Protein 2KEY (pdb70)

CATH classification: 1.10.150.130

Secondary structure (DSSP, 8-state):
---TT---SHHHHHHHHTHHHHTTS-HHHHHHHHHHHHHTTTS-S---TTT--HHHHHHHHHHHHHTS---HHHHHHHHHHHHHHHHHHHHTTS--S-HHHHHT-----S--

Radius of gyration: 14.91 Å; Cα contacts (8 Å, |Δi|>4): 78; chains: 1; bounding box: 40×43×32 Å

B-factor: mean 37.34, std 19.67, range [0.01, 75.53]

Foldseek 3Di:
DFDQPPDPAVCVVLVVVVCPVCVVPDPCVNVVPDCLRVVPDDDRDRQDLVNQALVNLVVVLVCCCPVVVDDPVRSVVVVVSVQVSNVVCCVPNPRVDGNCCVVVPDDDDDPD

Structure (mmCIF, N/CA/C/O backbone):
data_2KEY
#
_entry.id   2KEY
#
loop_
_atom_site.group_PDB
_atom_site.id
_atom_site.type_symbol
_atom_site.label_atom_id
_atom_site.label_alt_id
_atom_site.label_comp_id
_atom_site.label_asym_id
_atom_site.label_entity_id
_atom_site.label_seq_id
_atom_site.pdbx_PDB_ins_code
_atom_site.Cartn_x
_atom_site.Cartn_y
_atom_site.Cartn_z
_atom_site.occupancy
_atom_site.B_iso_or_equiv
_atom_site.auth_seq_id
_atom_site.auth_comp_id
_atom_site.auth_asym_id
_atom_site.auth_atom_id
_atom_site.pdbx_PDB_model_num
ATOM 1 N N . MET A 1 1 ? 19.514 -13.290 9.299 1.00 54.21 1 MET A N 1
ATOM 2 C CA . MET A 1 1 ? 19.341 -12.217 8.293 1.00 61.30 1 MET A CA 1
ATOM 3 C C . MET A 1 1 ? 19.788 -10.871 8.855 1.00 41.12 1 MET A C 1
ATOM 4 O O . MET A 1 1 ? 19.436 -10.502 9.978 1.00 61.14 1 MET A O 1
ATOM 20 N N . ASN A 1 2 ? 20.574 -10.146 8.072 1.00 42.14 2 ASN A N 1
ATOM 21 C CA . ASN A 1 2 ? 21.036 -8.820 8.459 1.00 21.24 2 ASN A CA 1
ATOM 22 C C . ASN A 1 2 ? 21.009 -7.873 7.261 1.00 32.32 2 ASN A C 1
ATOM 23 O O . ASN A 1 2 ? 21.957 -7.794 6.483 1.00 2.32 2 ASN A O 1
ATOM 34 N N . ASN A 1 3 ? 19.886 -7.190 7.100 1.00 71.33 3 ASN A N 1
ATOM 35 C CA . ASN A 1 3 ? 19.690 -6.270 5.983 1.00 11.14 3 ASN A CA 1
ATOM 36 C C . ASN A 1 3 ? 19.041 -4.979 6.461 1.00 54.51 3 ASN A C 1
ATOM 37 O O . ASN A 1 3 ? 17.811 -4.874 6.498 1.00 72.33 3 ASN A O 1
ATOM 48 N N . PRO A 1 4 ? 19.856 -4.004 6.896 1.00 64.01 4 PRO A N 1
ATOM 49 C CA . PRO A 1 4 ? 19.366 -2.704 7.362 1.00 11.42 4 PRO A CA 1
ATOM 50 C C . PRO A 1 4 ? 18.698 -1.905 6.245 1.00 51.14 4 PRO A C 1
ATOM 51 O O . PRO A 1 4 ? 19.343 -1.103 5.569 1.00 62.12 4 PRO A O 1
ATOM 62 N N . SER A 1 5 ? 17.408 -2.167 6.048 1.00 14.02 5 SER A N 1
ATOM 63 C CA . SER A 1 5 ? 16.600 -1.472 5.055 1.00 25.24 5 SER A CA 1
ATOM 64 C C . SER A 1 5 ? 17.166 -1.645 3.641 1.00 61.53 5 SER A C 1
ATOM 65 O O . SER A 1 5 ? 17.775 -0.736 3.079 1.00 43.35 5 SER A O 1
ATOM 73 N N . ASP A 1 6 ? 16.962 -2.834 3.082 1.00 35.24 6 ASP A N 1
ATOM 74 C CA . ASP A 1 6 ? 17.405 -3.145 1.721 1.00 60.12 6 ASP A CA 1
ATOM 75 C C . ASP A 1 6 ? 16.337 -2.742 0.714 1.00 54.24 6 ASP A C 1
ATOM 76 O O . ASP A 1 6 ? 16.432 -3.018 -0.482 1.00 13.10 6 ASP A O 1
ATOM 85 N N . PHE A 1 7 ? 15.323 -2.081 1.228 1.00 1.21 7 PHE A N 1
ATOM 86 C CA . PHE A 1 7 ? 14.191 -1.642 0.432 1.00 54.23 7 PHE A CA 1
ATOM 87 C C . PHE A 1 7 ? 14.215 -0.138 0.230 1.00 2.43 7 PHE A C 1
ATOM 88 O O . PHE A 1 7 ? 14.081 0.640 1.176 1.00 1.25 7 PHE A O 1
ATOM 105 N N . LYS A 1 8 ? 14.412 0.258 -1.010 1.00 72.12 8 LYS A N 1
ATOM 106 C CA . LYS A 1 8 ? 14.424 1.656 -1.378 1.00 74.32 8 LYS A CA 1
ATOM 107 C C . LYS A 1 8 ? 13.051 2.106 -1.847 1.00 72.24 8 LYS A C 1
ATOM 108 O O . LYS A 1 8 ? 12.758 3.299 -1.875 1.00 62.22 8 LYS A O 1
ATOM 127 N N . SER A 1 9 ? 12.215 1.146 -2.210 1.00 14.34 9 SER A N 1
ATOM 128 C CA . SER A 1 9 ? 10.928 1.456 -2.811 1.00 30.13 9 SER A CA 1
ATOM 129 C C . SER A 1 9 ? 9.782 1.089 -1.881 1.00 4.15 9 SER A C 1
ATOM 130 O O . SER A 1 9 ? 9.905 0.175 -1.064 1.00 65.31 9 SER A O 1
ATOM 138 N N . PHE A 1 10 ? 8.667 1.802 -2.027 1.00 3.45 10 PHE A N 1
ATOM 139 C CA . PHE A 1 10 ? 7.477 1.571 -1.218 1.00 1.22 10 PHE A CA 1
ATOM 140 C C . PHE A 1 10 ? 7.017 0.115 -1.292 1.00 13.33 10 PHE A C 1
ATOM 141 O O . PHE A 1 10 ? 6.665 -0.478 -0.277 1.00 42.23 10 PHE A O 1
ATOM 158 N N . HIS A 1 11 ? 7.046 -0.469 -2.489 1.00 32.53 11 HIS A N 1
ATOM 159 C CA . HIS A 1 11 ? 6.547 -1.830 -2.673 1.00 20.10 11 HIS A CA 1
ATOM 160 C C . HIS A 1 11 ? 7.498 -2.846 -2.053 1.00 51.14 11 HIS A C 1
ATOM 161 O O . HIS A 1 11 ? 7.094 -3.943 -1.676 1.00 70.34 11 HIS A O 1
ATOM 176 N N . ASP A 1 12 ? 8.763 -2.473 -1.941 1.00 72.33 12 ASP A N 1
ATOM 177 C CA . ASP A 1 12 ? 9.742 -3.311 -1.265 1.00 70.43 12 ASP A CA 1
ATOM 178 C C . ASP A 1 12 ? 9.628 -3.148 0.244 1.00 63.34 12 ASP A C 1
ATOM 179 O O . ASP A 1 12 ? 9.792 -4.109 0.998 1.00 24.24 12 ASP A O 1
ATOM 188 N N . PHE A 1 13 ? 9.349 -1.920 0.673 1.00 53.45 13 PHE A N 1
ATOM 189 C CA . PHE A 1 13 ? 9.172 -1.610 2.086 1.00 53.44 13 PHE A CA 1
ATOM 190 C C . PHE A 1 13 ? 7.988 -2.390 2.640 1.00 32.40 13 PHE A C 1
ATOM 191 O O . PHE A 1 13 ? 8.095 -3.050 3.676 1.00 2.13 13 PHE A O 1
ATOM 208 N N . VAL A 1 14 ? 6.866 -2.318 1.931 1.00 4.10 14 VAL A N 1
ATOM 209 C CA . VAL A 1 14 ? 5.659 -3.029 2.328 1.00 52.14 14 VAL A CA 1
ATOM 210 C C . VAL A 1 14 ? 5.917 -4.530 2.391 1.00 52.41 14 VAL A C 1
ATOM 211 O O . VAL A 1 14 ? 5.566 -5.177 3.368 1.00 73.13 14 VAL A O 1
ATOM 224 N N . ALA A 1 15 ? 6.559 -5.065 1.356 1.00 41.21 15 ALA A N 1
ATOM 225 C CA . ALA A 1 15 ? 6.843 -6.496 1.278 1.00 53.11 15 ALA A CA 1
ATOM 226 C C . ALA A 1 15 ? 7.658 -6.982 2.475 1.00 25.22 15 ALA A C 1
ATOM 227 O O . ALA A 1 15 ? 7.498 -8.116 2.926 1.00 55.12 15 ALA A O 1
ATOM 234 N N . SER A 1 16 ? 8.528 -6.126 2.988 1.00 71.14 16 SER A N 1
ATOM 235 C CA . SER A 1 16 ? 9.355 -6.489 4.126 1.00 30.03 16 SER A CA 1
ATOM 236 C C . SER A 1 16 ? 8.609 -6.284 5.437 1.00 14.31 16 SER A C 1
ATOM 237 O O . SER A 1 16 ? 8.544 -7.191 6.264 1.00 74.14 16 SER A O 1
ATOM 245 N N . TYR A 1 17 ? 8.038 -5.100 5.620 1.00 42.30 17 TYR A N 1
ATOM 246 C CA . TYR A 1 17 ? 7.365 -4.763 6.868 1.00 3.41 17 TYR A CA 1
ATOM 247 C C . TYR A 1 17 ? 6.127 -5.635 7.066 1.00 55.40 17 TYR A C 1
ATOM 248 O O . TYR A 1 17 ? 5.717 -5.899 8.201 1.00 23.51 17 TYR A O 1
ATOM 266 N N . MET A 1 18 ? 5.541 -6.072 5.951 1.00 41.33 18 MET A N 1
ATOM 267 C CA . MET A 1 18 ? 4.345 -6.912 5.958 1.00 33.21 18 MET A CA 1
ATOM 268 C C . MET A 1 18 ? 4.516 -8.136 6.849 1.00 31.34 18 MET A C 1
ATOM 269 O O . MET A 1 18 ? 3.535 -8.646 7.377 1.00 44.31 18 MET A O 1
ATOM 283 N N . LYS A 1 19 ? 5.755 -8.610 7.010 1.00 14.34 19 LYS A N 1
ATOM 284 C CA . LYS A 1 19 ? 6.029 -9.761 7.879 1.00 33.20 19 LYS A CA 1
ATOM 285 C C . LYS A 1 19 ? 5.405 -9.577 9.269 1.00 44.02 19 LYS A C 1
ATOM 286 O O . LYS A 1 19 ? 5.016 -10.547 9.919 1.00 13.21 19 LYS A O 1
ATOM 305 N N . THR A 1 20 ? 5.301 -8.324 9.707 1.00 62.15 20 THR A N 1
ATOM 306 C CA . THR A 1 20 ? 4.738 -8.005 11.010 1.00 74.45 20 THR A CA 1
ATOM 307 C C . THR A 1 20 ? 3.225 -8.238 11.017 1.00 63.44 20 THR A C 1
ATOM 308 O O . THR A 1 20 ? 2.618 -8.466 12.064 1.00 0.52 20 THR A O 1
ATOM 319 N N . TYR A 1 21 ? 2.625 -8.179 9.836 1.00 74.42 21 TYR A N 1
ATOM 320 C CA . TYR A 1 21 ? 1.194 -8.345 9.688 1.00 32.32 21 TYR A CA 1
ATOM 321 C C . TYR A 1 21 ? 0.846 -9.742 9.189 1.00 44.03 21 TYR A C 1
ATOM 322 O O . TYR A 1 21 ? -0.181 -10.294 9.562 1.00 51.11 21 TYR A O 1
ATOM 340 N N . SER A 1 22 ? 1.707 -10.316 8.356 1.00 73.14 22 SER A N 1
ATOM 341 C CA . SER A 1 22 ? 1.472 -11.646 7.802 1.00 54.01 22 SER A CA 1
ATOM 342 C C . SER A 1 22 ? 1.527 -12.710 8.892 1.00 24.23 22 SER A C 1
ATOM 343 O O . SER A 1 22 ? 0.937 -13.782 8.762 1.00 63.44 22 SER A O 1
ATOM 351 N N . ARG A 1 23 ? 2.230 -12.402 9.976 1.00 45.32 23 ARG A N 1
ATOM 352 C CA . ARG A 1 23 ? 2.292 -13.292 11.127 1.00 5.14 23 ARG A CA 1
ATOM 353 C C . ARG A 1 23 ? 0.924 -13.355 11.808 1.00 42.45 23 ARG A C 1
ATOM 354 O O . ARG A 1 23 ? 0.631 -14.271 12.576 1.00 41.11 23 ARG A O 1
ATOM 375 N N . ARG A 1 24 ? 0.088 -12.374 11.502 1.00 64.31 24 ARG A N 1
ATOM 376 C CA . ARG A 1 24 ? -1.259 -12.298 12.047 1.00 11.11 24 ARG A CA 1
ATOM 377 C C . ARG A 1 24 ? -2.282 -12.145 10.923 1.00 14.55 24 ARG A C 1
ATOM 378 O O . ARG A 1 24 ? -3.398 -11.667 11.135 1.00 54.20 24 ARG A O 1
ATOM 399 N N . LEU A 1 25 ? -1.892 -12.578 9.732 1.00 3.22 25 LEU A N 1
ATOM 400 C CA . LEU A 1 25 ? -2.760 -12.549 8.566 1.00 71.53 25 LEU A CA 1
ATOM 401 C C . LEU A 1 25 ? -2.847 -13.953 8.007 1.00 13.01 25 LEU A C 1
ATOM 402 O O . LEU A 1 25 ? -2.131 -14.849 8.461 1.00 11.33 25 LEU A O 1
ATOM 418 N N . GLU A 1 26 ? -3.710 -14.153 7.034 1.00 22.44 26 GLU A N 1
ATOM 419 C CA . GLU A 1 26 ? -3.712 -15.386 6.294 1.00 24.14 26 GLU A CA 1
ATOM 420 C C . GLU A 1 26 ? -2.850 -15.236 5.056 1.00 2.11 26 GLU A C 1
ATOM 421 O O . GLU A 1 26 ? -2.458 -14.124 4.691 1.00 62.22 26 GLU A O 1
ATOM 433 N N . ILE A 1 27 ? -2.552 -16.346 4.415 1.00 12.34 27 ILE A N 1
ATOM 434 C CA . ILE A 1 27 ? -1.626 -16.342 3.295 1.00 44.31 27 ILE A CA 1
ATOM 435 C C . ILE A 1 27 ? -2.303 -15.813 2.036 1.00 4.35 27 ILE A C 1
ATOM 436 O O . ILE A 1 27 ? -1.648 -15.228 1.178 1.00 73.44 27 ILE A O 1
ATOM 452 N N . GLY A 1 28 ? -3.621 -15.985 1.964 1.00 61.21 28 GLY A N 1
ATOM 453 C CA . GLY A 1 28 ? -4.377 -15.618 0.777 1.00 24.01 28 GLY A CA 1
ATOM 454 C C . GLY A 1 28 ? -4.092 -14.209 0.288 1.00 12.24 28 GLY A C 1
ATOM 455 O O . GLY A 1 28 ? -3.649 -14.019 -0.847 1.00 54.12 28 GLY A O 1
ATOM 459 N N . THR A 1 29 ? -4.335 -13.219 1.133 1.00 13.21 29 THR A N 1
ATOM 460 C CA . THR A 1 29 ? -4.115 -11.835 0.749 1.00 14.41 29 THR A CA 1
ATOM 461 C C . THR A 1 29 ? -2.618 -11.515 0.677 1.00 43.32 29 THR A C 1
ATOM 462 O O . THR A 1 29 ? -2.175 -10.841 -0.260 1.00 14.03 29 THR A O 1
ATOM 473 N N . PHE A 1 30 ? -1.837 -12.016 1.645 1.00 71.13 30 PHE A N 1
ATOM 474 C CA . PHE A 1 30 ? -0.386 -11.842 1.625 1.00 2.11 30 PHE A CA 1
ATOM 475 C C . PHE A 1 30 ? 0.221 -12.235 0.271 1.00 0.31 30 PHE A C 1
ATOM 476 O O . PHE A 1 30 ? 0.916 -11.431 -0.353 1.00 41.54 30 PHE A O 1
ATOM 493 N N . ARG A 1 31 ? -0.065 -13.449 -0.197 1.00 44.30 31 ARG A N 1
ATOM 494 C CA . ARG A 1 31 ? 0.529 -13.949 -1.441 1.00 61.41 31 ARG A CA 1
ATOM 495 C C . ARG A 1 31 ? 0.016 -13.179 -2.655 1.00 72.12 31 ARG A C 1
ATOM 496 O O . ARG A 1 31 ? 0.719 -13.044 -3.655 1.00 13.02 31 ARG A O 1
ATOM 517 N N . HIS A 1 32 ? -1.204 -12.665 -2.566 1.00 70.21 32 HIS A N 1
ATOM 518 C CA . HIS A 1 32 ? -1.793 -11.936 -3.683 1.00 32.31 32 HIS A CA 1
ATOM 519 C C . HIS A 1 32 ? -1.108 -10.587 -3.884 1.00 64.25 32 HIS A C 1
ATOM 520 O O . HIS A 1 32 ? -0.811 -10.199 -5.013 1.00 75.02 32 HIS A O 1
ATOM 535 N N . HIS A 1 33 ? -0.835 -9.885 -2.792 1.00 61.32 33 HIS A N 1
ATOM 536 C CA . HIS A 1 33 ? -0.150 -8.597 -2.886 1.00 62.53 33 HIS A CA 1
ATOM 537 C C . HIS A 1 33 ? 1.345 -8.805 -3.120 1.00 12.12 33 HIS A C 1
ATOM 538 O O . HIS A 1 33 ? 2.021 -7.947 -3.691 1.00 24.12 33 HIS A O 1
ATOM 553 N N . LYS A 1 34 ? 1.842 -9.960 -2.683 1.00 55.50 34 LYS A N 1
ATOM 554 C CA . LYS A 1 34 ? 3.257 -10.306 -2.798 1.00 60.54 34 LYS A CA 1
ATOM 555 C C . LYS A 1 34 ? 3.716 -10.294 -4.257 1.00 23.54 34 LYS A C 1
ATOM 556 O O . LYS A 1 34 ? 4.738 -9.689 -4.593 1.00 24.44 34 LYS A O 1
ATOM 575 N N . SER A 1 35 ? 2.956 -10.964 -5.116 1.00 43.04 35 SER A N 1
ATOM 576 C CA . SER A 1 35 ? 3.289 -11.053 -6.534 1.00 13.45 35 SER A CA 1
ATOM 577 C C . SER A 1 35 ? 3.151 -9.691 -7.214 1.00 62.34 35 SER A C 1
ATOM 578 O O . SER A 1 35 ? 3.942 -9.333 -8.088 1.00 52.50 35 SER A O 1
ATOM 586 N N . CYS A 1 36 ? 2.156 -8.928 -6.780 1.00 3.41 36 CYS A N 1
ATOM 587 C CA . CYS A 1 36 ? 1.847 -7.640 -7.385 1.00 62.35 36 CYS A CA 1
ATOM 588 C C . CYS A 1 36 ? 2.986 -6.645 -7.204 1.00 40.24 36 CYS A C 1
ATOM 589 O O . CYS A 1 36 ? 3.507 -6.102 -8.173 1.00 20.53 36 CYS A O 1
ATOM 597 N N . MET A 1 37 ? 3.375 -6.428 -5.956 1.00 4.22 37 MET A N 1
ATOM 598 C CA . MET A 1 37 ? 4.366 -5.407 -5.619 1.00 25.22 37 MET A CA 1
ATOM 599 C C . MET A 1 37 ? 5.722 -5.657 -6.283 1.00 5.10 37 MET A C 1
ATOM 600 O O . MET A 1 37 ? 6.486 -4.717 -6.516 1.00 53.53 37 MET A O 1
ATOM 614 N N . ARG A 1 38 ? 6.020 -6.914 -6.585 1.00 50.01 38 ARG A N 1
ATOM 615 C CA . ARG A 1 38 ? 7.285 -7.270 -7.202 1.00 15.23 38 ARG A CA 1
ATOM 616 C C . ARG A 1 38 ? 7.342 -6.804 -8.651 1.00 35.32 38 ARG A C 1
ATOM 617 O O . ARG A 1 38 ? 8.286 -6.136 -9.061 1.00 15.21 38 ARG A O 1
ATOM 638 N N . LYS A 1 39 ? 6.321 -7.150 -9.416 1.00 15.54 39 LYS A N 1
ATOM 639 C CA . LYS A 1 39 ? 6.277 -6.790 -10.835 1.00 61.31 39 LYS A CA 1
ATOM 640 C C . LYS A 1 39 ? 5.831 -5.337 -11.021 1.00 35.43 39 LYS A C 1
ATOM 641 O O . LYS A 1 39 ? 5.859 -4.799 -12.128 1.00 40.32 39 LYS A O 1
ATOM 660 N N . PHE A 1 40 ? 5.441 -4.710 -9.919 1.00 62.45 40 PHE A N 1
ATOM 661 C CA . PHE A 1 40 ? 4.997 -3.315 -9.912 1.00 33.41 40 PHE A CA 1
ATOM 662 C C . PHE A 1 40 ? 6.158 -2.342 -10.165 1.00 34.55 40 PHE A C 1
ATOM 663 O O . PHE A 1 40 ? 5.983 -1.125 -10.119 1.00 52.22 40 PHE A O 1
ATOM 680 N N . LYS A 1 41 ? 7.341 -2.885 -10.436 1.00 23.43 41 LYS A N 1
ATOM 681 C CA . LYS A 1 41 ? 8.547 -2.078 -10.625 1.00 42.21 41 LYS A CA 1
ATOM 682 C C . LYS A 1 41 ? 8.594 -1.422 -12.007 1.00 40.11 41 LYS A C 1
ATOM 683 O O . LYS A 1 41 ? 9.653 -0.977 -12.444 1.00 0.21 41 LYS A O 1
ATOM 702 N N . GLU A 1 42 ? 7.452 -1.343 -12.681 1.00 3.25 42 GLU A N 1
ATOM 703 C CA . GLU A 1 42 ? 7.391 -0.741 -14.007 1.00 2.45 42 GLU A CA 1
ATOM 704 C C . GLU A 1 42 ? 7.595 0.772 -13.926 1.00 10.34 42 GLU A C 1
ATOM 705 O O . GLU A 1 42 ? 8.225 1.369 -14.799 1.00 62.25 42 GLU A O 1
ATOM 717 N N . TYR A 1 43 ? 7.071 1.384 -12.870 1.00 5.44 43 TYR A N 1
ATOM 718 C CA . TYR A 1 43 ? 7.234 2.819 -12.659 1.00 2.14 43 TYR A CA 1
ATOM 719 C C . TYR A 1 43 ? 8.562 3.119 -11.980 1.00 23.32 43 TYR A C 1
ATOM 720 O O . TYR A 1 43 ? 9.054 4.249 -12.033 1.00 44.24 43 TYR A O 1
ATOM 738 N N . CYS A 1 44 ? 9.135 2.094 -11.351 1.00 62.50 44 CYS A N 1
ATOM 739 C CA . CYS A 1 44 ? 10.419 2.218 -10.665 1.00 15.05 44 CYS A CA 1
ATOM 740 C C . CYS A 1 44 ? 10.335 3.239 -9.526 1.00 63.30 44 CYS A C 1
ATOM 741 O O . CYS A 1 44 ? 9.237 3.592 -9.087 1.00 3.10 44 CYS A O 1
ATOM 749 N N . GLU A 1 45 ? 11.502 3.675 -9.041 1.00 3.35 45 GLU A N 1
ATOM 750 C CA . GLU A 1 45 ? 11.603 4.700 -7.997 1.00 40.04 45 GLU A CA 1
ATOM 751 C C . GLU A 1 45 ? 11.170 4.158 -6.628 1.00 12.45 45 GLU A C 1
ATOM 752 O O . GLU A 1 45 ? 10.463 3.151 -6.530 1.00 14.24 45 GLU A O 1
ATOM 764 N N . GLY A 1 46 ? 11.619 4.827 -5.574 1.00 33.45 46 GLY A N 1
ATOM 765 C CA . GLY A 1 46 ? 11.297 4.408 -4.228 1.00 74.04 46 GLY A CA 1
ATOM 766 C C . GLY A 1 46 ? 10.024 5.037 -3.707 1.00 1.22 46 GLY A C 1
ATOM 767 O O . GLY A 1 46 ? 9.178 4.340 -3.147 1.00 31.33 46 GLY A O 1
ATOM 771 N N . LEU A 1 47 ? 9.902 6.352 -3.903 1.00 51.11 47 LEU A N 1
ATOM 772 C CA . LEU A 1 47 ? 8.749 7.130 -3.434 1.00 2.42 47 LEU A CA 1
ATOM 773 C C . LEU A 1 47 ? 8.794 7.286 -1.913 1.00 31.31 47 LEU A C 1
ATOM 774 O O . LEU A 1 47 ? 8.582 6.329 -1.164 1.00 1.24 47 LEU A O 1
ATOM 790 N N . GLN A 1 48 ? 9.085 8.503 -1.466 1.00 24.34 48 GLN A N 1
ATOM 791 C CA . GLN A 1 48 ? 9.233 8.791 -0.045 1.00 42.43 48 GLN A CA 1
ATOM 792 C C . GLN A 1 48 ? 7.951 9.377 0.545 1.00 34.03 48 GLN A C 1
ATOM 793 O O . GLN A 1 48 ? 6.903 9.395 -0.103 1.00 53.43 48 GLN A O 1
ATOM 807 N N . PHE A 1 49 ? 8.064 9.881 1.773 1.00 24.33 49 PHE A N 1
ATOM 808 C CA . PHE A 1 49 ? 6.929 10.433 2.516 1.00 45.44 49 PHE A CA 1
ATOM 809 C C . PHE A 1 49 ? 6.250 11.562 1.745 1.00 40.33 49 PHE A C 1
ATOM 810 O O . PHE A 1 49 ? 5.026 11.675 1.743 1.00 31.20 49 PHE A O 1
ATOM 827 N N . HIS A 1 50 ? 7.051 12.386 1.081 1.00 63.13 50 HIS A N 1
ATOM 828 C CA . HIS A 1 50 ? 6.544 13.596 0.442 1.00 1.22 50 HIS A CA 1
ATOM 829 C C . HIS A 1 50 ? 5.885 13.297 -0.905 1.00 33.41 50 HIS A C 1
ATOM 830 O O . HIS A 1 50 ? 5.087 14.093 -1.401 1.00 15.53 50 HIS A O 1
ATOM 845 N N . GLU A 1 51 ? 6.215 12.158 -1.499 1.00 22.11 51 GLU A N 1
ATOM 846 C CA . GLU A 1 51 ? 5.636 11.786 -2.786 1.00 73.25 51 GLU A CA 1
ATOM 847 C C . GLU A 1 51 ? 4.311 11.066 -2.585 1.00 3.23 51 GLU A C 1
ATOM 848 O O . GLU A 1 51 ? 3.510 10.935 -3.513 1.00 30.34 51 GLU A O 1
ATOM 860 N N . LEU A 1 52 ? 4.086 10.611 -1.366 1.00 3.50 52 LEU A N 1
ATOM 861 C CA . LEU A 1 52 ? 2.852 9.933 -1.017 1.00 4.31 52 LEU A CA 1
ATOM 862 C C . LEU A 1 52 ? 1.789 10.970 -0.646 1.00 5.41 52 LEU A C 1
ATOM 863 O O . LEU A 1 52 ? 1.759 11.476 0.477 1.00 12.12 52 LEU A O 1
ATOM 879 N N . THR A 1 53 ? 0.937 11.308 -1.604 1.00 44.51 53 THR A N 1
ATOM 880 C CA . THR A 1 53 ? -0.079 12.330 -1.394 1.00 1.25 53 THR A CA 1
ATOM 881 C C . THR A 1 53 ? -1.483 11.766 -1.586 1.00 71.40 53 THR A C 1
ATOM 882 O O . THR A 1 53 ? -1.654 10.666 -2.114 1.00 52.21 53 THR A O 1
ATOM 893 N N . GLU A 1 54 ? -2.483 12.528 -1.158 1.00 31.10 54 GLU A N 1
ATOM 894 C CA . GLU A 1 54 ? -3.875 12.153 -1.331 1.00 5.23 54 GLU A CA 1
ATOM 895 C C . GLU A 1 54 ? -4.209 12.068 -2.814 1.00 52.22 54 GLU A C 1
ATOM 896 O O . GLU A 1 54 ? -4.943 11.180 -3.248 1.00 45.52 54 GLU A O 1
ATOM 908 N N . ASP A 1 55 ? -3.655 12.995 -3.589 1.00 22.43 55 ASP A N 1
ATOM 909 C CA . ASP A 1 55 ? -3.874 13.015 -5.028 1.00 14.12 55 ASP A CA 1
ATOM 910 C C . ASP A 1 55 ? -3.212 11.812 -5.682 1.00 75.25 55 ASP A C 1
ATOM 911 O O . ASP A 1 55 ? -3.718 11.282 -6.664 1.00 22.12 55 ASP A O 1
ATOM 920 N N . PHE A 1 56 ? -2.084 11.374 -5.127 1.00 11.21 56 PHE A N 1
ATOM 921 C CA . PHE A 1 56 ? -1.423 10.170 -5.618 1.00 61.44 56 PHE A CA 1
ATOM 922 C C . PHE A 1 56 ? -2.336 8.965 -5.436 1.00 41.43 56 PHE A C 1
ATOM 923 O O . PHE A 1 56 ? -2.568 8.202 -6.373 1.00 43.54 56 PHE A O 1
ATOM 940 N N . LEU A 1 57 ? -2.850 8.803 -4.223 1.00 63.11 57 LEU A N 1
ATOM 941 C CA . LEU A 1 57 ? -3.788 7.734 -3.922 1.00 64.41 57 LEU A CA 1
ATOM 942 C C . LEU A 1 57 ? -5.019 7.834 -4.816 1.00 42.23 57 LEU A C 1
ATOM 943 O O . LEU A 1 57 ? -5.540 6.826 -5.286 1.00 21.45 57 LEU A O 1
ATOM 959 N N . ARG A 1 58 ? -5.465 9.061 -5.049 1.00 34.31 58 ARG A N 1
ATOM 960 C CA . ARG A 1 58 ? -6.584 9.326 -5.943 1.00 50.22 58 ARG A CA 1
ATOM 961 C C . ARG A 1 58 ? -6.266 8.881 -7.371 1.00 33.44 58 ARG A C 1
ATOM 962 O O . ARG A 1 58 ? -7.018 8.116 -7.977 1.00 53.23 58 ARG A O 1
ATOM 983 N N . ASP A 1 59 ? -5.148 9.366 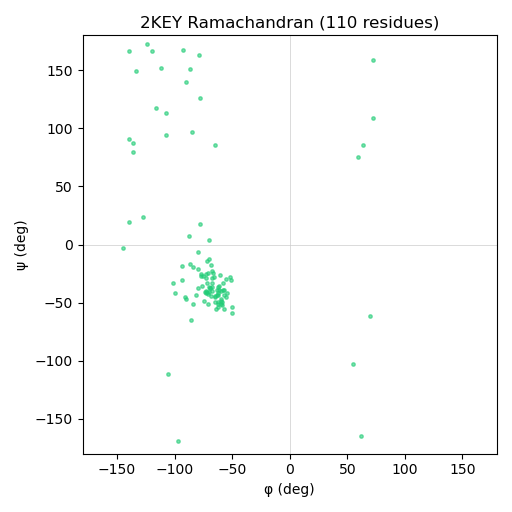-7.899 1.00 10.43 59 ASP A N 1
ATOM 984 C CA . ASP A 1 59 ? -4.762 9.094 -9.280 1.00 1.24 59 ASP A CA 1
ATOM 985 C C . ASP A 1 59 ? -4.514 7.609 -9.500 1.00 42.52 59 ASP A C 1
ATOM 986 O O . ASP A 1 59 ? -4.954 7.039 -10.499 1.00 2.22 59 ASP A O 1
ATOM 995 N N . TYR A 1 60 ? -3.827 6.981 -8.554 1.00 12.12 60 TYR A N 1
ATOM 996 C CA . TYR A 1 60 ? -3.488 5.572 -8.676 1.00 33.20 60 TYR A CA 1
ATOM 997 C C . TYR A 1 60 ? -4.719 4.700 -8.474 1.00 34.10 60 TYR A C 1
ATOM 998 O O . TYR A 1 60 ? -4.809 3.604 -9.027 1.00 13.42 60 TYR A O 1
ATOM 1016 N N . LEU A 1 61 ? -5.667 5.191 -7.685 1.00 30.01 61 LEU A N 1
ATOM 1017 C CA . LEU A 1 61 ? -6.963 4.538 -7.557 1.00 14.34 61 LEU A CA 1
ATOM 1018 C C . LEU A 1 61 ? -7.617 4.453 -8.925 1.00 54.11 61 LEU A C 1
ATOM 1019 O O . LEU A 1 61 ? -8.026 3.378 -9.371 1.00 60.35 61 LEU A O 1
ATOM 1035 N N . ILE A 1 62 ? -7.688 5.600 -9.590 1.00 41.33 62 ILE A N 1
ATOM 1036 C CA . ILE A 1 62 ? -8.229 5.677 -10.938 1.00 54.21 62 ILE A CA 1
ATOM 1037 C C . ILE A 1 62 ? -7.424 4.796 -11.889 1.00 50.13 62 ILE A C 1
ATOM 1038 O O . ILE A 1 62 ? -7.988 3.995 -12.619 1.00 24.51 62 ILE A O 1
ATOM 1054 N N . TYR A 1 63 ? -6.103 4.928 -11.851 1.00 4.41 63 TYR A N 1
ATOM 1055 C CA . TYR A 1 63 ? -5.217 4.149 -12.719 1.00 60.13 63 TYR A CA 1
ATOM 1056 C C . TYR A 1 63 ? -5.451 2.644 -12.561 1.00 15.10 63 TYR A C 1
ATOM 1057 O O . TYR A 1 63 ? -5.543 1.908 -13.546 1.00 5.30 63 TYR A O 1
ATOM 1075 N N . MET A 1 64 ? -5.554 2.198 -11.324 1.00 63.45 64 MET A N 1
ATOM 1076 C CA . MET A 1 64 ? -5.713 0.782 -11.024 1.00 70.12 64 MET A CA 1
ATOM 1077 C C . MET A 1 64 ? -7.086 0.272 -11.449 1.00 10.33 64 MET A C 1
ATOM 1078 O O . MET A 1 64 ? -7.219 -0.830 -11.980 1.00 13.52 64 MET A O 1
ATOM 1092 N N . LYS A 1 65 ? -8.097 1.079 -11.208 1.00 42.54 65 LYS A N 1
ATOM 1093 C CA . LYS A 1 65 ? -9.465 0.732 -11.570 1.00 3.41 65 LYS A CA 1
ATOM 1094 C C . LYS A 1 65 ? -9.687 0.841 -13.083 1.00 45.43 65 LYS A C 1
ATOM 1095 O O . LYS A 1 65 ? -10.343 -0.003 -13.689 1.00 24.04 65 LYS A O 1
ATOM 1114 N N . LYS A 1 66 ? -9.125 1.880 -13.677 1.00 24.10 66 LYS A N 1
ATOM 1115 C CA . LYS A 1 66 ? -9.335 2.192 -15.089 1.00 32.43 66 LYS A CA 1
ATOM 1116 C C . LYS A 1 66 ? -8.372 1.427 -15.999 1.00 4.44 66 LYS A C 1
ATOM 1117 O O . LYS A 1 66 ? -8.790 0.580 -16.787 1.00 41.42 66 LYS A O 1
ATOM 1136 N N . THR A 1 67 ? -7.085 1.716 -15.869 1.00 23.10 67 THR A N 1
ATOM 1137 C CA . THR A 1 67 ? -6.078 1.161 -16.762 1.00 15.22 67 THR A CA 1
ATOM 1138 C C . THR A 1 67 ? -5.815 -0.311 -16.460 1.00 43.51 67 THR A C 1
ATOM 1139 O O . THR A 1 67 ? -5.808 -1.149 -17.364 1.00 64.11 67 THR A O 1
ATOM 1150 N N . LEU A 1 68 ? -5.606 -0.626 -15.188 1.00 64.01 68 LEU A N 1
ATOM 1151 C CA . LEU A 1 68 ? -5.380 -2.007 -14.779 1.00 42.50 68 LEU A CA 1
ATOM 1152 C C . LEU A 1 68 ? -6.695 -2.776 -14.790 1.00 24.44 68 LEU A C 1
ATOM 1153 O O . LEU A 1 68 ? -6.709 -3.990 -14.970 1.00 21.53 68 LEU A O 1
ATOM 1169 N N . CYS A 1 69 ? -7.788 -2.041 -14.603 1.00 13.12 69 CYS A N 1
ATOM 1170 C CA . CYS A 1 69 ? -9.140 -2.596 -14.635 1.00 5.23 69 CYS A CA 1
ATOM 1171 C C . CYS A 1 69 ? -9.351 -3.601 -13.503 1.00 51.31 69 CYS A C 1
ATOM 1172 O O . CYS A 1 69 ? -9.166 -4.809 -13.671 1.00 63.41 69 CYS A O 1
ATOM 1180 N N . ASN A 1 70 ? -9.719 -3.083 -12.341 1.00 70.11 70 ASN A N 1
ATOM 1181 C CA . ASN A 1 70 ? -9.972 -3.907 -11.168 1.00 53.33 70 ASN A CA 1
ATOM 1182 C C . ASN A 1 70 ? -11.190 -3.388 -10.421 1.00 44.53 70 ASN A C 1
ATOM 1183 O O . ASN A 1 70 ? -11.653 -2.276 -10.679 1.00 11.13 70 ASN A O 1
ATOM 1194 N N . ALA A 1 71 ? -11.703 -4.190 -9.498 1.00 65.11 71 ALA A N 1
ATOM 1195 C CA . ALA A 1 71 ? -12.871 -3.808 -8.716 1.00 54.34 71 ALA A CA 1
ATOM 1196 C C . ALA A 1 71 ? -12.481 -2.851 -7.596 1.00 13.21 71 ALA A C 1
ATOM 1197 O O . ALA A 1 71 ? -11.305 -2.751 -7.238 1.00 51.25 71 ALA A O 1
ATOM 1204 N N . ASP A 1 72 ? -13.471 -2.160 -7.038 1.00 74.11 72 ASP A N 1
ATOM 1205 C CA . ASP A 1 72 ? -13.227 -1.196 -5.965 1.00 52.23 72 ASP A CA 1
ATOM 1206 C C . ASP A 1 72 ? -12.587 -1.876 -4.761 1.00 14.50 72 ASP A C 1
ATOM 1207 O O . ASP A 1 72 ? -11.677 -1.327 -4.147 1.00 4.31 72 ASP A O 1
ATOM 1216 N N . SER A 1 73 ? -13.053 -3.078 -4.441 1.00 25.34 73 SER A N 1
ATOM 1217 C CA . SER A 1 73 ? -12.516 -3.838 -3.321 1.00 12.43 73 SER A CA 1
ATOM 1218 C C . SER A 1 73 ? -11.043 -4.164 -3.551 1.00 63.13 73 SER A C 1
ATOM 1219 O O . SER A 1 73 ? -10.221 -4.046 -2.643 1.00 72.10 73 SER A O 1
ATOM 1227 N N . THR A 1 74 ? -10.718 -4.545 -4.778 1.00 24.21 74 THR A N 1
ATOM 1228 C CA . THR A 1 74 ? -9.349 -4.856 -5.146 1.00 22.44 74 THR A CA 1
ATOM 1229 C C . THR A 1 74 ? -8.477 -3.608 -5.053 1.00 0.23 74 THR A C 1
ATOM 1230 O O . THR A 1 74 ? -7.372 -3.643 -4.507 1.00 64.12 74 THR A O 1
ATOM 1241 N N . ALA A 1 75 ? -8.998 -2.503 -5.573 1.00 34.44 75 ALA A N 1
ATOM 1242 C CA . ALA A 1 75 ? -8.282 -1.237 -5.569 1.00 63.51 75 ALA A CA 1
ATOM 1243 C C . ALA A 1 75 ? -8.060 -0.722 -4.149 1.00 33.02 75 ALA A C 1
ATOM 1244 O O . ALA A 1 75 ? -6.942 -0.361 -3.781 1.00 34.34 75 ALA A O 1
ATOM 1251 N N . GLN A 1 76 ? -9.127 -0.701 -3.355 1.00 41.12 76 GLN A N 1
ATOM 1252 C CA . GLN A 1 76 ? -9.067 -0.216 -1.989 1.00 2.23 76 GLN A CA 1
ATOM 1253 C C . GLN A 1 76 ? -8.112 -1.069 -1.159 1.00 3.31 76 GLN A C 1
ATOM 1254 O O . GLN A 1 76 ? -7.355 -0.553 -0.336 1.00 52.44 76 GLN A O 1
ATOM 1268 N N . ARG A 1 77 ? -8.137 -2.376 -1.395 1.00 42.41 77 ARG A N 1
ATOM 1269 C CA . ARG A 1 77 ? -7.246 -3.301 -0.702 1.00 14.31 77 ARG A CA 1
ATOM 1270 C C . ARG A 1 77 ? -5.787 -3.049 -1.062 1.00 21.31 77 ARG A C 1
ATOM 1271 O O . ARG A 1 77 ? -4.916 -3.049 -0.193 1.00 30.03 77 ARG A O 1
ATOM 1292 N N . ASN A 1 78 ? -5.520 -2.843 -2.341 1.00 61.45 78 ASN A N 1
ATOM 1293 C CA . ASN A 1 78 ? -4.166 -2.634 -2.804 1.00 70.05 78 ASN A CA 1
ATOM 1294 C C . ASN A 1 78 ? -3.626 -1.290 -2.322 1.00 12.41 78 ASN A C 1
ATOM 1295 O O . ASN A 1 78 ? -2.456 -1.169 -1.961 1.00 30.42 78 ASN A O 1
ATOM 1306 N N . LEU A 1 79 ? -4.492 -0.286 -2.289 1.00 23.11 79 LEU A N 1
ATOM 1307 C CA . LEU A 1 79 ? -4.108 1.033 -1.795 1.00 64.12 79 LEU A CA 1
ATOM 1308 C C . LEU A 1 79 ? -3.870 1.005 -0.290 1.00 14.35 79 LEU A C 1
ATOM 1309 O O . LEU A 1 79 ? -2.956 1.657 0.213 1.00 11.12 79 LEU A O 1
ATOM 1325 N N . SER A 1 80 ? -4.683 0.239 0.430 1.00 52.13 80 SER A N 1
ATOM 1326 C CA . SER A 1 80 ? -4.506 0.104 1.870 1.00 0.23 80 SER A CA 1
ATOM 1327 C C . SER A 1 80 ? -3.268 -0.733 2.183 1.00 15.24 80 SER A C 1
ATOM 1328 O O . SER A 1 80 ? -2.788 -0.741 3.312 1.00 70.21 80 SER A O 1
ATOM 1336 N N . THR A 1 81 ? -2.748 -1.425 1.173 1.00 22.40 81 THR A N 1
ATOM 1337 C CA . THR A 1 81 ? -1.491 -2.144 1.310 1.00 51.23 81 THR A CA 1
ATOM 1338 C C . THR A 1 81 ? -0.338 -1.142 1.377 1.00 32.14 81 THR A C 1
ATOM 1339 O O . THR A 1 81 ? 0.590 -1.288 2.173 1.00 65.32 81 THR A O 1
ATOM 1350 N N . ILE A 1 82 ? -0.427 -0.105 0.551 1.00 52.34 82 ILE A N 1
ATOM 1351 C CA . ILE A 1 82 ? 0.501 1.015 0.619 1.00 5.04 82 ILE A CA 1
ATOM 1352 C C . ILE A 1 82 ? 0.279 1.773 1.927 1.00 34.43 82 ILE A C 1
ATOM 1353 O O . ILE A 1 82 ? 1.225 2.171 2.602 1.00 0.41 82 ILE A O 1
ATOM 1369 N N . LYS A 1 83 ? -0.991 1.924 2.289 1.00 31.31 83 LYS A N 1
ATOM 1370 C CA . LYS A 1 83 ? -1.386 2.572 3.538 1.00 43.24 83 LYS A CA 1
ATOM 1371 C C . LYS A 1 83 ? -0.717 1.891 4.730 1.00 72.32 83 LYS A C 1
ATOM 1372 O O . LYS A 1 83 ? -0.439 2.536 5.734 1.00 31.34 83 LYS A O 1
ATOM 1391 N N . ILE A 1 84 ? -0.448 0.595 4.603 1.00 62.11 84 ILE A N 1
ATOM 1392 C CA . ILE A 1 84 ? 0.238 -0.156 5.652 1.00 15.14 84 ILE A CA 1
ATOM 1393 C C . ILE A 1 84 ? 1.597 0.464 5.991 1.00 12.01 84 ILE A C 1
ATOM 1394 O O . ILE A 1 84 ? 1.851 0.804 7.149 1.00 60.32 84 ILE A O 1
ATOM 1410 N N . TYR A 1 85 ? 2.466 0.633 4.991 1.00 1.24 85 TYR A N 1
ATOM 1411 C CA . TYR A 1 85 ? 3.803 1.147 5.253 1.00 54.21 85 TYR A CA 1
ATOM 1412 C C . TYR A 1 85 ? 3.730 2.628 5.604 1.00 25.11 85 TYR A C 1
ATOM 1413 O O . TYR A 1 85 ? 4.512 3.122 6.415 1.00 1.22 85 TYR A O 1
ATOM 1431 N N . VAL A 1 86 ? 2.772 3.323 4.997 1.00 70.42 86 VAL A N 1
ATOM 1432 C CA . VAL A 1 86 ? 2.520 4.721 5.317 1.00 1.03 86 VAL A CA 1
ATOM 1433 C C . VAL A 1 86 ? 2.156 4.857 6.788 1.00 51.24 86 VAL A C 1
ATOM 1434 O O . VAL A 1 86 ? 2.748 5.644 7.519 1.00 75.11 86 VAL A O 1
ATOM 1447 N N . SER A 1 87 ? 1.196 4.051 7.212 1.00 71.24 87 SER A N 1
ATOM 1448 C CA . SER A 1 87 ? 0.733 4.045 8.586 1.00 53.14 87 SER A CA 1
ATOM 1449 C C . SER A 1 87 ? 1.842 3.638 9.552 1.00 43.41 87 SER A C 1
ATOM 1450 O O . SER A 1 87 ? 1.933 4.173 10.657 1.00 34.03 87 SER A O 1
ATOM 1458 N N . ALA A 1 88 ? 2.690 2.705 9.136 1.00 74.33 88 ALA A N 1
ATOM 1459 C CA . ALA A 1 88 ? 3.852 2.325 9.934 1.00 43.35 88 ALA A CA 1
ATOM 1460 C C . ALA A 1 88 ? 4.791 3.516 10.094 1.00 41.05 88 ALA A C 1
ATOM 1461 O O . ALA A 1 88 ? 5.292 3.792 11.187 1.00 55.32 88 ALA A O 1
ATOM 1468 N N . ALA A 1 89 ? 4.999 4.230 8.994 1.00 0.02 89 ALA A N 1
ATOM 1469 C CA . ALA A 1 89 ? 5.832 5.424 8.979 1.00 53.22 89 ALA A CA 1
ATOM 1470 C C . ALA A 1 89 ? 5.193 6.547 9.781 1.00 42.00 89 ALA A C 1
ATOM 1471 O O . ALA A 1 89 ? 5.866 7.480 10.201 1.00 43.11 89 ALA A O 1
ATOM 1478 N N . ILE A 1 90 ? 3.891 6.482 9.954 1.00 12.15 90 ILE A N 1
ATOM 1479 C CA . ILE A 1 90 ? 3.197 7.448 10.784 1.00 14.43 90 ILE A CA 1
ATOM 1480 C C . ILE A 1 90 ? 3.314 7.077 12.260 1.00 42.30 90 ILE A C 1
ATOM 1481 O O . ILE A 1 90 ? 3.567 7.928 13.110 1.00 53.23 90 ILE A O 1
ATOM 1497 N N . LYS A 1 91 ? 3.143 5.794 12.549 1.00 20.45 91 LYS A N 1
ATOM 1498 C CA . LYS A 1 91 ? 3.064 5.322 13.923 1.00 63.23 91 LYS A CA 1
ATOM 1499 C C . LYS A 1 91 ? 4.399 5.451 14.650 1.00 20.14 91 LYS A C 1
ATOM 1500 O O . LYS A 1 91 ? 4.447 5.896 15.797 1.00 15.31 91 LYS A O 1
ATOM 1519 N N . LYS A 1 92 ? 5.477 5.067 13.991 1.00 32.23 92 LYS A N 1
ATOM 1520 C CA . LYS A 1 92 ? 6.787 5.110 14.612 1.00 43.43 92 LYS A CA 1
ATOM 1521 C C . LYS A 1 92 ? 7.844 5.607 13.633 1.00 45.21 92 LYS A C 1
ATOM 1522 O O . LYS A 1 92 ? 9.041 5.403 13.840 1.00 10.15 92 LYS A O 1
ATOM 1541 N N . GLY A 1 93 ? 7.402 6.269 12.576 1.00 31.44 93 GLY A N 1
ATOM 1542 C CA . GLY A 1 93 ? 8.328 6.736 11.567 1.00 23.52 93 GLY A CA 1
ATOM 1543 C C . GLY A 1 93 ? 8.551 8.229 11.629 1.00 2.24 93 GLY A C 1
ATOM 1544 O O . GLY A 1 93 ? 9.135 8.736 12.585 1.00 54.25 93 GLY A O 1
ATOM 1548 N N . TYR A 1 94 ? 8.074 8.939 10.615 1.00 54.12 94 TYR A N 1
ATOM 1549 C CA . TYR A 1 94 ? 8.300 10.365 10.514 1.00 23.23 94 TYR A CA 1
ATOM 1550 C C . TYR A 1 94 ? 7.100 11.083 9.896 1.00 3.32 94 TYR A C 1
ATOM 1551 O O . TYR A 1 94 ? 7.087 12.308 9.792 1.00 74.13 94 TYR A O 1
ATOM 1569 N N . MET A 1 95 ? 6.094 10.322 9.492 1.00 72.53 95 MET A N 1
ATOM 1570 C CA . MET A 1 95 ? 4.916 10.895 8.851 1.00 73.44 95 MET A CA 1
ATOM 1571 C C . MET A 1 95 ? 3.879 11.243 9.911 1.00 13.30 95 MET A C 1
ATOM 1572 O O . MET A 1 95 ? 3.688 10.497 10.870 1.00 4.23 95 MET A O 1
ATOM 1586 N N . GLU A 1 96 ? 3.227 12.382 9.750 1.00 63.35 96 GLU A N 1
ATOM 1587 C CA . GLU A 1 96 ? 2.309 12.880 10.765 1.00 4.34 96 GLU A CA 1
ATOM 1588 C C . GLU A 1 96 ? 0.891 12.389 10.506 1.00 53.10 96 GLU A C 1
ATOM 1589 O O . GLU A 1 96 ? 0.201 11.923 11.415 1.00 40.24 96 GLU A O 1
ATOM 1601 N N . ASN A 1 97 ? 0.467 12.483 9.258 1.00 15.13 97 ASN A N 1
ATOM 1602 C CA . ASN A 1 97 ? -0.900 12.135 8.891 1.00 64.41 97 ASN A CA 1
ATOM 1603 C C . ASN A 1 97 ? -0.913 11.269 7.648 1.00 31.24 97 ASN A C 1
ATOM 1604 O O . ASN A 1 97 ? -0.039 11.387 6.789 1.00 2.22 97 ASN A O 1
ATOM 1615 N N . ASP A 1 98 ? -1.904 10.398 7.564 1.00 54.33 98 ASP A N 1
ATOM 1616 C CA . ASP A 1 98 ? -2.090 9.554 6.405 1.00 63.30 98 ASP A CA 1
ATOM 1617 C C . ASP A 1 98 ? -2.917 10.289 5.360 1.00 72.52 98 ASP A C 1
ATOM 1618 O O . ASP A 1 98 ? -3.745 11.137 5.698 1.00 73.32 98 ASP A O 1
ATOM 1627 N N . PRO A 1 99 ? -2.714 9.969 4.078 1.00 43.43 99 PRO A N 1
ATOM 1628 C CA . PRO A 1 99 ? -3.439 10.611 2.980 1.00 74.13 99 PRO A CA 1
ATOM 1629 C C . PRO A 1 99 ? -4.944 10.370 3.065 1.00 34.12 99 PRO A C 1
ATOM 1630 O O . PRO A 1 99 ? -5.740 11.254 2.759 1.00 52.25 99 PRO A O 1
ATOM 1641 N N . PHE A 1 100 ? -5.324 9.180 3.525 1.00 11.45 100 PHE A N 1
ATOM 1642 C CA . PHE A 1 100 ? -6.729 8.783 3.585 1.00 22.32 100 PHE A CA 1
ATOM 1643 C C . PHE A 1 100 ? -7.493 9.550 4.656 1.00 22.52 100 PHE A C 1
ATOM 1644 O O . PHE A 1 100 ? -8.723 9.515 4.688 1.00 15.42 100 PHE A O 1
ATOM 1661 N N . LYS A 1 101 ? -6.773 10.243 5.527 1.00 22.52 101 LYS A N 1
ATOM 1662 C CA . LYS A 1 101 ? -7.394 11.009 6.579 1.00 44.33 101 LYS A CA 1
ATOM 1663 C C . LYS A 1 101 ? -8.062 12.255 5.995 1.00 23.52 101 LYS A C 1
ATOM 1664 O O . LYS A 1 101 ? -9.164 12.620 6.392 1.00 42.03 101 LYS A O 1
ATOM 1683 N N . ASP A 1 102 ? -7.400 12.884 5.028 1.00 71.23 102 ASP A N 1
ATOM 1684 C CA . ASP A 1 102 ? -7.964 14.042 4.340 1.00 73.31 102 ASP A CA 1
ATOM 1685 C C . ASP A 1 102 ? -8.691 13.616 3.073 1.00 24.11 102 ASP A C 1
ATOM 1686 O O . ASP A 1 102 ? -9.664 14.243 2.652 1.00 41.01 102 ASP A O 1
ATOM 1695 N N . PHE A 1 103 ? -8.211 12.541 2.477 1.00 2.22 103 PHE A N 1
ATOM 1696 C CA . PHE A 1 103 ? -8.760 12.035 1.223 1.00 5.43 103 PHE A CA 1
ATOM 1697 C C . PHE A 1 103 ? -10.080 11.303 1.453 1.00 60.40 103 PHE A C 1
ATOM 1698 O O . PHE A 1 103 ? -10.992 11.376 0.631 1.00 44.11 103 PHE A O 1
ATOM 1715 N N . GLY A 1 104 ? -10.180 10.605 2.572 1.00 43.12 104 GLY A N 1
ATOM 1716 C CA . GLY A 1 104 ? -11.365 9.823 2.847 1.00 51.43 104 GLY A CA 1
ATOM 1717 C C . GLY A 1 104 ? -12.325 10.520 3.788 1.00 73.03 104 GLY A C 1
ATOM 1718 O O . GLY A 1 104 ? -13.539 10.485 3.577 1.00 64.32 104 GLY A O 1
ATOM 1722 N N . LEU A 1 105 ? -11.796 11.161 4.822 1.00 10.51 105 LEU A N 1
ATOM 1723 C CA . LEU A 1 105 ? -12.642 11.777 5.833 1.00 33.32 105 LEU A CA 1
ATOM 1724 C C . LEU A 1 105 ? -12.632 13.297 5.730 1.00 3.50 105 LEU A C 1
ATOM 1725 O O . LEU A 1 105 ? -11.751 13.960 6.271 1.00 15.41 105 LEU A O 1
ATOM 1741 N N . GLU A 1 106 ? -13.605 13.847 5.019 1.00 3.45 106 GLU A N 1
ATOM 1742 C CA . GLU A 1 106 ? -13.838 15.281 5.058 1.00 30.01 106 GLU A CA 1
ATOM 1743 C C . GLU A 1 106 ? -14.569 15.604 6.353 1.00 21.14 106 GLU A C 1
ATOM 1744 O O . GLU A 1 106 ? -15.599 14.998 6.655 1.00 23.00 106 GLU A O 1
ATOM 1756 N N . HIS A 1 107 ? -14.018 16.535 7.119 1.00 23.32 107 HIS A N 1
ATOM 1757 C CA . HIS A 1 107 ? -14.523 16.839 8.454 1.00 32.31 107 HIS A CA 1
ATOM 1758 C C . HIS A 1 107 ? -15.990 17.237 8.419 1.00 24.14 107 HIS A C 1
ATOM 1759 O O . HIS A 1 107 ? -16.771 16.780 9.255 1.00 20.12 107 HIS A O 1
ATOM 1774 N N . HIS A 1 108 ? -16.350 18.076 7.443 1.00 63.13 108 HIS A N 1
ATOM 1775 C CA . HIS A 1 108 ? -17.731 18.543 7.257 1.00 71.41 108 HIS A CA 1
ATOM 1776 C C . HIS A 1 108 ? -18.145 19.488 8.384 1.00 1.03 108 HIS A C 1
ATOM 1777 O O . HIS A 1 108 ? -18.462 20.652 8.145 1.00 61.33 108 HIS A O 1
ATOM 1792 N N . HIS A 1 109 ? -18.136 18.981 9.606 1.00 65.02 109 HIS A N 1
ATOM 1793 C CA . HIS A 1 109 ? -18.517 19.761 10.767 1.00 73.40 109 HIS A CA 1
ATOM 1794 C C . HIS A 1 109 ? -17.329 19.921 11.710 1.00 52.31 109 HIS A C 1
ATOM 1795 O O . HIS A 1 109 ? -16.800 18.942 12.230 1.00 34.33 109 HIS A O 1
ATOM 1810 N N . HIS A 1 110 ? -16.908 21.158 11.903 1.00 34.41 110 HIS A N 1
ATOM 1811 C CA . HIS A 1 110 ? -15.853 21.477 12.858 1.00 73.33 110 HIS A CA 1
ATOM 1812 C C . HIS A 1 110 ? -16.245 22.718 13.650 1.00 42.31 110 HIS A C 1
ATOM 1813 O O . HIS A 1 110 ? -15.806 23.827 13.350 1.00 0.22 110 HIS A O 1
ATOM 1828 N N . HIS A 1 111 ? -17.102 22.510 14.649 1.00 65.14 111 HIS A N 1
ATOM 1829 C CA . HIS A 1 111 ? -17.716 23.601 15.402 1.00 15.30 111 HIS A CA 1
ATOM 1830 C C . HIS A 1 111 ? -18.420 24.543 14.421 1.00 4.14 111 HIS A C 1
ATOM 1831 O O . HIS A 1 111 ? -19.490 24.211 13.917 1.00 51.12 111 HIS A O 1
ATOM 1846 N N . HIS A 1 112 ? -17.791 25.685 14.139 1.00 74.33 112 HIS A N 1
ATOM 1847 C CA . HIS A 1 112 ? -18.207 26.611 13.081 1.00 53.31 112 HIS A CA 1
ATOM 1848 C C . HIS A 1 112 ? -17.445 27.921 13.238 1.00 63.32 112 HIS A C 1
ATOM 1849 O O . HIS A 1 112 ? -17.866 28.772 14.043 1.00 36.77 112 HIS A O 1
ATOM 1865 N N . MET A 1 1 ? 15.852 -4.303 14.228 1.00 61.41 1 MET A N 2
ATOM 1866 C CA . MET A 1 1 ? 15.459 -4.150 12.812 1.00 52.03 1 MET A CA 2
ATOM 1867 C C . MET A 1 1 ? 16.693 -4.057 11.925 1.00 52.54 1 MET A C 2
ATOM 1868 O O . MET A 1 1 ? 17.331 -3.005 11.821 1.00 73.10 1 MET A O 2
ATOM 1884 N N . ASN A 1 2 ? 17.045 -5.177 11.318 1.00 12.22 2 ASN A N 2
ATOM 1885 C CA . ASN A 1 2 ? 18.154 -5.234 10.383 1.00 73.10 2 ASN A CA 2
ATOM 1886 C C . ASN A 1 2 ? 17.762 -6.051 9.165 1.00 23.13 2 ASN A C 2
ATOM 1887 O O . ASN A 1 2 ? 17.457 -7.241 9.266 1.00 14.21 2 ASN A O 2
ATOM 1898 N N . ASN A 1 3 ? 17.745 -5.391 8.023 1.00 64.32 3 ASN A N 2
ATOM 1899 C CA . ASN A 1 3 ? 17.400 -6.025 6.763 1.00 71.44 3 ASN A CA 2
ATOM 1900 C C . ASN A 1 3 ? 18.091 -5.272 5.638 1.00 2.12 3 ASN A C 2
ATOM 1901 O O . ASN A 1 3 ? 18.255 -4.054 5.729 1.00 61.42 3 ASN A O 2
ATOM 1912 N N . PRO A 1 4 ? 18.540 -5.982 4.587 1.00 3.05 4 PRO A N 2
ATOM 1913 C CA . PRO A 1 4 ? 19.169 -5.358 3.419 1.00 43.33 4 PRO A CA 2
ATOM 1914 C C . PRO A 1 4 ? 18.369 -4.174 2.873 1.00 23.10 4 PRO A C 2
ATOM 1915 O O . PRO A 1 4 ? 18.947 -3.212 2.367 1.00 21.33 4 PRO A O 2
ATOM 1926 N N . SER A 1 5 ? 17.040 -4.252 2.991 1.00 12.23 5 SER A N 2
ATOM 1927 C CA . SER A 1 5 ? 16.152 -3.204 2.498 1.00 72.00 5 SER A CA 2
ATOM 1928 C C . SER A 1 5 ? 16.392 -3.005 1.006 1.00 34.34 5 SER A C 2
ATOM 1929 O O . SER A 1 5 ? 16.454 -1.883 0.502 1.00 4.14 5 SER A O 2
ATOM 1937 N N . ASP A 1 6 ? 16.494 -4.123 0.300 1.00 11.44 6 ASP A N 2
ATOM 1938 C CA . ASP A 1 6 ? 16.857 -4.120 -1.112 1.00 41.11 6 ASP A CA 2
ATOM 1939 C C . ASP A 1 6 ? 15.636 -3.893 -1.986 1.00 72.04 6 ASP A C 2
ATOM 1940 O O . ASP A 1 6 ? 15.677 -4.052 -3.205 1.00 71.44 6 ASP A O 2
ATOM 1949 N N . PHE A 1 7 ? 14.553 -3.514 -1.344 1.00 31.33 7 PHE A N 2
ATOM 1950 C CA . PHE A 1 7 ? 13.317 -3.216 -2.029 1.00 52.54 7 PHE A CA 2
ATOM 1951 C C . PHE A 1 7 ? 13.380 -1.811 -2.606 1.00 14.25 7 PHE A C 2
ATOM 1952 O O . PHE A 1 7 ? 13.543 -0.833 -1.874 1.00 21.31 7 PHE A O 2
ATOM 1969 N N . LYS A 1 8 ? 13.247 -1.721 -3.917 1.00 41.52 8 LYS A N 2
ATOM 1970 C CA . LYS A 1 8 ? 13.463 -0.467 -4.628 1.00 33.14 8 LYS A CA 2
ATOM 1971 C C . LYS A 1 8 ? 12.195 0.369 -4.736 1.00 55.33 8 LYS A C 2
ATOM 1972 O O . LYS A 1 8 ? 12.145 1.362 -5.464 1.00 1.52 8 LYS A O 2
ATOM 1991 N N . SER A 1 9 ? 11.174 -0.040 -4.023 1.00 41.20 9 SER A N 2
ATOM 1992 C CA . SER A 1 9 ? 9.975 0.763 -3.890 1.00 42.42 9 SER A CA 2
ATOM 1993 C C . SER A 1 9 ? 9.347 0.538 -2.528 1.00 30.10 9 SER A C 2
ATOM 1994 O O . SER A 1 9 ? 9.481 -0.538 -1.945 1.00 32.02 9 SER A O 2
ATOM 2002 N N . PHE A 1 10 ? 8.659 1.551 -2.023 1.00 20.52 10 PHE A N 2
ATOM 2003 C CA . PHE A 1 10 ? 7.931 1.417 -0.774 1.00 24.45 10 PHE A CA 2
ATOM 2004 C C . PHE A 1 10 ? 6.827 0.378 -0.923 1.00 53.05 10 PHE A C 2
ATOM 2005 O O . PHE A 1 10 ? 6.457 -0.283 0.034 1.00 31.41 10 PHE A O 2
ATOM 2022 N N . HIS A 1 11 ? 6.335 0.223 -2.150 1.00 24.40 11 HIS A N 2
ATOM 2023 C CA . HIS A 1 11 ? 5.269 -0.732 -2.443 1.00 41.05 11 HIS A CA 2
ATOM 2024 C C . HIS A 1 11 ? 5.762 -2.155 -2.206 1.00 11.50 11 HIS A C 2
ATOM 2025 O O . HIS A 1 11 ? 5.049 -2.992 -1.655 1.00 45.31 11 HIS A O 2
ATOM 2040 N N . ASP A 1 12 ? 6.996 -2.408 -2.624 1.00 22.51 12 ASP A N 2
ATOM 2041 C CA . ASP A 1 12 ? 7.617 -3.721 -2.479 1.00 74.33 12 ASP A CA 2
ATOM 2042 C C . ASP A 1 12 ? 8.102 -3.915 -1.047 1.00 73.03 12 ASP A C 2
ATOM 2043 O O . ASP A 1 12 ? 8.051 -5.017 -0.496 1.00 71.43 12 ASP A O 2
ATOM 2052 N N . PHE A 1 13 ? 8.567 -2.822 -0.452 1.00 52.13 13 PHE A N 2
ATOM 2053 C CA . PHE A 1 13 ? 9.027 -2.823 0.935 1.00 13.01 13 PHE A CA 2
ATOM 2054 C C . PHE A 1 13 ? 7.883 -3.176 1.888 1.00 14.14 13 PHE A C 2
ATOM 2055 O O . PHE A 1 13 ? 8.080 -3.907 2.864 1.00 1.42 13 PHE A O 2
ATOM 2072 N N . VAL A 1 14 ? 6.690 -2.665 1.589 1.00 64.13 14 VAL A N 2
ATOM 2073 C CA . VAL A 1 14 ? 5.501 -2.938 2.395 1.00 52.35 14 VAL A CA 2
ATOM 2074 C C . VAL A 1 14 ? 5.264 -4.436 2.553 1.00 64.54 14 VAL A C 2
ATOM 2075 O O . VAL A 1 14 ? 4.921 -4.902 3.637 1.00 73.14 14 VAL A O 2
ATOM 2088 N N . ALA A 1 15 ? 5.477 -5.186 1.476 1.00 62.44 15 ALA A N 2
ATOM 2089 C CA . ALA A 1 15 ? 5.251 -6.625 1.489 1.00 41.42 15 ALA A CA 2
ATOM 2090 C C . ALA A 1 15 ? 6.115 -7.312 2.542 1.00 51.44 15 ALA A C 2
ATOM 2091 O O . ALA A 1 15 ? 5.680 -8.266 3.186 1.00 44.14 15 ALA A O 2
ATOM 2098 N N . SER A 1 16 ? 7.328 -6.806 2.732 1.00 35.41 16 SER A N 2
ATOM 2099 C CA . SER A 1 16 ? 8.255 -7.392 3.688 1.00 11.13 16 SER A CA 2
ATOM 2100 C C . SER A 1 16 ? 7.795 -7.114 5.118 1.00 62.31 16 SER A C 2
ATOM 2101 O O . SER A 1 16 ? 7.865 -7.988 5.986 1.00 43.51 16 SER A O 2
ATOM 2109 N N . TYR A 1 17 ? 7.312 -5.902 5.363 1.00 24.23 17 TYR A N 2
ATOM 2110 C CA . TYR A 1 17 ? 6.832 -5.544 6.690 1.00 13.12 17 TYR A CA 2
ATOM 2111 C C . TYR A 1 17 ? 5.502 -6.236 6.963 1.00 43.44 17 TYR A C 2
ATOM 2112 O O . TYR A 1 17 ? 5.260 -6.728 8.066 1.00 71.30 17 TYR A O 2
ATOM 2130 N N . MET A 1 18 ? 4.660 -6.286 5.935 1.00 0.33 18 MET A N 2
ATOM 2131 C CA . MET A 1 18 ? 3.386 -6.998 5.990 1.00 53.01 18 MET A CA 2
ATOM 2132 C C . MET A 1 18 ? 3.607 -8.432 6.439 1.00 13.01 18 MET A C 2
ATOM 2133 O O . MET A 1 18 ? 2.952 -8.914 7.363 1.00 30.11 18 MET A O 2
ATOM 2147 N N . LYS A 1 19 ? 4.564 -9.087 5.787 1.00 24.03 19 LYS A N 2
ATOM 2148 C CA . LYS A 1 19 ? 4.910 -10.481 6.062 1.00 71.41 19 LYS A CA 2
ATOM 2149 C C . LYS A 1 19 ? 5.152 -10.721 7.551 1.00 52.14 19 LYS A C 2
ATOM 2150 O O . LYS A 1 19 ? 4.799 -11.774 8.082 1.00 25.12 19 LYS A O 2
ATOM 2169 N N . THR A 1 20 ? 5.739 -9.729 8.210 1.00 41.03 20 THR A N 2
ATOM 2170 C CA . THR A 1 20 ? 6.073 -9.824 9.626 1.00 63.01 20 THR A CA 2
ATOM 2171 C C . THR A 1 20 ? 4.853 -10.204 10.475 1.00 32.34 20 THR A C 2
ATOM 2172 O O . THR A 1 20 ? 4.898 -11.171 11.237 1.00 51.20 20 THR A O 2
ATOM 2183 N N . TYR A 1 21 ? 3.759 -9.463 10.335 1.00 75.43 21 TYR A N 2
ATOM 2184 C CA . TYR A 1 21 ? 2.561 -9.749 11.105 1.00 14.31 21 TYR A CA 2
ATOM 2185 C C . TYR A 1 21 ? 1.599 -10.649 10.334 1.00 5.02 21 TYR A C 2
ATOM 2186 O O . TYR A 1 21 ? 0.621 -11.145 10.890 1.00 13.31 21 TYR A O 2
ATOM 2204 N N . SER A 1 22 ? 1.892 -10.879 9.058 1.00 42.03 22 SER A N 2
ATOM 2205 C CA . SER A 1 22 ? 1.127 -11.836 8.259 1.00 65.34 22 SER A CA 2
ATOM 2206 C C . SER A 1 22 ? 1.416 -13.265 8.711 1.00 43.14 22 SER A C 2
ATOM 2207 O O . SER A 1 22 ? 0.774 -14.212 8.265 1.00 42.53 22 SER A O 2
ATOM 2215 N N . ARG A 1 23 ? 2.405 -13.405 9.588 1.00 10.43 23 ARG A N 2
ATOM 2216 C CA . ARG A 1 23 ? 2.755 -14.690 10.181 1.00 63.32 23 ARG A CA 2
ATOM 2217 C C . ARG A 1 23 ? 1.533 -15.320 10.861 1.00 44.41 23 ARG A C 2
ATOM 2218 O O . ARG A 1 23 ? 1.416 -16.544 10.941 1.00 2.22 23 ARG A O 2
ATOM 2239 N N . ARG A 1 24 ? 0.613 -14.479 11.334 1.00 42.23 24 ARG A N 2
ATOM 2240 C CA . ARG A 1 24 ? -0.596 -14.958 12.003 1.00 0.23 24 ARG A CA 2
ATOM 2241 C C . ARG A 1 24 ? -1.652 -15.379 10.985 1.00 53.25 24 ARG A C 2
ATOM 2242 O O . ARG A 1 24 ? -2.641 -16.027 11.328 1.00 71.30 24 ARG A O 2
ATOM 2263 N N . LEU A 1 25 ? -1.433 -15.003 9.736 1.00 52.11 25 LEU A N 2
ATOM 2264 C CA . LEU A 1 25 ? -2.343 -15.331 8.659 1.00 5.21 25 LEU A CA 2
ATOM 2265 C C . LEU A 1 25 ? -1.912 -16.618 7.984 1.00 71.32 25 LEU A C 2
ATOM 2266 O O . LEU A 1 25 ? -0.737 -16.990 8.012 1.00 62.11 25 LEU A O 2
ATOM 2282 N N . GLU A 1 26 ? -2.870 -17.301 7.396 1.00 11.10 26 GLU A N 2
ATOM 2283 C CA . GLU A 1 26 ? -2.598 -18.480 6.614 1.00 41.03 26 GLU A CA 2
ATOM 2284 C C . GLU A 1 26 ? -1.907 -18.080 5.313 1.00 3.24 26 GLU A C 2
ATOM 2285 O O . GLU A 1 26 ? -2.066 -16.949 4.841 1.00 13.41 26 GLU A O 2
ATOM 2297 N N . ILE A 1 27 ? -1.161 -19.005 4.737 1.00 53.33 27 ILE A N 2
ATOM 2298 C CA . ILE A 1 27 ? -0.460 -18.760 3.481 1.00 63.10 27 ILE A CA 2
ATOM 2299 C C . ILE A 1 27 ? -1.461 -18.398 2.392 1.00 31.30 27 ILE A C 2
ATOM 2300 O O . ILE A 1 27 ? -1.188 -17.561 1.529 1.00 1.40 27 ILE A O 2
ATOM 2316 N N . GLY A 1 28 ? -2.636 -19.021 2.462 1.00 65.23 28 GLY A N 2
ATOM 2317 C CA . GLY A 1 28 ? -3.694 -18.750 1.512 1.00 51.44 28 GLY A CA 2
ATOM 2318 C C . GLY A 1 28 ? -4.109 -17.290 1.491 1.00 74.20 28 GLY A C 2
ATOM 2319 O O . GLY A 1 28 ? -4.419 -16.748 0.431 1.00 35.44 28 GLY A O 2
ATOM 2323 N N . THR A 1 29 ? -4.111 -16.646 2.651 1.00 31.15 29 THR A N 2
ATOM 2324 C CA . THR A 1 29 ? -4.481 -15.243 2.737 1.00 40.21 29 THR A CA 2
ATOM 2325 C C . THR A 1 29 ? -3.317 -14.356 2.301 1.00 4.24 29 THR A C 2
ATOM 2326 O O . THR A 1 29 ? -3.489 -13.433 1.501 1.00 33.43 29 THR A O 2
ATOM 2337 N N . PHE A 1 30 ? -2.132 -14.671 2.810 1.00 75.32 30 PHE A N 2
ATOM 2338 C CA . PHE A 1 30 ? -0.924 -13.891 2.542 1.00 40.02 30 PHE A CA 2
ATOM 2339 C C . PHE A 1 30 ? -0.607 -13.799 1.044 1.00 14.44 30 PHE A C 2
ATOM 2340 O O . PHE A 1 30 ? -0.285 -12.721 0.538 1.00 13.52 30 PHE A O 2
ATOM 2357 N N . ARG A 1 31 ? -0.721 -14.920 0.335 1.00 44.54 31 ARG A N 2
ATOM 2358 C CA . ARG A 1 31 ? -0.368 -14.980 -1.087 1.00 31.33 31 ARG A CA 2
ATOM 2359 C C . ARG A 1 31 ? -1.221 -14.035 -1.939 1.00 51.11 31 ARG A C 2
ATOM 2360 O O . ARG A 1 31 ? -0.826 -13.679 -3.048 1.00 72.42 31 ARG A O 2
ATOM 2381 N N . HIS A 1 32 ? -2.381 -13.629 -1.418 1.00 13.54 32 HIS A N 2
ATOM 2382 C CA . HIS A 1 32 ? -3.305 -12.768 -2.167 1.00 50.23 32 HIS A CA 2
ATOM 2383 C C . HIS A 1 32 ? -2.624 -11.494 -2.659 1.00 33.12 32 HIS A C 2
ATOM 2384 O O . HIS A 1 32 ? -2.702 -11.160 -3.840 1.00 52.14 32 HIS A O 2
ATOM 2399 N N . HIS A 1 33 ? -1.950 -10.790 -1.757 1.00 64.31 33 HIS A N 2
ATOM 2400 C CA . HIS A 1 33 ? -1.355 -9.500 -2.096 1.00 61.15 33 HIS A CA 2
ATOM 2401 C C . HIS A 1 33 ? 0.170 -9.598 -2.122 1.00 51.33 33 HIS A C 2
ATOM 2402 O O . HIS A 1 33 ? 0.863 -8.626 -2.420 1.00 22.03 33 HIS A O 2
ATOM 2417 N N . LYS A 1 34 ? 0.682 -10.782 -1.827 1.00 72.11 34 LYS A N 2
ATOM 2418 C CA . LYS A 1 34 ? 2.120 -11.005 -1.777 1.00 41.32 34 LYS A CA 2
ATOM 2419 C C . LYS A 1 34 ? 2.752 -10.876 -3.163 1.00 70.40 34 LYS A C 2
ATOM 2420 O O . LYS A 1 34 ? 3.716 -10.135 -3.358 1.00 42.31 34 LYS A O 2
ATOM 2439 N N . SER A 1 35 ? 2.194 -11.596 -4.120 1.00 62.53 35 SER A N 2
ATOM 2440 C CA . SER A 1 35 ? 2.778 -11.707 -5.448 1.00 75.24 35 SER A CA 2
ATOM 2441 C C . SER A 1 35 ? 2.325 -10.585 -6.386 1.00 14.15 35 SER A C 2
ATOM 2442 O O . SER A 1 35 ? 2.510 -10.673 -7.599 1.00 52.33 35 SER A O 2
ATOM 2450 N N . CYS A 1 36 ? 1.761 -9.522 -5.826 1.00 51.01 36 CYS A N 2
ATOM 2451 C CA . CYS A 1 36 ? 1.272 -8.411 -6.634 1.00 3.41 36 CYS A CA 2
ATOM 2452 C C . CYS A 1 36 ? 2.422 -7.514 -7.098 1.00 31.23 36 CYS A C 2
ATOM 2453 O O . CYS A 1 36 ? 2.737 -7.456 -8.290 1.00 75.02 36 CYS A O 2
ATOM 2461 N N . MET A 1 37 ? 3.058 -6.835 -6.145 1.00 51.15 37 MET A N 2
ATOM 2462 C CA . MET A 1 37 ? 4.103 -5.859 -6.455 1.00 34.45 37 MET A CA 2
ATOM 2463 C C . MET A 1 37 ? 5.328 -6.524 -7.076 1.00 21.21 37 MET A C 2
ATOM 2464 O O . MET A 1 37 ? 6.028 -5.919 -7.889 1.00 13.42 37 MET A O 2
ATOM 2478 N N . ARG A 1 38 ? 5.572 -7.772 -6.696 1.00 1.04 38 ARG A N 2
ATOM 2479 C CA . ARG A 1 38 ? 6.723 -8.520 -7.184 1.00 3.43 38 ARG A CA 2
ATOM 2480 C C . ARG A 1 38 ? 6.595 -8.865 -8.666 1.00 63.02 38 ARG A C 2
ATOM 2481 O O . ARG A 1 38 ? 7.587 -8.857 -9.393 1.00 12.01 38 ARG A O 2
ATOM 2502 N N . LYS A 1 39 ? 5.380 -9.166 -9.112 1.00 53.50 39 LYS A N 2
ATOM 2503 C CA . LYS A 1 39 ? 5.156 -9.560 -10.485 1.00 3.11 39 LYS A CA 2
ATOM 2504 C C . LYS A 1 39 ? 5.230 -8.353 -11.413 1.00 23.13 39 LYS A C 2
ATOM 2505 O O . LYS A 1 39 ? 5.908 -8.384 -12.439 1.00 4.35 39 LYS A O 2
ATOM 2524 N N . PHE A 1 40 ? 4.532 -7.288 -11.034 1.00 73.24 40 PHE A N 2
ATOM 2525 C CA . PHE A 1 40 ? 4.444 -6.092 -11.863 1.00 63.23 40 PHE A CA 2
ATOM 2526 C C . PHE A 1 40 ? 5.764 -5.326 -11.861 1.00 63.53 40 PHE A C 2
ATOM 2527 O O . PHE A 1 40 ? 6.044 -4.551 -12.780 1.00 5.11 40 PHE A O 2
ATOM 2544 N N . LYS A 1 41 ? 6.569 -5.583 -10.833 1.00 5.23 41 LYS A N 2
ATOM 2545 C CA . LYS A 1 41 ? 7.821 -4.866 -10.601 1.00 4.05 41 LYS A CA 2
ATOM 2546 C C . LYS A 1 41 ? 7.536 -3.416 -10.239 1.00 44.13 41 LYS A C 2
ATOM 2547 O O . LYS A 1 41 ? 7.728 -2.507 -11.049 1.00 12.52 41 LYS A O 2
ATOM 2566 N N . GLU A 1 42 ? 7.033 -3.218 -9.034 1.00 14.34 42 GLU A N 2
ATOM 2567 C CA . GLU A 1 42 ? 6.754 -1.885 -8.529 1.00 53.34 42 GLU A CA 2
ATOM 2568 C C . GLU A 1 42 ? 8.054 -1.154 -8.223 1.00 0.24 42 GLU A C 2
ATOM 2569 O O . GLU A 1 42 ? 8.875 -1.628 -7.434 1.00 72.24 42 GLU A O 2
ATOM 2581 N N . TYR A 1 43 ? 8.244 -0.006 -8.854 1.00 71.33 43 TYR A N 2
ATOM 2582 C CA . TYR A 1 43 ? 9.432 0.801 -8.630 1.00 34.24 43 TYR A CA 2
ATOM 2583 C C . TYR A 1 43 ? 9.054 2.214 -8.230 1.00 63.20 43 TYR A C 2
ATOM 2584 O O . TYR A 1 43 ? 8.152 2.818 -8.809 1.00 53.11 43 TYR A O 2
ATOM 2602 N N . CYS A 1 44 ? 9.742 2.729 -7.228 1.00 1.35 44 CYS A N 2
ATOM 2603 C CA . CYS A 1 44 ? 9.519 4.085 -6.760 1.00 23.44 44 CYS A CA 2
ATOM 2604 C C . CYS A 1 44 ? 10.850 4.714 -6.392 1.00 74.44 44 CYS A C 2
ATOM 2605 O O . CYS A 1 44 ? 11.335 4.551 -5.273 1.00 74.01 44 CYS A O 2
ATOM 2613 N N . GLU A 1 45 ? 11.456 5.409 -7.341 1.00 60.34 45 GLU A N 2
ATOM 2614 C CA . GLU A 1 45 ? 12.748 6.038 -7.113 1.00 23.32 45 GLU A CA 2
ATOM 2615 C C . GLU A 1 45 ? 12.542 7.459 -6.609 1.00 45.12 45 GLU A C 2
ATOM 2616 O O . GLU A 1 45 ? 13.178 8.407 -7.070 1.00 35.24 45 GLU A O 2
ATOM 2628 N N . GLY A 1 46 ? 11.650 7.587 -5.645 1.00 24.45 46 GLY A N 2
ATOM 2629 C CA . GLY A 1 46 ? 11.321 8.871 -5.086 1.00 2.42 46 GLY A CA 2
ATOM 2630 C C . GLY A 1 46 ? 10.221 8.745 -4.064 1.00 33.24 46 GLY A C 2
ATOM 2631 O O . GLY A 1 46 ? 10.309 7.911 -3.166 1.00 75.03 46 GLY A O 2
ATOM 2635 N N . LEU A 1 47 ? 9.174 9.540 -4.241 1.00 42.03 47 LEU A N 2
ATOM 2636 C CA . LEU A 1 47 ? 8.051 9.611 -3.305 1.00 25.32 47 LEU A CA 2
ATOM 2637 C C . LEU A 1 47 ? 8.513 10.200 -1.977 1.00 32.34 47 LEU A C 2
ATOM 2638 O O . LEU A 1 47 ? 9.387 9.667 -1.299 1.00 64.14 47 LEU A O 2
ATOM 2654 N N . GLN A 1 48 ? 7.917 11.313 -1.614 1.00 35.34 48 GLN A N 2
ATOM 2655 C CA . GLN A 1 48 ? 8.325 12.045 -0.438 1.00 24.40 48 GLN A CA 2
ATOM 2656 C C . GLN A 1 48 ? 7.241 11.964 0.628 1.00 42.33 48 GLN A C 2
ATOM 2657 O O . GLN A 1 48 ? 6.113 11.560 0.341 1.00 24.14 48 GLN A O 2
ATOM 2671 N N . PHE A 1 49 ? 7.574 12.372 1.846 1.00 24.12 49 PHE A N 2
ATOM 2672 C CA . PHE A 1 49 ? 6.637 12.284 2.962 1.00 23.01 49 PHE A CA 2
ATOM 2673 C C . PHE A 1 49 ? 5.409 13.155 2.715 1.00 1.21 49 PHE A C 2
ATOM 2674 O O . PHE A 1 49 ? 4.292 12.763 3.028 1.00 44.45 49 PHE A O 2
ATOM 2691 N N . HIS A 1 50 ? 5.624 14.326 2.129 1.00 3.34 50 HIS A N 2
ATOM 2692 C CA . HIS A 1 50 ? 4.528 15.244 1.825 1.00 52.44 50 HIS A CA 2
ATOM 2693 C C . HIS A 1 50 ? 4.006 15.007 0.404 1.00 21.34 50 HIS A C 2
ATOM 2694 O O . HIS A 1 50 ? 3.159 15.745 -0.091 1.00 24.33 50 HIS A O 2
ATOM 2709 N N . GLU A 1 51 ? 4.504 13.964 -0.244 1.00 75.21 51 GLU A N 2
ATOM 2710 C CA . GLU A 1 51 ? 4.048 13.621 -1.585 1.00 34.23 51 GLU A CA 2
ATOM 2711 C C . GLU A 1 51 ? 2.935 12.587 -1.517 1.00 50.41 51 GLU A C 2
ATOM 2712 O O . GLU A 1 51 ? 2.072 12.526 -2.392 1.00 13.25 51 GLU A O 2
ATOM 2724 N N . LEU A 1 52 ? 2.959 11.778 -0.467 1.00 25.23 52 LEU A N 2
ATOM 2725 C CA . LEU A 1 52 ? 1.922 10.786 -0.252 1.00 75.01 52 LEU A CA 2
ATOM 2726 C C . LEU A 1 52 ? 0.694 11.472 0.334 1.00 61.44 52 LEU A C 2
ATOM 2727 O O . LEU A 1 52 ? 0.514 11.526 1.549 1.00 52.54 52 LEU A O 2
ATOM 2743 N N . THR A 1 53 ? -0.124 12.029 -0.542 1.00 52.02 53 THR A N 2
ATOM 2744 C CA . THR A 1 53 ? -1.285 12.796 -0.126 1.00 11.41 53 THR A CA 2
ATOM 2745 C C . THR A 1 53 ? -2.547 12.317 -0.837 1.00 34.14 53 THR A C 2
ATOM 2746 O O . THR A 1 53 ? -2.511 11.345 -1.594 1.00 21.20 53 THR A O 2
ATOM 2757 N N . GLU A 1 54 ? -3.658 13.010 -0.595 1.00 71.10 54 GLU A N 2
ATOM 2758 C CA . GLU A 1 54 ? -4.944 12.660 -1.192 1.00 11.53 54 GLU A CA 2
ATOM 2759 C C . GLU A 1 54 ? -4.843 12.661 -2.715 1.00 63.34 54 GLU A C 2
ATOM 2760 O O . GLU A 1 54 ? -5.367 11.769 -3.382 1.00 43.10 54 GLU A O 2
ATOM 2772 N N . ASP A 1 55 ? -4.131 13.650 -3.247 1.00 72.13 55 ASP A N 2
ATOM 2773 C CA . ASP A 1 55 ? -3.950 13.787 -4.689 1.00 30.13 55 ASP A CA 2
ATOM 2774 C C . ASP A 1 55 ? -3.255 12.563 -5.273 1.00 3.10 55 ASP A C 2
ATOM 2775 O O . ASP A 1 55 ? -3.667 12.033 -6.306 1.00 31.40 55 ASP A O 2
ATOM 2784 N N . PHE A 1 56 ? -2.204 12.108 -4.597 1.00 71.11 56 PHE A N 2
ATOM 2785 C CA . PHE A 1 56 ? -1.447 10.951 -5.059 1.00 72.02 56 PHE A CA 2
ATOM 2786 C C . PHE A 1 56 ? -2.323 9.702 -5.041 1.00 14.51 56 PHE A C 2
ATOM 2787 O O . PHE A 1 56 ? -2.345 8.935 -6.003 1.00 21.23 56 PHE A O 2
ATOM 2804 N N . LEU A 1 57 ? -3.051 9.511 -3.945 1.00 21.34 57 LEU A N 2
ATOM 2805 C CA . LEU A 1 57 ? -3.951 8.373 -3.809 1.00 12.15 57 LEU A CA 2
ATOM 2806 C C . LEU A 1 57 ? -5.017 8.392 -4.898 1.00 71.12 57 LEU A C 2
ATOM 2807 O O . LEU A 1 57 ? -5.280 7.376 -5.533 1.00 41.50 57 LEU A O 2
ATOM 2823 N N . ARG A 1 58 ? -5.610 9.559 -5.120 1.00 40.14 58 ARG A N 2
ATOM 2824 C CA . ARG A 1 58 ? -6.662 9.714 -6.117 1.00 22.21 58 ARG A CA 2
ATOM 2825 C C . ARG A 1 58 ? -6.152 9.372 -7.516 1.00 44.14 58 ARG A C 2
ATOM 2826 O O . ARG A 1 58 ? -6.788 8.613 -8.248 1.00 42.32 58 ARG A O 2
ATOM 2847 N N . ASP A 1 59 ? -5.003 9.928 -7.873 1.00 65.31 59 ASP A N 2
ATOM 2848 C CA . ASP A 1 59 ? -4.435 9.730 -9.205 1.00 13.23 59 ASP A CA 2
ATOM 2849 C C . ASP A 1 59 ? -4.006 8.279 -9.413 1.00 1.42 59 ASP A C 2
ATOM 2850 O O . ASP A 1 59 ? -4.277 7.681 -10.457 1.00 1.32 59 ASP A O 2
ATOM 2859 N N . TYR A 1 60 ? -3.358 7.709 -8.404 1.00 43.12 60 TYR A N 2
ATOM 2860 C CA . TYR A 1 60 ? -2.842 6.348 -8.494 1.00 41.32 60 TYR A CA 2
ATOM 2861 C C . TYR A 1 60 ? -3.989 5.341 -8.506 1.00 73.24 60 TYR A C 2
ATOM 2862 O O . TYR A 1 60 ? -3.903 4.294 -9.146 1.00 34.43 60 TYR A O 2
ATOM 2880 N N . LEU A 1 61 ? -5.058 5.670 -7.789 1.00 40.11 61 LEU A N 2
ATOM 2881 C CA . LEU A 1 61 ? -6.270 4.859 -7.783 1.00 35.44 61 LEU A CA 2
ATOM 2882 C C . LEU A 1 61 ? -6.837 4.739 -9.192 1.00 34.31 61 LEU A C 2
ATOM 2883 O O . LEU A 1 61 ? -7.145 3.643 -9.663 1.00 2.44 61 LEU A O 2
ATOM 2899 N N . ILE A 1 62 ? -6.965 5.877 -9.859 1.00 33.14 62 ILE A N 2
ATOM 2900 C CA . ILE A 1 62 ? -7.441 5.909 -11.240 1.00 15.50 62 ILE A CA 2
ATOM 2901 C C . ILE A 1 62 ? -6.514 5.098 -12.148 1.00 53.50 62 ILE A C 2
ATOM 2902 O O . ILE A 1 62 ? -6.974 4.312 -12.970 1.00 64.12 62 ILE A O 2
ATOM 2918 N N . TYR A 1 63 ? -5.209 5.282 -11.974 1.00 4.43 63 TYR A N 2
ATOM 2919 C CA . TYR A 1 63 ? -4.210 4.555 -12.756 1.00 74.51 63 TYR A CA 2
ATOM 2920 C C . TYR A 1 63 ? -4.346 3.046 -12.531 1.00 41.02 63 TYR A C 2
ATOM 2921 O O . TYR A 1 63 ? -4.184 2.245 -13.454 1.00 54.21 63 TYR A O 2
ATOM 2939 N N . MET A 1 64 ? -4.661 2.677 -11.299 1.00 43.01 64 MET A N 2
ATOM 2940 C CA . MET A 1 64 ? -4.843 1.280 -10.918 1.00 73.24 64 MET A CA 2
ATOM 2941 C C . MET A 1 64 ? -6.055 0.677 -11.625 1.00 42.23 64 MET A C 2
ATOM 2942 O O . MET A 1 64 ? -6.029 -0.472 -12.068 1.00 73.01 64 MET A O 2
ATOM 2956 N N . LYS A 1 65 ? -7.116 1.462 -11.722 1.00 54.34 65 LYS A N 2
ATOM 2957 C CA . LYS A 1 65 ? -8.368 0.995 -12.309 1.00 42.21 65 LYS A CA 2
ATOM 2958 C C . LYS A 1 65 ? -8.320 1.077 -13.837 1.00 35.41 65 LYS A C 2
ATOM 2959 O O . LYS A 1 65 ? -8.851 0.215 -14.537 1.00 73.51 65 LYS A O 2
ATOM 2978 N N . LYS A 1 66 ? -7.666 2.111 -14.352 1.00 54.13 66 LYS A N 2
ATOM 2979 C CA . LYS A 1 66 ? -7.592 2.336 -15.790 1.00 53.44 66 LYS A CA 2
ATOM 2980 C C . LYS A 1 66 ? -6.502 1.484 -16.435 1.00 34.32 66 LYS A C 2
ATOM 2981 O O . LYS A 1 66 ? -6.789 0.598 -17.239 1.00 15.12 66 LYS A O 2
ATOM 3000 N N . THR A 1 67 ? -5.259 1.743 -16.062 1.00 11.24 67 THR A N 2
ATOM 3001 C CA . THR A 1 67 ? -4.120 1.103 -16.698 1.00 72.02 67 THR A CA 2
ATOM 3002 C C . THR A 1 67 ? -3.936 -0.326 -16.199 1.00 11.42 67 THR A C 2
ATOM 3003 O O . THR A 1 67 ? -3.790 -1.258 -16.989 1.00 25.01 67 THR A O 2
ATOM 3014 N N . LEU A 1 68 ? -3.954 -0.497 -14.885 1.00 22.11 68 LEU A N 2
ATOM 3015 C CA . LEU A 1 68 ? -3.771 -1.814 -14.295 1.00 2.32 68 LEU A CA 2
ATOM 3016 C C . LEU A 1 68 ? -5.058 -2.625 -14.395 1.00 25.02 68 LEU A C 2
ATOM 3017 O O . LEU A 1 68 ? -5.038 -3.853 -14.307 1.00 1.43 68 LEU A O 2
ATOM 3033 N N . CYS A 1 69 ? -6.172 -1.918 -14.574 1.00 74.31 69 CYS A N 2
ATOM 3034 C CA . CYS A 1 69 ? -7.477 -2.537 -14.810 1.00 23.11 69 CYS A CA 2
ATOM 3035 C C . CYS A 1 69 ? -7.917 -3.414 -13.636 1.00 73.43 69 CYS A C 2
ATOM 3036 O O . CYS A 1 69 ? -8.612 -4.412 -13.826 1.00 35.22 69 CYS A O 2
ATOM 3044 N N . ASN A 1 70 ? -7.520 -3.046 -12.425 1.00 45.34 70 ASN A N 2
ATOM 3045 C CA . ASN A 1 70 ? -7.972 -3.768 -11.240 1.00 50.13 70 ASN A CA 2
ATOM 3046 C C . ASN A 1 70 ? -9.202 -3.089 -10.661 1.00 3.33 70 ASN A C 2
ATOM 3047 O O . ASN A 1 70 ? -9.407 -1.889 -10.856 1.00 30.53 70 ASN A O 2
ATOM 3058 N N . ALA A 1 71 ? -10.021 -3.857 -9.960 1.00 12.40 71 ALA A N 2
ATOM 3059 C CA . ALA A 1 71 ? -11.227 -3.327 -9.350 1.00 53.12 71 ALA A CA 2
ATOM 3060 C C . ALA A 1 71 ? -10.878 -2.502 -8.121 1.00 4.43 71 ALA A C 2
ATOM 3061 O O . ALA A 1 71 ? -9.842 -2.726 -7.493 1.00 53.41 71 ALA A O 2
ATOM 3068 N N . ASP A 1 72 ? -11.741 -1.554 -7.781 1.00 34.42 72 ASP A N 2
ATOM 3069 C CA . ASP A 1 72 ? -11.496 -0.656 -6.652 1.00 53.45 72 ASP A CA 2
ATOM 3070 C C . ASP A 1 72 ? -11.351 -1.425 -5.342 1.00 53.00 72 ASP A C 2
ATOM 3071 O O . ASP A 1 72 ? -10.637 -0.988 -4.442 1.00 21.04 72 ASP A O 2
ATOM 3080 N N . SER A 1 73 ? -12.004 -2.580 -5.243 1.00 24.12 73 SER A N 2
ATOM 3081 C CA . SER A 1 73 ? -11.871 -3.429 -4.064 1.00 55.33 73 SER A CA 2
ATOM 3082 C C . SER A 1 73 ? -10.422 -3.879 -3.880 1.00 3.50 73 SER A C 2
ATOM 3083 O O . SER A 1 73 ? -9.939 -4.005 -2.754 1.00 33.41 73 SER A O 2
ATOM 3091 N N . THR A 1 74 ? -9.737 -4.115 -4.993 1.00 42.40 74 THR A N 2
ATOM 3092 C CA . THR A 1 74 ? -8.331 -4.488 -4.966 1.00 12.14 74 THR A CA 2
ATOM 3093 C C . THR A 1 74 ? -7.456 -3.242 -4.899 1.00 0.42 74 THR A C 2
ATOM 3094 O O . THR A 1 74 ? -6.496 -3.181 -4.130 1.00 42.45 74 THR A O 2
ATOM 3105 N N . ALA A 1 75 ? -7.818 -2.240 -5.697 1.00 11.42 75 ALA A N 2
ATOM 3106 C CA . ALA A 1 75 ? -7.072 -0.988 -5.768 1.00 32.20 75 ALA A CA 2
ATOM 3107 C C . ALA A 1 75 ? -6.921 -0.346 -4.394 1.00 42.45 75 ALA A C 2
ATOM 3108 O O . ALA A 1 75 ? -5.833 0.091 -4.019 1.00 43.30 75 ALA A O 2
ATOM 3115 N N . GLN A 1 76 ? -8.012 -0.313 -3.639 1.00 52.53 76 GLN A N 2
ATOM 3116 C CA . GLN A 1 76 ? -8.017 0.292 -2.325 1.00 73.31 76 GLN A CA 2
ATOM 3117 C C . GLN A 1 76 ? -7.114 -0.465 -1.359 1.00 43.22 76 GLN A C 2
ATOM 3118 O O . GLN A 1 76 ? -6.500 0.130 -0.481 1.00 73.12 76 GLN A O 2
ATOM 3132 N N . ARG A 1 77 ? -7.025 -1.778 -1.531 1.00 31.44 77 ARG A N 2
ATOM 3133 C CA . ARG A 1 77 ? -6.134 -2.592 -0.707 1.00 11.43 77 ARG A CA 2
ATOM 3134 C C . ARG A 1 77 ? -4.679 -2.359 -1.088 1.00 12.54 77 ARG A C 2
ATOM 3135 O O . ARG A 1 77 ? -3.803 -2.314 -0.222 1.00 33.55 77 ARG A O 2
ATOM 3156 N N . ASN A 1 78 ? -4.426 -2.209 -2.381 1.00 42.15 78 ASN A N 2
ATOM 3157 C CA . ASN A 1 78 ? -3.088 -1.899 -2.871 1.00 45.10 78 ASN A CA 2
ATOM 3158 C C . ASN A 1 78 ? -2.607 -0.577 -2.288 1.00 72.23 78 ASN A C 2
ATOM 3159 O O . ASN A 1 78 ? -1.447 -0.432 -1.900 1.00 52.34 78 ASN A O 2
ATOM 3170 N N . LEU A 1 79 ? -3.519 0.377 -2.211 1.00 1.33 79 LEU A N 2
ATOM 3171 C CA . LEU A 1 79 ? -3.221 1.678 -1.631 1.00 23.11 79 LEU A CA 2
ATOM 3172 C C . LEU A 1 79 ? -3.147 1.588 -0.108 1.00 40.32 79 LEU A C 2
ATOM 3173 O O . LEU A 1 79 ? -2.311 2.234 0.523 1.00 55.02 79 LEU A O 2
ATOM 3189 N N . SER A 1 80 ? -4.016 0.766 0.472 1.00 4.11 80 SER A N 2
ATOM 3190 C CA . SER A 1 80 ? -4.075 0.596 1.920 1.00 22.13 80 SER A CA 2
ATOM 3191 C C . SER A 1 80 ? -2.778 0.009 2.467 1.00 40.55 80 SER A C 2
ATOM 3192 O O . SER A 1 80 ? -2.351 0.364 3.565 1.00 11.33 80 SER A O 2
ATOM 3200 N N . THR A 1 81 ? -2.147 -0.882 1.713 1.00 73.21 81 THR A N 2
ATOM 3201 C CA . THR A 1 81 ? -0.886 -1.459 2.152 1.00 61.52 81 THR A CA 2
ATOM 3202 C C . THR A 1 81 ? 0.208 -0.394 2.204 1.00 0.14 81 THR A C 2
ATOM 3203 O O . THR A 1 81 ? 1.086 -0.439 3.063 1.00 22.01 81 THR A O 2
ATOM 3214 N N . ILE A 1 82 ? 0.127 0.583 1.310 1.00 52.01 82 ILE A N 2
ATOM 3215 C CA . ILE A 1 82 ? 1.045 1.715 1.339 1.00 52.40 82 ILE A CA 2
ATOM 3216 C C . ILE A 1 82 ? 0.717 2.591 2.545 1.00 61.23 82 ILE A C 2
ATOM 3217 O O . ILE A 1 82 ? 1.603 3.086 3.244 1.00 11.41 82 ILE A O 2
ATOM 3233 N N . LYS A 1 83 ? -0.580 2.744 2.778 1.00 24.31 83 LYS A N 2
ATOM 3234 C CA . LYS A 1 83 ? -1.110 3.516 3.895 1.00 5.01 83 LYS A CA 2
ATOM 3235 C C . LYS A 1 83 ? -0.567 2.996 5.218 1.00 11.42 83 LYS A C 2
ATOM 3236 O O . LYS A 1 83 ? -0.251 3.779 6.105 1.00 0.32 83 LYS A O 2
ATOM 3255 N N . ILE A 1 84 ? -0.438 1.683 5.340 1.00 33.33 84 ILE A N 2
ATOM 3256 C CA . ILE A 1 84 ? 0.106 1.080 6.550 1.00 13.45 84 ILE A CA 2
ATOM 3257 C C . ILE A 1 84 ? 1.531 1.576 6.817 1.00 11.14 84 ILE A C 2
ATOM 3258 O O . ILE A 1 84 ? 1.881 1.902 7.953 1.00 2.43 84 ILE A O 2
ATOM 3274 N N . TYR A 1 85 ? 2.337 1.654 5.762 1.00 43.33 85 TYR A N 2
ATOM 3275 C CA . TYR A 1 85 ? 3.712 2.137 5.877 1.00 33.52 85 TYR A CA 2
ATOM 3276 C C . TYR A 1 85 ? 3.730 3.628 6.199 1.00 30.31 85 TYR A C 2
ATOM 3277 O O . TYR A 1 85 ? 4.448 4.075 7.093 1.00 11.40 85 TYR A O 2
ATOM 3295 N N . VAL A 1 86 ? 2.923 4.385 5.470 1.00 53.21 86 VAL A N 2
ATOM 3296 C CA . VAL A 1 86 ? 2.824 5.827 5.657 1.00 35.31 86 VAL A CA 2
ATOM 3297 C C . VAL A 1 86 ? 2.322 6.163 7.059 1.00 30.32 86 VAL A C 2
ATOM 3298 O O . VAL A 1 86 ? 2.877 7.023 7.743 1.00 14.51 86 VAL A O 2
ATOM 3311 N N . SER A 1 87 ? 1.279 5.465 7.480 1.00 70.33 87 SER A N 2
ATOM 3312 C CA . SER A 1 87 ? 0.705 5.642 8.801 1.00 22.41 87 SER A CA 2
ATOM 3313 C C . SER A 1 87 ? 1.703 5.268 9.901 1.00 40.52 87 SER A C 2
ATOM 3314 O O . SER A 1 87 ? 1.757 5.920 10.944 1.00 34.41 87 SER A O 2
ATOM 3322 N N . ALA A 1 88 ? 2.504 4.231 9.661 1.00 42.21 88 ALA A N 2
ATOM 3323 C CA . ALA A 1 88 ? 3.550 3.851 10.605 1.00 14.41 88 ALA A CA 2
ATOM 3324 C C . ALA A 1 88 ? 4.622 4.934 10.665 1.00 51.41 88 ALA A C 2
ATOM 3325 O O . ALA A 1 88 ? 5.177 5.227 11.726 1.00 53.12 88 ALA A O 2
ATOM 3332 N N . ALA A 1 89 ? 4.883 5.543 9.516 1.00 32.11 89 ALA A N 2
ATOM 3333 C CA . ALA A 1 89 ? 5.830 6.643 9.413 1.00 5.24 89 ALA A CA 2
ATOM 3334 C C . ALA A 1 89 ? 5.362 7.851 10.210 1.00 34.22 89 ALA A C 2
ATOM 3335 O O . ALA A 1 89 ? 6.154 8.727 10.542 1.00 21.51 89 ALA A O 2
ATOM 3342 N N . ILE A 1 90 ? 4.069 7.925 10.472 1.00 22.43 90 ILE A N 2
ATOM 3343 C CA . ILE A 1 90 ? 3.532 9.006 11.279 1.00 10.24 90 ILE A CA 2
ATOM 3344 C C . ILE A 1 90 ? 3.821 8.765 12.761 1.00 74.02 90 ILE A C 2
ATOM 3345 O O . ILE A 1 90 ? 4.049 9.707 13.523 1.00 13.51 90 ILE A O 2
ATOM 3361 N N . LYS A 1 91 ? 3.840 7.494 13.156 1.00 34.10 91 LYS A N 2
ATOM 3362 C CA . LYS A 1 91 ? 4.025 7.124 14.558 1.00 12.30 91 LYS A CA 2
ATOM 3363 C C . LYS A 1 91 ? 5.421 7.471 15.045 1.00 5.41 91 LYS A C 2
ATOM 3364 O O . LYS A 1 91 ? 5.588 8.002 16.144 1.00 44.12 91 LYS A O 2
ATOM 3383 N N . LYS A 1 92 ? 6.416 7.166 14.226 1.00 71.23 92 LYS A N 2
ATOM 3384 C CA . LYS A 1 92 ? 7.800 7.430 14.575 1.00 31.35 92 LYS A CA 2
ATOM 3385 C C . LYS A 1 92 ? 8.665 7.429 13.319 1.00 65.31 92 LYS A C 2
ATOM 3386 O O . LYS A 1 92 ? 9.612 6.649 13.199 1.00 31.01 92 LYS A O 2
ATOM 3405 N N . GLY A 1 93 ? 8.325 8.284 12.369 1.00 34.45 93 GLY A N 2
ATOM 3406 C CA . GLY A 1 93 ? 9.084 8.336 11.138 1.00 75.34 93 GLY A CA 2
ATOM 3407 C C . GLY A 1 93 ? 9.249 9.737 10.588 1.00 5.21 93 GLY A C 2
ATOM 3408 O O . GLY A 1 93 ? 10.103 10.500 11.046 1.00 2.50 93 GLY A O 2
ATOM 3412 N N . TYR A 1 94 ? 8.424 10.082 9.610 1.00 32.43 94 TYR A N 2
ATOM 3413 C CA . TYR A 1 94 ? 8.600 11.314 8.869 1.00 0.45 94 TYR A CA 2
ATOM 3414 C C . TYR A 1 94 ? 7.262 11.972 8.548 1.00 0.41 94 TYR A C 2
ATOM 3415 O O . TYR A 1 94 ? 7.187 13.189 8.375 1.00 45.30 94 TYR A O 2
ATOM 3433 N N . MET A 1 95 ? 6.211 11.165 8.474 1.00 32.43 95 MET A N 2
ATOM 3434 C CA . MET A 1 95 ? 4.893 11.662 8.099 1.00 12.43 95 MET A CA 2
ATOM 3435 C C . MET A 1 95 ? 4.171 12.219 9.320 1.00 51.23 95 MET A C 2
ATOM 3436 O O . MET A 1 95 ? 4.641 12.074 10.451 1.00 41.12 95 MET A O 2
ATOM 3450 N N . GLU A 1 96 ? 3.031 12.845 9.092 1.00 10.20 96 GLU A N 2
ATOM 3451 C CA . GLU A 1 96 ? 2.299 13.497 10.164 1.00 71.44 96 GLU A CA 2
ATOM 3452 C C . GLU A 1 96 ? 0.808 13.529 9.864 1.00 3.32 96 GLU A C 2
ATOM 3453 O O . GLU A 1 96 ? -0.020 13.260 10.734 1.00 53.51 96 GLU A O 2
ATOM 3465 N N . ASN A 1 97 ? 0.475 13.847 8.624 1.00 43.41 97 ASN A N 2
ATOM 3466 C CA . ASN A 1 97 ? -0.917 14.053 8.236 1.00 41.22 97 ASN A CA 2
ATOM 3467 C C . ASN A 1 97 ? -1.409 12.910 7.368 1.00 61.43 97 ASN A C 2
ATOM 3468 O O . ASN A 1 97 ? -0.913 12.710 6.262 1.00 24.22 97 ASN A O 2
ATOM 3479 N N . ASP A 1 98 ? -2.375 12.155 7.875 1.00 21.14 98 ASP A N 2
ATOM 3480 C CA . ASP A 1 98 ? -2.959 11.061 7.107 1.00 35.01 98 ASP A CA 2
ATOM 3481 C C . ASP A 1 98 ? -3.615 11.574 5.833 1.00 22.52 98 ASP A C 2
ATOM 3482 O O . ASP A 1 98 ? -4.270 12.619 5.837 1.00 64.33 98 ASP A O 2
ATOM 3491 N N . PRO A 1 99 ? -3.473 10.828 4.729 1.00 33.24 99 PRO A N 2
ATOM 3492 C CA . PRO A 1 99 ? -4.077 11.196 3.453 1.00 25.02 99 PRO A CA 2
ATOM 3493 C C . PRO A 1 99 ? -5.579 10.936 3.433 1.00 14.03 99 PRO A C 2
ATOM 3494 O O . PRO A 1 99 ? -6.337 11.667 2.798 1.00 41.15 99 PRO A O 2
ATOM 3505 N N . PHE A 1 100 ? -6.008 9.907 4.161 1.00 64.55 100 PHE A N 2
ATOM 3506 C CA . PHE A 1 100 ? -7.414 9.520 4.189 1.00 33.22 100 PHE A CA 2
ATOM 3507 C C . PHE A 1 100 ? -8.255 10.525 4.969 1.00 1.43 100 PHE A C 2
ATOM 3508 O O . PHE A 1 100 ? -9.487 10.498 4.910 1.00 61.00 100 PHE A O 2
ATOM 3525 N N . LYS A 1 101 ? -7.588 11.433 5.669 1.00 71.50 101 LYS A N 2
ATOM 3526 C CA . LYS A 1 101 ? -8.267 12.483 6.391 1.00 21.31 101 LYS A CA 2
ATOM 3527 C C . LYS A 1 101 ? -8.892 13.462 5.399 1.00 15.51 101 LYS A C 2
ATOM 3528 O O . LYS A 1 101 ? -9.982 13.987 5.624 1.00 41.35 101 LYS A O 2
ATOM 3547 N N . ASP A 1 102 ? -8.204 13.687 4.287 1.00 52.34 102 ASP A N 2
ATOM 3548 C CA . ASP A 1 102 ? -8.717 14.541 3.232 1.00 23.45 102 ASP A CA 2
ATOM 3549 C C . ASP A 1 102 ? -9.381 13.710 2.149 1.00 43.40 102 ASP A C 2
ATOM 3550 O O . ASP A 1 102 ? -10.260 14.186 1.434 1.00 31.32 102 ASP A O 2
ATOM 3559 N N . PHE A 1 103 ? -8.954 12.462 2.050 1.00 74.25 103 PHE A N 2
ATOM 3560 C CA . PHE A 1 103 ? -9.468 11.533 1.048 1.00 23.23 103 PHE A CA 2
ATOM 3561 C C . PHE A 1 103 ? -10.926 11.179 1.335 1.00 62.43 103 PHE A C 2
ATOM 3562 O O . PHE A 1 103 ? -11.746 11.096 0.421 1.00 10.42 103 PHE A O 2
ATOM 3579 N N . GLY A 1 104 ? -11.238 10.965 2.606 1.00 74.53 104 GLY A N 2
ATOM 3580 C CA . GLY A 1 104 ? -12.601 10.658 2.992 1.00 61.04 104 GLY A CA 2
ATOM 3581 C C . GLY A 1 104 ? -13.492 11.883 2.954 1.00 51.12 104 GLY A C 2
ATOM 3582 O O . GLY A 1 104 ? -14.702 11.768 2.756 1.00 24.22 104 GLY A O 2
ATOM 3586 N N . LEU A 1 105 ? -12.878 13.052 3.172 1.00 3.34 105 LEU A N 2
ATOM 3587 C CA . LEU A 1 105 ? -13.566 14.350 3.114 1.00 52.32 105 LEU A CA 2
ATOM 3588 C C . LEU A 1 105 ? -14.521 14.541 4.299 1.00 31.33 105 LEU A C 2
ATOM 3589 O O . LEU A 1 105 ? -15.089 15.621 4.473 1.00 22.13 105 LEU A O 2
ATOM 3605 N N . GLU A 1 106 ? -14.655 13.501 5.122 1.00 1.14 106 GLU A N 2
ATOM 3606 C CA . GLU A 1 106 ? -15.590 13.485 6.248 1.00 42.15 106 GLU A CA 2
ATOM 3607 C C . GLU A 1 106 ? -17.038 13.445 5.754 1.00 10.10 106 GLU A C 2
ATOM 3608 O O . GLU A 1 106 ? -17.418 14.153 4.820 1.00 1.35 106 GLU A O 2
ATOM 3620 N N . HIS A 1 107 ? -17.843 12.609 6.385 1.00 72.22 107 HIS A N 2
ATOM 3621 C CA . HIS A 1 107 ? -19.231 12.449 5.985 1.00 12.01 107 HIS A CA 2
ATOM 3622 C C . HIS A 1 107 ? -20.149 13.106 7.013 1.00 43.20 107 HIS A C 2
ATOM 3623 O O . HIS A 1 107 ? -21.363 13.162 6.837 1.00 23.24 107 HIS A O 2
ATOM 3638 N N . HIS A 1 108 ? -19.550 13.600 8.085 1.00 64.44 108 HIS A N 2
ATOM 3639 C CA . HIS A 1 108 ? -20.292 14.286 9.137 1.00 62.21 108 HIS A CA 2
ATOM 3640 C C . HIS A 1 108 ? -20.165 15.791 8.969 1.00 32.14 108 HIS A C 2
ATOM 3641 O O . HIS A 1 108 ? -19.421 16.263 8.110 1.00 61.21 108 HIS A O 2
ATOM 3656 N N . HIS A 1 109 ? -20.883 16.542 9.791 1.00 53.40 109 HIS A N 2
ATOM 3657 C CA . HIS A 1 109 ? -20.744 17.991 9.813 1.00 71.00 109 HIS A CA 2
ATOM 3658 C C . HIS A 1 109 ? -20.385 18.451 11.222 1.00 13.14 109 HIS A C 2
ATOM 3659 O O . HIS A 1 109 ? -21.195 18.359 12.147 1.00 20.53 109 HIS A O 2
ATOM 3674 N N . HIS A 1 110 ? -19.167 18.935 11.372 1.00 44.22 110 HIS A N 2
ATOM 3675 C CA . HIS A 1 110 ? -18.650 19.351 12.665 1.00 41.14 110 HIS A CA 2
ATOM 3676 C C . HIS A 1 110 ? -18.582 20.874 12.729 1.00 65.35 110 HIS A C 2
ATOM 3677 O O . HIS A 1 110 ? -17.957 21.500 11.874 1.00 11.30 110 HIS A O 2
ATOM 3692 N N . HIS A 1 111 ? -19.221 21.475 13.732 1.00 24.30 111 HIS A N 2
ATOM 3693 C CA . HIS A 1 111 ? -19.196 22.929 13.855 1.00 3.20 111 HIS A CA 2
ATOM 3694 C C . HIS A 1 111 ? -17.817 23.374 14.331 1.00 14.43 111 HIS A C 2
ATOM 3695 O O . HIS A 1 111 ? -17.371 23.014 15.421 1.00 43.41 111 HIS A O 2
ATOM 3710 N N . HIS A 1 112 ? -17.128 24.112 13.477 1.00 32.00 112 HIS A N 2
ATOM 3711 C CA . HIS A 1 112 ? -15.759 24.518 13.736 1.00 51.44 112 HIS A CA 2
ATOM 3712 C C . HIS A 1 112 ? -15.501 25.884 13.116 1.00 41.33 112 HIS A C 2
ATOM 3713 O O . HIS A 1 112 ? -15.462 26.881 13.863 1.00 36.14 112 HIS A O 2
ATOM 3729 N N . MET A 1 1 ? 16.032 -3.279 16.890 1.00 73.15 1 MET A N 3
ATOM 3730 C CA . MET A 1 1 ? 16.219 -3.260 15.421 1.00 13.44 1 MET A CA 3
ATOM 3731 C C . MET A 1 1 ? 15.702 -4.556 14.810 1.00 72.42 1 MET A C 3
ATOM 3732 O O . MET A 1 1 ? 15.483 -5.536 15.520 1.00 63.21 1 MET A O 3
ATOM 3748 N N . ASN A 1 2 ? 15.511 -4.558 13.495 1.00 21.22 2 ASN A N 3
ATOM 3749 C CA . ASN A 1 2 ? 14.852 -5.672 12.819 1.00 63.41 2 ASN A CA 3
ATOM 3750 C C . ASN A 1 2 ? 15.749 -6.315 11.769 1.00 65.22 2 ASN A C 3
ATOM 3751 O O . ASN A 1 2 ? 16.008 -7.518 11.809 1.00 4.13 2 ASN A O 3
ATOM 3762 N N . ASN A 1 3 ? 16.227 -5.508 10.831 1.00 13.44 3 ASN A N 3
ATOM 3763 C CA . ASN A 1 3 ? 16.881 -6.028 9.635 1.00 63.52 3 ASN A CA 3
ATOM 3764 C C . ASN A 1 3 ? 17.981 -5.074 9.162 1.00 45.43 3 ASN A C 3
ATOM 3765 O O . ASN A 1 3 ? 17.912 -3.871 9.431 1.00 4.44 3 ASN A O 3
ATOM 3776 N N . PRO A 1 4 ? 19.034 -5.605 8.494 1.00 33.23 4 PRO A N 3
ATOM 3777 C CA . PRO A 1 4 ? 20.071 -4.800 7.827 1.00 51.01 4 PRO A CA 3
ATOM 3778 C C . PRO A 1 4 ? 19.510 -3.579 7.094 1.00 10.12 4 PRO A C 3
ATOM 3779 O O . PRO A 1 4 ? 20.166 -2.540 7.011 1.00 20.33 4 PRO A O 3
ATOM 3790 N N . SER A 1 5 ? 18.299 -3.731 6.555 1.00 25.14 5 SER A N 3
ATOM 3791 C CA . SER A 1 5 ? 17.569 -2.632 5.940 1.00 21.21 5 SER A CA 3
ATOM 3792 C C . SER A 1 5 ? 18.264 -2.161 4.663 1.00 1.51 5 SER A C 3
ATOM 3793 O O . SER A 1 5 ? 18.685 -1.009 4.553 1.00 41.02 5 SER A O 3
ATOM 3801 N N . ASP A 1 6 ? 18.387 -3.064 3.698 1.00 43.14 6 ASP A N 3
ATOM 3802 C CA . ASP A 1 6 ? 18.939 -2.712 2.394 1.00 62.14 6 ASP A CA 3
ATOM 3803 C C . ASP A 1 6 ? 17.834 -2.264 1.454 1.00 4.12 6 ASP A C 3
ATOM 3804 O O . ASP A 1 6 ? 18.057 -2.024 0.266 1.00 41.43 6 ASP A O 3
ATOM 3813 N N . PHE A 1 7 ? 16.644 -2.149 2.005 1.00 63.42 7 PHE A N 3
ATOM 3814 C CA . PHE A 1 7 ? 15.485 -1.715 1.251 1.00 52.51 7 PHE A CA 3
ATOM 3815 C C . PHE A 1 7 ? 14.879 -0.464 1.860 1.00 71.12 7 PHE A C 3
ATOM 3816 O O . PHE A 1 7 ? 14.446 -0.459 3.013 1.00 74.42 7 PHE A O 3
ATOM 3833 N N . LYS A 1 8 ? 14.883 0.600 1.083 1.00 70.23 8 LYS A N 3
ATOM 3834 C CA . LYS A 1 8 ? 14.257 1.841 1.482 1.00 1.30 8 LYS A CA 3
ATOM 3835 C C . LYS A 1 8 ? 12.921 1.986 0.788 1.00 44.20 8 LYS A C 3
ATOM 3836 O O . LYS A 1 8 ? 12.097 2.831 1.138 1.00 43.00 8 LYS A O 3
ATOM 3855 N N . SER A 1 9 ? 12.729 1.146 -0.205 1.00 13.02 9 SER A N 3
ATOM 3856 C CA . SER A 1 9 ? 11.561 1.226 -1.061 1.00 14.44 9 SER A CA 3
ATOM 3857 C C . SER A 1 9 ? 10.305 0.753 -0.338 1.00 11.25 9 SER A C 3
ATOM 3858 O O . SER A 1 9 ? 10.336 -0.224 0.414 1.00 4.23 9 SER A O 3
ATOM 3866 N N . PHE A 1 10 ? 9.206 1.460 -0.586 1.00 13.00 10 PHE A N 3
ATOM 3867 C CA . PHE A 1 10 ? 7.913 1.146 0.014 1.00 12.12 10 PHE A CA 3
ATOM 3868 C C . PHE A 1 10 ? 7.556 -0.314 -0.227 1.00 53.45 10 PHE A C 3
ATOM 3869 O O . PHE A 1 10 ? 7.354 -1.080 0.711 1.00 43.11 10 PHE A O 3
ATOM 3886 N N . HIS A 1 11 ? 7.519 -0.692 -1.501 1.00 45.23 11 HIS A N 3
ATOM 3887 C CA . HIS A 1 11 ? 7.156 -2.047 -1.909 1.00 51.14 11 HIS A CA 3
ATOM 3888 C C . HIS A 1 11 ? 8.105 -3.094 -1.320 1.00 34.03 11 HIS A C 3
ATOM 3889 O O . HIS A 1 11 ? 7.737 -4.250 -1.156 1.00 61.23 11 HIS A O 3
ATOM 3904 N N . ASP A 1 12 ? 9.324 -2.677 -1.013 1.00 12.24 12 ASP A N 3
ATOM 3905 C CA . ASP A 1 12 ? 10.335 -3.584 -0.484 1.00 61.35 12 ASP A CA 3
ATOM 3906 C C . ASP A 1 12 ? 10.145 -3.807 1.008 1.00 63.45 12 ASP A C 3
ATOM 3907 O O . ASP A 1 12 ? 10.102 -4.947 1.474 1.00 71.41 12 ASP A O 3
ATOM 3916 N N . PHE A 1 13 ? 10.015 -2.715 1.752 1.00 21.20 13 PHE A N 3
ATOM 3917 C CA . PHE A 1 13 ? 9.838 -2.791 3.196 1.00 41.15 13 PHE A CA 3
ATOM 3918 C C . PHE A 1 13 ? 8.542 -3.522 3.537 1.00 12.30 13 PHE A C 3
ATOM 3919 O O . PHE A 1 13 ? 8.512 -4.376 4.428 1.00 53.23 13 PHE A O 3
ATOM 3936 N N . VAL A 1 14 ? 7.479 -3.199 2.810 1.00 23.21 14 VAL A N 3
ATOM 3937 C CA . VAL A 1 14 ? 6.177 -3.797 3.063 1.00 60.10 14 VAL A CA 3
ATOM 3938 C C . VAL A 1 14 ? 6.196 -5.290 2.764 1.00 62.24 14 VAL A C 3
ATOM 3939 O O . VAL A 1 14 ? 5.619 -6.080 3.506 1.00 14.03 14 VAL A O 3
ATOM 3952 N N . ALA A 1 15 ? 6.885 -5.676 1.695 1.00 40.45 15 ALA A N 3
ATOM 3953 C CA . ALA A 1 15 ? 6.962 -7.080 1.300 1.00 5.42 15 ALA A CA 3
ATOM 3954 C C . ALA A 1 15 ? 7.622 -7.922 2.385 1.00 2.24 15 ALA A C 3
ATOM 3955 O O . ALA A 1 15 ? 7.219 -9.060 2.635 1.00 11.24 15 ALA A O 3
ATOM 3962 N N . SER A 1 16 ? 8.629 -7.353 3.031 1.00 41.44 16 SER A N 3
ATOM 3963 C CA . SER A 1 16 ? 9.347 -8.051 4.085 1.00 4.34 16 SER A CA 3
ATOM 3964 C C . SER A 1 16 ? 8.507 -8.102 5.363 1.00 43.51 16 SER A C 3
ATOM 3965 O O . SER A 1 16 ? 8.413 -9.142 6.014 1.00 60.44 16 SER A O 3
ATOM 3973 N N . TYR A 1 17 ? 7.874 -6.981 5.700 1.00 4.42 17 TYR A N 3
ATOM 3974 C CA . TYR A 1 17 ? 7.057 -6.895 6.908 1.00 34.50 17 TYR A CA 3
ATOM 3975 C C . TYR A 1 17 ? 5.790 -7.742 6.782 1.00 72.05 17 TYR A C 3
ATOM 3976 O O . TYR A 1 17 ? 5.359 -8.382 7.746 1.00 72.05 17 TYR A O 3
ATOM 3994 N N . MET A 1 18 ? 5.208 -7.754 5.589 1.00 51.22 18 MET A N 3
ATOM 3995 C CA . MET A 1 18 ? 3.970 -8.486 5.337 1.00 32.33 18 MET A CA 3
ATOM 3996 C C . MET A 1 18 ? 4.174 -9.978 5.574 1.00 50.13 18 MET A C 3
ATOM 3997 O O . MET A 1 18 ? 3.250 -10.687 5.966 1.00 74.45 18 MET A O 3
ATOM 4011 N N . LYS A 1 19 ? 5.398 -10.442 5.339 1.00 25.51 19 LYS A N 3
ATOM 4012 C CA . LYS A 1 19 ? 5.763 -11.834 5.585 1.00 22.33 19 LYS A CA 3
ATOM 4013 C C . LYS A 1 19 ? 5.502 -12.215 7.044 1.00 64.41 19 LYS A C 3
ATOM 4014 O O . LYS A 1 19 ? 5.061 -13.326 7.342 1.00 1.44 19 LYS A O 3
ATOM 4033 N N . THR A 1 20 ? 5.781 -11.284 7.946 1.00 62.00 20 THR A N 3
ATOM 4034 C CA . THR A 1 20 ? 5.544 -11.488 9.366 1.00 54.20 20 THR A CA 3
ATOM 4035 C C . THR A 1 20 ? 4.081 -11.201 9.711 1.00 32.42 20 THR A C 3
ATOM 4036 O O . THR A 1 20 ? 3.503 -11.816 10.611 1.00 53.35 20 THR A O 3
ATOM 4047 N N . TYR A 1 21 ? 3.480 -10.280 8.965 1.00 33.21 21 TYR A N 3
ATOM 4048 C CA . TYR A 1 21 ? 2.081 -9.912 9.162 1.00 12.13 21 TYR A CA 3
ATOM 4049 C C . TYR A 1 21 ? 1.167 -11.094 8.831 1.00 54.45 21 TYR A C 3
ATOM 4050 O O . TYR A 1 21 ? 0.007 -11.137 9.245 1.00 54.41 21 TYR A O 3
ATOM 4068 N N . SER A 1 22 ? 1.714 -12.068 8.111 1.00 31.24 22 SER A N 3
ATOM 4069 C CA . SER A 1 22 ? 0.975 -13.266 7.723 1.00 0.42 22 SER A CA 3
ATOM 4070 C C . SER A 1 22 ? 0.507 -14.069 8.944 1.00 10.51 22 SER A C 3
ATOM 4071 O O . SER A 1 22 ? -0.327 -14.963 8.822 1.00 45.32 22 SER A O 3
ATOM 4079 N N . ARG A 1 23 ? 1.029 -13.739 10.126 1.00 64.13 23 ARG A N 3
ATOM 4080 C CA . ARG A 1 23 ? 0.587 -14.375 11.365 1.00 42.31 23 ARG A CA 3
ATOM 4081 C C . ARG A 1 23 ? -0.878 -14.045 11.656 1.00 33.12 23 ARG A C 3
ATOM 4082 O O . ARG A 1 23 ? -1.528 -14.713 12.461 1.00 64.44 23 ARG A O 3
ATOM 4103 N N . ARG A 1 24 ? -1.387 -13.010 11.002 1.00 54.43 24 ARG A N 3
ATOM 4104 C CA . ARG A 1 24 ? -2.793 -12.642 11.117 1.00 12.22 24 ARG A CA 3
ATOM 4105 C C . ARG A 1 24 ? -3.400 -12.425 9.737 1.00 20.34 24 ARG A C 3
ATOM 4106 O O . ARG A 1 24 ? -4.450 -11.799 9.600 1.00 74.45 24 ARG A O 3
ATOM 4127 N N . LEU A 1 25 ? -2.746 -12.968 8.721 1.00 45.44 25 LEU A N 3
ATOM 4128 C CA . LEU A 1 25 ? -3.189 -12.789 7.349 1.00 33.43 25 LEU A CA 3
ATOM 4129 C C . LEU A 1 25 ? -3.093 -14.105 6.591 1.00 4.54 25 LEU A C 3
ATOM 4130 O O . LEU A 1 25 ? -2.015 -14.695 6.497 1.00 72.43 25 LEU A O 3
ATOM 4146 N N . GLU A 1 26 ? -4.218 -14.561 6.060 1.00 45.22 26 GLU A N 3
ATOM 4147 C CA . GLU A 1 26 ? -4.257 -15.788 5.284 1.00 71.22 26 GLU A CA 3
ATOM 4148 C C . GLU A 1 26 ? -3.424 -15.661 4.020 1.00 71.35 26 GLU A C 3
ATOM 4149 O O . GLU A 1 26 ? -3.201 -14.561 3.518 1.00 51.21 26 GLU A O 3
ATOM 4161 N N . ILE A 1 27 ? -3.000 -16.797 3.497 1.00 51.31 27 ILE A N 3
ATOM 4162 C CA . ILE A 1 27 ? -2.161 -16.832 2.306 1.00 10.11 27 ILE A CA 3
ATOM 4163 C C . ILE A 1 27 ? -2.897 -16.247 1.104 1.00 53.43 27 ILE A C 3
ATOM 4164 O O . ILE A 1 27 ? -2.303 -15.542 0.289 1.00 64.43 27 ILE A O 3
ATOM 4180 N N . GLY A 1 28 ? -4.198 -16.521 1.017 1.00 64.11 28 GLY A N 3
ATOM 4181 C CA . GLY A 1 28 ? -4.998 -16.011 -0.082 1.00 2.31 28 GLY A CA 3
ATOM 4182 C C . GLY A 1 28 ? -4.919 -14.501 -0.209 1.00 30.54 28 GLY A C 3
ATOM 4183 O O . GLY A 1 28 ? -4.653 -13.975 -1.289 1.00 72.45 28 GLY A O 3
ATOM 4187 N N . THR A 1 29 ? -5.133 -13.803 0.896 1.00 33.32 29 THR A N 3
ATOM 4188 C CA . THR A 1 29 ? -5.076 -12.351 0.897 1.00 54.51 29 THR A CA 3
ATOM 4189 C C . THR A 1 29 ? -3.625 -11.862 0.898 1.00 34.13 29 THR A C 3
ATOM 4190 O O . THR A 1 29 ? -3.285 -10.924 0.175 1.00 74.21 29 THR A O 3
ATOM 4201 N N . PHE A 1 30 ? -2.773 -12.518 1.688 1.00 43.41 30 PHE A N 3
ATOM 4202 C CA . PHE A 1 30 ? -1.345 -12.213 1.726 1.00 41.31 30 PHE A CA 3
ATOM 4203 C C . PHE A 1 30 ? -0.756 -12.170 0.319 1.00 32.54 30 PHE A C 3
ATOM 4204 O O . PHE A 1 30 ? -0.140 -11.179 -0.074 1.00 13.25 30 PHE A O 3
ATOM 4221 N N . ARG A 1 31 ? -0.985 -13.234 -0.438 1.00 21.43 31 ARG A N 3
ATOM 4222 C CA . ARG A 1 31 ? -0.449 -13.360 -1.783 1.00 61.14 31 ARG A CA 3
ATOM 4223 C C . ARG A 1 31 ? -1.121 -12.384 -2.751 1.00 32.25 31 ARG A C 3
ATOM 4224 O O . ARG A 1 31 ? -0.477 -11.870 -3.667 1.00 43.34 31 ARG A O 3
ATOM 4245 N N . HIS A 1 32 ? -2.400 -12.096 -2.517 1.00 42.52 32 HIS A N 3
ATOM 4246 C CA . HIS A 1 32 ? -3.189 -11.272 -3.437 1.00 5.24 32 HIS A CA 3
ATOM 4247 C C . HIS A 1 32 ? -2.754 -9.800 -3.385 1.00 13.33 32 HIS A C 3
ATOM 4248 O O . HIS A 1 32 ? -3.258 -8.965 -4.135 1.00 13.03 32 HIS A O 3
ATOM 4263 N N . HIS A 1 33 ? -1.840 -9.486 -2.480 1.00 24.10 33 HIS A N 3
ATOM 4264 C CA . HIS A 1 33 ? -1.219 -8.167 -2.446 1.00 21.33 33 HIS A CA 3
ATOM 4265 C C . HIS A 1 33 ? 0.244 -8.298 -2.043 1.00 42.12 33 HIS A C 3
ATOM 4266 O O . HIS A 1 33 ? 0.816 -7.409 -1.413 1.00 3.22 33 HIS A O 3
ATOM 4281 N N . LYS A 1 34 ? 0.837 -9.426 -2.412 1.00 45.54 34 LYS A N 3
ATOM 4282 C CA . LYS A 1 34 ? 2.239 -9.693 -2.124 1.00 31.41 34 LYS A CA 3
ATOM 4283 C C . LYS A 1 34 ? 3.111 -9.320 -3.318 1.00 23.13 34 LYS A C 3
ATOM 4284 O O . LYS A 1 34 ? 3.809 -8.305 -3.309 1.00 31.45 34 LYS A O 3
ATOM 4303 N N . SER A 1 35 ? 3.036 -10.143 -4.357 1.00 23.32 35 SER A N 3
ATOM 4304 C CA . SER A 1 35 ? 3.891 -10.000 -5.523 1.00 65.34 35 SER A CA 3
ATOM 4305 C C . SER A 1 35 ? 3.457 -8.829 -6.397 1.00 13.13 35 SER A C 3
ATOM 4306 O O . SER A 1 35 ? 4.225 -8.369 -7.235 1.00 50.12 35 SER A O 3
ATOM 4314 N N . CYS A 1 36 ? 2.235 -8.344 -6.179 1.00 30.21 36 CYS A N 3
ATOM 4315 C CA . CYS A 1 36 ? 1.665 -7.250 -6.971 1.00 3.02 36 CYS A CA 3
ATOM 4316 C C . CYS A 1 36 ? 2.655 -6.103 -7.158 1.00 21.20 36 CYS A C 3
ATOM 4317 O O . CYS A 1 36 ? 2.972 -5.720 -8.285 1.00 21.31 36 CYS A O 3
ATOM 4325 N N . MET A 1 37 ? 3.141 -5.583 -6.036 1.00 5.50 37 MET A N 3
ATOM 4326 C CA . MET A 1 37 ? 4.045 -4.437 -6.022 1.00 15.33 37 MET A CA 3
ATOM 4327 C C . MET A 1 37 ? 5.282 -4.674 -6.886 1.00 15.13 37 MET A C 3
ATOM 4328 O O . MET A 1 37 ? 5.604 -3.869 -7.752 1.00 73.13 37 MET A O 3
ATOM 4342 N N . ARG A 1 38 ? 5.969 -5.781 -6.646 1.00 41.03 38 ARG A N 3
ATOM 4343 C CA . ARG A 1 38 ? 7.232 -6.053 -7.323 1.00 24.41 38 ARG A CA 3
ATOM 4344 C C . ARG A 1 38 ? 7.036 -6.543 -8.756 1.00 33.50 38 ARG A C 3
ATOM 4345 O O . ARG A 1 38 ? 7.773 -6.142 -9.655 1.00 44.01 38 ARG A O 3
ATOM 4366 N N . LYS A 1 39 ? 6.046 -7.400 -8.965 1.00 64.11 39 LYS A N 3
ATOM 4367 C CA . LYS A 1 39 ? 5.873 -8.075 -10.230 1.00 0.20 39 LYS A CA 3
ATOM 4368 C C . LYS A 1 39 ? 5.532 -7.107 -11.356 1.00 24.50 39 LYS A C 3
ATOM 4369 O O . LYS A 1 39 ? 6.255 -7.027 -12.347 1.00 14.04 39 LYS A O 3
ATOM 4388 N N . PHE A 1 40 ? 4.435 -6.383 -11.215 1.00 34.34 40 PHE A N 3
ATOM 4389 C CA . PHE A 1 40 ? 3.975 -5.508 -12.283 1.00 31.21 40 PHE A CA 3
ATOM 4390 C C . PHE A 1 40 ? 4.969 -4.381 -12.529 1.00 23.25 40 PHE A C 3
ATOM 4391 O O . PHE A 1 40 ? 5.370 -4.132 -13.668 1.00 65.14 40 PHE A O 3
ATOM 4408 N N . LYS A 1 41 ? 5.376 -3.729 -11.453 1.00 70.54 41 LYS A N 3
ATOM 4409 C CA . LYS A 1 41 ? 6.253 -2.570 -11.533 1.00 60.34 41 LYS A CA 3
ATOM 4410 C C . LYS A 1 41 ? 6.529 -2.042 -10.135 1.00 10.13 41 LYS A C 3
ATOM 4411 O O . LYS A 1 41 ? 5.679 -1.389 -9.532 1.00 2.42 41 LYS A O 3
ATOM 4430 N N . GLU A 1 42 ? 7.709 -2.353 -9.624 1.00 63.40 42 GLU A N 3
ATOM 4431 C CA . GLU A 1 42 ? 8.100 -1.931 -8.287 1.00 74.32 42 GLU A CA 3
ATOM 4432 C C . GLU A 1 42 ? 8.096 -0.405 -8.158 1.00 43.43 42 GLU A C 3
ATOM 4433 O O . GLU A 1 42 ? 7.463 0.135 -7.246 1.00 61.22 42 GLU A O 3
ATOM 4445 N N . TYR A 1 43 ? 8.814 0.280 -9.054 1.00 22.20 43 TYR A N 3
ATOM 4446 C CA . TYR A 1 43 ? 8.706 1.736 -9.191 1.00 55.32 43 TYR A CA 3
ATOM 4447 C C . TYR A 1 43 ? 9.072 2.453 -7.879 1.00 60.42 43 TYR A C 3
ATOM 4448 O O . TYR A 1 43 ? 9.739 1.881 -7.009 1.00 34.54 43 TYR A O 3
ATOM 4466 N N . CYS A 1 44 ? 8.654 3.717 -7.773 1.00 61.41 44 CYS A N 3
ATOM 4467 C CA . CYS A 1 44 ? 8.849 4.548 -6.582 1.00 41.24 44 CYS A CA 3
ATOM 4468 C C . CYS A 1 44 ? 10.279 5.076 -6.479 1.00 32.25 44 CYS A C 3
ATOM 4469 O O . CYS A 1 44 ? 10.517 6.259 -6.738 1.00 2.34 44 CYS A O 3
ATOM 4477 N N . GLU A 1 45 ? 11.215 4.198 -6.119 1.00 1.42 45 GLU A N 3
ATOM 4478 C CA . GLU A 1 45 ? 12.616 4.572 -5.893 1.00 31.11 45 GLU A CA 3
ATOM 4479 C C . GLU A 1 45 ? 12.751 5.527 -4.702 1.00 41.15 45 GLU A C 3
ATOM 4480 O O . GLU A 1 45 ? 13.161 5.123 -3.614 1.00 3.11 45 GLU A O 3
ATOM 4492 N N . GLY A 1 46 ? 12.380 6.785 -4.904 1.00 21.41 46 GLY A N 3
ATOM 4493 C CA . GLY A 1 46 ? 12.522 7.779 -3.864 1.00 5.43 46 GLY A CA 3
ATOM 4494 C C . GLY A 1 46 ? 11.370 8.762 -3.844 1.00 12.12 46 GLY A C 3
ATOM 4495 O O . GLY A 1 46 ? 11.579 9.974 -3.822 1.00 53.42 46 GLY A O 3
ATOM 4499 N N . LEU A 1 47 ? 10.154 8.237 -3.865 1.00 3.24 47 LEU A N 3
ATOM 4500 C CA . LEU A 1 47 ? 8.956 9.066 -3.792 1.00 70.53 47 LEU A CA 3
ATOM 4501 C C . LEU A 1 47 ? 8.894 9.751 -2.428 1.00 72.10 47 LEU A C 3
ATOM 4502 O O . LEU A 1 47 ? 9.044 9.100 -1.394 1.00 62.21 47 LEU A O 3
ATOM 4518 N N . GLN A 1 48 ? 8.698 11.063 -2.426 1.00 21.43 48 GLN A N 3
ATOM 4519 C CA . GLN A 1 48 ? 8.761 11.831 -1.197 1.00 75.44 48 GLN A CA 3
ATOM 4520 C C . GLN A 1 48 ? 7.378 12.047 -0.593 1.00 21.50 48 GLN A C 3
ATOM 4521 O O . GLN A 1 48 ? 6.358 11.724 -1.200 1.00 54.13 48 GLN A O 3
ATOM 4535 N N . PHE A 1 49 ? 7.366 12.625 0.604 1.00 74.31 49 PHE A N 3
ATOM 4536 C CA . PHE A 1 49 ? 6.135 12.912 1.336 1.00 43.02 49 PHE A CA 3
ATOM 4537 C C . PHE A 1 49 ? 5.214 13.829 0.539 1.00 71.20 49 PHE A C 3
ATOM 4538 O O . PHE A 1 49 ? 3.994 13.769 0.663 1.00 14.52 49 PHE A O 3
ATOM 4555 N N . HIS A 1 50 ? 5.823 14.677 -0.274 1.00 4.33 50 HIS A N 3
ATOM 4556 C CA . HIS A 1 50 ? 5.089 15.655 -1.073 1.00 41.23 50 HIS A CA 3
ATOM 4557 C C . HIS A 1 50 ? 4.196 14.963 -2.104 1.00 31.44 50 HIS A C 3
ATOM 4558 O O . HIS A 1 50 ? 3.149 15.488 -2.480 1.00 11.43 50 HIS A O 3
ATOM 4573 N N . GLU A 1 51 ? 4.608 13.784 -2.551 1.00 14.53 51 GLU A N 3
ATOM 4574 C CA . GLU A 1 51 ? 3.857 13.043 -3.559 1.00 14.15 51 GLU A CA 3
ATOM 4575 C C . GLU A 1 51 ? 2.789 12.173 -2.908 1.00 11.22 51 GLU A C 3
ATOM 4576 O O . GLU A 1 51 ? 1.801 11.804 -3.541 1.00 13.34 51 GLU A O 3
ATOM 4588 N N . LEU A 1 52 ? 2.992 11.853 -1.639 1.00 23.32 52 LEU A N 3
ATOM 4589 C CA . LEU A 1 52 ? 2.084 10.979 -0.916 1.00 32.42 52 LEU A CA 3
ATOM 4590 C C . LEU A 1 52 ? 0.901 11.780 -0.372 1.00 71.22 52 LEU A C 3
ATOM 4591 O O . LEU A 1 52 ? 0.956 12.323 0.733 1.00 23.20 52 LEU A O 3
ATOM 4607 N N . THR A 1 53 ? -0.155 11.869 -1.165 1.00 23.21 53 THR A N 3
ATOM 4608 C CA . THR A 1 53 ? -1.332 12.643 -0.798 1.00 32.12 53 THR A CA 3
ATOM 4609 C C . THR A 1 53 ? -2.606 11.818 -0.953 1.00 55.50 53 THR A C 3
ATOM 4610 O O . THR A 1 53 ? -2.557 10.650 -1.348 1.00 72.13 53 THR A O 3
ATOM 4621 N N . GLU A 1 54 ? -3.744 12.436 -0.644 1.00 73.42 54 GLU A N 3
ATOM 4622 C CA . GLU A 1 54 ? -5.043 11.838 -0.905 1.00 24.21 54 GLU A CA 3
ATOM 4623 C C . GLU A 1 54 ? -5.192 11.614 -2.398 1.00 61.41 54 GLU A C 3
ATOM 4624 O O . GLU A 1 54 ? -5.672 10.573 -2.841 1.00 44.23 54 GLU A O 3
ATOM 4636 N N . ASP A 1 55 ? -4.755 12.610 -3.166 1.00 22.51 55 ASP A N 3
ATOM 4637 C CA . ASP A 1 55 ? -4.822 12.550 -4.620 1.00 44.43 55 ASP A CA 3
ATOM 4638 C C . ASP A 1 55 ? -4.028 11.373 -5.154 1.00 1.21 55 ASP A C 3
ATOM 4639 O O . ASP A 1 55 ? -4.482 10.689 -6.057 1.00 21.01 55 ASP A O 3
ATOM 4648 N N . PHE A 1 56 ? -2.846 11.138 -4.590 1.00 61.13 56 PHE A N 3
ATOM 4649 C CA . PHE A 1 56 ? -2.017 10.012 -5.012 1.00 54.24 56 PHE A CA 3
ATOM 4650 C C . PHE A 1 56 ? -2.777 8.703 -4.847 1.00 51.34 56 PHE A C 3
ATOM 4651 O O . PHE A 1 56 ? -2.875 7.908 -5.777 1.00 64.44 56 PHE A O 3
ATOM 4668 N N . LEU A 1 57 ? -3.319 8.500 -3.653 1.00 73.23 57 LEU A N 3
ATOM 4669 C CA . LEU A 1 57 ? -4.089 7.304 -3.343 1.00 22.41 57 LEU A CA 3
ATOM 4670 C C . LEU A 1 57 ? -5.338 7.210 -4.219 1.00 30.24 57 LEU A C 3
ATOM 4671 O O . LEU A 1 57 ? -5.700 6.135 -4.700 1.00 35.35 57 LEU A O 3
ATOM 4687 N N . ARG A 1 58 ? -5.981 8.348 -4.423 1.00 22.40 58 ARG A N 3
ATOM 4688 C CA . ARG A 1 58 ? -7.177 8.440 -5.252 1.00 31.40 58 ARG A CA 3
ATOM 4689 C C . ARG A 1 58 ? -6.857 8.162 -6.724 1.00 13.43 58 ARG A C 3
ATOM 4690 O O . ARG A 1 58 ? -7.575 7.419 -7.394 1.00 12.41 58 ARG A O 3
ATOM 4711 N N . ASP A 1 59 ? -5.766 8.741 -7.206 1.00 63.31 59 ASP A N 3
ATOM 4712 C CA . ASP A 1 59 ? -5.360 8.605 -8.602 1.00 42.40 59 ASP A CA 3
ATOM 4713 C C . ASP A 1 59 ? -4.838 7.201 -8.884 1.00 3.21 59 ASP A C 3
ATOM 4714 O O . ASP A 1 59 ? -5.080 6.644 -9.953 1.00 25.55 59 ASP A O 3
ATOM 4723 N N . TYR A 1 60 ? -4.137 6.627 -7.912 1.00 53.12 60 TYR A N 3
ATOM 4724 C CA . TYR A 1 60 ? -3.616 5.269 -8.039 1.00 54.23 60 TYR A CA 3
ATOM 4725 C C . TYR A 1 60 ? -4.768 4.280 -8.208 1.00 32.34 60 TYR A C 3
ATOM 4726 O O . TYR A 1 60 ? -4.677 3.325 -8.980 1.00 60.23 60 TYR A O 3
ATOM 4744 N N . LEU A 1 61 ? -5.853 4.527 -7.482 1.00 55.31 61 LEU A N 3
ATOM 4745 C CA . LEU A 1 61 ? -7.065 3.720 -7.596 1.00 41.05 61 LEU A CA 3
ATOM 4746 C C . LEU A 1 61 ? -7.692 3.880 -8.973 1.00 35.33 61 LEU A C 3
ATOM 4747 O O . LEU A 1 61 ? -8.065 2.900 -9.617 1.00 23.23 61 LEU A O 3
ATOM 4763 N N . ILE A 1 62 ? -7.814 5.122 -9.411 1.00 4.32 62 ILE A N 3
ATOM 4764 C CA . ILE A 1 62 ? -8.332 5.413 -10.745 1.00 2.42 62 ILE A CA 3
ATOM 4765 C C . ILE A 1 62 ? -7.490 4.715 -11.813 1.00 4.14 62 ILE A C 3
ATOM 4766 O O . ILE A 1 62 ? -8.025 4.080 -12.718 1.00 33.24 62 ILE A O 3
ATOM 4782 N N . TYR A 1 63 ? -6.174 4.814 -11.675 1.00 64.13 63 TYR A N 3
ATOM 4783 C CA . TYR A 1 63 ? -5.239 4.185 -12.605 1.00 3.21 63 TYR A CA 3
ATOM 4784 C C . TYR A 1 63 ? -5.418 2.666 -12.585 1.00 31.35 63 TYR A C 3
ATOM 4785 O O . TYR A 1 63 ? -5.361 2.002 -13.620 1.00 44.14 63 TYR A O 3
ATOM 4803 N N . MET A 1 64 ? -5.643 2.135 -11.388 1.00 44.22 64 MET A N 3
ATOM 4804 C CA . MET A 1 64 ? -5.920 0.714 -11.185 1.00 54.24 64 MET A CA 3
ATOM 4805 C C . MET A 1 64 ? -7.162 0.289 -11.964 1.00 12.35 64 MET A C 3
ATOM 4806 O O . MET A 1 64 ? -7.190 -0.764 -12.606 1.00 53.34 64 MET A O 3
ATOM 4820 N N . LYS A 1 65 ? -8.181 1.127 -11.889 1.00 31.13 65 LYS A N 3
ATOM 4821 C CA . LYS A 1 65 ? -9.478 0.847 -12.487 1.00 40.41 65 LYS A CA 3
ATOM 4822 C C . LYS A 1 65 ? -9.445 1.038 -14.003 1.00 2.01 65 LYS A C 3
ATOM 4823 O O . LYS A 1 65 ? -10.028 0.251 -14.750 1.00 14.14 65 LYS A O 3
ATOM 4842 N N . LYS A 1 66 ? -8.767 2.086 -14.447 1.00 51.42 66 LYS A N 3
ATOM 4843 C CA . LYS A 1 66 ? -8.715 2.427 -15.862 1.00 54.12 66 LYS A CA 3
ATOM 4844 C C . LYS A 1 66 ? -7.684 1.588 -16.611 1.00 21.45 66 LYS A C 3
ATOM 4845 O O . LYS A 1 66 ? -8.023 0.806 -17.497 1.00 75.03 66 LYS A O 3
ATOM 4864 N N . THR A 1 67 ? -6.424 1.750 -16.236 1.00 23.22 67 THR A N 3
ATOM 4865 C CA . THR A 1 67 ? -5.325 1.184 -16.996 1.00 25.44 67 THR A CA 3
ATOM 4866 C C . THR A 1 67 ? -5.140 -0.307 -16.719 1.00 4.33 67 THR A C 3
ATOM 4867 O O . THR A 1 67 ? -4.765 -1.066 -17.617 1.00 41.34 67 THR A O 3
ATOM 4878 N N . LEU A 1 68 ? -5.410 -0.738 -15.491 1.00 21.12 68 LEU A N 3
ATOM 4879 C CA . LEU A 1 68 ? -5.173 -2.126 -15.135 1.00 60.32 68 LEU A CA 3
ATOM 4880 C C . LEU A 1 68 ? -6.422 -2.984 -15.322 1.00 2.21 68 LEU A C 3
ATOM 4881 O O . LEU A 1 68 ? -6.662 -3.479 -16.418 1.00 62.44 68 LEU A O 3
ATOM 4897 N N . CYS A 1 69 ? -7.254 -3.078 -14.283 1.00 73.13 69 CYS A N 3
ATOM 4898 C CA . CYS A 1 69 ? -8.379 -4.027 -14.258 1.00 3.23 69 CYS A CA 3
ATOM 4899 C C . CYS A 1 69 ? -9.151 -3.938 -12.942 1.00 33.20 69 CYS A C 3
ATOM 4900 O O . CYS A 1 69 ? -10.385 -3.974 -12.930 1.00 42.43 69 CYS A O 3
ATOM 4908 N N . ASN A 1 70 ? -8.413 -3.831 -11.838 1.00 20.50 70 ASN A N 3
ATOM 4909 C CA . ASN A 1 70 ? -8.991 -3.995 -10.506 1.00 4.14 70 ASN A CA 3
ATOM 4910 C C . ASN A 1 70 ? -9.912 -2.842 -10.136 1.00 1.54 70 ASN A C 3
ATOM 4911 O O . ASN A 1 70 ? -9.747 -1.719 -10.610 1.00 25.14 70 ASN A O 3
ATOM 4922 N N . ALA A 1 71 ? -10.878 -3.136 -9.279 1.00 2.45 71 ALA A N 3
ATOM 4923 C CA . ALA A 1 71 ? -11.859 -2.149 -8.847 1.00 10.44 71 ALA A CA 3
ATOM 4924 C C . ALA A 1 71 ? -11.480 -1.544 -7.493 1.00 51.24 71 ALA A C 3
ATOM 4925 O O . ALA A 1 71 ? -10.386 -1.782 -6.980 1.00 20.31 71 ALA A O 3
ATOM 4932 N N . ASP A 1 72 ? -12.411 -0.776 -6.925 1.00 10.14 72 ASP A N 3
ATOM 4933 C CA . ASP A 1 72 ? -12.194 -0.047 -5.670 1.00 22.12 72 ASP A CA 3
ATOM 4934 C C . ASP A 1 72 ? -11.682 -0.942 -4.537 1.00 34.34 72 ASP A C 3
ATOM 4935 O O . ASP A 1 72 ? -10.540 -0.797 -4.103 1.00 21.23 72 ASP A O 3
ATOM 4944 N N . SER A 1 73 ? -12.517 -1.861 -4.067 1.00 75.41 73 SER A N 3
ATOM 4945 C CA . SER A 1 73 ? -12.157 -2.725 -2.946 1.00 15.21 73 SER A CA 3
ATOM 4946 C C . SER A 1 73 ? -10.887 -3.517 -3.247 1.00 31.53 73 SER A C 3
ATOM 4947 O O . SER A 1 73 ? -10.019 -3.664 -2.384 1.00 73.02 73 SER A O 3
ATOM 4955 N N . THR A 1 74 ? -10.768 -4.000 -4.478 1.00 54.32 74 THR A N 3
ATOM 4956 C CA . THR A 1 74 ? -9.603 -4.764 -4.893 1.00 51.41 74 THR A CA 3
ATOM 4957 C C . THR A 1 74 ? -8.325 -3.939 -4.725 1.00 62.45 74 THR A C 3
ATOM 4958 O O . THR A 1 74 ? -7.304 -4.435 -4.240 1.00 21.13 74 THR A O 3
ATOM 4969 N N . ALA A 1 75 ? -8.394 -2.673 -5.115 1.00 30.25 75 ALA A N 3
ATOM 4970 C CA . ALA A 1 75 ? -7.262 -1.771 -4.976 1.00 63.24 75 ALA A CA 3
ATOM 4971 C C . ALA A 1 75 ? -7.023 -1.415 -3.514 1.00 24.13 75 ALA A C 3
ATOM 4972 O O . ALA A 1 75 ? -5.883 -1.292 -3.085 1.00 74.13 75 ALA A O 3
ATOM 4979 N N . GLN A 1 76 ? -8.104 -1.261 -2.753 1.00 15.04 76 GLN A N 3
ATOM 4980 C CA . GLN A 1 76 ? -8.016 -0.972 -1.329 1.00 31.33 76 GLN A CA 3
ATOM 4981 C C . GLN A 1 76 ? -7.273 -2.081 -0.593 1.00 62.50 76 GLN A C 3
ATOM 4982 O O . GLN A 1 76 ? -6.494 -1.811 0.318 1.00 31.41 76 GLN A O 3
ATOM 4996 N N . ARG A 1 77 ? -7.507 -3.322 -1.009 1.00 65.25 77 ARG A N 3
ATOM 4997 C CA . ARG A 1 77 ? -6.797 -4.471 -0.453 1.00 44.34 77 ARG A CA 3
ATOM 4998 C C . ARG A 1 77 ? -5.296 -4.327 -0.670 1.00 24.23 77 ARG A C 3
ATOM 4999 O O . ARG A 1 77 ? -4.489 -4.671 0.193 1.00 23.45 77 ARG A O 3
ATOM 5020 N N . ASN A 1 78 ? -4.935 -3.834 -1.843 1.00 2.02 78 ASN A N 3
ATOM 5021 C CA . ASN A 1 78 ? -3.537 -3.644 -2.199 1.00 52.20 78 ASN A CA 3
ATOM 5022 C C . ASN A 1 78 ? -2.957 -2.391 -1.550 1.00 74.20 78 ASN A C 3
ATOM 5023 O O . ASN A 1 78 ? -1.818 -2.398 -1.094 1.00 62.01 78 ASN A O 3
ATOM 5034 N N . LEU A 1 79 ? -3.753 -1.328 -1.495 1.00 12.10 79 LEU A N 3
ATOM 5035 C CA . LEU A 1 79 ? -3.312 -0.045 -0.942 1.00 12.00 79 LEU A CA 3
ATOM 5036 C C . LEU A 1 79 ? -2.972 -0.153 0.542 1.00 65.41 79 LEU A C 3
ATOM 5037 O O . LEU A 1 79 ? -2.222 0.668 1.074 1.00 2.14 79 LEU A O 3
ATOM 5053 N N . SER A 1 80 ? -3.535 -1.155 1.202 1.00 35.42 80 SER A N 3
ATOM 5054 C CA . SER A 1 80 ? -3.210 -1.442 2.595 1.00 21.40 80 SER A CA 3
ATOM 5055 C C . SER A 1 80 ? -1.695 -1.580 2.810 1.00 42.22 80 SER A C 3
ATOM 5056 O O . SER A 1 80 ? -1.191 -1.300 3.897 1.00 65.22 80 SER A O 3
ATOM 5064 N N . THR A 1 81 ? -0.975 -2.000 1.770 1.00 21.53 81 THR A N 3
ATOM 5065 C CA . THR A 1 81 ? 0.473 -2.164 1.855 1.00 50.34 81 THR A CA 3
ATOM 5066 C C . THR A 1 81 ? 1.162 -0.826 2.117 1.00 35.12 81 THR A C 3
ATOM 5067 O O . THR A 1 81 ? 1.911 -0.677 3.083 1.00 61.05 81 THR A O 3
ATOM 5078 N N . ILE A 1 82 ? 0.882 0.147 1.256 1.00 54.14 82 ILE A N 3
ATOM 5079 C CA . ILE A 1 82 ? 1.454 1.481 1.372 1.00 73.51 82 ILE A CA 3
ATOM 5080 C C . ILE A 1 82 ? 1.067 2.116 2.705 1.00 10.11 82 ILE A C 3
ATOM 5081 O O . ILE A 1 82 ? 1.877 2.788 3.347 1.00 21.22 82 ILE A O 3
ATOM 5097 N N . LYS A 1 83 ? -0.175 1.876 3.119 1.00 25.41 83 LYS A N 3
ATOM 5098 C CA . LYS A 1 83 ? -0.682 2.367 4.397 1.00 4.30 83 LYS A CA 3
ATOM 5099 C C . LYS A 1 83 ? 0.202 1.919 5.546 1.00 74.00 83 LYS A C 3
ATOM 5100 O O . LYS A 1 83 ? 0.488 2.710 6.428 1.00 65.14 83 LYS A O 3
ATOM 5119 N N . ILE A 1 84 ? 0.660 0.678 5.518 1.00 13.35 84 ILE A N 3
ATOM 5120 C CA . ILE A 1 84 ? 1.526 0.165 6.578 1.00 1.32 84 ILE A CA 3
ATOM 5121 C C . ILE A 1 84 ? 2.817 0.986 6.686 1.00 31.30 84 ILE A C 3
ATOM 5122 O O . ILE A 1 84 ? 3.209 1.398 7.780 1.00 42.21 84 ILE A O 3
ATOM 5138 N N . TYR A 1 85 ? 3.455 1.247 5.551 1.00 44.53 85 TYR A N 3
ATOM 5139 C CA . TYR A 1 85 ? 4.722 1.968 5.547 1.00 10.22 85 TYR A CA 3
ATOM 5140 C C . TYR A 1 85 ? 4.511 3.430 5.924 1.00 51.35 85 TYR A C 3
ATOM 5141 O O . TYR A 1 85 ? 5.210 3.971 6.785 1.00 50.31 85 TYR A O 3
ATOM 5159 N N . VAL A 1 86 ? 3.536 4.058 5.281 1.00 14.14 86 VAL A N 3
ATOM 5160 C CA . VAL A 1 86 ? 3.220 5.454 5.539 1.00 43.12 86 VAL A CA 3
ATOM 5161 C C . VAL A 1 86 ? 2.802 5.642 6.994 1.00 32.22 86 VAL A C 3
ATOM 5162 O O . VAL A 1 86 ? 3.225 6.591 7.652 1.00 14.41 86 VAL A O 3
ATOM 5175 N N . SER A 1 87 ? 2.002 4.706 7.494 1.00 22.01 87 SER A N 3
ATOM 5176 C CA . SER A 1 87 ? 1.538 4.725 8.876 1.00 13.20 87 SER A CA 3
ATOM 5177 C C . SER A 1 87 ? 2.704 4.746 9.863 1.00 15.15 87 SER A C 3
ATOM 5178 O O . SER A 1 87 ? 2.674 5.487 10.851 1.00 43.44 87 SER A O 3
ATOM 5186 N N . ALA A 1 88 ? 3.732 3.948 9.589 1.00 14.23 88 ALA A N 3
ATOM 5187 C CA . ALA A 1 88 ? 4.916 3.906 10.438 1.00 4.50 88 ALA A CA 3
ATOM 5188 C C . ALA A 1 88 ? 5.621 5.258 10.447 1.00 32.14 88 ALA A C 3
ATOM 5189 O O . ALA A 1 88 ? 6.102 5.721 11.484 1.00 55.14 88 ALA A O 3
ATOM 5196 N N . ALA A 1 89 ? 5.656 5.895 9.282 1.00 2.34 89 ALA A N 3
ATOM 5197 C CA . ALA A 1 89 ? 6.293 7.198 9.134 1.00 12.11 89 ALA A CA 3
ATOM 5198 C C . ALA A 1 89 ? 5.485 8.284 9.823 1.00 72.52 89 ALA A C 3
ATOM 5199 O O . ALA A 1 89 ? 6.051 9.221 10.387 1.00 25.13 89 ALA A O 3
ATOM 5206 N N . ILE A 1 90 ? 4.170 8.153 9.787 1.00 4.13 90 ILE A N 3
ATOM 5207 C CA . ILE A 1 90 ? 3.297 9.116 10.434 1.00 33.21 90 ILE A CA 3
ATOM 5208 C C . ILE A 1 90 ? 3.436 9.025 11.949 1.00 42.51 90 ILE A C 3
ATOM 5209 O O . ILE A 1 90 ? 3.465 10.042 12.643 1.00 63.14 90 ILE A O 3
ATOM 5225 N N . LYS A 1 91 ? 3.545 7.800 12.450 1.00 71.22 91 LYS A N 3
ATOM 5226 C CA . LYS A 1 91 ? 3.662 7.567 13.882 1.00 4.01 91 LYS A CA 3
ATOM 5227 C C . LYS A 1 91 ? 4.922 8.224 14.439 1.00 31.15 91 LYS A C 3
ATOM 5228 O O . LYS A 1 91 ? 4.912 8.773 15.541 1.00 45.34 91 LYS A O 3
ATOM 5247 N N . LYS A 1 92 ? 6.005 8.177 13.675 1.00 74.31 92 LYS A N 3
ATOM 5248 C CA . LYS A 1 92 ? 7.234 8.840 14.083 1.00 24.30 92 LYS A CA 3
ATOM 5249 C C . LYS A 1 92 ? 7.140 10.342 13.827 1.00 72.13 92 LYS A C 3
ATOM 5250 O O . LYS A 1 92 ? 7.561 11.150 14.655 1.00 63.23 92 LYS A O 3
ATOM 5269 N N . GLY A 1 93 ? 6.576 10.715 12.689 1.00 23.31 93 GLY A N 3
ATOM 5270 C CA . GLY A 1 93 ? 6.392 12.121 12.389 1.00 3.50 93 GLY A CA 3
ATOM 5271 C C . GLY A 1 93 ? 7.085 12.554 11.114 1.00 23.14 93 GLY A C 3
ATOM 5272 O O . GLY A 1 93 ? 7.297 13.747 10.896 1.00 32.40 93 GLY A O 3
ATOM 5276 N N . TYR A 1 94 ? 7.450 11.593 10.274 1.00 72.41 94 TYR A N 3
ATOM 5277 C CA . TYR A 1 94 ? 8.044 11.907 8.982 1.00 70.13 94 TYR A CA 3
ATOM 5278 C C . TYR A 1 94 ? 6.938 12.304 8.012 1.00 30.21 94 TYR A C 3
ATOM 5279 O O . TYR A 1 94 ? 7.088 13.224 7.211 1.00 4.34 94 TYR A O 3
ATOM 5297 N N . MET A 1 95 ? 5.822 11.591 8.099 1.00 3.44 95 MET A N 3
ATOM 5298 C CA . MET A 1 95 ? 4.619 11.945 7.374 1.00 34.01 95 MET A CA 3
ATOM 5299 C C . MET A 1 95 ? 3.683 12.690 8.312 1.00 15.41 95 MET A C 3
ATOM 5300 O O . MET A 1 95 ? 3.230 12.138 9.315 1.00 64.02 95 MET A O 3
ATOM 5314 N N . GLU A 1 96 ? 3.415 13.942 7.994 1.00 12.32 96 GLU A N 3
ATOM 5315 C CA . GLU A 1 96 ? 2.682 14.817 8.896 1.00 72.33 96 GLU A CA 3
ATOM 5316 C C . GLU A 1 96 ? 1.179 14.609 8.777 1.00 33.41 96 GLU A C 3
ATOM 5317 O O . GLU A 1 96 ? 0.434 14.777 9.745 1.00 63.22 96 GLU A O 3
ATOM 5329 N N . ASN A 1 97 ? 0.738 14.249 7.586 1.00 31.05 97 ASN A N 3
ATOM 5330 C CA . ASN A 1 97 ? -0.683 14.058 7.329 1.00 51.12 97 ASN A CA 3
ATOM 5331 C C . ASN A 1 97 ? -0.947 12.700 6.706 1.00 73.24 97 ASN A C 3
ATOM 5332 O O . ASN A 1 97 ? -0.218 12.272 5.810 1.00 31.55 97 ASN A O 3
ATOM 5343 N N . ASP A 1 98 ? -1.975 12.019 7.201 1.00 61.31 98 ASP A N 3
ATOM 5344 C CA . ASP A 1 98 ? -2.437 10.780 6.583 1.00 23.15 98 ASP A CA 3
ATOM 5345 C C . ASP A 1 98 ? -3.029 11.064 5.211 1.00 43.11 98 ASP A C 3
ATOM 5346 O O . ASP A 1 98 ? -3.723 12.063 5.021 1.00 50.14 98 ASP A O 3
ATOM 5355 N N . PRO A 1 99 ? -2.784 10.182 4.239 1.00 11.41 99 PRO A N 3
ATOM 5356 C CA . PRO A 1 99 ? -3.382 10.300 2.912 1.00 74.14 99 PRO A CA 3
ATOM 5357 C C . PRO A 1 99 ? -4.855 9.915 2.927 1.00 31.15 99 PRO A C 3
ATOM 5358 O O . PRO A 1 99 ? -5.657 10.430 2.149 1.00 74.54 99 PRO A O 3
ATOM 5369 N N . PHE A 1 100 ? -5.208 9.022 3.846 1.00 24.11 100 PHE A N 3
ATOM 5370 C CA . PHE A 1 100 ? -6.575 8.536 3.962 1.00 60.15 100 PHE A CA 3
ATOM 5371 C C . PHE A 1 100 ? -7.412 9.458 4.837 1.00 22.31 100 PHE A C 3
ATOM 5372 O O . PHE A 1 100 ? -8.632 9.320 4.912 1.00 12.32 100 PHE A O 3
ATOM 5389 N N . LYS A 1 101 ? -6.748 10.408 5.477 1.00 24.42 101 LYS A N 3
ATOM 5390 C CA . LYS A 1 101 ? -7.401 11.338 6.383 1.00 41.22 101 LYS A CA 3
ATOM 5391 C C . LYS A 1 101 ? -8.377 12.241 5.630 1.00 4.20 101 LYS A C 3
ATOM 5392 O O . LYS A 1 101 ? -9.395 12.667 6.176 1.00 10.12 101 LYS A O 3
ATOM 5411 N N . ASP A 1 102 ? -8.078 12.516 4.368 1.00 25.30 102 ASP A N 3
ATOM 5412 C CA . ASP A 1 102 ? -8.921 13.391 3.572 1.00 74.54 102 ASP A CA 3
ATOM 5413 C C . ASP A 1 102 ? -9.860 12.609 2.659 1.00 64.12 102 ASP A C 3
ATOM 5414 O O . ASP A 1 102 ? -10.525 13.188 1.803 1.00 34.43 102 ASP A O 3
ATOM 5423 N N . PHE A 1 103 ? -9.934 11.297 2.857 1.00 14.23 103 PHE A N 3
ATOM 5424 C CA . PHE A 1 103 ? -10.924 10.479 2.153 1.00 62.35 103 PHE A CA 3
ATOM 5425 C C . PHE A 1 103 ? -12.265 10.558 2.874 1.00 61.42 103 PHE A C 3
ATOM 5426 O O . PHE A 1 103 ? -13.272 10.017 2.416 1.00 43.31 103 PHE A O 3
ATOM 5443 N N . GLY A 1 104 ? -12.255 11.240 4.008 1.00 70.33 104 GLY A N 3
ATOM 5444 C CA . GLY A 1 104 ? -13.434 11.367 4.830 1.00 53.30 104 GLY A CA 3
ATOM 5445 C C . GLY A 1 104 ? -13.071 11.247 6.289 1.00 35.35 104 GLY A C 3
ATOM 5446 O O . GLY A 1 104 ? -12.578 12.206 6.884 1.00 72.43 104 GLY A O 3
ATOM 5450 N N . LEU A 1 105 ? -13.283 10.053 6.841 1.00 4.53 105 LEU A N 3
ATOM 5451 C CA . LEU A 1 105 ? -12.899 9.718 8.214 1.00 63.43 105 LEU A CA 3
ATOM 5452 C C . LEU A 1 105 ? -13.629 10.587 9.239 1.00 72.44 105 LEU A C 3
ATOM 5453 O O . LEU A 1 105 ? -14.644 10.172 9.805 1.00 54.52 105 LEU A O 3
ATOM 5469 N N . GLU A 1 106 ? -13.109 11.789 9.458 1.00 41.42 106 GLU A N 3
ATOM 5470 C CA . GLU A 1 106 ? -13.651 12.713 10.440 1.00 21.10 106 GLU A CA 3
ATOM 5471 C C . GLU A 1 106 ? -12.977 14.076 10.283 1.00 22.52 106 GLU A C 3
ATOM 5472 O O . GLU A 1 106 ? -11.914 14.321 10.849 1.00 22.52 106 GLU A O 3
ATOM 5484 N N . HIS A 1 107 ? -13.578 14.952 9.489 1.00 11.35 107 HIS A N 3
ATOM 5485 C CA . HIS A 1 107 ? -13.035 16.294 9.278 1.00 72.11 107 HIS A CA 3
ATOM 5486 C C . HIS A 1 107 ? -13.485 17.245 10.381 1.00 31.53 107 HIS A C 3
ATOM 5487 O O . HIS A 1 107 ? -13.602 18.451 10.171 1.00 72.31 107 HIS A O 3
ATOM 5502 N N . HIS A 1 108 ? -13.678 16.690 11.569 1.00 41.52 108 HIS A N 3
ATOM 5503 C CA . HIS A 1 108 ? -14.081 17.453 12.749 1.00 55.31 108 HIS A CA 3
ATOM 5504 C C . HIS A 1 108 ? -12.856 18.135 13.368 1.00 74.34 108 HIS A C 3
ATOM 5505 O O . HIS A 1 108 ? -12.878 18.555 14.523 1.00 33.21 108 HIS A O 3
ATOM 5520 N N . HIS A 1 109 ? -11.798 18.257 12.564 1.00 22.11 109 HIS A N 3
ATOM 5521 C CA . HIS A 1 109 ? -10.506 18.764 13.020 1.00 62.15 109 HIS A CA 3
ATOM 5522 C C . HIS A 1 109 ? -9.889 17.792 14.017 1.00 31.24 109 HIS A C 3
ATOM 5523 O O . HIS A 1 109 ? -9.105 16.927 13.634 1.00 41.32 109 HIS A O 3
ATOM 5538 N N . HIS A 1 110 ? -10.268 17.921 15.283 1.00 21.21 110 HIS A N 3
ATOM 5539 C CA . HIS A 1 110 ? -9.837 16.994 16.325 1.00 35.01 110 HIS A CA 3
ATOM 5540 C C . HIS A 1 110 ? -10.870 16.949 17.443 1.00 71.00 110 HIS A C 3
ATOM 5541 O O . HIS A 1 110 ? -11.708 16.050 17.496 1.00 44.34 110 HIS A O 3
ATOM 5556 N N . HIS A 1 111 ? -10.819 17.940 18.319 1.00 63.15 111 HIS A N 3
ATOM 5557 C CA . HIS A 1 111 ? -11.750 18.039 19.435 1.00 65.22 111 HIS A CA 3
ATOM 5558 C C . HIS A 1 111 ? -11.721 19.450 20.001 1.00 12.15 111 HIS A C 3
ATOM 5559 O O . HIS A 1 111 ? -12.761 20.068 20.224 1.00 50.44 111 HIS A O 3
ATOM 5574 N N . HIS A 1 112 ? -10.518 19.948 20.225 1.00 53.30 112 HIS A N 3
ATOM 5575 C CA . HIS A 1 112 ? -10.325 21.283 20.761 1.00 61.11 112 HIS A CA 3
ATOM 5576 C C . HIS A 1 112 ? -9.114 21.922 20.099 1.00 70.33 112 HIS A C 3
ATOM 5577 O O . HIS A 1 112 ? -7.988 21.422 20.317 1.00 38.38 112 HIS A O 3
ATOM 5593 N N . MET A 1 1 ? 16.182 -7.407 2.834 1.00 44.25 1 MET A N 4
ATOM 5594 C CA . MET A 1 1 ? 17.480 -8.043 3.164 1.00 21.12 1 MET A CA 4
ATOM 5595 C C . MET A 1 1 ? 18.219 -7.245 4.231 1.00 30.21 1 MET A C 4
ATOM 5596 O O . MET A 1 1 ? 18.549 -7.776 5.291 1.00 70.45 1 MET A O 4
ATOM 5612 N N . ASN A 1 2 ? 18.479 -5.972 3.949 1.00 74.32 2 ASN A N 4
ATOM 5613 C CA . ASN A 1 2 ? 19.210 -5.111 4.876 1.00 42.51 2 ASN A CA 4
ATOM 5614 C C . ASN A 1 2 ? 18.823 -3.653 4.640 1.00 1.53 2 ASN A C 4
ATOM 5615 O O . ASN A 1 2 ? 18.174 -3.345 3.638 1.00 52.03 2 ASN A O 4
ATOM 5626 N N . ASN A 1 3 ? 19.210 -2.775 5.568 1.00 32.14 3 ASN A N 4
ATOM 5627 C CA . ASN A 1 3 ? 18.938 -1.338 5.470 1.00 72.14 3 ASN A CA 4
ATOM 5628 C C . ASN A 1 3 ? 17.448 -1.056 5.665 1.00 72.33 3 ASN A C 4
ATOM 5629 O O . ASN A 1 3 ? 16.684 -0.948 4.705 1.00 51.03 3 ASN A O 4
ATOM 5640 N N . PRO A 1 4 ? 17.014 -0.958 6.930 1.00 2.44 4 PRO A N 4
ATOM 5641 C CA . PRO A 1 4 ? 15.607 -0.780 7.275 1.00 74.40 4 PRO A CA 4
ATOM 5642 C C . PRO A 1 4 ? 15.156 0.681 7.248 1.00 61.10 4 PRO A C 4
ATOM 5643 O O . PRO A 1 4 ? 15.955 1.595 7.473 1.00 64.43 4 PRO A O 4
ATOM 5654 N N . SER A 1 5 ? 13.868 0.879 6.952 1.00 73.14 5 SER A N 4
ATOM 5655 C CA . SER A 1 5 ? 13.240 2.204 6.954 1.00 12.42 5 SER A CA 4
ATOM 5656 C C . SER A 1 5 ? 13.908 3.137 5.941 1.00 70.00 5 SER A C 4
ATOM 5657 O O . SER A 1 5 ? 13.800 4.359 6.039 1.00 22.25 5 SER A O 4
ATOM 5665 N N . ASP A 1 6 ? 14.577 2.553 4.957 1.00 40.31 6 ASP A N 4
ATOM 5666 C CA . ASP A 1 6 ? 15.303 3.330 3.959 1.00 62.42 6 ASP A CA 4
ATOM 5667 C C . ASP A 1 6 ? 14.986 2.810 2.565 1.00 53.34 6 ASP A C 4
ATOM 5668 O O . ASP A 1 6 ? 15.608 3.195 1.579 1.00 3.12 6 ASP A O 4
ATOM 5677 N N . PHE A 1 7 ? 13.992 1.941 2.505 1.00 52.43 7 PHE A N 4
ATOM 5678 C CA . PHE A 1 7 ? 13.624 1.254 1.286 1.00 54.52 7 PHE A CA 4
ATOM 5679 C C . PHE A 1 7 ? 13.215 2.228 0.197 1.00 11.31 7 PHE A C 4
ATOM 5680 O O . PHE A 1 7 ? 12.658 3.295 0.458 1.00 60.50 7 PHE A O 4
ATOM 5697 N N . LYS A 1 8 ? 13.498 1.835 -1.024 1.00 23.22 8 LYS A N 4
ATOM 5698 C CA . LYS A 1 8 ? 13.365 2.712 -2.169 1.00 44.03 8 LYS A CA 4
ATOM 5699 C C . LYS A 1 8 ? 11.988 2.615 -2.811 1.00 14.12 8 LYS A C 4
ATOM 5700 O O . LYS A 1 8 ? 11.547 3.531 -3.502 1.00 53.33 8 LYS A O 4
ATOM 5719 N N . SER A 1 9 ? 11.316 1.512 -2.580 1.00 53.00 9 SER A N 4
ATOM 5720 C CA . SER A 1 9 ? 10.035 1.255 -3.232 1.00 51.10 9 SER A CA 4
ATOM 5721 C C . SER A 1 9 ? 8.928 0.991 -2.218 1.00 53.05 9 SER A C 4
ATOM 5722 O O . SER A 1 9 ? 9.197 0.703 -1.048 1.00 22.54 9 SER A O 4
ATOM 5730 N N . PHE A 1 10 ? 7.687 1.085 -2.683 1.00 32.23 10 PHE A N 4
ATOM 5731 C CA . PHE A 1 10 ? 6.523 0.935 -1.825 1.00 20.43 10 PHE A CA 4
ATOM 5732 C C . PHE A 1 10 ? 6.417 -0.502 -1.347 1.00 25.31 10 PHE A C 4
ATOM 5733 O O . PHE A 1 10 ? 6.387 -0.775 -0.148 1.00 62.15 10 PHE A O 4
ATOM 5750 N N . HIS A 1 11 ? 6.399 -1.419 -2.303 1.00 75.41 11 HIS A N 4
ATOM 5751 C CA . HIS A 1 11 ? 6.292 -2.842 -2.002 1.00 43.15 11 HIS A CA 4
ATOM 5752 C C . HIS A 1 11 ? 7.595 -3.341 -1.399 1.00 15.31 11 HIS A C 4
ATOM 5753 O O . HIS A 1 11 ? 7.622 -4.353 -0.703 1.00 62.03 11 HIS A O 4
ATOM 5768 N N . ASP A 1 12 ? 8.663 -2.614 -1.669 1.00 13.14 12 ASP A N 4
ATOM 5769 C CA . ASP A 1 12 ? 9.968 -2.917 -1.107 1.00 13.45 12 ASP A CA 4
ATOM 5770 C C . ASP A 1 12 ? 9.929 -2.730 0.404 1.00 71.20 12 ASP A C 4
ATOM 5771 O O . ASP A 1 12 ? 10.367 -3.593 1.165 1.00 40.21 12 ASP A O 4
ATOM 5780 N N . PHE A 1 13 ? 9.357 -1.609 0.829 1.00 32.41 13 PHE A N 4
ATOM 5781 C CA . PHE A 1 13 ? 9.150 -1.337 2.245 1.00 63.30 13 PHE A CA 4
ATOM 5782 C C . PHE A 1 13 ? 8.143 -2.333 2.819 1.00 73.42 13 PHE A C 4
ATOM 5783 O O . PHE A 1 13 ? 8.345 -2.889 3.901 1.00 2.25 13 PHE A O 4
ATOM 5800 N N . VAL A 1 14 ? 7.062 -2.555 2.070 1.00 1.30 14 VAL A N 4
ATOM 5801 C CA . VAL A 1 14 ? 6.016 -3.491 2.469 1.00 23.14 14 VAL A CA 4
ATOM 5802 C C . VAL A 1 14 ? 6.579 -4.888 2.720 1.00 25.23 14 VAL A C 4
ATOM 5803 O O . VAL A 1 14 ? 6.307 -5.486 3.753 1.00 15.33 14 VAL A O 4
ATOM 5816 N N . ALA A 1 15 ? 7.377 -5.387 1.782 1.00 54.21 15 ALA A N 4
ATOM 5817 C CA . ALA A 1 15 ? 7.889 -6.751 1.851 1.00 41.53 15 ALA A CA 4
ATOM 5818 C C . ALA A 1 15 ? 8.696 -6.987 3.121 1.00 3.41 15 ALA A C 4
ATOM 5819 O O . ALA A 1 15 ? 8.491 -7.980 3.818 1.00 54.10 15 ALA A O 4
ATOM 5826 N N . SER A 1 16 ? 9.601 -6.068 3.424 1.00 0.11 16 SER A N 4
ATOM 5827 C CA . SER A 1 16 ? 10.465 -6.201 4.588 1.00 13.44 16 SER A CA 4
ATOM 5828 C C . SER A 1 16 ? 9.651 -6.171 5.880 1.00 55.22 16 SER A C 4
ATOM 5829 O O . SER A 1 16 ? 9.896 -6.956 6.800 1.00 15.41 16 SER A O 4
ATOM 5837 N N . TYR A 1 17 ? 8.674 -5.277 5.936 1.00 41.33 17 TYR A N 4
ATOM 5838 C CA . TYR A 1 17 ? 7.831 -5.145 7.115 1.00 63.01 17 TYR A CA 4
ATOM 5839 C C . TYR A 1 17 ? 6.887 -6.338 7.230 1.00 4.13 17 TYR A C 4
ATOM 5840 O O . TYR A 1 17 ? 6.723 -6.914 8.306 1.00 25.14 17 TYR A O 4
ATOM 5858 N N . MET A 1 18 ? 6.292 -6.714 6.108 1.00 54.13 18 MET A N 4
ATOM 5859 C CA . MET A 1 18 ? 5.329 -7.804 6.067 1.00 73.52 18 MET A CA 4
ATOM 5860 C C . MET A 1 18 ? 6.007 -9.141 6.343 1.00 11.22 18 MET A C 4
ATOM 5861 O O . MET A 1 18 ? 5.375 -10.068 6.835 1.00 30.21 18 MET A O 4
ATOM 5875 N N . LYS A 1 19 ? 7.288 -9.243 6.005 1.00 64.42 19 LYS A N 4
ATOM 5876 C CA . LYS A 1 19 ? 8.074 -10.438 6.310 1.00 52.24 19 LYS A CA 4
ATOM 5877 C C . LYS A 1 19 ? 7.954 -10.785 7.797 1.00 11.34 19 LYS A C 4
ATOM 5878 O O . LYS A 1 19 ? 7.783 -11.950 8.163 1.00 33.12 19 LYS A O 4
ATOM 5897 N N . THR A 1 20 ? 8.022 -9.772 8.647 1.00 21.35 20 THR A N 4
ATOM 5898 C CA . THR A 1 20 ? 7.851 -9.963 10.080 1.00 70.00 20 THR A CA 4
ATOM 5899 C C . THR A 1 20 ? 6.365 -9.924 10.452 1.00 63.13 20 THR A C 4
ATOM 5900 O O . THR A 1 20 ? 5.882 -10.728 11.253 1.00 60.03 20 THR A O 4
ATOM 5911 N N . TYR A 1 21 ? 5.647 -9.000 9.821 1.00 63.04 21 TYR A N 4
ATOM 5912 C CA . TYR A 1 21 ? 4.224 -8.770 10.076 1.00 64.43 21 TYR A CA 4
ATOM 5913 C C . TYR A 1 21 ? 3.372 -9.992 9.710 1.00 62.21 21 TYR A C 4
ATOM 5914 O O . TYR A 1 21 ? 2.229 -10.118 10.150 1.00 63.11 21 TYR A O 4
ATOM 5932 N N . SER A 1 22 ? 3.945 -10.903 8.931 1.00 62.02 22 SER A N 4
ATOM 5933 C CA . SER A 1 22 ? 3.245 -12.105 8.488 1.00 45.23 22 SER A CA 4
ATOM 5934 C C . SER A 1 22 ? 2.858 -12.993 9.671 1.00 31.03 22 SER A C 4
ATOM 5935 O O . SER A 1 22 ? 1.987 -13.848 9.553 1.00 2.43 22 SER A O 4
ATOM 5943 N N . ARG A 1 23 ? 3.501 -12.782 10.815 1.00 4.32 23 ARG A N 4
ATOM 5944 C CA . ARG A 1 23 ? 3.173 -13.531 12.026 1.00 41.32 23 ARG A CA 4
ATOM 5945 C C . ARG A 1 23 ? 1.805 -13.135 12.569 1.00 61.54 23 ARG A C 4
ATOM 5946 O O . ARG A 1 23 ? 1.268 -13.779 13.466 1.00 30.50 23 ARG A O 4
ATOM 5967 N N . ARG A 1 24 ? 1.251 -12.067 12.027 1.00 52.42 24 ARG A N 4
ATOM 5968 C CA . ARG A 1 24 ? -0.088 -11.629 12.391 1.00 64.45 24 ARG A CA 4
ATOM 5969 C C . ARG A 1 24 ? -1.050 -11.873 11.233 1.00 24.04 24 ARG A C 4
ATOM 5970 O O . ARG A 1 24 ? -2.232 -11.545 11.312 1.00 75.51 24 ARG A O 4
ATOM 5991 N N . LEU A 1 25 ? -0.529 -12.467 10.167 1.00 74.53 25 LEU A N 4
ATOM 5992 C CA . LEU A 1 25 ? -1.298 -12.680 8.947 1.00 33.01 25 LEU A CA 4
ATOM 5993 C C . LEU A 1 25 ? -1.400 -14.157 8.597 1.00 53.15 25 LEU A C 4
ATOM 5994 O O . LEU A 1 25 ? -0.413 -14.888 8.638 1.00 35.52 25 LEU A O 4
ATOM 6010 N N . GLU A 1 26 ? -2.607 -14.593 8.282 1.00 11.34 26 GLU A N 4
ATOM 6011 C CA . GLU A 1 26 ? -2.822 -15.901 7.711 1.00 73.34 26 GLU A CA 4
ATOM 6012 C C . GLU A 1 26 ? -2.432 -15.873 6.236 1.00 73.55 26 GLU A C 4
ATOM 6013 O O . GLU A 1 26 ? -2.358 -14.803 5.629 1.00 40.21 26 GLU A O 4
ATOM 6025 N N . ILE A 1 27 ? -2.192 -17.038 5.663 1.00 35.20 27 ILE A N 4
ATOM 6026 C CA . ILE A 1 27 ? -1.755 -17.135 4.277 1.00 61.24 27 ILE A CA 4
ATOM 6027 C C . ILE A 1 27 ? -2.842 -16.628 3.335 1.00 34.21 27 ILE A C 4
ATOM 6028 O O . ILE A 1 27 ? -2.546 -15.989 2.325 1.00 74.01 27 ILE A O 4
ATOM 6044 N N . GLY A 1 28 ? -4.099 -16.890 3.694 1.00 41.15 28 GLY A N 4
ATOM 6045 C CA . GLY A 1 28 ? -5.223 -16.464 2.878 1.00 25.32 28 GLY A CA 4
ATOM 6046 C C . GLY A 1 28 ? -5.230 -14.971 2.610 1.00 64.42 28 GLY A C 4
ATOM 6047 O O . GLY A 1 28 ? -5.418 -14.542 1.472 1.00 74.44 28 GLY A O 4
ATOM 6051 N N . THR A 1 29 ? -5.019 -14.180 3.652 1.00 63.51 29 THR A N 4
ATOM 6052 C CA . THR A 1 29 ? -5.004 -12.733 3.510 1.00 73.14 29 THR A CA 4
ATOM 6053 C C . THR A 1 29 ? -3.661 -12.248 2.950 1.00 72.12 29 THR A C 4
ATOM 6054 O O . THR A 1 29 ? -3.611 -11.287 2.182 1.00 21.23 29 THR A O 4
ATOM 6065 N N . PHE A 1 30 ? -2.582 -12.941 3.313 1.00 54.35 30 PHE A N 4
ATOM 6066 C CA . PHE A 1 30 ? -1.239 -12.596 2.848 1.00 52.22 30 PHE A CA 4
ATOM 6067 C C . PHE A 1 30 ? -1.151 -12.655 1.319 1.00 62.22 30 PHE A C 4
ATOM 6068 O O . PHE A 1 30 ? -0.740 -11.688 0.672 1.00 42.23 30 PHE A O 4
ATOM 6085 N N . ARG A 1 31 ? -1.567 -13.783 0.755 1.00 75.33 31 ARG A N 4
ATOM 6086 C CA . ARG A 1 31 ? -1.499 -14.010 -0.691 1.00 22.31 31 ARG A CA 4
ATOM 6087 C C . ARG A 1 31 ? -2.417 -13.046 -1.447 1.00 52.23 31 ARG A C 4
ATOM 6088 O O . ARG A 1 31 ? -2.179 -12.734 -2.616 1.00 71.25 31 ARG A O 4
ATOM 6109 N N . HIS A 1 32 ? -3.447 -12.557 -0.756 1.00 64.44 32 HIS A N 4
ATOM 6110 C CA . HIS A 1 32 ? -4.494 -11.740 -1.371 1.00 14.02 32 HIS A CA 4
ATOM 6111 C C . HIS A 1 32 ? -3.937 -10.412 -1.890 1.00 14.14 32 HIS A C 4
ATOM 6112 O O . HIS A 1 32 ? -4.574 -9.729 -2.692 1.00 3.40 32 HIS A O 4
ATOM 6127 N N . HIS A 1 33 ? -2.744 -10.056 -1.438 1.00 72.32 33 HIS A N 4
ATOM 6128 C CA . HIS A 1 33 ? -2.102 -8.816 -1.863 1.00 4.40 33 HIS A CA 4
ATOM 6129 C C . HIS A 1 33 ? -0.601 -9.017 -2.035 1.00 4.22 33 HIS A C 4
ATOM 6130 O O . HIS A 1 33 ? 0.195 -8.110 -1.792 1.00 2.40 33 HIS A O 4
ATOM 6145 N N . LYS A 1 34 ? -0.228 -10.206 -2.474 1.00 51.44 34 LYS A N 4
ATOM 6146 C CA . LYS A 1 34 ? 1.175 -10.565 -2.630 1.00 22.22 34 LYS A CA 4
ATOM 6147 C C . LYS A 1 34 ? 1.660 -10.347 -4.069 1.00 60.34 34 LYS A C 4
ATOM 6148 O O . LYS A 1 34 ? 2.652 -9.652 -4.303 1.00 32.43 34 LYS A O 4
ATOM 6167 N N . SER A 1 35 ? 0.944 -10.930 -5.024 1.00 32.20 35 SER A N 4
ATOM 6168 C CA . SER A 1 35 ? 1.389 -10.972 -6.415 1.00 3.34 35 SER A CA 4
ATOM 6169 C C . SER A 1 35 ? 1.341 -9.601 -7.097 1.00 71.35 35 SER A C 4
ATOM 6170 O O . SER A 1 35 ? 2.191 -9.291 -7.932 1.00 34.40 35 SER A O 4
ATOM 6178 N N . CYS A 1 36 ? 0.361 -8.787 -6.720 1.00 30.12 36 CYS A N 4
ATOM 6179 C CA . CYS A 1 36 ? 0.051 -7.543 -7.432 1.00 31.21 36 CYS A CA 4
ATOM 6180 C C . CYS A 1 36 ? 1.273 -6.644 -7.647 1.00 51.12 36 CYS A C 4
ATOM 6181 O O . CYS A 1 36 ? 1.743 -6.488 -8.775 1.00 32.01 36 CYS A O 4
ATOM 6189 N N . MET A 1 37 ? 1.789 -6.062 -6.569 1.00 65.33 37 MET A N 4
ATOM 6190 C CA . MET A 1 37 ? 2.899 -5.111 -6.671 1.00 14.33 37 MET A CA 4
ATOM 6191 C C . MET A 1 37 ? 4.180 -5.796 -7.136 1.00 14.24 37 MET A C 4
ATOM 6192 O O . MET A 1 37 ? 5.054 -5.162 -7.722 1.00 40.23 37 MET A O 4
ATOM 6206 N N . ARG A 1 38 ? 4.285 -7.095 -6.872 1.00 62.35 38 ARG A N 4
ATOM 6207 C CA . ARG A 1 38 ? 5.444 -7.868 -7.295 1.00 31.21 38 ARG A CA 4
ATOM 6208 C C . ARG A 1 38 ? 5.571 -7.851 -8.810 1.00 35.32 38 ARG A C 4
ATOM 6209 O O . ARG A 1 38 ? 6.622 -7.525 -9.359 1.00 75.44 38 ARG A O 4
ATOM 6230 N N . LYS A 1 39 ? 4.476 -8.199 -9.467 1.00 2.43 39 LYS A N 4
ATOM 6231 C CA . LYS A 1 39 ? 4.431 -8.293 -10.907 1.00 63.21 39 LYS A CA 4
ATOM 6232 C C . LYS A 1 39 ? 4.607 -6.914 -11.541 1.00 44.22 39 LYS A C 4
ATOM 6233 O O . LYS A 1 39 ? 5.259 -6.769 -12.575 1.00 33.21 39 LYS A O 4
ATOM 6252 N N . PHE A 1 40 ? 4.010 -5.917 -10.905 1.00 10.13 40 PHE A N 4
ATOM 6253 C CA . PHE A 1 40 ? 4.052 -4.533 -11.379 1.00 74.32 40 PHE A CA 4
ATOM 6254 C C . PHE A 1 40 ? 5.486 -4.031 -11.578 1.00 44.04 40 PHE A C 4
ATOM 6255 O O . PHE A 1 40 ? 5.741 -3.232 -12.483 1.00 52.12 40 PHE A O 4
ATOM 6272 N N . LYS A 1 41 ? 6.410 -4.525 -10.750 1.00 50.33 41 LYS A N 4
ATOM 6273 C CA . LYS A 1 41 ? 7.809 -4.088 -10.769 1.00 64.33 41 LYS A CA 4
ATOM 6274 C C . LYS A 1 41 ? 7.933 -2.654 -10.258 1.00 73.54 41 LYS A C 4
ATOM 6275 O O . LYS A 1 41 ? 7.612 -1.693 -10.960 1.00 32.14 41 LYS A O 4
ATOM 6294 N N . GLU A 1 42 ? 8.399 -2.537 -9.025 1.00 32.42 42 GLU A N 4
ATOM 6295 C CA . GLU A 1 42 ? 8.539 -1.254 -8.345 1.00 41.52 42 GLU A CA 4
ATOM 6296 C C . GLU A 1 42 ? 9.487 -0.308 -9.080 1.00 53.25 42 GLU A C 4
ATOM 6297 O O . GLU A 1 42 ? 9.055 0.592 -9.804 1.00 62.22 42 GLU A O 4
ATOM 6309 N N . TYR A 1 43 ? 10.787 -0.529 -8.872 1.00 65.24 43 TYR A N 4
ATOM 6310 C CA . TYR A 1 43 ? 11.841 0.341 -9.391 1.00 44.01 43 TYR A CA 4
ATOM 6311 C C . TYR A 1 43 ? 11.599 1.801 -8.985 1.00 12.32 43 TYR A C 4
ATOM 6312 O O . TYR A 1 43 ? 11.808 2.731 -9.766 1.00 53.52 43 TYR A O 4
ATOM 6330 N N . CYS A 1 44 ? 11.161 1.993 -7.752 1.00 42.30 44 CYS A N 4
ATOM 6331 C CA . CYS A 1 44 ? 11.003 3.330 -7.208 1.00 31.41 44 CYS A CA 4
ATOM 6332 C C . CYS A 1 44 ? 12.310 3.758 -6.555 1.00 12.45 44 CYS A C 4
ATOM 6333 O O . CYS A 1 44 ? 13.044 2.920 -6.032 1.00 51.10 44 CYS A O 4
ATOM 6341 N N . GLU A 1 45 ? 12.605 5.047 -6.591 1.00 2.05 45 GLU A N 4
ATOM 6342 C CA . GLU A 1 45 ? 13.915 5.530 -6.181 1.00 42.22 45 GLU A CA 4
ATOM 6343 C C . GLU A 1 45 ? 13.834 6.322 -4.871 1.00 70.54 45 GLU A C 4
ATOM 6344 O O . GLU A 1 45 ? 14.630 7.230 -4.627 1.00 3.21 45 GLU A O 4
ATOM 6356 N N . GLY A 1 46 ? 12.884 5.965 -4.017 1.00 32.41 46 GLY A N 4
ATOM 6357 C CA . GLY A 1 46 ? 12.764 6.624 -2.733 1.00 44.04 46 GLY A CA 4
ATOM 6358 C C . GLY A 1 46 ? 11.356 7.097 -2.456 1.00 51.11 46 GLY A C 4
ATOM 6359 O O . GLY A 1 46 ? 10.697 7.651 -3.334 1.00 64.13 46 GLY A O 4
ATOM 6363 N N . LEU A 1 47 ? 10.894 6.871 -1.237 1.00 54.33 47 LEU A N 4
ATOM 6364 C CA . LEU A 1 47 ? 9.570 7.310 -0.828 1.00 72.12 47 LEU A CA 4
ATOM 6365 C C . LEU A 1 47 ? 9.678 8.246 0.373 1.00 25.31 47 LEU A C 4
ATOM 6366 O O . LEU A 1 47 ? 10.291 7.913 1.387 1.00 34.30 47 LEU A O 4
ATOM 6382 N N . GLN A 1 48 ? 9.081 9.421 0.240 1.00 54.25 48 GLN A N 4
ATOM 6383 C CA . GLN A 1 48 ? 9.115 10.435 1.286 1.00 70.42 48 GLN A CA 4
ATOM 6384 C C . GLN A 1 48 ? 7.719 10.667 1.842 1.00 14.24 48 GLN A C 4
ATOM 6385 O O . GLN A 1 48 ? 6.758 10.025 1.416 1.00 2.01 48 GLN A O 4
ATOM 6399 N N . PHE A 1 49 ? 7.608 11.604 2.775 1.00 44.42 49 PHE A N 4
ATOM 6400 C CA . PHE A 1 49 ? 6.320 11.945 3.359 1.00 1.53 49 PHE A CA 4
ATOM 6401 C C . PHE A 1 49 ? 5.428 12.607 2.317 1.00 43.34 49 PHE A C 4
ATOM 6402 O O . PHE A 1 49 ? 4.336 12.120 2.024 1.00 33.20 49 PHE A O 4
ATOM 6419 N N . HIS A 1 50 ? 5.898 13.703 1.737 1.00 13.21 50 HIS A N 4
ATOM 6420 C CA . HIS A 1 50 ? 5.130 14.382 0.712 1.00 51.45 50 HIS A CA 4
ATOM 6421 C C . HIS A 1 50 ? 5.445 13.784 -0.651 1.00 35.40 50 HIS A C 4
ATOM 6422 O O . HIS A 1 50 ? 6.103 14.399 -1.491 1.00 60.11 50 HIS A O 4
ATOM 6437 N N . GLU A 1 51 ? 5.017 12.548 -0.819 1.00 41.45 51 GLU A N 4
ATOM 6438 C CA . GLU A 1 51 ? 5.105 11.846 -2.083 1.00 20.14 51 GLU A CA 4
ATOM 6439 C C . GLU A 1 51 ? 3.979 10.828 -2.140 1.00 70.03 51 GLU A C 4
ATOM 6440 O O . GLU A 1 51 ? 3.228 10.758 -3.112 1.00 74.34 51 GLU A O 4
ATOM 6452 N N . LEU A 1 52 ? 3.859 10.053 -1.071 1.00 40.42 52 LEU A N 4
ATOM 6453 C CA . LEU A 1 52 ? 2.716 9.180 -0.887 1.00 21.42 52 LEU A CA 4
ATOM 6454 C C . LEU A 1 52 ? 1.605 9.994 -0.231 1.00 33.33 52 LEU A C 4
ATOM 6455 O O . LEU A 1 52 ? 1.447 9.989 0.987 1.00 52.31 52 LEU A O 4
ATOM 6471 N N . THR A 1 53 ? 0.877 10.734 -1.046 1.00 34.12 53 THR A N 4
ATOM 6472 C CA . THR A 1 53 ? -0.125 11.663 -0.548 1.00 61.22 53 THR A CA 4
ATOM 6473 C C . THR A 1 53 ? -1.502 11.355 -1.123 1.00 43.23 53 THR A C 4
ATOM 6474 O O . THR A 1 53 ? -1.674 10.384 -1.865 1.00 15.44 53 THR A O 4
ATOM 6485 N N . GLU A 1 54 ? -2.472 12.193 -0.776 1.00 4.32 54 GLU A N 4
ATOM 6486 C CA . GLU A 1 54 ? -3.834 12.083 -1.284 1.00 53.42 54 GLU A CA 4
ATOM 6487 C C . GLU A 1 54 ? -3.825 12.036 -2.806 1.00 63.50 54 GLU A C 4
ATOM 6488 O O . GLU A 1 54 ? -4.582 11.287 -3.428 1.00 73.22 54 GLU A O 4
ATOM 6500 N N . ASP A 1 55 ? -2.944 12.838 -3.389 1.00 34.42 55 ASP A N 4
ATOM 6501 C CA . ASP A 1 55 ? -2.819 12.939 -4.833 1.00 35.35 55 ASP A CA 4
ATOM 6502 C C . ASP A 1 55 ? -2.286 11.640 -5.420 1.00 1.55 55 ASP A C 4
ATOM 6503 O O . ASP A 1 55 ? -2.727 11.207 -6.478 1.00 42.41 55 ASP A O 4
ATOM 6512 N N . PHE A 1 56 ? -1.349 11.011 -4.723 1.00 45.01 56 PHE A N 4
ATOM 6513 C CA . PHE A 1 56 ? -0.795 9.750 -5.190 1.00 23.21 56 PHE A CA 4
ATOM 6514 C C . PHE A 1 56 ? -1.848 8.651 -5.089 1.00 11.34 56 PHE A C 4
ATOM 6515 O O . PHE A 1 56 ? -1.965 7.809 -5.979 1.00 73.13 56 PHE A O 4
ATOM 6532 N N . LEU A 1 57 ? -2.614 8.675 -4.001 1.00 20.15 57 LEU A N 4
ATOM 6533 C CA . LEU A 1 57 ? -3.699 7.722 -3.798 1.00 32.05 57 LEU A CA 4
ATOM 6534 C C . LEU A 1 57 ? -4.700 7.784 -4.943 1.00 45.03 57 LEU A C 4
ATOM 6535 O O . LEU A 1 57 ? -5.040 6.759 -5.537 1.00 50.54 57 LEU A O 4
ATOM 6551 N N . ARG A 1 58 ? -5.160 8.990 -5.263 1.00 31.41 58 ARG A N 4
ATOM 6552 C CA . ARG A 1 58 ? -6.150 9.159 -6.320 1.00 30.13 58 ARG A CA 4
ATOM 6553 C C . ARG A 1 58 ? -5.543 8.851 -7.685 1.00 61.14 58 ARG A C 4
ATOM 6554 O O . ARG A 1 58 ? -6.199 8.260 -8.536 1.00 63.40 58 ARG A O 4
ATOM 6575 N N . ASP A 1 59 ? -4.282 9.227 -7.878 1.00 33.45 59 ASP A N 4
ATOM 6576 C CA . ASP A 1 59 ? -3.596 8.989 -9.147 1.00 53.44 59 ASP A CA 4
ATOM 6577 C C . ASP A 1 59 ? -3.423 7.496 -9.394 1.00 54.10 59 ASP A C 4
ATOM 6578 O O . ASP A 1 59 ? -3.665 7.006 -10.499 1.00 54.10 59 ASP A O 4
ATOM 6587 N N . TYR A 1 60 ? -3.015 6.777 -8.355 1.00 44.53 60 TYR A N 4
ATOM 6588 C CA . TYR A 1 60 ? -2.838 5.334 -8.445 1.00 14.35 60 TYR A CA 4
ATOM 6589 C C . TYR A 1 60 ? -4.191 4.660 -8.654 1.00 14.05 60 TYR A C 4
ATOM 6590 O O . TYR A 1 60 ? -4.306 3.691 -9.405 1.00 61.11 60 TYR A O 4
ATOM 6608 N N . LEU A 1 61 ? -5.210 5.197 -7.989 1.00 11.31 61 LEU A N 4
ATOM 6609 C CA . LEU A 1 61 ? -6.581 4.739 -8.165 1.00 52.10 61 LEU A CA 4
ATOM 6610 C C . LEU A 1 61 ? -7.007 4.905 -9.617 1.00 53.33 61 LEU A C 4
ATOM 6611 O O . LEU A 1 61 ? -7.444 3.952 -10.257 1.00 30.43 61 LEU A O 4
ATOM 6627 N N . ILE A 1 62 ? -6.859 6.120 -10.132 1.00 51.51 62 ILE A N 4
ATOM 6628 C CA . ILE A 1 62 ? -7.217 6.425 -11.516 1.00 73.33 62 ILE A CA 4
ATOM 6629 C C . ILE A 1 62 ? -6.472 5.517 -12.490 1.00 62.40 62 ILE A C 4
ATOM 6630 O O . ILE A 1 62 ? -7.079 4.919 -13.373 1.00 2.21 62 ILE A O 4
ATOM 6646 N N . TYR A 1 63 ? -5.165 5.393 -12.307 1.00 62.23 63 TYR A N 4
ATOM 6647 C CA . TYR A 1 63 ? -4.345 4.583 -13.198 1.00 61.43 63 TYR A CA 4
ATOM 6648 C C . TYR A 1 63 ? -4.805 3.126 -13.191 1.00 65.10 63 TYR A C 4
ATOM 6649 O O . TYR A 1 63 ? -4.950 2.499 -14.241 1.00 65.44 63 TYR A O 4
ATOM 6667 N N . MET A 1 64 ? -5.044 2.603 -12.003 1.00 44.21 64 MET A N 4
ATOM 6668 C CA . MET A 1 64 ? -5.430 1.208 -11.837 1.00 52.22 64 MET A CA 4
ATOM 6669 C C . MET A 1 64 ? -6.854 0.954 -12.328 1.00 34.23 64 MET A C 4
ATOM 6670 O O . MET A 1 64 ? -7.126 -0.048 -12.992 1.00 74.23 64 MET A O 4
ATOM 6684 N N . LYS A 1 65 ? -7.753 1.860 -11.994 1.00 3.54 65 LYS A N 4
ATOM 6685 C CA . LYS A 1 65 ? -9.153 1.732 -12.377 1.00 50.53 65 LYS A CA 4
ATOM 6686 C C . LYS A 1 65 ? -9.334 1.986 -13.879 1.00 5.53 65 LYS A C 4
ATOM 6687 O O . LYS A 1 65 ? -9.966 1.195 -14.578 1.00 45.52 65 LYS A O 4
ATOM 6706 N N . LYS A 1 66 ? -8.764 3.078 -14.374 1.00 21.54 66 LYS A N 4
ATOM 6707 C CA . LYS A 1 66 ? -8.974 3.488 -15.759 1.00 53.10 66 LYS A CA 4
ATOM 6708 C C . LYS A 1 66 ? -8.006 2.766 -16.696 1.00 53.22 66 LYS A C 4
ATOM 6709 O O . LYS A 1 66 ? -8.428 1.991 -17.553 1.00 33.02 66 LYS A O 4
ATOM 6728 N N . THR A 1 67 ? -6.713 3.004 -16.516 1.00 75.34 67 THR A N 4
ATOM 6729 C CA . THR A 1 67 ? -5.707 2.465 -17.426 1.00 54.22 67 THR A CA 4
ATOM 6730 C C . THR A 1 67 ? -5.603 0.942 -17.314 1.00 54.12 67 THR A C 4
ATOM 6731 O O . THR A 1 67 ? -5.659 0.231 -18.319 1.00 53.10 67 THR A O 4
ATOM 6742 N N . LEU A 1 68 ? -5.478 0.439 -16.091 1.00 70.13 68 LEU A N 4
ATOM 6743 C CA . LEU A 1 68 ? -5.363 -1.000 -15.873 1.00 32.43 68 LEU A CA 4
ATOM 6744 C C . LEU A 1 68 ? -6.734 -1.666 -15.967 1.00 72.44 68 LEU A C 4
ATOM 6745 O O . LEU A 1 68 ? -6.840 -2.894 -15.947 1.00 63.50 68 LEU A O 4
ATOM 6761 N N . CYS A 1 69 ? -7.774 -0.835 -16.055 1.00 73.04 69 CYS A N 4
ATOM 6762 C CA . CYS A 1 69 ? -9.141 -1.292 -16.299 1.00 13.44 69 CYS A CA 4
ATOM 6763 C C . CYS A 1 69 ? -9.668 -2.180 -15.172 1.00 70.43 69 CYS A C 4
ATOM 6764 O O . CYS A 1 69 ? -10.548 -3.011 -15.390 1.00 21.04 69 CYS A O 4
ATOM 6772 N N . ASN A 1 70 ? -9.162 -1.982 -13.962 1.00 75.30 70 ASN A N 4
ATOM 6773 C CA . ASN A 1 70 ? -9.621 -2.761 -12.815 1.00 11.31 70 ASN A CA 4
ATOM 6774 C C . ASN A 1 70 ? -10.813 -2.094 -12.147 1.00 62.01 70 ASN A C 4
ATOM 6775 O O . ASN A 1 70 ? -11.161 -0.955 -12.467 1.00 62.41 70 ASN A O 4
ATOM 6786 N N . ALA A 1 71 ? -11.439 -2.813 -11.228 1.00 10.13 71 ALA A N 4
ATOM 6787 C CA . ALA A 1 71 ? -12.558 -2.278 -10.464 1.00 75.12 71 ALA A CA 4
ATOM 6788 C C . ALA A 1 71 ? -12.059 -1.677 -9.153 1.00 74.33 71 ALA A C 4
ATOM 6789 O O . ALA A 1 71 ? -10.908 -1.894 -8.766 1.00 40.22 71 ALA A O 4
ATOM 6796 N N . ASP A 1 72 ? -12.923 -0.941 -8.460 1.00 32.24 72 ASP A N 4
ATOM 6797 C CA . ASP A 1 72 ? -12.525 -0.269 -7.226 1.00 71.13 72 ASP A CA 4
ATOM 6798 C C . ASP A 1 72 ? -12.271 -1.271 -6.105 1.00 72.43 72 ASP A C 4
ATOM 6799 O O . ASP A 1 72 ? -11.462 -1.013 -5.223 1.00 23.12 72 ASP A O 4
ATOM 6808 N N . SER A 1 73 ? -12.948 -2.418 -6.147 1.00 54.03 73 SER A N 4
ATOM 6809 C CA . SER A 1 73 ? -12.718 -3.480 -5.170 1.00 71.13 73 SER A CA 4
ATOM 6810 C C . SER A 1 73 ? -11.250 -3.903 -5.174 1.00 53.44 73 SER A C 4
ATOM 6811 O O . SER A 1 73 ? -10.636 -4.070 -4.119 1.00 11.32 73 SER A O 4
ATOM 6819 N N . THR A 1 74 ? -10.694 -4.061 -6.367 1.00 3.31 74 THR A N 4
ATOM 6820 C CA . THR A 1 74 ? -9.296 -4.424 -6.521 1.00 72.02 74 THR A CA 4
ATOM 6821 C C . THR A 1 74 ? -8.404 -3.263 -6.092 1.00 45.41 74 THR A C 4
ATOM 6822 O O . THR A 1 74 ? -7.430 -3.444 -5.363 1.00 64.01 74 THR A O 4
ATOM 6833 N N . ALA A 1 75 ? -8.778 -2.063 -6.524 1.00 61.10 75 ALA A N 4
ATOM 6834 C CA . ALA A 1 75 ? -8.020 -0.858 -6.216 1.00 50.42 75 ALA A CA 4
ATOM 6835 C C . ALA A 1 75 ? -7.945 -0.617 -4.709 1.00 34.44 75 ALA A C 4
ATOM 6836 O O . ALA A 1 75 ? -6.877 -0.332 -4.172 1.00 32.33 75 ALA A O 4
ATOM 6843 N N . GLN A 1 76 ? -9.080 -0.749 -4.035 1.00 74.51 76 GLN A N 4
ATOM 6844 C CA . GLN A 1 76 ? -9.162 -0.524 -2.605 1.00 55.02 76 GLN A CA 4
ATOM 6845 C C . GLN A 1 76 ? -8.295 -1.519 -1.838 1.00 4.23 76 GLN A C 4
ATOM 6846 O O . GLN A 1 76 ? -7.689 -1.172 -0.825 1.00 11.05 76 GLN A O 4
ATOM 6860 N N . ARG A 1 77 ? -8.232 -2.750 -2.329 1.00 41.40 77 ARG A N 4
ATOM 6861 C CA . ARG A 1 77 ? -7.413 -3.778 -1.720 1.00 54.53 77 ARG A CA 4
ATOM 6862 C C . ARG A 1 77 ? -5.933 -3.439 -1.870 1.00 42.51 77 ARG A C 4
ATOM 6863 O O . ARG A 1 77 ? -5.161 -3.526 -0.913 1.00 34.55 77 ARG A O 4
ATOM 6884 N N . ASN A 1 78 ? -5.550 -3.039 -3.075 1.00 71.43 78 ASN A N 4
ATOM 6885 C CA . ASN A 1 78 ? -4.172 -2.652 -3.357 1.00 34.34 78 ASN A CA 4
ATOM 6886 C C . ASN A 1 78 ? -3.777 -1.424 -2.545 1.00 62.23 78 ASN A C 4
ATOM 6887 O O . ASN A 1 78 ? -2.699 -1.379 -1.951 1.00 41.03 78 ASN A O 4
ATOM 6898 N N . LEU A 1 79 ? -4.668 -0.443 -2.495 1.00 31.15 79 LEU A N 4
ATOM 6899 C CA . LEU A 1 79 ? -4.426 0.770 -1.718 1.00 2.43 79 LEU A CA 4
ATOM 6900 C C . LEU A 1 79 ? -4.330 0.447 -0.230 1.00 42.53 79 LEU A C 4
ATOM 6901 O O . LEU A 1 79 ? -3.563 1.071 0.499 1.00 54.12 79 LEU A O 4
ATOM 6917 N N . SER A 1 80 ? -5.097 -0.542 0.215 1.00 4.01 80 SER A N 4
ATOM 6918 C CA . SER A 1 80 ? -5.067 -0.959 1.610 1.00 52.04 80 SER A CA 4
ATOM 6919 C C . SER A 1 80 ? -3.756 -1.671 1.929 1.00 73.44 80 SER A C 4
ATOM 6920 O O . SER A 1 80 ? -3.327 -1.709 3.081 1.00 43.03 80 SER A O 4
ATOM 6928 N N . THR A 1 81 ? -3.125 -2.236 0.912 1.00 41.12 81 THR A N 4
ATOM 6929 C CA . THR A 1 81 ? -1.834 -2.876 1.088 1.00 44.13 81 THR A CA 4
ATOM 6930 C C . THR A 1 81 ? -0.756 -1.810 1.247 1.00 63.43 81 THR A C 4
ATOM 6931 O O . THR A 1 81 ? 0.132 -1.921 2.095 1.00 32.11 81 THR A O 4
ATOM 6942 N N . ILE A 1 82 ? -0.865 -0.765 0.436 1.00 74.31 82 ILE A N 4
ATOM 6943 C CA . ILE A 1 82 ? -0.011 0.406 0.567 1.00 64.34 82 ILE A CA 4
ATOM 6944 C C . ILE A 1 82 ? -0.252 1.064 1.923 1.00 71.23 82 ILE A C 4
ATOM 6945 O O . ILE A 1 82 ? 0.680 1.506 2.594 1.00 15.12 82 ILE A O 4
ATOM 6961 N N . LYS A 1 83 ? -1.517 1.092 2.325 1.00 11.51 83 LYS A N 4
ATOM 6962 C CA . LYS A 1 83 ? -1.926 1.653 3.609 1.00 31.12 83 LYS A CA 4
ATOM 6963 C C . LYS A 1 83 ? -1.154 1.010 4.760 1.00 65.33 83 LYS A C 4
ATOM 6964 O O . LYS A 1 83 ? -0.875 1.664 5.757 1.00 33.30 83 LYS A O 4
ATOM 6983 N N . ILE A 1 84 ? -0.801 -0.260 4.612 1.00 12.14 84 ILE A N 4
ATOM 6984 C CA . ILE A 1 84 ? -0.096 -0.982 5.666 1.00 23.11 84 ILE A CA 4
ATOM 6985 C C . ILE A 1 84 ? 1.263 -0.352 5.959 1.00 4.23 84 ILE A C 4
ATOM 6986 O O . ILE A 1 84 ? 1.559 -0.024 7.110 1.00 31.44 84 ILE A O 4
ATOM 7002 N N . TYR A 1 85 ? 2.080 -0.154 4.929 1.00 50.25 85 TYR A N 4
ATOM 7003 C CA . TYR A 1 85 ? 3.412 0.389 5.139 1.00 23.20 85 TYR A CA 4
ATOM 7004 C C . TYR A 1 85 ? 3.327 1.875 5.480 1.00 41.12 85 TYR A C 4
ATOM 7005 O O . TYR A 1 85 ? 4.140 2.394 6.243 1.00 11.42 85 TYR A O 4
ATOM 7023 N N . VAL A 1 86 ? 2.323 2.548 4.925 1.00 43.13 86 VAL A N 4
ATOM 7024 C CA . VAL A 1 86 ? 2.082 3.953 5.230 1.00 2.22 86 VAL A CA 4
ATOM 7025 C C . VAL A 1 86 ? 1.695 4.112 6.697 1.00 25.22 86 VAL A C 4
ATOM 7026 O O . VAL A 1 86 ? 2.288 4.905 7.421 1.00 62.45 86 VAL A O 4
ATOM 7039 N N . SER A 1 87 ? 0.720 3.323 7.130 1.00 3.42 87 SER A N 4
ATOM 7040 C CA . SER A 1 87 ? 0.256 3.339 8.510 1.00 64.01 87 SER A CA 4
ATOM 7041 C C . SER A 1 87 ? 1.393 3.021 9.480 1.00 74.52 87 SER A C 4
ATOM 7042 O O . SER A 1 87 ? 1.482 3.611 10.558 1.00 71.24 87 SER A O 4
ATOM 7050 N N . ALA A 1 88 ? 2.267 2.101 9.086 1.00 55.43 88 ALA A N 4
ATOM 7051 C CA . ALA A 1 88 ? 3.433 1.764 9.893 1.00 4.34 88 ALA A CA 4
ATOM 7052 C C . ALA A 1 88 ? 4.412 2.936 9.934 1.00 14.24 88 ALA A C 4
ATOM 7053 O O . ALA A 1 88 ? 4.952 3.276 10.988 1.00 31.42 88 ALA A O 4
ATOM 7060 N N . ALA A 1 89 ? 4.616 3.559 8.779 1.00 64.34 89 ALA A N 4
ATOM 7061 C CA . ALA A 1 89 ? 5.536 4.685 8.662 1.00 32.30 89 ALA A CA 4
ATOM 7062 C C . ALA A 1 89 ? 5.016 5.909 9.398 1.00 3.51 89 ALA A C 4
ATOM 7063 O O . ALA A 1 89 ? 5.794 6.755 9.831 1.00 55.44 89 ALA A O 4
ATOM 7070 N N . ILE A 1 90 ? 3.707 6.010 9.529 1.00 62.51 90 ILE A N 4
ATOM 7071 C CA . ILE A 1 90 ? 3.107 7.109 10.266 1.00 21.24 90 ILE A CA 4
ATOM 7072 C C . ILE A 1 90 ? 3.196 6.851 11.767 1.00 32.04 90 ILE A C 4
ATOM 7073 O O . ILE A 1 90 ? 3.346 7.778 12.564 1.00 12.54 90 ILE A O 4
ATOM 7089 N N . LYS A 1 91 ? 3.143 5.579 12.139 1.00 1.21 91 LYS A N 4
ATOM 7090 C CA . LYS A 1 91 ? 3.134 5.202 13.541 1.00 11.53 91 LYS A CA 4
ATOM 7091 C C . LYS A 1 91 ? 4.535 5.334 14.114 1.00 45.05 91 LYS A C 4
ATOM 7092 O O . LYS A 1 91 ? 4.719 5.847 15.220 1.00 61.14 91 LYS A O 4
ATOM 7111 N N . LYS A 1 92 ? 5.519 4.874 13.348 1.00 70.05 92 LYS A N 4
ATOM 7112 C CA . LYS A 1 92 ? 6.917 5.106 13.677 1.00 75.14 92 LYS A CA 4
ATOM 7113 C C . LYS A 1 92 ? 7.811 4.686 12.519 1.00 64.55 92 LYS A C 4
ATOM 7114 O O . LYS A 1 92 ? 8.449 3.633 12.553 1.00 42.23 92 LYS A O 4
ATOM 7133 N N . GLY A 1 93 ? 7.835 5.503 11.482 1.00 73.21 93 GLY A N 4
ATOM 7134 C CA . GLY A 1 93 ? 8.655 5.196 10.330 1.00 74.52 93 GLY A CA 4
ATOM 7135 C C . GLY A 1 93 ? 9.222 6.428 9.651 1.00 63.45 93 GLY A C 4
ATOM 7136 O O . GLY A 1 93 ? 10.439 6.622 9.625 1.00 53.13 93 GLY A O 4
ATOM 7140 N N . TYR A 1 94 ? 8.347 7.269 9.109 1.00 43.21 94 TYR A N 4
ATOM 7141 C CA . TYR A 1 94 ? 8.785 8.409 8.316 1.00 0.40 94 TYR A CA 4
ATOM 7142 C C . TYR A 1 94 ? 7.670 9.446 8.198 1.00 10.54 94 TYR A C 4
ATOM 7143 O O . TYR A 1 94 ? 7.876 10.628 8.478 1.00 3.22 94 TYR A O 4
ATOM 7161 N N . MET A 1 95 ? 6.489 8.988 7.792 1.00 55.03 95 MET A N 4
ATOM 7162 C CA . MET A 1 95 ? 5.345 9.864 7.587 1.00 21.42 95 MET A CA 4
ATOM 7163 C C . MET A 1 95 ? 4.729 10.275 8.916 1.00 73.53 95 MET A C 4
ATOM 7164 O O . MET A 1 95 ? 4.994 9.666 9.950 1.00 3.41 95 MET A O 4
ATOM 7178 N N . GLU A 1 96 ? 3.906 11.313 8.881 1.00 55.12 96 GLU A N 4
ATOM 7179 C CA . GLU A 1 96 ? 3.307 11.854 10.096 1.00 33.35 96 GLU A CA 4
ATOM 7180 C C . GLU A 1 96 ? 1.793 11.974 9.966 1.00 13.23 96 GLU A C 4
ATOM 7181 O O . GLU A 1 96 ? 1.055 11.759 10.926 1.00 24.45 96 GLU A O 4
ATOM 7193 N N . ASN A 1 97 ? 1.336 12.328 8.777 1.00 21.24 97 ASN A N 4
ATOM 7194 C CA . ASN A 1 97 ? -0.084 12.539 8.536 1.00 5.15 97 ASN A CA 4
ATOM 7195 C C . ASN A 1 97 ? -0.605 11.502 7.562 1.00 40.20 97 ASN A C 4
ATOM 7196 O O . ASN A 1 97 ? 0.088 11.127 6.615 1.00 41.00 97 ASN A O 4
ATOM 7207 N N . ASP A 1 98 ? -1.815 11.032 7.812 1.00 70.04 98 ASP A N 4
ATOM 7208 C CA . ASP A 1 98 ? -2.442 10.042 6.947 1.00 75.24 98 ASP A CA 4
ATOM 7209 C C . ASP A 1 98 ? -2.987 10.705 5.688 1.00 15.25 98 ASP A C 4
ATOM 7210 O O . ASP A 1 98 ? -3.539 11.806 5.753 1.00 4.22 98 ASP A O 4
ATOM 7219 N N . PRO A 1 99 ? -2.861 10.035 4.534 1.00 64.21 99 PRO A N 4
ATOM 7220 C CA . PRO A 1 99 ? -3.374 10.549 3.263 1.00 44.32 99 PRO A CA 4
ATOM 7221 C C . PRO A 1 99 ? -4.897 10.657 3.238 1.00 24.13 99 PRO A C 4
ATOM 7222 O O . PRO A 1 99 ? -5.439 11.723 2.972 1.00 53.01 99 PRO A O 4
ATOM 7233 N N . PHE A 1 100 ? -5.588 9.558 3.549 1.00 5.13 100 PHE A N 4
ATOM 7234 C CA . PHE A 1 100 ? -7.045 9.507 3.405 1.00 65.44 100 PHE A CA 4
ATOM 7235 C C . PHE A 1 100 ? -7.731 10.453 4.385 1.00 40.04 100 PHE A C 4
ATOM 7236 O O . PHE A 1 100 ? -8.847 10.910 4.147 1.00 12.55 100 PHE A O 4
ATOM 7253 N N . LYS A 1 101 ? -7.048 10.743 5.482 1.00 2.15 101 LYS A N 4
ATOM 7254 C CA . LYS A 1 101 ? -7.548 11.645 6.491 1.00 43.21 101 LYS A CA 4
ATOM 7255 C C . LYS A 1 101 ? -7.693 13.044 5.899 1.00 24.43 101 LYS A C 4
ATOM 7256 O O . LYS A 1 101 ? -8.662 13.750 6.166 1.00 24.12 101 LYS A O 4
ATOM 7275 N N . ASP A 1 102 ? -6.724 13.425 5.081 1.00 64.12 102 ASP A N 4
ATOM 7276 C CA . ASP A 1 102 ? -6.702 14.750 4.475 1.00 2.11 102 ASP A CA 4
ATOM 7277 C C . ASP A 1 102 ? -7.199 14.667 3.035 1.00 12.20 102 ASP A C 4
ATOM 7278 O O . ASP A 1 102 ? -7.032 15.593 2.242 1.00 13.10 102 ASP A O 4
ATOM 7287 N N . PHE A 1 103 ? -7.831 13.544 2.720 1.00 75.24 103 PHE A N 4
ATOM 7288 C CA . PHE A 1 103 ? -8.288 13.254 1.369 1.00 42.32 103 PHE A CA 4
ATOM 7289 C C . PHE A 1 103 ? -9.812 13.311 1.300 1.00 65.34 103 PHE A C 4
ATOM 7290 O O . PHE A 1 103 ? -10.494 12.286 1.406 1.00 51.41 103 PHE A O 4
ATOM 7307 N N . GLY A 1 104 ? -10.339 14.518 1.157 1.00 51.51 104 GLY A N 4
ATOM 7308 C CA . GLY A 1 104 ? -11.773 14.699 1.055 1.00 64.11 104 GLY A CA 4
ATOM 7309 C C . GLY A 1 104 ? -12.454 14.703 2.410 1.00 24.43 104 GLY A C 4
ATOM 7310 O O . GLY A 1 104 ? -13.549 14.161 2.563 1.00 12.51 104 GLY A O 4
ATOM 7314 N N . LEU A 1 105 ? -11.814 15.320 3.390 1.00 2.11 105 LEU A N 4
ATOM 7315 C CA . LEU A 1 105 ? -12.354 15.383 4.739 1.00 13.51 105 LEU A CA 4
ATOM 7316 C C . LEU A 1 105 ? -11.914 16.676 5.411 1.00 23.24 105 LEU A C 4
ATOM 7317 O O . LEU A 1 105 ? -10.794 16.780 5.908 1.00 43.21 105 LEU A O 4
ATOM 7333 N N . GLU A 1 106 ? -12.787 17.671 5.400 1.00 73.01 106 GLU A N 4
ATOM 7334 C CA . GLU A 1 106 ? -12.453 18.969 5.956 1.00 3.33 106 GLU A CA 4
ATOM 7335 C C . GLU A 1 106 ? -13.432 19.335 7.071 1.00 53.14 106 GLU A C 4
ATOM 7336 O O . GLU A 1 106 ? -14.648 19.341 6.871 1.00 22.50 106 GLU A O 4
ATOM 7348 N N . HIS A 1 107 ? -12.892 19.627 8.243 1.00 52.04 107 HIS A N 4
ATOM 7349 C CA . HIS A 1 107 ? -13.692 20.042 9.388 1.00 54.22 107 HIS A CA 4
ATOM 7350 C C . HIS A 1 107 ? -12.796 20.771 10.380 1.00 63.35 107 HIS A C 4
ATOM 7351 O O . HIS A 1 107 ? -11.960 20.156 11.038 1.00 2.00 107 HIS A O 4
ATOM 7366 N N . HIS A 1 108 ? -12.962 22.078 10.472 1.00 74.44 108 HIS A N 4
ATOM 7367 C CA . HIS A 1 108 ? -12.121 22.890 11.339 1.00 74.33 108 HIS A CA 4
ATOM 7368 C C . HIS A 1 108 ? -12.961 23.597 12.402 1.00 74.55 108 HIS A C 4
ATOM 7369 O O . HIS A 1 108 ? -13.316 24.764 12.258 1.00 54.12 108 HIS A O 4
ATOM 7384 N N . HIS A 1 109 ? -13.288 22.863 13.467 1.00 12.04 109 HIS A N 4
ATOM 7385 C CA . HIS A 1 109 ? -14.142 23.377 14.536 1.00 33.42 109 HIS A CA 4
ATOM 7386 C C . HIS A 1 109 ? -15.435 23.932 13.943 1.00 13.03 109 HIS A C 4
ATOM 7387 O O . HIS A 1 109 ? -16.220 23.194 13.349 1.00 35.14 109 HIS A O 4
ATOM 7402 N N . HIS A 1 110 ? -15.629 25.238 14.098 1.00 13.31 110 HIS A N 4
ATOM 7403 C CA . HIS A 1 110 ? -16.730 25.969 13.470 1.00 1.54 110 HIS A CA 4
ATOM 7404 C C . HIS A 1 110 ? -16.635 27.437 13.865 1.00 21.32 110 HIS A C 4
ATOM 7405 O O . HIS A 1 110 ? -16.972 28.328 13.089 1.00 43.23 110 HIS A O 4
ATOM 7420 N N . HIS A 1 111 ? -16.158 27.672 15.079 1.00 11.11 111 HIS A N 4
ATOM 7421 C CA . HIS A 1 111 ? -15.856 29.017 15.546 1.00 73.14 111 HIS A CA 4
ATOM 7422 C C . HIS A 1 111 ? -14.343 29.172 15.644 1.00 33.45 111 HIS A C 4
ATOM 7423 O O . HIS A 1 111 ? -13.734 28.765 16.636 1.00 4.22 111 HIS A O 4
ATOM 7438 N N . HIS A 1 112 ? -13.760 29.744 14.592 1.00 2.43 112 HIS A N 4
ATOM 7439 C CA . HIS A 1 112 ? -12.310 29.847 14.439 1.00 72.42 112 HIS A CA 4
ATOM 7440 C C . HIS A 1 112 ? -11.684 28.455 14.371 1.00 75.34 112 HIS A C 4
ATOM 7441 O O . HIS A 1 112 ? -11.155 27.980 15.394 1.00 39.75 112 HIS A O 4
ATOM 7457 N N . MET A 1 1 ? 23.794 -6.171 0.271 1.00 34.22 1 MET A N 5
ATOM 7458 C CA . MET A 1 1 ? 22.545 -5.695 0.904 1.00 72.41 1 MET A CA 5
ATOM 7459 C C . MET A 1 1 ? 22.469 -6.171 2.351 1.00 33.24 1 MET A C 5
ATOM 7460 O O . MET A 1 1 ? 21.997 -7.274 2.634 1.00 41.13 1 MET A O 5
ATOM 7476 N N . ASN A 1 2 ? 22.973 -5.341 3.257 1.00 75.54 2 ASN A N 5
ATOM 7477 C CA . ASN A 1 2 ? 22.946 -5.634 4.687 1.00 40.02 2 ASN A CA 5
ATOM 7478 C C . ASN A 1 2 ? 23.070 -4.336 5.477 1.00 60.44 2 ASN A C 5
ATOM 7479 O O . ASN A 1 2 ? 23.384 -4.337 6.670 1.00 40.02 2 ASN A O 5
ATOM 7490 N N . ASN A 1 3 ? 22.777 -3.235 4.803 1.00 71.35 3 ASN A N 5
ATOM 7491 C CA . ASN A 1 3 ? 22.979 -1.903 5.352 1.00 65.32 3 ASN A CA 5
ATOM 7492 C C . ASN A 1 3 ? 21.677 -1.376 5.938 1.00 52.11 3 ASN A C 5
ATOM 7493 O O . ASN A 1 3 ? 20.612 -1.955 5.712 1.00 51.45 3 ASN A O 5
ATOM 7504 N N . PRO A 1 4 ? 21.746 -0.295 6.731 1.00 71.23 4 PRO A N 5
ATOM 7505 C CA . PRO A 1 4 ? 20.558 0.442 7.159 1.00 23.13 4 PRO A CA 5
ATOM 7506 C C . PRO A 1 4 ? 19.887 1.120 5.968 1.00 43.12 4 PRO A C 5
ATOM 7507 O O . PRO A 1 4 ? 20.449 2.045 5.375 1.00 33.22 4 PRO A O 5
ATOM 7518 N N . SER A 1 5 ? 18.702 0.628 5.613 1.00 3.34 5 SER A N 5
ATOM 7519 C CA . SER A 1 5 ? 17.948 1.125 4.466 1.00 13.21 5 SER A CA 5
ATOM 7520 C C . SER A 1 5 ? 18.632 0.760 3.146 1.00 3.13 5 SER A C 5
ATOM 7521 O O . SER A 1 5 ? 19.380 1.552 2.576 1.00 21.10 5 SER A O 5
ATOM 7529 N N . ASP A 1 6 ? 18.394 -0.461 2.678 1.00 15.22 6 ASP A N 5
ATOM 7530 C CA . ASP A 1 6 ? 18.867 -0.876 1.356 1.00 63.23 6 ASP A CA 5
ATOM 7531 C C . ASP A 1 6 ? 17.731 -0.826 0.354 1.00 70.10 6 ASP A C 5
ATOM 7532 O O . ASP A 1 6 ? 17.865 -1.253 -0.793 1.00 23.15 6 ASP A O 5
ATOM 7541 N N . PHE A 1 7 ? 16.611 -0.302 0.806 1.00 4.44 7 PHE A N 5
ATOM 7542 C CA . PHE A 1 7 ? 15.417 -0.218 0.004 1.00 32.10 7 PHE A CA 5
ATOM 7543 C C . PHE A 1 7 ? 15.367 1.124 -0.703 1.00 62.01 7 PHE A C 5
ATOM 7544 O O . PHE A 1 7 ? 15.558 2.171 -0.082 1.00 30.42 7 PHE A O 5
ATOM 7561 N N . LYS A 1 8 ? 15.126 1.091 -1.997 1.00 53.12 8 LYS A N 5
ATOM 7562 C CA . LYS A 1 8 ? 15.096 2.297 -2.791 1.00 2.34 8 LYS A CA 5
ATOM 7563 C C . LYS A 1 8 ? 13.678 2.813 -2.978 1.00 34.34 8 LYS A C 5
ATOM 7564 O O . LYS A 1 8 ? 13.470 3.970 -3.347 1.00 31.34 8 LYS A O 5
ATOM 7583 N N . SER A 1 9 ? 12.705 1.955 -2.736 1.00 65.22 9 SER A N 5
ATOM 7584 C CA . SER A 1 9 ? 11.324 2.291 -3.043 1.00 64.11 9 SER A CA 5
ATOM 7585 C C . SER A 1 9 ? 10.362 1.656 -2.044 1.00 20.15 9 SER A C 5
ATOM 7586 O O . SER A 1 9 ? 10.755 0.810 -1.239 1.00 62.21 9 SER A O 5
ATOM 7594 N N . PHE A 1 10 ? 9.093 2.056 -2.123 1.00 60.24 10 PHE A N 5
ATOM 7595 C CA . PHE A 1 10 ? 8.071 1.591 -1.193 1.00 12.14 10 PHE A CA 5
ATOM 7596 C C . PHE A 1 10 ? 7.898 0.082 -1.279 1.00 52.24 10 PHE A C 5
ATOM 7597 O O . PHE A 1 10 ? 7.717 -0.582 -0.264 1.00 75.43 10 PHE A O 5
ATOM 7614 N N . HIS A 1 11 ? 7.987 -0.462 -2.491 1.00 24.10 11 HIS A N 5
ATOM 7615 C CA . HIS A 1 11 ? 7.786 -1.894 -2.693 1.00 64.41 11 HIS A CA 5
ATOM 7616 C C . HIS A 1 11 ? 8.850 -2.701 -1.960 1.00 10.43 11 HIS A C 5
ATOM 7617 O O . HIS A 1 11 ? 8.631 -3.855 -1.605 1.00 51.55 11 HIS A O 5
ATOM 7632 N N . ASP A 1 12 ? 9.999 -2.083 -1.734 1.00 4.52 12 ASP A N 5
ATOM 7633 C CA . ASP A 1 12 ? 11.080 -2.714 -1.001 1.00 74.41 12 ASP A CA 5
ATOM 7634 C C . ASP A 1 12 ? 10.835 -2.624 0.498 1.00 42.43 12 ASP A C 5
ATOM 7635 O O . ASP A 1 12 ? 10.992 -3.609 1.227 1.00 22.33 12 ASP A O 5
ATOM 7644 N N . PHE A 1 13 ? 10.445 -1.436 0.947 1.00 43.10 13 PHE A N 5
ATOM 7645 C CA . PHE A 1 13 ? 10.183 -1.185 2.350 1.00 72.54 13 PHE A CA 5
ATOM 7646 C C . PHE A 1 13 ? 9.012 -2.028 2.845 1.00 50.13 13 PHE A C 5
ATOM 7647 O O . PHE A 1 13 ? 9.103 -2.687 3.884 1.00 54.30 13 PHE A O 5
ATOM 7664 N N . VAL A 1 14 ? 7.919 -2.010 2.086 1.00 22.24 14 VAL A N 5
ATOM 7665 C CA . VAL A 1 14 ? 6.723 -2.762 2.440 1.00 72.41 14 VAL A CA 5
ATOM 7666 C C . VAL A 1 14 ? 7.037 -4.249 2.555 1.00 22.33 14 VAL A C 5
ATOM 7667 O O . VAL A 1 14 ? 6.588 -4.911 3.487 1.00 1.00 14 VAL A O 5
ATOM 7680 N N . ALA A 1 15 ? 7.848 -4.756 1.630 1.00 62.50 15 ALA A N 5
ATOM 7681 C CA . ALA A 1 15 ? 8.170 -6.177 1.590 1.00 24.52 15 ALA A CA 5
ATOM 7682 C C . ALA A 1 15 ? 8.935 -6.619 2.835 1.00 3.12 15 ALA A C 5
ATOM 7683 O O . ALA A 1 15 ? 8.830 -7.766 3.263 1.00 45.35 15 ALA A O 5
ATOM 7690 N N . SER A 1 16 ? 9.695 -5.706 3.422 1.00 52.03 16 SER A N 5
ATOM 7691 C CA . SER A 1 16 ? 10.488 -6.024 4.600 1.00 31.42 16 SER A CA 5
ATOM 7692 C C . SER A 1 16 ? 9.635 -5.944 5.864 1.00 35.42 16 SER A C 5
ATOM 7693 O O . SER A 1 16 ? 9.768 -6.767 6.772 1.00 5.44 16 SER A O 5
ATOM 7701 N N . TYR A 1 17 ? 8.750 -4.956 5.915 1.00 32.03 17 TYR A N 5
ATOM 7702 C CA . TYR A 1 17 ? 7.916 -4.733 7.090 1.00 35.24 17 TYR A CA 5
ATOM 7703 C C . TYR A 1 17 ? 6.775 -5.749 7.147 1.00 11.15 17 TYR A C 5
ATOM 7704 O O . TYR A 1 17 ? 6.414 -6.240 8.221 1.00 3.42 17 TYR A O 5
ATOM 7722 N N . MET A 1 18 ? 6.232 -6.074 5.977 1.00 42.43 18 MET A N 5
ATOM 7723 C CA . MET A 1 18 ? 5.086 -6.972 5.871 1.00 15.32 18 MET A CA 5
ATOM 7724 C C . MET A 1 18 ? 5.407 -8.356 6.428 1.00 44.33 18 MET A C 5
ATOM 7725 O O . MET A 1 18 ? 4.517 -9.044 6.915 1.00 23.10 18 MET A O 5
ATOM 7739 N N . LYS A 1 19 ? 6.679 -8.753 6.357 1.00 24.43 19 LYS A N 5
ATOM 7740 C CA . LYS A 1 19 ? 7.121 -10.058 6.869 1.00 33.14 19 LYS A CA 5
ATOM 7741 C C . LYS A 1 19 ? 6.624 -10.309 8.292 1.00 74.34 19 LYS A C 5
ATOM 7742 O O . LYS A 1 19 ? 6.313 -11.440 8.666 1.00 44.45 19 LYS A O 5
ATOM 7761 N N . THR A 1 20 ? 6.576 -9.255 9.087 1.00 32.43 20 THR A N 5
ATOM 7762 C CA . THR A 1 20 ? 6.096 -9.353 10.455 1.00 61.44 20 THR A CA 5
ATOM 7763 C C . THR A 1 20 ? 4.566 -9.366 10.499 1.00 4.10 20 THR A C 5
ATOM 7764 O O . THR A 1 20 ? 3.961 -10.123 11.261 1.00 62.51 20 THR A O 5
ATOM 7775 N N . TYR A 1 21 ? 3.946 -8.550 9.652 1.00 43.33 21 TYR A N 5
ATOM 7776 C CA . TYR A 1 21 ? 2.492 -8.427 9.622 1.00 2.45 21 TYR A CA 5
ATOM 7777 C C . TYR A 1 21 ? 1.845 -9.702 9.083 1.00 33.11 21 TYR A C 5
ATOM 7778 O O . TYR A 1 21 ? 0.758 -10.085 9.514 1.00 34.25 21 TYR A O 5
ATOM 7796 N N . SER A 1 22 ? 2.525 -10.370 8.158 1.00 52.05 22 SER A N 5
ATOM 7797 C CA . SER A 1 22 ? 2.002 -11.587 7.546 1.00 42.21 22 SER A CA 5
ATOM 7798 C C . SER A 1 22 ? 1.911 -12.724 8.561 1.00 34.54 22 SER A C 5
ATOM 7799 O O . SER A 1 22 ? 1.290 -13.753 8.303 1.00 51.30 22 SER A O 5
ATOM 7807 N N . ARG A 1 23 ? 2.535 -12.538 9.715 1.00 51.20 23 ARG A N 5
ATOM 7808 C CA . ARG A 1 23 ? 2.479 -13.530 10.774 1.00 63.11 23 ARG A CA 5
ATOM 7809 C C . ARG A 1 23 ? 1.135 -13.470 11.490 1.00 44.12 23 ARG A C 5
ATOM 7810 O O . ARG A 1 23 ? 0.643 -14.479 11.994 1.00 44.43 23 ARG A O 5
ATOM 7831 N N . ARG A 1 24 ? 0.531 -12.288 11.507 1.00 12.25 24 ARG A N 5
ATOM 7832 C CA . ARG A 1 24 ? -0.760 -12.101 12.154 1.00 12.30 24 ARG A CA 5
ATOM 7833 C C . ARG A 1 24 ? -1.858 -11.913 11.111 1.00 32.53 24 ARG A C 5
ATOM 7834 O O . ARG A 1 24 ? -2.981 -11.511 11.424 1.00 64.32 24 ARG A O 5
ATOM 7855 N N . LEU A 1 25 ? -1.522 -12.215 9.865 1.00 41.22 25 LEU A N 5
ATOM 7856 C CA . LEU A 1 25 ? -2.490 -12.227 8.785 1.00 52.40 25 LEU A CA 5
ATOM 7857 C C . LEU A 1 25 ? -2.608 -13.648 8.279 1.00 0.54 25 LEU A C 5
ATOM 7858 O O . LEU A 1 25 ? -1.594 -14.333 8.137 1.00 0.51 25 LEU A O 5
ATOM 7874 N N . GLU A 1 26 ? -3.822 -14.111 8.049 1.00 42.32 26 GLU A N 5
ATOM 7875 C CA . GLU A 1 26 ? -4.012 -15.431 7.495 1.00 55.31 26 GLU A CA 5
ATOM 7876 C C . GLU A 1 26 ? -3.337 -15.518 6.128 1.00 70.10 26 GLU A C 5
ATOM 7877 O O . GLU A 1 26 ? -3.287 -14.537 5.378 1.00 33.43 26 GLU A O 5
ATOM 7889 N N . ILE A 1 27 ? -2.820 -16.686 5.813 1.00 70.24 27 ILE A N 5
ATOM 7890 C CA . ILE A 1 27 ? -2.059 -16.872 4.589 1.00 65.31 27 ILE A CA 5
ATOM 7891 C C . ILE A 1 27 ? -2.972 -16.768 3.374 1.00 73.00 27 ILE A C 5
ATOM 7892 O O . ILE A 1 27 ? -2.538 -16.365 2.296 1.00 61.44 27 ILE A O 5
ATOM 7908 N N . GLY A 1 28 ? -4.243 -17.100 3.569 1.00 31.10 28 GLY A N 5
ATOM 7909 C CA . GLY A 1 28 ? -5.208 -17.042 2.489 1.00 62.41 28 GLY A CA 5
ATOM 7910 C C . GLY A 1 28 ? -5.249 -15.686 1.811 1.00 34.32 28 GLY A C 5
ATOM 7911 O O . GLY A 1 28 ? -5.197 -15.600 0.586 1.00 52.02 28 GLY A O 5
ATOM 7915 N N . THR A 1 29 ? -5.325 -14.626 2.604 1.00 0.21 29 THR A N 5
ATOM 7916 C CA . THR A 1 29 ? -5.385 -13.281 2.054 1.00 62.43 29 THR A CA 5
ATOM 7917 C C . THR A 1 29 ? -3.992 -12.797 1.633 1.00 74.32 29 THR A C 5
ATOM 7918 O O . THR A 1 29 ? -3.818 -12.301 0.517 1.00 42.32 29 THR A O 5
ATOM 7929 N N . PHE A 1 30 ? -3.006 -12.966 2.518 1.00 64.24 30 PHE A N 5
ATOM 7930 C CA . PHE A 1 30 ? -1.625 -12.582 2.237 1.00 14.42 30 PHE A CA 5
ATOM 7931 C C . PHE A 1 30 ? -1.122 -13.151 0.906 1.00 54.21 30 PHE A C 5
ATOM 7932 O O . PHE A 1 30 ? -0.528 -12.437 0.100 1.00 14.10 30 PHE A O 5
ATOM 7949 N N . ARG A 1 31 ? -1.385 -14.431 0.672 1.00 11.33 31 ARG A N 5
ATOM 7950 C CA . ARG A 1 31 ? -0.873 -15.131 -0.503 1.00 22.32 31 ARG A CA 5
ATOM 7951 C C . ARG A 1 31 ? -1.462 -14.575 -1.804 1.00 73.22 31 ARG A C 5
ATOM 7952 O O . ARG A 1 31 ? -0.876 -14.739 -2.875 1.00 44.41 31 ARG A O 5
ATOM 7973 N N . HIS A 1 32 ? -2.615 -13.910 -1.714 1.00 52.43 32 HIS A N 5
ATOM 7974 C CA . HIS A 1 32 ? -3.281 -13.372 -2.902 1.00 61.15 32 HIS A CA 5
ATOM 7975 C C . HIS A 1 32 ? -2.499 -12.209 -3.494 1.00 33.32 32 HIS A C 5
ATOM 7976 O O . HIS A 1 32 ? -2.544 -11.967 -4.699 1.00 51.25 32 HIS A O 5
ATOM 7991 N N . HIS A 1 33 ? -1.782 -11.492 -2.646 1.00 65.23 33 HIS A N 5
ATOM 7992 C CA . HIS A 1 33 ? -1.085 -10.288 -3.065 1.00 15.15 33 HIS A CA 5
ATOM 7993 C C . HIS A 1 33 ? 0.281 -10.246 -2.395 1.00 74.34 33 HIS A C 5
ATOM 7994 O O . HIS A 1 33 ? 0.674 -9.240 -1.808 1.00 64.24 33 HIS A O 5
ATOM 8009 N N . LYS A 1 34 ? 1.000 -11.353 -2.511 1.00 50.31 34 LYS A N 5
ATOM 8010 C CA . LYS A 1 34 ? 2.231 -11.565 -1.764 1.00 40.13 34 LYS A CA 5
ATOM 8011 C C . LYS A 1 34 ? 3.456 -11.042 -2.515 1.00 52.35 34 LYS A C 5
ATOM 8012 O O . LYS A 1 34 ? 4.263 -10.295 -1.962 1.00 51.42 34 LYS A O 5
ATOM 8031 N N . SER A 1 35 ? 3.593 -11.427 -3.775 1.00 74.24 35 SER A N 5
ATOM 8032 C CA . SER A 1 35 ? 4.786 -11.092 -4.544 1.00 63.00 35 SER A CA 5
ATOM 8033 C C . SER A 1 35 ? 4.507 -9.952 -5.524 1.00 22.52 35 SER A C 5
ATOM 8034 O O . SER A 1 35 ? 5.386 -9.543 -6.287 1.00 62.21 35 SER A O 5
ATOM 8042 N N . CYS A 1 36 ? 3.287 -9.429 -5.478 1.00 74.25 36 CYS A N 5
ATOM 8043 C CA . CYS A 1 36 ? 2.842 -8.418 -6.431 1.00 62.44 36 CYS A CA 5
ATOM 8044 C C . CYS A 1 36 ? 3.666 -7.133 -6.353 1.00 11.40 36 CYS A C 5
ATOM 8045 O O . CYS A 1 36 ? 4.301 -6.747 -7.329 1.00 33.11 36 CYS A O 5
ATOM 8053 N N . MET A 1 37 ? 3.656 -6.493 -5.187 1.00 0.34 37 MET A N 5
ATOM 8054 C CA . MET A 1 37 ? 4.245 -5.159 -5.007 1.00 4.34 37 MET A CA 5
ATOM 8055 C C . MET A 1 37 ? 5.682 -5.073 -5.523 1.00 23.44 37 MET A C 5
ATOM 8056 O O . MET A 1 37 ? 6.073 -4.069 -6.113 1.00 73.24 37 MET A O 5
ATOM 8070 N N . ARG A 1 38 ? 6.454 -6.130 -5.310 1.00 33.14 38 ARG A N 5
ATOM 8071 C CA . ARG A 1 38 ? 7.875 -6.121 -5.649 1.00 15.35 38 ARG A CA 5
ATOM 8072 C C . ARG A 1 38 ? 8.083 -6.043 -7.155 1.00 5.01 38 ARG A C 5
ATOM 8073 O O . ARG A 1 38 ? 8.910 -5.273 -7.640 1.00 24.32 38 ARG A O 5
ATOM 8094 N N . LYS A 1 39 ? 7.330 -6.850 -7.884 1.00 25.00 39 LYS A N 5
ATOM 8095 C CA . LYS A 1 39 ? 7.503 -6.965 -9.324 1.00 74.12 39 LYS A CA 5
ATOM 8096 C C . LYS A 1 39 ? 6.609 -5.993 -10.092 1.00 34.03 39 LYS A C 5
ATOM 8097 O O . LYS A 1 39 ? 6.974 -5.529 -11.174 1.00 64.34 39 LYS A O 5
ATOM 8116 N N . PHE A 1 40 ? 5.446 -5.684 -9.533 1.00 41.55 40 PHE A N 5
ATOM 8117 C CA . PHE A 1 40 ? 4.488 -4.798 -10.192 1.00 0.02 40 PHE A CA 5
ATOM 8118 C C . PHE A 1 40 ? 5.070 -3.395 -10.328 1.00 44.44 40 PHE A C 5
ATOM 8119 O O . PHE A 1 40 ? 4.689 -2.629 -11.213 1.00 13.13 40 PHE A O 5
ATOM 8136 N N . LYS A 1 41 ? 6.008 -3.073 -9.454 1.00 51.24 41 LYS A N 5
ATOM 8137 C CA . LYS A 1 41 ? 6.645 -1.771 -9.486 1.00 21.21 41 LYS A CA 5
ATOM 8138 C C . LYS A 1 41 ? 8.157 -1.940 -9.540 1.00 33.21 41 LYS A C 5
ATOM 8139 O O . LYS A 1 41 ? 8.827 -2.004 -8.510 1.00 11.42 41 LYS A O 5
ATOM 8158 N N . GLU A 1 42 ? 8.681 -2.038 -10.748 1.00 22.51 42 GLU A N 5
ATOM 8159 C CA . GLU A 1 42 ? 10.103 -2.242 -10.956 1.00 3.02 42 GLU A CA 5
ATOM 8160 C C . GLU A 1 42 ? 10.818 -0.907 -11.130 1.00 61.41 42 GLU A C 5
ATOM 8161 O O . GLU A 1 42 ? 12.043 -0.855 -11.228 1.00 41.02 42 GLU A O 5
ATOM 8173 N N . TYR A 1 43 ? 10.046 0.169 -11.163 1.00 43.15 43 TYR A N 5
ATOM 8174 C CA . TYR A 1 43 ? 10.608 1.498 -11.319 1.00 1.51 43 TYR A CA 5
ATOM 8175 C C . TYR A 1 43 ? 10.145 2.403 -10.182 1.00 44.45 43 TYR A C 5
ATOM 8176 O O . TYR A 1 43 ? 9.508 1.934 -9.237 1.00 11.14 43 TYR A O 5
ATOM 8194 N N . CYS A 1 44 ? 10.469 3.692 -10.288 1.00 25.32 44 CYS A N 5
ATOM 8195 C CA . CYS A 1 44 ? 10.135 4.687 -9.269 1.00 31.51 44 CYS A CA 5
ATOM 8196 C C . CYS A 1 44 ? 10.933 4.459 -7.988 1.00 1.45 44 CYS A C 5
ATOM 8197 O O . CYS A 1 44 ? 10.523 3.705 -7.100 1.00 61.52 44 CYS A O 5
ATOM 8205 N N . GLU A 1 45 ? 12.083 5.115 -7.908 1.00 62.41 45 GLU A N 5
ATOM 8206 C CA . GLU A 1 45 ? 12.960 5.007 -6.750 1.00 64.11 45 GLU A CA 5
ATOM 8207 C C . GLU A 1 45 ? 13.123 6.367 -6.084 1.00 65.33 45 GLU A C 5
ATOM 8208 O O . GLU A 1 45 ? 12.716 7.387 -6.644 1.00 4.44 45 GLU A O 5
ATOM 8220 N N . GLY A 1 46 ? 13.718 6.380 -4.896 1.00 32.21 46 GLY A N 5
ATOM 8221 C CA . GLY A 1 46 ? 13.918 7.623 -4.181 1.00 53.43 46 GLY A CA 5
ATOM 8222 C C . GLY A 1 46 ? 12.606 8.256 -3.780 1.00 42.23 46 GLY A C 5
ATOM 8223 O O . GLY A 1 46 ? 12.389 9.451 -3.994 1.00 3.15 46 GLY A O 5
ATOM 8227 N N . LEU A 1 47 ? 11.724 7.450 -3.213 1.00 51.12 47 LEU A N 5
ATOM 8228 C CA . LEU A 1 47 ? 10.391 7.908 -2.856 1.00 43.32 47 LEU A CA 5
ATOM 8229 C C . LEU A 1 47 ? 10.366 8.369 -1.402 1.00 64.14 47 LEU A C 5
ATOM 8230 O O . LEU A 1 47 ? 10.545 7.570 -0.482 1.00 24.23 47 LEU A O 5
ATOM 8246 N N . GLN A 1 48 ? 10.186 9.668 -1.210 1.00 52.21 48 GLN A N 5
ATOM 8247 C CA . GLN A 1 48 ? 10.059 10.240 0.121 1.00 25.43 48 GLN A CA 5
ATOM 8248 C C . GLN A 1 48 ? 8.591 10.406 0.483 1.00 33.22 48 GLN A C 5
ATOM 8249 O O . GLN A 1 48 ? 7.706 10.177 -0.344 1.00 43.33 48 GLN A O 5
ATOM 8263 N N . PHE A 1 49 ? 8.350 10.846 1.708 1.00 4.33 49 PHE A N 5
ATOM 8264 C CA . PHE A 1 49 ? 6.998 10.993 2.243 1.00 55.11 49 PHE A CA 5
ATOM 8265 C C . PHE A 1 49 ? 6.142 11.928 1.395 1.00 52.02 49 PHE A C 5
ATOM 8266 O O . PHE A 1 49 ? 4.938 11.730 1.265 1.00 43.33 49 PHE A O 5
ATOM 8283 N N . HIS A 1 50 ? 6.771 12.936 0.810 1.00 53.21 50 HIS A N 5
ATOM 8284 C CA . HIS A 1 50 ? 6.047 13.930 0.012 1.00 21.14 50 HIS A CA 5
ATOM 8285 C C . HIS A 1 50 ? 5.461 13.329 -1.271 1.00 14.13 50 HIS A C 5
ATOM 8286 O O . HIS A 1 50 ? 4.682 13.981 -1.963 1.00 24.42 50 HIS A O 5
ATOM 8301 N N . GLU A 1 51 ? 5.838 12.095 -1.592 1.00 73.33 51 GLU A N 5
ATOM 8302 C CA . GLU A 1 51 ? 5.294 11.419 -2.767 1.00 53.23 51 GLU A CA 5
ATOM 8303 C C . GLU A 1 51 ? 4.035 10.637 -2.409 1.00 30.12 51 GLU A C 5
ATOM 8304 O O . GLU A 1 51 ? 3.193 10.365 -3.268 1.00 60.41 51 GLU A O 5
ATOM 8316 N N . LEU A 1 52 ? 3.907 10.282 -1.139 1.00 62.22 52 LEU A N 5
ATOM 8317 C CA . LEU A 1 52 ? 2.785 9.482 -0.685 1.00 31.25 52 LEU A CA 5
ATOM 8318 C C . LEU A 1 52 ? 1.732 10.381 -0.051 1.00 41.11 52 LEU A C 5
ATOM 8319 O O . LEU A 1 52 ? 1.777 10.674 1.142 1.00 21.13 52 LEU A O 5
ATOM 8335 N N . THR A 1 53 ? 0.803 10.838 -0.867 1.00 22.25 53 THR A N 5
ATOM 8336 C CA . THR A 1 53 ? -0.263 11.702 -0.400 1.00 3.43 53 THR A CA 5
ATOM 8337 C C . THR A 1 53 ? -1.617 11.131 -0.800 1.00 2.24 53 THR A C 5
ATOM 8338 O O . THR A 1 53 ? -1.684 10.123 -1.507 1.00 54.10 53 THR A O 5
ATOM 8349 N N . GLU A 1 54 ? -2.693 11.769 -0.352 1.00 31.24 54 GLU A N 5
ATOM 8350 C CA . GLU A 1 54 ? -4.039 11.391 -0.776 1.00 65.23 54 GLU A CA 5
ATOM 8351 C C . GLU A 1 54 ? -4.149 11.525 -2.291 1.00 71.41 54 GLU A C 5
ATOM 8352 O O . GLU A 1 54 ? -4.807 10.722 -2.950 1.00 22.11 54 GLU A O 5
ATOM 8364 N N . ASP A 1 55 ? -3.468 12.535 -2.827 1.00 71.42 55 ASP A N 5
ATOM 8365 C CA . ASP A 1 55 ? -3.446 12.787 -4.265 1.00 43.30 55 ASP A CA 5
ATOM 8366 C C . ASP A 1 55 ? -2.928 11.558 -5.004 1.00 51.04 55 ASP A C 5
ATOM 8367 O O . ASP A 1 55 ? -3.486 11.145 -6.020 1.00 35.22 55 ASP A O 5
ATOM 8376 N N . PHE A 1 56 ? -1.866 10.966 -4.463 1.00 12.42 56 PHE A N 5
ATOM 8377 C CA . PHE A 1 56 ? -1.276 9.757 -5.030 1.00 73.21 56 PHE A CA 5
ATOM 8378 C C . PHE A 1 56 ? -2.273 8.600 -4.996 1.00 15.13 56 PHE A C 5
ATOM 8379 O O . PHE A 1 56 ? -2.458 7.903 -5.992 1.00 64.15 56 PHE A O 5
ATOM 8396 N N . LEU A 1 57 ? -2.912 8.402 -3.848 1.00 53.34 57 LEU A N 5
ATOM 8397 C CA . LEU A 1 57 ? -3.915 7.356 -3.699 1.00 43.43 57 LEU A CA 5
ATOM 8398 C C . LEU A 1 57 ? -5.062 7.569 -4.682 1.00 45.23 57 LEU A C 5
ATOM 8399 O O . LEU A 1 57 ? -5.543 6.624 -5.310 1.00 22.34 57 LEU A O 5
ATOM 8415 N N . ARG A 1 58 ? -5.488 8.822 -4.808 1.00 51.24 58 ARG A N 5
ATOM 8416 C CA . ARG A 1 58 ? -6.534 9.203 -5.730 1.00 53.52 58 ARG A CA 5
ATOM 8417 C C . ARG A 1 58 ? -6.120 8.904 -7.167 1.00 53.22 58 ARG A C 5
ATOM 8418 O O . ARG A 1 58 ? -6.876 8.307 -7.934 1.00 32.53 58 ARG A O 5
ATOM 8439 N N . ASP A 1 59 ? -4.915 9.330 -7.519 1.00 14.54 59 ASP A N 5
ATOM 8440 C CA . ASP A 1 59 ? -4.377 9.131 -8.859 1.00 72.01 59 ASP A CA 5
ATOM 8441 C C . ASP A 1 59 ? -4.243 7.650 -9.184 1.00 70.41 59 ASP A C 5
ATOM 8442 O O . ASP A 1 59 ? -4.563 7.216 -10.289 1.00 70.30 59 ASP A O 5
ATOM 8451 N N . TYR A 1 60 ? -3.784 6.881 -8.207 1.00 64.04 60 TYR A N 5
ATOM 8452 C CA . TYR A 1 60 ? -3.623 5.445 -8.373 1.00 74.33 60 TYR A CA 5
ATOM 8453 C C . TYR A 1 60 ? -4.988 4.787 -8.558 1.00 31.25 60 TYR A C 5
ATOM 8454 O O . TYR A 1 60 ? -5.130 3.832 -9.319 1.00 21.35 60 TYR A O 5
ATOM 8472 N N . LEU A 1 61 ? -5.989 5.312 -7.856 1.00 23.33 61 LEU A N 5
ATOM 8473 C CA . LEU A 1 61 ? -7.367 4.851 -8.006 1.00 24.14 61 LEU A CA 5
ATOM 8474 C C . LEU A 1 61 ? -7.861 5.096 -9.427 1.00 31.15 61 LEU A C 5
ATOM 8475 O O . LEU A 1 61 ? -8.425 4.205 -10.066 1.00 53.54 61 LEU A O 5
ATOM 8491 N N . ILE A 1 62 ? -7.647 6.313 -9.905 1.00 35.14 62 ILE A N 5
ATOM 8492 C CA . ILE A 1 62 ? -8.011 6.683 -11.271 1.00 1.51 62 ILE A CA 5
ATOM 8493 C C . ILE A 1 62 ? -7.267 5.810 -12.279 1.00 50.15 62 ILE A C 5
ATOM 8494 O O . ILE A 1 62 ? -7.870 5.261 -13.200 1.00 31.04 62 ILE A O 5
ATOM 8510 N N . TYR A 1 63 ? -5.959 5.675 -12.078 1.00 33.34 63 TYR A N 5
ATOM 8511 C CA . TYR A 1 63 ? -5.123 4.830 -12.924 1.00 22.32 63 TYR A CA 5
ATOM 8512 C C . TYR A 1 63 ? -5.645 3.395 -12.930 1.00 32.05 63 TYR A C 5
ATOM 8513 O O . TYR A 1 63 ? -5.667 2.729 -13.967 1.00 43.21 63 TYR A O 5
ATOM 8531 N N . MET A 1 64 ? -6.079 2.935 -11.762 1.00 1.12 64 MET A N 5
ATOM 8532 C CA . MET A 1 64 ? -6.609 1.587 -11.607 1.00 61.01 64 MET A CA 5
ATOM 8533 C C . MET A 1 64 ? -7.895 1.418 -12.403 1.00 0.42 64 MET A C 5
ATOM 8534 O O . MET A 1 64 ? -7.980 0.575 -13.285 1.00 32.23 64 MET A O 5
ATOM 8548 N N . LYS A 1 65 ? -8.869 2.268 -12.114 1.00 2.02 65 LYS A N 5
ATOM 8549 C CA . LYS A 1 65 ? -10.204 2.146 -12.688 1.00 55.55 65 LYS A CA 5
ATOM 8550 C C . LYS A 1 65 ? -10.167 2.365 -14.201 1.00 33.54 65 LYS A C 5
ATOM 8551 O O . LYS A 1 65 ? -10.861 1.685 -14.962 1.00 24.05 65 LYS A O 5
ATOM 8570 N N . LYS A 1 66 ? -9.337 3.302 -14.627 1.00 43.40 66 LYS A N 5
ATOM 8571 C CA . LYS A 1 66 ? -9.219 3.653 -16.033 1.00 65.41 66 LYS A CA 5
ATOM 8572 C C . LYS A 1 66 ? -8.371 2.631 -16.791 1.00 62.30 66 LYS A C 5
ATOM 8573 O O . LYS A 1 66 ? -8.864 1.942 -17.684 1.00 3.40 66 LYS A O 5
ATOM 8592 N N . THR A 1 67 ? -7.107 2.529 -16.417 1.00 3.04 67 THR A N 5
ATOM 8593 C CA . THR A 1 67 ? -6.152 1.706 -17.147 1.00 4.42 67 THR A CA 5
ATOM 8594 C C . THR A 1 67 ? -6.264 0.223 -16.794 1.00 51.21 67 THR A C 5
ATOM 8595 O O . THR A 1 67 ? -6.290 -0.630 -17.682 1.00 25.43 67 THR A O 5
ATOM 8606 N N . LEU A 1 68 ? -6.348 -0.085 -15.507 1.00 35.25 68 LEU A N 5
ATOM 8607 C CA . LEU A 1 68 ? -6.277 -1.472 -15.052 1.00 51.53 68 LEU A CA 5
ATOM 8608 C C . LEU A 1 68 ? -7.665 -2.089 -14.899 1.00 52.34 68 LEU A C 5
ATOM 8609 O O . LEU A 1 68 ? -7.788 -3.224 -14.433 1.00 41.44 68 LEU A O 5
ATOM 8625 N N . CYS A 1 69 ? -8.699 -1.336 -15.286 1.00 45.15 69 CYS A N 5
ATOM 8626 C CA . CYS A 1 69 ? -10.086 -1.800 -15.197 1.00 65.40 69 CYS A CA 5
ATOM 8627 C C . CYS A 1 69 ? -10.504 -1.942 -13.727 1.00 62.30 69 CYS A C 5
ATOM 8628 O O . CYS A 1 69 ? -9.839 -1.410 -12.837 1.00 65.24 69 CYS A O 5
ATOM 8636 N N . ASN A 1 70 ? -11.612 -2.643 -13.486 1.00 53.24 70 ASN A N 5
ATOM 8637 C CA . ASN A 1 70 ? -12.136 -2.874 -12.132 1.00 24.34 70 ASN A CA 5
ATOM 8638 C C . ASN A 1 70 ? -12.758 -1.601 -11.573 1.00 21.23 70 ASN A C 5
ATOM 8639 O O . ASN A 1 70 ? -12.907 -0.606 -12.284 1.00 70.33 70 ASN A O 5
ATOM 8650 N N . ALA A 1 71 ? -13.140 -1.644 -10.308 1.00 75.13 71 ALA A N 5
ATOM 8651 C CA . ALA A 1 71 ? -13.719 -0.488 -9.642 1.00 41.45 71 ALA A CA 5
ATOM 8652 C C . ALA A 1 71 ? -12.971 -0.176 -8.347 1.00 50.52 71 ALA A C 5
ATOM 8653 O O . ALA A 1 71 ? -11.942 -0.792 -8.051 1.00 13.45 71 ALA A O 5
ATOM 8660 N N . ASP A 1 72 ? -13.506 0.770 -7.579 1.00 10.53 72 ASP A N 5
ATOM 8661 C CA . ASP A 1 72 ? -12.883 1.227 -6.331 1.00 74.55 72 ASP A CA 5
ATOM 8662 C C . ASP A 1 72 ? -12.632 0.071 -5.364 1.00 12.35 72 ASP A C 5
ATOM 8663 O O . ASP A 1 72 ? -11.593 0.024 -4.712 1.00 13.25 72 ASP A O 5
ATOM 8672 N N . SER A 1 73 ? -13.566 -0.874 -5.305 1.00 34.52 73 SER A N 5
ATOM 8673 C CA . SER A 1 73 ? -13.454 -2.015 -4.400 1.00 0.42 73 SER A CA 5
ATOM 8674 C C . SER A 1 73 ? -12.137 -2.770 -4.611 1.00 53.20 73 SER A C 5
ATOM 8675 O O . SER A 1 73 ? -11.444 -3.113 -3.648 1.00 62.22 73 SER A O 5
ATOM 8683 N N . THR A 1 74 ? -11.787 -3.002 -5.872 1.00 61.44 74 THR A N 5
ATOM 8684 C CA . THR A 1 74 ? -10.578 -3.740 -6.208 1.00 20.01 74 THR A CA 5
ATOM 8685 C C . THR A 1 74 ? -9.337 -2.858 -6.060 1.00 4.24 74 THR A C 5
ATOM 8686 O O . THR A 1 74 ? -8.243 -3.340 -5.771 1.00 4.23 74 THR A O 5
ATOM 8697 N N . ALA A 1 75 ? -9.513 -1.562 -6.239 1.00 71.51 75 ALA A N 5
ATOM 8698 C CA . ALA A 1 75 ? -8.415 -0.630 -6.074 1.00 20.13 75 ALA A CA 5
ATOM 8699 C C . ALA A 1 75 ? -8.052 -0.480 -4.601 1.00 23.14 75 ALA A C 5
ATOM 8700 O O . ALA A 1 75 ? -6.875 -0.492 -4.237 1.00 41.12 75 ALA A O 5
ATOM 8707 N N . GLN A 1 76 ? -9.071 -0.372 -3.759 1.00 53.04 76 GLN A N 5
ATOM 8708 C CA . GLN A 1 76 ? -8.887 -0.158 -2.338 1.00 61.31 76 GLN A CA 5
ATOM 8709 C C . GLN A 1 76 ? -8.138 -1.320 -1.690 1.00 1.04 76 GLN A C 5
ATOM 8710 O O . GLN A 1 76 ? -7.218 -1.109 -0.900 1.00 55.41 76 GLN A O 5
ATOM 8724 N N . ARG A 1 77 ? -8.523 -2.546 -2.039 1.00 40.52 77 ARG A N 5
ATOM 8725 C CA . ARG A 1 77 ? -7.888 -3.735 -1.469 1.00 43.21 77 ARG A CA 5
ATOM 8726 C C . ARG A 1 77 ? -6.418 -3.818 -1.874 1.00 25.03 77 ARG A C 5
ATOM 8727 O O . ARG A 1 77 ? -5.603 -4.399 -1.161 1.00 74.34 77 ARG A O 5
ATOM 8748 N N . ASN A 1 78 ? -6.082 -3.230 -3.019 1.00 23.12 78 ASN A N 5
ATOM 8749 C CA . ASN A 1 78 ? -4.708 -3.161 -3.466 1.00 23.21 78 ASN A CA 5
ATOM 8750 C C . ASN A 1 78 ? -3.958 -2.077 -2.703 1.00 4.45 78 ASN A C 5
ATOM 8751 O O . ASN A 1 78 ? -2.886 -2.317 -2.150 1.00 14.55 78 ASN A O 5
ATOM 8762 N N . LEU A 1 79 ? -4.559 -0.897 -2.655 1.00 61.52 79 LEU A N 5
ATOM 8763 C CA . LEU A 1 79 ? -3.969 0.260 -1.983 1.00 60.45 79 LEU A CA 5
ATOM 8764 C C . LEU A 1 79 ? -3.713 -0.023 -0.505 1.00 2.30 79 LEU A C 5
ATOM 8765 O O . LEU A 1 79 ? -2.769 0.502 0.081 1.00 42.44 79 LEU A O 5
ATOM 8781 N N . SER A 1 80 ? -4.554 -0.864 0.082 1.00 4.15 80 SER A N 5
ATOM 8782 C CA . SER A 1 80 ? -4.450 -1.205 1.496 1.00 5.22 80 SER A CA 5
ATOM 8783 C C . SER A 1 80 ? -3.097 -1.838 1.842 1.00 61.21 80 SER A C 5
ATOM 8784 O O . SER A 1 80 ? -2.617 -1.688 2.963 1.00 72.42 80 SER A O 5
ATOM 8792 N N . THR A 1 81 ? -2.472 -2.521 0.886 1.00 32.22 81 THR A N 5
ATOM 8793 C CA . THR A 1 81 ? -1.187 -3.163 1.152 1.00 53.32 81 THR A CA 5
ATOM 8794 C C . THR A 1 81 ? -0.102 -2.118 1.406 1.00 75.00 81 THR A C 5
ATOM 8795 O O . THR A 1 81 ? 0.686 -2.238 2.345 1.00 14.12 81 THR A O 5
ATOM 8806 N N . ILE A 1 82 ? -0.085 -1.081 0.575 1.00 31.33 82 ILE A N 5
ATOM 8807 C CA . ILE A 1 82 ? 0.821 0.043 0.769 1.00 62.00 82 ILE A CA 5
ATOM 8808 C C . ILE A 1 82 ? 0.372 0.860 1.979 1.00 75.20 82 ILE A C 5
ATOM 8809 O O . ILE A 1 82 ? 1.194 1.354 2.751 1.00 33.00 82 ILE A O 5
ATOM 8825 N N . LYS A 1 83 ? -0.945 0.968 2.140 1.00 22.00 83 LYS A N 5
ATOM 8826 C CA . LYS A 1 83 ? -1.540 1.690 3.257 1.00 74.21 83 LYS A CA 5
ATOM 8827 C C . LYS A 1 83 ? -1.007 1.198 4.596 1.00 52.33 83 LYS A C 5
ATOM 8828 O O . LYS A 1 83 ? -0.622 1.999 5.428 1.00 53.24 83 LYS A O 5
ATOM 8847 N N . ILE A 1 84 ? -0.981 -0.115 4.796 1.00 65.41 84 ILE A N 5
ATOM 8848 C CA . ILE A 1 84 ? -0.539 -0.685 6.069 1.00 22.12 84 ILE A CA 5
ATOM 8849 C C . ILE A 1 84 ? 0.862 -0.197 6.436 1.00 35.31 84 ILE A C 5
ATOM 8850 O O . ILE A 1 84 ? 1.122 0.142 7.587 1.00 74.24 84 ILE A O 5
ATOM 8866 N N . TYR A 1 85 ? 1.750 -0.132 5.451 1.00 45.24 85 TYR A N 5
ATOM 8867 C CA . TYR A 1 85 ? 3.102 0.345 5.700 1.00 34.32 85 TYR A CA 5
ATOM 8868 C C . TYR A 1 85 ? 3.086 1.840 5.975 1.00 44.12 85 TYR A C 5
ATOM 8869 O O . TYR A 1 85 ? 3.686 2.309 6.941 1.00 52.23 85 TYR A O 5
ATOM 8887 N N . VAL A 1 86 ? 2.393 2.580 5.121 1.00 74.21 86 VAL A N 5
ATOM 8888 C CA . VAL A 1 86 ? 2.288 4.024 5.263 1.00 61.51 86 VAL A CA 5
ATOM 8889 C C . VAL A 1 86 ? 1.649 4.391 6.598 1.00 20.12 86 VAL A C 5
ATOM 8890 O O . VAL A 1 86 ? 2.230 5.131 7.388 1.00 41.55 86 VAL A O 5
ATOM 8903 N N . SER A 1 87 ? 0.468 3.842 6.842 1.00 62.43 87 SER A N 5
ATOM 8904 C CA . SER A 1 87 ? -0.281 4.093 8.060 1.00 24.34 87 SER A CA 5
ATOM 8905 C C . SER A 1 87 ? 0.545 3.769 9.305 1.00 75.33 87 SER A C 5
ATOM 8906 O O . SER A 1 87 ? 0.575 4.556 10.253 1.00 45.24 87 SER A O 5
ATOM 8914 N N . ALA A 1 88 ? 1.238 2.636 9.288 1.00 63.22 88 ALA A N 5
ATOM 8915 C CA . ALA A 1 88 ? 2.094 2.261 10.406 1.00 1.33 88 ALA A CA 5
ATOM 8916 C C . ALA A 1 88 ? 3.259 3.235 10.540 1.00 13.14 88 ALA A C 5
ATOM 8917 O O . ALA A 1 88 ? 3.599 3.662 11.641 1.00 55.22 88 ALA A O 5
ATOM 8924 N N . ALA A 1 89 ? 3.843 3.610 9.406 1.00 42.54 89 ALA A N 5
ATOM 8925 C CA . ALA A 1 89 ? 4.983 4.523 9.386 1.00 32.22 89 ALA A CA 5
ATOM 8926 C C . ALA A 1 89 ? 4.604 5.893 9.913 1.00 3.34 89 ALA A C 5
ATOM 8927 O O . ALA A 1 89 ? 5.455 6.641 10.397 1.00 60.23 89 ALA A O 5
ATOM 8934 N N . ILE A 1 90 ? 3.330 6.220 9.820 1.00 53.42 90 ILE A N 5
ATOM 8935 C CA . ILE A 1 90 ? 2.834 7.485 10.322 1.00 53.43 90 ILE A CA 5
ATOM 8936 C C . ILE A 1 90 ? 2.996 7.555 11.831 1.00 32.02 90 ILE A C 5
ATOM 8937 O O . ILE A 1 90 ? 3.597 8.490 12.361 1.00 50.35 90 ILE A O 5
ATOM 8953 N N . LYS A 1 91 ? 2.482 6.543 12.511 1.00 33.23 91 LYS A N 5
ATOM 8954 C CA . LYS A 1 91 ? 2.540 6.498 13.964 1.00 71.24 91 LYS A CA 5
ATOM 8955 C C . LYS A 1 91 ? 3.934 6.089 14.431 1.00 31.13 91 LYS A C 5
ATOM 8956 O O . LYS A 1 91 ? 4.383 6.484 15.509 1.00 35.31 91 LYS A O 5
ATOM 8975 N N . LYS A 1 92 ? 4.618 5.304 13.605 1.00 52.22 92 LYS A N 5
ATOM 8976 C CA . LYS A 1 92 ? 5.959 4.830 13.923 1.00 53.04 92 LYS A CA 5
ATOM 8977 C C . LYS A 1 92 ? 6.949 5.993 13.963 1.00 44.23 92 LYS A C 5
ATOM 8978 O O . LYS A 1 92 ? 7.787 6.069 14.856 1.00 14.40 92 LYS A O 5
ATOM 8997 N N . GLY A 1 93 ? 6.849 6.894 12.992 1.00 1.02 93 GLY A N 5
ATOM 8998 C CA . GLY A 1 93 ? 7.683 8.083 13.012 1.00 33.32 93 GLY A CA 5
ATOM 8999 C C . GLY A 1 93 ? 8.315 8.414 11.672 1.00 40.31 93 GLY A C 5
ATOM 9000 O O . GLY A 1 93 ? 9.528 8.613 11.589 1.00 31.20 93 GLY A O 5
ATOM 9004 N N . TYR A 1 94 ? 7.506 8.460 10.618 1.00 73.20 94 TYR A N 5
ATOM 9005 C CA . TYR A 1 94 ? 7.972 8.933 9.319 1.00 41.11 94 TYR A CA 5
ATOM 9006 C C . TYR A 1 94 ? 6.898 9.775 8.635 1.00 21.31 94 TYR A C 5
ATOM 9007 O O . TYR A 1 94 ? 7.033 10.992 8.521 1.00 35.23 94 TYR A O 5
ATOM 9025 N N . MET A 1 95 ? 5.832 9.120 8.189 1.00 54.21 95 MET A N 5
ATOM 9026 C CA . MET A 1 95 ? 4.736 9.801 7.516 1.00 51.34 95 MET A CA 5
ATOM 9027 C C . MET A 1 95 ? 4.027 10.751 8.465 1.00 11.35 95 MET A C 5
ATOM 9028 O O . MET A 1 95 ? 3.833 10.445 9.640 1.00 73.42 95 MET A O 5
ATOM 9042 N N . GLU A 1 96 ? 3.660 11.909 7.949 1.00 2.51 96 GLU A N 5
ATOM 9043 C CA . GLU A 1 96 ? 3.045 12.947 8.757 1.00 70.45 96 GLU A CA 5
ATOM 9044 C C . GLU A 1 96 ? 1.592 12.605 9.077 1.00 2.14 96 GLU A C 5
ATOM 9045 O O . GLU A 1 96 ? 1.168 12.658 10.234 1.00 61.21 96 GLU A O 5
ATOM 9057 N N . ASN A 1 97 ? 0.846 12.222 8.052 1.00 24.54 97 ASN A N 5
ATOM 9058 C CA . ASN A 1 97 ? -0.591 12.000 8.188 1.00 4.22 97 ASN A CA 5
ATOM 9059 C C . ASN A 1 97 ? -1.061 10.884 7.275 1.00 33.52 97 ASN A C 5
ATOM 9060 O O . ASN A 1 97 ? -0.395 10.550 6.293 1.00 12.31 97 ASN A O 5
ATOM 9071 N N . ASP A 1 98 ? -2.207 10.309 7.618 1.00 52.53 98 ASP A N 5
ATOM 9072 C CA . ASP A 1 98 ? -2.809 9.251 6.831 1.00 33.22 98 ASP A CA 5
ATOM 9073 C C . ASP A 1 98 ? -3.355 9.813 5.520 1.00 3.12 98 ASP A C 5
ATOM 9074 O O . ASP A 1 98 ? -3.915 10.910 5.493 1.00 32.45 98 ASP A O 5
ATOM 9083 N N . PRO A 1 99 ? -3.223 9.055 4.424 1.00 51.05 99 PRO A N 5
ATOM 9084 C CA . PRO A 1 99 ? -3.667 9.501 3.102 1.00 12.31 99 PRO A CA 5
ATOM 9085 C C . PRO A 1 99 ? -5.187 9.449 2.946 1.00 21.32 99 PRO A C 5
ATOM 9086 O O . PRO A 1 99 ? -5.784 10.321 2.322 1.00 14.52 99 PRO A O 5
ATOM 9097 N N . PHE A 1 100 ? -5.813 8.444 3.545 1.00 34.20 100 PHE A N 5
ATOM 9098 C CA . PHE A 1 100 ? -7.261 8.277 3.442 1.00 42.42 100 PHE A CA 5
ATOM 9099 C C . PHE A 1 100 ? -7.987 9.292 4.315 1.00 75.25 100 PHE A C 5
ATOM 9100 O O . PHE A 1 100 ? -9.172 9.567 4.133 1.00 30.23 100 PHE A O 5
ATOM 9117 N N . LYS A 1 101 ? -7.250 9.858 5.250 1.00 62.44 101 LYS A N 5
ATOM 9118 C CA . LYS A 1 101 ? -7.775 10.857 6.157 1.00 1.21 101 LYS A CA 5
ATOM 9119 C C . LYS A 1 101 ? -8.011 12.178 5.418 1.00 24.12 101 LYS A C 5
ATOM 9120 O O . LYS A 1 101 ? -8.866 12.976 5.801 1.00 22.21 101 LYS A O 5
ATOM 9139 N N . ASP A 1 102 ? -7.271 12.378 4.334 1.00 55.10 102 ASP A N 5
ATOM 9140 C CA . ASP A 1 102 ? -7.286 13.648 3.608 1.00 30.00 102 ASP A CA 5
ATOM 9141 C C . ASP A 1 102 ? -8.266 13.608 2.435 1.00 22.14 102 ASP A C 5
ATOM 9142 O O . ASP A 1 102 ? -8.336 14.541 1.635 1.00 51.14 102 ASP A O 5
ATOM 9151 N N . PHE A 1 103 ? -9.035 12.531 2.348 1.00 11.44 103 PHE A N 5
ATOM 9152 C CA . PHE A 1 103 ? -9.968 12.343 1.239 1.00 22.32 103 PHE A CA 5
ATOM 9153 C C . PHE A 1 103 ? -11.175 13.278 1.320 1.00 21.44 103 PHE A C 5
ATOM 9154 O O . PHE A 1 103 ? -12.255 12.894 1.778 1.00 44.04 103 PHE A O 5
ATOM 9171 N N . GLY A 1 104 ? -10.950 14.520 0.917 1.00 42.13 104 GLY A N 5
ATOM 9172 C CA . GLY A 1 104 ? -12.024 15.460 0.679 1.00 64.24 104 GLY A CA 5
ATOM 9173 C C . GLY A 1 104 ? -12.579 16.080 1.937 1.00 64.43 104 GLY A C 5
ATOM 9174 O O . GLY A 1 104 ? -12.082 17.107 2.406 1.00 52.34 104 GLY A O 5
ATOM 9178 N N . LEU A 1 105 ? -13.591 15.421 2.484 1.00 75.42 105 LEU A N 5
ATOM 9179 C CA . LEU A 1 105 ? -14.408 15.960 3.575 1.00 75.20 105 LEU A CA 5
ATOM 9180 C C . LEU A 1 105 ? -15.108 17.244 3.124 1.00 14.53 105 LEU A C 5
ATOM 9181 O O . LEU A 1 105 ? -14.542 18.338 3.199 1.00 43.34 105 LEU A O 5
ATOM 9197 N N . GLU A 1 106 ? -16.338 17.110 2.648 1.00 63.11 106 GLU A N 5
ATOM 9198 C CA . GLU A 1 106 ? -17.044 18.241 2.062 1.00 62.15 106 GLU A CA 5
ATOM 9199 C C . GLU A 1 106 ? -18.260 18.658 2.893 1.00 73.12 106 GLU A C 5
ATOM 9200 O O . GLU A 1 106 ? -19.155 17.856 3.160 1.00 13.41 106 GLU A O 5
ATOM 9212 N N . HIS A 1 107 ? -18.262 19.922 3.304 1.00 25.24 107 HIS A N 5
ATOM 9213 C CA . HIS A 1 107 ? -19.390 20.538 4.003 1.00 34.31 107 HIS A CA 5
ATOM 9214 C C . HIS A 1 107 ? -19.165 22.043 4.094 1.00 22.30 107 HIS A C 5
ATOM 9215 O O . HIS A 1 107 ? -18.224 22.494 4.744 1.00 62.40 107 HIS A O 5
ATOM 9230 N N . HIS A 1 108 ? -20.006 22.819 3.427 1.00 64.21 108 HIS A N 5
ATOM 9231 C CA . HIS A 1 108 ? -19.829 24.268 3.386 1.00 51.54 108 HIS A CA 5
ATOM 9232 C C . HIS A 1 108 ? -20.988 25.003 4.041 1.00 21.31 108 HIS A C 5
ATOM 9233 O O . HIS A 1 108 ? -22.158 24.663 3.844 1.00 52.12 108 HIS A O 5
ATOM 9248 N N . HIS A 1 109 ? -20.636 26.007 4.824 1.00 2.31 109 HIS A N 5
ATOM 9249 C CA . HIS A 1 109 ? -21.596 26.918 5.420 1.00 24.45 109 HIS A CA 5
ATOM 9250 C C . HIS A 1 109 ? -20.965 28.298 5.527 1.00 62.40 109 HIS A C 5
ATOM 9251 O O . HIS A 1 109 ? -20.143 28.547 6.414 1.00 41.33 109 HIS A O 5
ATOM 9266 N N . HIS A 1 110 ? -21.326 29.186 4.614 1.00 51.54 110 HIS A N 5
ATOM 9267 C CA . HIS A 1 110 ? -20.723 30.510 4.577 1.00 4.03 110 HIS A CA 5
ATOM 9268 C C . HIS A 1 110 ? -21.710 31.571 4.083 1.00 4.51 110 HIS A C 5
ATOM 9269 O O . HIS A 1 110 ? -22.449 32.149 4.885 1.00 44.25 110 HIS A O 5
ATOM 9284 N N . HIS A 1 111 ? -21.746 31.780 2.763 1.00 41.04 111 HIS A N 5
ATOM 9285 C CA . HIS A 1 111 ? -22.420 32.934 2.161 1.00 34.44 111 HIS A CA 5
ATOM 9286 C C . HIS A 1 111 ? -21.800 34.235 2.691 1.00 53.30 111 HIS A C 5
ATOM 9287 O O . HIS A 1 111 ? -20.981 34.856 2.022 1.00 4.22 111 HIS A O 5
ATOM 9302 N N . HIS A 1 112 ? -22.185 34.621 3.901 1.00 34.12 112 HIS A N 5
ATOM 9303 C CA . HIS A 1 112 ? -21.602 35.764 4.594 1.00 73.04 112 HIS A CA 5
ATOM 9304 C C . HIS A 1 112 ? -21.530 35.457 6.082 1.00 44.03 112 HIS A C 5
ATOM 9305 O O . HIS A 1 112 ? -20.465 35.007 6.550 1.00 39.05 112 HIS A O 5
ATOM 9321 N N . MET A 1 1 ? 15.936 -0.063 16.765 1.00 45.15 1 MET A N 6
ATOM 9322 C CA . MET A 1 1 ? 17.015 -0.870 16.142 1.00 42.43 1 MET A CA 6
ATOM 9323 C C . MET A 1 1 ? 16.440 -2.135 15.506 1.00 55.12 1 MET A C 6
ATOM 9324 O O . MET A 1 1 ? 17.180 -3.047 15.135 1.00 40.13 1 MET A O 6
ATOM 9340 N N . ASN A 1 2 ? 15.119 -2.177 15.361 1.00 11.34 2 ASN A N 6
ATOM 9341 C CA . ASN A 1 2 ? 14.450 -3.375 14.865 1.00 11.31 2 ASN A CA 6
ATOM 9342 C C . ASN A 1 2 ? 14.295 -3.323 13.352 1.00 44.41 2 ASN A C 6
ATOM 9343 O O . ASN A 1 2 ? 13.760 -4.248 12.742 1.00 20.50 2 ASN A O 6
ATOM 9354 N N . ASN A 1 3 ? 14.764 -2.241 12.751 1.00 20.22 3 ASN A N 6
ATOM 9355 C CA . ASN A 1 3 ? 14.620 -2.053 11.317 1.00 73.33 3 ASN A CA 6
ATOM 9356 C C . ASN A 1 3 ? 15.942 -2.395 10.624 1.00 44.10 3 ASN A C 6
ATOM 9357 O O . ASN A 1 3 ? 17.010 -2.001 11.095 1.00 2.34 3 ASN A O 6
ATOM 9368 N N . PRO A 1 4 ? 15.890 -3.118 9.486 1.00 63.34 4 PRO A N 6
ATOM 9369 C CA . PRO A 1 4 ? 17.080 -3.417 8.676 1.00 3.42 4 PRO A CA 6
ATOM 9370 C C . PRO A 1 4 ? 17.628 -2.168 7.995 1.00 41.01 4 PRO A C 6
ATOM 9371 O O . PRO A 1 4 ? 18.817 -2.085 7.680 1.00 51.11 4 PRO A O 6
ATOM 9382 N N . SER A 1 5 ? 16.730 -1.213 7.757 1.00 60.02 5 SER A N 6
ATOM 9383 C CA . SER A 1 5 ? 17.081 0.106 7.232 1.00 62.15 5 SER A CA 6
ATOM 9384 C C . SER A 1 5 ? 17.719 0.034 5.841 1.00 1.15 5 SER A C 6
ATOM 9385 O O . SER A 1 5 ? 18.343 0.994 5.390 1.00 74.13 5 SER A O 6
ATOM 9393 N N . ASP A 1 6 ? 17.536 -1.083 5.142 1.00 2.40 6 ASP A N 6
ATOM 9394 C CA . ASP A 1 6 ? 18.163 -1.253 3.833 1.00 51.34 6 ASP A CA 6
ATOM 9395 C C . ASP A 1 6 ? 17.173 -1.034 2.704 1.00 10.24 6 ASP A C 6
ATOM 9396 O O . ASP A 1 6 ? 17.507 -1.168 1.525 1.00 25.41 6 ASP A O 6
ATOM 9405 N N . PHE A 1 7 ? 15.965 -0.666 3.063 1.00 62.43 7 PHE A N 6
ATOM 9406 C CA . PHE A 1 7 ? 14.948 -0.374 2.067 1.00 71.31 7 PHE A CA 6
ATOM 9407 C C . PHE A 1 7 ? 14.790 1.111 1.840 1.00 13.40 7 PHE A C 6
ATOM 9408 O O . PHE A 1 7 ? 14.741 1.909 2.777 1.00 72.32 7 PHE A O 6
ATOM 9425 N N . LYS A 1 8 ? 14.724 1.450 0.570 1.00 62.24 8 LYS A N 6
ATOM 9426 C CA . LYS A 1 8 ? 14.646 2.821 0.117 1.00 13.45 8 LYS A CA 6
ATOM 9427 C C . LYS A 1 8 ? 13.200 3.240 -0.128 1.00 52.42 8 LYS A C 6
ATOM 9428 O O . LYS A 1 8 ? 12.820 4.377 0.143 1.00 74.44 8 LYS A O 6
ATOM 9447 N N . SER A 1 9 ? 12.387 2.314 -0.623 1.00 13.50 9 SER A N 6
ATOM 9448 C CA . SER A 1 9 ? 11.061 2.666 -1.117 1.00 12.32 9 SER A CA 6
ATOM 9449 C C . SER A 1 9 ? 9.963 1.835 -0.471 1.00 5.40 9 SER A C 6
ATOM 9450 O O . SER A 1 9 ? 10.234 0.842 0.206 1.00 31.34 9 SER A O 6
ATOM 9458 N N . PHE A 1 10 ? 8.718 2.250 -0.706 1.00 13.41 10 PHE A N 6
ATOM 9459 C CA . PHE A 1 10 ? 7.549 1.583 -0.147 1.00 64.41 10 PHE A CA 6
ATOM 9460 C C . PHE A 1 10 ? 7.505 0.100 -0.518 1.00 52.33 10 PHE A C 6
ATOM 9461 O O . PHE A 1 10 ? 7.240 -0.738 0.335 1.00 54.51 10 PHE A O 6
ATOM 9478 N N . HIS A 1 11 ? 7.797 -0.225 -1.780 1.00 1.21 11 HIS A N 6
ATOM 9479 C CA . HIS A 1 11 ? 7.716 -1.616 -2.234 1.00 35.32 11 HIS A CA 6
ATOM 9480 C C . HIS A 1 11 ? 8.753 -2.488 -1.532 1.00 64.12 11 HIS A C 6
ATOM 9481 O O . HIS A 1 11 ? 8.574 -3.695 -1.405 1.00 43.34 11 HIS A O 6
ATOM 9496 N N . ASP A 1 12 ? 9.838 -1.872 -1.084 1.00 70.11 12 ASP A N 6
ATOM 9497 C CA . ASP A 1 12 ? 10.860 -2.575 -0.329 1.00 45.33 12 ASP A CA 6
ATOM 9498 C C . ASP A 1 12 ? 10.438 -2.704 1.130 1.00 4.53 12 ASP A C 6
ATOM 9499 O O . ASP A 1 12 ? 10.543 -3.774 1.730 1.00 30.24 12 ASP A O 6
ATOM 9508 N N . PHE A 1 13 ? 9.959 -1.596 1.689 1.00 61.00 13 PHE A N 6
ATOM 9509 C CA . PHE A 1 13 ? 9.524 -1.549 3.082 1.00 51.32 13 PHE A CA 6
ATOM 9510 C C . PHE A 1 13 ? 8.385 -2.528 3.331 1.00 52.21 13 PHE A C 6
ATOM 9511 O O . PHE A 1 13 ? 8.456 -3.354 4.241 1.00 20.21 13 PHE A O 6
ATOM 9528 N N . VAL A 1 14 ? 7.340 -2.435 2.513 1.00 31.05 14 VAL A N 6
ATOM 9529 C CA . VAL A 1 14 ? 6.161 -3.274 2.677 1.00 33.42 14 VAL A CA 6
ATOM 9530 C C . VAL A 1 14 ? 6.522 -4.748 2.539 1.00 71.44 14 VAL A C 6
ATOM 9531 O O . VAL A 1 14 ? 5.954 -5.592 3.224 1.00 43.13 14 VAL A O 6
ATOM 9544 N N . ALA A 1 15 ? 7.493 -5.055 1.684 1.00 4.00 15 ALA A N 6
ATOM 9545 C CA . ALA A 1 15 ? 7.928 -6.433 1.500 1.00 4.23 15 ALA A CA 6
ATOM 9546 C C . ALA A 1 15 ? 8.473 -7.009 2.805 1.00 32.00 15 ALA A C 6
ATOM 9547 O O . ALA A 1 15 ? 8.192 -8.155 3.156 1.00 72.13 15 ALA A O 6
ATOM 9554 N N . SER A 1 16 ? 9.231 -6.200 3.531 1.00 51.11 16 SER A N 6
ATOM 9555 C CA . SER A 1 16 ? 9.817 -6.637 4.791 1.00 40.11 16 SER A CA 6
ATOM 9556 C C . SER A 1 16 ? 8.784 -6.582 5.914 1.00 23.33 16 SER A C 6
ATOM 9557 O O . SER A 1 16 ? 8.734 -7.466 6.771 1.00 52.24 16 SER A O 6
ATOM 9565 N N . TYR A 1 17 ? 7.951 -5.547 5.901 1.00 22.41 17 TYR A N 6
ATOM 9566 C CA . TYR A 1 17 ? 6.973 -5.344 6.963 1.00 35.13 17 TYR A CA 6
ATOM 9567 C C . TYR A 1 17 ? 5.846 -6.371 6.866 1.00 13.45 17 TYR A C 6
ATOM 9568 O O . TYR A 1 17 ? 5.371 -6.876 7.882 1.00 53.31 17 TYR A O 6
ATOM 9586 N N . MET A 1 18 ? 5.442 -6.691 5.641 1.00 24.23 18 MET A N 6
ATOM 9587 C CA . MET A 1 18 ? 4.433 -7.721 5.399 1.00 74.43 18 MET A CA 6
ATOM 9588 C C . MET A 1 18 ? 4.918 -9.054 5.946 1.00 61.34 18 MET A C 6
ATOM 9589 O O . MET A 1 18 ? 4.149 -9.818 6.523 1.00 52.53 18 MET A O 6
ATOM 9603 N N . LYS A 1 19 ? 6.209 -9.309 5.776 1.00 1.53 19 LYS A N 6
ATOM 9604 C CA . LYS A 1 19 ? 6.817 -10.544 6.244 1.00 53.14 19 LYS A CA 6
ATOM 9605 C C . LYS A 1 19 ? 6.955 -10.518 7.768 1.00 54.20 19 LYS A C 6
ATOM 9606 O O . LYS A 1 19 ? 7.021 -11.564 8.415 1.00 64.42 19 LYS A O 6
ATOM 9625 N N . THR A 1 20 ? 6.971 -9.317 8.339 1.00 50.31 20 THR A N 6
ATOM 9626 C CA . THR A 1 20 ? 7.090 -9.154 9.781 1.00 52.03 20 THR A CA 6
ATOM 9627 C C . THR A 1 20 ? 5.885 -9.764 10.498 1.00 35.53 20 THR A C 6
ATOM 9628 O O . THR A 1 20 ? 6.038 -10.645 11.345 1.00 10.21 20 THR A O 6
ATOM 9639 N N . TYR A 1 21 ? 4.682 -9.319 10.146 1.00 60.01 21 TYR A N 6
ATOM 9640 C CA . TYR A 1 21 ? 3.483 -9.845 10.771 1.00 3.34 21 TYR A CA 6
ATOM 9641 C C . TYR A 1 21 ? 2.969 -11.082 10.036 1.00 42.13 21 TYR A C 6
ATOM 9642 O O . TYR A 1 21 ? 2.005 -11.713 10.474 1.00 54.42 21 TYR A O 6
ATOM 9660 N N . SER A 1 22 ? 3.634 -11.434 8.935 1.00 14.43 22 SER A N 6
ATOM 9661 C CA . SER A 1 22 ? 3.348 -12.678 8.213 1.00 2.31 22 SER A CA 6
ATOM 9662 C C . SER A 1 22 ? 3.471 -13.890 9.138 1.00 15.22 22 SER A C 6
ATOM 9663 O O . SER A 1 22 ? 2.947 -14.964 8.841 1.00 71.41 22 SER A O 6
ATOM 9671 N N . ARG A 1 23 ? 4.162 -13.700 10.259 1.00 42.11 23 ARG A N 6
ATOM 9672 C CA . ARG A 1 23 ? 4.290 -14.724 11.290 1.00 73.41 23 ARG A CA 6
ATOM 9673 C C . ARG A 1 23 ? 2.921 -15.266 11.698 1.00 73.10 23 ARG A C 6
ATOM 9674 O O . ARG A 1 23 ? 2.766 -16.457 11.965 1.00 35.30 23 ARG A O 6
ATOM 9695 N N . ARG A 1 24 ? 1.926 -14.391 11.717 1.00 11.24 24 ARG A N 6
ATOM 9696 C CA . ARG A 1 24 ? 0.576 -14.783 12.092 1.00 33.12 24 ARG A CA 6
ATOM 9697 C C . ARG A 1 24 ? -0.377 -14.696 10.905 1.00 62.12 24 ARG A C 6
ATOM 9698 O O . ARG A 1 24 ? -1.590 -14.848 11.060 1.00 3.35 24 ARG A O 6
ATOM 9719 N N . LEU A 1 25 ? 0.172 -14.462 9.724 1.00 51.15 25 LEU A N 6
ATOM 9720 C CA . LEU A 1 25 ? -0.628 -14.432 8.510 1.00 71.21 25 LEU A CA 6
ATOM 9721 C C . LEU A 1 25 ? -0.757 -15.831 7.950 1.00 12.32 25 LEU A C 6
ATOM 9722 O O . LEU A 1 25 ? 0.245 -16.489 7.663 1.00 1.41 25 LEU A O 6
ATOM 9738 N N . GLU A 1 26 ? -1.986 -16.289 7.822 1.00 72.51 26 GLU A N 6
ATOM 9739 C CA . GLU A 1 26 ? -2.254 -17.571 7.221 1.00 42.21 26 GLU A CA 6
ATOM 9740 C C . GLU A 1 26 ? -1.932 -17.537 5.736 1.00 31.23 26 GLU A C 6
ATOM 9741 O O . GLU A 1 26 ? -1.774 -16.466 5.141 1.00 21.32 26 GLU A O 6
ATOM 9753 N N . ILE A 1 27 ? -1.853 -18.712 5.144 1.00 63.24 27 ILE A N 6
ATOM 9754 C CA . ILE A 1 27 ? -1.461 -18.842 3.750 1.00 65.34 27 ILE A CA 6
ATOM 9755 C C . ILE A 1 27 ? -2.441 -18.112 2.833 1.00 23.51 27 ILE A C 6
ATOM 9756 O O . ILE A 1 27 ? -2.034 -17.510 1.841 1.00 20.31 27 ILE A O 6
ATOM 9772 N N . GLY A 1 28 ? -3.720 -18.141 3.200 1.00 30.31 28 GLY A N 6
ATOM 9773 C CA . GLY A 1 28 ? -4.758 -17.537 2.384 1.00 34.44 28 GLY A CA 6
ATOM 9774 C C . GLY A 1 28 ? -4.498 -16.077 2.056 1.00 13.24 28 GLY A C 6
ATOM 9775 O O . GLY A 1 28 ? -4.371 -15.717 0.885 1.00 33.43 28 GLY A O 6
ATOM 9779 N N . THR A 1 29 ? -4.408 -15.236 3.078 1.00 20.41 29 THR A N 6
ATOM 9780 C CA . THR A 1 29 ? -4.218 -13.807 2.864 1.00 63.23 29 THR A CA 6
ATOM 9781 C C . THR A 1 29 ? -2.843 -13.511 2.255 1.00 63.30 29 THR A C 6
ATOM 9782 O O . THR A 1 29 ? -2.711 -12.637 1.391 1.00 62.41 29 THR A O 6
ATOM 9793 N N . PHE A 1 30 ? -1.830 -14.262 2.679 1.00 41.05 30 PHE A N 6
ATOM 9794 C CA . PHE A 1 30 ? -0.463 -14.017 2.237 1.00 42.41 30 PHE A CA 6
ATOM 9795 C C . PHE A 1 30 ? -0.311 -14.240 0.731 1.00 0.22 30 PHE A C 6
ATOM 9796 O O . PHE A 1 30 ? 0.281 -13.416 0.032 1.00 23.24 30 PHE A O 6
ATOM 9813 N N . ARG A 1 31 ? -0.861 -15.344 0.233 1.00 43.44 31 ARG A N 6
ATOM 9814 C CA . ARG A 1 31 ? -0.728 -15.703 -1.178 1.00 43.24 31 ARG A CA 6
ATOM 9815 C C . ARG A 1 31 ? -1.610 -14.826 -2.063 1.00 43.32 31 ARG A C 6
ATOM 9816 O O . ARG A 1 31 ? -1.375 -14.709 -3.265 1.00 42.54 31 ARG A O 6
ATOM 9837 N N . HIS A 1 32 ? -2.622 -14.211 -1.463 1.00 70.42 32 HIS A N 6
ATOM 9838 C CA . HIS A 1 32 ? -3.592 -13.416 -2.213 1.00 52.43 32 HIS A CA 6
ATOM 9839 C C . HIS A 1 32 ? -2.978 -12.136 -2.777 1.00 52.25 32 HIS A C 6
ATOM 9840 O O . HIS A 1 32 ? -2.972 -11.928 -3.989 1.00 44.02 32 HIS A O 6
ATOM 9855 N N . HIS A 1 33 ? -2.453 -11.287 -1.902 1.00 4.42 33 HIS A N 6
ATOM 9856 C CA . HIS A 1 33 ? -1.972 -9.967 -2.319 1.00 4.41 33 HIS A CA 6
ATOM 9857 C C . HIS A 1 33 ? -0.453 -9.940 -2.484 1.00 53.41 33 HIS A C 6
ATOM 9858 O O . HIS A 1 33 ? 0.165 -8.878 -2.430 1.00 23.43 33 HIS A O 6
ATOM 9873 N N . LYS A 1 34 ? 0.139 -11.102 -2.706 1.00 22.23 34 LYS A N 6
ATOM 9874 C CA . LYS A 1 34 ? 1.572 -11.218 -2.861 1.00 2.33 34 LYS A CA 6
ATOM 9875 C C . LYS A 1 34 ? 2.038 -10.670 -4.212 1.00 51.12 34 LYS A C 6
ATOM 9876 O O . LYS A 1 34 ? 2.976 -9.875 -4.285 1.00 15.12 34 LYS A O 6
ATOM 9895 N N . SER A 1 35 ? 1.362 -11.088 -5.274 1.00 23.35 35 SER A N 6
ATOM 9896 C CA . SER A 1 35 ? 1.768 -10.748 -6.636 1.00 41.24 35 SER A CA 6
ATOM 9897 C C . SER A 1 35 ? 1.491 -9.279 -6.964 1.00 13.32 35 SER A C 6
ATOM 9898 O O . SER A 1 35 ? 2.128 -8.705 -7.846 1.00 2.52 35 SER A O 6
ATOM 9906 N N . CYS A 1 36 ? 0.558 -8.673 -6.233 1.00 51.34 36 CYS A N 6
ATOM 9907 C CA . CYS A 1 36 ? 0.130 -7.302 -6.505 1.00 31.11 36 CYS A CA 6
ATOM 9908 C C . CYS A 1 36 ? 1.306 -6.330 -6.486 1.00 3.45 36 CYS A C 6
ATOM 9909 O O . CYS A 1 36 ? 1.595 -5.671 -7.483 1.00 34.51 36 CYS A O 6
ATOM 9917 N N . MET A 1 37 ? 1.977 -6.246 -5.350 1.00 33.04 37 MET A N 6
ATOM 9918 C CA . MET A 1 37 ? 3.111 -5.345 -5.202 1.00 53.54 37 MET A CA 6
ATOM 9919 C C . MET A 1 37 ? 4.317 -5.857 -5.983 1.00 14.35 37 MET A C 6
ATOM 9920 O O . MET A 1 37 ? 5.158 -5.075 -6.430 1.00 63.32 37 MET A O 6
ATOM 9934 N N . ARG A 1 38 ? 4.386 -7.171 -6.168 1.00 32.31 38 ARG A N 6
ATOM 9935 C CA . ARG A 1 38 ? 5.544 -7.789 -6.796 1.00 31.32 38 ARG A CA 6
ATOM 9936 C C . ARG A 1 38 ? 5.622 -7.512 -8.291 1.00 63.14 38 ARG A C 6
ATOM 9937 O O . ARG A 1 38 ? 6.712 -7.508 -8.858 1.00 1.00 38 ARG A O 6
ATOM 9958 N N . LYS A 1 39 ? 4.493 -7.276 -8.941 1.00 25.42 39 LYS A N 6
ATOM 9959 C CA . LYS A 1 39 ? 4.531 -6.944 -10.361 1.00 41.21 39 LYS A CA 6
ATOM 9960 C C . LYS A 1 39 ? 5.076 -5.528 -10.550 1.00 61.14 39 LYS A C 6
ATOM 9961 O O . LYS A 1 39 ? 5.586 -5.179 -11.613 1.00 73.25 39 LYS A O 6
ATOM 9980 N N . PHE A 1 40 ? 4.978 -4.724 -9.496 1.00 74.31 40 PHE A N 6
ATOM 9981 C CA . PHE A 1 40 ? 5.501 -3.363 -9.505 1.00 24.44 40 PHE A CA 6
ATOM 9982 C C . PHE A 1 40 ? 6.960 -3.358 -9.049 1.00 21.32 40 PHE A C 6
ATOM 9983 O O .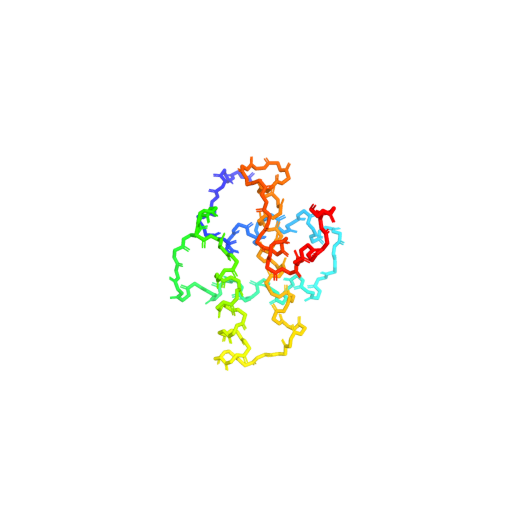 PHE A 1 40 ? 7.604 -2.314 -8.971 1.00 73.25 40 PHE A O 6
ATOM 10000 N N . LYS A 1 41 ? 7.477 -4.546 -8.760 1.00 43.41 41 LYS A N 6
ATOM 10001 C CA . LYS A 1 41 ? 8.833 -4.698 -8.226 1.00 42.53 41 LYS A CA 6
ATOM 10002 C C . LYS A 1 41 ? 9.892 -4.495 -9.314 1.00 22.20 41 LYS A C 6
ATOM 10003 O O . LYS A 1 41 ? 11.087 -4.679 -9.085 1.00 43.04 41 LYS A O 6
ATOM 10022 N N . GLU A 1 42 ? 9.453 -4.102 -10.495 1.00 14.43 42 GLU A N 6
ATOM 10023 C CA . GLU A 1 42 ? 10.371 -3.765 -11.570 1.00 72.24 42 GLU A CA 6
ATOM 10024 C C . GLU A 1 42 ? 10.526 -2.254 -11.667 1.00 53.32 42 GLU A C 6
ATOM 10025 O O . GLU A 1 42 ? 11.121 -1.728 -12.608 1.00 70.13 42 GLU A O 6
ATOM 10037 N N . TYR A 1 43 ? 9.977 -1.566 -10.676 1.00 13.42 43 TYR A N 6
ATOM 10038 C CA . TYR A 1 43 ? 10.157 -0.135 -10.539 1.00 50.11 43 TYR A CA 6
ATOM 10039 C C . TYR A 1 43 ? 11.385 0.116 -9.672 1.00 23.33 43 TYR A C 6
ATOM 10040 O O . TYR A 1 43 ? 11.338 -0.060 -8.453 1.00 41.15 43 TYR A O 6
ATOM 10058 N N . CYS A 1 44 ? 12.484 0.497 -10.312 1.00 1.14 44 CYS A N 6
ATOM 10059 C CA . CYS A 1 44 ? 13.771 0.628 -9.632 1.00 71.14 44 CYS A CA 6
ATOM 10060 C C . CYS A 1 44 ? 13.717 1.708 -8.553 1.00 22.20 44 CYS A C 6
ATOM 10061 O O . CYS A 1 44 ? 14.316 1.569 -7.485 1.00 75.21 44 CYS A O 6
ATOM 10069 N N . GLU A 1 45 ? 12.996 2.785 -8.839 1.00 34.15 45 GLU A N 6
ATOM 10070 C CA . GLU A 1 45 ? 12.807 3.858 -7.874 1.00 52.15 45 GLU A CA 6
ATOM 10071 C C . GLU A 1 45 ? 11.670 3.515 -6.918 1.00 33.22 45 GLU A C 6
ATOM 10072 O O . GLU A 1 45 ? 11.333 2.345 -6.721 1.00 11.14 45 GLU A O 6
ATOM 10084 N N . GLY A 1 46 ? 11.087 4.535 -6.321 1.00 31.24 46 GLY A N 6
ATOM 10085 C CA . GLY A 1 46 ? 9.983 4.323 -5.425 1.00 21.52 46 GLY A CA 6
ATOM 10086 C C . GLY A 1 46 ? 9.311 5.615 -5.042 1.00 72.02 46 GLY A C 6
ATOM 10087 O O . GLY A 1 46 ? 8.966 6.422 -5.903 1.00 25.10 46 GLY A O 6
ATOM 10091 N N . LEU A 1 47 ? 9.155 5.818 -3.747 1.00 42.31 47 LEU A N 6
ATOM 10092 C CA . LEU A 1 47 ? 8.427 6.959 -3.226 1.00 60.20 47 LEU A CA 6
ATOM 10093 C C . LEU A 1 47 ? 8.646 7.043 -1.722 1.00 12.12 47 LEU A C 6
ATOM 10094 O O . LEU A 1 47 ? 8.469 6.050 -1.012 1.00 11.15 47 LEU A O 6
ATOM 10110 N N . GLN A 1 48 ? 9.062 8.212 -1.245 1.00 3.40 48 GLN A N 6
ATOM 10111 C CA . GLN A 1 48 ? 9.360 8.398 0.166 1.00 44.34 48 GLN A CA 6
ATOM 10112 C C . GLN A 1 48 ? 8.211 9.107 0.880 1.00 33.35 48 GLN A C 6
ATOM 10113 O O . GLN A 1 48 ? 7.188 9.410 0.269 1.00 34.11 48 GLN A O 6
ATOM 10127 N N . PHE A 1 49 ? 8.395 9.376 2.170 1.00 41.24 49 PHE A N 6
ATOM 10128 C CA . PHE A 1 49 ? 7.365 10.014 2.996 1.00 72.20 49 PHE A CA 6
ATOM 10129 C C . PHE A 1 49 ? 6.892 11.341 2.399 1.00 74.22 49 PHE A C 6
ATOM 10130 O O . PHE A 1 49 ? 5.713 11.677 2.464 1.00 1.44 49 PHE A O 6
ATOM 10147 N N . HIS A 1 50 ? 7.820 12.083 1.818 1.00 2.40 50 HIS A N 6
ATOM 10148 C CA . HIS A 1 50 ? 7.519 13.400 1.263 1.00 21.31 50 HIS A CA 6
ATOM 10149 C C . HIS A 1 50 ? 6.714 13.282 -0.027 1.00 74.32 50 HIS A C 6
ATOM 10150 O O . HIS A 1 50 ? 5.912 14.155 -0.351 1.00 44.42 50 HIS A O 6
ATOM 10165 N N . GLU A 1 51 ? 6.935 12.199 -0.754 1.00 12.54 51 GLU A N 6
ATOM 10166 C CA . GLU A 1 51 ? 6.284 11.994 -2.038 1.00 63.44 51 GLU A CA 6
ATOM 10167 C C . GLU A 1 51 ? 4.922 11.336 -1.849 1.00 53.14 51 GLU A C 6
ATOM 10168 O O . GLU A 1 51 ? 4.117 11.265 -2.781 1.00 33.13 51 GLU A O 6
ATOM 10180 N N . LEU A 1 52 ? 4.671 10.860 -0.635 1.00 34.24 52 LEU A N 6
ATOM 10181 C CA . LEU A 1 52 ? 3.402 10.231 -0.303 1.00 33.01 52 LEU A CA 6
ATOM 10182 C C . LEU A 1 52 ? 2.324 11.303 -0.182 1.00 33.21 52 LEU A C 6
ATOM 10183 O O . LEU A 1 52 ? 2.164 11.932 0.863 1.00 52.43 52 LEU A O 6
ATOM 10199 N N . THR A 1 53 ? 1.602 11.525 -1.266 1.00 70.40 53 THR A N 6
ATOM 10200 C CA . THR A 1 53 ? 0.587 12.558 -1.307 1.00 55.21 53 THR A CA 6
ATOM 10201 C C . THR A 1 53 ? -0.753 11.983 -1.738 1.00 64.44 53 THR A C 6
ATOM 10202 O O . THR A 1 53 ? -0.811 10.883 -2.290 1.00 55.11 53 THR A O 6
ATOM 10213 N N . GLU A 1 54 ? -1.822 12.728 -1.482 1.00 24.32 54 GLU A N 6
ATOM 10214 C CA . GLU A 1 54 ? -3.156 12.336 -1.917 1.00 24.01 54 GLU A CA 6
ATOM 10215 C C . GLU A 1 54 ? -3.190 12.173 -3.433 1.00 62.54 54 GLU A C 6
ATOM 10216 O O . GLU A 1 54 ? -3.835 11.268 -3.945 1.00 24.40 54 GLU A O 6
ATOM 10228 N N . ASP A 1 55 ? -2.456 13.037 -4.133 1.00 52.11 55 ASP A N 6
ATOM 10229 C CA . ASP A 1 55 ? -2.442 13.040 -5.593 1.00 60.45 55 ASP A CA 6
ATOM 10230 C C . ASP A 1 55 ? -2.012 11.683 -6.145 1.00 54.52 55 ASP A C 6
ATOM 10231 O O . ASP A 1 55 ? -2.616 11.173 -7.087 1.00 63.24 55 ASP A O 6
ATOM 10240 N N . PHE A 1 56 ? -0.985 11.093 -5.540 1.00 41.03 56 PHE A N 6
ATOM 10241 C CA . PHE A 1 56 ? -0.511 9.777 -5.958 1.00 52.40 56 PHE A CA 6
ATOM 10242 C C . PHE A 1 56 ? -1.605 8.734 -5.762 1.00 53.44 56 PHE A C 6
ATOM 10243 O O . PHE A 1 56 ? -1.939 7.990 -6.683 1.00 53.42 56 PHE A O 6
ATOM 10260 N N . LEU A 1 57 ? -2.162 8.701 -4.558 1.00 33.10 57 LEU A N 6
ATOM 10261 C CA . LEU A 1 57 ? -3.214 7.755 -4.212 1.00 5.11 57 LEU A CA 6
ATOM 10262 C C . LEU A 1 57 ? -4.439 7.951 -5.101 1.00 44.22 57 LEU A C 6
ATOM 10263 O O . LEU A 1 57 ? -5.006 6.992 -5.621 1.00 25.54 57 LEU A O 6
ATOM 10279 N N . ARG A 1 58 ? -4.814 9.205 -5.277 1.00 60.53 58 ARG A N 6
ATOM 10280 C CA . ARG A 1 58 ? -5.991 9.579 -6.047 1.00 41.14 58 ARG A CA 6
ATOM 10281 C C . ARG A 1 58 ? -5.825 9.204 -7.517 1.00 54.03 58 ARG A C 6
ATOM 10282 O O . ARG A 1 58 ? -6.691 8.555 -8.104 1.00 3.11 58 ARG A O 6
ATOM 10303 N N . ASP A 1 59 ? -4.699 9.601 -8.097 1.00 12.43 59 ASP A N 6
ATOM 10304 C CA . ASP A 1 59 ? -4.411 9.323 -9.501 1.00 32.11 59 ASP A CA 6
ATOM 10305 C C . ASP A 1 59 ? -4.285 7.825 -9.751 1.00 44.13 59 ASP A C 6
ATOM 10306 O O . ASP A 1 59 ? -4.742 7.317 -10.777 1.00 64.21 59 ASP A O 6
ATOM 10315 N N . TYR A 1 60 ? -3.689 7.118 -8.795 1.00 41.14 60 TYR A N 6
ATOM 10316 C CA . TYR A 1 60 ? -3.493 5.678 -8.920 1.00 31.30 60 TYR A CA 6
ATOM 10317 C C . TYR A 1 60 ? -4.826 4.947 -8.787 1.00 73.20 60 TYR A C 6
ATOM 10318 O O . TYR A 1 60 ? -5.069 3.955 -9.471 1.00 53.34 60 TYR A O 6
ATOM 10336 N N . LEU A 1 61 ? -5.686 5.450 -7.903 1.00 45.32 61 LEU A N 6
ATOM 10337 C CA . LEU A 1 61 ? -7.035 4.913 -7.751 1.00 34.34 61 LEU A CA 6
ATOM 10338 C C . LEU A 1 61 ? -7.775 4.973 -9.078 1.00 14.22 61 LEU A C 6
ATOM 10339 O O . LEU A 1 61 ? -8.291 3.964 -9.563 1.00 5.44 61 LEU A O 6
ATOM 10355 N N . ILE A 1 62 ? -7.804 6.162 -9.666 1.00 21.52 62 ILE A N 6
ATOM 10356 C CA . ILE A 1 62 ? -8.458 6.365 -10.950 1.00 2.12 62 ILE A CA 6
ATOM 10357 C C . ILE A 1 62 ? -7.806 5.492 -12.016 1.00 34.22 62 ILE A C 6
ATOM 10358 O O . ILE A 1 62 ? -8.487 4.776 -12.732 1.00 54.23 62 ILE A O 6
ATOM 10374 N N . TYR A 1 63 ? -6.482 5.529 -12.082 1.00 52.23 63 TYR A N 6
ATOM 10375 C CA . TYR A 1 63 ? -5.730 4.755 -13.071 1.00 45.34 63 TYR A CA 6
ATOM 10376 C C . TYR A 1 63 ? -6.101 3.274 -13.014 1.00 31.11 63 TYR A C 6
ATOM 10377 O O . TYR A 1 63 ? -6.275 2.621 -14.045 1.00 13.54 63 TYR A O 6
ATOM 10395 N N . MET A 1 64 ? -6.242 2.760 -11.805 1.00 1.04 64 MET A N 6
ATOM 10396 C CA . MET A 1 64 ? -6.523 1.349 -11.600 1.00 51.02 64 MET A CA 6
ATOM 10397 C C . MET A 1 64 ? -7.940 0.986 -12.036 1.00 5.33 64 MET A C 6
ATOM 10398 O O . MET A 1 64 ? -8.165 -0.058 -12.643 1.00 33.10 64 MET A O 6
ATOM 10412 N N . LYS A 1 65 ? -8.894 1.848 -11.731 1.00 42.41 65 LYS A N 6
ATOM 10413 C CA . LYS A 1 65 ? -10.289 1.584 -12.079 1.00 4.35 65 LYS A CA 6
ATOM 10414 C C . LYS A 1 65 ? -10.604 1.994 -13.524 1.00 53.41 65 LYS A C 6
ATOM 10415 O O . LYS A 1 65 ? -11.520 1.456 -14.142 1.00 62.50 65 LYS A O 6
ATOM 10434 N N . LYS A 1 66 ? -9.832 2.930 -14.056 1.00 20.23 66 LYS A N 6
ATOM 10435 C CA . LYS A 1 66 ? -10.076 3.478 -15.388 1.00 30.43 66 LYS A CA 6
ATOM 10436 C C . LYS A 1 66 ? -9.268 2.746 -16.458 1.00 25.41 66 LYS A C 6
ATOM 10437 O O . LYS A 1 66 ? -9.834 2.090 -17.332 1.00 33.11 66 LYS A O 6
ATOM 10456 N N . THR A 1 67 ? -7.948 2.840 -16.370 1.00 50.40 67 THR A N 6
ATOM 10457 C CA . THR A 1 67 ? -7.072 2.284 -17.390 1.00 4.55 67 THR A CA 6
ATOM 10458 C C . THR A 1 67 ? -6.914 0.774 -17.214 1.00 71.42 67 THR A C 6
ATOM 10459 O O . THR A 1 67 ? -6.881 0.022 -18.190 1.00 60.13 67 THR A O 6
ATOM 10470 N N . LEU A 1 68 ? -6.820 0.335 -15.967 1.00 73.33 68 LEU A N 6
ATOM 10471 C CA . LEU A 1 68 ? -6.690 -1.087 -15.670 1.00 74.51 68 LEU A CA 6
ATOM 10472 C C . LEU A 1 68 ? -8.064 -1.734 -15.525 1.00 51.33 68 LEU A C 6
ATOM 10473 O O . LEU A 1 68 ? -8.186 -2.958 -15.531 1.00 13.01 68 LEU A O 6
ATOM 10489 N N . CYS A 1 69 ? -9.088 -0.893 -15.394 1.00 11.32 69 CYS A N 6
ATOM 10490 C CA . CYS A 1 69 ? -10.472 -1.339 -15.239 1.00 24.43 69 CYS A CA 6
ATOM 10491 C C . CYS A 1 69 ? -10.622 -2.317 -14.073 1.00 72.23 69 CYS A C 6
ATOM 10492 O O . CYS A 1 69 ? -10.705 -3.532 -14.264 1.00 52.54 69 CYS A O 6
ATOM 10500 N N . ASN A 1 70 ? -10.619 -1.785 -12.861 1.00 42.53 70 ASN A N 6
ATOM 10501 C CA . ASN A 1 70 ? -10.833 -2.595 -11.666 1.00 1.12 70 ASN A CA 6
ATOM 10502 C C . ASN A 1 70 ? -12.050 -2.088 -10.905 1.00 23.02 70 ASN A C 6
ATOM 10503 O O . ASN A 1 70 ? -12.498 -0.959 -11.117 1.00 63.03 70 ASN A O 6
ATOM 10514 N N . ALA A 1 71 ? -12.581 -2.923 -10.024 1.00 33.24 71 ALA A N 6
ATOM 10515 C CA . ALA A 1 71 ? -13.715 -2.537 -9.200 1.00 22.43 71 ALA A CA 6
ATOM 10516 C C . ALA A 1 71 ? -13.250 -1.703 -8.012 1.00 55.42 71 ALA A C 6
ATOM 10517 O O . ALA A 1 71 ? -12.062 -1.699 -7.674 1.00 64.31 71 ALA A O 6
ATOM 10524 N N . ASP A 1 72 ? -14.184 -1.001 -7.387 1.00 2.21 72 ASP A N 6
ATOM 10525 C CA . ASP A 1 72 ? -13.875 -0.147 -6.240 1.00 51.13 72 ASP A CA 6
ATOM 10526 C C . ASP A 1 72 ? -13.255 -0.959 -5.110 1.00 61.30 72 ASP A C 6
ATOM 10527 O O . ASP A 1 72 ? -12.220 -0.586 -4.557 1.00 20.41 72 ASP A O 6
ATOM 10536 N N . SER A 1 73 ? -13.875 -2.091 -4.801 1.00 63.55 73 SER A N 6
ATOM 10537 C CA . SER A 1 73 ? -13.407 -2.958 -3.727 1.00 23.40 73 SER A CA 6
ATOM 10538 C C . SER A 1 73 ? -12.051 -3.583 -4.061 1.00 1.23 73 SER A C 6
ATOM 10539 O O . SER A 1 73 ? -11.331 -4.029 -3.170 1.00 62.20 73 SER A O 6
ATOM 10547 N N . THR A 1 74 ? -11.710 -3.610 -5.342 1.00 10.22 74 THR A N 6
ATOM 10548 C CA . THR A 1 74 ? -10.431 -4.146 -5.776 1.00 51.32 74 THR A CA 6
ATOM 10549 C C . THR A 1 74 ? -9.342 -3.081 -5.652 1.00 72.00 74 THR A C 6
ATOM 10550 O O . THR A 1 74 ? -8.270 -3.326 -5.095 1.00 63.42 74 THR A O 6
ATOM 10561 N N . ALA A 1 75 ? -9.641 -1.890 -6.158 1.00 34.32 75 ALA A N 6
ATOM 10562 C CA . ALA A 1 75 ? -8.689 -0.788 -6.149 1.00 44.20 75 ALA A CA 6
ATOM 10563 C C . ALA A 1 75 ? -8.343 -0.373 -4.724 1.00 53.54 75 ALA A C 6
ATOM 10564 O O . ALA A 1 75 ? -7.169 -0.211 -4.382 1.00 52.14 75 ALA A O 6
ATOM 10571 N N . GLN A 1 76 ? -9.371 -0.221 -3.898 1.00 43.24 76 GLN A N 6
ATOM 10572 C CA . GLN A 1 76 ? -9.202 0.140 -2.503 1.00 54.21 76 GLN A CA 6
ATOM 10573 C C . GLN A 1 76 ? -8.366 -0.898 -1.767 1.00 62.51 76 GLN A C 6
ATOM 10574 O O . GLN A 1 76 ? -7.560 -0.556 -0.905 1.00 14.12 76 GLN A O 6
ATOM 10588 N N . ARG A 1 77 ? -8.544 -2.159 -2.132 1.00 50.01 77 ARG A N 6
ATOM 10589 C CA . ARG A 1 77 ? -7.819 -3.254 -1.501 1.00 0.22 77 ARG A CA 6
ATOM 10590 C C . ARG A 1 77 ? -6.330 -3.166 -1.824 1.00 24.31 77 ARG A C 6
ATOM 10591 O O . ARG A 1 77 ? -5.477 -3.376 -0.959 1.00 40.02 77 ARG A O 6
ATOM 10612 N N . ASN A 1 78 ? -6.028 -2.839 -3.076 1.00 34.41 78 ASN A N 6
ATOM 10613 C CA . ASN A 1 78 ? -4.657 -2.727 -3.530 1.00 23.22 78 ASN A CA 6
ATOM 10614 C C . ASN A 1 78 ? -3.994 -1.503 -2.906 1.00 60.40 78 ASN A C 6
ATOM 10615 O O . ASN A 1 78 ? -2.821 -1.533 -2.535 1.00 21.15 78 ASN A O 6
ATOM 10626 N N . LEU A 1 79 ? -4.766 -0.433 -2.774 1.00 31.34 79 LEU A N 6
ATOM 10627 C CA . LEU A 1 79 ? -4.286 0.784 -2.130 1.00 44.02 79 LEU A CA 6
ATOM 10628 C C . LEU A 1 79 ? -3.990 0.543 -0.653 1.00 23.13 79 LEU A C 6
ATOM 10629 O O . LEU A 1 79 ? -3.061 1.128 -0.097 1.00 1.11 79 LEU A O 6
ATOM 10645 N N . SER A 1 80 ? -4.779 -0.327 -0.026 1.00 74.24 80 SER A N 6
ATOM 10646 C CA . SER A 1 80 ? -4.574 -0.687 1.375 1.00 73.10 80 SER A CA 6
ATOM 10647 C C . SER A 1 80 ? -3.194 -1.310 1.607 1.00 24.23 80 SER A C 6
ATOM 10648 O O . SER A 1 80 ? -2.681 -1.294 2.724 1.00 43.43 80 SER A O 6
ATOM 10656 N N . THR A 1 81 ? -2.586 -1.841 0.551 1.00 32.35 81 THR A N 6
ATOM 10657 C CA . THR A 1 81 ? -1.254 -2.422 0.656 1.00 72.45 81 THR A CA 6
ATOM 10658 C C . THR A 1 81 ? -0.201 -1.323 0.807 1.00 33.24 81 THR A C 6
ATOM 10659 O O . THR A 1 81 ? 0.700 -1.422 1.641 1.00 4.43 81 THR A O 6
ATOM 10670 N N . ILE A 1 82 ? -0.335 -0.261 0.020 1.00 65.50 82 ILE A N 6
ATOM 10671 C CA . ILE A 1 82 ? 0.540 0.898 0.153 1.00 20.54 82 ILE A CA 6
ATOM 10672 C C . ILE A 1 82 ? 0.203 1.639 1.447 1.00 21.04 82 ILE A C 6
ATOM 10673 O O . ILE A 1 82 ? 1.071 2.215 2.102 1.00 4.53 82 ILE A O 6
ATOM 10689 N N . LYS A 1 83 ? -1.077 1.597 1.802 1.00 64.43 83 LYS A N 6
ATOM 10690 C CA . LYS A 1 83 ? -1.578 2.153 3.054 1.00 44.31 83 LYS A CA 6
ATOM 10691 C C . LYS A 1 83 ? -0.802 1.634 4.258 1.00 54.43 83 LYS A C 6
ATOM 10692 O O . LYS A 1 83 ? -0.544 2.389 5.185 1.00 73.54 83 LYS A O 6
ATOM 10711 N N . ILE A 1 84 ? -0.434 0.357 4.248 1.00 1.44 84 ILE A N 6
ATOM 10712 C CA . ILE A 1 84 ? 0.339 -0.215 5.351 1.00 21.30 84 ILE A CA 6
ATOM 10713 C C . ILE A 1 84 ? 1.648 0.553 5.541 1.00 41.31 84 ILE A C 6
ATOM 10714 O O . ILE A 1 84 ? 2.081 0.793 6.667 1.00 72.33 84 ILE A O 6
ATOM 10730 N N . TYR A 1 85 ? 2.250 0.961 4.431 1.00 63.03 85 TYR A N 6
ATOM 10731 C CA . TYR A 1 85 ? 3.477 1.752 4.465 1.00 43.20 85 TYR A CA 6
ATOM 10732 C C . TYR A 1 85 ? 3.187 3.139 5.028 1.00 32.12 85 TYR A C 6
ATOM 10733 O O . TYR A 1 85 ? 3.858 3.610 5.948 1.00 44.42 85 TYR A O 6
ATOM 10751 N N . VAL A 1 86 ? 2.169 3.769 4.464 1.00 75.42 86 VAL A N 6
ATOM 10752 C CA . VAL A 1 86 ? 1.740 5.098 4.875 1.00 4.30 86 VAL A CA 6
ATOM 10753 C C . VAL A 1 86 ? 1.356 5.118 6.353 1.00 12.01 86 VAL A C 6
ATOM 10754 O O . VAL A 1 86 ? 1.896 5.887 7.147 1.00 32.43 86 VAL A O 6
ATOM 10767 N N . SER A 1 87 ? 0.433 4.240 6.703 1.00 20.25 87 SER A N 6
ATOM 10768 C CA . SER A 1 87 ? -0.128 4.176 8.037 1.00 24.55 87 SER A CA 6
ATOM 10769 C C . SER A 1 87 ? 0.933 3.863 9.094 1.00 53.23 87 SER A C 6
ATOM 10770 O O . SER A 1 87 ? 0.873 4.392 10.204 1.00 34.24 87 SER A O 6
ATOM 10778 N N . ALA A 1 88 ? 1.914 3.036 8.749 1.00 22.12 88 ALA A N 6
ATOM 10779 C CA . ALA A 1 88 ? 2.993 2.722 9.681 1.00 73.23 88 ALA A CA 6
ATOM 10780 C C . ALA A 1 88 ? 3.897 3.934 9.890 1.00 74.23 88 ALA A C 6
ATOM 10781 O O . ALA A 1 88 ? 4.375 4.185 10.998 1.00 24.24 88 ALA A O 6
ATOM 10788 N N . ALA A 1 89 ? 4.106 4.699 8.824 1.00 72.11 89 ALA A N 6
ATOM 10789 C CA . ALA A 1 89 ? 4.974 5.870 8.876 1.00 53.13 89 ALA A CA 6
ATOM 10790 C C . ALA A 1 89 ? 4.319 7.005 9.646 1.00 43.41 89 ALA A C 6
ATOM 10791 O O . ALA A 1 89 ? 4.998 7.883 10.179 1.00 24.34 89 ALA A O 6
ATOM 10798 N N . ILE A 1 90 ? 3.000 7.004 9.676 1.00 41.20 90 ILE A N 6
ATOM 10799 C CA . ILE A 1 90 ? 2.255 7.992 10.438 1.00 53.24 90 ILE A CA 6
ATOM 10800 C C . ILE A 1 90 ? 2.157 7.584 11.909 1.00 54.14 90 ILE A C 6
ATOM 10801 O O . ILE A 1 90 ? 2.160 8.430 12.805 1.00 33.11 90 ILE A O 6
ATOM 10817 N N . LYS A 1 91 ? 2.091 6.279 12.144 1.00 42.14 91 LYS A N 6
ATOM 10818 C CA . LYS A 1 91 ? 1.890 5.743 13.487 1.00 54.23 91 LYS A CA 6
ATOM 10819 C C . LYS A 1 91 ? 3.131 5.985 14.340 1.00 64.20 91 LYS A C 6
ATOM 10820 O O . LYS A 1 91 ? 3.034 6.420 15.487 1.00 30.54 91 LYS A O 6
ATOM 10839 N N . LYS A 1 92 ? 4.296 5.710 13.768 1.00 50.40 92 LYS A N 6
ATOM 10840 C CA . LYS A 1 92 ? 5.558 6.034 14.403 1.00 31.03 92 LYS A CA 6
ATOM 10841 C C . LYS A 1 92 ? 6.678 5.987 13.374 1.00 3.32 92 LYS A C 6
ATOM 10842 O O . LYS A 1 92 ? 7.520 5.089 13.388 1.00 55.10 92 LYS A O 6
ATOM 10861 N N . GLY A 1 93 ? 6.654 6.933 12.453 1.00 14.32 93 GLY A N 6
ATOM 10862 C CA . GLY A 1 93 ? 7.683 6.996 11.441 1.00 65.31 93 GLY A CA 6
ATOM 10863 C C . GLY A 1 93 ? 8.179 8.406 11.207 1.00 62.43 93 GLY A C 6
ATOM 10864 O O . GLY A 1 93 ? 9.251 8.779 11.682 1.00 44.51 93 GLY A O 6
ATOM 10868 N N . TYR A 1 94 ? 7.390 9.199 10.493 1.00 10.20 94 TYR A N 6
ATOM 10869 C CA . TYR A 1 94 ? 7.812 10.542 10.123 1.00 42.34 94 TYR A CA 6
ATOM 10870 C C . TYR A 1 94 ? 6.609 11.433 9.818 1.00 12.11 94 TYR A C 6
ATOM 10871 O O . TYR A 1 94 ? 6.579 12.603 10.201 1.00 51.40 94 TYR A O 6
ATOM 10889 N N . MET A 1 95 ? 5.622 10.871 9.129 1.00 21.54 95 MET A N 6
ATOM 10890 C CA . MET A 1 95 ? 4.458 11.627 8.687 1.00 21.31 95 MET A CA 6
ATOM 10891 C C . MET A 1 95 ? 3.533 11.950 9.854 1.00 1.40 95 MET A C 6
ATOM 10892 O O . MET A 1 95 ? 3.292 11.107 10.717 1.00 24.35 95 MET A O 6
ATOM 10906 N N . GLU A 1 96 ? 3.029 13.179 9.884 1.00 33.42 96 GLU A N 6
ATOM 10907 C CA . GLU A 1 96 ? 2.101 13.594 10.930 1.00 63.05 96 GLU A CA 6
ATOM 10908 C C . GLU A 1 96 ? 0.658 13.457 10.454 1.00 14.34 96 GLU A C 6
ATOM 10909 O O . GLU A 1 96 ? -0.191 12.913 11.161 1.00 24.52 96 GLU A O 6
ATOM 10921 N N . ASN A 1 97 ? 0.390 13.951 9.253 1.00 51.12 97 ASN A N 6
ATOM 10922 C CA . ASN A 1 97 ? -0.941 13.892 8.677 1.00 61.43 97 ASN A CA 6
ATOM 10923 C C . ASN A 1 97 ? -0.976 12.867 7.557 1.00 51.24 97 ASN A C 6
ATOM 10924 O O . ASN A 1 97 ? 0.059 12.513 6.992 1.00 61.25 97 ASN A O 6
ATOM 10935 N N . ASP A 1 98 ? -2.167 12.389 7.265 1.00 32.24 98 ASP A N 6
ATOM 10936 C CA . ASP A 1 98 ? -2.363 11.340 6.288 1.00 33.40 98 ASP A CA 6
ATOM 10937 C C . ASP A 1 98 ? -3.016 11.887 5.023 1.00 53.12 98 ASP A C 6
ATOM 10938 O O . ASP A 1 98 ? -3.737 12.884 5.066 1.00 55.51 98 ASP A O 6
ATOM 10947 N N . PRO A 1 99 ? -2.778 11.232 3.877 1.00 4.13 99 PRO A N 6
ATOM 10948 C CA . PRO A 1 99 ? -3.336 11.659 2.593 1.00 10.32 99 PRO A CA 6
ATOM 10949 C C . PRO A 1 99 ? -4.823 11.334 2.450 1.00 54.33 99 PRO A C 6
ATOM 10950 O O . PRO A 1 99 ? -5.517 11.939 1.633 1.00 44.01 99 PRO A O 6
ATOM 10961 N N . PHE A 1 100 ? -5.321 10.390 3.248 1.00 31.03 100 PHE A N 6
ATOM 10962 C CA . PHE A 1 100 ? -6.708 9.961 3.125 1.00 44.15 100 PHE A CA 6
ATOM 10963 C C . PHE A 1 100 ? -7.640 10.860 3.917 1.00 63.35 100 PHE A C 6
ATOM 10964 O O . PHE A 1 100 ? -8.863 10.725 3.862 1.00 20.14 100 PHE A O 6
ATOM 10981 N N . LYS A 1 101 ? -7.043 11.772 4.653 1.00 53.22 101 LYS A N 6
ATOM 10982 C CA . LYS A 1 101 ? -7.759 12.863 5.278 1.00 40.12 101 LYS A CA 6
ATOM 10983 C C . LYS A 1 101 ? -8.418 13.732 4.213 1.00 54.14 101 LYS A C 6
ATOM 10984 O O . LYS A 1 101 ? -9.578 14.129 4.343 1.00 41.14 101 LYS A O 6
ATOM 11003 N N . ASP A 1 102 ? -7.661 14.006 3.154 1.00 32.33 102 ASP A N 6
ATOM 11004 C CA . ASP A 1 102 ? -8.119 14.855 2.057 1.00 1.42 102 ASP A CA 6
ATOM 11005 C C . ASP A 1 102 ? -8.454 14.022 0.824 1.00 33.13 102 ASP A C 6
ATOM 11006 O O . ASP A 1 102 ? -8.755 14.561 -0.241 1.00 71.23 102 ASP A O 6
ATOM 11015 N N . PHE A 1 103 ? -8.418 12.707 0.983 1.00 42.33 103 PHE A N 6
ATOM 11016 C CA . PHE A 1 103 ? -8.657 11.781 -0.114 1.00 74.02 103 PHE A CA 6
ATOM 11017 C C . PHE A 1 103 ? -10.137 11.747 -0.459 1.00 44.43 103 PHE A C 6
ATOM 11018 O O . PHE A 1 103 ? -10.913 10.970 0.100 1.00 1.51 103 PHE A O 6
ATOM 11035 N N . GLY A 1 104 ? -10.517 12.637 -1.347 1.00 71.20 104 GLY A N 6
ATOM 11036 C CA . GLY A 1 104 ? -11.906 12.746 -1.750 1.00 22.43 104 GLY A CA 6
ATOM 11037 C C . GLY A 1 104 ? -12.614 13.813 -0.951 1.00 44.05 104 GLY A C 6
ATOM 11038 O O . GLY A 1 104 ? -13.816 14.041 -1.103 1.00 23.43 104 GLY A O 6
ATOM 11042 N N . LEU A 1 105 ? -11.847 14.462 -0.090 1.00 3.04 105 LEU A N 6
ATOM 11043 C CA . LEU A 1 105 ? -12.345 15.527 0.760 1.00 33.23 105 LEU A CA 6
ATOM 11044 C C . LEU A 1 105 ? -11.294 16.619 0.861 1.00 21.13 105 LEU A C 6
ATOM 11045 O O . LEU A 1 105 ? -10.679 16.805 1.913 1.00 54.21 105 LEU A O 6
ATOM 11061 N N . GLU A 1 106 ? -11.065 17.316 -0.245 1.00 13.41 106 GLU A N 6
ATOM 11062 C CA . GLU A 1 106 ? -10.048 18.355 -0.286 1.00 31.11 106 GLU A CA 6
ATOM 11063 C C . GLU A 1 106 ? -10.445 19.524 0.605 1.00 51.10 106 GLU A C 6
ATOM 11064 O O . GLU A 1 106 ? -11.306 20.338 0.259 1.00 74.10 106 GLU A O 6
ATOM 11076 N N . HIS A 1 107 ? -9.815 19.570 1.766 1.00 32.24 107 HIS A N 6
ATOM 11077 C CA . HIS A 1 107 ? -10.117 20.550 2.795 1.00 41.24 107 HIS A CA 6
ATOM 11078 C C . HIS A 1 107 ? -8.813 21.103 3.372 1.00 45.41 107 HIS A C 6
ATOM 11079 O O . HIS A 1 107 ? -8.819 21.976 4.244 1.00 25.21 107 HIS A O 6
ATOM 11094 N N . HIS A 1 108 ? -7.694 20.582 2.875 1.00 14.11 108 HIS A N 6
ATOM 11095 C CA . HIS A 1 108 ? -6.373 21.029 3.299 1.00 64.50 108 HIS A CA 6
ATOM 11096 C C . HIS A 1 108 ? -6.129 22.475 2.874 1.00 3.31 108 HIS A C 6
ATOM 11097 O O . HIS A 1 108 ? -5.727 22.746 1.743 1.00 12.34 108 HIS A O 6
ATOM 11112 N N . HIS A 1 109 ? -6.392 23.399 3.784 1.00 30.31 109 HIS A N 6
ATOM 11113 C CA . HIS A 1 109 ? -6.196 24.815 3.513 1.00 52.54 109 HIS A CA 6
ATOM 11114 C C . HIS A 1 109 ? -6.052 25.580 4.825 1.00 34.20 109 HIS A C 6
ATOM 11115 O O . HIS A 1 109 ? -6.148 26.806 4.857 1.00 53.33 109 HIS A O 6
ATOM 11130 N N . HIS A 1 110 ? -5.805 24.841 5.905 1.00 53.30 110 HIS A N 6
ATOM 11131 C CA . HIS A 1 110 ? -5.690 25.439 7.233 1.00 53.22 110 HIS A CA 6
ATOM 11132 C C . HIS A 1 110 ? -4.305 26.059 7.420 1.00 63.41 110 HIS A C 6
ATOM 11133 O O . HIS A 1 110 ? -4.105 26.910 8.288 1.00 2.22 110 HIS A O 6
ATOM 11148 N N . HIS A 1 111 ? -3.355 25.634 6.595 1.00 22.54 111 HIS A N 6
ATOM 11149 C CA . HIS A 1 111 ? -2.013 26.195 6.631 1.00 74.03 111 HIS A CA 6
ATOM 11150 C C . HIS A 1 111 ? -1.880 27.310 5.605 1.00 4.20 111 HIS A C 6
ATOM 11151 O O . HIS A 1 111 ? -1.934 27.068 4.398 1.00 21.35 111 HIS A O 6
ATOM 11166 N N . HIS A 1 112 ? -1.715 28.521 6.099 1.00 62.52 112 HIS A N 6
ATOM 11167 C CA . HIS A 1 112 ? -1.507 29.683 5.254 1.00 62.12 112 HIS A CA 6
ATOM 11168 C C . HIS A 1 112 ? -0.278 30.436 5.750 1.00 22.51 112 HIS A C 6
ATOM 11169 O O . HIS A 1 112 ? -0.421 31.250 6.684 1.00 38.38 112 HIS A O 6
ATOM 11185 N N . MET A 1 1 ? 16.727 1.153 13.150 1.00 65.05 1 MET A N 7
ATOM 11186 C CA . MET A 1 1 ? 17.313 1.845 11.975 1.00 54.13 1 MET A CA 7
ATOM 11187 C C . MET A 1 1 ? 18.311 0.943 11.254 1.00 72.51 1 MET A C 7
ATOM 11188 O O . MET A 1 1 ? 19.137 1.421 10.477 1.00 22.22 1 MET A O 7
ATOM 11204 N N . ASN A 1 2 ? 18.215 -0.361 11.492 1.00 14.14 2 ASN A N 7
ATOM 11205 C CA . ASN A 1 2 ? 19.158 -1.319 10.920 1.00 74.15 2 ASN A CA 7
ATOM 11206 C C . ASN A 1 2 ? 19.019 -1.361 9.406 1.00 11.00 2 ASN A C 7
ATOM 11207 O O . ASN A 1 2 ? 19.938 -0.998 8.674 1.00 62.25 2 ASN A O 7
ATOM 11218 N N . ASN A 1 3 ? 17.856 -1.795 8.947 1.00 2.43 3 ASN A N 7
ATOM 11219 C CA . ASN A 1 3 ? 17.566 -1.864 7.522 1.00 3.13 3 ASN A CA 7
ATOM 11220 C C . ASN A 1 3 ? 16.215 -1.209 7.234 1.00 62.33 3 ASN A C 7
ATOM 11221 O O . ASN A 1 3 ? 15.170 -1.855 7.263 1.00 31.44 3 ASN A O 7
ATOM 11232 N N . PRO A 1 4 ? 16.223 0.114 7.020 1.00 11.41 4 PRO A N 7
ATOM 11233 C CA . PRO A 1 4 ? 15.001 0.897 6.834 1.00 53.31 4 PRO A CA 7
ATOM 11234 C C . PRO A 1 4 ? 14.419 0.782 5.424 1.00 73.32 4 PRO A C 7
ATOM 11235 O O . PRO A 1 4 ? 14.790 -0.104 4.651 1.00 3.42 4 PRO A O 7
ATOM 11246 N N . SER A 1 5 ? 13.516 1.697 5.100 1.00 73.42 5 SER A N 7
ATOM 11247 C CA . SER A 1 5 ? 12.854 1.739 3.803 1.00 35.55 5 SER A CA 7
ATOM 11248 C C . SER A 1 5 ? 13.778 2.296 2.715 1.00 53.10 5 SER A C 7
ATOM 11249 O O . SER A 1 5 ? 13.373 3.122 1.895 1.00 13.41 5 SER A O 7
ATOM 11257 N N . ASP A 1 6 ? 15.009 1.806 2.693 1.00 64.42 6 ASP A N 7
ATOM 11258 C CA . ASP A 1 6 ? 16.023 2.294 1.761 1.00 23.44 6 ASP A CA 7
ATOM 11259 C C . ASP A 1 6 ? 16.098 1.382 0.545 1.00 23.13 6 ASP A C 7
ATOM 11260 O O . ASP A 1 6 ? 17.060 1.407 -0.221 1.00 35.51 6 ASP A O 7
ATOM 11269 N N . PHE A 1 7 ? 15.071 0.571 0.388 1.00 23.04 7 PHE A N 7
ATOM 11270 C CA . PHE A 1 7 ? 14.985 -0.379 -0.703 1.00 52.23 7 PHE A CA 7
ATOM 11271 C C . PHE A 1 7 ? 14.829 0.333 -2.047 1.00 71.14 7 PHE A C 7
ATOM 11272 O O . PHE A 1 7 ? 14.826 1.567 -2.113 1.00 54.52 7 PHE A O 7
ATOM 11289 N N . LYS A 1 8 ? 14.698 -0.454 -3.112 1.00 35.30 8 LYS A N 7
ATOM 11290 C CA . LYS A 1 8 ? 14.545 0.076 -4.468 1.00 42.15 8 LYS A CA 7
ATOM 11291 C C . LYS A 1 8 ? 13.383 1.066 -4.540 1.00 51.51 8 LYS A C 7
ATOM 11292 O O . LYS A 1 8 ? 13.458 2.090 -5.221 1.00 35.01 8 LYS A O 7
ATOM 11311 N N . SER A 1 9 ? 12.318 0.748 -3.821 1.00 52.35 9 SER A N 7
ATOM 11312 C CA . SER A 1 9 ? 11.114 1.550 -3.823 1.00 2.12 9 SER A CA 7
ATOM 11313 C C . SER A 1 9 ? 10.281 1.189 -2.603 1.00 43.23 9 SER A C 7
ATOM 11314 O O . SER A 1 9 ? 10.518 0.155 -1.971 1.00 30.41 9 SER A O 7
ATOM 11322 N N . PHE A 1 10 ? 9.310 2.029 -2.280 1.00 23.35 10 PHE A N 7
ATOM 11323 C CA . PHE A 1 10 ? 8.469 1.816 -1.114 1.00 73.03 10 PHE A CA 7
ATOM 11324 C C . PHE A 1 10 ? 7.656 0.533 -1.250 1.00 51.44 10 PHE A C 7
ATOM 11325 O O . PHE A 1 10 ? 7.335 -0.111 -0.257 1.00 41.11 10 PHE A O 7
ATOM 11342 N N . HIS A 1 11 ? 7.354 0.156 -2.488 1.00 2.24 11 HIS A N 7
ATOM 11343 C CA . HIS A 1 11 ? 6.569 -1.049 -2.760 1.00 33.41 11 HIS A CA 7
ATOM 11344 C C . HIS A 1 11 ? 7.323 -2.299 -2.313 1.00 52.13 11 HIS A C 7
ATOM 11345 O O . HIS A 1 11 ? 6.730 -3.232 -1.771 1.00 2.24 11 HIS A O 7
ATOM 11360 N N . ASP A 1 12 ? 8.633 -2.294 -2.528 1.00 74.05 12 ASP A N 7
ATOM 11361 C CA . ASP A 1 12 ? 9.477 -3.426 -2.170 1.00 73.45 12 ASP A CA 7
ATOM 11362 C C . ASP A 1 12 ? 9.602 -3.527 -0.658 1.00 41.12 12 ASP A C 7
ATOM 11363 O O . ASP A 1 12 ? 9.663 -4.619 -0.090 1.00 75.32 12 ASP A O 7
ATOM 11372 N N . PHE A 1 13 ? 9.631 -2.369 -0.012 1.00 72.03 13 PHE A N 7
ATOM 11373 C CA . PHE A 1 13 ? 9.633 -2.305 1.443 1.00 34.34 13 PHE A CA 7
ATOM 11374 C C . PHE A 1 13 ? 8.328 -2.870 1.994 1.00 64.44 13 PHE A C 7
ATOM 11375 O O . PHE A 1 13 ? 8.324 -3.571 3.008 1.00 13.31 13 PHE A O 7
ATOM 11392 N N . VAL A 1 14 ? 7.225 -2.566 1.311 1.00 4.30 14 VAL A N 7
ATOM 11393 C CA . VAL A 1 14 ? 5.921 -3.111 1.672 1.00 14.15 14 VAL A CA 7
ATOM 11394 C C . VAL A 1 14 ? 5.975 -4.633 1.706 1.00 33.33 14 VAL A C 7
ATOM 11395 O O . VAL A 1 14 ? 5.533 -5.251 2.668 1.00 64.23 14 VAL A O 7
ATOM 11408 N N . ALA A 1 15 ? 6.543 -5.226 0.661 1.00 14.41 15 ALA A N 7
ATOM 11409 C CA . ALA A 1 15 ? 6.673 -6.677 0.576 1.00 34.25 15 ALA A CA 7
ATOM 11410 C C . ALA A 1 15 ? 7.493 -7.224 1.742 1.00 43.22 15 ALA A C 7
ATOM 11411 O O . ALA A 1 15 ? 7.115 -8.218 2.366 1.00 40.13 15 ALA A O 7
ATOM 11418 N N . SER A 1 16 ? 8.596 -6.548 2.045 1.00 14.44 16 SER A N 7
ATOM 11419 C CA . SER A 1 16 ? 9.484 -6.956 3.130 1.00 34.10 16 SER A CA 7
ATOM 11420 C C . SER A 1 16 ? 8.756 -6.922 4.477 1.00 61.31 16 SER A C 7
ATOM 11421 O O . SER A 1 16 ? 8.918 -7.817 5.309 1.00 62.54 16 SER A O 7
ATOM 11429 N N . TYR A 1 17 ? 7.945 -5.896 4.688 1.00 71.01 17 TYR A N 7
ATOM 11430 C CA . TYR A 1 17 ? 7.195 -5.772 5.927 1.00 24.01 17 TYR A CA 7
ATOM 11431 C C . TYR A 1 17 ? 6.016 -6.742 5.930 1.00 40.21 17 TYR A C 7
ATOM 11432 O O . TYR A 1 17 ? 5.653 -7.297 6.970 1.00 0.41 17 TYR A O 7
ATOM 11450 N N . MET A 1 18 ? 5.444 -6.955 4.752 1.00 23.30 18 MET A N 7
ATOM 11451 C CA . MET A 1 18 ? 4.255 -7.781 4.604 1.00 65.21 18 MET A CA 7
ATOM 11452 C C . MET A 1 18 ? 4.534 -9.231 4.972 1.00 5.44 18 MET A C 7
ATOM 11453 O O . MET A 1 18 ? 3.750 -9.851 5.691 1.00 34.24 18 MET A O 7
ATOM 11467 N N . LYS A 1 19 ? 5.655 -9.768 4.503 1.00 65.41 19 LYS A N 7
ATOM 11468 C CA . LYS A 1 19 ? 6.033 -11.132 4.850 1.00 71.15 19 LYS A CA 7
ATOM 11469 C C . LYS A 1 19 ? 6.335 -11.240 6.344 1.00 44.05 19 LYS A C 7
ATOM 11470 O O . LYS A 1 19 ? 6.253 -12.316 6.928 1.00 14.31 19 LYS A O 7
ATOM 11489 N N . THR A 1 20 ? 6.667 -10.112 6.957 1.00 41.21 20 THR A N 7
ATOM 11490 C CA . THR A 1 20 ? 6.976 -10.079 8.375 1.00 32.44 20 THR A CA 7
ATOM 11491 C C . THR A 1 20 ? 5.698 -10.151 9.214 1.00 63.02 20 THR A C 7
ATOM 11492 O O . THR A 1 20 ? 5.566 -11.013 10.085 1.00 42.12 20 THR A O 7
ATOM 11503 N N . TYR A 1 21 ? 4.737 -9.272 8.934 1.00 62.11 21 TYR A N 7
ATOM 11504 C CA . TYR A 1 21 ? 3.505 -9.245 9.707 1.00 14.25 21 TYR A CA 7
ATOM 11505 C C . TYR A 1 21 ? 2.544 -10.335 9.233 1.00 51.34 21 TYR A C 7
ATOM 11506 O O . TYR A 1 21 ? 1.446 -10.483 9.767 1.00 74.55 21 TYR A O 7
ATOM 11524 N N . SER A 1 22 ? 2.981 -11.109 8.244 1.00 13.42 22 SER A N 7
ATOM 11525 C CA . SER A 1 22 ? 2.222 -12.254 7.746 1.00 1.50 22 SER A CA 7
ATOM 11526 C C . SER A 1 22 ? 1.940 -13.249 8.870 1.00 13.23 22 SER A C 7
ATOM 11527 O O . SER A 1 22 ? 0.968 -13.998 8.821 1.00 35.42 22 SER A O 7
ATOM 11535 N N . ARG A 1 23 ? 2.789 -13.240 9.891 1.00 14.53 23 ARG A N 7
ATOM 11536 C CA . ARG A 1 23 ? 2.601 -14.103 11.046 1.00 10.00 23 ARG A CA 7
ATOM 11537 C C . ARG A 1 23 ? 1.367 -13.687 11.840 1.00 32.15 23 ARG A C 7
ATOM 11538 O O . ARG A 1 23 ? 0.820 -14.464 12.618 1.00 62.41 23 ARG A O 7
ATOM 11559 N N . ARG A 1 24 ? 0.937 -12.453 11.632 1.00 73.44 24 ARG A N 7
ATOM 11560 C CA . ARG A 1 24 ? -0.241 -11.922 12.301 1.00 71.30 24 ARG A CA 7
ATOM 11561 C C . ARG A 1 24 ? -1.386 -11.772 11.305 1.00 43.23 24 ARG A C 7
ATOM 11562 O O . ARG A 1 24 ? -2.393 -11.124 11.593 1.00 22.10 24 ARG A O 7
ATOM 11583 N N . LEU A 1 25 ? -1.230 -12.374 10.137 1.00 62.40 25 LEU A N 7
ATOM 11584 C CA . LEU A 1 25 ? -2.222 -12.250 9.083 1.00 44.35 25 LEU A CA 7
ATOM 11585 C C . LEU A 1 25 ? -2.647 -13.625 8.592 1.00 11.34 25 LEU A C 7
ATOM 11586 O O . LEU A 1 25 ? -1.827 -14.543 8.499 1.00 63.34 25 LEU A O 7
ATOM 11602 N N . GLU A 1 26 ? -3.929 -13.769 8.304 1.00 32.41 26 GLU A N 7
ATOM 11603 C CA . GLU A 1 26 ? -4.450 -14.979 7.708 1.00 13.12 26 GLU A CA 7
ATOM 11604 C C . GLU A 1 26 ? -3.819 -15.193 6.337 1.00 72.21 26 GLU A C 7
ATOM 11605 O O . GLU A 1 26 ? -3.461 -14.234 5.650 1.00 63.35 26 GLU A O 7
ATOM 11617 N N . ILE A 1 27 ? -3.706 -16.444 5.939 1.00 15.45 27 ILE A N 7
ATOM 11618 C CA . ILE A 1 27 ? -3.073 -16.789 4.675 1.00 12.01 27 ILE A CA 7
ATOM 11619 C C . ILE A 1 27 ? -3.911 -16.295 3.507 1.00 3.34 27 ILE A C 7
ATOM 11620 O O . ILE A 1 27 ? -3.380 -15.754 2.543 1.00 50.02 27 ILE A O 7
ATOM 11636 N N . GLY A 1 28 ? -5.222 -16.466 3.615 1.00 61.44 28 GLY A N 7
ATOM 11637 C CA . GLY A 1 28 ? -6.120 -16.077 2.543 1.00 61.11 28 GLY A CA 7
ATOM 11638 C C . GLY A 1 28 ? -6.020 -14.605 2.195 1.00 52.22 28 GLY A C 7
ATOM 11639 O O . GLY A 1 28 ? -6.013 -14.237 1.020 1.00 24.14 28 GLY A O 7
ATOM 11643 N N . THR A 1 29 ? -5.931 -13.757 3.213 1.00 74.03 29 THR A N 7
ATOM 11644 C CA . THR A 1 29 ? -5.846 -12.324 2.991 1.00 52.54 29 THR A CA 7
ATOM 11645 C C . THR A 1 29 ? -4.427 -11.921 2.568 1.00 5.44 29 THR A C 7
ATOM 11646 O O . THR A 1 29 ? -4.260 -11.096 1.669 1.00 53.33 29 THR A O 7
ATOM 11657 N N . PHE A 1 30 ? -3.408 -12.521 3.190 1.00 71.52 30 PHE A N 7
ATOM 11658 C CA . PHE A 1 30 ? -2.021 -12.310 2.773 1.00 61.42 30 PHE A CA 7
ATOM 11659 C C . PHE A 1 30 ? -1.852 -12.660 1.295 1.00 41.53 30 PHE A C 7
ATOM 11660 O O . PHE A 1 30 ? -1.361 -11.854 0.502 1.00 12.12 30 PHE A O 7
ATOM 11677 N N . ARG A 1 31 ? -2.291 -13.864 0.941 1.00 43.33 31 ARG A N 7
ATOM 11678 C CA . ARG A 1 31 ? -2.261 -14.354 -0.434 1.00 31.21 31 ARG A CA 7
ATOM 11679 C C . ARG A 1 31 ? -2.980 -13.400 -1.381 1.00 33.22 31 ARG A C 7
ATOM 11680 O O . ARG A 1 31 ? -2.567 -13.211 -2.524 1.00 0.53 31 ARG A O 7
ATOM 11701 N N . HIS A 1 32 ? -4.039 -12.786 -0.876 1.00 44.55 32 HIS A N 7
ATOM 11702 C CA . HIS A 1 32 ? -4.931 -11.970 -1.685 1.00 45.45 32 HIS A CA 7
ATOM 11703 C C . HIS A 1 32 ? -4.256 -10.685 -2.176 1.00 1.43 32 HIS A C 7
ATOM 11704 O O . HIS A 1 32 ? -4.744 -10.047 -3.111 1.00 23.30 32 HIS A O 7
ATOM 11719 N N . HIS A 1 33 ? -3.141 -10.302 -1.559 1.00 75.21 33 HIS A N 7
ATOM 11720 C CA . HIS A 1 33 ? -2.468 -9.060 -1.937 1.00 13.34 33 HIS A CA 7
ATOM 11721 C C . HIS A 1 33 ? -0.947 -9.172 -1.836 1.00 60.11 33 HIS A C 7
ATOM 11722 O O . HIS A 1 33 ? -0.265 -8.175 -1.604 1.00 35.13 33 HIS A O 7
ATOM 11737 N N . LYS A 1 34 ? -0.410 -10.370 -2.018 1.00 3.02 34 LYS A N 7
ATOM 11738 C CA . LYS A 1 34 ? 1.025 -10.567 -1.920 1.00 52.22 34 LYS A CA 7
ATOM 11739 C C . LYS A 1 34 ? 1.714 -10.395 -3.273 1.00 73.01 34 LYS A C 7
ATOM 11740 O O . LYS A 1 34 ? 2.845 -9.915 -3.349 1.00 53.21 34 LYS A O 7
ATOM 11759 N N . SER A 1 35 ? 1.021 -10.783 -4.331 1.00 72.15 35 SER A N 7
ATOM 11760 C CA . SER A 1 35 ? 1.599 -10.785 -5.675 1.00 10.34 35 SER A CA 7
ATOM 11761 C C . SER A 1 35 ? 1.580 -9.391 -6.306 1.00 13.14 35 SER A C 7
ATOM 11762 O O . SER A 1 35 ? 2.357 -9.108 -7.221 1.00 55.13 35 SER A O 7
ATOM 11770 N N . CYS A 1 36 ? 0.703 -8.530 -5.795 1.00 1.43 36 CYS A N 7
ATOM 11771 C CA . CYS A 1 36 ? 0.443 -7.219 -6.389 1.00 12.24 36 CYS A CA 7
ATOM 11772 C C . CYS A 1 36 ? 1.721 -6.414 -6.640 1.00 65.32 36 CYS A C 7
ATOM 11773 O O . CYS A 1 36 ? 2.037 -6.080 -7.785 1.00 51.01 36 CYS A O 7
ATOM 11781 N N . MET A 1 37 ? 2.447 -6.108 -5.572 1.00 55.01 37 MET A N 7
ATOM 11782 C CA . MET A 1 37 ? 3.630 -5.254 -5.661 1.00 15.00 37 MET A CA 7
ATOM 11783 C C . MET A 1 37 ? 4.702 -5.874 -6.551 1.00 33.02 37 MET A C 7
ATOM 11784 O O . MET A 1 37 ? 5.388 -5.172 -7.292 1.00 62.05 37 MET A O 7
ATOM 11798 N N . ARG A 1 38 ? 4.822 -7.194 -6.489 1.00 34.32 38 ARG A N 7
ATOM 11799 C CA . ARG A 1 38 ? 5.874 -7.899 -7.201 1.00 53.41 38 ARG A CA 7
ATOM 11800 C C . ARG A 1 38 ? 5.640 -7.862 -8.705 1.00 52.52 38 ARG A C 7
ATOM 11801 O O . ARG A 1 38 ? 6.547 -7.545 -9.474 1.00 52.45 38 ARG A O 7
ATOM 11822 N N . LYS A 1 39 ? 4.417 -8.173 -9.114 1.00 14.23 39 LYS A N 7
ATOM 11823 C CA . LYS A 1 39 ? 4.072 -8.245 -10.523 1.00 50.53 39 LYS A CA 7
ATOM 11824 C C . LYS A 1 39 ? 4.122 -6.859 -11.159 1.00 4.10 39 LYS A C 7
ATOM 11825 O O . LYS A 1 39 ? 4.421 -6.717 -12.349 1.00 30.31 39 LYS A O 7
ATOM 11844 N N . PHE A 1 40 ? 3.834 -5.846 -10.356 1.00 74.42 40 PHE A N 7
ATOM 11845 C CA . PHE A 1 40 ? 3.869 -4.467 -10.819 1.00 43.43 40 PHE A CA 7
ATOM 11846 C C . PHE A 1 40 ? 5.286 -4.078 -11.231 1.00 63.13 40 PHE A C 7
ATOM 11847 O O . PHE A 1 40 ? 5.469 -3.291 -12.162 1.00 41.43 40 PHE A O 7
ATOM 11864 N N . LYS A 1 41 ? 6.271 -4.680 -10.560 1.00 15.24 41 LYS A N 7
ATOM 11865 C CA . LYS A 1 41 ? 7.679 -4.313 -10.724 1.00 32.33 41 LYS A CA 7
ATOM 11866 C C . LYS A 1 41 ? 7.859 -2.816 -10.507 1.00 50.23 41 LYS A C 7
ATOM 11867 O O . LYS A 1 41 ? 7.763 -2.015 -11.440 1.00 30.11 41 LYS A O 7
ATOM 11886 N N . GLU A 1 42 ? 8.116 -2.445 -9.267 1.00 24.52 42 GLU A N 7
ATOM 11887 C CA . GLU A 1 42 ? 8.118 -1.050 -8.874 1.00 33.43 42 GLU A CA 7
ATOM 11888 C C . GLU A 1 42 ? 9.359 -0.309 -9.365 1.00 35.30 42 GLU A C 7
ATOM 11889 O O . GLU A 1 42 ? 10.478 -0.563 -8.921 1.00 31.25 42 GLU A O 7
ATOM 11901 N N . TYR A 1 43 ? 9.140 0.598 -10.306 1.00 50.22 43 TYR A N 7
ATOM 11902 C CA . TYR A 1 43 ? 10.170 1.539 -10.728 1.00 43.32 43 TYR A CA 7
ATOM 11903 C C . TYR A 1 43 ? 9.818 2.924 -10.202 1.00 61.12 43 TYR A C 7
ATOM 11904 O O . TYR A 1 43 ? 10.372 3.936 -10.628 1.00 52.02 43 TYR A O 7
ATOM 11922 N N . CYS A 1 44 ? 8.878 2.935 -9.261 1.00 3.33 44 CYS A N 7
ATOM 11923 C CA . CYS A 1 44 ? 8.392 4.157 -8.635 1.00 55.55 44 CYS A CA 7
ATOM 11924 C C . CYS A 1 44 ? 9.519 4.858 -7.883 1.00 4.42 44 CYS A C 7
ATOM 11925 O O . CYS A 1 44 ? 9.979 4.375 -6.843 1.00 53.25 44 CYS A O 7
ATOM 11933 N N . GLU A 1 45 ? 9.957 5.988 -8.423 1.00 11.42 45 GLU A N 7
ATOM 11934 C CA . GLU A 1 45 ? 11.079 6.730 -7.871 1.00 73.34 45 GLU A CA 7
ATOM 11935 C C . GLU A 1 45 ? 10.768 8.223 -7.840 1.00 51.21 45 GLU A C 7
ATOM 11936 O O . GLU A 1 45 ? 10.220 8.772 -8.800 1.00 22.34 45 GLU A O 7
ATOM 11948 N N . GLY A 1 46 ? 11.118 8.873 -6.739 1.00 14.52 46 GLY A N 7
ATOM 11949 C CA . GLY A 1 46 ? 10.909 10.305 -6.621 1.00 51.04 46 GLY A CA 7
ATOM 11950 C C . GLY A 1 46 ? 9.738 10.646 -5.728 1.00 53.12 46 GLY A C 7
ATOM 11951 O O . GLY A 1 46 ? 9.300 11.796 -5.670 1.00 1.04 46 GLY A O 7
ATOM 11955 N N . LEU A 1 47 ? 9.234 9.645 -5.032 1.00 24.25 47 LEU A N 7
ATOM 11956 C CA . LEU A 1 47 ? 8.105 9.826 -4.138 1.00 22.11 47 LEU A CA 7
ATOM 11957 C C . LEU A 1 47 ? 8.603 10.289 -2.769 1.00 63.00 47 LEU A C 7
ATOM 11958 O O . LEU A 1 47 ? 9.283 9.546 -2.066 1.00 65.33 47 LEU A O 7
ATOM 11974 N N . GLN A 1 48 ? 8.298 11.529 -2.413 1.00 74.32 48 GLN A N 7
ATOM 11975 C CA . GLN A 1 48 ? 8.678 12.059 -1.108 1.00 64.04 48 GLN A CA 7
ATOM 11976 C C . GLN A 1 48 ? 7.662 11.650 -0.047 1.00 34.53 48 GLN A C 7
ATOM 11977 O O . GLN A 1 48 ? 6.736 10.895 -0.327 1.00 75.54 48 GLN A O 7
ATOM 11991 N N . PHE A 1 49 ? 7.818 12.169 1.160 1.00 13.21 49 PHE A N 7
ATOM 11992 C CA . PHE A 1 49 ? 6.944 11.789 2.262 1.00 23.23 49 PHE A CA 7
ATOM 11993 C C . PHE A 1 49 ? 5.594 12.483 2.135 1.00 61.15 49 PHE A C 7
ATOM 11994 O O . PHE A 1 49 ? 4.546 11.848 2.225 1.00 5.32 49 PHE A O 7
ATOM 12011 N N . HIS A 1 50 ? 5.619 13.787 1.889 1.00 70.32 50 HIS A N 7
ATOM 12012 C CA . HIS A 1 50 ? 4.383 14.553 1.773 1.00 41.42 50 HIS A CA 7
ATOM 12013 C C . HIS A 1 50 ? 3.783 14.400 0.376 1.00 1.51 50 HIS A C 7
ATOM 12014 O O . HIS A 1 50 ? 2.764 15.003 0.061 1.00 53.21 50 HIS A O 7
ATOM 12029 N N . GLU A 1 51 ? 4.415 13.587 -0.459 1.00 34.00 51 GLU A N 7
ATOM 12030 C CA . GLU A 1 51 ? 3.865 13.289 -1.771 1.00 11.41 51 GLU A CA 7
ATOM 12031 C C . GLU A 1 51 ? 2.883 12.133 -1.663 1.00 62.23 51 GLU A C 7
ATOM 12032 O O . GLU A 1 51 ? 2.097 11.873 -2.574 1.00 2.51 51 GLU A O 7
ATOM 12044 N N . LEU A 1 52 ? 2.933 11.444 -0.532 1.00 65.14 52 LEU A N 7
ATOM 12045 C CA . LEU A 1 52 ? 1.991 10.383 -0.245 1.00 5.11 52 LEU A CA 7
ATOM 12046 C C . LEU A 1 52 ? 0.755 10.993 0.408 1.00 61.33 52 L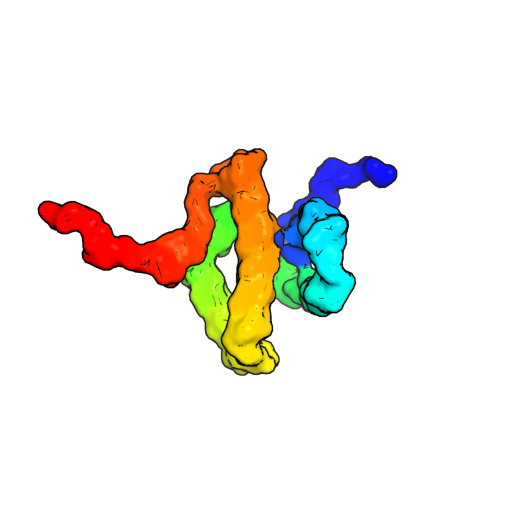EU A C 7
ATOM 12047 O O . LEU A 1 52 ? 0.635 11.034 1.631 1.00 63.41 52 LEU A O 7
ATOM 12063 N N . THR A 1 53 ? -0.137 11.510 -0.420 1.00 62.13 53 THR A N 7
ATOM 12064 C CA . THR A 1 53 ? -1.310 12.222 0.064 1.00 24.45 53 THR A CA 7
ATOM 12065 C C . THR A 1 53 ? -2.597 11.581 -0.424 1.00 24.15 53 THR A C 7
ATOM 12066 O O . THR A 1 53 ? -2.575 10.600 -1.172 1.00 24.35 53 THR A O 7
ATOM 12077 N N . GLU A 1 54 ? -3.717 12.162 -0.010 1.00 11.35 54 GLU A N 7
ATOM 12078 C CA . GLU A 1 54 ? -5.030 11.728 -0.449 1.00 62.34 54 GLU A CA 7
ATOM 12079 C C . GLU A 1 54 ? -5.132 11.776 -1.969 1.00 10.54 54 GLU A C 7
ATOM 12080 O O . GLU A 1 54 ? -5.758 10.917 -2.591 1.00 35.51 54 GLU A O 7
ATOM 12092 N N . ASP A 1 55 ? -4.498 12.782 -2.558 1.00 13.45 55 ASP A N 7
ATOM 12093 C CA . ASP A 1 55 ? -4.525 12.962 -4.003 1.00 52.22 55 ASP A CA 7
ATOM 12094 C C . ASP A 1 55 ? -3.771 11.834 -4.691 1.00 64.50 55 ASP A C 7
ATOM 12095 O O . ASP A 1 55 ? -4.213 11.316 -5.716 1.00 74.11 55 ASP A O 7
ATOM 12104 N N . PHE A 1 56 ? -2.642 11.445 -4.108 1.00 12.12 56 PHE A N 7
ATOM 12105 C CA . PHE A 1 56 ? -1.841 10.361 -4.658 1.00 40.32 56 PHE A CA 7
ATOM 12106 C C . PHE A 1 56 ? -2.628 9.058 -4.629 1.00 45.03 56 PHE A C 7
ATOM 12107 O O . PHE A 1 56 ? -2.666 8.329 -5.617 1.00 14.40 56 PHE A O 7
ATOM 12124 N N . LEU A 1 57 ? -3.261 8.776 -3.492 1.00 61.14 57 LEU A N 7
ATOM 12125 C CA . LEU A 1 57 ? -4.082 7.581 -3.348 1.00 64.03 57 LEU A CA 7
ATOM 12126 C C . LEU A 1 57 ? -5.181 7.548 -4.401 1.00 31.34 57 LEU A C 7
ATOM 12127 O O . LEU A 1 57 ? -5.426 6.513 -5.017 1.00 61.04 57 LEU A O 7
ATOM 12143 N N . ARG A 1 58 ? -5.823 8.689 -4.613 1.00 62.32 58 ARG A N 7
ATOM 12144 C CA . ARG A 1 58 ? -6.904 8.797 -5.583 1.00 63.02 58 ARG A CA 7
ATOM 12145 C C . ARG A 1 58 ? -6.386 8.567 -7.002 1.00 42.24 58 ARG A C 7
ATOM 12146 O O . ARG A 1 58 ? -6.932 7.755 -7.750 1.00 34.05 58 ARG A O 7
ATOM 12167 N N . ASP A 1 59 ? -5.321 9.276 -7.357 1.00 42.24 59 ASP A N 7
ATOM 12168 C CA . ASP A 1 59 ? -4.733 9.180 -8.692 1.00 54.21 59 ASP A CA 7
ATOM 12169 C C . ASP A 1 59 ? -4.202 7.774 -8.962 1.00 22.23 59 ASP A C 7
ATOM 12170 O O . ASP A 1 59 ? -4.411 7.214 -10.042 1.00 25.41 59 ASP A O 7
ATOM 12179 N N . TYR A 1 60 ? -3.532 7.208 -7.968 1.00 72.14 60 TYR A N 7
ATOM 12180 C CA . TYR A 1 60 ? -2.935 5.883 -8.092 1.00 72.43 60 TYR A CA 7
ATOM 12181 C C . TYR A 1 60 ? -4.026 4.817 -8.171 1.00 30.43 60 TYR A C 7
ATOM 12182 O O . TYR A 1 60 ? -3.875 3.813 -8.864 1.00 51.04 60 TYR A O 7
ATOM 12200 N N . LEU A 1 61 ? -5.125 5.053 -7.461 1.00 74.12 61 LEU A N 7
ATOM 12201 C CA . LEU A 1 61 ? -6.297 4.184 -7.529 1.00 43.25 61 LEU A CA 7
ATOM 12202 C C . LEU A 1 61 ? -6.826 4.130 -8.954 1.00 35.54 61 LEU A C 7
ATOM 12203 O O . LEU A 1 61 ? -7.037 3.053 -9.516 1.00 5.24 61 LEU A O 7
ATOM 12219 N N . ILE A 1 62 ? -7.028 5.308 -9.528 1.00 62.22 62 ILE A N 7
ATOM 12220 C CA . ILE A 1 62 ? -7.507 5.424 -10.897 1.00 15.40 62 ILE A CA 7
ATOM 12221 C C . ILE A 1 62 ? -6.552 4.734 -11.867 1.00 10.42 62 ILE A C 7
ATOM 12222 O O . ILE A 1 62 ? -6.978 3.964 -12.719 1.00 72.51 62 ILE A O 7
ATOM 12238 N N . TYR A 1 63 ? -5.258 4.993 -11.709 1.00 2.11 63 TYR A N 7
ATOM 12239 C CA . TYR A 1 63 ? -4.240 4.413 -12.585 1.00 11.21 63 TYR A CA 7
ATOM 12240 C C . TYR A 1 63 ? -4.245 2.886 -12.482 1.00 44.42 63 TYR A C 7
ATOM 12241 O O . TYR A 1 63 ? -4.112 2.182 -13.487 1.00 75.01 63 TYR A O 7
ATOM 12259 N N . MET A 1 64 ? -4.411 2.392 -11.261 1.00 10.52 64 MET A N 7
ATOM 12260 C CA . MET A 1 64 ? -4.448 0.957 -10.986 1.00 43.34 64 MET A CA 7
ATOM 12261 C C . MET A 1 64 ? -5.637 0.303 -11.690 1.00 44.53 64 MET A C 7
ATOM 12262 O O . MET A 1 64 ? -5.513 -0.749 -12.317 1.00 23.30 64 MET A O 7
ATOM 12276 N N . LYS A 1 65 ? -6.785 0.944 -11.575 1.00 63.32 65 LYS A N 7
ATOM 12277 C CA . LYS A 1 65 ? -8.026 0.424 -12.131 1.00 74.31 65 LYS A CA 7
ATOM 12278 C C . LYS A 1 65 ? -8.082 0.634 -13.647 1.00 43.21 65 LYS A C 7
ATOM 12279 O O . LYS A 1 65 ? -8.638 -0.187 -14.380 1.00 61.31 65 LYS A O 7
ATOM 12298 N N . LYS A 1 66 ? -7.481 1.721 -14.113 1.00 73.44 66 LYS A N 7
ATOM 12299 C CA . LYS A 1 66 ? -7.515 2.077 -15.526 1.00 1.52 66 LYS A CA 7
ATOM 12300 C C . LYS A 1 66 ? -6.484 1.288 -16.333 1.00 64.43 66 LYS A C 7
ATOM 12301 O O . LYS A 1 66 ? -6.843 0.482 -17.193 1.00 53.55 66 LYS A O 7
ATOM 12320 N N . THR A 1 67 ? -5.209 1.510 -16.043 1.00 4.03 67 THR A N 7
ATOM 12321 C CA . THR A 1 67 ? -4.132 0.933 -16.835 1.00 11.41 67 THR A CA 7
ATOM 12322 C C . THR A 1 67 ? -3.872 -0.524 -16.462 1.00 40.42 67 THR A C 7
ATOM 12323 O O . THR A 1 67 ? -3.768 -1.389 -17.335 1.00 71.30 67 THR A O 7
ATOM 12334 N N . LEU A 1 68 ? -3.788 -0.799 -15.167 1.00 64.31 68 LEU A N 7
ATOM 12335 C CA . LEU A 1 68 ? -3.460 -2.139 -14.694 1.00 2.25 68 LEU A CA 7
ATOM 12336 C C . LEU A 1 68 ? -4.648 -3.086 -14.852 1.00 13.33 68 LEU A C 7
ATOM 12337 O O . LEU A 1 68 ? -4.492 -4.301 -14.756 1.00 61.04 68 LEU A O 7
ATOM 12353 N N . CYS A 1 69 ? -5.825 -2.511 -15.096 1.00 51.42 69 CYS A N 7
ATOM 12354 C CA . CYS A 1 69 ? -7.039 -3.281 -15.375 1.00 24.24 69 CYS A CA 7
ATOM 12355 C C . CYS A 1 69 ? -7.505 -4.039 -14.129 1.00 61.20 69 CYS A C 7
ATOM 12356 O O . CYS A 1 69 ? -8.265 -5.005 -14.215 1.00 61.30 69 CYS A O 7
ATOM 12364 N N . ASN A 1 70 ? -7.060 -3.584 -12.966 1.00 74.41 70 ASN A N 7
ATOM 12365 C CA . ASN A 1 70 ? -7.487 -4.184 -11.710 1.00 15.24 70 ASN A CA 7
ATOM 12366 C C . ASN A 1 70 ? -8.849 -3.641 -11.316 1.00 64.01 70 ASN A C 7
ATOM 12367 O O . ASN A 1 70 ? -9.191 -2.502 -11.641 1.00 52.15 70 ASN A O 7
ATOM 12378 N N . ALA A 1 71 ? -9.635 -4.464 -10.641 1.00 30.30 71 ALA A N 7
ATOM 12379 C CA . ALA A 1 71 ? -10.951 -4.049 -10.183 1.00 33.33 71 ALA A CA 7
ATOM 12380 C C . ALA A 1 71 ? -10.825 -3.020 -9.070 1.00 54.31 71 ALA A C 7
ATOM 12381 O O . ALA A 1 71 ? -9.773 -2.903 -8.443 1.00 71.31 71 ALA A O 7
ATOM 12388 N N . ASP A 1 72 ? -11.903 -2.283 -8.834 1.00 60.14 72 ASP A N 7
ATOM 12389 C CA . ASP A 1 72 ? -11.930 -1.239 -7.812 1.00 21.14 72 ASP A CA 7
ATOM 12390 C C . ASP A 1 72 ? -11.469 -1.787 -6.466 1.00 71.44 72 ASP A C 7
ATOM 12391 O O . ASP A 1 72 ? -10.555 -1.247 -5.842 1.00 70.35 72 ASP A O 7
ATOM 12400 N N . SER A 1 73 ? -12.093 -2.879 -6.045 1.00 50.44 73 SER A N 7
ATOM 12401 C CA . SER A 1 73 ? -11.771 -3.516 -4.777 1.00 65.14 73 SER A CA 7
ATOM 12402 C C . SER A 1 73 ? -10.340 -4.052 -4.776 1.00 61.31 73 SER A C 7
ATOM 12403 O O . SER A 1 73 ? -9.657 -4.020 -3.752 1.00 65.51 73 SER A O 7
ATOM 12411 N N . THR A 1 74 ? -9.885 -4.529 -5.931 1.00 34.43 74 THR A N 7
ATOM 12412 C CA . THR A 1 74 ? -8.529 -5.041 -6.065 1.00 34.41 74 THR A CA 7
ATOM 12413 C C . THR A 1 74 ? -7.514 -3.909 -5.927 1.00 0.15 74 THR A C 7
ATOM 12414 O O . THR A 1 74 ? -6.471 -4.065 -5.297 1.00 40.34 74 THR A O 7
ATOM 12425 N N . ALA A 1 75 ? -7.843 -2.761 -6.501 1.00 71.40 75 ALA A N 7
ATOM 12426 C CA . ALA A 1 75 ? -6.987 -1.587 -6.408 1.00 5.22 75 ALA A CA 7
ATOM 12427 C C . ALA A 1 75 ? -6.931 -1.085 -4.970 1.00 30.01 75 ALA A C 7
ATOM 12428 O O . ALA A 1 75 ? -5.905 -0.579 -4.516 1.00 4.42 75 ALA A O 7
ATOM 12435 N N . GLN A 1 76 ? -8.043 -1.242 -4.257 1.00 53.13 76 GLN A N 7
ATOM 12436 C CA . GLN A 1 76 ? -8.112 -0.918 -2.844 1.00 31.34 76 GLN A CA 7
ATOM 12437 C C . GLN A 1 76 ? -7.143 -1.789 -2.053 1.00 32.51 76 GLN A C 7
ATOM 12438 O O . GLN A 1 76 ? -6.512 -1.330 -1.103 1.00 5.43 76 GLN A O 7
ATOM 12452 N N . ARG A 1 77 ? -7.019 -3.047 -2.463 1.00 73.21 77 ARG A N 7
ATOM 12453 C CA . ARG A 1 77 ? -6.074 -3.966 -1.836 1.00 65.11 77 ARG A CA 7
ATOM 12454 C C . ARG A 1 77 ? -4.649 -3.478 -2.066 1.00 10.40 77 ARG A C 7
ATOM 12455 O O . ARG A 1 77 ? -3.833 -3.445 -1.145 1.00 23.34 77 ARG A O 7
ATOM 12476 N N . ASN A 1 78 ? -4.375 -3.089 -3.305 1.00 42.45 78 ASN A N 7
ATOM 12477 C CA . ASN A 1 78 ? -3.051 -2.618 -3.701 1.00 64.44 78 ASN A CA 7
ATOM 12478 C C . ASN A 1 78 ? -2.672 -1.342 -2.962 1.00 74.40 78 ASN A C 7
ATOM 12479 O O . ASN A 1 78 ? -1.521 -1.157 -2.581 1.00 14.42 78 ASN A O 7
ATOM 12490 N N . LEU A 1 79 ? -3.642 -0.468 -2.756 1.00 51.31 79 LEU A N 7
ATOM 12491 C CA . LEU A 1 79 ? -3.405 0.770 -2.020 1.00 52.00 79 LEU A CA 7
ATOM 12492 C C . LEU A 1 79 ? -3.208 0.486 -0.536 1.00 70.23 79 LEU A C 7
ATOM 12493 O O . LEU A 1 79 ? -2.407 1.140 0.133 1.00 15.04 79 LEU A O 7
ATOM 12509 N N . SER A 1 80 ? -3.935 -0.503 -0.032 1.00 71.32 80 SER A N 7
ATOM 12510 C CA . SER A 1 80 ? -3.884 -0.850 1.379 1.00 42.30 80 SER A CA 7
ATOM 12511 C C . SER A 1 80 ? -2.505 -1.376 1.774 1.00 33.05 80 SER A C 7
ATOM 12512 O O . SER A 1 80 ? -2.119 -1.273 2.935 1.00 71.32 80 SER A O 7
ATOM 12520 N N . THR A 1 81 ? -1.766 -1.931 0.817 1.00 53.23 81 THR A N 7
ATOM 12521 C CA . THR A 1 81 ? -0.432 -2.451 1.099 1.00 45.31 81 THR A CA 7
ATOM 12522 C C . THR A 1 81 ? 0.498 -1.323 1.544 1.00 34.24 81 THR A C 7
ATOM 12523 O O . THR A 1 81 ? 1.162 -1.416 2.578 1.00 62.35 81 THR A O 7
ATOM 12534 N N . ILE A 1 82 ? 0.510 -0.247 0.765 1.00 1.12 82 ILE A N 7
ATOM 12535 C CA . ILE A 1 82 ? 1.301 0.931 1.081 1.00 42.22 82 ILE A CA 7
ATOM 12536 C C . ILE A 1 82 ? 0.812 1.558 2.381 1.00 71.24 82 ILE A C 7
ATOM 12537 O O . ILE A 1 82 ? 1.604 1.965 3.232 1.00 24.13 82 ILE A O 7
ATOM 12553 N N . LYS A 1 83 ? -0.503 1.597 2.537 1.00 25.34 83 LYS A N 7
ATOM 12554 C CA . LYS A 1 83 ? -1.123 2.172 3.722 1.00 74.12 83 LYS A CA 7
ATOM 12555 C C . LYS A 1 83 ? -0.642 1.473 4.993 1.00 53.24 83 LYS A C 7
ATOM 12556 O O . LYS A 1 83 ? -0.515 2.111 6.031 1.00 52.32 83 LYS A O 7
ATOM 12575 N N . ILE A 1 84 ? -0.335 0.182 4.904 1.00 11.33 84 ILE A N 7
ATOM 12576 C CA . ILE A 1 84 ? 0.141 -0.560 6.069 1.00 14.43 84 ILE A CA 7
ATOM 12577 C C . ILE A 1 84 ? 1.438 0.041 6.614 1.00 33.24 84 ILE A C 7
ATOM 12578 O O . ILE A 1 84 ? 1.533 0.340 7.808 1.00 4.24 84 ILE A O 7
ATOM 12594 N N . TYR A 1 85 ? 2.434 0.232 5.749 1.00 23.35 85 TYR A N 7
ATOM 12595 C CA . TYR A 1 85 ? 3.720 0.734 6.202 1.00 54.22 85 TYR A CA 7
ATOM 12596 C C . TYR A 1 85 ? 3.625 2.223 6.524 1.00 21.12 85 TYR A C 7
ATOM 12597 O O . TYR A 1 85 ? 4.267 2.704 7.456 1.00 32.54 85 TYR A O 7
ATOM 12615 N N . VAL A 1 86 ? 2.809 2.946 5.760 1.00 53.33 86 VAL A N 7
ATOM 12616 C CA . VAL A 1 86 ? 2.603 4.368 6.006 1.00 72.54 86 VAL A CA 7
ATOM 12617 C C . VAL A 1 86 ? 1.939 4.575 7.364 1.00 73.00 86 VAL A C 7
ATOM 12618 O O . VAL A 1 86 ? 2.368 5.413 8.153 1.00 35.11 86 VAL A O 7
ATOM 12631 N N . SER A 1 87 ? 0.913 3.780 7.635 1.00 2.15 87 SER A N 7
ATOM 12632 C CA . SER A 1 87 ? 0.216 3.814 8.914 1.00 60.21 87 SER A CA 7
ATOM 12633 C C . SER A 1 87 ? 1.186 3.585 10.076 1.00 63.11 87 SER A C 7
ATOM 12634 O O . SER A 1 87 ? 1.031 4.165 11.151 1.00 5.44 87 SER A O 7
ATOM 12642 N N . ALA A 1 88 ? 2.192 2.750 9.844 1.00 32.44 88 ALA A N 7
ATOM 12643 C CA . ALA A 1 88 ? 3.217 2.493 10.848 1.00 31.01 88 ALA A CA 7
ATOM 12644 C C . ALA A 1 88 ? 4.170 3.681 10.964 1.00 21.23 88 ALA A C 7
ATOM 12645 O O . ALA A 1 88 ? 4.581 4.057 12.063 1.00 10.51 88 ALA A O 7
ATOM 12652 N N . ALA A 1 89 ? 4.494 4.282 9.822 1.00 64.11 89 ALA A N 7
ATOM 12653 C CA . ALA A 1 89 ? 5.408 5.420 9.771 1.00 62.24 89 ALA A CA 7
ATOM 12654 C C . ALA A 1 89 ? 4.792 6.659 10.409 1.00 63.54 89 ALA A C 7
ATOM 12655 O O . ALA A 1 89 ? 5.507 7.558 10.851 1.00 34.52 89 ALA A O 7
ATOM 12662 N N . ILE A 1 90 ? 3.470 6.712 10.435 1.00 33.04 90 ILE A N 7
ATOM 12663 C CA . ILE A 1 90 ? 2.769 7.801 11.095 1.00 4.34 90 ILE A CA 7
ATOM 12664 C C . ILE A 1 90 ? 2.703 7.547 12.598 1.00 73.01 90 ILE A C 7
ATOM 12665 O O . ILE A 1 90 ? 2.704 8.480 13.401 1.00 11.32 90 ILE A O 7
ATOM 12681 N N . LYS A 1 91 ? 2.674 6.274 12.971 1.00 4.40 91 LYS A N 7
ATOM 12682 C CA . LYS A 1 91 ? 2.540 5.893 14.370 1.00 32.44 91 LYS A CA 7
ATOM 12683 C C . LYS A 1 91 ? 3.834 6.193 15.111 1.00 22.24 91 LYS A C 7
ATOM 12684 O O . LYS A 1 91 ? 3.818 6.732 16.219 1.00 61.12 91 LYS A O 7
ATOM 12703 N N . LYS A 1 92 ? 4.953 5.846 14.491 1.00 51.34 92 LYS A N 7
ATOM 12704 C CA . LYS A 1 92 ? 6.258 6.177 15.035 1.00 5.15 92 LYS A CA 7
ATOM 12705 C C . LYS A 1 92 ? 7.339 5.951 13.987 1.00 24.52 92 LYS A C 7
ATOM 12706 O O . LYS A 1 92 ? 8.103 4.989 14.054 1.00 33.51 92 LYS A O 7
ATOM 12725 N N . GLY A 1 93 ? 7.360 6.824 12.999 1.00 74.12 93 GLY A N 7
ATOM 12726 C CA . GLY A 1 93 ? 8.376 6.757 11.971 1.00 33.43 93 GLY A CA 7
ATOM 12727 C C . GLY A 1 93 ? 8.881 8.127 11.568 1.00 74.44 93 GLY A C 7
ATOM 12728 O O . GLY A 1 93 ? 9.962 8.547 11.987 1.00 72.31 93 GLY A O 7
ATOM 12732 N N . TYR A 1 94 ? 8.095 8.830 10.766 1.00 22.13 94 TYR A N 7
ATOM 12733 C CA . TYR A 1 94 ? 8.497 10.136 10.258 1.00 64.34 94 TYR A CA 7
ATOM 12734 C C . TYR A 1 94 ? 7.287 10.928 9.773 1.00 12.02 94 TYR A C 7
ATOM 12735 O O . TYR A 1 94 ? 7.239 12.151 9.908 1.00 64.41 94 TYR A O 7
ATOM 12753 N N . MET A 1 95 ? 6.317 10.224 9.204 1.00 3.11 95 MET A N 7
ATOM 12754 C CA . MET A 1 95 ? 5.114 10.850 8.678 1.00 64.31 95 MET A CA 7
ATOM 12755 C C . MET A 1 95 ? 4.275 11.451 9.798 1.00 22.42 95 MET A C 7
ATOM 12756 O O . MET A 1 95 ? 3.873 10.757 10.729 1.00 14.53 95 MET A O 7
ATOM 12770 N N . GLU A 1 96 ? 4.037 12.751 9.705 1.00 42.52 96 GLU A N 7
ATOM 12771 C CA . GLU A 1 96 ? 3.251 13.463 10.705 1.00 50.33 96 GLU A CA 7
ATOM 12772 C C . GLU A 1 96 ? 1.768 13.313 10.425 1.00 5.01 96 GLU A C 7
ATOM 12773 O O . GLU A 1 96 ? 0.962 13.111 11.332 1.00 1.31 96 GLU A O 7
ATOM 12785 N N . ASN A 1 97 ? 1.421 13.414 9.157 1.00 42.01 97 ASN A N 7
ATOM 12786 C CA . ASN A 1 97 ? 0.036 13.527 8.762 1.00 23.14 97 ASN A CA 7
ATOM 12787 C C . ASN A 1 97 ? -0.397 12.336 7.933 1.00 53.31 97 ASN A C 7
ATOM 12788 O O . ASN A 1 97 ? 0.434 11.583 7.422 1.00 50.51 97 ASN A O 7
ATOM 12799 N N . ASP A 1 98 ? -1.700 12.188 7.801 1.00 41.42 98 ASP A N 7
ATOM 12800 C CA . ASP A 1 98 ? -2.287 11.032 7.160 1.00 71.11 98 ASP A CA 7
ATOM 12801 C C . ASP A 1 98 ? -2.585 11.301 5.689 1.00 14.25 98 ASP A C 7
ATOM 12802 O O . ASP A 1 98 ? -2.977 12.407 5.318 1.00 65.34 98 ASP A O 7
ATOM 12811 N N . PRO A 1 99 ? -2.406 10.279 4.841 1.00 53.32 99 PRO A N 7
ATOM 12812 C CA . PRO A 1 99 ? -2.775 10.314 3.423 1.00 31.11 99 PRO A CA 7
ATOM 12813 C C . PRO A 1 99 ? -4.255 10.026 3.220 1.00 54.22 99 PRO A C 7
ATOM 12814 O O . PRO A 1 99 ? -4.746 9.997 2.098 1.00 42.31 99 PRO A O 7
ATOM 12825 N N . PHE A 1 100 ? -4.950 9.760 4.314 1.00 55.02 100 PHE A N 7
ATOM 12826 C CA . PHE A 1 100 ? -6.385 9.521 4.271 1.00 64.34 100 PHE A CA 7
ATOM 12827 C C . PHE A 1 100 ? -7.094 10.403 5.272 1.00 40.21 100 PHE A C 7
ATOM 12828 O O . PHE A 1 100 ? -8.189 10.112 5.750 1.00 71.35 100 PHE A O 7
ATOM 12845 N N . LYS A 1 101 ? -6.441 11.490 5.552 1.00 11.33 101 LYS A N 7
ATOM 12846 C CA . LYS A 1 101 ? -6.919 12.481 6.496 1.00 64.20 101 LYS A CA 7
ATOM 12847 C C . LYS A 1 101 ? -7.946 13.400 5.830 1.00 74.42 101 LYS A C 7
ATOM 12848 O O . LYS A 1 101 ? -8.944 13.781 6.445 1.00 65.33 101 LYS A O 7
ATOM 12867 N N . ASP A 1 102 ? -7.701 13.732 4.567 1.00 73.53 102 ASP A N 7
ATOM 12868 C CA . ASP A 1 102 ? -8.626 14.540 3.776 1.00 41.30 102 ASP A CA 7
ATOM 12869 C C . ASP A 1 102 ? -9.369 13.672 2.769 1.00 2.35 102 ASP A C 7
ATOM 12870 O O . ASP A 1 102 ? -10.065 14.184 1.894 1.00 75.42 102 ASP A O 7
ATOM 12879 N N . PHE A 1 103 ? -9.212 12.361 2.902 1.00 72.53 103 PHE A N 7
ATOM 12880 C CA . PHE A 1 103 ? -9.709 11.417 1.905 1.00 51.13 103 PHE A CA 7
ATOM 12881 C C . PHE A 1 103 ? -11.229 11.498 1.777 1.00 12.44 103 PHE A C 7
ATOM 12882 O O . PHE A 1 103 ? -11.753 11.839 0.716 1.00 2.33 103 PHE A O 7
ATOM 12899 N N . GLY A 1 104 ? -11.933 11.177 2.855 1.00 53.11 104 GLY A N 7
ATOM 12900 C CA . GLY A 1 104 ? -13.381 11.250 2.831 1.00 74.24 104 GLY A CA 7
ATOM 12901 C C . GLY A 1 104 ? -13.972 11.542 4.194 1.00 24.43 104 GLY A C 7
ATOM 12902 O O . GLY A 1 104 ? -15.170 11.355 4.412 1.00 74.21 104 GLY A O 7
ATOM 12906 N N . LEU A 1 105 ? -13.138 12.012 5.109 1.00 61.34 105 LEU A N 7
ATOM 12907 C CA . LEU A 1 105 ? -13.575 12.279 6.471 1.00 73.40 105 LEU A CA 7
ATOM 12908 C C . LEU A 1 105 ? -13.163 13.687 6.884 1.00 63.50 105 LEU A C 7
ATOM 12909 O O . LEU A 1 105 ? -12.035 13.916 7.326 1.00 12.41 105 LEU A O 7
ATOM 12925 N N . GLU A 1 106 ? -14.080 14.629 6.724 1.00 43.40 106 GLU A N 7
ATOM 12926 C CA . GLU A 1 106 ? -13.812 16.023 7.056 1.00 50.34 106 GLU A CA 7
ATOM 12927 C C . GLU A 1 106 ? -14.300 16.338 8.464 1.00 21.42 106 GLU A C 7
ATOM 12928 O O . GLU A 1 106 ? -15.165 17.189 8.672 1.00 14.51 106 GLU A O 7
ATOM 12940 N N . HIS A 1 107 ? -13.755 15.613 9.423 1.00 75.32 107 HIS A N 7
ATOM 12941 C CA . HIS A 1 107 ? -14.065 15.822 10.828 1.00 62.21 107 HIS A CA 7
ATOM 12942 C C . HIS A 1 107 ? -12.754 15.867 11.602 1.00 41.21 107 HIS A C 7
ATOM 12943 O O . HIS A 1 107 ? -12.699 15.606 12.801 1.00 22.11 107 HIS A O 7
ATOM 12958 N N . HIS 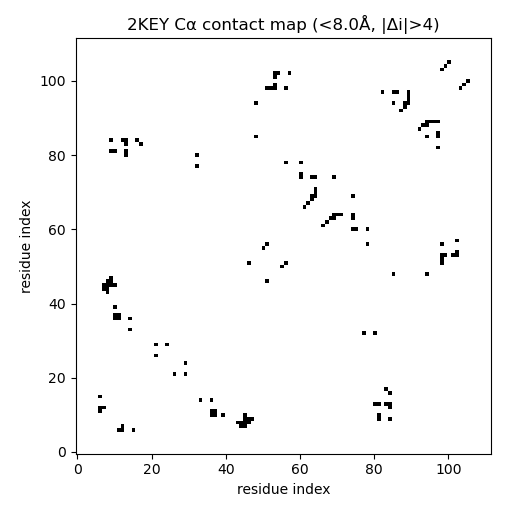A 1 108 ? -11.697 16.222 10.885 1.00 52.55 108 HIS A N 7
ATOM 12959 C CA . HIS A 1 108 ? -10.358 16.270 11.450 1.00 62.44 108 HIS A CA 7
ATOM 12960 C C . HIS A 1 108 ? -9.952 17.708 11.732 1.00 75.11 108 HIS A C 7
ATOM 12961 O O . HIS A 1 108 ? -9.639 18.467 10.813 1.00 71.30 108 HIS A O 7
ATOM 12976 N N . HIS A 1 109 ? -9.976 18.084 12.996 1.00 1.10 109 HIS A N 7
ATOM 12977 C CA . HIS A 1 109 ? -9.538 19.408 13.406 1.00 61.34 109 HIS A CA 7
ATOM 12978 C C . HIS A 1 109 ? -8.224 19.307 14.158 1.00 4.20 109 HIS A C 7
ATOM 12979 O O . HIS A 1 109 ? -7.963 18.312 14.835 1.00 64.53 109 HIS A O 7
ATOM 12994 N N . HIS A 1 110 ? -7.394 20.323 14.016 1.00 71.42 110 HIS A N 7
ATOM 12995 C CA . HIS A 1 110 ? -6.106 20.361 14.693 1.00 30.15 110 HIS A CA 7
ATOM 12996 C C . HIS A 1 110 ? -5.926 21.703 15.380 1.00 2.10 110 HIS A C 7
ATOM 12997 O O . HIS A 1 110 ? -6.587 22.679 15.028 1.00 0.44 110 HIS A O 7
ATOM 13012 N N . HIS A 1 111 ? -5.035 21.751 16.360 1.00 72.15 111 HIS A N 7
ATOM 13013 C CA . HIS A 1 111 ? -4.676 23.015 16.989 1.00 3.53 111 HIS A CA 7
ATOM 13014 C C . HIS A 1 111 ? -3.425 23.581 16.336 1.00 15.21 111 HIS A C 7
ATOM 13015 O O . HIS A 1 111 ? -2.914 24.629 16.729 1.00 3.21 111 HIS A O 7
ATOM 13030 N N . HIS A 1 112 ? -2.942 22.868 15.333 1.00 43.12 112 HIS A N 7
ATOM 13031 C CA . HIS A 1 112 ? -1.841 23.331 14.513 1.00 75.42 112 HIS A CA 7
ATOM 13032 C C . HIS A 1 112 ? -2.075 22.891 13.076 1.00 75.02 112 HIS A C 7
ATOM 13033 O O . HIS A 1 112 ? -1.685 21.756 12.728 1.00 38.90 112 HIS A O 7
ATOM 13049 N N . MET A 1 1 ? 17.298 -13.511 12.137 1.00 72.50 1 MET A N 8
ATOM 13050 C CA . MET A 1 1 ? 17.239 -12.828 10.829 1.00 12.43 1 MET A CA 8
ATOM 13051 C C . MET A 1 1 ? 15.785 -12.609 10.431 1.00 12.53 1 MET A C 8
ATOM 13052 O O . MET A 1 1 ? 14.966 -13.525 10.518 1.00 61.32 1 MET A O 8
ATOM 13068 N N . ASN A 1 2 ? 15.468 -11.392 10.018 1.00 62.00 2 ASN A N 8
ATOM 13069 C CA . ASN A 1 2 ? 14.131 -11.054 9.552 1.00 24.41 2 ASN A CA 8
ATOM 13070 C C . ASN A 1 2 ? 14.221 -9.842 8.635 1.00 33.11 2 ASN A C 8
ATOM 13071 O O . ASN A 1 2 ? 15.248 -9.160 8.606 1.00 50.50 2 ASN A O 8
ATOM 13082 N N . ASN A 1 3 ? 13.167 -9.580 7.883 1.00 40.31 3 ASN A N 8
ATOM 13083 C CA . ASN A 1 3 ? 13.183 -8.504 6.903 1.00 72.31 3 ASN A CA 8
ATOM 13084 C C . ASN A 1 3 ? 13.139 -7.137 7.588 1.00 11.21 3 ASN A C 8
ATOM 13085 O O . ASN A 1 3 ? 12.452 -6.958 8.597 1.00 31.31 3 ASN A O 8
ATOM 13096 N N . PRO A 1 4 ? 13.872 -6.155 7.038 1.00 11.03 4 PRO A N 8
ATOM 13097 C CA . PRO A 1 4 ? 13.951 -4.813 7.593 1.00 62.25 4 PRO A CA 8
ATOM 13098 C C . PRO A 1 4 ? 12.973 -3.840 6.934 1.00 70.55 4 PRO A C 8
ATOM 13099 O O . PRO A 1 4 ? 12.049 -4.245 6.226 1.00 71.13 4 PRO A O 8
ATOM 13110 N N . SER A 1 5 ? 13.189 -2.557 7.172 1.00 65.40 5 SER A N 8
ATOM 13111 C CA . SER A 1 5 ? 12.359 -1.511 6.598 1.00 32.20 5 SER A CA 8
ATOM 13112 C C . SER A 1 5 ? 13.237 -0.544 5.808 1.00 72.44 5 SER A C 8
ATOM 13113 O O . SER A 1 5 ? 12.925 0.635 5.663 1.00 12.42 5 SER A O 8
ATOM 13121 N N . ASP A 1 6 ? 14.323 -1.080 5.263 1.00 65.23 6 ASP A N 8
ATOM 13122 C CA . ASP A 1 6 ? 15.359 -0.271 4.623 1.00 20.11 6 ASP A CA 8
ATOM 13123 C C . ASP A 1 6 ? 15.054 -0.012 3.154 1.00 12.32 6 ASP A C 8
ATOM 13124 O O . ASP A 1 6 ? 15.848 0.591 2.433 1.00 75.40 6 ASP A O 8
ATOM 13133 N N . PHE A 1 7 ? 13.896 -0.452 2.720 1.00 45.22 7 PHE A N 8
ATOM 13134 C CA . PHE A 1 7 ? 13.495 -0.309 1.340 1.00 73.11 7 PHE A CA 8
ATOM 13135 C C . PHE A 1 7 ? 13.024 1.109 1.072 1.00 3.12 7 PHE A C 8
ATOM 13136 O O . PHE A 1 7 ? 12.435 1.757 1.938 1.00 5.33 7 PHE A O 8
ATOM 13153 N N . LYS A 1 8 ? 13.302 1.584 -0.122 1.00 11.32 8 LYS A N 8
ATOM 13154 C CA . LYS A 1 8 ? 12.964 2.938 -0.506 1.00 50.11 8 LYS A CA 8
ATOM 13155 C C . LYS A 1 8 ? 11.663 2.982 -1.289 1.00 33.32 8 LYS A C 8
ATOM 13156 O O . LYS A 1 8 ? 11.009 4.017 -1.375 1.00 1.24 8 LYS A O 8
ATOM 13175 N N . SER A 1 9 ? 11.297 1.854 -1.859 1.00 25.30 9 SER A N 8
ATOM 13176 C CA . SER A 1 9 ? 10.143 1.806 -2.740 1.00 53.41 9 SER A CA 8
ATOM 13177 C C . SER A 1 9 ? 8.926 1.236 -2.023 1.00 23.04 9 SER A C 8
ATOM 13178 O O . SER A 1 9 ? 9.044 0.307 -1.227 1.00 35.14 9 SER A O 8
ATOM 13186 N N . PHE A 1 10 ? 7.759 1.799 -2.323 1.00 31.31 10 PHE A N 8
ATOM 13187 C CA . PHE A 1 10 ? 6.514 1.403 -1.674 1.00 71.20 10 PHE A CA 8
ATOM 13188 C C . PHE A 1 10 ? 6.215 -0.085 -1.874 1.00 0.34 10 PHE A C 8
ATOM 13189 O O . PHE A 1 10 ? 5.881 -0.786 -0.923 1.00 44.35 10 PHE A O 8
ATOM 13206 N N . HIS A 1 11 ? 6.365 -0.571 -3.105 1.00 10.52 11 HIS A N 8
ATOM 13207 C CA . HIS A 1 11 ? 6.056 -1.967 -3.410 1.00 70.23 11 HIS A CA 8
ATOM 13208 C C . HIS A 1 11 ? 7.057 -2.905 -2.738 1.00 24.24 11 HIS A C 8
ATOM 13209 O O . HIS A 1 11 ? 6.780 -4.085 -2.542 1.00 4.54 11 HIS A O 8
ATOM 13224 N N . ASP A 1 12 ? 8.219 -2.367 -2.404 1.00 35.11 12 ASP A N 8
ATOM 13225 C CA . ASP A 1 12 ? 9.241 -3.102 -1.673 1.00 42.24 12 ASP A CA 8
ATOM 13226 C C . ASP A 1 12 ? 8.947 -3.102 -0.179 1.00 11.50 12 ASP A C 8
ATOM 13227 O O . ASP A 1 12 ? 8.944 -4.150 0.469 1.00 12.43 12 ASP A O 8
ATOM 13236 N N . PHE A 1 13 ? 8.686 -1.914 0.356 1.00 51.12 13 PHE A N 8
ATOM 13237 C CA . PHE A 1 13 ? 8.429 -1.743 1.780 1.00 2.13 13 PHE A CA 8
ATOM 13238 C C . PHE A 1 13 ? 7.213 -2.564 2.210 1.00 55.25 13 PHE A C 8
ATOM 13239 O O . PHE A 1 13 ? 7.262 -3.282 3.211 1.00 25.33 13 PHE A O 8
ATOM 13256 N N . VAL A 1 14 ? 6.132 -2.465 1.438 1.00 13.23 14 VAL A N 8
ATOM 13257 C CA . VAL A 1 14 ? 4.904 -3.198 1.734 1.00 70.22 14 VAL A CA 8
ATOM 13258 C C . VAL A 1 14 ? 5.155 -4.701 1.750 1.00 40.22 14 VAL A C 8
ATOM 13259 O O . VAL A 1 14 ? 4.659 -5.403 2.625 1.00 64.03 14 VAL A O 8
ATOM 13272 N N . ALA A 1 15 ? 5.960 -5.184 0.806 1.00 11.02 15 ALA A N 8
ATOM 13273 C CA . ALA A 1 15 ? 6.244 -6.612 0.710 1.00 64.44 15 ALA A CA 8
ATOM 13274 C C . ALA A 1 15 ? 6.991 -7.103 1.949 1.00 30.14 15 ALA A C 8
ATOM 13275 O O . ALA A 1 15 ? 6.729 -8.196 2.456 1.00 72.34 15 ALA A O 8
ATOM 13282 N N . SER A 1 16 ? 7.901 -6.278 2.444 1.00 30.12 16 SER A N 8
ATOM 13283 C CA . SER A 1 16 ? 8.703 -6.634 3.601 1.00 73.21 16 SER A CA 8
ATOM 13284 C C . SER A 1 16 ? 7.875 -6.553 4.883 1.00 30.21 16 SER A C 8
ATOM 13285 O O . SER A 1 16 ? 7.951 -7.433 5.745 1.00 54.01 16 SER A O 8
ATOM 13293 N N . TYR A 1 17 ? 7.073 -5.502 5.002 1.00 21.44 17 TYR A N 8
ATOM 13294 C CA . TYR A 1 17 ? 6.241 -5.313 6.183 1.00 10.02 17 TYR A CA 8
ATOM 13295 C C . TYR A 1 17 ? 5.145 -6.374 6.223 1.00 50.20 17 TYR A C 8
ATOM 13296 O O . TYR A 1 17 ? 4.762 -6.850 7.291 1.00 2.21 17 TYR A O 8
ATOM 13314 N N . MET A 1 18 ? 4.660 -6.750 5.044 1.00 51.33 18 MET A N 8
ATOM 13315 C CA . MET A 1 18 ? 3.659 -7.802 4.915 1.00 14.53 18 MET A CA 8
ATOM 13316 C C . MET A 1 18 ? 4.234 -9.128 5.400 1.00 13.15 18 MET A C 8
ATOM 13317 O O . MET A 1 18 ? 3.536 -9.934 6.009 1.00 52.32 18 MET A O 8
ATOM 13331 N N . LYS A 1 19 ? 5.518 -9.330 5.127 1.00 2.04 19 LYS A N 8
ATOM 13332 C CA . LYS A 1 19 ? 6.239 -10.503 5.604 1.00 2.11 19 LYS A CA 8
ATOM 13333 C C . LYS A 1 19 ? 6.420 -10.424 7.121 1.00 31.31 19 LYS A C 8
ATOM 13334 O O . LYS A 1 19 ? 6.428 -11.444 7.811 1.00 44.25 19 LYS A O 8
ATOM 13353 N N . THR A 1 20 ? 6.536 -9.205 7.635 1.00 72.11 20 THR A N 8
ATOM 13354 C CA . THR A 1 20 ? 6.767 -8.986 9.055 1.00 61.12 20 THR A CA 8
ATOM 13355 C C . THR A 1 20 ? 5.591 -9.492 9.898 1.00 73.43 20 THR A C 8
ATOM 13356 O O . THR A 1 20 ? 5.769 -10.348 10.766 1.00 42.43 20 THR A O 8
ATOM 13367 N N . TYR A 1 21 ? 4.387 -8.990 9.634 1.00 44.34 21 TYR A N 8
ATOM 13368 C CA . TYR A 1 21 ? 3.231 -9.381 10.426 1.00 31.50 21 TYR A CA 8
ATOM 13369 C C . TYR A 1 21 ? 2.543 -10.610 9.834 1.00 72.12 21 TYR A C 8
ATOM 13370 O O . TYR A 1 21 ? 1.498 -11.048 10.316 1.00 13.31 21 TYR A O 8
ATOM 13388 N N . SER A 1 22 ? 3.158 -11.177 8.802 1.00 51.32 22 SER A N 8
ATOM 13389 C CA . SER A 1 22 ? 2.708 -12.441 8.216 1.00 62.32 22 SER A CA 8
ATOM 13390 C C . SER A 1 22 ? 2.749 -13.581 9.242 1.00 32.31 22 SER A C 8
ATOM 13391 O O . SER A 1 22 ? 2.226 -14.668 8.991 1.00 75.22 22 SER A O 8
ATOM 13399 N N . ARG A 1 23 ? 3.367 -13.322 10.393 1.00 31.24 23 ARG A N 8
ATOM 13400 C CA . ARG A 1 23 ? 3.481 -14.309 11.465 1.00 65.42 23 ARG A CA 8
ATOM 13401 C C . ARG A 1 23 ? 2.111 -14.846 11.895 1.00 24.30 23 ARG A C 8
ATOM 13402 O O . ARG A 1 23 ? 2.005 -15.967 12.396 1.00 22.11 23 ARG A O 8
ATOM 13423 N N . ARG A 1 24 ? 1.065 -14.055 11.689 1.00 61.22 24 ARG A N 8
ATOM 13424 C CA . ARG A 1 24 ? -0.280 -14.475 12.055 1.00 61.15 24 ARG A CA 8
ATOM 13425 C C . ARG A 1 24 ? -1.181 -14.548 10.823 1.00 42.35 24 ARG A C 8
ATOM 13426 O O . ARG A 1 24 ? -2.404 -14.560 10.934 1.00 33.13 24 ARG A O 8
ATOM 13447 N N . LEU A 1 25 ? -0.566 -14.631 9.650 1.00 54.12 25 LEU A N 8
ATOM 13448 C CA . LEU A 1 25 ? -1.311 -14.667 8.398 1.00 52.25 25 LEU A CA 8
ATOM 13449 C C . LEU A 1 25 ? -1.232 -16.044 7.755 1.00 33.31 25 LEU A C 8
ATOM 13450 O O . LEU A 1 25 ? -0.148 -16.612 7.616 1.00 44.20 25 LEU A O 8
ATOM 13466 N N . GLU A 1 26 ? -2.388 -16.573 7.380 1.00 74.24 26 GLU A N 8
ATOM 13467 C CA . GLU A 1 26 ? -2.468 -17.829 6.647 1.00 31.20 26 GLU A CA 8
ATOM 13468 C C . GLU A 1 26 ? -1.945 -17.663 5.227 1.00 32.51 26 GLU A C 8
ATOM 13469 O O . GLU A 1 26 ? -1.915 -16.554 4.692 1.00 73.14 26 GLU A O 8
ATOM 13481 N N . ILE A 1 27 ? -1.540 -18.772 4.624 1.00 35.22 27 ILE A N 8
ATOM 13482 C CA . ILE A 1 27 ? -1.082 -18.773 3.243 1.00 63.12 27 ILE A CA 8
ATOM 13483 C C . ILE A 1 27 ? -2.151 -18.200 2.317 1.00 5.22 27 ILE A C 8
ATOM 13484 O O . ILE A 1 27 ? -1.839 -17.455 1.391 1.00 50.05 27 ILE A O 8
ATOM 13500 N N . GLY A 1 28 ? -3.409 -18.536 2.594 1.00 51.23 28 GLY A N 8
ATOM 13501 C CA . GLY A 1 28 ? -4.519 -18.055 1.786 1.00 74.53 28 GLY A CA 8
ATOM 13502 C C . GLY A 1 28 ? -4.501 -16.549 1.586 1.00 0.15 28 GLY A C 8
ATOM 13503 O O . GLY A 1 28 ? -4.594 -16.069 0.457 1.00 41.22 28 GLY A O 8
ATOM 13507 N N . THR A 1 29 ? -4.368 -15.799 2.673 1.00 61.20 29 THR A N 8
ATOM 13508 C CA . THR A 1 29 ? -4.318 -14.348 2.583 1.00 74.45 29 THR A CA 8
ATOM 13509 C C . THR A 1 29 ? -2.929 -13.877 2.156 1.00 52.33 29 THR A C 8
ATOM 13510 O O . THR A 1 29 ? -2.796 -12.940 1.365 1.00 41.03 29 THR A O 8
ATOM 13521 N N . PHE A 1 30 ? -1.896 -14.550 2.653 1.00 21.22 30 PHE A N 8
ATOM 13522 C CA . PHE A 1 30 ? -0.525 -14.129 2.406 1.00 13.13 30 PHE A CA 8
ATOM 13523 C C . PHE A 1 30 ? -0.174 -14.222 0.922 1.00 12.45 30 PHE A C 8
ATOM 13524 O O . PHE A 1 30 ? 0.379 -13.284 0.356 1.00 22.11 30 PHE A O 8
ATOM 13541 N N . ARG A 1 31 ? -0.522 -15.338 0.287 1.00 13.32 31 ARG A N 8
ATOM 13542 C CA . ARG A 1 31 ? -0.209 -15.531 -1.125 1.00 70.43 31 ARG A CA 8
ATOM 13543 C C . ARG A 1 31 ? -1.141 -14.697 -1.999 1.00 34.51 31 ARG A C 8
ATOM 13544 O O . ARG A 1 31 ? -0.797 -14.343 -3.126 1.00 23.12 31 ARG A O 8
ATOM 13565 N N . HIS A 1 32 ? -2.313 -14.364 -1.457 1.00 42.22 32 HIS A N 8
ATOM 13566 C CA . HIS A 1 32 ? -3.315 -13.595 -2.193 1.00 14.14 32 HIS A CA 8
ATOM 13567 C C . HIS A 1 32 ? -2.798 -12.182 -2.471 1.00 2.11 32 HIS A C 8
ATOM 13568 O O . HIS A 1 32 ? -3.335 -11.459 -3.307 1.00 72.34 32 HIS A O 8
ATOM 13583 N N . HIS A 1 33 ? -1.756 -11.804 -1.745 1.00 54.12 33 HIS A N 8
ATOM 13584 C CA . HIS A 1 33 ? -1.078 -10.537 -1.958 1.00 22.33 33 HIS A CA 8
ATOM 13585 C C . HIS A 1 33 ? 0.417 -10.711 -1.709 1.00 20.14 33 HIS A C 8
ATOM 13586 O O . HIS A 1 33 ? 1.047 -9.904 -1.030 1.00 63.32 33 HIS A O 8
ATOM 13601 N N . LYS A 1 34 ? 0.972 -11.778 -2.270 1.00 33.22 34 LYS A N 8
ATOM 13602 C CA . LYS A 1 34 ? 2.370 -12.130 -2.039 1.00 71.42 34 LYS A CA 8
ATOM 13603 C C . LYS A 1 34 ? 3.310 -11.266 -2.877 1.00 52.34 34 LYS A C 8
ATOM 13604 O O . LYS A 1 34 ? 3.952 -10.350 -2.364 1.00 52.12 34 LYS A O 8
ATOM 13623 N N . SER A 1 35 ? 3.379 -11.560 -4.169 1.00 24.44 35 SER A N 8
ATOM 13624 C CA . SER A 1 35 ? 4.313 -10.883 -5.059 1.00 42.51 35 SER A CA 8
ATOM 13625 C C . SER A 1 35 ? 3.579 -9.884 -5.950 1.00 62.11 35 SER A C 8
ATOM 13626 O O . SER A 1 35 ? 4.201 -9.124 -6.693 1.00 42.42 35 SER A O 8
ATOM 13634 N N . CYS A 1 36 ? 2.256 -9.878 -5.833 1.00 34.32 36 CYS A N 8
ATOM 13635 C CA . CYS A 1 36 ? 1.382 -9.107 -6.712 1.00 61.43 36 CYS A CA 8
ATOM 13636 C C . CYS A 1 36 ? 1.799 -7.641 -6.822 1.00 63.50 36 CYS A C 8
ATOM 13637 O O . CYS A 1 36 ? 2.100 -7.151 -7.912 1.00 21.24 36 CYS A O 8
ATOM 13645 N N . MET A 1 37 ? 1.817 -6.952 -5.690 1.00 21.11 37 MET A N 8
ATOM 13646 C CA . MET A 1 37 ? 2.108 -5.522 -5.665 1.00 75.01 37 MET A CA 8
ATOM 13647 C C . MET A 1 37 ? 3.533 -5.217 -6.115 1.00 44.21 37 MET A C 8
ATOM 13648 O O . MET A 1 37 ? 3.786 -4.162 -6.692 1.00 42.21 37 MET A O 8
ATOM 13662 N N . ARG A 1 38 ? 4.463 -6.126 -5.856 1.00 33.21 38 ARG A N 8
ATOM 13663 C CA . ARG A 1 38 ? 5.862 -5.863 -6.161 1.00 63.55 38 ARG A CA 8
ATOM 13664 C C . ARG A 1 38 ? 6.136 -6.018 -7.648 1.00 32.31 38 ARG A C 8
ATOM 13665 O O . ARG A 1 38 ? 6.854 -5.213 -8.238 1.00 40.11 38 ARG A O 8
ATOM 13686 N N . LYS A 1 39 ? 5.565 -7.058 -8.236 1.00 33.11 39 LYS A N 8
ATOM 13687 C CA . LYS A 1 39 ? 5.773 -7.349 -9.654 1.00 31.42 39 LYS A CA 8
ATOM 13688 C C . LYS A 1 39 ? 5.229 -6.247 -10.551 1.00 71.01 39 LYS A C 8
ATOM 13689 O O . LYS A 1 39 ? 5.989 -5.518 -11.191 1.00 23.23 39 LYS A O 8
ATOM 13708 N N . PHE A 1 40 ? 3.902 -6.158 -10.600 1.00 44.41 40 PHE A N 8
ATOM 13709 C CA . PHE A 1 40 ? 3.217 -5.217 -11.491 1.00 2.22 40 PHE A CA 8
ATOM 13710 C C . PHE A 1 40 ? 3.704 -3.784 -11.288 1.00 34.51 40 PHE A C 8
ATOM 13711 O O . PHE A 1 40 ? 3.945 -3.061 -12.259 1.00 74.11 40 PHE A O 8
ATOM 13728 N N . LYS A 1 41 ? 3.853 -3.371 -10.034 1.00 2.42 41 LYS A N 8
ATOM 13729 C CA . LYS A 1 41 ? 4.353 -2.033 -9.735 1.00 71.14 41 LYS A CA 8
ATOM 13730 C C . LYS A 1 41 ? 5.875 -2.052 -9.778 1.00 0.32 41 LYS A C 8
ATOM 13731 O O . LYS A 1 41 ? 6.542 -1.850 -8.768 1.00 65.54 41 LYS A O 8
ATOM 13750 N N . GLU A 1 42 ? 6.399 -2.301 -10.969 1.00 71.51 42 GLU A N 8
ATOM 13751 C CA . GLU A 1 42 ? 7.817 -2.571 -11.175 1.00 4.20 42 GLU A CA 8
ATOM 13752 C C . GLU A 1 42 ? 8.702 -1.352 -10.920 1.00 72.14 42 GLU A C 8
ATOM 13753 O O . GLU A 1 42 ? 9.881 -1.497 -10.597 1.00 74.13 42 GLU A O 8
ATOM 13765 N N . TYR A 1 43 ? 8.138 -0.164 -11.067 1.00 23.32 43 TYR A N 8
ATOM 13766 C CA . TYR A 1 43 ? 8.920 1.061 -10.988 1.00 63.31 43 TYR A CA 8
ATOM 13767 C C . TYR A 1 43 ? 9.377 1.354 -9.559 1.00 71.42 43 TYR A C 8
ATOM 13768 O O . TYR A 1 43 ? 8.587 1.323 -8.611 1.00 73.41 43 TYR A O 8
ATOM 13786 N N . CYS A 1 44 ? 10.670 1.620 -9.420 1.00 71.13 44 CYS A N 8
ATOM 13787 C CA . CYS A 1 44 ? 11.266 1.958 -8.136 1.00 51.43 44 CYS A CA 8
ATOM 13788 C C . CYS A 1 44 ? 11.769 3.395 -8.160 1.00 63.21 44 CYS A C 8
ATOM 13789 O O . CYS A 1 44 ? 11.870 3.996 -9.232 1.00 51.35 44 CYS A O 8
ATOM 13797 N N . GLU A 1 45 ? 12.081 3.936 -6.976 1.00 34.33 45 GLU A N 8
ATOM 13798 C CA . GLU A 1 45 ? 12.540 5.323 -6.838 1.00 54.41 45 GLU A CA 8
ATOM 13799 C C . GLU A 1 45 ? 11.406 6.286 -7.208 1.00 12.12 45 GLU A C 8
ATOM 13800 O O . GLU A 1 45 ? 10.312 5.854 -7.579 1.00 2.13 45 GLU A O 8
ATOM 13812 N N . GLY A 1 46 ? 11.650 7.582 -7.082 1.00 43.41 46 GLY A N 8
ATOM 13813 C CA . GLY A 1 46 ? 10.638 8.563 -7.420 1.00 12.04 46 GLY A CA 8
ATOM 13814 C C . GLY A 1 46 ? 9.518 8.581 -6.405 1.00 11.40 46 GLY A C 8
ATOM 13815 O O . GLY A 1 46 ? 8.346 8.731 -6.757 1.00 40.14 46 GLY A O 8
ATOM 13819 N N . LEU A 1 47 ? 9.884 8.410 -5.144 1.00 22.21 47 LEU A N 8
ATOM 13820 C CA . LEU A 1 47 ? 8.914 8.384 -4.066 1.00 14.14 47 LEU A CA 8
ATOM 13821 C C . LEU A 1 47 ? 9.529 8.992 -2.814 1.00 31.41 47 LEU A C 8
ATOM 13822 O O . LEU A 1 47 ? 10.643 8.650 -2.426 1.00 11.01 47 LEU A O 8
ATOM 13838 N N . GLN A 1 48 ? 8.797 9.905 -2.203 1.00 25.13 48 GLN A N 8
ATOM 13839 C CA . GLN A 1 48 ? 9.239 10.561 -0.982 1.00 24.55 48 GLN A CA 8
ATOM 13840 C C . GLN A 1 48 ? 8.061 10.680 -0.030 1.00 63.50 48 GLN A C 8
ATOM 13841 O O . GLN A 1 48 ? 6.986 10.140 -0.291 1.00 45.11 48 GLN A O 8
ATOM 13855 N N . PHE A 1 49 ? 8.246 11.427 1.042 1.00 5.10 49 PHE A N 8
ATOM 13856 C CA . PHE A 1 49 ? 7.213 11.548 2.062 1.00 65.42 49 PHE A CA 8
ATOM 13857 C C . PHE A 1 49 ? 6.178 12.587 1.664 1.00 13.04 49 PHE A C 8
ATOM 13858 O O . PHE A 1 49 ? 5.001 12.466 1.990 1.00 0.23 49 PHE A O 8
ATOM 13875 N N . HIS A 1 50 ? 6.617 13.606 0.950 1.00 64.42 50 HIS A N 8
ATOM 13876 C CA . HIS A 1 50 ? 5.697 14.627 0.464 1.00 52.15 50 HIS A CA 8
ATOM 13877 C C . HIS A 1 50 ? 5.190 14.264 -0.932 1.00 61.12 50 HIS A C 8
ATOM 13878 O O . HIS A 1 50 ? 4.367 14.968 -1.511 1.00 50.33 50 HIS A O 8
ATOM 13893 N N . GLU A 1 51 ? 5.694 13.156 -1.467 1.00 4.15 51 GLU A N 8
ATOM 13894 C CA . GLU A 1 51 ? 5.198 12.625 -2.731 1.00 71.30 51 GLU A CA 8
ATOM 13895 C C . GLU A 1 51 ? 3.924 11.834 -2.485 1.00 64.44 51 GLU A C 8
ATOM 13896 O O . GLU A 1 51 ? 3.020 11.799 -3.320 1.00 54.33 51 GLU A O 8
ATOM 13908 N N . LEU A 1 52 ? 3.864 11.208 -1.320 1.00 72.21 52 LEU A N 8
ATOM 13909 C CA . LEU A 1 52 ? 2.719 10.406 -0.939 1.00 21.32 52 LEU A CA 8
ATOM 13910 C C . LEU A 1 52 ? 1.639 11.313 -0.347 1.00 30.55 52 LEU A C 8
ATOM 13911 O O . LEU A 1 52 ? 1.594 11.543 0.859 1.00 21.45 52 LEU A O 8
ATOM 13927 N N . THR A 1 53 ? 0.797 11.854 -1.216 1.00 1.33 53 THR A N 8
ATOM 13928 C CA . THR A 1 53 ? -0.236 12.791 -0.802 1.00 61.11 53 THR A CA 8
ATOM 13929 C C . THR A 1 53 ? -1.606 12.372 -1.323 1.00 24.11 53 THR A C 8
ATOM 13930 O O . THR A 1 53 ? -1.734 11.348 -2.000 1.00 21.14 53 THR A O 8
ATOM 13941 N N . GLU A 1 54 ? -2.622 13.171 -1.012 1.00 21.55 54 GLU A N 8
ATOM 13942 C CA . GLU A 1 54 ? -3.975 12.933 -1.494 1.00 14.21 54 GLU A CA 8
ATOM 13943 C C . GLU A 1 54 ? -4.009 12.981 -3.014 1.00 11.44 54 GLU A C 8
ATOM 13944 O O . GLU A 1 54 ? -4.655 12.151 -3.654 1.00 13.34 54 GLU A O 8
ATOM 13956 N N . ASP A 1 55 ? -3.292 13.945 -3.582 1.00 65.21 55 ASP A N 8
ATOM 13957 C CA . ASP A 1 55 ? -3.224 14.111 -5.031 1.00 43.31 55 ASP A CA 8
ATOM 13958 C C . ASP A 1 55 ? -2.727 12.829 -5.687 1.00 2.15 55 ASP A C 8
ATOM 13959 O O . ASP A 1 55 ? -3.283 12.370 -6.689 1.00 63.23 55 ASP A O 8
ATOM 13968 N N . PHE A 1 56 ? -1.688 12.247 -5.094 1.00 41.34 56 PHE A N 8
ATOM 13969 C CA . PHE A 1 56 ? -1.130 10.992 -5.575 1.00 63.24 56 PHE A CA 8
ATOM 13970 C C . PHE A 1 56 ? -2.161 9.877 -5.462 1.00 62.20 56 PHE A C 8
ATOM 13971 O O . PHE A 1 56 ? -2.429 9.179 -6.430 1.00 23.53 56 PHE A O 8
ATOM 13988 N N . LEU A 1 57 ? -2.745 9.728 -4.278 1.00 54.11 57 LEU A N 8
ATOM 13989 C CA . LEU A 1 57 ? -3.721 8.672 -4.017 1.00 24.03 57 LEU A CA 8
ATOM 13990 C C . LEU A 1 57 ? -4.930 8.784 -4.937 1.00 3.51 57 LEU A C 8
ATOM 13991 O O . LEU A 1 57 ? -5.415 7.783 -5.465 1.00 3.34 57 LEU A O 8
ATOM 14007 N N . ARG A 1 58 ? -5.408 10.003 -5.128 1.00 1.51 58 ARG A N 8
ATOM 14008 C CA . ARG A 1 58 ? -6.554 10.260 -5.988 1.00 54.14 58 ARG A CA 8
ATOM 14009 C C . ARG A 1 58 ? -6.273 9.806 -7.420 1.00 25.03 58 ARG A C 8
ATOM 14010 O O . ARG A 1 58 ? -7.096 9.129 -8.037 1.00 72.23 58 ARG A O 8
ATOM 14031 N N . ASP A 1 59 ? -5.103 10.165 -7.937 1.00 70.10 59 ASP A N 8
ATOM 14032 C CA . ASP A 1 59 ? -4.708 9.758 -9.285 1.00 20.22 59 ASP A CA 8
ATOM 14033 C C . ASP A 1 59 ? -4.377 8.270 -9.327 1.00 25.44 59 ASP A C 8
ATOM 14034 O O . ASP A 1 59 ? -4.697 7.576 -10.290 1.00 42.13 59 ASP A O 8
ATOM 14043 N N . TYR A 1 60 ? -3.763 7.787 -8.259 1.00 75.22 60 TYR A N 8
ATOM 14044 C CA . TYR A 1 60 ? -3.296 6.411 -8.189 1.00 75.33 60 TYR A CA 8
ATOM 14045 C C . TYR A 1 60 ? -4.466 5.441 -8.122 1.00 34.43 60 TYR A C 8
ATOM 14046 O O . TYR A 1 60 ? -4.370 4.306 -8.588 1.00 70.14 60 TYR A O 8
ATOM 14064 N N . LEU A 1 61 ? -5.565 5.888 -7.533 1.00 2.24 61 LEU A N 8
ATOM 14065 C CA . LEU A 1 61 ? -6.792 5.110 -7.510 1.00 21.13 61 LEU A CA 8
ATOM 14066 C C . LEU A 1 61 ? -7.301 4.899 -8.929 1.00 31.31 61 LEU A C 8
ATOM 14067 O O . LEU A 1 61 ? -7.618 3.779 -9.334 1.00 13.05 61 LEU A O 8
ATOM 14083 N N . ILE A 1 62 ? -7.359 5.989 -9.680 1.00 62.21 62 ILE A N 8
ATOM 14084 C CA . ILE A 1 62 ? -7.742 5.938 -11.086 1.00 1.32 62 ILE A CA 8
ATOM 14085 C C . ILE A 1 62 ? -6.742 5.094 -11.872 1.00 52.33 62 ILE A C 8
ATOM 14086 O O . ILE A 1 62 ? -7.125 4.251 -12.682 1.00 1.43 62 ILE A O 8
ATOM 14102 N N . TYR A 1 63 ? -5.460 5.323 -11.610 1.00 64.25 63 TYR A N 8
ATOM 14103 C CA . TYR A 1 63 ? -4.382 4.560 -12.229 1.00 64.04 63 TYR A CA 8
ATOM 14104 C C . TYR A 1 63 ? -4.562 3.064 -11.984 1.00 12.41 63 TYR A C 8
ATOM 14105 O O . TYR A 1 63 ? -4.344 2.245 -12.876 1.00 53.23 63 TYR A O 8
ATOM 14123 N N . MET A 1 64 ? -4.971 2.719 -10.772 1.00 72.21 64 MET A N 8
ATOM 14124 C CA . MET A 1 64 ? -5.187 1.329 -10.400 1.00 71.31 64 MET A CA 8
ATOM 14125 C C . MET A 1 64 ? -6.330 0.735 -11.218 1.00 1.05 64 MET A C 8
ATOM 14126 O O . MET A 1 64 ? -6.206 -0.340 -11.805 1.00 63.43 64 MET A O 8
ATOM 14140 N N . LYS A 1 65 ? -7.442 1.456 -11.250 1.00 2.41 65 LYS A N 8
ATOM 14141 C CA . LYS A 1 65 ? -8.638 1.019 -11.964 1.00 4.53 65 LYS A CA 8
ATOM 14142 C C . LYS A 1 65 ? -8.364 0.912 -13.468 1.00 73.34 65 LYS A C 8
ATOM 14143 O O . LYS A 1 65 ? -8.814 -0.027 -14.128 1.00 0.44 65 LYS A O 8
ATOM 14162 N N . LYS A 1 66 ? -7.613 1.868 -13.999 1.00 11.34 66 LYS A N 8
ATOM 14163 C CA . LYS A 1 66 ? -7.322 1.923 -15.427 1.00 30.34 66 LYS A CA 8
ATOM 14164 C C . LYS A 1 66 ? -6.226 0.938 -15.834 1.00 42.55 66 LYS A C 8
ATOM 14165 O O . LYS A 1 66 ? -6.475 -0.012 -16.577 1.00 2.35 66 LYS A O 8
ATOM 14184 N N . THR A 1 67 ? -5.026 1.156 -15.320 1.00 33.44 67 THR A N 8
ATOM 14185 C CA . THR A 1 67 ? -3.842 0.452 -15.794 1.00 0.14 67 THR A CA 8
ATOM 14186 C C . THR A 1 67 ? -3.756 -0.969 -15.239 1.00 63.03 67 THR A C 8
ATOM 14187 O O . THR A 1 67 ? -3.363 -1.894 -15.951 1.00 43.45 67 THR A O 8
ATOM 14198 N N . LEU A 1 68 ? -4.134 -1.151 -13.980 1.00 73.55 68 LEU A N 8
ATOM 14199 C CA . LEU A 1 68 ? -4.102 -2.476 -13.371 1.00 43.44 68 LEU A CA 8
ATOM 14200 C C . LEU A 1 68 ? -5.370 -3.243 -13.733 1.00 71.02 68 LEU A C 8
ATOM 14201 O O . LEU A 1 68 ? -5.456 -4.456 -13.540 1.00 44.43 68 LEU A O 8
ATOM 14217 N N . CYS A 1 69 ? -6.355 -2.515 -14.258 1.00 3.42 69 CYS A N 8
ATOM 14218 C CA . CYS A 1 69 ? -7.634 -3.095 -14.655 1.00 41.41 69 CYS A CA 8
ATOM 14219 C C . CYS A 1 69 ? -8.320 -3.733 -13.443 1.00 0.32 69 CYS A C 8
ATOM 14220 O O . CYS A 1 69 ? -8.949 -4.787 -13.540 1.00 32.02 69 CYS A O 8
ATOM 14228 N N . ASN A 1 70 ? -8.186 -3.082 -12.295 1.00 72.14 70 ASN A N 8
ATOM 14229 C CA . ASN A 1 70 ? -8.814 -3.555 -11.066 1.00 61.11 70 ASN A CA 8
ATOM 14230 C C . ASN A 1 70 ? -10.075 -2.754 -10.775 1.00 53.55 70 ASN A C 8
ATOM 14231 O O . ASN A 1 70 ? -10.222 -1.629 -11.245 1.00 4.33 70 ASN A O 8
ATOM 14242 N N . ALA A 1 71 ? -10.986 -3.344 -10.015 1.00 62.05 71 ALA A N 8
ATOM 14243 C CA . ALA A 1 71 ? -12.181 -2.643 -9.569 1.00 4.11 71 ALA A CA 8
ATOM 14244 C C . ALA A 1 71 ? -11.853 -1.821 -8.330 1.00 44.02 71 ALA A C 8
ATOM 14245 O O . ALA A 1 71 ? -10.783 -1.993 -7.744 1.00 34.41 71 ALA A O 8
ATOM 14252 N N . ASP A 1 72 ? -12.766 -0.950 -7.917 1.00 51.03 72 ASP A N 8
ATOM 14253 C CA . ASP A 1 72 ? -12.497 -0.056 -6.791 1.00 61.22 72 ASP A CA 8
ATOM 14254 C C . ASP A 1 72 ? -12.315 -0.860 -5.510 1.00 13.10 72 ASP A C 8
ATOM 14255 O O . ASP A 1 72 ? -11.531 -0.486 -4.647 1.00 4.15 72 ASP A O 8
ATOM 14264 N N . SER A 1 73 ? -13.023 -1.977 -5.409 1.00 54.04 73 SER A N 8
ATOM 14265 C CA . SER A 1 73 ? -12.922 -2.844 -4.246 1.00 75.21 73 SER A CA 8
ATOM 14266 C C . SER A 1 73 ? -11.483 -3.316 -4.049 1.00 52.33 73 SER A C 8
ATOM 14267 O O . SER A 1 73 ? -10.940 -3.261 -2.944 1.00 50.02 73 SER A O 8
ATOM 14275 N N . THR A 1 74 ? -10.865 -3.759 -5.137 1.00 73.03 74 THR A N 8
ATOM 14276 C CA . THR A 1 74 ? -9.497 -4.245 -5.097 1.00 12.21 74 THR A CA 8
ATOM 14277 C C . THR A 1 74 ? -8.513 -3.079 -5.033 1.00 22.20 74 THR A C 8
ATOM 14278 O O . THR A 1 74 ? -7.496 -3.148 -4.344 1.00 42.34 74 THR A O 8
ATOM 14289 N N . ALA A 1 75 ? -8.839 -2.003 -5.742 1.00 33.10 75 ALA A N 8
ATOM 14290 C CA . ALA A 1 75 ? -8.004 -0.809 -5.761 1.00 53.11 75 ALA A CA 8
ATOM 14291 C C . ALA A 1 75 ? -7.904 -0.189 -4.374 1.00 11.10 75 ALA A C 8
ATOM 14292 O O . ALA A 1 75 ? -6.818 0.166 -3.921 1.00 63.15 75 ALA A O 8
ATOM 14299 N N . GLN A 1 76 ? -9.040 -0.077 -3.697 1.00 51.13 76 GLN A N 8
ATOM 14300 C CA . GLN A 1 76 ? -9.084 0.465 -2.357 1.00 24.40 76 GLN A CA 8
ATOM 14301 C C . GLN A 1 76 ? -8.338 -0.435 -1.383 1.00 10.34 76 GLN A C 8
ATOM 14302 O O . GLN A 1 76 ? -7.680 0.049 -0.467 1.00 13.32 76 GLN A O 8
ATOM 14316 N N . ARG A 1 77 ? -8.435 -1.745 -1.586 1.00 14.31 77 ARG A N 8
ATOM 14317 C CA . ARG A 1 77 ? -7.718 -2.691 -0.744 1.00 50.43 77 ARG A CA 8
ATOM 14318 C C . ARG A 1 77 ? -6.218 -2.577 -0.987 1.00 44.24 77 ARG A C 8
ATOM 14319 O O . ARG A 1 77 ? -5.422 -2.635 -0.051 1.00 22.30 77 ARG A O 8
ATOM 14340 N N . ASN A 1 78 ? -5.843 -2.403 -2.249 1.00 53.04 78 ASN A N 8
ATOM 14341 C CA . ASN A 1 78 ? -4.446 -2.217 -2.621 1.00 33.54 78 ASN A CA 8
ATOM 14342 C C . ASN A 1 78 ? -3.901 -0.945 -1.982 1.00 52.22 78 ASN A C 8
ATOM 14343 O O . ASN A 1 78 ? -2.799 -0.929 -1.435 1.00 65.11 78 ASN A O 8
ATOM 14354 N N . LEU A 1 79 ? -4.697 0.115 -2.031 1.00 54.24 79 LEU A N 8
ATOM 14355 C CA . LEU A 1 79 ? -4.336 1.372 -1.388 1.00 15.02 79 LEU A CA 8
ATOM 14356 C C . LEU A 1 79 ? -4.294 1.211 0.130 1.00 64.00 79 LEU A C 8
ATOM 14357 O O . LEU A 1 79 ? -3.527 1.885 0.813 1.00 63.34 79 LEU A O 8
ATOM 14373 N N . SER A 1 80 ? -5.117 0.311 0.654 1.00 24.32 80 SER A N 8
ATOM 14374 C CA . SER A 1 80 ? -5.114 0.021 2.081 1.00 74.21 80 SER A CA 8
ATOM 14375 C C . SER A 1 80 ? -3.827 -0.694 2.489 1.00 64.14 80 SER A C 8
ATOM 14376 O O . SER A 1 80 ? -3.268 -0.415 3.548 1.00 72.34 80 SER A O 8
ATOM 14384 N N . THR A 1 81 ? -3.347 -1.611 1.651 1.00 54.13 81 THR A N 8
ATOM 14385 C CA . THR A 1 81 ? -2.082 -2.283 1.925 1.00 35.24 81 THR A CA 8
ATOM 14386 C C . THR A 1 81 ? -0.916 -1.312 1.768 1.00 75.21 81 THR A C 8
ATOM 14387 O O . THR A 1 81 ? 0.131 -1.474 2.392 1.00 64.24 81 THR A O 8
ATOM 14398 N N . ILE A 1 82 ? -1.112 -0.291 0.943 1.00 64.43 82 ILE A N 8
ATOM 14399 C CA . ILE A 1 82 ? -0.150 0.792 0.824 1.00 11.20 82 ILE A CA 8
ATOM 14400 C C . ILE A 1 82 ? -0.211 1.672 2.071 1.00 44.45 82 ILE A C 8
ATOM 14401 O O . ILE A 1 82 ? 0.813 2.132 2.576 1.00 22.25 82 ILE A O 8
ATOM 14417 N N . LYS A 1 83 ? -1.419 1.878 2.582 1.00 35.53 83 LYS A N 8
ATOM 14418 C CA . LYS A 1 83 ? -1.608 2.644 3.804 1.00 21.10 83 LYS A CA 8
ATOM 14419 C C . LYS A 1 83 ? -0.870 1.993 4.959 1.00 21.12 83 LYS A C 8
ATOM 14420 O O . LYS A 1 83 ? -0.445 2.674 5.874 1.00 23.41 83 LYS A O 8
ATOM 14439 N N . ILE A 1 84 ? -0.724 0.676 4.915 1.00 61.52 84 ILE A N 8
ATOM 14440 C CA . ILE A 1 84 ? -0.026 -0.046 5.971 1.00 2.24 84 ILE A CA 8
ATOM 14441 C C . ILE A 1 84 ? 1.374 0.528 6.203 1.00 62.24 84 ILE A C 8
ATOM 14442 O O . ILE A 1 84 ? 1.741 0.830 7.339 1.00 71.02 84 ILE A O 8
ATOM 14458 N N . TYR A 1 85 ? 2.147 0.705 5.131 1.00 65.31 85 TYR A N 8
ATOM 14459 C CA . TYR A 1 85 ? 3.505 1.205 5.272 1.00 5.54 85 TYR A CA 8
ATOM 14460 C C . TYR A 1 85 ? 3.491 2.702 5.585 1.00 43.30 85 TYR A C 8
ATOM 14461 O O . TYR A 1 85 ? 4.341 3.199 6.323 1.00 0.22 85 TYR A O 8
ATOM 14479 N N . VAL A 1 86 ? 2.504 3.410 5.040 1.00 12.35 86 VAL A N 8
ATOM 14480 C CA . VAL A 1 86 ? 2.348 4.840 5.297 1.00 51.32 86 VAL A CA 8
ATOM 14481 C C . VAL A 1 86 ? 1.966 5.081 6.756 1.00 64.32 86 VAL A C 8
ATOM 14482 O O . VAL A 1 86 ? 2.548 5.924 7.437 1.00 73.31 86 VAL A O 8
ATOM 14495 N N . SER A 1 87 ? 0.994 4.314 7.221 1.00 40.23 87 SER A N 8
ATOM 14496 C CA . SER A 1 87 ? 0.519 4.387 8.590 1.00 32.11 87 SER A CA 8
ATOM 14497 C C . SER A 1 87 ? 1.619 3.985 9.574 1.00 73.42 87 SER A C 8
ATOM 14498 O O . SER A 1 87 ? 1.740 4.567 10.654 1.00 3.04 87 SER A O 8
ATOM 14506 N N . ALA A 1 88 ? 2.431 3.002 9.192 1.00 34.42 88 ALA A N 8
ATOM 14507 C CA . ALA A 1 88 ? 3.584 2.615 9.994 1.00 45.11 88 ALA A CA 8
ATOM 14508 C C . ALA A 1 88 ? 4.603 3.749 10.029 1.00 72.12 88 ALA A C 8
ATOM 14509 O O . ALA A 1 88 ? 5.209 4.032 11.065 1.00 61.53 88 ALA A O 8
ATOM 14516 N N . ALA A 1 89 ? 4.765 4.412 8.889 1.00 21.00 89 ALA A N 8
ATOM 14517 C CA . ALA A 1 89 ? 5.681 5.538 8.771 1.00 13.35 89 ALA A CA 8
ATOM 14518 C C . ALA A 1 89 ? 5.217 6.716 9.609 1.00 43.23 89 ALA A C 8
ATOM 14519 O O . ALA A 1 89 ? 6.025 7.558 9.999 1.00 73.12 89 ALA A O 8
ATOM 14526 N N . ILE A 1 90 ? 3.924 6.782 9.883 1.00 24.02 90 ILE A N 8
ATOM 14527 C CA . ILE A 1 90 ? 3.399 7.822 10.749 1.00 51.50 90 ILE A CA 8
ATOM 14528 C C . ILE A 1 90 ? 3.925 7.633 12.170 1.00 64.33 90 ILE A C 8
ATOM 14529 O O . ILE A 1 90 ? 4.388 8.583 12.807 1.00 43.54 90 ILE A O 8
ATOM 14545 N N . LYS A 1 91 ? 3.874 6.395 12.649 1.00 45.23 91 LYS A N 8
ATOM 14546 C CA . LYS A 1 91 ? 4.407 6.058 13.967 1.00 71.30 91 LYS A CA 8
ATOM 14547 C C . LYS A 1 91 ? 5.927 6.168 13.986 1.00 75.21 91 LYS A C 8
ATOM 14548 O O . LYS A 1 91 ? 6.521 6.506 15.009 1.00 71.34 91 LYS A O 8
ATOM 14567 N N . LYS A 1 92 ? 6.545 5.879 12.852 1.00 21.15 92 LYS A N 8
ATOM 14568 C CA . LYS A 1 92 ? 7.990 6.012 12.710 1.00 22.11 92 LYS A CA 8
ATOM 14569 C C . LYS A 1 92 ? 8.385 7.488 12.808 1.00 21.33 92 LYS A C 8
ATOM 14570 O O . LYS A 1 92 ? 9.430 7.834 13.359 1.00 30.41 92 LYS A O 8
ATOM 14589 N N . GLY A 1 93 ? 7.529 8.356 12.285 1.00 70.12 93 GLY A N 8
ATOM 14590 C CA . GLY A 1 93 ? 7.809 9.778 12.302 1.00 22.11 93 GLY A CA 8
ATOM 14591 C C . GLY A 1 93 ? 8.219 10.283 10.938 1.00 63.52 93 GLY A C 8
ATOM 14592 O O . GLY A 1 93 ? 8.702 11.406 10.796 1.00 52.35 93 GLY A O 8
ATOM 14596 N N . TYR A 1 94 ? 8.024 9.446 9.933 1.00 2.51 94 TYR A N 8
ATOM 14597 C CA . TYR A 1 94 ? 8.360 9.798 8.564 1.00 22.45 94 TYR A CA 8
ATOM 14598 C C . TYR A 1 94 ? 7.194 10.544 7.923 1.00 13.34 94 TYR A C 8
ATOM 14599 O O . TYR A 1 94 ? 7.369 11.611 7.335 1.00 54.35 94 TYR A O 8
ATOM 14617 N N . MET A 1 95 ? 6.003 9.976 8.059 1.00 14.25 95 MET A N 8
ATOM 14618 C CA . MET A 1 95 ? 4.790 10.603 7.578 1.00 15.04 95 MET A CA 8
ATOM 14619 C C . MET A 1 95 ? 4.084 11.305 8.726 1.00 35.32 95 MET A C 8
ATOM 14620 O O . MET A 1 95 ? 3.968 10.755 9.821 1.00 61.23 95 MET A O 8
ATOM 14634 N N . GLU A 1 96 ? 3.633 12.524 8.484 1.00 11.20 96 GLU A N 8
ATOM 14635 C CA . GLU A 1 96 ? 2.937 13.291 9.505 1.00 50.34 96 GLU A CA 8
ATOM 14636 C C . GLU A 1 96 ? 1.536 12.730 9.713 1.00 43.15 96 GLU A C 8
ATOM 14637 O O . GLU A 1 96 ? 1.090 12.527 10.844 1.00 63.25 96 GLU A O 8
ATOM 14649 N N . ASN A 1 97 ? 0.863 12.462 8.604 1.00 23.54 97 ASN A N 8
ATOM 14650 C CA . ASN A 1 97 ? -0.459 11.853 8.605 1.00 34.14 97 ASN A CA 8
ATOM 14651 C C . ASN A 1 97 ? -0.629 11.037 7.337 1.00 2.41 97 ASN A C 8
ATOM 14652 O O . ASN A 1 97 ? 0.249 11.042 6.473 1.00 43.53 97 ASN A O 8
ATOM 14663 N N . ASP A 1 98 ? -1.742 10.334 7.223 1.00 32.42 98 ASP A N 8
ATOM 14664 C CA . ASP A 1 98 ? -2.021 9.558 6.036 1.00 41.32 98 ASP A CA 8
ATOM 14665 C C . ASP A 1 98 ? -2.639 10.449 4.966 1.00 32.11 98 ASP A C 8
ATOM 14666 O O . ASP A 1 98 ? -3.217 11.492 5.274 1.00 44.33 98 ASP A O 8
ATOM 14675 N N . PRO A 1 99 ? -2.522 10.052 3.694 1.00 60.31 99 PRO A N 8
ATOM 14676 C CA . PRO A 1 99 ? -3.075 10.819 2.572 1.00 14.44 99 PRO A CA 8
ATOM 14677 C C . PRO A 1 99 ? -4.602 10.770 2.518 1.00 33.32 99 PRO A C 8
ATOM 14678 O O . PRO A 1 99 ? -5.228 11.468 1.721 1.00 3.21 99 PRO A O 8
ATOM 14689 N N . PHE A 1 100 ? -5.197 9.949 3.379 1.00 23.11 100 PHE A N 8
ATOM 14690 C CA . PHE A 1 100 ? -6.644 9.787 3.406 1.00 54.51 100 PHE A CA 8
ATOM 14691 C C . PHE A 1 100 ? -7.287 10.860 4.276 1.00 64.34 100 PHE A C 8
ATOM 14692 O O . PHE A 1 100 ? -8.484 11.127 4.168 1.00 15.42 100 PHE A O 8
ATOM 14709 N N . LYS A 1 101 ? -6.475 11.465 5.139 1.00 53.32 101 LYS A N 8
ATOM 14710 C CA . LYS A 1 101 ? -6.870 12.612 5.928 1.00 13.40 101 LYS A CA 8
ATOM 14711 C C . LYS A 1 101 ? -7.558 13.684 5.085 1.00 53.40 101 LYS A C 8
ATOM 14712 O O . LYS A 1 101 ? -8.657 14.136 5.409 1.00 61.44 101 LYS A O 8
ATOM 14731 N N . ASP A 1 102 ? -6.911 14.070 3.997 1.00 10.21 102 ASP A N 8
ATOM 14732 C CA . ASP A 1 102 ? -7.405 15.153 3.151 1.00 63.13 102 ASP A CA 8
ATOM 14733 C C . ASP A 1 102 ? -7.885 14.602 1.811 1.00 35.22 102 ASP A C 8
ATOM 14734 O O . ASP A 1 102 ? -8.205 15.353 0.889 1.00 34.55 102 ASP A O 8
ATOM 14743 N N . PHE A 1 103 ? -7.951 13.275 1.730 1.00 41.41 103 PHE A N 8
ATOM 14744 C CA . PHE A 1 103 ? -8.324 12.578 0.498 1.00 61.54 103 PHE A CA 8
ATOM 14745 C C . PHE A 1 103 ? -9.687 13.038 -0.012 1.00 22.24 103 PHE A C 8
ATOM 14746 O O . PHE A 1 103 ? -9.808 13.536 -1.133 1.00 63.43 103 PHE A O 8
ATOM 14763 N N . GLY A 1 104 ? -10.706 12.874 0.816 1.00 1.11 104 GLY A N 8
ATOM 14764 C CA . GLY A 1 104 ? -12.037 13.291 0.437 1.00 62.05 104 GLY A CA 8
ATOM 14765 C C . GLY A 1 104 ? -12.374 14.641 1.015 1.00 22.01 104 GLY A C 8
ATOM 14766 O O . GLY A 1 104 ? -12.627 15.599 0.279 1.00 53.03 104 GLY A O 8
ATOM 14770 N N . LEU A 1 105 ? -12.346 14.724 2.335 1.00 63.33 105 LEU A N 8
ATOM 14771 C CA . LEU A 1 105 ? -12.605 15.967 3.033 1.00 61.41 105 LEU A CA 8
ATOM 14772 C C . LEU A 1 105 ? -12.077 15.890 4.457 1.00 63.31 105 LEU A C 8
ATOM 14773 O O . LEU A 1 105 ? -12.319 14.915 5.172 1.00 44.34 105 LEU A O 8
ATOM 14789 N N . GLU A 1 106 ? -11.306 16.893 4.839 1.00 64.23 106 GLU A N 8
ATOM 14790 C CA . GLU A 1 106 ? -10.850 17.025 6.211 1.00 12.14 106 GLU A CA 8
ATOM 14791 C C . GLU A 1 106 ? -11.975 17.602 7.058 1.00 1.52 106 GLU A C 8
ATOM 14792 O O . GLU A 1 106 ? -12.551 16.908 7.893 1.00 71.42 106 GLU A O 8
ATOM 14804 N N . HIS A 1 107 ? -12.301 18.871 6.818 1.00 55.42 107 HIS A N 8
ATOM 14805 C CA . HIS A 1 107 ? -13.410 19.533 7.512 1.00 34.41 107 HIS A CA 8
ATOM 14806 C C . HIS A 1 107 ? -13.938 20.724 6.720 1.00 45.01 107 HIS A C 8
ATOM 14807 O O . HIS A 1 107 ? -15.124 21.046 6.799 1.00 53.01 107 HIS A O 8
ATOM 14822 N N . HIS A 1 108 ? -13.053 21.368 5.950 1.00 43.03 108 HIS A N 8
ATOM 14823 C CA . HIS A 1 108 ? -13.358 22.655 5.319 1.00 51.10 108 HIS A CA 8
ATOM 14824 C C . HIS A 1 108 ? -13.634 23.694 6.400 1.00 5.00 108 HIS A C 8
ATOM 14825 O O . HIS A 1 108 ? -13.306 23.474 7.566 1.00 64.41 108 HIS A O 8
ATOM 14840 N N . HIS A 1 109 ? -14.217 24.824 6.027 1.00 53.23 109 HIS A N 8
ATOM 14841 C CA . HIS A 1 109 ? -14.532 25.852 7.008 1.00 20.23 109 HIS A CA 8
ATOM 14842 C C . HIS A 1 109 ? -15.381 26.953 6.388 1.00 71.32 109 HIS A C 8
ATOM 14843 O O . HIS A 1 109 ? -14.896 27.736 5.571 1.00 21.12 109 HIS A O 8
ATOM 14858 N N . HIS A 1 110 ? -16.648 26.997 6.770 1.00 52.41 110 HIS A N 8
ATOM 14859 C CA . HIS A 1 110 ? -17.545 28.054 6.325 1.00 63.34 110 HIS A CA 8
ATOM 14860 C C . HIS A 1 110 ? -17.087 29.389 6.902 1.00 62.21 110 HIS A C 8
ATOM 14861 O O . HIS A 1 110 ? -17.051 29.570 8.119 1.00 54.12 110 HIS A O 8
ATOM 14876 N N . HIS A 1 111 ? -16.732 30.319 6.026 1.00 33.43 111 HIS A N 8
ATOM 14877 C CA . HIS A 1 111 ? -16.140 31.583 6.451 1.00 45.52 111 HIS A CA 8
ATOM 14878 C C . HIS A 1 111 ? -16.804 32.778 5.772 1.00 13.32 111 HIS A C 8
ATOM 14879 O O . HIS A 1 111 ? -16.216 33.856 5.686 1.00 21.03 111 HIS A O 8
ATOM 14894 N N . HIS A 1 112 ? -18.025 32.586 5.298 1.00 62.25 112 HIS A N 8
ATOM 14895 C CA . HIS A 1 112 ? -18.789 33.675 4.706 1.00 13.53 112 HIS A CA 8
ATOM 14896 C C . HIS A 1 112 ? -20.206 33.680 5.272 1.00 20.45 112 HIS A C 8
ATOM 14897 O O . HIS A 1 112 ? -21.068 32.953 4.733 1.00 38.89 112 HIS A O 8
ATOM 14913 N N . MET A 1 1 ? 20.041 -9.543 7.810 1.00 22.15 1 MET A N 9
ATOM 14914 C CA . MET A 1 1 ? 19.995 -10.453 8.978 1.00 30.45 1 MET A CA 9
ATOM 14915 C C . MET A 1 1 ? 18.630 -10.387 9.658 1.00 61.53 1 MET A C 9
ATOM 14916 O O . MET A 1 1 ? 17.918 -11.392 9.737 1.00 62.23 1 MET A O 9
ATOM 14932 N N . ASN A 1 2 ? 18.264 -9.204 10.150 1.00 54.22 2 ASN A N 9
ATOM 14933 C CA . ASN A 1 2 ? 16.974 -9.012 10.810 1.00 30.55 2 ASN A CA 9
ATOM 14934 C C . ASN A 1 2 ? 16.258 -7.790 10.242 1.00 43.50 2 ASN A C 9
ATOM 14935 O O . ASN A 1 2 ? 16.308 -6.713 10.835 1.00 25.44 2 ASN A O 9
ATOM 14946 N N . ASN A 1 3 ? 15.612 -7.975 9.091 1.00 60.24 3 ASN A N 9
ATOM 14947 C CA . ASN A 1 3 ? 14.911 -6.897 8.379 1.00 63.44 3 ASN A CA 9
ATOM 14948 C C . ASN A 1 3 ? 15.810 -5.674 8.198 1.00 5.02 3 ASN A C 9
ATOM 14949 O O . ASN A 1 3 ? 15.749 -4.716 8.975 1.00 41.32 3 ASN A O 9
ATOM 14960 N N . PRO A 1 4 ? 16.675 -5.703 7.174 1.00 70.22 4 PRO A N 9
ATOM 14961 C CA . PRO A 1 4 ? 17.616 -4.620 6.912 1.00 51.24 4 PRO A CA 9
ATOM 14962 C C . PRO A 1 4 ? 16.949 -3.432 6.231 1.00 3.21 4 PRO A C 9
ATOM 14963 O O . PRO A 1 4 ? 16.076 -3.601 5.377 1.00 53.21 4 PRO A O 9
ATOM 14974 N N . SER A 1 5 ? 17.364 -2.231 6.604 1.00 3.31 5 SER A N 9
ATOM 14975 C CA . SER A 1 5 ? 16.839 -1.026 5.992 1.00 23.34 5 SER A CA 9
ATOM 14976 C C . SER A 1 5 ? 17.515 -0.808 4.643 1.00 24.22 5 SER A C 9
ATOM 14977 O O . SER A 1 5 ? 18.444 -0.011 4.513 1.00 52.43 5 SER A O 9
ATOM 14985 N N . ASP A 1 6 ? 17.071 -1.565 3.651 1.00 22.14 6 ASP A N 9
ATOM 14986 C CA . ASP A 1 6 ? 17.674 -1.525 2.326 1.00 52.13 6 ASP A CA 9
ATOM 14987 C C . ASP A 1 6 ? 16.593 -1.491 1.260 1.00 34.11 6 ASP A C 9
ATOM 14988 O O . ASP A 1 6 ? 16.844 -1.711 0.076 1.00 52.25 6 ASP A O 9
ATOM 14997 N N . PHE A 1 7 ? 15.381 -1.210 1.702 1.00 52.02 7 PHE A N 9
ATOM 14998 C CA . PHE A 1 7 ? 14.236 -1.150 0.821 1.00 21.12 7 PHE A CA 9
ATOM 14999 C C . PHE A 1 7 ? 14.288 0.113 -0.019 1.00 11.24 7 PHE A C 9
ATOM 15000 O O . PHE A 1 7 ? 14.313 1.222 0.510 1.00 23.23 7 PHE A O 9
ATOM 15017 N N . LYS A 1 8 ? 14.309 -0.062 -1.324 1.00 63.22 8 LYS A N 9
ATOM 15018 C CA . LYS A 1 8 ? 14.354 1.057 -2.245 1.00 65.12 8 LYS A CA 9
ATOM 15019 C C . LYS A 1 8 ? 12.954 1.474 -2.668 1.00 65.53 8 LYS A C 9
ATOM 15020 O O . LYS A 1 8 ? 12.769 2.474 -3.361 1.00 3.12 8 LYS A O 9
ATOM 15039 N N . SER A 1 9 ? 11.980 0.690 -2.253 1.00 70.24 9 SER A N 9
ATOM 15040 C CA . SER A 1 9 ? 10.593 0.941 -2.597 1.00 70.42 9 SER A CA 9
ATOM 15041 C C . SER A 1 9 ? 9.676 0.559 -1.444 1.00 43.10 9 SER A C 9
ATOM 15042 O O . SER A 1 9 ? 9.997 -0.348 -0.668 1.00 21.40 9 SER A O 9
ATOM 15050 N N . PHE A 1 10 ? 8.536 1.240 -1.325 1.00 32.23 10 PHE A N 9
ATOM 15051 C CA . PHE A 1 10 ? 7.576 0.903 -0.291 1.00 32.24 10 PHE A CA 9
ATOM 15052 C C . PHE A 1 10 ? 6.920 -0.429 -0.613 1.00 13.11 10 PHE A C 9
ATOM 15053 O O . PHE A 1 10 ? 6.481 -1.146 0.280 1.00 34.41 10 PHE A O 9
ATOM 15070 N N . HIS A 1 11 ? 6.869 -0.756 -1.897 1.00 64.33 11 HIS A N 9
ATOM 15071 C CA . HIS A 1 11 ? 6.360 -2.052 -2.333 1.00 62.12 11 HIS A CA 9
ATOM 15072 C C . HIS A 1 11 ? 7.172 -3.181 -1.709 1.00 54.33 11 HIS A C 9
ATOM 15073 O O . HIS A 1 11 ? 6.620 -4.205 -1.306 1.00 24.21 11 HIS A O 9
ATOM 15088 N N . ASP A 1 12 ? 8.482 -2.989 -1.622 1.00 23.41 12 ASP A N 9
ATOM 15089 C CA . ASP A 1 12 ? 9.349 -3.987 -1.011 1.00 14.03 12 ASP A CA 9
ATOM 15090 C C . ASP A 1 12 ? 9.283 -3.881 0.510 1.00 61.24 12 ASP A C 9
ATOM 15091 O O . ASP A 1 12 ? 9.255 -4.893 1.213 1.00 74.21 12 ASP A O 9
ATOM 15100 N N . PHE A 1 13 ? 9.241 -2.645 1.001 1.00 20.44 13 PHE A N 9
ATOM 15101 C CA . PHE A 1 13 ? 9.144 -2.375 2.434 1.00 21.35 13 PHE A CA 9
ATOM 15102 C C . PHE A 1 13 ? 7.906 -3.039 3.033 1.00 2.42 13 PHE A C 9
ATOM 15103 O O . PHE A 1 13 ? 8.003 -3.777 4.015 1.00 15.41 13 PHE A O 9
ATOM 15120 N N . VAL A 1 14 ? 6.750 -2.781 2.432 1.00 42.23 14 VAL A N 9
ATOM 15121 C CA . VAL A 1 14 ? 5.494 -3.333 2.919 1.00 31.11 14 VAL A CA 9
ATOM 15122 C C . VAL A 1 14 ? 5.522 -4.854 2.879 1.00 62.12 14 VAL A C 9
ATOM 15123 O O . VAL A 1 14 ? 5.079 -5.512 3.815 1.00 65.43 14 VAL A O 9
ATOM 15136 N N . ALA A 1 15 ? 6.068 -5.405 1.800 1.00 43.42 15 ALA A N 9
ATOM 15137 C CA . ALA A 1 15 ? 6.158 -6.851 1.646 1.00 65.01 15 ALA A CA 9
ATOM 15138 C C . ALA A 1 15 ? 6.976 -7.476 2.772 1.00 44.43 15 ALA A C 9
ATOM 15139 O O . ALA A 1 15 ? 6.635 -8.544 3.274 1.00 22.11 15 ALA A O 9
ATOM 15146 N N . SER A 1 16 ? 8.040 -6.796 3.177 1.00 32.41 16 SER A N 9
ATOM 15147 C CA . SER A 1 16 ? 8.904 -7.294 4.240 1.00 55.42 16 SER A CA 9
ATOM 15148 C C . SER A 1 16 ? 8.230 -7.138 5.603 1.00 64.55 16 SER A C 9
ATOM 15149 O O . SER A 1 16 ? 8.299 -8.034 6.446 1.00 14.21 16 SER A O 9
ATOM 15157 N N . TYR A 1 17 ? 7.565 -6.008 5.813 1.00 40.21 17 TYR A N 9
ATOM 15158 C CA . TYR A 1 17 ? 6.869 -5.761 7.070 1.00 14.21 17 TYR A CA 9
ATOM 15159 C C . TYR A 1 17 ? 5.664 -6.690 7.199 1.00 74.51 17 TYR A C 9
ATOM 15160 O O . TYR A 1 17 ? 5.358 -7.188 8.282 1.00 23.21 17 TYR A O 9
ATOM 15178 N N . MET A 1 18 ? 4.991 -6.928 6.083 1.00 44.41 18 MET A N 9
ATOM 15179 C CA . MET A 1 18 ? 3.862 -7.846 6.049 1.00 5.41 18 MET A CA 9
ATOM 15180 C C . MET A 1 18 ? 4.358 -9.271 6.251 1.00 73.31 18 MET A C 9
ATOM 15181 O O . MET A 1 18 ? 3.690 -10.093 6.872 1.00 64.21 18 MET A O 9
ATOM 15195 N N . LYS A 1 19 ? 5.556 -9.533 5.745 1.00 63.04 19 LYS A N 9
ATOM 15196 C CA . LYS A 1 19 ? 6.239 -10.801 5.962 1.00 12.15 19 LYS A CA 9
ATOM 15197 C C . LYS A 1 19 ? 6.571 -10.963 7.441 1.00 54.40 19 LYS A C 9
ATOM 15198 O O . LYS A 1 19 ? 6.580 -12.074 7.971 1.00 40.03 19 LYS A O 9
ATOM 15217 N N . THR A 1 20 ? 6.829 -9.839 8.100 1.00 13.21 20 THR A N 9
ATOM 15218 C CA . THR A 1 20 ? 7.166 -9.827 9.517 1.00 34.13 20 THR A CA 9
ATOM 15219 C C . THR A 1 20 ? 6.046 -10.435 10.363 1.00 53.43 20 THR A C 9
ATOM 15220 O O . THR A 1 20 ? 6.289 -11.335 11.162 1.00 10.20 20 THR A O 9
ATOM 15231 N N . TYR A 1 21 ? 4.814 -9.964 10.188 1.00 0.13 21 TYR A N 9
ATOM 15232 C CA . TYR A 1 21 ? 3.709 -10.515 10.948 1.00 35.13 21 TYR A CA 9
ATOM 15233 C C . TYR A 1 21 ? 3.107 -11.724 10.236 1.00 12.41 21 TYR A C 9
ATOM 15234 O O . TYR A 1 21 ? 2.202 -12.378 10.755 1.00 53.15 21 TYR A O 9
ATOM 15252 N N . SER A 1 22 ? 3.640 -12.033 9.056 1.00 2.43 22 SER A N 9
ATOM 15253 C CA . SER A 1 22 ? 3.249 -13.230 8.321 1.00 52.45 22 SER A CA 9
ATOM 15254 C C . SER A 1 22 ? 3.731 -14.489 9.040 1.00 30.40 22 SER A C 9
ATOM 15255 O O . SER A 1 22 ? 3.334 -15.602 8.693 1.00 24.43 22 SER A O 9
ATOM 15263 N N . ARG A 1 23 ? 4.580 -14.305 10.043 1.00 3.34 23 ARG A N 9
ATOM 15264 C CA . ARG A 1 23 ? 5.107 -15.422 10.809 1.00 73.13 23 ARG A CA 9
ATOM 15265 C C . ARG A 1 23 ? 4.003 -16.124 11.593 1.00 31.04 23 ARG A C 9
ATOM 15266 O O . ARG A 1 23 ? 4.089 -17.318 11.860 1.00 71.11 23 ARG A O 9
ATOM 15287 N N . ARG A 1 24 ? 2.965 -15.380 11.959 1.00 23.44 24 ARG A N 9
ATOM 15288 C CA . ARG A 1 24 ? 1.940 -15.909 12.851 1.00 24.32 24 ARG A CA 9
ATOM 15289 C C . ARG A 1 24 ? 0.583 -16.074 12.163 1.00 72.10 24 ARG A C 9
ATOM 15290 O O . ARG A 1 24 ? -0.394 -16.444 12.811 1.00 44.31 24 ARG A O 9
ATOM 15311 N N . LEU A 1 25 ? 0.506 -15.809 10.865 1.00 13.22 25 LEU A N 9
ATOM 15312 C CA . LEU A 1 25 ? -0.750 -15.933 10.158 1.00 12.14 25 LEU A CA 9
ATOM 15313 C C . LEU A 1 25 ? -0.730 -17.105 9.197 1.00 51.14 25 LEU A C 9
ATOM 15314 O O . LEU A 1 25 ? 0.334 -17.598 8.808 1.00 31.35 25 LEU A O 9
ATOM 15330 N N . GLU A 1 26 ? -1.914 -17.553 8.837 1.00 2.12 26 GLU A N 9
ATOM 15331 C CA . GLU A 1 26 ? -2.077 -18.512 7.778 1.00 21.54 26 GLU A CA 9
ATOM 15332 C C . GLU A 1 26 ? -1.800 -17.838 6.443 1.00 35.11 26 GLU A C 9
ATOM 15333 O O . GLU A 1 26 ? -2.077 -16.650 6.269 1.00 21.30 26 GLU A O 9
ATOM 15345 N N . ILE A 1 27 ? -1.276 -18.601 5.507 1.00 21.40 27 ILE A N 9
ATOM 15346 C CA . ILE A 1 27 ? -0.857 -18.060 4.221 1.00 11.10 27 ILE A CA 9
ATOM 15347 C C . ILE A 1 27 ? -2.049 -17.501 3.444 1.00 24.11 27 ILE A C 9
ATOM 15348 O O . ILE A 1 27 ? -1.889 -16.601 2.627 1.00 74.33 27 ILE A O 9
ATOM 15364 N N . GLY A 1 28 ? -3.240 -18.015 3.730 1.00 65.42 28 GLY A N 9
ATOM 15365 C CA . GLY A 1 28 ? -4.440 -17.570 3.042 1.00 14.03 28 GLY A CA 9
ATOM 15366 C C . GLY A 1 28 ? -4.651 -16.066 3.089 1.00 31.51 28 GLY A C 9
ATOM 15367 O O . GLY A 1 28 ? -4.942 -15.448 2.066 1.00 20.04 28 GLY A O 9
ATOM 15371 N N . THR A 1 29 ? -4.499 -15.468 4.265 1.00 13.24 29 THR A N 9
ATOM 15372 C CA . THR A 1 29 ? -4.722 -14.033 4.408 1.00 22.32 29 THR A CA 9
ATOM 15373 C C . THR A 1 29 ? -3.580 -13.236 3.773 1.00 50.43 29 THR A C 9
ATOM 15374 O O . THR A 1 29 ? -3.818 -12.217 3.122 1.00 20.22 29 THR A O 9
ATOM 15385 N N . PHE A 1 30 ? -2.346 -13.704 3.953 1.00 44.02 30 PHE A N 9
ATOM 15386 C CA . PHE A 1 30 ? -1.190 -13.086 3.307 1.00 44.42 30 PHE A CA 9
ATOM 15387 C C . PHE A 1 30 ? -1.324 -13.135 1.779 1.00 1.34 30 PHE A C 9
ATOM 15388 O O . PHE A 1 30 ? -1.257 -12.109 1.104 1.00 41.30 30 PHE A O 9
ATOM 15405 N N . ARG A 1 31 ? -1.555 -14.339 1.258 1.00 33.14 31 ARG A N 9
ATOM 15406 C CA . ARG A 1 31 ? -1.658 -14.586 -0.183 1.00 61.30 31 ARG A CA 9
ATOM 15407 C C . ARG A 1 31 ? -2.845 -13.851 -0.803 1.00 30.02 31 ARG A C 9
ATOM 15408 O O . ARG A 1 31 ? -2.817 -13.486 -1.982 1.00 31.55 31 ARG A O 9
ATOM 15429 N N . HIS A 1 32 ? -3.870 -13.624 0.012 1.00 62.34 32 HIS A N 9
ATOM 15430 C CA . HIS A 1 32 ? -5.124 -13.006 -0.424 1.00 22.33 32 HIS A CA 9
ATOM 15431 C C . HIS A 1 32 ? -4.879 -11.685 -1.158 1.00 33.13 32 HIS A C 9
ATOM 15432 O O . HIS A 1 32 ? -5.611 -11.332 -2.080 1.00 24.33 32 HIS A O 9
ATOM 15447 N N . HIS A 1 33 ? -3.838 -10.970 -0.754 1.00 75.21 33 HIS A N 9
ATOM 15448 C CA . HIS A 1 33 ? -3.491 -9.690 -1.371 1.00 53.13 33 HIS A CA 9
ATOM 15449 C C . HIS A 1 33 ? -1.993 -9.629 -1.649 1.00 41.41 33 HIS A C 9
ATOM 15450 O O . HIS A 1 33 ? -1.407 -8.554 -1.769 1.00 22.21 33 HIS A O 9
ATOM 15465 N N . LYS A 1 34 ? -1.398 -10.803 -1.777 1.00 55.05 34 LYS A N 9
ATOM 15466 C CA . LYS A 1 34 ? 0.048 -10.941 -1.897 1.00 12.42 34 LYS A CA 9
ATOM 15467 C C . LYS A 1 34 ? 0.530 -10.582 -3.302 1.00 5.43 34 LYS A C 9
ATOM 15468 O O . LYS A 1 34 ? 1.548 -9.911 -3.472 1.00 24.22 34 LYS A O 9
ATOM 15487 N N . SER A 1 35 ? -0.216 -11.014 -4.303 1.00 25.31 35 SER A N 9
ATOM 15488 C CA . SER A 1 35 ? 0.193 -10.835 -5.686 1.00 40.53 35 SER A CA 9
ATOM 15489 C C . SER A 1 35 ? -0.234 -9.469 -6.216 1.00 64.34 35 SER A C 9
ATOM 15490 O O . SER A 1 35 ? 0.425 -8.899 -7.083 1.00 13.32 35 SER A O 9
ATOM 15498 N N . CYS A 1 36 ? -1.328 -8.949 -5.668 1.00 51.02 36 CYS A N 9
ATOM 15499 C CA . CYS A 1 36 ? -1.936 -7.708 -6.146 1.00 24.31 36 CYS A CA 9
ATOM 15500 C C . CYS A 1 36 ? -0.928 -6.565 -6.204 1.00 54.31 36 CYS A C 9
ATOM 15501 O O . CYS A 1 36 ? -0.631 -6.031 -7.274 1.00 23.30 36 CYS A O 9
ATOM 15509 N N . MET A 1 37 ? -0.407 -6.206 -5.042 1.00 43.50 37 MET A N 9
ATOM 15510 C CA . MET A 1 37 ? 0.473 -5.043 -4.910 1.00 24.43 37 MET A CA 9
ATOM 15511 C C . MET A 1 37 ? 1.752 -5.182 -5.743 1.00 5.54 37 MET A C 9
ATOM 15512 O O . MET A 1 37 ? 2.259 -4.196 -6.283 1.00 21.35 37 MET A O 9
ATOM 15526 N N . ARG A 1 38 ? 2.260 -6.402 -5.863 1.00 51.12 38 ARG A N 9
ATOM 15527 C CA . ARG A 1 38 ? 3.486 -6.650 -6.607 1.00 44.13 38 ARG A CA 9
ATOM 15528 C C . ARG A 1 38 ? 3.244 -6.651 -8.114 1.00 33.20 38 ARG A C 9
ATOM 15529 O O . ARG A 1 38 ? 4.144 -6.333 -8.894 1.00 44.01 38 ARG A O 9
ATOM 15550 N N . LYS A 1 39 ? 2.021 -6.981 -8.516 1.00 73.14 39 LYS A N 9
ATOM 15551 C CA . LYS A 1 39 ? 1.679 -7.148 -9.920 1.00 44.42 39 LYS A CA 9
ATOM 15552 C C . LYS A 1 39 ? 1.677 -5.806 -10.662 1.00 73.12 39 LYS A C 9
ATOM 15553 O O . LYS A 1 39 ? 1.657 -5.764 -11.893 1.00 32.53 39 LYS A O 9
ATOM 15572 N N . PHE A 1 40 ? 1.733 -4.708 -9.911 1.00 53.23 40 PHE A N 9
ATOM 15573 C CA . PHE A 1 40 ? 1.819 -3.381 -10.515 1.00 61.24 40 PHE A CA 9
ATOM 15574 C C . PHE A 1 40 ? 3.133 -3.250 -11.297 1.00 34.41 40 PHE A C 9
ATOM 15575 O O . PHE A 1 40 ? 3.251 -2.434 -12.216 1.00 42.21 40 PHE A O 9
ATOM 15592 N N . LYS A 1 41 ? 4.109 -4.080 -10.916 1.00 24.10 41 LYS A N 9
ATOM 15593 C CA . LYS A 1 41 ? 5.388 -4.203 -11.622 1.00 71.32 41 LYS A CA 9
ATOM 15594 C C . LYS A 1 41 ? 6.268 -2.958 -11.438 1.00 75.50 41 LYS A C 9
ATOM 15595 O O . LYS A 1 41 ? 7.108 -2.639 -12.280 1.00 64.14 41 LYS A O 9
ATOM 15614 N N . GLU A 1 42 ? 6.092 -2.270 -10.321 1.00 60.12 42 GLU A N 9
ATOM 15615 C CA . GLU A 1 42 ? 6.967 -1.158 -9.977 1.00 25.10 42 GLU A CA 9
ATOM 15616 C C . GLU A 1 42 ? 8.283 -1.692 -9.431 1.00 71.50 42 GLU A C 9
ATOM 15617 O O . GLU A 1 42 ? 8.306 -2.714 -8.740 1.00 64.12 42 GLU A O 9
ATOM 15629 N N . TYR A 1 43 ? 9.374 -1.009 -9.745 1.00 63.21 43 TYR A N 9
ATOM 15630 C CA . TYR A 1 43 ? 10.698 -1.482 -9.367 1.00 51.22 43 TYR A CA 9
ATOM 15631 C C . TYR A 1 43 ? 11.099 -0.948 -7.999 1.00 42.20 43 TYR A C 9
ATOM 15632 O O . TYR A 1 43 ? 11.113 -1.684 -7.007 1.00 31.41 43 TYR A O 9
ATOM 15650 N N . CYS A 1 44 ? 11.429 0.334 -7.944 1.00 32.43 44 CYS A N 9
ATOM 15651 C CA . CYS A 1 44 ? 11.851 0.955 -6.700 1.00 33.44 44 CYS A CA 9
ATOM 15652 C C . CYS A 1 44 ? 11.372 2.399 -6.622 1.00 0.32 44 CYS A C 9
ATOM 15653 O O . CYS A 1 44 ? 12.077 3.322 -7.040 1.00 73.40 44 CYS A O 9
ATOM 15661 N N . GLU A 1 45 ? 10.157 2.593 -6.127 1.00 70.11 45 GLU A N 9
ATOM 15662 C CA . GLU A 1 45 ? 9.631 3.933 -5.940 1.00 54.32 45 GLU A CA 9
ATOM 15663 C C . GLU A 1 45 ? 10.046 4.482 -4.571 1.00 54.42 45 GLU A C 9
ATOM 15664 O O . GLU A 1 45 ? 9.638 3.976 -3.524 1.00 25.12 45 GLU A O 9
ATOM 15676 N N . GLY A 1 46 ? 10.890 5.505 -4.588 1.00 33.43 46 GLY A N 9
ATOM 15677 C CA . GLY A 1 46 ? 11.380 6.090 -3.354 1.00 64.11 46 GLY A CA 9
ATOM 15678 C C . GLY A 1 46 ? 10.924 7.523 -3.190 1.00 22.12 46 GLY A C 9
ATOM 15679 O O . GLY A 1 46 ? 11.727 8.453 -3.280 1.00 13.11 46 GLY A O 9
ATOM 15683 N N . LEU A 1 47 ? 9.635 7.694 -2.956 1.00 51.20 47 LEU A N 9
ATOM 15684 C CA . LEU A 1 47 ? 9.037 9.017 -2.836 1.00 61.34 47 LEU A CA 9
ATOM 15685 C C . LEU A 1 47 ? 8.907 9.451 -1.378 1.00 30.31 47 LEU A C 9
ATOM 15686 O O . LEU A 1 47 ? 9.011 8.630 -0.466 1.00 14.31 47 LEU A O 9
ATOM 15702 N N . GLN A 1 48 ? 8.681 10.747 -1.163 1.00 32.04 48 GLN A N 9
ATOM 15703 C CA . GLN A 1 48 ? 8.658 11.309 0.175 1.00 64.14 48 GLN A CA 9
ATOM 15704 C C . GLN A 1 48 ? 7.300 11.921 0.526 1.00 34.00 48 GLN A C 9
ATOM 15705 O O . GLN A 1 48 ? 6.301 11.677 -0.149 1.00 42.22 48 GLN A O 9
ATOM 15719 N N . PHE A 1 49 ? 7.294 12.731 1.585 1.00 71.33 49 PHE A N 9
ATOM 15720 C CA . PHE A 1 49 ? 6.063 13.218 2.215 1.00 22.55 49 PHE A CA 9
ATOM 15721 C C . PHE A 1 49 ? 5.132 13.956 1.250 1.00 43.13 49 PHE A C 9
ATOM 15722 O O . PHE A 1 49 ? 3.923 13.746 1.273 1.00 1.41 49 PHE A O 9
ATOM 15739 N N . HIS A 1 50 ? 5.680 14.820 0.409 1.00 51.54 50 HIS A N 9
ATOM 15740 C CA . HIS A 1 50 ? 4.842 15.627 -0.472 1.00 43.44 50 HIS A CA 9
ATOM 15741 C C . HIS A 1 50 ? 4.393 14.813 -1.680 1.00 4.52 50 HIS A C 9
ATOM 15742 O O . HIS A 1 50 ? 3.443 15.181 -2.374 1.00 43.33 50 HIS A O 9
ATOM 15757 N N . GLU A 1 51 ? 5.068 13.702 -1.924 1.00 53.44 51 GLU A N 9
ATOM 15758 C CA . GLU A 1 51 ? 4.676 12.807 -2.998 1.00 34.21 51 GLU A CA 9
ATOM 15759 C C . GLU A 1 51 ? 3.570 11.885 -2.511 1.00 11.42 51 GLU A C 9
ATOM 15760 O O . GLU A 1 51 ? 2.623 11.597 -3.240 1.00 32.11 51 GLU A O 9
ATOM 15772 N N . LEU A 1 52 ? 3.686 11.438 -1.266 1.00 53.25 52 LEU A N 9
ATOM 15773 C CA . LEU A 1 52 ? 2.665 10.595 -0.667 1.00 25.43 52 LEU A CA 9
ATOM 15774 C C . LEU A 1 52 ? 1.547 11.468 -0.115 1.00 70.31 52 LEU A C 9
ATOM 15775 O O . LEU A 1 52 ? 1.525 11.812 1.067 1.00 13.43 52 LEU A O 9
ATOM 15791 N N . THR A 1 53 ? 0.637 11.844 -0.988 1.00 50.14 53 THR A N 9
ATOM 15792 C CA . THR A 1 53 ? -0.474 12.693 -0.618 1.00 63.44 53 THR A CA 9
ATOM 15793 C C . THR A 1 53 ? -1.783 12.081 -1.094 1.00 61.35 53 THR A C 9
ATOM 15794 O O . THR A 1 53 ? -1.775 11.060 -1.785 1.00 62.41 53 THR A O 9
ATOM 15805 N N . GLU A 1 54 ? -2.898 12.699 -0.719 1.00 3.02 54 GLU A N 9
ATOM 15806 C CA . GLU A 1 54 ? -4.215 12.251 -1.163 1.00 70.42 54 GLU A CA 9
ATOM 15807 C C . GLU A 1 54 ? -4.264 12.206 -2.688 1.00 14.41 54 GLU A C 9
ATOM 15808 O O . GLU A 1 54 ? -4.795 11.265 -3.277 1.00 73.34 54 GLU A O 9
ATOM 15820 N N . ASP A 1 55 ? -3.667 13.218 -3.311 1.00 41.23 55 ASP A N 9
ATOM 15821 C CA . ASP A 1 55 ? -3.569 13.294 -4.764 1.00 25.44 55 ASP A CA 9
ATOM 15822 C C . ASP A 1 55 ? -2.903 12.048 -5.341 1.00 45.33 55 ASP A C 9
ATOM 15823 O O . ASP A 1 55 ? -3.323 11.535 -6.375 1.00 14.34 55 ASP A O 9
ATOM 15832 N N . PHE A 1 56 ? -1.879 11.552 -4.655 1.00 44.33 56 PHE A N 9
ATOM 15833 C CA . PHE A 1 56 ? -1.156 10.367 -5.105 1.00 53.35 56 PHE A CA 9
ATOM 15834 C C . PHE A 1 56 ? -2.037 9.126 -4.998 1.00 31.35 56 PHE A C 9
ATOM 15835 O O . PHE A 1 56 ? -2.125 8.337 -5.937 1.00 12.13 56 PHE A O 9
ATOM 15852 N N . LEU A 1 57 ? -2.682 8.963 -3.846 1.00 24.41 57 LEU A N 9
ATOM 15853 C CA . LEU A 1 57 ? -3.599 7.851 -3.623 1.00 1.01 57 LEU A CA 9
ATOM 15854 C C . LEU A 1 57 ? -4.713 7.866 -4.661 1.00 22.45 57 LEU A C 9
ATOM 15855 O O . LEU A 1 57 ? -5.072 6.829 -5.222 1.00 3.33 57 LEU A O 9
ATOM 15871 N N . ARG A 1 58 ? -5.237 9.053 -4.924 1.00 42.43 58 ARG A N 9
ATOM 15872 C CA . ARG A 1 58 ? -6.290 9.228 -5.907 1.00 42.13 58 ARG A CA 9
ATOM 15873 C C . ARG A 1 58 ? -5.775 8.911 -7.309 1.00 50.24 58 ARG A C 9
ATOM 15874 O O . ARG A 1 58 ? -6.406 8.165 -8.056 1.00 61.21 58 ARG A O 9
ATOM 15895 N N . ASP A 1 59 ? -4.619 9.472 -7.648 1.00 31.20 59 ASP A N 9
ATOM 15896 C CA . ASP A 1 59 ? -4.009 9.266 -8.964 1.00 4.43 59 ASP A CA 9
ATOM 15897 C C . ASP A 1 59 ? -3.726 7.791 -9.213 1.00 12.43 59 ASP A C 9
ATOM 15898 O O . ASP A 1 59 ? -4.017 7.269 -10.287 1.00 51.13 59 ASP A O 9
ATOM 15907 N N . TYR A 1 60 ? -3.178 7.129 -8.203 1.00 32.31 60 TYR A N 9
ATOM 15908 C CA . TYR A 1 60 ? -2.829 5.714 -8.292 1.00 1.01 60 TYR A CA 9
ATOM 15909 C C . TYR A 1 60 ? -4.084 4.879 -8.536 1.00 53.21 60 TYR A C 9
ATOM 15910 O O . TYR A 1 60 ? -4.079 3.941 -9.334 1.00 54.31 60 TYR A O 9
ATOM 15928 N N . LEU A 1 61 ? -5.157 5.244 -7.846 1.00 32.13 61 LEU A N 9
ATOM 15929 C CA . LEU A 1 61 ? -6.447 4.578 -7.985 1.00 52.22 61 LEU A CA 9
ATOM 15930 C C . LEU A 1 61 ? -7.024 4.784 -9.382 1.00 35.02 61 LEU A C 9
ATOM 15931 O O . LEU A 1 61 ? -7.478 3.837 -10.029 1.00 60.31 61 LEU A O 9
ATOM 15947 N N . ILE A 1 62 ? -7.022 6.028 -9.831 1.00 22.42 62 ILE A N 9
ATOM 15948 C CA . ILE A 1 62 ? -7.528 6.368 -11.157 1.00 40.21 62 ILE A CA 9
ATOM 15949 C C . ILE A 1 62 ? -6.692 5.704 -12.250 1.00 3.42 62 ILE A C 9
ATOM 15950 O O . ILE A 1 62 ? -7.234 5.104 -13.177 1.00 31.05 62 ILE A O 9
ATOM 15966 N N . TYR A 1 63 ? -5.372 5.792 -12.115 1.00 20.54 63 TYR A N 9
ATOM 15967 C CA . TYR A 1 63 ? -4.444 5.207 -13.082 1.00 23.34 63 TYR A CA 9
ATOM 15968 C C . TYR A 1 63 ? -4.684 3.705 -13.218 1.00 75.43 63 TYR A C 9
ATOM 15969 O O . TYR A 1 63 ? -4.602 3.142 -14.313 1.00 31.20 63 TYR A O 9
ATOM 15987 N N . MET A 1 64 ? -4.993 3.075 -12.092 1.00 42.11 64 MET A N 9
ATOM 15988 C CA . MET A 1 64 ? -5.283 1.648 -12.043 1.00 12.14 64 MET A CA 9
ATOM 15989 C C . MET A 1 64 ? -6.460 1.303 -12.951 1.00 41.45 64 MET A C 9
ATOM 15990 O O . MET A 1 64 ? -6.413 0.339 -13.712 1.00 20.15 64 MET A O 9
ATOM 16004 N N . LYS A 1 65 ? -7.509 2.104 -12.863 1.00 22.23 65 LYS A N 9
ATOM 16005 C CA . LYS A 1 65 ? -8.732 1.863 -13.622 1.00 32.24 65 LYS A CA 9
ATOM 16006 C C . LYS A 1 65 ? -8.576 2.339 -15.068 1.00 25.32 65 LYS A C 9
ATOM 16007 O O . LYS A 1 65 ? -9.031 1.680 -16.002 1.00 32.23 65 LYS A O 9
ATOM 16026 N N . LYS A 1 66 ? -7.925 3.476 -15.245 1.00 60.22 66 LYS A N 9
ATOM 16027 C CA . LYS A 1 66 ? -7.787 4.086 -16.562 1.00 1.32 66 LYS A CA 9
ATOM 16028 C C . LYS A 1 66 ? -6.791 3.325 -17.439 1.00 30.01 66 LYS A C 9
ATOM 16029 O O . LYS A 1 66 ? -7.162 2.757 -18.470 1.00 14.52 66 LYS A O 9
ATOM 16048 N N . THR A 1 67 ? -5.536 3.302 -17.020 1.00 5.43 67 THR A N 9
ATOM 16049 C CA . THR A 1 67 ? -4.473 2.723 -17.824 1.00 24.53 67 THR A CA 9
ATOM 16050 C C . THR A 1 67 ? -4.448 1.203 -17.712 1.00 14.31 67 THR A C 9
ATOM 16051 O O . THR A 1 67 ? -4.379 0.499 -18.720 1.00 64.12 67 THR A O 9
ATOM 16062 N N . LEU A 1 68 ? -4.522 0.697 -16.489 1.00 73.04 68 LEU A N 9
ATOM 16063 C CA . LEU A 1 68 ? -4.428 -0.739 -16.254 1.00 63.04 68 LEU A CA 9
ATOM 16064 C C . LEU A 1 68 ? -5.778 -1.418 -16.454 1.00 4.33 68 LEU A C 9
ATOM 16065 O O . LEU A 1 68 ? -5.846 -2.635 -16.629 1.00 12.23 68 LEU A O 9
ATOM 16081 N N . CYS A 1 69 ? -6.846 -0.624 -16.421 1.00 21.53 69 CYS A N 9
ATOM 16082 C CA . CYS A 1 69 ? -8.206 -1.120 -16.622 1.00 21.11 69 CYS A CA 9
ATOM 16083 C C . CYS A 1 69 ? -8.619 -2.080 -15.505 1.00 15.53 69 CYS A C 9
ATOM 16084 O O . CYS A 1 69 ? -9.448 -2.965 -15.709 1.00 4.30 69 CYS A O 9
ATOM 16092 N N . ASN A 1 70 ? -8.051 -1.884 -14.322 1.00 74.14 70 ASN A N 9
ATOM 16093 C CA . ASN A 1 70 ? -8.404 -2.693 -13.158 1.00 43.20 70 ASN A CA 9
ATOM 16094 C C . ASN A 1 70 ? -9.533 -2.026 -12.387 1.00 1.24 70 ASN A C 9
ATOM 16095 O O . ASN A 1 70 ? -9.768 -0.827 -12.531 1.00 34.24 70 ASN A O 9
ATOM 16106 N N . ALA A 1 71 ? -10.231 -2.799 -11.571 1.00 2.41 71 ALA A N 9
ATOM 16107 C CA . ALA A 1 71 ? -11.348 -2.274 -10.802 1.00 61.51 71 ALA A CA 9
ATOM 16108 C C . ALA A 1 71 ? -10.851 -1.509 -9.582 1.00 73.21 71 ALA A C 9
ATOM 16109 O O . ALA A 1 71 ? -9.705 -1.683 -9.155 1.00 13.01 71 ALA A O 9
ATOM 16116 N N . ASP A 1 72 ? -11.713 -0.668 -9.019 1.00 25.10 72 ASP A N 9
ATOM 16117 C CA . ASP A 1 72 ? -11.363 0.093 -7.825 1.00 13.11 72 ASP A CA 9
ATOM 16118 C C . ASP A 1 72 ? -11.081 -0.850 -6.670 1.00 40.22 72 ASP A C 9
ATOM 16119 O O . ASP A 1 72 ? -10.181 -0.605 -5.873 1.00 35.24 72 ASP A O 9
ATOM 16128 N N . SER A 1 73 ? -11.834 -1.944 -6.603 1.00 51.21 73 SER A N 9
ATOM 16129 C CA . SER A 1 73 ? -11.628 -2.959 -5.582 1.00 33.22 73 SER A CA 9
ATOM 16130 C C . SER A 1 73 ? -10.196 -3.485 -5.633 1.00 31.22 73 SER A C 9
ATOM 16131 O O . SER A 1 73 ? -9.519 -3.575 -4.610 1.00 22.13 73 SER A O 9
ATOM 16139 N N . THR A 1 74 ? -9.736 -3.804 -6.839 1.00 1.54 74 THR A N 9
ATOM 16140 C CA . THR A 1 74 ? -8.379 -4.285 -7.053 1.00 33.25 74 THR A CA 9
ATOM 16141 C C . THR A 1 74 ? -7.359 -3.238 -6.608 1.00 71.12 74 THR A C 9
ATOM 16142 O O . THR A 1 74 ? -6.403 -3.543 -5.893 1.00 52.34 74 THR A O 9
ATOM 16153 N N . ALA A 1 75 ? -7.587 -2.000 -7.027 1.00 4.21 75 ALA A N 9
ATOM 16154 C CA . ALA A 1 75 ? -6.710 -0.891 -6.678 1.00 73.55 75 ALA A CA 9
ATOM 16155 C C . ALA A 1 75 ? -6.660 -0.682 -5.169 1.00 60.45 75 ALA A C 9
ATOM 16156 O O . ALA A 1 75 ? -5.597 -0.438 -4.602 1.00 11.22 75 ALA A O 9
ATOM 16163 N N . GLN A 1 76 ? -7.815 -0.791 -4.530 1.00 62.41 76 GLN A N 9
ATOM 16164 C CA . GLN A 1 76 ? -7.937 -0.615 -3.096 1.00 30.43 76 GLN A CA 9
ATOM 16165 C C . GLN A 1 76 ? -7.109 -1.646 -2.332 1.00 1.00 76 GLN A C 9
ATOM 16166 O O . GLN A 1 76 ? -6.575 -1.355 -1.264 1.00 55.43 76 GLN A O 9
ATOM 16180 N N . ARG A 1 77 ? -7.006 -2.853 -2.880 1.00 20.43 77 ARG A N 9
ATOM 16181 C CA . ARG A 1 77 ? -6.197 -3.902 -2.261 1.00 21.14 77 ARG A CA 9
ATOM 16182 C C . ARG A 1 77 ? -4.722 -3.548 -2.367 1.00 3.22 77 ARG A C 9
ATOM 16183 O O . ARG A 1 77 ? -3.953 -3.721 -1.424 1.00 14.43 77 ARG A O 9
ATOM 16204 N N . ASN A 1 78 ? -4.340 -3.044 -3.526 1.00 13.22 78 ASN A N 9
ATOM 16205 C CA . ASN A 1 78 ? -2.982 -2.581 -3.754 1.00 1.14 78 ASN A CA 9
ATOM 16206 C C . ASN A 1 78 ? -2.658 -1.412 -2.824 1.00 74.13 78 ASN A C 9
ATOM 16207 O O . ASN A 1 78 ? -1.624 -1.394 -2.159 1.00 41.11 78 ASN A O 9
ATOM 16218 N N . LEU A 1 79 ? -3.576 -0.462 -2.752 1.00 35.20 79 LEU A N 9
ATOM 16219 C CA . LEU A 1 79 ? -3.403 0.729 -1.925 1.00 21.44 79 LEU A CA 9
ATOM 16220 C C . LEU A 1 79 ? -3.379 0.392 -0.435 1.00 43.53 79 LEU A C 9
ATOM 16221 O O . LEU A 1 79 ? -2.712 1.069 0.349 1.00 5.21 79 LEU A O 9
ATOM 16237 N N . SER A 1 80 ? -4.104 -0.650 -0.039 1.00 51.23 80 SER A N 9
ATOM 16238 C CA . SER A 1 80 ? -4.183 -1.023 1.371 1.00 2.13 80 SER A CA 9
ATOM 16239 C C . SER A 1 80 ? -2.827 -1.488 1.907 1.00 22.23 80 SER A C 9
ATOM 16240 O O . SER A 1 80 ? -2.582 -1.444 3.112 1.00 73.00 80 SER A O 9
ATOM 16248 N N . THR A 1 81 ? -1.943 -1.926 1.016 1.00 5.20 81 THR A N 9
ATOM 16249 C CA . THR A 1 81 ? -0.601 -2.310 1.425 1.00 33.02 81 THR A CA 9
ATOM 16250 C C . THR A 1 81 ? 0.223 -1.057 1.704 1.00 63.10 81 THR A C 9
ATOM 16251 O O . THR A 1 81 ? 0.970 -0.993 2.680 1.00 72.30 81 THR A O 9
ATOM 16262 N N . ILE A 1 82 ? 0.041 -0.048 0.855 1.00 72.41 82 ILE A N 9
ATOM 16263 C CA . ILE A 1 82 ? 0.693 1.246 1.026 1.00 43.25 82 ILE A CA 9
ATOM 16264 C C . ILE A 1 82 ? 0.273 1.870 2.353 1.00 11.22 82 ILE A C 9
ATOM 16265 O O . ILE A 1 82 ? 1.056 2.566 2.998 1.00 41.42 82 ILE A O 9
ATOM 16281 N N . LYS A 1 83 ? -0.967 1.593 2.755 1.00 12.20 83 LYS A N 9
ATOM 16282 C CA . LYS A 1 83 ? -1.491 2.035 4.042 1.00 61.31 83 LYS A CA 9
ATOM 16283 C C . LYS A 1 83 ? -0.548 1.677 5.175 1.00 64.14 83 LYS A C 9
ATOM 16284 O O . LYS A 1 83 ? -0.277 2.502 6.035 1.00 42.35 83 LYS A O 9
ATOM 16303 N N . ILE A 1 84 ? -0.039 0.456 5.157 1.00 20.11 84 ILE A N 9
ATOM 16304 C CA . ILE A 1 84 ? 0.892 -0.002 6.179 1.00 1.43 84 ILE A CA 9
ATOM 16305 C C . ILE A 1 84 ? 2.142 0.876 6.205 1.00 22.13 84 ILE A C 9
ATOM 16306 O O . ILE A 1 84 ? 2.593 1.293 7.272 1.00 51.31 84 ILE A O 9
ATOM 16322 N N . TYR A 1 85 ? 2.669 1.182 5.026 1.00 60.41 85 TYR A N 9
ATOM 16323 C CA . TYR A 1 85 ? 3.876 1.998 4.914 1.00 45.13 85 TYR A CA 9
ATOM 16324 C C . TYR A 1 85 ? 3.605 3.411 5.412 1.00 4.13 85 TYR A C 9
ATOM 16325 O O . TYR A 1 85 ? 4.350 3.951 6.228 1.00 62.21 85 TYR A O 9
ATOM 16343 N N . VAL A 1 86 ? 2.525 3.989 4.917 1.00 34.23 86 VAL A N 9
ATOM 16344 C CA . VAL A 1 86 ? 2.124 5.329 5.301 1.00 4.42 86 VAL A CA 9
ATOM 16345 C C . VAL A 1 86 ? 1.849 5.398 6.799 1.00 33.20 86 VAL A C 9
ATOM 16346 O O . VAL A 1 86 ? 2.396 6.244 7.502 1.00 24.03 86 VAL A O 9
ATOM 16359 N N . SER A 1 87 ? 1.019 4.484 7.275 1.00 22.54 87 SER A N 9
ATOM 16360 C CA . SER A 1 87 ? 0.646 4.423 8.679 1.00 51.02 87 SER A CA 9
ATOM 16361 C C . SER A 1 87 ? 1.866 4.235 9.585 1.00 73.30 87 SER A C 9
ATOM 16362 O O . SER A 1 87 ? 1.964 4.868 10.636 1.00 33.53 87 SER A O 9
ATOM 16370 N N . ALA A 1 88 ? 2.805 3.388 9.171 1.00 35.55 88 ALA A N 9
ATOM 16371 C CA . ALA A 1 88 ? 4.036 3.198 9.931 1.00 24.52 88 ALA A CA 9
ATOM 16372 C C . ALA A 1 88 ? 4.859 4.482 9.942 1.00 21.44 88 ALA A C 9
ATOM 16373 O O . ALA A 1 88 ? 5.461 4.844 10.957 1.00 22.51 88 ALA A O 9
ATOM 16380 N N . ALA A 1 89 ? 4.858 5.179 8.812 1.00 44.22 89 ALA A N 9
ATOM 16381 C CA . ALA A 1 89 ? 5.581 6.435 8.680 1.00 10.31 89 ALA A CA 9
ATOM 16382 C C . ALA A 1 89 ? 4.912 7.544 9.482 1.00 63.43 89 ALA A C 9
ATOM 16383 O O . ALA A 1 89 ? 5.550 8.530 9.841 1.00 52.20 89 ALA A O 9
ATOM 16390 N N . ILE A 1 90 ? 3.626 7.399 9.733 1.00 72.34 90 ILE A N 9
ATOM 16391 C CA . ILE A 1 90 ? 2.910 8.358 10.558 1.00 54.31 90 ILE A CA 9
ATOM 16392 C C . ILE A 1 90 ? 3.134 8.059 12.036 1.00 32.42 90 ILE A C 9
ATOM 16393 O O . ILE A 1 90 ? 3.276 8.972 12.854 1.00 23.50 90 ILE A O 9
ATOM 16409 N N . LYS A 1 91 ? 3.199 6.776 12.368 1.00 1.35 91 LYS A N 9
ATOM 16410 C CA . LYS A 1 91 ? 3.376 6.357 13.751 1.00 42.12 91 LYS A CA 9
ATOM 16411 C C . LYS A 1 91 ? 4.767 6.736 14.239 1.00 74.32 91 LYS A C 9
ATOM 16412 O O . LYS A 1 91 ? 4.928 7.285 15.327 1.00 33.23 91 LYS A O 9
ATOM 16431 N N . LYS A 1 92 ? 5.766 6.466 13.412 1.00 34.53 92 LYS A N 9
ATOM 16432 C CA . LYS A 1 92 ? 7.133 6.815 13.737 1.00 13.45 92 LYS A CA 9
ATOM 16433 C C . LYS A 1 92 ? 8.001 6.765 12.484 1.00 14.31 92 LYS A C 9
ATOM 16434 O O . LYS A 1 92 ? 8.890 5.920 12.357 1.00 12.51 92 LYS A O 9
ATOM 16453 N N . GLY A 1 93 ? 7.711 7.642 11.539 1.00 34.44 93 GLY A N 9
ATOM 16454 C CA . GLY A 1 93 ? 8.494 7.689 10.323 1.00 44.43 93 GLY A CA 9
ATOM 16455 C C . GLY A 1 93 ? 8.838 9.101 9.897 1.00 21.02 93 GLY A C 9
ATOM 16456 O O . GLY A 1 93 ? 9.913 9.609 10.215 1.00 32.43 93 GLY A O 9
ATOM 16460 N N . TYR A 1 94 ? 7.914 9.743 9.195 1.00 43.13 94 TYR A N 9
ATOM 16461 C CA . TYR A 1 94 ? 8.176 11.045 8.597 1.00 34.10 94 TYR A CA 9
ATOM 16462 C C . TYR A 1 94 ? 6.869 11.760 8.254 1.00 53.22 94 TYR A C 9
ATOM 16463 O O . TYR A 1 94 ? 6.801 12.988 8.260 1.00 11.10 94 TYR A O 9
ATOM 16481 N N . MET A 1 95 ? 5.838 10.981 7.948 1.00 33.02 95 MET A N 9
ATOM 16482 C CA . MET A 1 95 ? 4.539 11.530 7.592 1.00 75.22 95 MET A CA 9
ATOM 16483 C C . MET A 1 95 ? 3.852 12.120 8.816 1.00 14.30 95 MET A C 9
ATOM 16484 O O . MET A 1 95 ? 3.674 11.435 9.824 1.00 12.43 95 MET A O 9
ATOM 16498 N N . GLU A 1 96 ? 3.473 13.387 8.728 1.00 40.33 96 GLU A N 9
ATOM 16499 C CA . GLU A 1 96 ? 2.845 14.071 9.852 1.00 52.40 96 GLU A CA 9
ATOM 16500 C C . GLU A 1 96 ? 1.341 13.806 9.901 1.00 21.23 96 GLU A C 9
ATOM 16501 O O . GLU A 1 96 ? 0.782 13.569 10.972 1.00 74.50 96 GLU A O 9
ATOM 16513 N N . ASN A 1 97 ? 0.688 13.836 8.745 1.00 4.25 97 ASN A N 9
ATOM 16514 C CA . ASN A 1 97 ? -0.762 13.708 8.685 1.00 21.35 97 ASN A CA 9
ATOM 16515 C C . ASN A 1 97 ? -1.163 12.513 7.837 1.00 45.23 97 ASN A C 9
ATOM 16516 O O . ASN A 1 97 ? -0.338 11.943 7.121 1.00 11.34 97 ASN A O 9
ATOM 16527 N N . ASP A 1 98 ? -2.432 12.147 7.919 1.00 42.33 98 ASP A N 9
ATOM 16528 C CA . ASP A 1 98 ? -2.968 11.043 7.144 1.00 44.32 98 ASP A CA 9
ATOM 16529 C C . ASP A 1 98 ? -3.431 11.534 5.778 1.00 61.10 98 ASP A C 9
ATOM 16530 O O . ASP A 1 98 ? -3.990 12.626 5.660 1.00 64.41 98 ASP A O 9
ATOM 16539 N N . PRO A 1 99 ? -3.220 10.729 4.729 1.00 41.35 99 PRO A N 9
ATOM 16540 C CA . PRO A 1 99 ? -3.683 11.047 3.381 1.00 21.25 99 PRO A CA 9
ATOM 16541 C C . PRO A 1 99 ? -5.150 10.672 3.163 1.00 14.12 99 PRO A C 9
ATOM 16542 O O . PRO A 1 99 ? -5.881 11.372 2.467 1.00 50.55 99 PRO A O 9
ATOM 16553 N N . PHE A 1 100 ? -5.573 9.570 3.776 1.00 1.43 100 PHE A N 9
ATOM 16554 C CA . PHE A 1 100 ? -6.916 9.041 3.560 1.00 14.21 100 PHE A CA 9
ATOM 16555 C C . PHE A 1 100 ? -7.953 9.787 4.390 1.00 44.25 100 PHE A C 9
ATOM 16556 O O . PHE A 1 100 ? -9.113 9.891 3.991 1.00 44.14 100 PHE A O 9
ATOM 16573 N N . LYS A 1 101 ? -7.526 10.304 5.535 1.00 12.42 101 LYS A N 9
ATOM 16574 C CA . LYS A 1 101 ? -8.363 11.112 6.390 1.00 54.31 101 LYS A CA 9
ATOM 16575 C C . LYS A 1 101 ? -9.115 12.185 5.613 1.00 14.31 101 LYS A C 9
ATOM 16576 O O . LYS A 1 101 ? -10.327 12.352 5.769 1.00 15.43 101 LYS A O 9
ATOM 16595 N N . ASP A 1 102 ? -8.392 12.896 4.765 1.00 33.01 102 ASP A N 9
ATOM 16596 C CA . ASP A 1 102 ? -8.951 14.009 4.028 1.00 4.21 102 ASP A CA 9
ATOM 16597 C C . ASP A 1 102 ? -9.091 13.673 2.552 1.00 55.32 102 ASP A C 9
ATOM 16598 O O . ASP A 1 102 ? -9.092 14.561 1.701 1.00 21.22 102 ASP A O 9
ATOM 16607 N N . PHE A 1 103 ? -9.242 12.390 2.266 1.00 55.53 103 PHE A N 9
ATOM 16608 C CA . PHE A 1 103 ? -9.414 11.906 0.902 1.00 11.31 103 PHE A CA 9
ATOM 16609 C C . PHE A 1 103 ? -10.799 12.289 0.396 1.00 0.42 103 PHE A C 9
ATOM 16610 O O . PHE A 1 103 ? -11.746 11.510 0.472 1.00 25.33 103 PHE A O 9
ATOM 16627 N N . GLY A 1 104 ? -10.912 13.519 -0.067 1.00 74.05 104 GLY A N 9
ATOM 16628 C CA . GLY A 1 104 ? -12.186 14.040 -0.525 1.00 55.24 104 GLY A CA 9
ATOM 16629 C C . GLY A 1 104 ? -12.846 14.898 0.537 1.00 15.11 104 GLY A C 9
ATOM 16630 O O . GLY A 1 104 ? -13.768 15.661 0.255 1.00 12.31 104 GLY A O 9
ATOM 16634 N N . LEU A 1 105 ? -12.357 14.766 1.762 1.00 52.04 105 LEU A N 9
ATOM 16635 C CA . LEU A 1 105 ? -12.880 15.515 2.899 1.00 64.12 105 LEU A CA 9
ATOM 16636 C C . LEU A 1 105 ? -12.166 16.859 3.023 1.00 72.42 105 LEU A C 9
ATOM 16637 O O . LEU A 1 105 ? -12.632 17.776 3.702 1.00 24.42 105 LEU A O 9
ATOM 16653 N N . GLU A 1 106 ? -11.029 16.964 2.357 1.00 51.34 106 GLU A N 9
ATOM 16654 C CA . GLU A 1 106 ? -10.231 18.174 2.389 1.00 23.41 106 GLU A CA 9
ATOM 16655 C C . GLU A 1 106 ? -10.897 19.245 1.528 1.00 51.10 106 GLU A C 9
ATOM 16656 O O . GLU A 1 106 ? -11.220 19.005 0.364 1.00 23.31 106 GLU A O 9
ATOM 16668 N N . HIS A 1 107 ? -11.105 20.425 2.100 1.00 1.11 107 HIS A N 9
ATOM 16669 C CA . HIS A 1 107 ? -11.846 21.488 1.424 1.00 60.14 107 HIS A CA 9
ATOM 16670 C C . HIS A 1 107 ? -10.952 22.324 0.518 1.00 24.14 107 HIS A C 9
ATOM 16671 O O . HIS A 1 107 ? -11.070 23.548 0.479 1.00 12.22 107 HIS A O 9
ATOM 16686 N N . HIS A 1 108 ? -10.078 21.645 -0.213 1.00 43.41 108 HIS A N 9
ATOM 16687 C CA . HIS A 1 108 ? -9.250 22.263 -1.250 1.00 55.44 108 HIS A CA 9
ATOM 16688 C C . HIS A 1 108 ? -8.183 23.188 -0.675 1.00 74.05 108 HIS A C 9
ATOM 16689 O O . HIS A 1 108 ? -8.419 24.374 -0.435 1.00 44.42 108 HIS A O 9
ATOM 16704 N N . HIS A 1 109 ? -7.022 22.613 -0.418 1.00 1.52 109 HIS A N 9
ATOM 16705 C CA . HIS A 1 109 ? -5.822 23.376 -0.127 1.00 45.10 109 HIS A CA 9
ATOM 16706 C C . HIS A 1 109 ? -5.513 24.266 -1.329 1.00 54.54 109 HIS A C 9
ATOM 16707 O O . HIS A 1 109 ? -5.385 23.764 -2.443 1.00 64.02 109 HIS A O 9
ATOM 16722 N N . HIS A 1 110 ? -5.411 25.578 -1.098 1.00 34.25 110 HIS A N 9
ATOM 16723 C CA . HIS A 1 110 ? -5.288 26.559 -2.189 1.00 12.32 110 HIS A CA 9
ATOM 16724 C C . HIS A 1 110 ? -4.216 26.159 -3.200 1.00 64.52 110 HIS A C 9
ATOM 16725 O O . HIS A 1 110 ? -4.405 26.310 -4.405 1.00 73.00 110 HIS A O 9
ATOM 16740 N N . HIS A 1 111 ? -3.102 25.642 -2.697 1.00 55.32 111 HIS A N 9
ATOM 16741 C CA . HIS A 1 111 ? -2.042 25.094 -3.534 1.00 40.43 111 HIS A CA 9
ATOM 16742 C C . HIS A 1 111 ? -0.900 24.662 -2.637 1.00 14.40 111 HIS A C 9
ATOM 16743 O O . HIS A 1 111 ? -0.774 23.488 -2.293 1.00 54.13 111 HIS A O 9
ATOM 16758 N N . HIS A 1 112 ? -0.093 25.625 -2.229 1.00 44.41 112 HIS A N 9
ATOM 16759 C CA . HIS A 1 112 ? 0.951 25.381 -1.254 1.00 23.04 112 HIS A CA 9
ATOM 16760 C C . HIS A 1 112 ? 0.860 26.430 -0.159 1.00 31.41 112 HIS A C 9
ATOM 16761 O O . HIS A 1 112 ? 1.407 27.532 -0.343 1.00 36.62 112 HIS A O 9
ATOM 16777 N N . MET A 1 1 ? 16.832 -10.854 9.401 1.00 0.24 1 MET A N 10
ATOM 16778 C CA . MET A 1 1 ? 16.482 -9.413 9.461 1.00 52.04 1 MET A CA 10
ATOM 16779 C C . MET A 1 1 ? 14.999 -9.227 9.168 1.00 3.14 1 MET A C 10
ATOM 16780 O O . MET A 1 1 ? 14.471 -9.794 8.210 1.00 51.11 1 MET A O 10
ATOM 16796 N N . ASN A 1 2 ? 14.329 -8.438 9.994 1.00 21.23 2 ASN A N 10
ATOM 16797 C CA . ASN A 1 2 ? 12.899 -8.202 9.835 1.00 73.15 2 ASN A CA 10
ATOM 16798 C C . ASN A 1 2 ? 12.660 -6.853 9.178 1.00 53.31 2 ASN A C 10
ATOM 16799 O O . ASN A 1 2 ? 12.112 -6.769 8.078 1.00 52.14 2 ASN A O 10
ATOM 16810 N N . ASN A 1 3 ? 13.090 -5.797 9.857 1.00 4.33 3 ASN A N 10
ATOM 16811 C CA . ASN A 1 3 ? 12.909 -4.441 9.362 1.00 4.23 3 ASN A CA 10
ATOM 16812 C C . ASN A 1 3 ? 14.178 -3.624 9.577 1.00 2.52 3 ASN A C 10
ATOM 16813 O O . ASN A 1 3 ? 14.325 -2.946 10.592 1.00 32.53 3 ASN A O 10
ATOM 16824 N N . PRO A 1 4 ? 15.131 -3.710 8.635 1.00 62.41 4 PRO A N 10
ATOM 16825 C CA . PRO A 1 4 ? 16.397 -2.969 8.715 1.00 61.54 4 PRO A CA 10
ATOM 16826 C C . PRO A 1 4 ? 16.262 -1.503 8.316 1.00 5.35 4 PRO A C 10
ATOM 16827 O O . PRO A 1 4 ? 17.227 -0.741 8.405 1.00 62.15 4 PRO A O 10
ATOM 16838 N N . SER A 1 5 ? 15.068 -1.126 7.861 1.00 32.33 5 SER A N 10
ATOM 16839 C CA . SER A 1 5 ? 14.801 0.231 7.388 1.00 71.24 5 SER A CA 10
ATOM 16840 C C . SER A 1 5 ? 15.671 0.566 6.176 1.00 64.45 5 SER A C 10
ATOM 16841 O O . SER A 1 5 ? 15.948 1.728 5.893 1.00 55.32 5 SER A O 10
ATOM 16849 N N . ASP A 1 6 ? 16.063 -0.470 5.440 1.00 41.53 6 ASP A N 10
ATOM 16850 C CA . ASP A 1 6 ? 16.933 -0.306 4.278 1.00 32.34 6 ASP A CA 10
ATOM 16851 C C . ASP A 1 6 ? 16.100 -0.169 3.015 1.00 3.22 6 ASP A C 10
ATOM 16852 O O . ASP A 1 6 ? 16.618 -0.074 1.905 1.00 43.32 6 ASP A O 10
ATOM 16861 N N . PHE A 1 7 ? 14.800 -0.135 3.209 1.00 14.44 7 PHE A N 10
ATOM 16862 C CA . PHE A 1 7 ? 13.859 -0.085 2.103 1.00 61.13 7 PHE A CA 10
ATOM 16863 C C . PHE A 1 7 ? 13.294 1.309 1.910 1.00 5.42 7 PHE A C 10
ATOM 16864 O O . PHE A 1 7 ? 12.495 1.795 2.710 1.00 1.43 7 PHE A O 10
ATOM 16881 N N . LYS A 1 8 ? 13.734 1.947 0.845 1.00 71.55 8 LYS A N 10
ATOM 16882 C CA . LYS A 1 8 ? 13.242 3.254 0.465 1.00 44.31 8 LYS A CA 10
ATOM 16883 C C . LYS A 1 8 ? 12.258 3.119 -0.679 1.00 73.23 8 LYS A C 10
ATOM 16884 O O . LYS A 1 8 ? 11.588 4.067 -1.075 1.00 25.24 8 LYS A O 10
ATOM 16903 N N . SER A 1 9 ? 12.200 1.921 -1.209 1.00 52.12 9 SER A N 10
ATOM 16904 C CA . SER A 1 9 ? 11.302 1.602 -2.308 1.00 12.25 9 SER A CA 10
ATOM 16905 C C . SER A 1 9 ? 10.038 0.930 -1.782 1.00 15.12 9 SER A C 10
ATOM 16906 O O . SER A 1 9 ? 10.112 0.090 -0.888 1.00 4.22 9 SER A O 10
ATOM 16914 N N . PHE A 1 10 ? 8.884 1.287 -2.344 1.00 62.44 10 PHE A N 10
ATOM 16915 C CA . PHE A 1 10 ? 7.608 0.743 -1.880 1.00 2.04 10 PHE A CA 10
ATOM 16916 C C . PHE A 1 10 ? 7.575 -0.781 -2.011 1.00 31.13 10 PHE A C 10
ATOM 16917 O O . PHE A 1 10 ? 7.129 -1.475 -1.102 1.00 15.12 10 PHE A O 10
ATOM 16934 N N . HIS A 1 11 ? 8.077 -1.298 -3.131 1.00 62.22 11 HIS A N 10
ATOM 16935 C CA . HIS A 1 11 ? 8.070 -2.738 -3.375 1.00 33.24 11 HIS A CA 10
ATOM 16936 C C . HIS A 1 11 ? 8.977 -3.458 -2.378 1.00 54.32 11 HIS A C 10
ATOM 16937 O O . HIS A 1 11 ? 8.754 -4.617 -2.044 1.00 71.41 11 HIS A O 10
ATOM 16952 N N . ASP A 1 12 ? 9.997 -2.753 -1.909 1.00 62.21 12 ASP A N 10
ATOM 16953 C CA . ASP A 1 12 ? 10.944 -3.310 -0.955 1.00 23.12 12 ASP A CA 10
ATOM 16954 C C . ASP A 1 12 ? 10.356 -3.246 0.447 1.00 22.44 12 ASP A C 10
ATOM 16955 O O . ASP A 1 12 ? 10.406 -4.216 1.205 1.00 62.22 12 ASP A O 10
ATOM 16964 N N . PHE A 1 13 ? 9.783 -2.087 0.766 1.00 32.43 13 PHE A N 10
ATOM 16965 C CA . PHE A 1 13 ? 9.171 -1.844 2.068 1.00 11.13 13 PHE A CA 10
ATOM 16966 C C . PHE A 1 13 ? 8.097 -2.888 2.348 1.00 34.13 13 PHE A C 10
ATOM 16967 O O . PHE A 1 13 ? 8.101 -3.532 3.400 1.00 61.34 13 PHE A O 10
ATOM 16984 N N . VAL A 1 14 ? 7.188 -3.055 1.391 1.00 50.45 14 VAL A N 10
ATOM 16985 C CA . VAL A 1 14 ? 6.106 -4.024 1.517 1.00 73.31 14 VAL A CA 10
ATOM 16986 C C . VAL A 1 14 ? 6.661 -5.425 1.751 1.00 63.41 14 VAL A C 10
ATOM 16987 O O . VAL A 1 14 ? 6.261 -6.100 2.691 1.00 55.04 14 VAL A O 10
ATOM 17000 N N . ALA A 1 15 ? 7.617 -5.831 0.923 1.00 43.24 15 ALA A N 10
ATOM 17001 C CA . ALA A 1 15 ? 8.185 -7.171 1.003 1.00 31.23 15 ALA A CA 10
ATOM 17002 C C . ALA A 1 15 ? 8.800 -7.447 2.375 1.00 5.13 15 ALA A C 10
ATOM 17003 O O . ALA A 1 15 ? 8.818 -8.588 2.837 1.00 2.14 15 ALA A O 10
ATOM 17010 N N . SER A 1 16 ? 9.310 -6.403 3.017 1.00 43.50 16 SER A N 10
ATOM 17011 C CA . SER A 1 16 ? 9.929 -6.542 4.326 1.00 50.14 16 SER A CA 10
ATOM 17012 C C . SER A 1 16 ? 8.875 -6.502 5.432 1.00 42.23 16 SER A C 10
ATOM 17013 O O . SER A 1 16 ? 8.816 -7.392 6.278 1.00 54.00 16 SER A O 10
ATOM 17021 N N . TYR A 1 17 ? 8.029 -5.476 5.404 1.00 42.41 17 TYR A N 10
ATOM 17022 C CA . TYR A 1 17 ? 7.057 -5.249 6.469 1.00 15.32 17 TYR A CA 10
ATOM 17023 C C . TYR A 1 17 ? 5.953 -6.301 6.443 1.00 53.34 17 TYR A C 10
ATOM 17024 O O . TYR A 1 17 ? 5.394 -6.656 7.483 1.00 70.14 17 TYR A O 10
ATOM 17042 N N . MET A 1 18 ? 5.645 -6.802 5.254 1.00 62.12 18 MET A N 10
ATOM 17043 C CA . MET A 1 18 ? 4.587 -7.791 5.099 1.00 21.22 18 MET A CA 10
ATOM 17044 C C . MET A 1 18 ? 4.944 -9.066 5.852 1.00 20.23 18 MET A C 10
ATOM 17045 O O . MET A 1 18 ? 4.062 -9.776 6.316 1.00 63.44 18 MET A O 10
ATOM 17059 N N . LYS A 1 19 ? 6.242 -9.349 5.976 1.00 63.04 19 LYS A N 10
ATOM 17060 C CA . LYS A 1 19 ? 6.701 -10.502 6.750 1.00 41.31 19 LYS A CA 10
ATOM 17061 C C . LYS A 1 19 ? 6.249 -10.382 8.201 1.00 51.52 19 LYS A C 10
ATOM 17062 O O . LYS A 1 19 ? 5.724 -11.333 8.783 1.00 72.43 19 LYS A O 10
ATOM 17081 N N . THR A 1 20 ? 6.450 -9.201 8.771 1.00 0.12 20 THR A N 10
ATOM 17082 C CA . THR A 1 20 ? 6.061 -8.924 10.145 1.00 42.45 20 THR A CA 10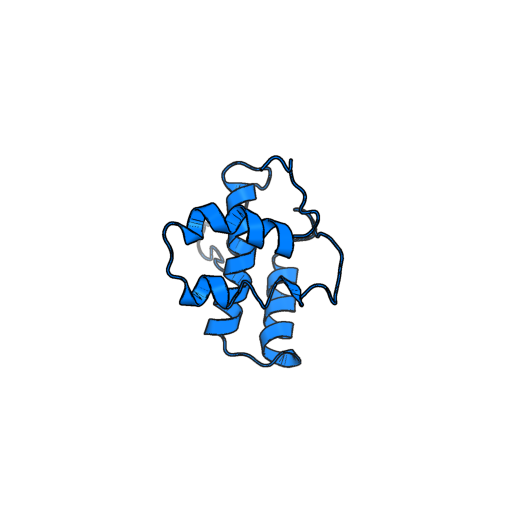
ATOM 17083 C C . THR A 1 20 ? 4.545 -9.053 10.311 1.00 70.41 20 THR A C 10
ATOM 17084 O O . THR A 1 20 ? 4.051 -9.516 11.340 1.00 24.21 20 THR A O 10
ATOM 17095 N N . TYR A 1 21 ? 3.816 -8.652 9.281 1.00 75.14 21 TYR A N 10
ATOM 17096 C CA . TYR A 1 21 ? 2.361 -8.728 9.288 1.00 54.44 21 TYR A CA 10
ATOM 17097 C C . TYR A 1 21 ? 1.901 -10.169 9.040 1.00 22.30 21 TYR A C 10
ATOM 17098 O O . TYR A 1 21 ? 0.860 -10.602 9.538 1.00 33.11 21 TYR A O 10
ATOM 17116 N N . SER A 1 22 ? 2.717 -10.913 8.300 1.00 33.40 22 SER A N 10
ATOM 17117 C CA . SER A 1 22 ? 2.444 -12.311 7.972 1.00 54.11 22 SER A CA 10
ATOM 17118 C C . SER A 1 22 ? 2.522 -13.195 9.215 1.00 40.12 22 SER A C 10
ATOM 17119 O O . SER A 1 22 ? 2.141 -14.362 9.188 1.00 45.40 22 SER A O 10
ATOM 17127 N N . ARG A 1 23 ? 3.020 -12.638 10.307 1.00 53.50 23 ARG A N 10
ATOM 17128 C CA . ARG A 1 23 ? 3.115 -13.377 11.553 1.00 62.43 23 ARG A CA 10
ATOM 17129 C C . ARG A 1 23 ? 1.758 -13.453 12.243 1.00 53.24 23 ARG A C 10
ATOM 17130 O O . ARG A 1 23 ? 1.578 -14.187 13.208 1.00 60.15 23 ARG A O 10
ATOM 17151 N N . ARG A 1 24 ? 0.814 -12.679 11.740 1.00 34.43 24 ARG A N 10
ATOM 17152 C CA . ARG A 1 24 ? -0.534 -12.656 12.295 1.00 5.30 24 ARG A CA 10
ATOM 17153 C C . ARG A 1 24 ? -1.532 -13.411 11.413 1.00 73.12 24 ARG A C 10
ATOM 17154 O O . ARG A 1 24 ? -2.575 -13.857 11.892 1.00 12.43 24 ARG A O 10
ATOM 17175 N N . LEU A 1 25 ? -1.220 -13.557 10.133 1.00 41.23 25 LEU A N 10
ATOM 17176 C CA . LEU A 1 25 ? -2.133 -14.182 9.200 1.00 51.32 25 LEU A CA 10
ATOM 17177 C C . LEU A 1 25 ? -1.585 -15.504 8.672 1.00 12.32 25 LEU A C 10
ATOM 17178 O O . LEU A 1 25 ? -0.437 -15.864 8.930 1.00 50.03 25 LEU A O 10
ATOM 17194 N N . GLU A 1 26 ? -2.427 -16.223 7.951 1.00 33.43 26 GLU A N 10
ATOM 17195 C CA . GLU A 1 26 ? -2.045 -17.470 7.323 1.00 1.24 26 GLU A CA 10
ATOM 17196 C C . GLU A 1 26 ? -1.188 -17.198 6.090 1.00 61.44 26 GLU A C 10
ATOM 17197 O O . GLU A 1 26 ? -1.298 -16.140 5.464 1.00 73.34 26 GLU A O 10
ATOM 17209 N N . ILE A 1 27 ? -0.357 -18.164 5.735 1.00 22.54 27 ILE A N 10
ATOM 17210 C CA . ILE A 1 27 ? 0.521 -18.044 4.577 1.00 33.40 27 ILE A CA 10
ATOM 17211 C C . ILE A 1 27 ? -0.299 -17.877 3.300 1.00 74.32 27 ILE A C 10
ATOM 17212 O O . ILE A 1 27 ? 0.084 -17.130 2.401 1.00 62.33 27 ILE A O 10
ATOM 17228 N N . GLY A 1 28 ? -1.441 -18.554 3.243 1.00 74.11 28 GLY A N 10
ATOM 17229 C CA . GLY A 1 28 ? -2.322 -18.442 2.096 1.00 73.35 28 GLY A CA 10
ATOM 17230 C C . GLY A 1 28 ? -2.860 -17.034 1.923 1.00 35.03 28 GLY A C 10
ATOM 17231 O O . GLY A 1 28 ? -3.106 -16.595 0.801 1.00 73.52 28 GLY A O 10
ATOM 17235 N N . THR A 1 29 ? -3.034 -16.327 3.033 1.00 61.22 29 THR A N 10
ATOM 17236 C CA . THR A 1 29 ? -3.496 -14.948 3.001 1.00 54.20 29 THR A CA 10
ATOM 17237 C C . THR A 1 29 ? -2.375 -14.034 2.508 1.00 33.10 29 THR A C 10
ATOM 17238 O O . THR A 1 29 ? -2.569 -13.221 1.600 1.00 64.23 29 THR A O 10
ATOM 17249 N N . PHE A 1 30 ? -1.200 -14.198 3.110 1.00 30.10 30 PHE A N 10
ATOM 17250 C CA . PHE A 1 30 ? -0.005 -13.450 2.730 1.00 24.13 30 PHE A CA 10
ATOM 17251 C C . PHE A 1 30 ? 0.310 -13.647 1.252 1.00 62.31 30 PHE A C 10
ATOM 17252 O O . PHE A 1 30 ? 0.473 -12.689 0.500 1.00 34.34 30 PHE A O 10
ATOM 17269 N N . ARG A 1 31 ? 0.370 -14.903 0.849 1.00 35.23 31 ARG A N 10
ATOM 17270 C CA . ARG A 1 31 ? 0.736 -15.276 -0.506 1.00 33.04 31 ARG A CA 10
ATOM 17271 C C . ARG A 1 31 ? -0.293 -14.804 -1.526 1.00 53.32 31 ARG A C 10
ATOM 17272 O O . ARG A 1 31 ? 0.057 -14.505 -2.666 1.00 44.33 31 ARG A O 10
ATOM 17293 N N . HIS A 1 32 ? -1.553 -14.722 -1.112 1.00 44.15 32 HIS A N 10
ATOM 17294 C CA . HIS A 1 32 ? -2.629 -14.374 -2.036 1.00 24.15 32 HIS A CA 10
ATOM 17295 C C . HIS A 1 32 ? -2.424 -12.969 -2.598 1.00 70.15 32 HIS A C 10
ATOM 17296 O O . HIS A 1 32 ? -2.749 -12.705 -3.755 1.00 52.21 32 HIS A O 10
ATOM 17311 N N . HIS A 1 33 ? -1.888 -12.072 -1.776 1.00 63.44 33 HIS A N 10
ATOM 17312 C CA . HIS A 1 33 ? -1.533 -10.740 -2.245 1.00 71.25 33 HIS A CA 10
ATOM 17313 C C . HIS A 1 33 ? -0.375 -10.162 -1.429 1.00 70.20 33 HIS A C 10
ATOM 17314 O O . HIS A 1 33 ? -0.564 -9.352 -0.531 1.00 44.45 33 HIS A O 10
ATOM 17329 N N . LYS A 1 34 ? 0.831 -10.620 -1.724 1.00 24.21 34 LYS A N 10
ATOM 17330 C CA . LYS A 1 34 ? 2.013 -10.107 -1.063 1.00 4.03 34 LYS A CA 10
ATOM 17331 C C . LYS A 1 34 ? 2.666 -9.006 -1.884 1.00 63.52 34 LYS A C 10
ATOM 17332 O O . LYS A 1 34 ? 3.091 -7.982 -1.353 1.00 60.42 34 LYS A O 10
ATOM 17351 N N . SER A 1 35 ? 2.746 -9.230 -3.185 1.00 20.05 35 SER A N 10
ATOM 17352 C CA . SER A 1 35 ? 3.352 -8.263 -4.088 1.00 5.54 35 SER A CA 10
ATOM 17353 C C . SER A 1 35 ? 2.401 -7.097 -4.362 1.00 73.10 35 SER A C 10
ATOM 17354 O O . SER A 1 35 ? 2.767 -5.938 -4.168 1.00 72.33 35 SER A O 10
ATOM 17362 N N . CYS A 1 36 ? 1.187 -7.425 -4.815 1.00 12.53 36 CYS A N 10
ATOM 17363 C CA . CYS A 1 36 ? 0.154 -6.437 -5.158 1.00 2.11 36 CYS A CA 10
ATOM 17364 C C . CYS A 1 36 ? 0.662 -5.395 -6.160 1.00 44.33 36 CYS A C 10
ATOM 17365 O O . CYS A 1 36 ? 0.523 -5.567 -7.370 1.00 11.44 36 CYS A O 10
ATOM 17373 N N . MET A 1 37 ? 1.277 -4.334 -5.652 1.00 54.14 37 MET A N 10
ATOM 17374 C CA . MET A 1 37 ? 1.833 -3.292 -6.500 1.00 0.41 37 MET A CA 10
ATOM 17375 C C . MET A 1 37 ? 3.067 -3.815 -7.217 1.00 71.23 37 MET A C 10
ATOM 17376 O O . MET A 1 37 ? 3.309 -3.494 -8.376 1.00 43.25 37 MET A O 10
ATOM 17390 N N . ARG A 1 38 ? 3.824 -4.649 -6.515 1.00 44.23 38 ARG A N 10
ATOM 17391 C CA . ARG A 1 38 ? 5.032 -5.257 -7.064 1.00 42.41 38 ARG A CA 10
ATOM 17392 C C . ARG A 1 38 ? 4.671 -6.156 -8.234 1.00 12.42 38 ARG A C 10
ATOM 17393 O O . ARG A 1 38 ? 5.424 -6.291 -9.198 1.00 12.13 38 ARG A O 10
ATOM 17414 N N . LYS A 1 39 ? 3.505 -6.770 -8.121 1.00 52.43 39 LYS A N 10
ATOM 17415 C CA . LYS A 1 39 ? 2.985 -7.661 -9.129 1.00 33.14 39 LYS A CA 10
ATOM 17416 C C . LYS A 1 39 ? 2.791 -6.906 -10.437 1.00 14.44 39 LYS A C 10
ATOM 17417 O O . LYS A 1 39 ? 3.144 -7.395 -11.509 1.00 75.32 39 LYS A O 10
ATOM 17436 N N . PHE A 1 40 ? 2.233 -5.707 -10.332 1.00 24.45 40 PHE A N 10
ATOM 17437 C CA . PHE A 1 40 ? 2.035 -4.854 -11.491 1.00 12.42 40 PHE A CA 10
ATOM 17438 C C . PHE A 1 40 ? 3.358 -4.236 -11.929 1.00 35.02 40 PHE A C 10
ATOM 17439 O O . PHE A 1 40 ? 3.682 -4.220 -13.119 1.00 70.14 40 PHE A O 10
ATOM 17456 N N . LYS A 1 41 ? 4.128 -3.757 -10.963 1.00 53.42 41 LYS A N 10
ATOM 17457 C CA . LYS A 1 41 ? 5.387 -3.092 -11.248 1.00 64.02 41 LYS A CA 10
ATOM 17458 C C . LYS A 1 41 ? 6.345 -3.209 -10.068 1.00 24.41 41 LYS A C 10
ATOM 17459 O O . LYS A 1 41 ? 6.134 -2.640 -8.997 1.00 13.21 41 LYS A O 10
ATOM 17478 N N . GLU A 1 42 ? 7.391 -3.981 -10.278 1.00 32.31 42 GLU A N 10
ATOM 17479 C CA . GLU A 1 42 ? 8.434 -4.176 -9.283 1.00 33.00 42 GLU A CA 10
ATOM 17480 C C . GLU A 1 42 ? 9.553 -3.151 -9.463 1.00 21.01 42 GLU A C 10
ATOM 17481 O O . GLU A 1 42 ? 10.683 -3.350 -9.010 1.00 52.01 42 GLU A O 10
ATOM 17493 N N . TYR A 1 43 ? 9.220 -2.048 -10.113 1.00 12.12 43 TYR A N 10
ATOM 17494 C CA . TYR A 1 43 ? 10.177 -0.989 -10.381 1.00 44.31 43 TYR A CA 10
ATOM 17495 C C . TYR A 1 43 ? 10.052 0.103 -9.315 1.00 52.13 43 TYR A C 10
ATOM 17496 O O . TYR A 1 43 ? 9.449 -0.124 -8.260 1.00 21.31 43 TYR A O 10
ATOM 17514 N N . CYS A 1 44 ? 10.638 1.268 -9.594 1.00 61.41 44 CYS A N 10
ATOM 17515 C CA . CYS A 1 44 ? 10.584 2.430 -8.706 1.00 24.32 44 CYS A CA 10
ATOM 17516 C C . CYS A 1 44 ? 11.381 2.195 -7.425 1.00 21.03 44 CYS A C 10
ATOM 17517 O O . CYS A 1 44 ? 10.912 1.554 -6.479 1.00 12.41 44 CYS A O 10
ATOM 17525 N N . GLU A 1 45 ? 12.599 2.716 -7.419 1.00 55.43 45 GLU A N 10
ATOM 17526 C CA . GLU A 1 45 ? 13.495 2.595 -6.284 1.00 74.32 45 GLU A CA 10
ATOM 17527 C C . GLU A 1 45 ? 13.751 3.977 -5.687 1.00 70.21 45 GLU A C 10
ATOM 17528 O O . GLU A 1 45 ? 14.286 4.863 -6.356 1.00 62.22 45 GLU A O 10
ATOM 17540 N N . GLY A 1 46 ? 13.342 4.162 -4.440 1.00 55.20 46 GLY A N 10
ATOM 17541 C CA . GLY A 1 46 ? 13.517 5.442 -3.785 1.00 25.12 46 GLY A CA 10
ATOM 17542 C C . GLY A 1 46 ? 12.266 6.298 -3.831 1.00 43.24 46 GLY A C 10
ATOM 17543 O O . GLY A 1 46 ? 12.043 7.035 -4.791 1.00 34.14 46 GLY A O 10
ATOM 17547 N N . LEU A 1 47 ? 11.450 6.197 -2.796 1.00 3.12 47 LEU A N 10
ATOM 17548 C CA . LEU A 1 47 ? 10.225 6.980 -2.699 1.00 14.31 47 LEU A CA 10
ATOM 17549 C C . LEU A 1 47 ? 10.207 7.730 -1.368 1.00 71.24 47 LEU A C 10
ATOM 17550 O O . LEU A 1 47 ? 10.243 7.113 -0.307 1.00 64.02 47 LEU A O 10
ATOM 17566 N N . GLN A 1 48 ? 10.173 9.057 -1.430 1.00 44.51 48 GLN A N 10
ATOM 17567 C CA . GLN A 1 48 ? 10.208 9.875 -0.222 1.00 41.32 48 GLN A CA 10
ATOM 17568 C C . GLN A 1 48 ? 8.812 10.296 0.215 1.00 25.22 48 GLN A C 10
ATOM 17569 O O . GLN A 1 48 ? 7.811 9.958 -0.419 1.00 21.43 48 GLN A O 10
ATOM 17583 N N . PHE A 1 49 ? 8.771 11.076 1.287 1.00 21.12 49 PHE A N 10
ATOM 17584 C CA . PHE A 1 49 ? 7.517 11.535 1.879 1.00 53.32 49 PHE A CA 10
ATOM 17585 C C . PHE A 1 49 ? 6.789 12.489 0.942 1.00 33.15 49 PHE A C 10
ATOM 17586 O O . PHE A 1 49 ? 5.565 12.553 0.925 1.00 63.15 49 PHE A O 10
ATOM 17603 N N . HIS A 1 50 ? 7.565 13.231 0.169 1.00 31.31 50 HIS A N 10
ATOM 17604 C CA . HIS A 1 50 ? 7.017 14.163 -0.811 1.00 33.33 50 HIS A CA 10
ATOM 17605 C C . HIS A 1 50 ? 6.228 13.414 -1.882 1.00 71.43 50 HIS A C 10
ATOM 17606 O O . HIS A 1 50 ? 5.246 13.931 -2.423 1.00 43.22 50 HIS A O 10
ATOM 17621 N N . GLU A 1 51 ? 6.666 12.201 -2.175 1.00 73.20 51 GLU A N 10
ATOM 17622 C CA . GLU A 1 51 ? 6.036 11.380 -3.196 1.00 32.40 51 GLU A CA 10
ATOM 17623 C C . GLU A 1 51 ? 4.784 10.707 -2.644 1.00 2.53 51 GLU A C 10
ATOM 17624 O O . GLU A 1 51 ? 3.728 10.727 -3.282 1.00 51.30 51 GLU A O 10
ATOM 17636 N N . LEU A 1 52 ? 4.900 10.129 -1.453 1.00 51.01 52 LEU A N 10
ATOM 17637 C CA . LEU A 1 52 ? 3.773 9.457 -0.822 1.00 50.42 52 LEU A CA 10
ATOM 17638 C C . LEU A 1 52 ? 2.764 10.493 -0.340 1.00 72.31 52 LEU A C 10
ATOM 17639 O O . LEU A 1 52 ? 2.843 10.986 0.784 1.00 73.42 52 LEU A O 10
ATOM 17655 N N . THR A 1 53 ? 1.831 10.835 -1.208 1.00 11.03 53 THR A N 10
ATOM 17656 C CA . THR A 1 53 ? 0.853 11.858 -0.907 1.00 21.43 53 THR A CA 10
ATOM 17657 C C . THR A 1 53 ? -0.547 11.413 -1.309 1.00 53.04 53 THR A C 10
ATOM 17658 O O . THR A 1 53 ? -0.710 10.430 -2.030 1.00 15.31 53 THR A O 10
ATOM 17669 N N . GLU A 1 54 ? -1.549 12.145 -0.832 1.00 50.14 54 GLU A N 10
ATOM 17670 C CA . GLU A 1 54 ? -2.944 11.897 -1.188 1.00 24.50 54 GLU A CA 10
ATOM 17671 C C . GLU A 1 54 ? -3.120 11.881 -2.707 1.00 42.53 54 GLU A C 10
ATOM 17672 O O . GLU A 1 54 ? -3.854 11.055 -3.250 1.00 42.44 54 GLU A O 10
ATOM 17684 N N . ASP A 1 55 ? -2.409 12.778 -3.377 1.00 43.42 55 ASP A N 10
ATOM 17685 C CA . ASP A 1 55 ? -2.429 12.859 -4.833 1.00 72.24 55 ASP A CA 10
ATOM 17686 C C . ASP A 1 55 ? -1.966 11.549 -5.468 1.00 1.45 55 ASP A C 10
ATOM 17687 O O . ASP A 1 55 ? -2.543 11.090 -6.454 1.00 63.24 55 ASP A O 10
ATOM 17696 N N . PHE A 1 56 ? -0.928 10.950 -4.890 1.00 60.22 56 PHE A N 10
ATOM 17697 C CA . PHE A 1 56 ? -0.389 9.689 -5.390 1.00 1.50 56 PHE A CA 10
ATOM 17698 C C . PHE A 1 56 ? -1.437 8.591 -5.277 1.00 31.31 56 PHE A C 10
ATOM 17699 O O . PHE A 1 56 ? -1.686 7.852 -6.231 1.00 25.21 56 PHE A O 10
ATOM 17716 N N . LEU A 1 57 ? -2.056 8.503 -4.104 1.00 12.43 57 LEU A N 10
ATOM 17717 C CA . LEU A 1 57 ? -3.109 7.530 -3.856 1.00 31.51 57 LEU A CA 10
ATOM 17718 C C . LEU A 1 57 ? -4.260 7.717 -4.841 1.00 32.04 57 LEU A C 10
ATOM 17719 O O . LEU A 1 57 ? -4.785 6.746 -5.385 1.00 34.20 57 LEU A O 10
ATOM 17735 N N . ARG A 1 58 ? -4.634 8.969 -5.083 1.00 34.44 58 ARG A N 10
ATOM 17736 C CA . ARG A 1 58 ? -5.716 9.272 -6.012 1.00 33.23 58 ARG A CA 10
ATOM 17737 C C . ARG A 1 58 ? -5.342 8.897 -7.445 1.00 20.12 58 ARG A C 10
ATOM 17738 O O . ARG A 1 58 ? -6.134 8.279 -8.157 1.00 4.35 58 ARG A O 10
ATOM 17759 N N . ASP A 1 59 ? -4.139 9.277 -7.866 1.00 40.13 59 ASP A N 10
ATOM 17760 C CA . ASP A 1 59 ? -3.699 9.038 -9.240 1.00 32.53 59 ASP A CA 10
ATOM 17761 C C . ASP A 1 59 ? -3.642 7.548 -9.538 1.00 42.41 59 ASP A C 10
ATOM 17762 O O . ASP A 1 59 ? -4.042 7.104 -10.613 1.00 42.24 59 ASP A O 10
ATOM 17771 N N . TYR A 1 60 ? -3.166 6.775 -8.571 1.00 70.24 60 TYR A N 10
ATOM 17772 C CA . TYR A 1 60 ? -3.080 5.330 -8.724 1.00 40.12 60 TYR A CA 10
ATOM 17773 C C . TYR A 1 60 ? -4.482 4.719 -8.758 1.00 14.35 60 TYR A C 10
ATOM 17774 O O . TYR A 1 60 ? -4.722 3.722 -9.437 1.00 4.34 60 TYR A O 10
ATOM 17792 N N . LEU A 1 61 ? -5.405 5.336 -8.026 1.00 41.20 61 LEU A N 10
ATOM 17793 C CA . LEU A 1 61 ? -6.809 4.933 -8.035 1.00 54.23 61 LEU A CA 10
ATOM 17794 C C . LEU A 1 61 ? -7.426 5.173 -9.408 1.00 31.41 61 LEU A C 10
ATOM 17795 O O . LEU A 1 61 ? -8.097 4.301 -9.965 1.00 5.52 61 LEU A O 10
ATOM 17811 N N . ILE A 1 62 ? -7.204 6.364 -9.939 1.00 44.14 62 ILE A N 10
ATOM 17812 C CA . ILE A 1 62 ? -7.669 6.709 -11.278 1.00 63.11 62 ILE A CA 10
ATOM 17813 C C . ILE A 1 62 ? -7.049 5.771 -12.311 1.00 55.30 62 ILE A C 10
ATOM 17814 O O . ILE A 1 62 ? -7.743 5.240 -13.174 1.00 1.10 62 ILE A O 10
ATOM 17830 N N . TYR A 1 63 ? -5.742 5.562 -12.198 1.00 64.34 63 TYR A N 10
ATOM 17831 C CA . TYR A 1 63 ? -5.016 4.645 -13.075 1.00 14.32 63 TYR A CA 10
ATOM 17832 C C . TYR A 1 63 ? -5.627 3.245 -12.996 1.00 35.21 63 TYR A C 10
ATOM 17833 O O . TYR A 1 63 ? -5.775 2.551 -14.006 1.00 23.23 63 TYR A O 10
ATOM 17851 N N . MET A 1 64 ? -5.989 2.850 -11.783 1.00 30.12 64 MET A N 10
ATOM 17852 C CA . MET A 1 64 ? -6.623 1.562 -11.532 1.00 62.23 64 MET A CA 10
ATOM 17853 C C . MET A 1 64 ? -7.936 1.443 -12.295 1.00 54.42 64 MET A C 10
ATOM 17854 O O . MET A 1 64 ? -8.241 0.402 -12.870 1.00 0.55 64 MET A O 10
ATOM 17868 N N . LYS A 1 65 ? -8.708 2.518 -12.285 1.00 4.32 65 LYS A N 10
ATOM 17869 C CA . LYS A 1 65 ? -10.029 2.525 -12.892 1.00 0.32 65 LYS A CA 10
ATOM 17870 C C . LYS A 1 65 ? -9.927 2.713 -14.407 1.00 4.14 65 LYS A C 10
ATOM 17871 O O . LYS A 1 65 ? -10.656 2.082 -15.171 1.00 14.13 65 LYS A O 10
ATOM 17890 N N . LYS A 1 66 ? -9.003 3.564 -14.831 1.00 73.33 66 LYS A N 10
ATOM 17891 C CA . LYS A 1 66 ? -8.840 3.889 -16.244 1.00 64.54 66 LYS A CA 10
ATOM 17892 C C . LYS A 1 66 ? -8.100 2.785 -16.995 1.00 51.23 66 LYS A C 10
ATOM 17893 O O . LYS A 1 66 ? -8.671 2.107 -17.849 1.00 33.31 66 LYS A O 10
ATOM 17912 N N . THR A 1 67 ? -6.839 2.586 -16.641 1.00 22.43 67 THR A N 10
ATOM 17913 C CA . THR A 1 67 ? -5.960 1.707 -17.396 1.00 64.44 67 THR A CA 10
ATOM 17914 C C . THR A 1 67 ? -6.204 0.239 -17.056 1.00 23.14 67 THR A C 10
ATOM 17915 O O . THR A 1 67 ? -6.286 -0.612 -17.944 1.00 71.42 67 THR A O 10
ATOM 17926 N N . LEU A 1 68 ? -6.322 -0.052 -15.771 1.00 43.23 68 LEU A N 10
ATOM 17927 C CA . LEU A 1 68 ? -6.524 -1.421 -15.321 1.00 33.32 68 LEU A CA 10
ATOM 17928 C C . LEU A 1 68 ? -8.004 -1.785 -15.346 1.00 12.20 68 LEU A C 10
ATOM 17929 O O . LEU A 1 68 ? -8.359 -2.959 -15.403 1.00 60.03 68 LEU A O 10
ATOM 17945 N N . CYS A 1 69 ? -8.852 -0.760 -15.308 1.00 23.11 69 CYS A N 10
ATOM 17946 C CA . CYS A 1 69 ? -10.303 -0.927 -15.337 1.00 53.34 69 CYS A CA 10
ATOM 17947 C C . CYS A 1 69 ? -10.797 -1.763 -14.151 1.00 42.15 69 CYS A C 10
ATOM 17948 O O . CYS A 1 69 ? -11.077 -2.957 -14.288 1.00 23.23 69 CYS A O 10
ATOM 17956 N N . ASN A 1 70 ? -10.872 -1.132 -12.983 1.00 61.55 70 ASN A N 10
ATOM 17957 C CA . ASN A 1 70 ? -11.357 -1.787 -11.770 1.00 73.43 70 ASN A CA 10
ATOM 17958 C C . ASN A 1 70 ? -12.185 -0.812 -10.950 1.00 44.24 70 ASN A C 10
ATOM 17959 O O . ASN A 1 70 ? -12.038 0.403 -11.089 1.00 42.34 70 ASN A O 10
ATOM 17970 N N . ALA A 1 71 ? -13.053 -1.346 -10.100 1.00 72.51 71 ALA A N 10
ATOM 17971 C CA . ALA A 1 71 ? -13.871 -0.521 -9.221 1.00 61.55 71 ALA A CA 10
ATOM 17972 C C . ALA A 1 71 ? -13.067 -0.082 -8.001 1.00 72.12 71 ALA A C 10
ATOM 17973 O O . ALA A 1 71 ? -11.979 -0.608 -7.743 1.00 62.42 71 ALA A O 10
ATOM 17980 N N . ASP A 1 72 ? -13.609 0.869 -7.241 1.00 25.10 72 ASP A N 10
ATOM 17981 C CA . ASP A 1 72 ? -12.917 1.387 -6.061 1.00 65.03 72 ASP A CA 10
ATOM 17982 C C . ASP A 1 72 ? -12.707 0.278 -5.038 1.00 73.44 72 ASP A C 10
ATOM 17983 O O . ASP A 1 72 ? -11.721 0.284 -4.311 1.00 61.01 72 ASP A O 10
ATOM 17992 N N . SER A 1 73 ? -13.624 -0.684 -5.008 1.00 41.20 73 SER A N 10
ATOM 17993 C CA . SER A 1 73 ? -13.519 -1.817 -4.099 1.00 45.32 73 SER A CA 10
ATOM 17994 C C . SER A 1 73 ? -12.198 -2.557 -4.317 1.00 32.43 73 SER A C 10
ATOM 17995 O O . SER A 1 73 ? -11.407 -2.719 -3.390 1.00 53.21 73 SER A O 10
ATOM 18003 N N . THR A 1 74 ? -11.956 -2.970 -5.558 1.00 32.25 74 THR A N 10
ATOM 18004 C CA . THR A 1 74 ? -10.740 -3.686 -5.915 1.00 54.51 74 THR A CA 10
ATOM 18005 C C . THR A 1 74 ? -9.505 -2.813 -5.689 1.00 54.31 74 THR A C 10
ATOM 18006 O O . THR A 1 74 ? -8.479 -3.279 -5.186 1.00 55.35 74 THR A O 10
ATOM 18017 N N . ALA A 1 75 ? -9.627 -1.540 -6.046 1.00 63.42 75 ALA A N 10
ATOM 18018 C CA . ALA A 1 75 ? -8.520 -0.594 -5.944 1.00 3.34 75 ALA A CA 10
ATOM 18019 C C . ALA A 1 75 ? -8.122 -0.345 -4.496 1.00 54.43 75 ALA A C 10
ATOM 18020 O O . ALA A 1 75 ? -6.936 -0.295 -4.174 1.00 21.15 75 ALA A O 10
ATOM 18027 N N . GLN A 1 76 ? -9.116 -0.196 -3.627 1.00 24.11 76 GLN A N 10
ATOM 18028 C CA . GLN A 1 76 ? -8.874 0.089 -2.229 1.00 1.23 76 GLN A CA 10
ATOM 18029 C C . GLN A 1 76 ? -8.121 -1.044 -1.551 1.00 52.12 76 GLN A C 10
ATOM 18030 O O . GLN A 1 76 ? -7.349 -0.809 -0.636 1.00 2.34 76 GLN A O 10
ATOM 18044 N N . ARG A 1 77 ? -8.341 -2.271 -2.004 1.00 2.45 77 ARG A N 10
ATOM 18045 C CA . ARG A 1 77 ? -7.584 -3.414 -1.491 1.00 32.45 77 ARG A CA 10
ATOM 18046 C C . ARG A 1 77 ? -6.090 -3.223 -1.752 1.00 34.32 77 ARG A C 10
ATOM 18047 O O . ARG A 1 77 ? -5.257 -3.474 -0.878 1.00 74.21 77 ARG A O 10
ATOM 18068 N N . ASN A 1 78 ? -5.762 -2.765 -2.956 1.00 10.14 78 ASN A N 10
ATOM 18069 C CA . ASN A 1 78 ? -4.385 -2.490 -3.326 1.00 15.22 78 ASN A CA 10
ATOM 18070 C C . ASN A 1 78 ? -3.844 -1.312 -2.526 1.00 21.52 78 ASN A C 10
ATOM 18071 O O . ASN A 1 78 ? -2.788 -1.400 -1.896 1.00 73.11 78 ASN A O 10
ATOM 18082 N N . LEU A 1 79 ? -4.597 -0.222 -2.535 1.00 41.41 79 LEU A N 10
ATOM 18083 C CA . LEU A 1 79 ? -4.200 1.001 -1.847 1.00 11.22 79 LEU A CA 10
ATOM 18084 C C . LEU A 1 79 ? -4.082 0.776 -0.343 1.00 31.31 79 LEU A C 10
ATOM 18085 O O . LEU A 1 79 ? -3.236 1.377 0.316 1.00 3.42 79 LEU A O 10
ATOM 18101 N N . SER A 1 80 ? -4.925 -0.098 0.194 1.00 54.02 80 SER A N 10
ATOM 18102 C CA . SER A 1 80 ? -4.888 -0.431 1.611 1.00 44.53 80 SER A CA 10
ATOM 18103 C C . SER A 1 80 ? -3.594 -1.161 1.952 1.00 20.43 80 SER A C 10
ATOM 18104 O O . SER A 1 80 ? -3.049 -0.991 3.039 1.00 20.02 80 SER A O 10
ATOM 18112 N N . THR A 1 81 ? -3.098 -1.956 1.010 1.00 51.01 81 THR A N 10
ATOM 18113 C CA . THR A 1 81 ? -1.832 -2.653 1.193 1.00 41.14 81 THR A CA 10
ATOM 18114 C C . THR A 1 81 ? -0.700 -1.635 1.343 1.00 14.23 81 THR A C 10
ATOM 18115 O O . THR A 1 81 ? 0.178 -1.772 2.200 1.00 32.22 81 THR A O 10
ATOM 18126 N N . ILE A 1 82 ? -0.752 -0.593 0.520 1.00 5.53 82 ILE A N 10
ATOM 18127 C CA . ILE A 1 82 ? 0.167 0.530 0.633 1.00 1.42 82 ILE A CA 10
ATOM 18128 C C . ILE A 1 82 ? -0.066 1.265 1.949 1.00 20.43 82 ILE A C 10
ATOM 18129 O O . ILE A 1 82 ? 0.874 1.619 2.662 1.00 71.42 82 ILE A O 10
ATOM 18145 N N . LYS A 1 83 ? -1.335 1.459 2.266 1.00 72.43 83 LYS A N 10
ATOM 18146 C CA . LYS A 1 83 ? -1.744 2.165 3.468 1.00 62.02 83 LYS A CA 10
ATOM 18147 C C . LYS A 1 83 ? -1.165 1.502 4.713 1.00 1.05 83 LYS A C 10
ATOM 18148 O O . LYS A 1 83 ? -0.817 2.183 5.667 1.00 31.20 83 LYS A O 10
ATOM 18167 N N . ILE A 1 84 ? -1.033 0.180 4.684 1.00 62.33 84 ILE A N 10
ATOM 18168 C CA . ILE A 1 84 ? -0.494 -0.559 5.820 1.00 5.21 84 ILE A CA 10
ATOM 18169 C C . ILE A 1 84 ? 0.938 -0.129 6.142 1.00 63.44 84 ILE A C 10
ATOM 18170 O O . ILE A 1 84 ? 1.228 0.269 7.273 1.00 65.34 84 ILE A O 10
ATOM 18186 N N . TYR A 1 85 ? 1.835 -0.186 5.157 1.00 2.13 85 TYR A N 10
ATOM 18187 C CA . TYR A 1 85 ? 3.238 0.073 5.426 1.00 54.04 85 TYR A CA 10
ATOM 18188 C C . TYR A 1 85 ? 3.479 1.562 5.650 1.00 72.30 85 TYR A C 10
ATOM 18189 O O . TYR A 1 85 ? 4.382 1.952 6.392 1.00 24.31 85 TYR A O 10
ATOM 18207 N N . VAL A 1 86 ? 2.654 2.391 5.024 1.00 13.43 86 VAL A N 10
ATOM 18208 C CA . VAL A 1 86 ? 2.742 3.830 5.212 1.00 24.42 86 VAL A CA 10
ATOM 18209 C C . VAL A 1 86 ? 2.221 4.216 6.592 1.00 4.02 86 VAL A C 10
ATOM 18210 O O . VAL A 1 86 ? 2.806 5.053 7.274 1.00 1.22 86 VAL A O 10
ATOM 18223 N N . SER A 1 87 ? 1.135 3.577 7.004 1.00 72.12 87 SER A N 10
ATOM 18224 C CA . SER A 1 87 ? 0.505 3.862 8.287 1.00 63.43 87 SER A CA 10
ATOM 18225 C C . SER A 1 87 ? 1.464 3.650 9.447 1.00 0.31 87 SER A C 10
ATOM 18226 O O . SER A 1 87 ? 1.433 4.395 10.423 1.00 22.53 87 SER A O 10
ATOM 18234 N N . ALA A 1 88 ? 2.319 2.643 9.345 1.00 75.23 88 ALA A N 10
ATOM 18235 C CA . ALA A 1 88 ? 3.338 2.418 10.360 1.00 61.03 88 ALA A CA 10
ATOM 18236 C C . ALA A 1 88 ? 4.181 3.677 10.543 1.00 41.11 88 ALA A C 10
ATOM 18237 O O . ALA A 1 88 ? 4.432 4.116 11.666 1.00 4.54 88 ALA A O 10
ATOM 18244 N N . ALA A 1 89 ? 4.560 4.276 9.422 1.00 42.13 89 ALA A N 10
ATOM 18245 C CA . ALA A 1 89 ? 5.333 5.509 9.420 1.00 61.50 89 ALA A CA 10
ATOM 18246 C C . ALA A 1 89 ? 4.478 6.701 9.840 1.00 23.23 89 ALA A C 10
ATOM 18247 O O . ALA A 1 89 ? 4.999 7.722 10.270 1.00 1.10 89 ALA A O 10
ATOM 18254 N N . ILE A 1 90 ? 3.173 6.584 9.684 1.00 24.13 90 ILE A N 10
ATOM 18255 C CA . ILE A 1 90 ? 2.270 7.662 10.058 1.00 71.32 90 ILE A CA 10
ATOM 18256 C C . ILE A 1 90 ? 2.043 7.696 11.567 1.00 44.50 90 ILE A C 10
ATOM 18257 O O . ILE A 1 90 ? 2.088 8.756 12.195 1.00 14.43 90 ILE A O 10
ATOM 18273 N N . LYS A 1 91 ? 1.808 6.531 12.147 1.00 42.13 91 LYS A N 10
ATOM 18274 C CA . LYS A 1 91 ? 1.461 6.444 13.557 1.00 31.54 91 LYS A CA 10
ATOM 18275 C C . LYS A 1 91 ? 2.707 6.583 14.420 1.00 12.33 91 LYS A C 10
ATOM 18276 O O . LYS A 1 91 ? 2.689 7.261 15.448 1.00 11.13 91 LYS A O 10
ATOM 18295 N N . LYS A 1 92 ? 3.794 5.953 13.998 1.00 61.41 92 LYS A N 10
ATOM 18296 C CA . LYS A 1 92 ? 5.064 6.102 14.686 1.00 12.32 92 LYS A CA 10
ATOM 18297 C C . LYS A 1 92 ? 6.219 5.954 13.707 1.00 3.35 92 LYS A C 10
ATOM 18298 O O . LYS A 1 92 ? 6.920 4.943 13.689 1.00 32.55 92 LYS A O 10
ATOM 18317 N N . GLY A 1 93 ? 6.373 6.952 12.861 1.00 13.22 93 GLY A N 10
ATOM 18318 C CA . GLY A 1 93 ? 7.497 6.977 11.948 1.00 51.34 93 GLY A CA 10
ATOM 18319 C C . GLY A 1 93 ? 7.926 8.386 11.582 1.00 52.31 93 GLY A C 10
ATOM 18320 O O . GLY A 1 93 ? 8.746 8.990 12.270 1.00 64.13 93 GLY A O 10
ATOM 18324 N N . TYR A 1 94 ? 7.346 8.914 10.512 1.00 1.32 94 TYR A N 10
ATOM 18325 C CA . TYR A 1 94 ? 7.749 10.209 9.974 1.00 72.14 94 TYR A CA 10
ATOM 18326 C C . TYR A 1 94 ? 6.540 10.975 9.436 1.00 21.02 94 TYR A C 10
ATOM 18327 O O . TYR A 1 94 ? 6.485 12.207 9.503 1.00 23.11 94 TYR A O 10
ATOM 18345 N N . MET A 1 95 ? 5.583 10.238 8.891 1.00 13.30 95 MET A N 10
ATOM 18346 C CA . MET A 1 95 ? 4.380 10.829 8.326 1.00 0.20 95 MET A CA 10
ATOM 18347 C C . MET A 1 95 ? 3.514 11.432 9.426 1.00 43.41 95 MET A C 10
ATOM 18348 O O . MET A 1 95 ? 3.206 10.771 10.417 1.00 51.21 95 MET A O 10
ATOM 18362 N N . GLU A 1 96 ? 3.140 12.692 9.249 1.00 12.30 96 GLU A N 10
ATOM 18363 C CA . GLU A 1 96 ? 2.386 13.420 10.262 1.00 10.32 96 GLU A CA 10
ATOM 18364 C C . GLU A 1 96 ? 0.947 12.926 10.345 1.00 2.30 96 GLU A C 10
ATOM 18365 O O . GLU A 1 96 ? 0.434 12.656 11.431 1.00 63.32 96 GLU A O 10
ATOM 18377 N N . ASN A 1 97 ? 0.303 12.805 9.196 1.00 2.32 97 ASN A N 10
ATOM 18378 C CA . ASN A 1 97 ? -1.105 12.438 9.142 1.00 20.31 97 ASN A CA 10
ATOM 18379 C C . ASN A 1 97 ? -1.326 11.425 8.035 1.00 25.13 97 ASN A C 10
ATOM 18380 O O . ASN A 1 97 ? -0.486 11.285 7.141 1.00 74.42 97 ASN A O 10
ATOM 18391 N N . ASP A 1 98 ? -2.443 10.721 8.103 1.00 60.40 98 ASP A N 10
ATOM 18392 C CA . ASP A 1 98 ? -2.791 9.747 7.087 1.00 12.22 98 ASP A CA 10
ATOM 18393 C C . ASP A 1 98 ? -3.242 10.462 5.812 1.00 1.34 98 ASP A C 10
ATOM 18394 O O . ASP A 1 98 ? -3.949 11.466 5.875 1.00 4.02 98 ASP A O 10
ATOM 18403 N N . PRO A 1 99 ? -2.857 9.943 4.635 1.00 74.02 99 PRO A N 10
ATOM 18404 C CA . PRO A 1 99 ? -3.166 10.573 3.347 1.00 13.13 99 PRO A CA 10
ATOM 18405 C C . PRO A 1 99 ? -4.597 10.322 2.872 1.00 61.32 99 PRO A C 10
ATOM 18406 O O . PRO A 1 99 ? -5.141 11.090 2.079 1.00 11.52 99 PRO A O 10
ATOM 18417 N N . PHE A 1 100 ? -5.214 9.257 3.367 1.00 2.00 100 PHE A N 10
ATOM 18418 C CA . PHE A 1 100 ? -6.544 8.868 2.901 1.00 4.34 100 PHE A CA 10
ATOM 18419 C C . PHE A 1 100 ? -7.621 9.728 3.542 1.00 1.44 100 PHE A C 10
ATOM 18420 O O . PHE A 1 100 ? -8.791 9.660 3.173 1.00 31.33 100 PHE A O 10
ATOM 18437 N N . LYS A 1 101 ? -7.201 10.515 4.515 1.00 14.03 101 LYS A N 10
ATOM 18438 C CA . LYS A 1 101 ? -8.082 11.375 5.283 1.00 21.31 101 LYS A CA 10
ATOM 18439 C C . LYS A 1 101 ? -8.972 12.237 4.388 1.00 55.21 101 LYS A C 10
ATOM 18440 O O . LYS A 1 101 ? -10.157 12.414 4.671 1.00 25.00 101 LYS A O 10
ATOM 18459 N N . ASP A 1 102 ? -8.407 12.766 3.314 1.00 1.35 102 ASP A N 10
ATOM 18460 C CA . ASP A 1 102 ? -9.180 13.602 2.399 1.00 12.23 102 ASP A CA 10
ATOM 18461 C C . ASP A 1 102 ? -9.468 12.853 1.105 1.00 50.33 102 ASP A C 10
ATOM 18462 O O . ASP A 1 102 ? -10.572 12.928 0.566 1.00 33.44 102 ASP A O 10
ATOM 18471 N N . PHE A 1 103 ? -8.469 12.100 0.659 1.00 53.11 103 PHE A N 10
ATOM 18472 C CA . PHE A 1 103 ? -8.573 11.206 -0.504 1.00 11.52 103 PHE A CA 10
ATOM 18473 C C . PHE A 1 103 ? -9.235 11.890 -1.712 1.00 54.00 103 PHE A C 10
ATOM 18474 O O . PHE A 1 103 ? -9.919 11.247 -2.512 1.00 71.45 103 PHE A O 10
ATOM 18491 N N . GLY A 1 104 ? -9.014 13.190 -1.856 1.00 51.45 104 GLY A N 10
ATOM 18492 C CA . GLY A 1 104 ? -9.615 13.922 -2.950 1.00 74.01 104 GLY A CA 10
ATOM 18493 C C . GLY A 1 104 ? -10.948 14.531 -2.563 1.00 34.11 104 GLY A C 10
ATOM 18494 O O . GLY A 1 104 ? -11.995 14.135 -3.086 1.00 42.24 104 GLY A O 10
ATOM 18498 N N . LEU A 1 105 ? -10.897 15.478 -1.633 1.00 25.12 105 LEU A N 10
ATOM 18499 C CA . LEU A 1 105 ? -12.071 16.196 -1.147 1.00 44.13 105 LEU A CA 10
ATOM 18500 C C . LEU A 1 105 ? -12.946 15.300 -0.277 1.00 73.13 105 LEU A C 10
ATOM 18501 O O . LEU A 1 105 ? -13.838 14.605 -0.766 1.00 4.44 105 LEU A O 10
ATOM 18517 N N . GLU A 1 106 ? -12.647 15.297 1.013 1.00 34.14 106 GLU A N 10
ATOM 18518 C CA . GLU A 1 106 ? -13.450 14.578 1.993 1.00 73.14 106 GLU A CA 10
ATOM 18519 C C . GLU A 1 106 ? -14.726 15.360 2.301 1.00 63.01 106 GLU A C 10
ATOM 18520 O O . GLU A 1 106 ? -15.791 15.099 1.734 1.00 64.11 106 GLU A O 10
ATOM 18532 N N . HIS A 1 107 ? -14.596 16.331 3.192 1.00 14.44 107 HIS A N 10
ATOM 18533 C CA . HIS A 1 107 ? -15.707 17.179 3.593 1.00 44.14 107 HIS A CA 10
ATOM 18534 C C . HIS A 1 107 ? -15.167 18.577 3.881 1.00 1.13 107 HIS A C 10
ATOM 18535 O O . HIS A 1 107 ? -15.851 19.424 4.450 1.00 34.21 107 HIS A O 10
ATOM 18550 N N . HIS A 1 108 ? -13.918 18.792 3.470 1.00 12.31 108 HIS A N 10
ATOM 18551 C CA . HIS A 1 108 ? -13.201 20.034 3.738 1.00 11.42 108 HIS A CA 10
ATOM 18552 C C . HIS A 1 108 ? -13.185 20.323 5.238 1.00 31.13 108 HIS A C 10
ATOM 18553 O O . HIS A 1 108 ? -13.748 21.312 5.704 1.00 55.24 108 HIS A O 10
ATOM 18568 N N . HIS A 1 109 ? -12.573 19.427 5.997 1.00 41.11 109 HIS A N 10
ATOM 18569 C CA . HIS A 1 109 ? -12.360 19.660 7.418 1.00 63.01 109 HIS A CA 10
ATOM 18570 C C . HIS A 1 109 ? -10.983 20.257 7.621 1.00 35.45 109 HIS A C 10
ATOM 18571 O O . HIS A 1 109 ? -9.991 19.701 7.147 1.00 13.20 109 HIS A O 10
ATOM 18586 N N . HIS A 1 110 ? -10.923 21.396 8.291 1.00 64.15 110 HIS A N 10
ATOM 18587 C CA . HIS A 1 110 ? -9.653 22.067 8.525 1.00 1.44 110 HIS A CA 10
ATOM 18588 C C . HIS A 1 110 ? -8.733 21.153 9.326 1.00 4.14 110 HIS A C 10
ATOM 18589 O O . HIS A 1 110 ? -9.074 20.746 10.436 1.00 4.45 110 HIS A O 10
ATOM 18604 N N . HIS A 1 111 ? -7.581 20.828 8.740 1.00 22.52 111 HIS A N 10
ATOM 18605 C CA . HIS A 1 111 ? -6.685 19.808 9.283 1.00 23.31 111 HIS A CA 10
ATOM 18606 C C . HIS A 1 111 ? -6.358 20.049 10.753 1.00 2.25 111 HIS A C 10
ATOM 18607 O O . HIS A 1 111 ? -5.949 21.146 11.146 1.00 12.01 111 HIS A O 10
ATOM 18622 N N . HIS A 1 112 ? -6.570 19.011 11.550 1.00 73.11 112 HIS A N 10
ATOM 18623 C CA . HIS A 1 112 ? -6.222 19.011 12.958 1.00 10.41 112 HIS A CA 10
ATOM 18624 C C . HIS A 1 112 ? -6.544 17.644 13.544 1.00 33.22 112 HIS A C 10
ATOM 18625 O O . HIS A 1 112 ? -5.668 16.754 13.490 1.00 37.74 112 HIS A O 10
ATOM 18641 N N . MET A 1 1 ? 16.947 -14.204 12.942 1.00 15.34 1 MET A N 11
ATOM 18642 C CA . MET A 1 1 ? 16.125 -13.022 12.607 1.00 15.20 1 MET A CA 11
ATOM 18643 C C . MET A 1 1 ? 16.649 -12.358 11.344 1.00 52.41 1 MET A C 11
ATOM 18644 O O . MET A 1 1 ? 17.711 -12.724 10.838 1.00 40.04 1 MET A O 11
ATOM 18660 N N . ASN A 1 2 ? 15.902 -11.390 10.837 1.00 60.11 2 ASN A N 11
ATOM 18661 C CA . ASN A 1 2 ? 16.317 -10.634 9.666 1.00 31.01 2 ASN A CA 11
ATOM 18662 C C . ASN A 1 2 ? 15.676 -9.252 9.686 1.00 1.34 2 ASN A C 11
ATOM 18663 O O . ASN A 1 2 ? 14.452 -9.125 9.682 1.00 10.40 2 ASN A O 11
ATOM 18674 N N . ASN A 1 3 ? 16.512 -8.226 9.760 1.00 3.23 3 ASN A N 11
ATOM 18675 C CA . ASN A 1 3 ? 16.047 -6.843 9.723 1.00 24.03 3 ASN A CA 11
ATOM 18676 C C . ASN A 1 3 ? 16.362 -6.235 8.365 1.00 51.51 3 ASN A C 11
ATOM 18677 O O . ASN A 1 3 ? 17.435 -5.664 8.164 1.00 65.43 3 ASN A O 11
ATOM 18688 N N . PRO A 1 4 ? 15.452 -6.386 7.396 1.00 65.24 4 PRO A N 11
ATOM 18689 C CA . PRO A 1 4 ? 15.708 -6.012 6.020 1.00 11.23 4 PRO A CA 11
ATOM 18690 C C . PRO A 1 4 ? 15.566 -4.512 5.778 1.00 73.13 4 PRO A C 11
ATOM 18691 O O . PRO A 1 4 ? 14.487 -4.017 5.463 1.00 34.11 4 PRO A O 11
ATOM 18702 N N . SER A 1 5 ? 16.658 -3.791 5.959 1.00 72.21 5 SER A N 11
ATOM 18703 C CA . SER A 1 5 ? 16.708 -2.381 5.616 1.00 14.12 5 SER A CA 11
ATOM 18704 C C . SER A 1 5 ? 17.392 -2.219 4.264 1.00 12.42 5 SER A C 11
ATOM 18705 O O . SER A 1 5 ? 17.867 -1.141 3.909 1.00 72.12 5 SER A O 11
ATOM 18713 N N . ASP A 1 6 ? 17.390 -3.305 3.495 1.00 13.44 6 ASP A N 11
ATOM 18714 C CA . ASP A 1 6 ? 18.140 -3.379 2.244 1.00 72.24 6 ASP A CA 11
ATOM 18715 C C . ASP A 1 6 ? 17.348 -2.791 1.084 1.00 24.41 6 ASP A C 11
ATOM 18716 O O . ASP A 1 6 ? 17.788 -2.802 -0.066 1.00 44.44 6 ASP A O 11
ATOM 18725 N N . PHE A 1 7 ? 16.190 -2.263 1.406 1.00 0.02 7 PHE A N 11
ATOM 18726 C CA . PHE A 1 7 ? 15.359 -1.567 0.442 1.00 24.41 7 PHE A CA 11
ATOM 18727 C C . PHE A 1 7 ? 14.940 -0.210 0.984 1.00 34.02 7 PHE A C 11
ATOM 18728 O O . PHE A 1 7 ? 14.519 -0.087 2.135 1.00 62.45 7 PHE A O 11
ATOM 18745 N N . LYS A 1 8 ? 15.096 0.809 0.154 1.00 33.43 8 LYS A N 11
ATOM 18746 C CA . LYS A 1 8 ? 14.797 2.179 0.534 1.00 1.51 8 LYS A CA 11
ATOM 18747 C C . LYS A 1 8 ? 13.440 2.605 0.007 1.00 52.54 8 LYS A C 11
ATOM 18748 O O . LYS A 1 8 ? 12.913 3.663 0.360 1.00 1.44 8 LYS A O 11
ATOM 18767 N N . SER A 1 9 ? 12.898 1.780 -0.852 1.00 22.01 9 SER A N 11
ATOM 18768 C CA . SER A 1 9 ? 11.650 2.083 -1.525 1.00 75.24 9 SER A CA 11
ATOM 18769 C C . SER A 1 9 ? 10.448 1.716 -0.667 1.00 71.31 9 SER A C 11
ATOM 18770 O O . SER A 1 9 ? 10.459 0.708 0.036 1.00 75.45 9 SER A O 11
ATOM 18778 N N . PHE A 1 10 ? 9.410 2.538 -0.736 1.00 70.43 10 PHE A N 11
ATOM 18779 C CA . PHE A 1 10 ? 8.216 2.331 0.071 1.00 53.15 10 PHE A CA 11
ATOM 18780 C C . PHE A 1 10 ? 7.465 1.067 -0.331 1.00 54.15 10 PHE A C 11
ATOM 18781 O O . PHE A 1 10 ? 7.154 0.243 0.521 1.00 3.30 10 PHE A O 11
ATOM 18798 N N . HIS A 1 11 ? 7.199 0.891 -1.626 1.00 63.41 11 HIS A N 11
ATOM 18799 C CA . HIS A 1 11 ? 6.433 -0.274 -2.077 1.00 14.43 11 HIS A CA 11
ATOM 18800 C C . HIS A 1 11 ? 7.245 -1.548 -1.874 1.00 72.22 11 HIS A C 11
ATOM 18801 O O . HIS A 1 11 ? 6.698 -2.645 -1.789 1.00 73.44 11 HIS A O 11
ATOM 18816 N N . ASP A 1 12 ? 8.552 -1.376 -1.800 1.00 41.33 12 ASP A N 11
ATOM 18817 C CA . ASP A 1 12 ? 9.473 -2.476 -1.559 1.00 64.32 12 ASP A CA 11
ATOM 18818 C C . ASP A 1 12 ? 9.513 -2.830 -0.078 1.00 62.15 12 ASP A C 11
ATOM 18819 O O . ASP A 1 12 ? 9.469 -4.004 0.292 1.00 61.25 12 ASP A O 11
ATOM 18828 N N . PHE A 1 13 ? 9.581 -1.805 0.760 1.00 35.44 13 PHE A N 11
ATOM 18829 C CA . PHE A 1 13 ? 9.613 -1.993 2.204 1.00 15.22 13 PHE A CA 11
ATOM 18830 C C . PHE A 1 13 ? 8.296 -2.593 2.698 1.00 41.45 13 PHE A C 11
ATOM 18831 O O . PHE A 1 13 ? 8.291 -3.529 3.500 1.00 24.44 13 PHE A O 11
ATOM 18848 N N . VAL A 1 14 ? 7.181 -2.056 2.201 1.00 14.52 14 VAL A N 11
ATOM 18849 C CA . VAL A 1 14 ? 5.851 -2.521 2.592 1.00 42.10 14 VAL A CA 11
ATOM 18850 C C . VAL A 1 14 ? 5.677 -4.010 2.302 1.00 23.05 14 VAL A C 11
ATOM 18851 O O . VAL A 1 14 ? 5.060 -4.732 3.085 1.00 62.44 14 VAL A O 11
ATOM 18864 N N . ALA A 1 15 ? 6.247 -4.472 1.192 1.00 41.20 15 ALA A N 11
ATOM 18865 C CA . ALA A 1 15 ? 6.126 -5.873 0.801 1.00 11.31 15 ALA A CA 11
ATOM 18866 C C . ALA A 1 15 ? 6.742 -6.794 1.851 1.00 54.14 15 ALA A C 11
ATOM 18867 O O . ALA A 1 15 ? 6.248 -7.895 2.096 1.00 60.22 15 ALA A O 11
ATOM 18874 N N . SER A 1 16 ? 7.818 -6.337 2.471 1.00 41.00 16 SER A N 11
ATOM 18875 C CA . SER A 1 16 ? 8.467 -7.107 3.519 1.00 1.34 16 SER A CA 11
ATOM 18876 C C . SER A 1 16 ? 7.764 -6.878 4.855 1.00 3.13 16 SER A C 11
ATOM 18877 O O . SER A 1 16 ? 7.635 -7.798 5.665 1.00 42.11 16 SER A O 11
ATOM 18885 N N . TYR A 1 17 ? 7.298 -5.651 5.077 1.00 22.25 17 TYR A N 11
ATOM 18886 C CA . TYR A 1 17 ? 6.590 -5.314 6.309 1.00 13.52 17 TYR A CA 11
ATOM 18887 C C . TYR A 1 17 ? 5.294 -6.111 6.415 1.00 71.24 17 TYR A C 11
ATOM 18888 O O . TYR A 1 17 ? 4.945 -6.609 7.487 1.00 3.34 17 TYR A O 11
ATOM 18906 N N . MET A 1 18 ? 4.585 -6.233 5.299 1.00 70.34 18 MET A N 11
ATOM 18907 C CA . MET A 1 18 ? 3.375 -7.039 5.253 1.00 2.43 18 MET A CA 11
ATOM 18908 C C . MET A 1 18 ? 3.714 -8.485 5.568 1.00 52.51 18 MET A C 11
ATOM 18909 O O . MET A 1 18 ? 3.063 -9.123 6.396 1.00 0.31 18 MET A O 11
ATOM 18923 N N . LYS A 1 19 ? 4.765 -8.975 4.924 1.00 14.33 19 LYS A N 11
ATOM 18924 C CA . LYS A 1 19 ? 5.273 -10.324 5.143 1.00 73.22 19 LYS A CA 11
ATOM 18925 C C . LYS A 1 19 ? 5.565 -10.567 6.626 1.00 12.42 19 LYS A C 11
ATOM 18926 O O . LYS A 1 19 ? 5.324 -11.655 7.145 1.00 63.32 19 LYS A O 11
ATOM 18945 N N . THR A 1 20 ? 6.060 -9.532 7.296 1.00 40.11 20 THR A N 11
ATOM 18946 C CA . THR A 1 20 ? 6.403 -9.607 8.712 1.00 43.21 20 THR A CA 11
ATOM 18947 C C . THR A 1 20 ? 5.213 -10.067 9.564 1.00 15.14 20 THR A C 11
ATOM 18948 O O . THR A 1 20 ? 5.342 -10.985 10.374 1.00 51.14 20 THR A O 11
ATOM 18959 N N . TYR A 1 21 ? 4.049 -9.444 9.384 1.00 24.25 21 TYR A N 11
ATOM 18960 C CA . TYR A 1 21 ? 2.885 -9.819 10.168 1.00 1.11 21 TYR A CA 11
ATOM 18961 C C . TYR A 1 21 ? 2.106 -10.942 9.486 1.00 14.24 21 TYR A C 11
ATOM 18962 O O . TYR A 1 21 ? 1.254 -11.578 10.099 1.00 30.34 21 TYR A O 11
ATOM 18980 N N . SER A 1 22 ? 2.421 -11.198 8.223 1.00 61.21 22 SER A N 11
ATOM 18981 C CA . SER A 1 22 ? 1.800 -12.290 7.476 1.00 4.43 22 SER A CA 11
ATOM 18982 C C . SER A 1 22 ? 2.243 -13.649 8.016 1.00 10.13 22 SER A C 11
ATOM 18983 O O . SER A 1 22 ? 1.711 -14.685 7.625 1.00 2.40 22 SER A O 11
ATOM 18991 N N . ARG A 1 23 ? 3.224 -13.638 8.914 1.00 65.21 23 ARG A N 11
ATOM 18992 C CA . ARG A 1 23 ? 3.689 -14.856 9.569 1.00 43.22 23 ARG A CA 11
ATOM 18993 C C . ARG A 1 23 ? 2.570 -15.505 10.390 1.00 22.54 23 ARG A C 11
ATOM 18994 O O . ARG A 1 23 ? 2.610 -16.707 10.666 1.00 61.44 23 ARG A O 11
ATOM 19015 N N . ARG A 1 24 ? 1.568 -14.714 10.768 1.00 10.04 24 ARG A N 11
ATOM 19016 C CA . ARG A 1 24 ? 0.417 -15.232 11.505 1.00 33.12 24 ARG A CA 11
ATOM 19017 C C . ARG A 1 24 ? -0.729 -15.551 10.548 1.00 73.51 24 ARG A C 11
ATOM 19018 O O . ARG A 1 24 ? -1.831 -15.912 10.969 1.00 62.23 24 ARG A O 11
ATOM 19039 N N . LEU A 1 25 ? -0.458 -15.408 9.259 1.00 20.20 25 LEU A N 11
ATOM 19040 C CA . LEU A 1 25 ? -1.427 -15.703 8.222 1.00 3.02 25 LEU A CA 11
ATOM 19041 C C . LEU A 1 25 ? -0.987 -16.922 7.435 1.00 33.54 25 LEU A C 11
ATOM 19042 O O . LEU A 1 25 ? 0.119 -17.436 7.625 1.00 75.44 25 LEU A O 11
ATOM 19058 N N . GLU A 1 26 ? -1.860 -17.389 6.571 1.00 42.33 26 GLU A N 11
ATOM 19059 C CA . GLU A 1 26 ? -1.502 -18.370 5.579 1.00 72.12 26 GLU A CA 11
ATOM 19060 C C . GLU A 1 26 ? -0.821 -17.663 4.418 1.00 34.55 26 GLU A C 11
ATOM 19061 O O . GLU A 1 26 ? -1.034 -16.467 4.203 1.00 31.23 26 GLU A O 11
ATOM 19073 N N . ILE A 1 27 ? -0.017 -18.390 3.666 1.00 22.14 27 ILE A N 11
ATOM 19074 C CA . ILE A 1 27 ? 0.665 -17.806 2.522 1.00 62.12 27 ILE A CA 11
ATOM 19075 C C . ILE A 1 27 ? -0.354 -17.419 1.455 1.00 73.23 27 ILE A C 11
ATOM 19076 O O . ILE A 1 27 ? -0.170 -16.440 0.736 1.00 3.11 27 ILE A O 11
ATOM 19092 N N . GLY A 1 28 ? -1.444 -18.176 1.384 1.00 2.11 28 GLY A N 11
ATOM 19093 C CA . GLY A 1 28 ? -2.520 -17.857 0.465 1.00 25.24 28 GLY A CA 11
ATOM 19094 C C . GLY A 1 28 ? -3.137 -16.501 0.749 1.00 61.42 28 GLY A C 11
ATOM 19095 O O . GLY A 1 28 ? -3.318 -15.691 -0.160 1.00 42.30 28 GLY A O 11
ATOM 19099 N N . THR A 1 29 ? -3.432 -16.237 2.017 1.00 13.14 29 THR A N 11
ATOM 19100 C CA . THR A 1 29 ? -4.013 -14.963 2.414 1.00 62.14 29 THR A CA 11
ATOM 19101 C C . THR A 1 29 ? -3.032 -13.828 2.125 1.00 61.44 29 THR A C 11
ATOM 19102 O O . THR A 1 29 ? -3.421 -12.724 1.727 1.00 22.11 29 THR A O 11
ATOM 19113 N N . PHE A 1 30 ? -1.755 -14.124 2.313 1.00 12.30 30 PHE A N 11
ATOM 19114 C CA . PHE A 1 30 ? -0.691 -13.173 2.042 1.00 13.31 30 PHE A CA 11
ATOM 19115 C C . PHE A 1 30 ? -0.561 -12.894 0.544 1.00 24.44 30 PHE A C 11
ATOM 19116 O O . PHE A 1 30 ? -0.630 -11.742 0.118 1.00 52.23 30 PHE A O 11
ATOM 19133 N N . ARG A 1 31 ? -0.413 -13.949 -0.255 1.00 4.04 31 ARG A N 11
ATOM 19134 C CA . ARG A 1 31 ? -0.163 -13.801 -1.689 1.00 40.43 31 ARG A CA 11
ATOM 19135 C C . ARG A 1 31 ? -1.333 -13.128 -2.407 1.00 3.24 31 ARG A C 11
ATOM 19136 O O . ARG A 1 31 ? -1.161 -12.606 -3.499 1.00 1.04 31 ARG A O 11
ATOM 19157 N N . HIS A 1 32 ? -2.522 -13.136 -1.807 1.00 41.03 32 HIS A N 11
ATOM 19158 C CA . HIS A 1 32 ? -3.667 -12.440 -2.402 1.00 24.00 32 HIS A CA 11
ATOM 19159 C C . HIS A 1 32 ? -3.482 -10.923 -2.337 1.00 72.44 32 HIS A C 11
ATOM 19160 O O . HIS A 1 32 ? -4.095 -10.177 -3.100 1.00 62.12 32 HIS A O 11
ATOM 19175 N N . HIS A 1 33 ? -2.640 -10.474 -1.417 1.00 2.04 33 HIS A N 11
ATOM 19176 C CA . HIS A 1 33 ? -2.246 -9.070 -1.348 1.00 14.00 33 HIS A CA 11
ATOM 19177 C C . HIS A 1 33 ? -0.898 -8.902 -2.032 1.00 3.43 33 HIS A C 11
ATOM 19178 O O . HIS A 1 33 ? -0.558 -7.843 -2.557 1.00 25.34 33 HIS A O 11
ATOM 19193 N N . LYS A 1 34 ? -0.154 -9.993 -2.030 1.00 64.34 34 LYS A N 11
ATOM 19194 C CA . LYS A 1 34 ? 1.217 -10.028 -2.506 1.00 50.31 34 LYS A CA 11
ATOM 19195 C C . LYS A 1 34 ? 1.265 -10.128 -4.034 1.00 54.22 34 LYS A C 11
ATOM 19196 O O . LYS A 1 34 ? 2.264 -9.772 -4.659 1.00 14.32 34 LYS A O 11
ATOM 19215 N N . SER A 1 35 ? 0.175 -10.592 -4.627 1.00 61.01 35 SER A N 11
ATOM 19216 C CA . SER A 1 35 ? 0.078 -10.725 -6.075 1.00 31.21 35 SER A CA 11
ATOM 19217 C C . SER A 1 35 ? 0.154 -9.361 -6.751 1.00 71.01 35 SER A C 11
ATOM 19218 O O . SER A 1 35 ? 0.779 -9.211 -7.804 1.00 2.40 35 SER A O 11
ATOM 19226 N N . CYS A 1 36 ? -0.474 -8.370 -6.132 1.00 64.51 36 CYS A N 11
ATOM 19227 C CA . CYS A 1 36 ? -0.407 -6.997 -6.610 1.00 54.02 36 CYS A CA 11
ATOM 19228 C C . CYS A 1 36 ? 1.032 -6.502 -6.579 1.00 62.13 36 CYS A C 11
ATOM 19229 O O . CYS A 1 36 ? 1.542 -5.956 -7.560 1.00 54.14 36 CYS A O 11
ATOM 19237 N N . MET A 1 37 ? 1.678 -6.717 -5.443 1.00 55.53 37 MET A N 11
ATOM 19238 C CA . MET A 1 37 ? 3.079 -6.354 -5.259 1.00 44.13 37 MET A CA 11
ATOM 19239 C C . MET A 1 37 ? 3.975 -7.071 -6.267 1.00 0.54 37 MET A C 11
ATOM 19240 O O . MET A 1 37 ? 4.908 -6.479 -6.803 1.00 44.54 37 MET A O 11
ATOM 19254 N N . ARG A 1 38 ? 3.690 -8.346 -6.514 1.00 53.53 38 ARG A N 11
ATOM 19255 C CA . ARG A 1 38 ? 4.444 -9.128 -7.484 1.00 53.33 38 ARG A CA 11
ATOM 19256 C C . ARG A 1 38 ? 4.291 -8.566 -8.892 1.00 74.32 38 ARG A C 11
ATOM 19257 O O . ARG A 1 38 ? 5.256 -8.503 -9.649 1.00 32.32 38 ARG A O 11
ATOM 19278 N N . LYS A 1 39 ? 3.073 -8.169 -9.234 1.00 10.51 39 LYS A N 11
ATOM 19279 C CA . LYS A 1 39 ? 2.779 -7.642 -10.547 1.00 71.03 39 LYS A CA 11
ATOM 19280 C C . LYS A 1 39 ? 3.455 -6.292 -10.765 1.00 43.21 39 LYS A C 11
ATOM 19281 O O . LYS A 1 39 ? 4.067 -6.058 -11.805 1.00 73.24 39 LYS A O 11
ATOM 19300 N N . PHE A 1 40 ? 3.331 -5.407 -9.781 1.00 43.50 40 PHE A N 11
ATOM 19301 C CA . PHE A 1 40 ? 3.974 -4.097 -9.842 1.00 53.33 40 PHE A CA 11
ATOM 19302 C C . PHE A 1 40 ? 5.493 -4.252 -9.754 1.00 62.22 40 PHE A C 11
ATOM 19303 O O . PHE A 1 40 ? 6.243 -3.403 -10.237 1.00 2.23 40 PHE A O 11
ATOM 19320 N N . LYS A 1 41 ? 5.915 -5.346 -9.116 1.00 0.22 41 LYS A N 11
ATOM 19321 C CA . LYS A 1 41 ? 7.315 -5.755 -9.043 1.00 35.22 41 LYS A CA 11
ATOM 19322 C C . LYS A 1 41 ? 8.122 -4.904 -8.070 1.00 44.54 41 LYS A C 11
ATOM 19323 O O . LYS A 1 41 ? 8.123 -3.673 -8.126 1.00 54.32 41 LYS A O 11
ATOM 19342 N N . GLU A 1 42 ? 8.774 -5.580 -7.144 1.00 1.24 42 GLU A N 11
ATOM 19343 C CA . GLU A 1 42 ? 9.745 -4.944 -6.273 1.00 30.41 42 GLU A CA 11
ATOM 19344 C C . GLU A 1 42 ? 10.993 -4.599 -7.082 1.00 21.32 42 GLU A C 11
ATOM 19345 O O . GLU A 1 42 ? 11.403 -5.367 -7.958 1.00 33.21 42 GLU A O 11
ATOM 19357 N N . TYR A 1 43 ? 11.587 -3.448 -6.806 1.00 72.15 43 TYR A N 11
ATOM 19358 C CA . TYR A 1 43 ? 12.708 -2.967 -7.599 1.00 61.23 43 TYR A CA 11
ATOM 19359 C C . TYR A 1 43 ? 13.885 -2.592 -6.712 1.00 12.24 43 TYR A C 11
ATOM 19360 O O . TYR A 1 43 ? 14.798 -3.390 -6.495 1.00 53.05 43 TYR A O 11
ATOM 19378 N N . CYS A 1 44 ? 13.837 -1.370 -6.198 1.00 44.13 44 CYS A N 11
ATOM 19379 C CA . CYS A 1 44 ? 14.934 -0.796 -5.431 1.00 21.20 44 CYS A CA 11
ATOM 19380 C C . CYS A 1 44 ? 14.565 0.601 -4.948 1.00 15.23 44 CYS A C 11
ATOM 19381 O O . CYS A 1 44 ? 14.948 1.011 -3.852 1.00 34.32 44 CYS A O 11
ATOM 19389 N N . GLU A 1 45 ? 13.802 1.328 -5.761 1.00 63.14 45 GLU A N 11
ATOM 19390 C CA . GLU A 1 45 ? 13.335 2.657 -5.386 1.00 43.51 45 GLU A CA 11
ATOM 19391 C C . GLU A 1 45 ? 12.115 3.059 -6.210 1.00 1.32 45 GLU A C 11
ATOM 19392 O O . GLU A 1 45 ? 11.547 2.242 -6.936 1.00 25.12 45 GLU A O 11
ATOM 19404 N N . GLY A 1 46 ? 11.718 4.320 -6.083 1.00 3.32 46 GLY A N 11
ATOM 19405 C CA . GLY A 1 46 ? 10.560 4.821 -6.790 1.00 61.25 46 GLY A CA 11
ATOM 19406 C C . GLY A 1 46 ? 10.121 6.163 -6.245 1.00 44.15 46 GLY A C 11
ATOM 19407 O O . GLY A 1 46 ? 10.871 7.135 -6.300 1.00 3.02 46 GLY A O 11
ATOM 19411 N N . LEU A 1 47 ? 8.915 6.213 -5.699 1.00 14.04 47 LEU A N 11
ATOM 19412 C CA . LEU A 1 47 ? 8.410 7.435 -5.094 1.00 24.44 47 LEU A CA 11
ATOM 19413 C C . LEU A 1 47 ? 8.586 7.383 -3.583 1.00 40.03 47 LEU A C 11
ATOM 19414 O O . LEU A 1 47 ? 8.734 6.305 -2.999 1.00 22.11 47 LEU A O 11
ATOM 19430 N N . GLN A 1 48 ? 8.570 8.548 -2.959 1.00 13.32 48 GLN A N 11
ATOM 19431 C CA . GLN A 1 48 ? 8.841 8.655 -1.537 1.00 14.51 48 GLN A CA 11
ATOM 19432 C C . GLN A 1 48 ? 7.656 9.259 -0.796 1.00 20.30 48 GLN A C 11
ATOM 19433 O O . GLN A 1 48 ? 6.624 9.565 -1.391 1.00 21.03 48 GLN A O 11
ATOM 19447 N N . PHE A 1 49 ? 7.840 9.457 0.503 1.00 12.22 49 PHE A N 11
ATOM 19448 C CA . PHE A 1 49 ? 6.797 9.995 1.377 1.00 53.51 49 PHE A CA 11
ATOM 19449 C C . PHE A 1 49 ? 6.372 11.383 0.929 1.00 22.44 49 PHE A C 11
ATOM 19450 O O . PHE A 1 49 ? 5.226 11.786 1.099 1.00 54.14 49 PHE A O 11
ATOM 19467 N N . HIS A 1 50 ? 7.317 12.094 0.338 1.00 23.34 50 HIS A N 11
ATOM 19468 C CA . HIS A 1 50 ? 7.088 13.449 -0.151 1.00 43.54 50 HIS A CA 11
ATOM 19469 C C . HIS A 1 50 ? 5.961 13.478 -1.186 1.00 13.52 50 HIS A C 11
ATOM 19470 O O . HIS A 1 50 ? 5.266 14.484 -1.331 1.00 1.35 50 HIS A O 11
ATOM 19485 N N . GLU A 1 51 ? 5.782 12.374 -1.899 1.00 41.24 51 GLU A N 11
ATOM 19486 C CA . GLU A 1 51 ? 4.764 12.299 -2.937 1.00 53.52 51 GLU A CA 11
ATOM 19487 C C . GLU A 1 51 ? 3.563 11.488 -2.470 1.00 12.13 51 GLU A C 11
ATOM 19488 O O . GLU A 1 51 ? 2.513 11.494 -3.113 1.00 72.34 51 GLU A O 11
ATOM 19500 N N . LEU A 1 52 ? 3.713 10.808 -1.339 1.00 40.45 52 LEU A N 11
ATOM 19501 C CA . LEU A 1 52 ? 2.638 9.992 -0.788 1.00 2.43 52 LEU A CA 11
ATOM 19502 C C . LEU A 1 52 ? 1.548 10.902 -0.230 1.00 53.43 52 LEU A C 11
ATOM 19503 O O . LEU A 1 52 ? 1.550 11.252 0.951 1.00 42.33 52 LEU A O 11
ATOM 19519 N N . THR A 1 53 ? 0.632 11.298 -1.097 1.00 12.11 53 THR A N 11
ATOM 19520 C CA . THR A 1 53 ? -0.382 12.273 -0.748 1.00 52.34 53 THR A CA 11
ATOM 19521 C C . THR A 1 53 ? -1.724 11.919 -1.380 1.00 33.00 53 THR A C 11
ATOM 19522 O O . THR A 1 53 ? -1.846 10.895 -2.056 1.00 14.24 53 THR A O 11
ATOM 19533 N N . GLU A 1 54 ? -2.717 12.775 -1.154 1.00 34.01 54 GLU A N 11
ATOM 19534 C CA . GLU A 1 54 ? -4.049 12.611 -1.727 1.00 72.11 54 GLU A CA 11
ATOM 19535 C C . GLU A 1 54 ? -3.974 12.368 -3.231 1.00 35.24 54 GLU A C 11
ATOM 19536 O O . GLU A 1 54 ? -4.565 11.419 -3.748 1.00 3.15 54 GLU A O 11
ATOM 19548 N N . ASP A 1 55 ? -3.214 13.215 -3.916 1.00 32.02 55 ASP A N 11
ATOM 19549 C CA . ASP A 1 55 ? -3.105 13.149 -5.369 1.00 42.33 55 ASP A CA 11
ATOM 19550 C C . ASP A 1 55 ? -2.502 11.822 -5.819 1.00 75.12 55 ASP A C 11
ATOM 19551 O O . ASP A 1 55 ? -2.868 11.294 -6.868 1.00 2.24 55 ASP A O 11
ATOM 19560 N N . PHE A 1 56 ? -1.590 11.277 -5.020 1.00 61.41 56 PHE A N 11
ATOM 19561 C CA . PHE A 1 56 ? -0.981 9.992 -5.339 1.00 60.11 56 PHE A CA 11
ATOM 19562 C C . PHE A 1 56 ? -2.016 8.881 -5.238 1.00 10.55 56 PHE A C 11
ATOM 19563 O O . PHE A 1 56 ? -2.187 8.097 -6.171 1.00 3.41 56 PHE A O 11
ATOM 19580 N N . LEU A 1 57 ? -2.711 8.832 -4.106 1.00 52.22 57 LEU A N 11
ATOM 19581 C CA . LEU A 1 57 ? -3.747 7.832 -3.874 1.00 64.12 57 LEU A CA 11
ATOM 19582 C C . LEU A 1 57 ? -4.839 7.941 -4.932 1.00 65.23 57 LEU A C 11
ATOM 19583 O O . LEU A 1 57 ? -5.299 6.936 -5.473 1.00 1.33 57 LEU A O 11
ATOM 19599 N N . ARG A 1 58 ? -5.232 9.173 -5.228 1.00 10.14 58 ARG A N 11
ATOM 19600 C CA . ARG A 1 58 ? -6.243 9.452 -6.240 1.00 45.43 58 ARG A CA 11
ATOM 19601 C C . ARG A 1 58 ? -5.791 8.969 -7.619 1.00 23.33 58 ARG A C 11
ATOM 19602 O O . ARG A 1 58 ? -6.552 8.317 -8.334 1.00 32.22 58 ARG A O 11
ATOM 19623 N N . ASP A 1 59 ? -4.548 9.274 -7.977 1.00 50.33 59 ASP A N 11
ATOM 19624 C CA . ASP A 1 59 ? -4.019 8.904 -9.287 1.00 34.31 59 ASP A CA 11
ATOM 19625 C C . ASP A 1 59 ? -3.830 7.397 -9.404 1.00 50.33 59 ASP A C 11
ATOM 19626 O O . ASP A 1 59 ? -4.153 6.798 -10.430 1.00 11.12 59 ASP A O 11
ATOM 19635 N N . TYR A 1 60 ? -3.319 6.786 -8.343 1.00 22.14 60 TYR A N 11
ATOM 19636 C CA . TYR A 1 60 ? -3.043 5.359 -8.351 1.00 60.31 60 TYR A CA 11
ATOM 19637 C C . TYR A 1 60 ? -4.345 4.570 -8.360 1.00 64.02 60 TYR A C 11
ATOM 19638 O O . TYR A 1 60 ? -4.411 3.476 -8.921 1.00 35.22 60 TYR A O 11
ATOM 19656 N N . LEU A 1 61 ? -5.378 5.136 -7.742 1.00 11.44 61 LEU A N 11
ATOM 19657 C CA . LEU A 1 61 ? -6.714 4.556 -7.787 1.00 11.25 61 LEU A CA 11
ATOM 19658 C C . LEU A 1 61 ? -7.173 4.429 -9.234 1.00 53.14 61 LEU A C 11
ATOM 19659 O O . LEU A 1 61 ? -7.557 3.351 -9.686 1.00 4.12 61 LEU A O 11
ATOM 19675 N N . ILE A 1 62 ? -7.093 5.540 -9.957 1.00 75.32 62 ILE A N 11
ATOM 19676 C CA . ILE A 1 62 ? -7.479 5.581 -11.364 1.00 22.42 62 ILE A CA 11
ATOM 19677 C C . ILE A 1 62 ? -6.630 4.618 -12.192 1.00 22.05 62 ILE A C 11
ATOM 19678 O O . ILE A 1 62 ? -7.160 3.817 -12.960 1.00 1.22 62 ILE A O 11
ATOM 19694 N N . TYR A 1 63 ? -5.316 4.693 -12.012 1.00 72.32 63 TYR A N 11
ATOM 19695 C CA . TYR A 1 63 ? -4.376 3.836 -12.733 1.00 32.22 63 TYR A CA 11
ATOM 19696 C C . TYR A 1 63 ? -4.704 2.360 -12.511 1.00 44.12 63 TYR A C 11
ATOM 19697 O O . TYR A 1 63 ? -4.688 1.557 -13.444 1.00 14.01 63 TYR A O 11
ATOM 19715 N N . MET A 1 64 ? -5.011 2.010 -11.275 1.00 11.53 64 MET A N 11
ATOM 19716 C CA . MET A 1 64 ? -5.317 0.633 -10.917 1.00 5.12 64 MET A CA 11
ATOM 19717 C C . MET A 1 64 ? -6.676 0.203 -11.459 1.00 33.33 64 MET A C 11
ATOM 19718 O O . MET A 1 64 ? -6.835 -0.908 -11.965 1.00 23.11 64 MET A O 11
ATOM 19732 N N . LYS A 1 65 ? -7.648 1.086 -11.352 1.00 21.23 65 LYS A N 11
ATOM 19733 C CA .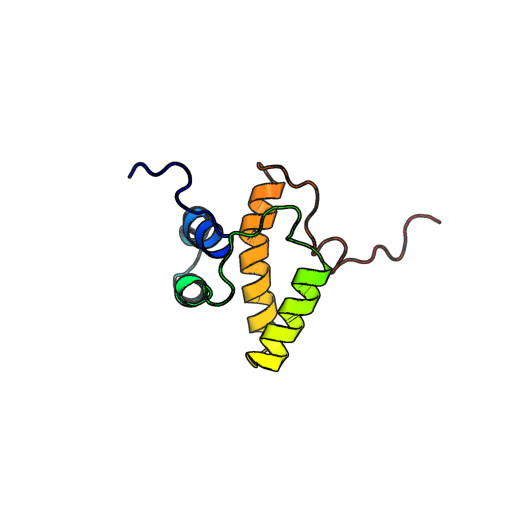 LYS A 1 65 ? -9.002 0.793 -11.806 1.00 54.11 65 LYS A CA 11
ATOM 19734 C C . LYS A 1 65 ? -9.051 0.708 -13.336 1.00 63.03 65 LYS A C 11
ATOM 19735 O O . LYS A 1 65 ? -9.672 -0.194 -13.899 1.00 43.55 65 LYS A O 11
ATOM 19754 N N . LYS A 1 66 ? -8.372 1.635 -14.000 1.00 5.41 66 LYS A N 11
ATOM 19755 C CA . LYS A 1 66 ? -8.420 1.729 -15.454 1.00 73.24 66 LYS A CA 11
ATOM 19756 C C . LYS A 1 66 ? -7.317 0.903 -16.119 1.00 50.34 66 LYS A C 11
ATOM 19757 O O . LYS A 1 66 ? -7.599 -0.077 -16.808 1.00 12.10 66 LYS A O 11
ATOM 19776 N N . THR A 1 67 ? -6.068 1.282 -15.884 1.00 44.20 67 THR A N 11
ATOM 19777 C CA . THR A 1 67 ? -4.935 0.670 -16.571 1.00 62.21 67 THR A CA 11
ATOM 19778 C C . THR A 1 67 ? -4.705 -0.766 -16.107 1.00 33.42 67 THR A C 11
ATOM 19779 O O . THR A 1 67 ? -4.437 -1.659 -16.916 1.00 0.24 67 THR A O 11
ATOM 19790 N N . LEU A 1 68 ? -4.814 -0.990 -14.805 1.00 41.13 68 LEU A N 11
ATOM 19791 C CA . LEU A 1 68 ? -4.650 -2.329 -14.256 1.00 71.51 68 LEU A CA 11
ATOM 19792 C C . LEU A 1 68 ? -5.963 -3.100 -14.355 1.00 53.04 68 LEU A C 11
ATOM 19793 O O . LEU A 1 68 ? -6.000 -4.310 -14.144 1.00 74.31 68 LEU A O 11
ATOM 19809 N N . CYS A 1 69 ? -7.034 -2.378 -14.678 1.00 71.35 69 CYS A N 11
ATOM 19810 C CA . CYS A 1 69 ? -8.355 -2.971 -14.887 1.00 31.01 69 CYS A CA 11
ATOM 19811 C C . CYS A 1 69 ? -8.838 -3.732 -13.649 1.00 13.24 69 CYS A C 11
ATOM 19812 O O . CYS A 1 69 ? -9.448 -4.795 -13.758 1.00 21.43 69 CYS A O 11
ATOM 19820 N N . ASN A 1 70 ? -8.561 -3.183 -12.473 1.00 32.12 70 ASN A N 11
ATOM 19821 C CA . ASN A 1 70 ? -9.054 -3.763 -11.227 1.00 3.00 70 ASN A CA 11
ATOM 19822 C C . ASN A 1 70 ? -10.275 -2.993 -10.748 1.00 21.24 70 ASN A C 11
ATOM 19823 O O . ASN A 1 70 ? -10.502 -1.859 -11.168 1.00 41.41 70 ASN A O 11
ATOM 19834 N N . ALA A 1 71 ? -11.066 -3.611 -9.887 1.00 0.32 71 ALA A N 11
ATOM 19835 C CA . ALA A 1 71 ? -12.239 -2.954 -9.329 1.00 14.31 71 ALA A CA 11
ATOM 19836 C C . ALA A 1 71 ? -11.840 -2.090 -8.143 1.00 23.44 71 ALA A C 11
ATOM 19837 O O . ALA A 1 71 ? -10.765 -2.275 -7.573 1.00 61.42 71 ALA A O 11
ATOM 19844 N N . ASP A 1 72 ? -12.703 -1.154 -7.770 1.00 73.04 72 ASP A N 11
ATOM 19845 C CA . ASP A 1 72 ? -12.434 -0.262 -6.644 1.00 13.13 72 ASP A CA 11
ATOM 19846 C C . ASP A 1 72 ? -12.352 -1.061 -5.354 1.00 44.13 72 ASP A C 11
ATOM 19847 O O . ASP A 1 72 ? -11.561 -0.752 -4.463 1.00 3.21 72 ASP A O 11
ATOM 19856 N N . SER A 1 73 ? -13.165 -2.107 -5.280 1.00 4.44 73 SER A N 11
ATOM 19857 C CA . SER A 1 73 ? -13.162 -3.017 -4.146 1.00 13.53 73 SER A CA 11
ATOM 19858 C C . SER A 1 73 ? -11.783 -3.663 -3.994 1.00 31.31 73 SER A C 11
ATOM 19859 O O . SER A 1 73 ? -11.315 -3.919 -2.884 1.00 73.35 73 SER A O 11
ATOM 19867 N N . THR A 1 74 ? -11.136 -3.910 -5.128 1.00 4.01 74 THR A N 11
ATOM 19868 C CA . THR A 1 74 ? -9.805 -4.493 -5.150 1.00 11.21 74 THR A CA 11
ATOM 19869 C C . THR A 1 74 ? -8.750 -3.415 -4.914 1.00 63.43 74 THR A C 11
ATOM 19870 O O . THR A 1 74 ? -7.771 -3.624 -4.197 1.00 15.31 74 THR A O 11
ATOM 19881 N N . ALA A 1 75 ? -8.978 -2.255 -5.512 1.00 22.20 75 ALA A N 11
ATOM 19882 C CA . ALA A 1 75 ? -8.058 -1.133 -5.418 1.00 52.52 75 ALA A CA 11
ATOM 19883 C C . ALA A 1 75 ? -7.867 -0.684 -3.976 1.00 34.30 75 ALA A C 11
ATOM 19884 O O . ALA A 1 75 ? -6.750 -0.399 -3.554 1.00 54.24 75 ALA A O 11
ATOM 19891 N N . GLN A 1 76 ? -8.962 -0.627 -3.228 1.00 14.01 76 GLN A N 11
ATOM 19892 C CA . GLN A 1 76 ? -8.923 -0.247 -1.830 1.00 1.14 76 GLN A CA 11
ATOM 19893 C C . GLN A 1 76 ? -7.977 -1.140 -1.036 1.00 62.21 76 GLN A C 11
ATOM 19894 O O . GLN A 1 76 ? -7.272 -0.668 -0.147 1.00 63.33 76 GLN A O 11
ATOM 19908 N N . ARG A 1 77 ? -7.947 -2.424 -1.373 1.00 5.03 77 ARG A N 11
ATOM 19909 C CA . ARG A 1 77 ? -7.046 -3.362 -0.710 1.00 23.34 77 ARG A CA 11
ATOM 19910 C C . ARG A 1 77 ? -5.591 -2.991 -0.970 1.00 12.50 77 ARG A C 11
ATOM 19911 O O . ARG A 1 77 ? -4.779 -2.950 -0.047 1.00 4.13 77 ARG A O 11
ATOM 19932 N N . ASN A 1 78 ? -5.275 -2.701 -2.226 1.00 63.25 78 ASN A N 11
ATOM 19933 C CA . ASN A 1 78 ? -3.916 -2.398 -2.620 1.00 34.42 78 ASN A CA 11
ATOM 19934 C C . ASN A 1 78 ? -3.485 -1.032 -2.097 1.00 74.04 78 ASN A C 11
ATOM 19935 O O . ASN A 1 78 ? -2.350 -0.849 -1.674 1.00 42.14 78 ASN A O 11
ATOM 19946 N N . LEU A 1 79 ? -4.403 -0.079 -2.109 1.00 70.11 79 LEU A N 11
ATOM 19947 C CA . LEU A 1 79 ? -4.122 1.257 -1.589 1.00 72.00 79 LEU A CA 11
ATOM 19948 C C . LEU A 1 79 ? -3.823 1.201 -0.094 1.00 72.03 79 LEU A C 11
ATOM 19949 O O . LEU A 1 79 ? -3.001 1.961 0.417 1.00 23.25 79 LEU A O 11
ATOM 19965 N N . SER A 1 80 ? -4.484 0.283 0.596 1.00 62.23 80 SER A N 11
ATOM 19966 C CA . SER A 1 80 ? -4.316 0.143 2.034 1.00 34.25 80 SER A CA 11
ATOM 19967 C C . SER A 1 80 ? -2.946 -0.430 2.405 1.00 4.13 80 SER A C 11
ATOM 19968 O O . SER A 1 80 ? -2.501 -0.266 3.537 1.00 13.21 80 SER A O 11
ATOM 19976 N N . THR A 1 81 ? -2.273 -1.085 1.458 1.00 21.13 81 THR A N 11
ATOM 19977 C CA . THR A 1 81 ? -0.983 -1.707 1.748 1.00 70.30 81 THR A CA 11
ATOM 19978 C C . THR A 1 81 ? 0.048 -0.652 2.152 1.00 15.35 81 THR A C 11
ATOM 19979 O O . THR A 1 81 ? 0.632 -0.719 3.235 1.00 74.31 81 THR A O 11
ATOM 19990 N N . ILE A 1 82 ? 0.245 0.329 1.281 1.00 32.32 82 ILE A N 11
ATOM 19991 C CA . ILE A 1 82 ? 1.152 1.437 1.552 1.00 74.31 82 ILE A CA 11
ATOM 19992 C C . ILE A 1 82 ? 0.634 2.262 2.726 1.00 11.23 82 ILE A C 11
ATOM 19993 O O . ILE A 1 82 ? 1.406 2.768 3.542 1.00 25.53 82 ILE A O 11
ATOM 20009 N N . LYS A 1 83 ? -0.685 2.361 2.813 1.00 2.33 83 LYS A N 11
ATOM 20010 C CA . LYS A 1 83 ? -1.343 3.109 3.877 1.00 33.44 83 LYS A CA 11
ATOM 20011 C C . LYS A 1 83 ? -0.984 2.547 5.246 1.00 63.23 83 LYS A C 11
ATOM 20012 O O . LYS A 1 83 ? -0.848 3.304 6.195 1.00 30.31 83 LYS A O 11
ATOM 20031 N N . ILE A 1 84 ? -0.804 1.235 5.344 1.00 11.55 84 ILE A N 11
ATOM 20032 C CA . ILE A 1 84 ? -0.408 0.623 6.609 1.00 2.54 84 ILE A CA 11
ATOM 20033 C C . ILE A 1 84 ? 0.931 1.185 7.084 1.00 34.43 84 ILE A C 11
ATOM 20034 O O . ILE A 1 84 ? 1.084 1.544 8.251 1.00 12.54 84 ILE A O 11
ATOM 20050 N N . TYR A 1 85 ? 1.889 1.292 6.171 1.00 51.33 85 TYR A N 11
ATOM 20051 C CA . TYR A 1 85 ? 3.211 1.791 6.523 1.00 54.03 85 TYR A CA 11
ATOM 20052 C C . TYR A 1 85 ? 3.171 3.292 6.779 1.00 72.21 85 TYR A C 11
ATOM 20053 O O . TYR A 1 85 ? 3.786 3.785 7.725 1.00 41.23 85 TYR A O 11
ATOM 20071 N N . VAL A 1 86 ? 2.447 4.015 5.936 1.00 70.30 86 VAL A N 11
ATOM 20072 C CA . VAL A 1 86 ? 2.300 5.458 6.093 1.00 32.11 86 VAL A CA 11
ATOM 20073 C C . VAL A 1 86 ? 1.593 5.779 7.408 1.00 23.44 86 VAL A C 11
ATOM 20074 O O . VAL A 1 86 ? 2.000 6.678 8.142 1.00 11.41 86 VAL A O 11
ATOM 20087 N N . SER A 1 87 ? 0.548 5.021 7.699 1.00 44.53 87 SER A N 11
ATOM 20088 C CA . SER A 1 87 ? -0.193 5.156 8.939 1.00 53.32 87 SER A CA 11
ATOM 20089 C C . SER A 1 87 ? 0.687 4.835 10.150 1.00 43.51 87 SER A C 11
ATOM 20090 O O . SER A 1 87 ? 0.613 5.512 11.174 1.00 0.23 87 SER A O 11
ATOM 20098 N N . ALA A 1 88 ? 1.539 3.823 10.022 1.00 53.54 88 ALA A N 11
ATOM 20099 C CA . ALA A 1 88 ? 2.485 3.489 11.084 1.00 21.55 88 ALA A CA 11
ATOM 20100 C C . ALA A 1 88 ? 3.532 4.591 11.236 1.00 23.10 88 ALA A C 11
ATOM 20101 O O . ALA A 1 88 ? 4.028 4.855 12.336 1.00 43.02 88 ALA A O 11
ATOM 20108 N N . ALA A 1 89 ? 3.853 5.230 10.118 1.00 63.55 89 ALA A N 11
ATOM 20109 C CA . ALA A 1 89 ? 4.797 6.339 10.089 1.00 23.41 89 ALA A CA 11
ATOM 20110 C C . ALA A 1 89 ? 4.234 7.562 10.792 1.00 62.53 89 ALA A C 11
ATOM 20111 O O . ALA A 1 89 ? 4.979 8.447 11.200 1.00 3.44 89 ALA A O 11
ATOM 20118 N N . ILE A 1 90 ? 2.921 7.630 10.899 1.00 71.32 90 ILE A N 11
ATOM 20119 C CA . ILE A 1 90 ? 2.287 8.738 11.587 1.00 42.53 90 ILE A CA 11
ATOM 20120 C C . ILE A 1 90 ? 2.494 8.622 13.093 1.00 23.34 90 ILE A C 11
ATOM 20121 O O . ILE A 1 90 ? 2.699 9.616 13.788 1.00 1.40 90 ILE A O 11
ATOM 20137 N N . LYS A 1 91 ? 2.460 7.389 13.585 1.00 20.24 91 LYS A N 11
ATOM 20138 C CA . LYS A 1 91 ? 2.544 7.132 15.018 1.00 73.42 91 LYS A CA 11
ATOM 20139 C C . LYS A 1 91 ? 3.976 7.257 15.511 1.00 31.33 91 LYS A C 11
ATOM 20140 O O . LYS A 1 91 ? 4.230 7.835 16.565 1.00 62.22 91 LYS A O 11
ATOM 20159 N N . LYS A 1 92 ? 4.907 6.706 14.747 1.00 14.11 92 LYS A N 11
ATOM 20160 C CA . LYS A 1 92 ? 6.316 6.773 15.098 1.00 12.41 92 LYS A CA 11
ATOM 20161 C C . LYS A 1 92 ? 7.170 6.852 13.835 1.00 24.11 92 LYS A C 11
ATOM 20162 O O . LYS A 1 92 ? 7.904 5.919 13.500 1.00 4.32 92 LYS A O 11
ATOM 20181 N N . GLY A 1 93 ? 7.026 7.947 13.106 1.00 3.22 93 GLY A N 11
ATOM 20182 C CA . GLY A 1 93 ? 7.838 8.158 11.924 1.00 1.03 93 GLY A CA 11
ATOM 20183 C C . GLY A 1 93 ? 8.004 9.623 11.569 1.00 11.22 93 GLY A C 11
ATOM 20184 O O . GLY A 1 93 ? 8.779 10.337 12.204 1.00 23.34 93 GLY A O 11
ATOM 20188 N N . TYR A 1 94 ? 7.257 10.073 10.569 1.00 62.12 94 TYR A N 11
ATOM 20189 C CA . TYR A 1 94 ? 7.426 11.414 10.026 1.00 74.20 94 TYR A CA 11
ATOM 20190 C C . TYR A 1 94 ? 6.088 12.021 9.626 1.00 74.31 94 TYR A C 11
ATOM 20191 O O . TYR A 1 94 ? 5.824 13.194 9.893 1.00 73.23 94 TYR A O 11
ATOM 20209 N N . MET A 1 95 ? 5.256 11.213 8.978 1.00 41.31 95 MET A N 11
ATOM 20210 C CA . MET A 1 95 ? 3.991 11.681 8.443 1.00 34.11 95 MET A CA 11
ATOM 20211 C C . MET A 1 95 ? 3.083 12.147 9.562 1.00 72.25 95 MET A C 11
ATOM 20212 O O . MET A 1 95 ? 2.598 11.350 10.352 1.00 54.51 95 MET A O 11
ATOM 20226 N N . GLU A 1 96 ? 2.868 13.444 9.625 1.00 43.33 96 GLU A N 11
ATOM 20227 C CA . GLU A 1 96 ? 2.066 14.029 10.682 1.00 14.21 96 GLU A CA 11
ATOM 20228 C C . GLU A 1 96 ? 0.625 14.150 10.219 1.00 62.35 96 GLU A C 11
ATOM 20229 O O . GLU A 1 96 ? -0.314 13.914 10.981 1.00 31.32 96 GLU A O 11
ATOM 20241 N N . ASN A 1 97 ? 0.461 14.526 8.962 1.00 62.04 97 ASN A N 11
ATOM 20242 C CA . ASN A 1 97 ? -0.858 14.652 8.368 1.00 34.34 97 ASN A CA 11
ATOM 20243 C C . ASN A 1 97 ? -1.025 13.629 7.260 1.00 21.23 97 ASN A C 11
ATOM 20244 O O . ASN A 1 97 ? -0.369 13.705 6.218 1.00 63.05 97 ASN A O 11
ATOM 20255 N N . ASP A 1 98 ? -1.893 12.663 7.509 1.00 31.34 98 ASP A N 11
ATOM 20256 C CA . ASP A 1 98 ? -2.100 11.545 6.614 1.00 42.35 98 ASP A CA 11
ATOM 20257 C C . ASP A 1 98 ? -2.825 11.973 5.343 1.00 44.35 98 ASP A C 11
ATOM 20258 O O . ASP A 1 98 ? -3.559 12.962 5.333 1.00 51.35 98 ASP A O 11
ATOM 20267 N N . PRO A 1 99 ? -2.625 11.219 4.253 1.00 31.44 99 PRO A N 11
ATOM 20268 C CA . PRO A 1 99 ? -3.189 11.547 2.942 1.00 2.30 99 PRO A CA 11
ATOM 20269 C C . PRO A 1 99 ? -4.712 11.409 2.882 1.00 62.30 99 PRO A C 11
ATOM 20270 O O . PRO A 1 99 ? -5.343 11.916 1.957 1.00 64.23 99 PRO A O 11
ATOM 20281 N N . PHE A 1 100 ? -5.307 10.727 3.857 1.00 51.23 100 PHE A N 11
ATOM 20282 C CA . PHE A 1 100 ? -6.755 10.523 3.844 1.00 41.14 100 PHE A CA 11
ATOM 20283 C C . PHE A 1 100 ? -7.478 11.583 4.666 1.00 74.20 100 PHE A C 11
ATOM 20284 O O . PHE A 1 100 ? -8.686 11.777 4.529 1.00 1.31 100 PHE A O 11
ATOM 20301 N N . LYS A 1 101 ? -6.732 12.271 5.508 1.00 43.21 101 LYS A N 11
ATOM 20302 C CA . LYS A 1 101 ? -7.241 13.426 6.220 1.00 64.14 101 LYS A CA 11
ATOM 20303 C C . LYS A 1 101 ? -7.414 14.611 5.272 1.00 42.22 101 LYS A C 11
ATOM 20304 O O . LYS A 1 101 ? -8.154 15.548 5.561 1.00 70.11 101 LYS A O 11
ATOM 20323 N N . ASP A 1 102 ? -6.717 14.561 4.145 1.00 25.01 102 ASP A N 11
ATOM 20324 C CA . ASP A 1 102 ? -6.789 15.623 3.146 1.00 54.30 102 ASP A CA 11
ATOM 20325 C C . ASP A 1 102 ? -7.245 15.037 1.816 1.00 73.02 102 ASP A C 11
ATOM 20326 O O . ASP A 1 102 ? -7.103 15.649 0.760 1.00 63.12 102 ASP A O 11
ATOM 20335 N N . PHE A 1 103 ? -7.826 13.849 1.895 1.00 4.15 103 PHE A N 11
ATOM 20336 C CA . PHE A 1 103 ? -8.220 13.092 0.716 1.00 3.15 103 PHE A CA 11
ATOM 20337 C C . PHE A 1 103 ? -9.504 13.656 0.126 1.00 43.11 103 PHE A C 11
ATOM 20338 O O . PHE A 1 103 ? -10.608 13.235 0.474 1.00 11.11 103 PHE A O 11
ATOM 20355 N N . GLY A 1 104 ? -9.350 14.638 -0.734 1.00 0.12 104 GLY A N 11
ATOM 20356 C CA . GLY A 1 104 ? -10.486 15.186 -1.443 1.00 34.44 104 GLY A CA 11
ATOM 20357 C C . GLY A 1 104 ? -11.111 16.352 -0.712 1.00 50.22 104 GLY A C 11
ATOM 20358 O O . GLY A 1 104 ? -12.315 16.593 -0.816 1.00 30.24 104 GLY A O 11
ATOM 20362 N N . LEU A 1 105 ? -10.294 17.071 0.038 1.00 63.13 105 LEU A N 11
ATOM 20363 C CA . LEU A 1 105 ? -10.752 18.241 0.759 1.00 23.23 105 LEU A CA 11
ATOM 20364 C C . LEU A 1 105 ? -10.066 19.479 0.217 1.00 14.01 105 LEU A C 11
ATOM 20365 O O . LEU A 1 105 ? -8.878 19.448 -0.108 1.00 23.32 105 LEU A O 11
ATOM 20381 N N . GLU A 1 106 ? -10.828 20.552 0.085 1.00 34.22 106 GLU A N 11
ATOM 20382 C CA . GLU A 1 106 ? -10.277 21.829 -0.339 1.00 74.54 106 GLU A CA 11
ATOM 20383 C C . GLU A 1 106 ? -9.210 22.276 0.645 1.00 54.04 106 GLU A C 11
ATOM 20384 O O . GLU A 1 106 ? -8.021 22.270 0.330 1.00 64.54 106 GLU A O 11
ATOM 20396 N N . HIS A 1 107 ? -9.662 22.630 1.848 1.00 62.53 107 HIS A N 11
ATOM 20397 C CA . HIS A 1 107 ? -8.791 23.091 2.923 1.00 21.44 107 HIS A CA 11
ATOM 20398 C C . HIS A 1 107 ? -7.927 24.263 2.455 1.00 25.44 107 HIS A C 11
ATOM 20399 O O . HIS A 1 107 ? -8.371 25.413 2.491 1.00 12.33 107 HIS A O 11
ATOM 20414 N N . HIS A 1 108 ? -6.719 23.956 1.986 1.00 71.41 108 HIS A N 11
ATOM 20415 C CA . HIS A 1 108 ? -5.788 24.951 1.466 1.00 24.30 108 HIS A CA 11
ATOM 20416 C C . HIS A 1 108 ? -4.448 24.285 1.202 1.00 4.32 108 HIS A C 11
ATOM 20417 O O . HIS A 1 108 ? -3.564 24.290 2.059 1.00 0.11 108 HIS A O 11
ATOM 20432 N N . HIS A 1 109 ? -4.319 23.676 0.032 1.00 1.42 109 HIS A N 11
ATOM 20433 C CA . HIS A 1 109 ? -3.082 23.004 -0.346 1.00 35.24 109 HIS A CA 11
ATOM 20434 C C . HIS A 1 109 ? -1.984 24.047 -0.514 1.00 15.14 109 HIS A C 11
ATOM 20435 O O . HIS A 1 109 ? -1.948 24.765 -1.515 1.00 52.50 109 HIS A O 11
ATOM 20450 N N . HIS A 1 110 ? -1.108 24.148 0.475 1.00 15.34 110 HIS A N 11
ATOM 20451 C CA . HIS A 1 110 ? -0.170 25.263 0.541 1.00 51.21 110 HIS A CA 11
ATOM 20452 C C . HIS A 1 110 ? 1.277 24.795 0.539 1.00 72.13 110 HIS A C 11
ATOM 20453 O O . HIS A 1 110 ? 1.578 23.651 0.888 1.00 40.41 110 HIS A O 11
ATOM 20468 N N . HIS A 1 111 ? 2.159 25.705 0.146 1.00 42.14 111 HIS A N 11
ATOM 20469 C CA . HIS A 1 111 ? 3.597 25.453 0.153 1.00 43.33 111 HIS A CA 11
ATOM 20470 C C . HIS A 1 111 ? 4.104 25.318 1.588 1.00 31.01 111 HIS A C 11
ATOM 20471 O O . HIS A 1 111 ? 3.462 25.784 2.530 1.00 2.11 111 HIS A O 11
ATOM 20486 N N . HIS A 1 112 ? 5.252 24.683 1.743 1.00 55.14 112 HIS A N 11
ATOM 20487 C CA . HIS A 1 112 ? 5.848 24.493 3.056 1.00 12.11 112 HIS A CA 11
ATOM 20488 C C . HIS A 1 112 ? 6.830 25.611 3.364 1.00 44.12 112 HIS A C 11
ATOM 20489 O O . HIS A 1 112 ? 6.796 26.136 4.495 1.00 36.38 112 HIS A O 11
ATOM 20505 N N . MET A 1 1 ? 14.640 1.587 15.271 1.00 30.41 1 MET A N 12
ATOM 20506 C CA . MET A 1 1 ? 14.855 2.985 14.834 1.00 43.21 1 MET A CA 12
ATOM 20507 C C . MET A 1 1 ? 15.305 3.031 13.382 1.00 4.01 1 MET A C 12
ATOM 20508 O O . MET A 1 1 ? 14.596 3.546 12.518 1.00 31.24 1 MET A O 12
ATOM 20524 N N . ASN A 1 2 ? 16.479 2.474 13.113 1.00 22.00 2 ASN A N 12
ATOM 20525 C CA . ASN A 1 2 ? 17.070 2.558 11.788 1.00 11.31 2 ASN A CA 12
ATOM 20526 C C . ASN A 1 2 ? 16.775 1.311 10.973 1.00 51.34 2 ASN A C 12
ATOM 20527 O O . ASN A 1 2 ? 17.429 0.275 11.124 1.00 31.44 2 ASN A O 12
ATOM 20538 N N . ASN A 1 3 ? 15.757 1.408 10.137 1.00 13.13 3 ASN A N 12
ATOM 20539 C CA . ASN A 1 3 ? 15.466 0.373 9.162 1.00 73.33 3 ASN A CA 12
ATOM 20540 C C . ASN A 1 3 ? 16.403 0.524 7.968 1.00 41.13 3 ASN A C 12
ATOM 20541 O O . ASN A 1 3 ? 16.822 1.638 7.653 1.00 75.31 3 ASN A O 12
ATOM 20552 N N . PRO A 1 4 ? 16.742 -0.595 7.295 1.00 24.11 4 PRO A N 12
ATOM 20553 C CA . PRO A 1 4 ? 17.727 -0.619 6.202 1.00 73.14 4 PRO A CA 12
ATOM 20554 C C . PRO A 1 4 ? 17.567 0.523 5.203 1.00 35.43 4 PRO A C 12
ATOM 20555 O O . PRO A 1 4 ? 18.556 1.110 4.762 1.00 14.12 4 PRO A O 12
ATOM 20566 N N . SER A 1 5 ? 16.315 0.823 4.841 1.00 11.42 5 SER A N 12
ATOM 20567 C CA . SER A 1 5 ? 16.009 1.896 3.889 1.00 51.42 5 SER A CA 12
ATOM 20568 C C . SER A 1 5 ? 16.681 1.628 2.544 1.00 75.10 5 SER A C 12
ATOM 20569 O O . SER A 1 5 ? 16.899 2.534 1.742 1.00 64.51 5 SER A O 12
ATOM 20577 N N . ASP A 1 6 ? 16.976 0.360 2.305 1.00 15.14 6 ASP A N 12
ATOM 20578 C CA . ASP A 1 6 ? 17.672 -0.065 1.102 1.00 73.42 6 ASP A CA 12
ATOM 20579 C C . ASP A 1 6 ? 16.697 -0.764 0.174 1.00 0.33 6 ASP A C 12
ATOM 20580 O O . ASP A 1 6 ? 17.082 -1.454 -0.771 1.00 55.25 6 ASP A O 12
ATOM 20589 N N . PHE A 1 7 ? 15.425 -0.573 0.474 1.00 43.41 7 PHE A N 12
ATOM 20590 C CA . PHE A 1 7 ? 14.350 -1.191 -0.259 1.00 34.02 7 PHE A CA 12
ATOM 20591 C C . PHE A 1 7 ? 14.298 -0.652 -1.676 1.00 43.42 7 PHE A C 12
ATOM 20592 O O . PHE A 1 7 ? 14.373 0.555 -1.901 1.00 33.13 7 PHE A O 12
ATOM 20609 N N . LYS A 1 8 ? 14.172 -1.566 -2.615 1.00 30.45 8 LYS A N 12
ATOM 20610 C CA . LYS A 1 8 ? 14.221 -1.249 -4.039 1.00 41.32 8 LYS A CA 12
ATOM 20611 C C . LYS A 1 8 ? 13.094 -0.300 -4.453 1.00 64.32 8 LYS A C 12
ATOM 20612 O O . LYS A 1 8 ? 13.281 0.560 -5.313 1.00 32.33 8 LYS A O 12
ATOM 20631 N N . SER A 1 9 ? 11.928 -0.459 -3.835 1.00 42.01 9 SER A N 12
ATOM 20632 C CA . SER A 1 9 ? 10.747 0.336 -4.169 1.00 23.20 9 SER A CA 12
ATOM 20633 C C . SER A 1 9 ? 9.696 0.178 -3.077 1.00 74.21 9 SER A C 12
ATOM 20634 O O . SER A 1 9 ? 9.944 -0.489 -2.071 1.00 64.15 9 SER A O 12
ATOM 20642 N N . PHE A 1 10 ? 8.521 0.768 -3.289 1.00 14.31 10 PHE A N 12
ATOM 20643 C CA . PHE A 1 10 ? 7.416 0.661 -2.339 1.00 72.20 10 PHE A CA 12
ATOM 20644 C C . PHE A 1 10 ? 7.111 -0.797 -1.999 1.00 25.22 10 PHE A C 12
ATOM 20645 O O . PHE A 1 10 ? 6.889 -1.132 -0.840 1.00 55.22 10 PHE A O 12
ATOM 20662 N N . HIS A 1 11 ? 7.145 -1.666 -3.011 1.00 71.15 11 HIS A N 12
ATOM 20663 C CA . HIS A 1 11 ? 6.825 -3.081 -2.817 1.00 64.12 11 HIS A CA 12
ATOM 20664 C C . HIS A 1 11 ? 7.811 -3.735 -1.850 1.00 64.24 11 HIS A C 12
ATOM 20665 O O . HIS A 1 11 ? 7.485 -4.706 -1.174 1.00 4.10 11 HIS A O 12
ATOM 20680 N N . ASP A 1 12 ? 9.017 -3.188 -1.801 1.00 63.14 12 ASP A N 12
ATOM 20681 C CA . ASP A 1 12 ? 10.089 -3.762 -1.007 1.00 44.43 12 ASP A CA 12
ATOM 20682 C C . ASP A 1 12 ? 9.917 -3.375 0.450 1.00 63.30 12 ASP A C 12
ATOM 20683 O O . ASP A 1 12 ? 10.113 -4.190 1.352 1.00 63.32 12 ASP A O 12
ATOM 20692 N N . PHE A 1 13 ? 9.531 -2.123 0.669 1.00 54.31 13 PHE A N 12
ATOM 20693 C CA . PHE A 1 13 ? 9.251 -1.635 2.008 1.00 61.34 13 PHE A CA 12
ATOM 20694 C C . PHE A 1 13 ? 8.036 -2.369 2.571 1.00 65.42 13 PHE A C 12
ATOM 20695 O O . PHE A 1 13 ? 8.018 -2.767 3.739 1.00 12.12 13 PHE A O 12
ATOM 20712 N N . VAL A 1 14 ? 7.028 -2.552 1.717 1.00 13.23 14 VAL A N 12
ATOM 20713 C CA . VAL A 1 14 ? 5.814 -3.268 2.091 1.00 10.52 14 VAL A CA 12
ATOM 20714 C C . VAL A 1 14 ? 6.144 -4.668 2.589 1.00 1.33 14 VAL A C 12
ATOM 20715 O O . VAL A 1 14 ? 5.729 -5.053 3.677 1.00 24.12 14 VAL A O 12
ATOM 20728 N N . ALA A 1 15 ? 6.914 -5.410 1.801 1.00 33.20 15 ALA A N 12
ATOM 20729 C CA . ALA A 1 15 ? 7.246 -6.794 2.126 1.00 41.01 15 ALA A CA 12
ATOM 20730 C C . ALA A 1 15 ? 7.964 -6.897 3.469 1.00 3.32 15 ALA A C 12
ATOM 20731 O O . ALA A 1 15 ? 7.772 -7.861 4.212 1.00 44.31 15 ALA A O 12
ATOM 20738 N N . SER A 1 16 ? 8.770 -5.892 3.784 1.00 15.54 16 SER A N 12
ATOM 20739 C CA . SER A 1 16 ? 9.530 -5.880 5.024 1.00 1.33 16 SER A CA 12
ATOM 20740 C C . SER A 1 16 ? 8.604 -5.722 6.231 1.00 13.44 16 SER A C 12
ATOM 20741 O O . SER A 1 16 ? 8.736 -6.440 7.225 1.00 24.01 16 SER A O 12
ATOM 20749 N N . TYR A 1 17 ? 7.666 -4.786 6.147 1.00 2.15 17 TYR A N 12
ATOM 20750 C CA . TYR A 1 17 ? 6.740 -4.542 7.246 1.00 10.44 17 TYR A CA 12
ATOM 20751 C C . TYR A 1 17 ? 5.641 -5.601 7.268 1.00 63.00 17 TYR A C 12
ATOM 20752 O O . TYR A 1 17 ? 5.118 -5.952 8.327 1.00 32.50 17 TYR A O 12
ATOM 20770 N N . MET A 1 18 ? 5.302 -6.111 6.090 1.00 12.25 18 MET A N 12
ATOM 20771 C CA . MET A 1 18 ? 4.259 -7.123 5.947 1.00 15.33 18 MET A CA 12
ATOM 20772 C C . MET A 1 18 ? 4.618 -8.382 6.727 1.00 45.23 18 MET A C 12
ATOM 20773 O O . MET A 1 18 ? 3.737 -9.104 7.190 1.00 75.24 18 MET A O 12
ATOM 20787 N N . LYS A 1 19 ? 5.914 -8.642 6.871 1.00 44.02 19 LYS A N 12
ATOM 20788 C CA . LYS A 1 19 ? 6.378 -9.765 7.675 1.00 53.53 19 LYS A CA 12
ATOM 20789 C C . LYS A 1 19 ? 5.869 -9.648 9.111 1.00 65.13 19 LYS A C 12
ATOM 20790 O O . LYS A 1 19 ? 5.515 -10.643 9.738 1.00 53.45 19 LYS A O 12
ATOM 20809 N N . THR A 1 20 ? 5.810 -8.424 9.613 1.00 63.42 20 THR A N 12
ATOM 20810 C CA . THR A 1 20 ? 5.330 -8.168 10.964 1.00 14.34 20 THR A CA 12
ATOM 20811 C C . THR A 1 20 ? 3.801 -8.266 11.021 1.00 43.24 20 THR A C 12
ATOM 20812 O O . THR A 1 20 ? 3.216 -8.622 12.047 1.00 34.22 20 THR A O 12
ATOM 20823 N N . TYR A 1 21 ? 3.162 -7.982 9.895 1.00 22.42 21 TYR A N 12
ATOM 20824 C CA . TYR A 1 21 ? 1.706 -7.964 9.809 1.00 23.32 21 TYR A CA 12
ATOM 20825 C C . TYR A 1 21 ? 1.160 -9.363 9.498 1.00 54.24 21 TYR A C 12
ATOM 20826 O O . TYR A 1 21 ? -0.039 -9.617 9.616 1.00 40.34 21 TYR A O 12
ATOM 20844 N N . SER A 1 22 ? 2.054 -10.278 9.136 1.00 11.32 22 SER A N 12
ATOM 20845 C CA . SER A 1 22 ? 1.665 -11.629 8.736 1.00 43.25 22 SER A CA 12
ATOM 20846 C C . SER A 1 22 ? 1.113 -12.437 9.913 1.00 32.01 22 SER A C 12
ATOM 20847 O O . SER A 1 22 ? 0.565 -13.520 9.723 1.00 53.42 22 SER A O 12
ATOM 20855 N N . ARG A 1 23 ? 1.257 -11.900 11.123 1.00 54.40 23 ARG A N 12
ATOM 20856 C CA . ARG A 1 23 ? 0.842 -12.594 12.340 1.00 45.11 23 ARG A CA 12
ATOM 20857 C C . ARG A 1 23 ? -0.642 -12.969 12.303 1.00 4.41 23 ARG A C 12
ATOM 20858 O O . ARG A 1 23 ? -1.058 -13.929 12.947 1.00 4.30 23 ARG A O 12
ATOM 20879 N N . ARG A 1 24 ? -1.438 -12.215 11.554 1.00 73.02 24 ARG A N 12
ATOM 20880 C CA . ARG A 1 24 ? -2.845 -12.543 11.376 1.00 10.05 24 ARG A CA 12
ATOM 20881 C C . ARG A 1 24 ? -3.171 -12.753 9.903 1.00 23.22 24 ARG A C 12
ATOM 20882 O O . ARG A 1 24 ? -4.298 -12.530 9.467 1.00 61.20 24 ARG A O 12
ATOM 20903 N N . LEU A 1 25 ? -2.184 -13.207 9.145 1.00 23.22 25 LEU A N 12
ATOM 20904 C CA . LEU A 1 25 ? -2.362 -13.459 7.721 1.00 13.45 25 LEU A CA 12
ATOM 20905 C C . LEU A 1 25 ? -1.866 -14.852 7.347 1.00 23.23 25 LEU A C 12
ATOM 20906 O O . LEU A 1 25 ? -0.714 -15.199 7.612 1.00 41.12 25 LEU A O 12
ATOM 20922 N N . GLU A 1 26 ? -2.740 -15.646 6.740 1.00 2.34 26 GLU A N 12
ATOM 20923 C CA . GLU A 1 26 ? -2.356 -16.941 6.207 1.00 11.22 26 GLU A CA 12
ATOM 20924 C C . GLU A 1 26 ? -1.610 -16.758 4.894 1.00 54.12 26 GLU A C 12
ATOM 20925 O O . GLU A 1 26 ? -1.736 -15.717 4.251 1.00 3.11 26 GLU A O 12
ATOM 20937 N N . ILE A 1 27 ? -0.854 -17.772 4.495 1.00 33.40 27 ILE A N 12
ATOM 20938 C CA . ILE A 1 27 ? -0.018 -17.697 3.298 1.00 22.52 27 ILE A CA 12
ATOM 20939 C C . ILE A 1 27 ? -0.833 -17.320 2.061 1.00 51.52 27 ILE A C 12
ATOM 20940 O O . ILE A 1 27 ? -0.393 -16.508 1.241 1.00 35.34 27 ILE A O 12
ATOM 20956 N N . GLY A 1 28 ? -2.025 -17.901 1.945 1.00 71.34 28 GLY A N 12
ATOM 20957 C CA . GLY A 1 28 ? -2.890 -17.626 0.814 1.00 33.53 28 GLY A CA 12
ATOM 20958 C C . GLY A 1 28 ? -3.172 -16.146 0.633 1.00 34.32 28 GLY A C 12
ATOM 20959 O O . GLY A 1 28 ? -2.919 -15.590 -0.436 1.00 54.21 28 GLY A O 12
ATOM 20963 N N . THR A 1 29 ? -3.672 -15.500 1.680 1.00 54.22 29 THR A N 12
ATOM 20964 C CA . THR A 1 29 ? -4.010 -14.084 1.608 1.00 32.24 29 THR A CA 12
ATOM 20965 C C . THR A 1 29 ? -2.752 -13.216 1.679 1.00 41.03 29 THR A C 12
ATOM 20966 O O . THR A 1 29 ? -2.703 -12.129 1.097 1.00 10.11 29 THR A O 12
ATOM 20977 N N . PHE A 1 30 ? -1.724 -13.718 2.361 1.00 42.12 30 PHE A N 12
ATOM 20978 C CA . PHE A 1 30 ? -0.459 -13.007 2.490 1.00 22.22 30 PHE A CA 12
ATOM 20979 C C . PHE A 1 30 ? 0.152 -12.746 1.117 1.00 22.40 30 PHE A C 12
ATOM 20980 O O . PHE A 1 30 ? 0.438 -11.603 0.765 1.00 53.13 30 PHE A O 12
ATOM 20997 N N . ARG A 1 31 ? 0.322 -13.805 0.332 1.00 3.21 31 ARG A N 12
ATOM 20998 C CA . ARG A 1 31 ? 0.913 -13.675 -0.993 1.00 70.11 31 ARG A CA 12
ATOM 20999 C C . ARG A 1 31 ? -0.098 -13.103 -1.983 1.00 72.54 31 ARG A C 12
ATOM 21000 O O . ARG A 1 31 ? 0.276 -12.566 -3.026 1.00 0.11 31 ARG A O 12
ATOM 21021 N N . HIS A 1 32 ? -1.381 -13.217 -1.642 1.00 73.33 32 HIS A N 12
ATOM 21022 C CA . HIS A 1 32 ? -2.463 -12.764 -2.513 1.00 42.04 32 HIS A CA 12
ATOM 21023 C C . HIS A 1 32 ? -2.311 -11.283 -2.848 1.00 41.21 32 HIS A C 12
ATOM 21024 O O . HIS A 1 32 ? -2.661 -10.847 -3.939 1.00 34.22 32 HIS A O 12
ATOM 21039 N N . HIS A 1 33 ? -1.793 -10.514 -1.902 1.00 74.05 33 HIS A N 12
ATOM 21040 C CA . HIS A 1 33 ? -1.554 -9.094 -2.136 1.00 23.15 33 HIS A CA 12
ATOM 21041 C C . HIS A 1 33 ? -0.064 -8.786 -2.014 1.00 62.01 33 HIS A C 12
ATOM 21042 O O . HIS A 1 33 ? 0.336 -7.646 -1.796 1.00 23.22 33 HIS A O 12
ATOM 21057 N N . LYS A 1 34 ? 0.744 -9.821 -2.168 1.00 33.31 34 LYS A N 12
ATOM 21058 C CA . LYS A 1 34 ? 2.195 -9.697 -2.100 1.00 14.50 34 LYS A CA 12
ATOM 21059 C C . LYS A 1 34 ? 2.776 -9.534 -3.500 1.00 45.22 34 LYS A C 12
ATOM 21060 O O . LYS A 1 34 ? 3.647 -8.695 -3.737 1.00 53.24 34 LYS A O 12
ATOM 21079 N N . SER A 1 35 ? 2.271 -10.339 -4.424 1.00 22.42 35 SER A N 12
ATOM 21080 C CA . SER A 1 35 ? 2.773 -10.367 -5.788 1.00 14.44 35 SER A CA 12
ATOM 21081 C C . SER A 1 35 ? 2.291 -9.168 -6.602 1.00 63.23 35 SER A C 12
ATOM 21082 O O . SER A 1 35 ? 2.968 -8.740 -7.533 1.00 21.21 35 SER A O 12
ATOM 21090 N N . CYS A 1 36 ? 1.137 -8.619 -6.229 1.00 4.40 36 CYS A N 12
ATOM 21091 C CA . CYS A 1 36 ? 0.496 -7.545 -6.992 1.00 20.42 36 CYS A CA 12
ATOM 21092 C C . CYS A 1 36 ? 1.439 -6.366 -7.247 1.00 62.44 36 CYS A C 12
ATOM 21093 O O . CYS A 1 36 ? 1.865 -6.138 -8.379 1.00 24.42 36 CYS A O 12
ATOM 21101 N N . MET A 1 37 ? 1.767 -5.627 -6.192 1.00 4.25 37 MET A N 12
ATOM 21102 C CA . MET A 1 37 ? 2.623 -4.448 -6.314 1.00 34.23 37 MET A CA 12
ATOM 21103 C C . MET A 1 37 ? 4.039 -4.829 -6.729 1.00 71.33 37 MET A C 12
ATOM 21104 O O . MET A 1 37 ? 4.765 -4.022 -7.310 1.00 60.54 37 MET A O 12
ATOM 21118 N N . ARG A 1 38 ? 4.435 -6.054 -6.417 1.00 15.44 38 ARG A N 12
ATOM 21119 C CA . ARG A 1 38 ? 5.757 -6.538 -6.783 1.00 73.22 38 ARG A CA 12
ATOM 21120 C C . ARG A 1 38 ? 5.866 -6.685 -8.293 1.00 72.53 38 ARG A C 12
ATOM 21121 O O . ARG A 1 38 ? 6.792 -6.171 -8.919 1.00 45.44 38 ARG A O 12
ATOM 21142 N N . LYS A 1 39 ? 4.897 -7.380 -8.860 1.00 31.43 39 LYS A N 12
ATOM 21143 C CA . LYS A 1 39 ? 4.833 -7.616 -10.294 1.00 64.22 39 LYS A CA 12
ATOM 21144 C C . LYS A 1 39 ? 4.595 -6.307 -11.049 1.00 63.32 39 LYS A C 12
ATOM 21145 O O . LYS A 1 39 ? 5.019 -6.152 -12.194 1.00 54.31 39 LYS A O 12
ATOM 21164 N N . PHE A 1 40 ? 3.943 -5.363 -10.384 1.00 53.21 40 PHE A N 12
ATOM 21165 C CA . PHE A 1 40 ? 3.564 -4.103 -11.012 1.00 71.53 40 PHE A CA 12
ATOM 21166 C C . PHE A 1 40 ? 4.749 -3.146 -11.123 1.00 21.32 40 PHE A C 12
ATOM 21167 O O . PHE A 1 40 ? 4.628 -2.045 -11.665 1.00 45.20 40 PHE A O 12
ATOM 21184 N N . LYS A 1 41 ? 5.894 -3.562 -10.612 1.00 53.04 41 LYS A N 12
ATOM 21185 C CA . LYS A 1 41 ? 7.099 -2.753 -10.711 1.00 24.10 41 LYS A CA 12
ATOM 21186 C C . LYS A 1 41 ? 7.658 -2.805 -12.129 1.00 22.04 41 LYS A C 12
ATOM 21187 O O . LYS A 1 41 ? 8.607 -3.537 -12.420 1.00 31.22 41 LYS A O 12
ATOM 21206 N N . GLU A 1 42 ? 7.016 -2.062 -13.010 1.00 40.31 42 GLU A N 12
ATOM 21207 C CA . GLU A 1 42 ? 7.491 -1.888 -14.374 1.00 35.23 42 GLU A CA 12
ATOM 21208 C C . GLU A 1 42 ? 8.838 -1.179 -14.373 1.00 33.13 42 GLU A C 12
ATOM 21209 O O . GLU A 1 42 ? 9.758 -1.562 -15.092 1.00 43.42 42 GLU A O 12
ATOM 21221 N N . TYR A 1 43 ? 8.939 -0.148 -13.546 1.00 3.53 43 TYR A N 12
ATOM 21222 C CA . TYR A 1 43 ? 10.166 0.621 -13.410 1.00 73.54 43 TYR A CA 12
ATOM 21223 C C . TYR A 1 43 ? 10.417 0.912 -11.934 1.00 22.43 43 TYR A C 12
ATOM 21224 O O . TYR A 1 43 ? 9.562 0.629 -11.092 1.00 42.24 43 TYR A O 12
ATOM 21242 N N . CYS A 1 44 ? 11.574 1.470 -11.618 1.00 60.15 44 CYS A N 12
ATOM 21243 C CA . CYS A 1 44 ? 11.932 1.748 -10.234 1.00 54.21 44 CYS A CA 12
ATOM 21244 C C . CYS A 1 44 ? 11.362 3.083 -9.780 1.00 54.11 44 CYS A C 12
ATOM 21245 O O . CYS A 1 44 ? 11.521 4.101 -10.457 1.00 22.32 44 CYS A O 12
ATOM 21253 N N . GLU A 1 45 ? 10.688 3.063 -8.643 1.00 52.31 45 GLU A N 12
ATOM 21254 C CA . GLU A 1 45 ? 10.164 4.271 -8.032 1.00 51.11 45 GLU A CA 12
ATOM 21255 C C . GLU A 1 45 ? 10.132 4.096 -6.518 1.00 20.43 45 GLU A C 12
ATOM 21256 O O . GLU A 1 45 ? 9.434 3.219 -6.002 1.00 44.05 45 GLU A O 12
ATOM 21268 N N . GLY A 1 46 ? 10.918 4.902 -5.818 1.00 24.42 46 GLY A N 12
ATOM 21269 C CA . GLY A 1 46 ? 10.952 4.831 -4.372 1.00 31.53 46 GLY A CA 12
ATOM 21270 C C . GLY A 1 46 ? 9.798 5.580 -3.744 1.00 75.55 46 GLY A C 12
ATOM 21271 O O . GLY A 1 46 ? 9.084 5.027 -2.907 1.00 54.25 46 GLY A O 12
ATOM 21275 N N . LEU A 1 47 ? 9.618 6.831 -4.173 1.00 41.20 47 LEU A N 12
ATOM 21276 C CA . LEU A 1 47 ? 8.552 7.701 -3.678 1.00 22.04 47 LEU A CA 12
ATOM 21277 C C . LEU A 1 47 ? 8.798 8.069 -2.217 1.00 63.44 47 LEU A C 12
ATOM 21278 O O . LEU A 1 47 ? 8.683 7.232 -1.320 1.00 24.13 47 LEU A O 12
ATOM 21294 N N . GLN A 1 48 ? 9.147 9.324 -1.982 1.00 10.31 48 GLN A N 12
ATOM 21295 C CA . GLN A 1 48 ? 9.445 9.787 -0.636 1.00 52.13 48 GLN A CA 12
ATOM 21296 C C . GLN A 1 48 ? 8.160 10.125 0.115 1.00 22.32 48 GLN A C 12
ATOM 21297 O O . GLN A 1 48 ? 7.060 10.014 -0.429 1.00 50.20 48 GLN A O 12
ATOM 21311 N N . PHE A 1 49 ? 8.313 10.564 1.354 1.00 45.11 49 PHE A N 12
ATOM 21312 C CA . PHE A 1 49 ? 7.177 10.792 2.241 1.00 61.43 49 PHE A CA 12
ATOM 21313 C C . PHE A 1 49 ? 6.241 11.874 1.712 1.00 14.44 49 PHE A C 12
ATOM 21314 O O . PHE A 1 49 ? 5.023 11.767 1.840 1.00 71.34 49 PHE A O 12
ATOM 21331 N N . HIS A 1 50 ? 6.804 12.900 1.097 1.00 33.13 50 HIS A N 12
ATOM 21332 C CA . HIS A 1 50 ? 6.002 14.046 0.670 1.00 12.04 50 HIS A CA 12
ATOM 21333 C C . HIS A 1 50 ? 5.262 13.762 -0.640 1.00 14.01 50 HIS A C 12
ATOM 21334 O O . HIS A 1 50 ? 4.414 14.550 -1.057 1.00 44.42 50 HIS A O 12
ATOM 21349 N N . GLU A 1 51 ? 5.586 12.648 -1.289 1.00 42.21 51 GLU A N 12
ATOM 21350 C CA . GLU A 1 51 ? 4.866 12.242 -2.493 1.00 24.31 51 GLU A CA 12
ATOM 21351 C C . GLU A 1 51 ? 3.653 11.400 -2.124 1.00 55.43 51 GLU A C 12
ATOM 21352 O O . GLU A 1 51 ? 2.711 11.268 -2.907 1.00 34.43 51 GLU A O 12
ATOM 21364 N N . LEU A 1 52 ? 3.673 10.837 -0.923 1.00 25.10 52 LEU A N 12
ATOM 21365 C CA . LEU A 1 52 ? 2.572 10.013 -0.458 1.00 53.44 52 LEU A CA 12
ATOM 21366 C C . LEU A 1 52 ? 1.483 10.906 0.132 1.00 1.13 52 LEU A C 12
ATOM 21367 O O . LEU A 1 52 ? 1.460 11.182 1.331 1.00 0.43 52 LEU A O 12
ATOM 21383 N N . THR A 1 53 ? 0.598 11.378 -0.727 1.00 23.35 53 THR A N 12
ATOM 21384 C CA . THR A 1 53 ? -0.464 12.272 -0.314 1.00 14.22 53 THR A CA 12
ATOM 21385 C C . THR A 1 53 ? -1.820 11.744 -0.760 1.00 33.23 53 THR A C 12
ATOM 21386 O O . THR A 1 53 ? -1.905 10.706 -1.418 1.00 3.45 53 THR A O 12
ATOM 21397 N N . GLU A 1 54 ? -2.871 12.475 -0.404 1.00 63.25 54 GLU A N 12
ATOM 21398 C CA . GLU A 1 54 ? -4.230 12.149 -0.819 1.00 54.53 54 GLU A CA 12
ATOM 21399 C C . GLU A 1 54 ? -4.327 12.135 -2.347 1.00 41.41 54 GLU A C 12
ATOM 21400 O O . GLU A 1 54 ? -5.076 11.347 -2.930 1.00 3.35 54 GLU A O 12
ATOM 21412 N N . ASP A 1 55 ? -3.523 12.984 -2.985 1.00 44.44 55 ASP A N 12
ATOM 21413 C CA . ASP A 1 55 ? -3.465 13.053 -4.440 1.00 63.01 55 ASP A CA 12
ATOM 21414 C C . ASP A 1 55 ? -2.985 11.733 -5.022 1.00 4.44 55 ASP A C 12
ATOM 21415 O O . ASP A 1 55 ? -3.601 11.194 -5.937 1.00 3.53 55 ASP A O 12
ATOM 21424 N N . PHE A 1 56 ? -1.892 11.206 -4.478 1.00 42.05 56 PHE A N 12
ATOM 21425 C CA . PHE A 1 56 ? -1.346 9.939 -4.951 1.00 64.52 56 PHE A CA 12
ATOM 21426 C C . PHE A 1 56 ? -2.360 8.818 -4.764 1.00 2.40 56 PHE A C 12
ATOM 21427 O O . PHE A 1 56 ? -2.558 7.998 -5.655 1.00 34.34 56 PHE A O 12
ATOM 21444 N N . LEU A 1 57 ? -2.999 8.796 -3.602 1.00 34.31 57 LEU A N 12
ATOM 21445 C CA . LEU A 1 57 ? -3.993 7.778 -3.292 1.00 13.20 57 LEU A CA 12
ATOM 21446 C C . LEU A 1 57 ? -5.134 7.790 -4.305 1.00 41.45 57 LEU A C 12
ATOM 21447 O O . LEU A 1 57 ? -5.478 6.752 -4.872 1.00 31.51 57 LEU A O 12
ATOM 21463 N N . ARG A 1 58 ? -5.703 8.965 -4.551 1.00 34.43 58 ARG A N 12
ATOM 21464 C CA . ARG A 1 58 ? -6.844 9.063 -5.454 1.00 43.14 58 ARG A CA 12
ATOM 21465 C C . ARG A 1 58 ? -6.406 8.892 -6.913 1.00 43.25 58 ARG A C 12
ATOM 21466 O O . ARG A 1 58 ? -7.193 8.461 -7.756 1.00 30.11 58 ARG A O 12
ATOM 21487 N N . ASP A 1 59 ? -5.151 9.226 -7.201 1.00 12.52 59 ASP A N 12
ATOM 21488 C CA . ASP A 1 59 ? -4.601 9.069 -8.545 1.00 63.13 59 ASP A CA 12
ATOM 21489 C C . ASP A 1 59 ? -4.315 7.605 -8.851 1.00 71.14 59 ASP A C 12
ATOM 21490 O O . ASP A 1 59 ? -4.645 7.113 -9.926 1.00 43.21 59 ASP A O 12
ATOM 21499 N N . TYR A 1 60 ? -3.720 6.911 -7.888 1.00 51.52 60 TYR A N 12
ATOM 21500 C CA . TYR A 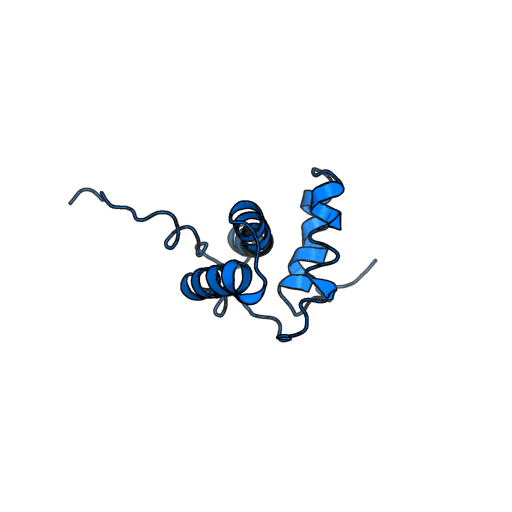1 60 ? -3.360 5.508 -8.055 1.00 24.43 60 TYR A CA 12
ATOM 21501 C C . TYR A 1 60 ? -4.621 4.672 -8.233 1.00 22.35 60 TYR A C 12
ATOM 21502 O O . TYR A 1 60 ? -4.619 3.662 -8.938 1.00 60.53 60 TYR A O 12
ATOM 21520 N N . LEU A 1 61 ? -5.696 5.117 -7.594 1.00 75.34 61 LEU A N 12
ATOM 21521 C CA . LEU A 1 61 ? -7.010 4.520 -7.773 1.00 20.51 61 LEU A CA 12
ATOM 21522 C C . LEU A 1 61 ? -7.415 4.558 -9.242 1.00 40.32 61 LEU A C 12
ATOM 21523 O O . LEU A 1 61 ? -7.747 3.533 -9.834 1.00 21.11 61 LEU A O 12
ATOM 21539 N N . ILE A 1 62 ? -7.358 5.750 -9.828 1.00 74.31 62 ILE A N 12
ATOM 21540 C CA . ILE A 1 62 ? -7.727 5.938 -11.231 1.00 0.41 62 ILE A CA 12
ATOM 21541 C C . ILE A 1 62 ? -6.730 5.231 -12.143 1.00 51.34 62 ILE A C 12
ATOM 21542 O O . ILE A 1 62 ? -7.108 4.606 -13.132 1.00 54.55 62 ILE A O 12
ATOM 21558 N N . TYR A 1 63 ? -5.457 5.336 -11.791 1.00 20.15 63 TYR A N 12
ATOM 21559 C CA . TYR A 1 63 ? -4.378 4.676 -12.517 1.00 4.44 63 TYR A CA 12
ATOM 21560 C C . TYR A 1 63 ? -4.646 3.175 -12.624 1.00 64.03 63 TYR A C 12
ATOM 21561 O O . TYR A 1 63 ? -4.551 2.587 -13.700 1.00 32.54 63 TYR A O 12
ATOM 21579 N N . MET A 1 64 ? -5.007 2.571 -11.503 1.00 11.12 64 MET A N 12
ATOM 21580 C CA . MET A 1 64 ? -5.315 1.146 -11.454 1.00 54.05 64 MET A CA 12
ATOM 21581 C C . MET A 1 64 ? -6.640 0.845 -12.147 1.00 43.14 64 MET A C 12
ATOM 21582 O O . MET A 1 64 ? -6.784 -0.171 -12.825 1.00 62.34 64 MET A O 12
ATOM 21596 N N . LYS A 1 65 ? -7.603 1.734 -11.968 1.00 64.13 65 LYS A N 12
ATOM 21597 C CA . LYS A 1 65 ? -8.916 1.588 -12.591 1.00 34.11 65 LYS A CA 12
ATOM 21598 C C . LYS A 1 65 ? -8.801 1.641 -14.116 1.00 53.03 65 LYS A C 12
ATOM 21599 O O . LYS A 1 65 ? -9.457 0.881 -14.825 1.00 33.40 65 LYS A O 12
ATOM 21618 N N . LYS A 1 66 ? -7.957 2.537 -14.609 1.00 64.44 66 LYS A N 12
ATOM 21619 C CA . LYS A 1 66 ? -7.779 2.736 -16.044 1.00 64.35 66 LYS A CA 12
ATOM 21620 C C . LYS A 1 66 ? -6.779 1.744 -16.633 1.00 31.22 66 LYS A C 12
ATOM 21621 O O . LYS A 1 66 ? -7.131 0.922 -17.482 1.00 71.32 66 LYS A O 12
ATOM 21640 N N . THR A 1 67 ? -5.538 1.824 -16.177 1.00 61.04 67 THR A N 12
ATOM 21641 C CA . THR A 1 67 ? -4.455 1.031 -16.738 1.00 51.23 67 THR A CA 12
ATOM 21642 C C . THR A 1 67 ? -4.593 -0.455 -16.393 1.00 34.35 67 THR A C 12
ATOM 21643 O O . THR A 1 67 ? -4.315 -1.319 -17.224 1.00 61.04 67 THR A O 12
ATOM 21654 N N . LEU A 1 68 ? -5.034 -0.753 -15.178 1.00 43.35 68 LEU A N 12
ATOM 21655 C CA . LEU A 1 68 ? -5.128 -2.139 -14.729 1.00 21.05 68 LEU A CA 12
ATOM 21656 C C . LEU A 1 68 ? -6.554 -2.671 -14.846 1.00 14.54 68 LEU A C 12
ATOM 21657 O O . LEU A 1 68 ? -6.798 -3.859 -14.633 1.00 24.34 68 LEU A O 12
ATOM 21673 N N . CYS A 1 69 ? -7.487 -1.777 -15.163 1.00 25.31 69 CYS A N 12
ATOM 21674 C CA . CYS A 1 69 ? -8.892 -2.137 -15.389 1.00 14.42 69 CYS A CA 12
ATOM 21675 C C . CYS A 1 69 ? -9.576 -2.652 -14.117 1.00 3.32 69 CYS A C 12
ATOM 21676 O O . CYS A 1 69 ? -10.708 -3.138 -14.172 1.00 15.05 69 CYS A O 12
ATOM 21684 N N . ASN A 1 70 ? -8.916 -2.527 -12.973 1.00 42.43 70 ASN A N 12
ATOM 21685 C CA . ASN A 1 70 ? -9.468 -3.050 -11.724 1.00 35.25 70 ASN A CA 12
ATOM 21686 C C . ASN A 1 70 ? -10.445 -2.066 -11.103 1.00 43.52 70 ASN A C 12
ATOM 21687 O O . ASN A 1 70 ? -10.310 -0.857 -11.264 1.00 64.51 70 ASN A O 12
ATOM 21698 N N . ALA A 1 71 ? -11.432 -2.597 -10.395 1.00 70.10 71 ALA A N 12
ATOM 21699 C CA . ALA A 1 71 ? -12.465 -1.776 -9.780 1.00 45.53 71 ALA A CA 12
ATOM 21700 C C . ALA A 1 71 ? -12.030 -1.290 -8.403 1.00 65.35 71 ALA A C 12
ATOM 21701 O O . ALA A 1 71 ? -10.980 -1.698 -7.898 1.00 4.00 71 ALA A O 12
ATOM 21708 N N . ASP A 1 72 ? -12.848 -0.429 -7.797 1.00 43.35 72 ASP A N 12
ATOM 21709 C CA . ASP A 1 72 ? -12.546 0.138 -6.479 1.00 31.31 72 ASP A CA 12
ATOM 21710 C C . ASP A 1 72 ? -12.331 -0.957 -5.446 1.00 2.32 72 ASP A C 12
ATOM 21711 O O . ASP A 1 72 ? -11.479 -0.833 -4.572 1.00 65.01 72 ASP A O 12
ATOM 21720 N N . SER A 1 73 ? -13.105 -2.027 -5.562 1.00 62.40 73 SER A N 12
ATOM 21721 C CA . SER A 1 73 ? -13.031 -3.143 -4.628 1.00 35.44 73 SER A CA 12
ATOM 21722 C C . SER A 1 73 ? -11.609 -3.686 -4.527 1.00 24.34 73 SER A C 12
ATOM 21723 O O . SER A 1 73 ? -11.062 -3.831 -3.434 1.00 62.20 73 SER A O 12
ATOM 21731 N N . THR A 1 74 ? -11.015 -3.974 -5.675 1.00 71.33 74 THR A N 12
ATOM 21732 C CA . THR A 1 74 ? -9.649 -4.455 -5.724 1.00 64.20 74 THR A CA 12
ATOM 21733 C C . THR A 1 74 ? -8.682 -3.344 -5.330 1.00 41.22 74 THR A C 12
ATOM 21734 O O . THR A 1 74 ? -7.792 -3.547 -4.505 1.00 12.14 74 THR A O 12
ATOM 21745 N N . ALA A 1 75 ? -8.898 -2.160 -5.897 1.00 2.15 75 ALA A N 12
ATOM 21746 C CA . ALA A 1 75 ? -8.015 -1.016 -5.688 1.00 74.13 75 ALA A CA 12
ATOM 21747 C C . ALA A 1 75 ? -7.872 -0.657 -4.212 1.00 62.42 75 ALA A C 12
ATOM 21748 O O . ALA A 1 75 ? -6.776 -0.341 -3.747 1.00 14.34 75 ALA A O 12
ATOM 21755 N N . GLN A 1 76 ? -8.974 -0.714 -3.474 1.00 3.01 76 GLN A N 12
ATOM 21756 C CA . GLN A 1 76 ? -8.970 -0.401 -2.059 1.00 73.32 76 GLN A CA 12
ATOM 21757 C C . GLN A 1 76 ? -8.083 -1.363 -1.283 1.00 30.42 76 GLN A C 12
ATOM 21758 O O . GLN A 1 76 ? -7.450 -0.981 -0.305 1.00 62.31 76 GLN A O 12
ATOM 21772 N N . ARG A 1 77 ? -8.024 -2.607 -1.734 1.00 31.51 77 ARG A N 12
ATOM 21773 C CA . ARG A 1 77 ? -7.181 -3.613 -1.098 1.00 42.14 77 ARG A CA 12
ATOM 21774 C C . ARG A 1 77 ? -5.705 -3.300 -1.331 1.00 54.14 77 ARG A C 12
ATOM 21775 O O . ARG A 1 77 ? -4.866 -3.477 -0.441 1.00 5.12 77 ARG A O 12
ATOM 21796 N N . ASN A 1 78 ? -5.397 -2.835 -2.535 1.00 43.42 78 ASN A N 12
ATOM 21797 C CA . ASN A 1 78 ? -4.038 -2.427 -2.880 1.00 24.22 78 ASN A CA 12
ATOM 21798 C C . ASN A 1 78 ? -3.643 -1.184 -2.096 1.00 4.20 78 ASN A C 12
ATOM 21799 O O . ASN A 1 78 ? -2.562 -1.124 -1.508 1.00 12.21 78 ASN A O 12
ATOM 21810 N N . LEU A 1 79 ? -4.536 -0.205 -2.072 1.00 71.01 79 LEU A N 12
ATOM 21811 C CA . LEU A 1 79 ? -4.310 1.028 -1.326 1.00 62.32 79 LEU A CA 12
ATOM 21812 C C . LEU A 1 79 ? -4.215 0.740 0.170 1.00 51.12 79 LEU A C 12
ATOM 21813 O O . LEU A 1 79 ? -3.452 1.384 0.889 1.00 52.15 79 LEU A O 12
ATOM 21829 N N . SER A 1 80 ? -4.990 -0.239 0.628 1.00 35.40 80 SER A N 12
ATOM 21830 C CA . SER A 1 80 ? -4.948 -0.666 2.018 1.00 24.30 80 SER A CA 12
ATOM 21831 C C . SER A 1 80 ? -3.564 -1.209 2.359 1.00 34.24 80 SER A C 12
ATOM 21832 O O . SER A 1 80 ? -3.044 -0.981 3.448 1.00 43.41 80 SER A O 12
ATOM 21840 N N . THR A 1 81 ? -2.960 -1.905 1.410 1.00 13.30 81 THR A N 12
ATOM 21841 C CA . THR A 1 81 ? -1.620 -2.437 1.598 1.00 22.41 81 THR A CA 12
ATOM 21842 C C . THR A 1 81 ? -0.598 -1.297 1.660 1.00 64.42 81 THR A C 12
ATOM 21843 O O . THR A 1 81 ? 0.361 -1.345 2.435 1.00 32.02 81 THR A O 12
ATOM 21854 N N . ILE A 1 82 ? -0.830 -0.265 0.854 1.00 73.02 82 ILE A N 12
ATOM 21855 C CA . ILE A 1 82 ? 0.017 0.922 0.856 1.00 52.42 82 ILE A CA 12
ATOM 21856 C C . ILE A 1 82 ? -0.093 1.663 2.192 1.00 51.45 82 ILE A C 12
ATOM 21857 O O . ILE A 1 82 ? 0.919 1.978 2.820 1.00 11.43 82 ILE A O 12
ATOM 21873 N N . LYS A 1 83 ? -1.320 1.917 2.641 1.00 10.03 83 LYS A N 12
ATOM 21874 C CA . LYS A 1 83 ? -1.538 2.623 3.892 1.00 54.44 83 LYS A CA 12
ATOM 21875 C C . LYS A 1 83 ? -0.929 1.875 5.063 1.00 75.32 83 LYS A C 12
ATOM 21876 O O . LYS A 1 83 ? -0.558 2.495 6.039 1.00 32.23 83 LYS A O 12
ATOM 21895 N N . ILE A 1 84 ? -0.823 0.555 4.968 1.00 51.00 84 ILE A N 12
ATOM 21896 C CA . ILE A 1 84 ? -0.146 -0.225 6.004 1.00 1.43 84 ILE A CA 12
ATOM 21897 C C . ILE A 1 84 ? 1.296 0.256 6.209 1.00 2.33 84 ILE A C 12
ATOM 21898 O O . ILE A 1 84 ? 1.676 0.609 7.325 1.00 13.34 84 ILE A O 12
ATOM 21914 N N . TYR A 1 85 ? 2.094 0.294 5.138 1.00 42.13 85 TYR A N 12
ATOM 21915 C CA . TYR A 1 85 ? 3.499 0.654 5.271 1.00 14.41 85 TYR A CA 12
ATOM 21916 C C . TYR A 1 85 ? 3.645 2.153 5.524 1.00 61.02 85 TYR A C 12
ATOM 21917 O O . TYR A 1 85 ? 4.545 2.586 6.243 1.00 22.31 85 TYR A O 12
ATOM 21935 N N . VAL A 1 86 ? 2.745 2.939 4.944 1.00 20.40 86 VAL A N 12
ATOM 21936 C CA . VAL A 1 86 ? 2.721 4.375 5.183 1.00 14.43 86 VAL A CA 12
ATOM 21937 C C . VAL A 1 86 ? 2.371 4.656 6.639 1.00 23.31 86 VAL A C 12
ATOM 21938 O O . VAL A 1 86 ? 2.977 5.507 7.286 1.00 23.24 86 VAL A O 12
ATOM 21951 N N . SER A 1 87 ? 1.410 3.904 7.149 1.00 52.20 87 SER A N 12
ATOM 21952 C CA . SER A 1 87 ? 0.973 4.018 8.531 1.00 41.21 87 SER A CA 12
ATOM 21953 C C . SER A 1 87 ? 2.097 3.663 9.501 1.00 50.11 87 SER A C 12
ATOM 21954 O O . SER A 1 87 ? 2.149 4.180 10.612 1.00 52.12 87 SER A O 12
ATOM 21962 N N . ALA A 1 88 ? 3.003 2.790 9.075 1.00 3.10 88 ALA A N 12
ATOM 21963 C CA . ALA A 1 88 ? 4.181 2.470 9.872 1.00 0.21 88 ALA A CA 12
ATOM 21964 C C . ALA A 1 88 ? 5.089 3.693 9.984 1.00 23.20 88 ALA A C 12
ATOM 21965 O O . ALA A 1 88 ? 5.722 3.926 11.016 1.00 74.15 88 ALA A O 12
ATOM 21972 N N . ALA A 1 89 ? 5.122 4.482 8.916 1.00 44.41 89 ALA A N 12
ATOM 21973 C CA . ALA A 1 89 ? 5.913 5.705 8.877 1.00 3.24 89 ALA A CA 12
ATOM 21974 C C . ALA A 1 89 ? 5.217 6.819 9.643 1.00 63.32 89 ALA A C 12
ATOM 21975 O O . ALA A 1 89 ? 5.849 7.786 10.069 1.00 21.41 89 ALA A O 12
ATOM 21982 N N . ILE A 1 90 ? 3.907 6.701 9.780 1.00 5.42 90 ILE A N 12
ATOM 21983 C CA . ILE A 1 90 ? 3.137 7.640 10.581 1.00 23.24 90 ILE A CA 12
ATOM 21984 C C . ILE A 1 90 ? 3.224 7.264 12.061 1.00 3.15 90 ILE A C 12
ATOM 21985 O O . ILE A 1 90 ? 3.179 8.123 12.941 1.00 11.33 90 ILE A O 12
ATOM 22001 N N . LYS A 1 91 ? 3.359 5.965 12.319 1.00 21.54 91 LYS A N 12
ATOM 22002 C CA . LYS A 1 91 ? 3.398 5.444 13.680 1.00 43.24 91 LYS A CA 12
ATOM 22003 C C . LYS A 1 91 ? 4.629 5.949 14.412 1.00 41.23 91 LYS A C 12
ATOM 22004 O O . LYS A 1 91 ? 4.542 6.397 15.553 1.00 72.34 91 LYS A O 12
ATOM 22023 N N . LYS A 1 92 ? 5.769 5.883 13.743 1.00 23.22 92 LYS A N 12
ATOM 22024 C CA . LYS A 1 92 ? 6.986 6.471 14.252 1.00 70.53 92 LYS A CA 12
ATOM 22025 C C . LYS A 1 92 ? 8.038 6.506 13.154 1.00 0.32 92 LYS A C 12
ATOM 22026 O O . LYS A 1 92 ? 9.014 5.754 13.174 1.00 64.35 92 LYS A O 12
ATOM 22045 N N . GLY A 1 93 ? 7.795 7.345 12.165 1.00 70.34 93 GLY A N 12
ATOM 22046 C CA . GLY A 1 93 ? 8.753 7.528 11.100 1.00 74.22 93 GLY A CA 12
ATOM 22047 C C . GLY A 1 93 ? 9.027 8.991 10.843 1.00 25.15 93 GLY A C 12
ATOM 22048 O O . GLY A 1 93 ? 9.965 9.563 11.399 1.00 45.51 93 GLY A O 12
ATOM 22052 N N . TYR A 1 94 ? 8.188 9.613 10.026 1.00 13.31 94 TYR A N 12
ATOM 22053 C CA . TYR A 1 94 ? 8.390 11.009 9.662 1.00 21.53 94 TYR A CA 12
ATOM 22054 C C . TYR A 1 94 ? 7.104 11.638 9.144 1.00 45.35 94 TYR A C 12
ATOM 22055 O O . TYR A 1 94 ? 6.974 12.857 9.114 1.00 43.30 94 TYR A O 12
ATOM 22073 N N . MET A 1 95 ? 6.164 10.799 8.731 1.00 3.43 95 MET A N 12
ATOM 22074 C CA . MET A 1 95 ? 4.886 11.271 8.221 1.00 13.01 95 MET A CA 12
ATOM 22075 C C . MET A 1 95 ? 4.173 12.152 9.244 1.00 70.21 95 MET A C 12
ATOM 22076 O O . MET A 1 95 ? 4.121 11.831 10.435 1.00 24.21 95 MET A O 12
ATOM 22090 N N . GLU A 1 96 ? 3.643 13.265 8.772 1.00 33.23 96 GLU A N 12
ATOM 22091 C CA . GLU A 1 96 ? 2.953 14.223 9.630 1.00 22.13 96 GLU A CA 12
ATOM 22092 C C . GLU A 1 96 ? 1.482 13.846 9.784 1.00 71.41 96 GLU A C 12
ATOM 22093 O O . GLU A 1 96 ? 0.935 13.837 10.891 1.00 45.43 96 GLU A O 12
ATOM 22105 N N . ASN A 1 97 ? 0.852 13.528 8.665 1.00 33.22 97 ASN A N 12
ATOM 22106 C CA . ASN A 1 97 ? -0.558 13.189 8.635 1.00 75.11 97 ASN A CA 12
ATOM 22107 C C . ASN A 1 97 ? -0.764 11.960 7.766 1.00 53.25 97 ASN A C 12
ATOM 22108 O O . ASN A 1 97 ? 0.132 11.564 7.019 1.00 14.32 97 ASN A O 12
ATOM 22119 N N . ASP A 1 98 ? -1.925 11.347 7.879 1.00 21.34 98 ASP A N 12
ATOM 22120 C CA . ASP A 1 98 ? -2.254 10.194 7.073 1.00 42.32 98 ASP A CA 12
ATOM 22121 C C . ASP A 1 98 ? -3.057 10.626 5.852 1.00 11.43 98 ASP A C 12
ATOM 22122 O O . ASP A 1 98 ? -3.870 11.550 5.923 1.00 64.23 98 ASP A O 12
ATOM 22131 N N . PRO A 1 99 ? -2.841 9.959 4.714 1.00 63.43 99 PRO A N 12
ATOM 22132 C CA . PRO A 1 99 ? -3.485 10.326 3.452 1.00 25.54 99 PRO A CA 12
ATOM 22133 C C . PRO A 1 99 ? -4.945 9.878 3.368 1.00 41.34 99 PRO A C 12
ATOM 22134 O O . PRO A 1 99 ? -5.711 10.401 2.563 1.00 61.04 99 PRO A O 12
ATOM 22145 N N . PHE A 1 100 ? -5.334 8.929 4.212 1.00 5.34 100 PHE A N 12
ATOM 22146 C CA . PHE A 1 100 ? -6.686 8.381 4.153 1.00 10.31 100 PHE A CA 12
ATOM 22147 C C . PHE A 1 100 ? -7.664 9.226 4.955 1.00 50.13 100 PHE A C 12
ATOM 22148 O O . PHE A 1 100 ? -8.879 9.079 4.837 1.00 2.43 100 PHE A O 12
ATOM 22165 N N . LYS A 1 101 ? -7.121 10.100 5.774 1.00 52.11 101 LYS A N 12
ATOM 22166 C CA . LYS A 1 101 ? -7.915 11.060 6.511 1.00 54.30 101 LYS A CA 12
ATOM 22167 C C . LYS A 1 101 ? -8.447 12.135 5.559 1.00 50.13 101 LYS A C 12
ATOM 22168 O O . LYS A 1 101 ? -9.562 12.628 5.717 1.00 52.13 101 LYS A O 12
ATOM 22187 N N . ASP A 1 102 ? -7.646 12.460 4.549 1.00 62.11 102 ASP A N 12
ATOM 22188 C CA . ASP A 1 102 ? -8.012 13.473 3.563 1.00 64.45 102 ASP A CA 12
ATOM 22189 C C . ASP A 1 102 ? -8.738 12.856 2.378 1.00 41.33 102 ASP A C 12
ATOM 22190 O O . ASP A 1 102 ? -9.195 13.568 1.485 1.00 21.44 102 ASP A O 12
ATOM 22199 N N . PHE A 1 103 ? -8.851 11.534 2.375 1.00 71.11 103 PHE A N 12
ATOM 22200 C CA . PHE A 1 103 ? -9.371 10.808 1.220 1.00 2.35 103 PHE A CA 12
ATOM 22201 C C . PHE A 1 103 ? -10.892 10.955 1.102 1.00 41.00 103 PHE A C 12
ATOM 22202 O O . PHE A 1 103 ? -11.647 10.015 1.350 1.00 41.44 103 PHE A O 12
ATOM 22219 N N . GLY A 1 104 ? -11.329 12.164 0.759 1.00 15.12 104 GLY A N 12
ATOM 22220 C CA . GLY A 1 104 ? -12.737 12.423 0.513 1.00 21.22 104 GLY A CA 12
ATOM 22221 C C . GLY A 1 104 ? -13.604 12.326 1.757 1.00 5.52 104 GLY A C 12
ATOM 22222 O O . GLY A 1 104 ? -14.831 12.357 1.665 1.00 11.42 104 GLY A O 12
ATOM 22226 N N . LEU A 1 105 ? -12.978 12.216 2.918 1.00 23.43 105 LEU A N 12
ATOM 22227 C CA . LEU A 1 105 ? -13.714 12.061 4.167 1.00 40.53 105 LEU A CA 12
ATOM 22228 C C . LEU A 1 105 ? -13.793 13.383 4.922 1.00 51.33 105 LEU A C 12
ATOM 22229 O O . LEU A 1 105 ? -14.315 13.445 6.035 1.00 34.22 105 LEU A O 12
ATOM 22245 N N . GLU A 1 106 ? -13.279 14.437 4.306 1.00 3.41 106 GLU A N 12
ATOM 22246 C CA . GLU A 1 106 ? -13.304 15.759 4.907 1.00 71.21 106 GLU A CA 12
ATOM 22247 C C . GLU A 1 106 ? -14.506 16.540 4.386 1.00 43.22 106 GLU A C 12
ATOM 22248 O O . GLU A 1 106 ? -14.716 16.645 3.174 1.00 23.23 106 GLU A O 12
ATOM 22260 N N . HIS A 1 107 ? -15.304 17.059 5.306 1.00 13.24 107 HIS A N 12
ATOM 22261 C CA . HIS A 1 107 ? -16.470 17.860 4.956 1.00 13.10 107 HIS A CA 12
ATOM 22262 C C . HIS A 1 107 ? -16.520 19.103 5.844 1.00 32.00 107 HIS A C 12
ATOM 22263 O O . HIS A 1 107 ? -17.533 19.409 6.474 1.00 44.33 107 HIS A O 12
ATOM 22278 N N . HIS A 1 108 ? -15.404 19.811 5.887 1.00 24.35 108 HIS A N 12
ATOM 22279 C CA . HIS A 1 108 ? -15.287 21.027 6.673 1.00 64.45 108 HIS A CA 12
ATOM 22280 C C . HIS A 1 108 ? -16.008 22.180 5.979 1.00 33.52 108 HIS A C 12
ATOM 22281 O O . HIS A 1 108 ? -15.481 22.800 5.056 1.00 11.05 108 HIS A O 12
ATOM 22296 N N . HIS A 1 109 ? -17.229 22.433 6.420 1.00 22.33 109 HIS A N 12
ATOM 22297 C CA . HIS A 1 109 ? -18.037 23.517 5.884 1.00 42.12 109 HIS A CA 12
ATOM 22298 C C . HIS A 1 109 ? -18.132 24.647 6.900 1.00 60.35 109 HIS A C 12
ATOM 22299 O O . HIS A 1 109 ? -18.738 24.477 7.959 1.00 1.43 109 HIS A O 12
ATOM 22314 N N . HIS A 1 110 ? -17.524 25.787 6.563 1.00 72.12 110 HIS A N 12
ATOM 22315 C CA . HIS A 1 110 ? -17.513 26.969 7.430 1.00 64.34 110 HIS A CA 12
ATOM 22316 C C . HIS A 1 110 ? -16.660 26.728 8.675 1.00 61.44 110 HIS A C 12
ATOM 22317 O O . HIS A 1 110 ? -16.920 25.816 9.459 1.00 42.42 110 HIS A O 12
ATOM 22332 N N . HIS A 1 111 ? -15.632 27.544 8.844 1.00 22.32 111 HIS A N 12
ATOM 22333 C CA . HIS A 1 111 ? -14.798 27.476 10.034 1.00 22.33 111 HIS A CA 12
ATOM 22334 C C . HIS A 1 111 ? -15.599 27.914 11.251 1.00 35.53 111 HIS A C 12
ATOM 22335 O O . HIS A 1 111 ? -16.214 28.979 11.245 1.00 10.03 111 HIS A O 12
ATOM 22350 N N . HIS A 1 112 ? -15.601 27.084 12.279 1.00 30.44 112 HIS A N 12
ATOM 22351 C CA . HIS A 1 112 ? -16.312 27.396 13.508 1.00 43.44 112 HIS A CA 12
ATOM 22352 C C . HIS A 1 112 ? -15.453 28.297 14.390 1.00 64.32 112 HIS A C 12
ATOM 22353 O O . HIS A 1 112 ? -14.656 27.767 15.191 1.00 38.02 112 HIS A O 12
ATOM 22369 N N . MET A 1 1 ? 27.981 -5.007 5.532 1.00 51.22 1 MET A N 13
ATOM 22370 C CA . MET A 1 1 ? 28.763 -4.130 4.625 1.00 61.00 1 MET A CA 13
ATOM 22371 C C . MET A 1 1 ? 27.850 -3.369 3.663 1.00 22.40 1 MET A C 13
ATOM 22372 O O . MET A 1 1 ? 28.330 -2.686 2.757 1.00 21.53 1 MET A O 13
ATOM 22388 N N . ASN A 1 2 ? 26.543 -3.479 3.863 1.00 20.42 2 ASN A N 13
ATOM 22389 C CA . ASN A 1 2 ? 25.573 -2.859 2.966 1.00 50.41 2 ASN A CA 13
ATOM 22390 C C . ASN A 1 2 ? 24.682 -1.890 3.723 1.00 54.13 2 ASN A C 13
ATOM 22391 O O . ASN A 1 2 ? 24.719 -1.825 4.954 1.00 11.22 2 ASN A O 13
ATOM 22402 N N . ASN A 1 3 ? 23.894 -1.128 2.985 1.00 73.22 3 ASN A N 13
ATOM 22403 C CA . ASN A 1 3 ? 22.871 -0.288 3.584 1.00 65.13 3 ASN A CA 13
ATOM 22404 C C . ASN A 1 3 ? 21.567 -1.076 3.642 1.00 54.43 3 ASN A C 13
ATOM 22405 O O . ASN A 1 3 ? 21.276 -1.853 2.730 1.00 22.11 3 ASN A O 13
ATOM 22416 N N . PRO A 1 4 ? 20.771 -0.915 4.711 1.00 75.00 4 PRO A N 13
ATOM 22417 C CA . PRO A 1 4 ? 19.481 -1.597 4.841 1.00 14.43 4 PRO A CA 13
ATOM 22418 C C . PRO A 1 4 ? 18.441 -1.032 3.876 1.00 22.34 4 PRO A C 13
ATOM 22419 O O . PRO A 1 4 ? 17.512 -0.339 4.285 1.00 43.53 4 PRO A O 13
ATOM 22430 N N . SER A 1 5 ? 18.613 -1.322 2.593 1.00 13.43 5 SER A N 13
ATOM 22431 C CA . SER A 1 5 ? 17.715 -0.812 1.575 1.00 43.52 5 SER A CA 13
ATOM 22432 C C . SER A 1 5 ? 17.604 -1.776 0.401 1.00 73.05 5 SER A C 13
ATOM 22433 O O . SER A 1 5 ? 18.536 -1.924 -0.389 1.00 42.15 5 SER A O 13
ATOM 22441 N N . ASP A 1 6 ? 16.467 -2.447 0.313 1.00 2.21 6 ASP A N 13
ATOM 22442 C CA . ASP A 1 6 ? 16.117 -3.211 -0.878 1.00 4.14 6 ASP A CA 13
ATOM 22443 C C . ASP A 1 6 ? 14.953 -2.522 -1.562 1.00 11.30 6 ASP A C 13
ATOM 22444 O O . ASP A 1 6 ? 14.458 -2.952 -2.608 1.00 52.25 6 ASP A O 13
ATOM 22453 N N . PHE A 1 7 ? 14.574 -1.399 -0.982 1.00 31.23 7 PHE A N 13
ATOM 22454 C CA . PHE A 1 7 ? 13.408 -0.663 -1.415 1.00 31.41 7 PHE A CA 13
ATOM 22455 C C . PHE A 1 7 ? 13.740 0.503 -2.315 1.00 2.53 7 PHE A C 13
ATOM 22456 O O . PHE A 1 7 ? 14.408 1.461 -1.929 1.00 70.42 7 PHE A O 13
ATOM 22473 N N . LYS A 1 8 ? 13.251 0.378 -3.530 1.00 30.13 8 LYS A N 13
ATOM 22474 C CA . LYS A 1 8 ? 13.384 1.387 -4.548 1.00 22.44 8 LYS A CA 13
ATOM 22475 C C . LYS A 1 8 ? 12.037 2.063 -4.735 1.00 70.35 8 LYS A C 13
ATOM 22476 O O . LYS A 1 8 ? 11.940 3.199 -5.195 1.00 24.34 8 LYS A O 13
ATOM 22495 N N . SER A 1 9 ? 10.995 1.331 -4.369 1.00 3.23 9 SER A N 13
ATOM 22496 C CA . SER A 1 9 ? 9.626 1.801 -4.507 1.00 44.13 9 SER A CA 13
ATOM 22497 C C . SER A 1 9 ? 8.824 1.483 -3.245 1.00 72.30 9 SER A C 13
ATOM 22498 O O . SER A 1 9 ? 9.315 0.793 -2.346 1.00 22.55 9 SER A O 13
ATOM 22506 N N . PHE A 1 10 ? 7.583 1.968 -3.195 1.00 5.15 10 PHE A N 13
ATOM 22507 C CA . PHE A 1 10 ? 6.709 1.766 -2.040 1.00 11.15 10 PHE A CA 13
ATOM 22508 C C . PHE A 1 10 ? 6.486 0.279 -1.753 1.00 20.22 10 PHE A C 13
ATOM 22509 O O . PHE A 1 10 ? 6.474 -0.137 -0.597 1.00 10.12 10 PHE A O 13
ATOM 22526 N N . HIS A 1 11 ? 6.347 -0.518 -2.813 1.00 72.04 11 HIS A N 13
ATOM 22527 C CA . HIS A 1 11 ? 6.128 -1.962 -2.681 1.00 42.42 11 HIS A CA 13
ATOM 22528 C C . HIS A 1 11 ? 7.236 -2.605 -1.859 1.00 33.21 11 HIS A C 13
ATOM 22529 O O . HIS A 1 11 ? 6.989 -3.476 -1.024 1.00 10.13 11 HIS A O 13
ATOM 22544 N N . ASP A 1 12 ? 8.447 -2.158 -2.105 1.00 21.32 12 ASP A N 13
ATOM 22545 C CA . ASP A 1 12 ? 9.625 -2.780 -1.540 1.00 45.33 12 ASP A CA 13
ATOM 22546 C C . ASP A 1 12 ? 9.737 -2.449 -0.061 1.00 71.13 12 ASP A C 13
ATOM 22547 O O . ASP A 1 12 ? 10.056 -3.308 0.764 1.00 14.31 12 ASP A O 13
ATOM 22556 N N . PHE A 1 13 ? 9.463 -1.194 0.264 1.00 11.34 13 PHE A N 13
ATOM 22557 C CA . PHE A 1 13 ? 9.537 -0.721 1.641 1.00 74.23 13 PHE A CA 13
ATOM 22558 C C . PHE A 1 13 ? 8.476 -1.408 2.498 1.00 61.54 13 PHE A C 13
ATOM 22559 O O . PHE A 1 13 ? 8.747 -1.815 3.630 1.00 63.03 13 PHE A O 13
ATOM 22576 N N . VAL A 1 14 ? 7.272 -1.546 1.946 1.00 64.11 14 VAL A N 13
ATOM 22577 C CA . VAL A 1 14 ? 6.191 -2.241 2.635 1.00 63.00 14 VAL A CA 13
ATOM 22578 C C . VAL A 1 14 ? 6.586 -3.685 2.920 1.00 4.13 14 VAL A C 13
ATOM 22579 O O . VAL A 1 14 ? 6.316 -4.215 4.000 1.00 72.45 14 VAL A O 13
ATOM 22592 N N . ALA A 1 15 ? 7.253 -4.301 1.952 1.00 2.42 15 ALA A N 13
ATOM 22593 C CA . ALA A 1 15 ? 7.694 -5.681 2.084 1.00 34.41 15 ALA A CA 13
ATOM 22594 C C . ALA A 1 15 ? 8.700 -5.836 3.223 1.00 34.10 15 ALA A C 13
ATOM 22595 O O . ALA A 1 15 ? 8.656 -6.817 3.958 1.00 34.03 15 ALA A O 13
ATOM 22602 N N . SER A 1 16 ? 9.598 -4.860 3.371 1.00 33.32 16 SER A N 13
ATOM 22603 C CA . SER A 1 16 ? 10.612 -4.898 4.426 1.00 54.13 16 SER A CA 13
ATOM 22604 C C . SER A 1 16 ? 9.951 -5.012 5.804 1.00 2.11 16 SER A C 13
ATOM 22605 O O . SER A 1 16 ? 10.391 -5.788 6.654 1.00 75.22 16 SER A O 13
ATOM 22613 N N . TYR A 1 17 ? 8.880 -4.256 6.003 1.00 70.12 17 TYR A N 13
ATOM 22614 C CA . TYR A 1 17 ? 8.148 -4.276 7.264 1.00 72.10 17 TYR A CA 13
ATOM 22615 C C . TYR A 1 17 ? 7.275 -5.524 7.364 1.00 24.11 17 TYR A C 13
ATOM 22616 O O . TYR A 1 17 ? 7.243 -6.198 8.398 1.00 35.42 17 TYR A O 13
ATOM 22634 N N . MET A 1 18 ? 6.586 -5.839 6.276 1.00 45.21 18 MET A N 13
ATOM 22635 C CA . MET A 1 18 ? 5.641 -6.949 6.256 1.00 11.14 18 MET A CA 13
ATOM 22636 C C . MET A 1 18 ? 6.342 -8.293 6.467 1.00 13.55 18 MET A C 13
ATOM 22637 O O . MET A 1 18 ? 5.738 -9.226 6.990 1.00 41.32 18 MET A O 13
ATOM 22651 N N . LYS A 1 19 ? 7.612 -8.391 6.059 1.00 22.44 19 LYS A N 13
ATOM 22652 C CA . LYS A 1 19 ? 8.409 -9.598 6.311 1.00 61.31 19 LYS A CA 13
ATOM 22653 C C . LYS A 1 19 ? 8.300 -10.029 7.771 1.00 24.42 19 LYS A C 13
ATOM 22654 O O . LYS A 1 19 ? 7.930 -11.161 8.070 1.00 53.22 19 LYS A O 13
ATOM 22673 N N . THR A 1 20 ? 8.608 -9.112 8.676 1.00 44.12 20 THR A N 13
ATOM 22674 C CA . THR A 1 20 ? 8.559 -9.396 10.101 1.00 3.11 20 THR A CA 13
ATOM 22675 C C . THR A 1 20 ? 7.115 -9.409 10.601 1.00 35.12 20 THR A C 13
ATOM 22676 O O . THR A 1 20 ? 6.757 -10.164 11.508 1.00 73.35 20 THR A O 13
ATOM 22687 N N . TYR A 1 21 ? 6.285 -8.591 9.972 1.00 62.24 21 TYR A N 13
ATOM 22688 C CA . TYR A 1 21 ? 4.911 -8.390 10.413 1.00 21.32 21 TYR A CA 13
ATOM 22689 C C . TYR A 1 21 ? 4.014 -9.567 10.025 1.00 73.23 21 TYR A C 13
ATOM 22690 O O . TYR A 1 21 ? 2.897 -9.695 10.525 1.00 43.01 21 TYR A O 13
ATOM 22708 N N . SER A 1 22 ? 4.517 -10.435 9.151 1.00 44.23 22 SER A N 13
ATOM 22709 C CA . SER A 1 22 ? 3.762 -11.600 8.692 1.00 65.23 22 SER A CA 13
ATOM 22710 C C . SER A 1 22 ? 3.456 -12.550 9.847 1.00 23.15 22 SER A C 13
ATOM 22711 O O . SER A 1 22 ? 2.568 -13.395 9.747 1.00 3.43 22 SER A O 13
ATOM 22719 N N . ARG A 1 23 ? 4.197 -12.407 10.942 1.00 20.42 23 ARG A N 13
ATOM 22720 C CA . ARG A 1 23 ? 3.955 -13.196 12.143 1.00 73.42 23 ARG A CA 13
ATOM 22721 C C . ARG A 1 23 ? 2.556 -12.935 12.690 1.00 54.32 23 ARG A C 13
ATOM 22722 O O . ARG A 1 23 ? 1.947 -13.806 13.307 1.00 45.00 23 ARG A O 13
ATOM 22743 N N . ARG A 1 24 ? 2.050 -11.731 12.447 1.00 64.44 24 ARG A N 13
ATOM 22744 C CA . ARG A 1 24 ? 0.748 -11.330 12.962 1.00 62.34 24 ARG A CA 13
ATOM 22745 C C . ARG A 1 24 ? -0.296 -11.339 11.857 1.00 42.35 24 ARG A C 13
ATOM 22746 O O . ARG A 1 24 ? -1.420 -10.871 12.043 1.00 10.12 24 ARG A O 13
ATOM 22767 N N . LEU A 1 25 ? 0.075 -11.884 10.709 1.00 73.12 25 LEU A N 13
ATOM 22768 C CA . LEU A 1 25 ? -0.820 -11.942 9.567 1.00 54.23 25 LEU A CA 13
ATOM 22769 C C . LEU A 1 25 ? -1.161 -13.382 9.236 1.00 63.41 25 LEU A C 13
ATOM 22770 O O . LEU A 1 25 ? -0.269 -14.214 9.060 1.00 31.13 25 LEU A O 13
ATOM 22786 N N . GLU A 1 26 ? -2.450 -13.681 9.177 1.00 12.24 26 GLU A N 13
ATOM 22787 C CA . GLU A 1 26 ? -2.908 -14.979 8.743 1.00 1.51 26 GLU A CA 13
ATOM 22788 C C . GLU A 1 26 ? -2.456 -15.222 7.310 1.00 33.22 26 GLU A C 13
ATOM 22789 O O . GLU A 1 26 ? -2.269 -14.278 6.538 1.00 44.11 26 GLU A O 13
ATOM 22801 N N . ILE A 1 27 ? -2.287 -16.479 6.956 1.00 22.44 27 ILE A N 13
ATOM 22802 C CA . ILE A 1 27 ? -1.825 -16.836 5.628 1.00 1.45 27 ILE A CA 13
ATOM 22803 C C . ILE A 1 27 ? -2.828 -16.370 4.578 1.00 24.13 27 ILE A C 13
ATOM 22804 O O . ILE A 1 27 ? -2.446 -15.925 3.501 1.00 53.45 27 ILE A O 13
ATOM 22820 N N . GLY A 1 28 ? -4.110 -16.444 4.920 1.00 61.31 28 GLY A N 13
ATOM 22821 C CA . GLY A 1 28 ? -5.159 -16.028 4.007 1.00 31.31 28 GLY A CA 13
ATOM 22822 C C . GLY A 1 28 ? -5.004 -14.594 3.537 1.00 43.14 28 GLY A C 13
ATOM 22823 O O . GLY A 1 28 ? -4.951 -14.339 2.333 1.00 1.20 28 GLY A O 13
ATOM 22827 N N . THR A 1 29 ? -4.918 -13.652 4.474 1.00 53.41 29 THR A N 13
ATOM 22828 C CA . THR A 1 29 ? -4.818 -12.239 4.119 1.00 1.35 29 THR A CA 13
ATOM 22829 C C . THR A 1 29 ? -3.520 -11.955 3.357 1.00 22.03 29 THR A C 13
ATOM 22830 O O . THR A 1 29 ? -3.522 -11.221 2.365 1.00 11.22 29 THR A O 13
ATOM 22841 N N . PHE A 1 30 ? -2.426 -12.564 3.805 1.00 51.22 30 PHE A N 13
ATOM 22842 C CA . PHE A 1 30 ? -1.132 -12.404 3.154 1.00 31.03 30 PHE A CA 13
ATOM 22843 C C . PHE A 1 30 ? -1.177 -12.936 1.721 1.00 31.51 30 PHE A C 13
ATOM 22844 O O . PHE A 1 30 ? -0.683 -12.304 0.791 1.00 42.10 30 PHE A O 13
ATOM 22861 N N . ARG A 1 31 ? -1.802 -14.093 1.557 1.00 44.31 31 ARG A N 13
ATOM 22862 C CA . ARG A 1 31 ? -1.840 -14.791 0.280 1.00 35.04 31 ARG A CA 13
ATOM 22863 C C . ARG A 1 31 ? -2.768 -14.097 -0.720 1.00 70.53 31 ARG A C 13
ATOM 22864 O O . ARG A 1 31 ? -2.507 -14.116 -1.928 1.00 44.44 31 ARG A O 13
ATOM 22885 N N . HIS A 1 32 ? -3.842 -13.485 -0.210 1.00 64.54 32 HIS A N 13
ATOM 22886 C CA . HIS A 1 32 ? -4.844 -12.821 -1.057 1.00 41.42 32 HIS A CA 13
ATOM 22887 C C . HIS A 1 32 ? -4.203 -11.849 -2.039 1.00 0.13 32 HIS A C 13
ATOM 22888 O O . HIS A 1 32 ? -4.559 -11.812 -3.217 1.00 21.14 32 HIS A O 13
ATOM 22903 N N . HIS A 1 33 ? -3.256 -11.063 -1.552 1.00 14.30 33 HIS A N 13
ATOM 22904 C CA . HIS A 1 33 ? -2.650 -10.016 -2.360 1.00 33.50 33 HIS A CA 13
ATOM 22905 C C . HIS A 1 33 ? -1.147 -10.252 -2.493 1.00 31.22 33 HIS A C 13
ATOM 22906 O O . HIS A 1 33 ? -0.387 -9.347 -2.844 1.00 55.32 33 HIS A O 13
ATOM 22921 N N . LYS A 1 34 ? -0.750 -11.493 -2.247 1.00 13.40 34 LYS A N 13
ATOM 22922 C CA . LYS A 1 34 ? 0.658 -11.887 -2.203 1.00 32.34 34 LYS A CA 13
ATOM 22923 C C . LYS A 1 34 ? 1.350 -11.650 -3.543 1.00 33.42 34 LYS A C 13
ATOM 22924 O O . LYS A 1 34 ? 2.204 -10.769 -3.669 1.00 71.40 34 LYS A O 13
ATOM 22943 N N . SER A 1 35 ? 0.970 -12.435 -4.540 1.00 62.41 35 SER A N 13
ATOM 22944 C CA . SER A 1 35 ? 1.605 -12.377 -5.850 1.00 74.34 35 SER A CA 13
ATOM 22945 C C . SER A 1 35 ? 1.315 -11.047 -6.541 1.00 32.53 35 SER A C 13
ATOM 22946 O O . SER A 1 35 ? 2.170 -10.497 -7.237 1.00 1.14 35 SER A O 13
ATOM 22954 N N . CYS A 1 36 ? 0.110 -10.539 -6.316 1.00 44.22 36 CYS A N 13
ATOM 22955 C CA . CYS A 1 36 ? -0.351 -9.306 -6.939 1.00 40.02 36 CYS A CA 13
ATOM 22956 C C . CYS A 1 36 ? 0.600 -8.148 -6.673 1.00 4.25 36 CYS A C 13
ATOM 22957 O O . CYS A 1 36 ? 1.058 -7.487 -7.600 1.00 14.32 36 CYS A O 13
ATOM 22965 N N . MET A 1 37 ? 0.889 -7.918 -5.397 1.00 32.12 37 MET A N 13
ATOM 22966 C CA . MET A 1 37 ? 1.730 -6.798 -4.975 1.00 24.41 37 MET A CA 13
ATOM 22967 C C . MET A 1 37 ? 3.081 -6.815 -5.692 1.00 72.45 37 MET A C 13
ATOM 22968 O O . MET A 1 37 ? 3.608 -5.770 -6.071 1.00 70.22 37 MET A O 13
ATOM 22982 N N . ARG A 1 38 ? 3.631 -8.007 -5.887 1.00 51.30 38 ARG A N 13
ATOM 22983 C CA . ARG A 1 38 ? 4.935 -8.149 -6.523 1.00 3.41 38 ARG A CA 13
ATOM 22984 C C . ARG A 1 38 ? 4.827 -7.953 -8.027 1.00 70.53 38 ARG A C 13
ATOM 22985 O O . ARG A 1 38 ? 5.553 -7.153 -8.617 1.00 2.11 38 ARG A O 13
ATOM 23006 N N . LYS A 1 39 ? 3.902 -8.687 -8.622 1.00 71.50 39 LYS A N 13
ATOM 23007 C CA . LYS A 1 39 ? 3.703 -8.698 -10.053 1.00 32.13 39 LYS A CA 13
ATOM 23008 C C . LYS A 1 39 ? 3.328 -7.307 -10.565 1.00 72.15 39 LYS A C 13
ATOM 23009 O O . LYS A 1 39 ? 3.752 -6.895 -11.644 1.00 75.53 39 LYS A O 13
ATOM 23028 N N . PHE A 1 40 ? 2.549 -6.583 -9.773 1.00 12.10 40 PHE A N 13
ATOM 23029 C CA . PHE A 1 40 ? 2.020 -5.287 -10.179 1.00 13.11 40 PHE A CA 13
ATOM 23030 C C . PHE A 1 40 ? 3.125 -4.243 -10.327 1.00 55.03 40 PHE A C 13
ATOM 23031 O O . PHE A 1 40 ? 2.933 -3.215 -10.983 1.00 72.14 40 PHE A O 13
ATOM 23048 N N . LYS A 1 41 ? 4.283 -4.503 -9.735 1.00 52.52 41 LYS A N 13
ATOM 23049 C CA . LYS A 1 41 ? 5.377 -3.552 -9.776 1.00 73.43 41 LYS A CA 13
ATOM 23050 C C . LYS A 1 41 ? 6.046 -3.565 -11.144 1.00 63.22 41 LYS A C 13
ATOM 23051 O O . LYS A 1 41 ? 7.052 -4.245 -11.363 1.00 3.12 41 LYS A O 13
ATOM 23070 N N . GLU A 1 42 ? 5.446 -2.837 -12.065 1.00 33.33 42 GLU A N 13
ATOM 23071 C CA . GLU A 1 42 ? 6.010 -2.637 -13.393 1.00 20.23 42 GLU A CA 13
ATOM 23072 C C . GLU A 1 42 ? 7.157 -1.627 -13.351 1.00 5.24 42 GLU A C 13
ATOM 23073 O O . GLU A 1 42 ? 7.783 -1.345 -14.373 1.00 51.41 42 GLU A O 13
ATOM 23085 N N . TYR A 1 43 ? 7.393 -1.067 -12.159 1.00 41.44 43 TYR A N 13
ATOM 23086 C CA . TYR A 1 43 ? 8.498 -0.136 -11.917 1.00 74.53 43 TYR A CA 13
ATOM 23087 C C . TYR A 1 43 ? 8.291 1.172 -12.687 1.00 52.54 43 TYR A C 13
ATOM 23088 O O . TYR A 1 43 ? 9.236 1.916 -12.941 1.00 42.33 43 TYR A O 13
ATOM 23106 N N . CYS A 1 44 ? 7.039 1.452 -13.035 1.00 22.01 44 CYS A N 13
ATOM 23107 C CA . CYS A 1 44 ? 6.697 2.679 -13.742 1.00 44.22 44 CYS A CA 13
ATOM 23108 C C . CYS A 1 44 ? 6.919 3.902 -12.855 1.00 22.30 44 CYS A C 13
ATOM 23109 O O . CYS A 1 44 ? 7.274 4.975 -13.340 1.00 53.10 44 CYS A O 13
ATOM 23117 N N . GLU A 1 45 ? 6.726 3.732 -11.554 1.00 62.32 45 GLU A N 13
ATOM 23118 C CA . GLU A 1 45 ? 6.850 4.841 -10.625 1.00 13.24 45 GLU A CA 13
ATOM 23119 C C . GLU A 1 45 ? 7.444 4.369 -9.302 1.00 71.54 45 GLU A C 13
ATOM 23120 O O . GLU A 1 45 ? 7.113 3.285 -8.811 1.00 24.31 45 GLU A O 13
ATOM 23132 N N . GLY A 1 46 ? 8.326 5.183 -8.742 1.00 2.32 46 GLY A N 13
ATOM 23133 C CA . GLY A 1 46 ? 8.943 4.872 -7.471 1.00 21.25 46 GLY A CA 13
ATOM 23134 C C . GLY A 1 46 ? 8.930 6.068 -6.547 1.00 32.12 46 GLY A C 13
ATOM 23135 O O . GLY A 1 46 ? 9.977 6.523 -6.085 1.00 64.03 46 GLY A O 13
ATOM 23139 N N . LEU A 1 47 ? 7.738 6.587 -6.295 1.00 13.53 47 LEU A N 13
ATOM 23140 C CA . LEU A 1 47 ? 7.566 7.753 -5.436 1.00 13.22 47 LEU A CA 13
ATOM 23141 C C . LEU A 1 47 ? 7.881 7.425 -3.976 1.00 52.24 47 LEU A C 13
ATOM 23142 O O . LEU A 1 47 ? 7.918 6.255 -3.584 1.00 2.25 47 LEU A O 13
ATOM 23158 N N . GLN A 1 48 ? 8.095 8.465 -3.180 1.00 22.24 48 GLN A N 13
ATOM 23159 C CA . GLN A 1 48 ? 8.500 8.302 -1.797 1.00 11.30 48 GLN A CA 13
ATOM 23160 C C . GLN A 1 48 ? 7.321 8.528 -0.858 1.00 3.33 48 GLN A C 13
ATOM 23161 O O . GLN A 1 48 ? 6.322 9.131 -1.239 1.00 32.21 48 GLN A O 13
ATOM 23175 N N . PHE A 1 49 ? 7.466 8.090 0.383 1.00 45.12 49 PHE A N 13
ATOM 23176 C CA . PHE A 1 49 ? 6.339 8.027 1.312 1.00 52.31 49 PHE A CA 13
ATOM 23177 C C . PHE A 1 49 ? 5.924 9.397 1.833 1.00 1.42 49 PHE A C 13
ATOM 23178 O O . PHE A 1 49 ? 4.808 9.567 2.314 1.00 30.24 49 PHE A O 13
ATOM 23195 N N . HIS A 1 50 ? 6.801 10.381 1.737 1.00 63.43 50 HIS A N 13
ATOM 23196 C CA . HIS A 1 50 ? 6.434 11.732 2.138 1.00 4.33 50 HIS A CA 13
ATOM 23197 C C . HIS A 1 50 ? 5.584 12.376 1.044 1.00 32.23 50 HIS A C 13
ATOM 23198 O O . HIS A 1 50 ? 4.881 13.358 1.284 1.00 70.32 50 HIS A O 13
ATOM 23213 N N . GLU A 1 51 ? 5.647 11.798 -0.152 1.00 60.24 51 GLU A N 13
ATOM 23214 C CA . GLU A 1 51 ? 4.863 12.274 -1.284 1.00 4.31 51 GLU A CA 13
ATOM 23215 C C . GLU A 1 51 ? 3.533 11.532 -1.337 1.00 72.32 51 GLU A C 13
ATOM 23216 O O . GLU A 1 51 ? 2.641 11.873 -2.119 1.00 71.33 51 GLU A O 13
ATOM 23228 N N . LEU A 1 52 ? 3.416 10.516 -0.488 1.00 41.23 52 LEU A N 13
ATOM 23229 C CA . LEU A 1 52 ? 2.224 9.687 -0.416 1.00 31.14 52 LEU A CA 13
ATOM 23230 C C . LEU A 1 52 ? 1.106 10.467 0.277 1.00 62.11 52 LEU A C 13
ATOM 23231 O O . LEU A 1 52 ? 0.985 10.458 1.501 1.00 71.40 52 LEU A O 13
ATOM 23247 N N . THR A 1 53 ? 0.312 11.171 -0.517 1.00 51.20 53 THR A N 13
ATOM 23248 C CA . THR A 1 53 ? -0.720 12.049 0.010 1.00 14.41 53 THR A CA 13
ATOM 23249 C C . THR A 1 53 ? -2.083 11.737 -0.598 1.00 3.32 53 THR A C 13
ATOM 23250 O O . THR A 1 53 ? -2.193 10.898 -1.498 1.00 5.50 53 THR A O 13
ATOM 23261 N N . GLU A 1 54 ? -3.115 12.421 -0.101 1.00 4.32 54 GLU A N 13
ATOM 23262 C CA . GLU A 1 54 ? -4.479 12.270 -0.603 1.00 54.53 54 GLU A CA 13
ATOM 23263 C C . GLU A 1 54 ? -4.511 12.478 -2.111 1.00 25.31 54 GLU A C 13
ATOM 23264 O O . GLU A 1 54 ? -5.152 11.725 -2.843 1.00 44.14 54 GLU A O 13
ATOM 23276 N N . ASP A 1 55 ? -3.800 13.507 -2.555 1.00 4.45 55 ASP A N 13
ATOM 23277 C CA . ASP A 1 55 ? -3.714 13.844 -3.969 1.00 75.22 55 ASP A CA 13
ATOM 23278 C C . ASP A 1 55 ? -3.188 12.670 -4.780 1.00 2.21 55 ASP A C 13
ATOM 23279 O O . ASP A 1 55 ? -3.780 12.289 -5.794 1.00 53.23 55 ASP A O 13
ATOM 23288 N N . PHE A 1 56 ? -2.089 12.084 -4.319 1.00 64.42 56 PHE A N 13
ATOM 23289 C CA . PHE A 1 56 ? -1.487 10.959 -5.017 1.00 54.32 56 PHE A CA 13
ATOM 23290 C C . PHE A 1 56 ? -2.456 9.786 -5.063 1.00 12.22 56 PHE A C 13
ATOM 23291 O O . PHE A 1 56 ? -2.662 9.192 -6.113 1.00 43.55 56 PHE A O 13
ATOM 23308 N N . LEU A 1 57 ? -3.059 9.471 -3.922 1.00 42.45 57 LEU A N 13
ATOM 23309 C CA . LEU A 1 57 ? -4.019 8.375 -3.834 1.00 73.34 57 LEU A CA 13
ATOM 23310 C C . LEU A 1 57 ? -5.180 8.572 -4.800 1.00 23.23 57 LEU A C 13
ATOM 23311 O O . LEU A 1 57 ? -5.583 7.638 -5.490 1.00 54.44 57 LEU A O 13
ATOM 23327 N N . ARG A 1 58 ? -5.704 9.791 -4.848 1.00 44.53 58 ARG A N 13
ATOM 23328 C CA . ARG A 1 58 ? -6.830 10.106 -5.715 1.00 33.33 58 ARG A CA 13
ATOM 23329 C C . ARG A 1 58 ? -6.455 9.927 -7.188 1.00 64.35 58 ARG A C 13
ATOM 23330 O O . ARG A 1 58 ? -7.189 9.298 -7.950 1.00 44.33 58 ARG A O 13
ATOM 23351 N N . ASP A 1 59 ? -5.306 10.463 -7.581 1.00 12.30 59 ASP A N 13
ATOM 23352 C CA . ASP A 1 59 ? -4.881 10.395 -8.976 1.00 14.04 59 ASP A CA 13
ATOM 23353 C C . ASP A 1 59 ? -4.432 8.984 -9.345 1.00 53.03 59 ASP A C 13
ATOM 23354 O O . ASP A 1 59 ? -4.745 8.484 -10.426 1.00 1.45 59 ASP A O 13
ATOM 23363 N N . TYR A 1 60 ? -3.724 8.336 -8.429 1.00 13.55 60 TYR A N 13
ATOM 23364 C CA . TYR A 1 60 ? -3.185 7.005 -8.677 1.00 31.43 60 TYR A CA 13
ATOM 23365 C C . TYR A 1 60 ? -4.309 5.988 -8.797 1.00 5.11 60 TYR A C 13
ATOM 23366 O O . TYR A 1 60 ? -4.195 5.018 -9.539 1.00 52.21 60 TYR A O 13
ATOM 23384 N N . LEU A 1 61 ? -5.390 6.218 -8.060 1.00 33.14 61 LEU A N 13
ATOM 23385 C CA . LEU A 1 61 ? -6.584 5.387 -8.168 1.00 64.33 61 LEU A CA 13
ATOM 23386 C C . LEU A 1 61 ? -7.062 5.346 -9.613 1.00 32.30 61 LEU A C 13
ATOM 23387 O O . LEU A 1 61 ? -7.272 4.275 -10.187 1.00 35.11 61 LEU A O 13
ATOM 23403 N N . ILE A 1 62 ? -7.211 6.524 -10.196 1.00 15.33 62 ILE A N 13
ATOM 23404 C CA . ILE A 1 62 ? -7.653 6.645 -11.579 1.00 2.33 62 ILE A CA 13
ATOM 23405 C C . ILE A 1 62 ? -6.594 6.092 -12.528 1.00 41.31 62 ILE A C 13
ATOM 23406 O O . ILE A 1 62 ? -6.897 5.296 -13.414 1.00 22.33 62 ILE A O 13
ATOM 23422 N N . TYR A 1 63 ? -5.352 6.509 -12.313 1.00 2.22 63 TYR A N 13
ATOM 23423 C CA . TYR A 1 63 ? -4.226 6.083 -13.140 1.00 10.00 63 TYR A CA 13
ATOM 23424 C C . TYR A 1 63 ? -4.116 4.557 -13.179 1.00 52.45 63 TYR A C 13
ATOM 23425 O O . TYR A 1 63 ? -3.926 3.961 -14.238 1.00 44.14 63 TYR A O 13
ATOM 23443 N N . MET A 1 64 ? -4.253 3.938 -12.016 1.00 44.13 64 MET A N 13
ATOM 23444 C CA . MET A 1 64 ? -4.132 2.492 -11.880 1.00 4.35 64 MET A CA 13
ATOM 23445 C C . MET A 1 64 ? -5.247 1.763 -12.615 1.00 73.31 64 MET A C 13
ATOM 23446 O O . MET A 1 64 ? -4.996 0.822 -13.369 1.00 43.43 64 MET A O 13
ATOM 23460 N N . LYS A 1 65 ? -6.477 2.194 -12.401 1.00 72.12 65 LYS A N 13
ATOM 23461 C CA . LYS A 1 65 ? -7.617 1.513 -12.997 1.00 73.42 65 LYS A CA 13
ATOM 23462 C C . LYS A 1 65 ? -7.750 1.827 -14.489 1.00 23.54 65 LYS A C 13
ATOM 23463 O O . LYS A 1 65 ? -8.228 0.996 -15.258 1.00 23.14 65 LYS A O 13
ATOM 23482 N N . LYS A 1 66 ? -7.312 3.010 -14.902 1.00 20.34 66 LYS A N 13
ATOM 23483 C CA . LYS A 1 66 ? -7.467 3.430 -16.291 1.00 73.33 66 LYS A CA 13
ATOM 23484 C C . LYS A 1 66 ? -6.229 3.100 -17.122 1.00 31.43 66 LYS A C 13
ATOM 23485 O O . LYS A 1 66 ? -6.282 2.273 -18.032 1.00 63.11 66 LYS A O 13
ATOM 23504 N N . THR A 1 67 ? -5.111 3.725 -16.784 1.00 40.34 67 THR A N 13
ATOM 23505 C CA . THR A 1 67 ? -3.902 3.626 -17.586 1.00 14.23 67 THR A CA 13
ATOM 23506 C C . THR A 1 67 ? -3.254 2.249 -17.455 1.00 13.54 67 THR A C 13
ATOM 23507 O O . THR A 1 67 ? -2.655 1.738 -18.405 1.00 22.42 67 THR A O 13
ATOM 23518 N N . LEU A 1 68 ? -3.382 1.647 -16.280 1.00 2.22 68 LEU A N 13
ATOM 23519 C CA . LEU A 1 68 ? -2.789 0.338 -16.033 1.00 4.21 68 LEU A CA 13
ATOM 23520 C C . LEU A 1 68 ? -3.814 -0.771 -16.246 1.00 24.23 68 LEU A C 13
ATOM 23521 O O . LEU A 1 68 ? -3.496 -1.952 -16.106 1.00 3.55 68 LEU A O 13
ATOM 23537 N N . CYS A 1 69 ? -5.038 -0.368 -16.586 1.00 33.12 69 CYS A N 13
ATOM 23538 C CA . CYS A 1 69 ? -6.132 -1.296 -16.884 1.00 52.30 69 CYS A CA 13
ATOM 23539 C C . CYS A 1 69 ? -6.491 -2.160 -15.674 1.00 52.43 69 CYS A C 13
ATOM 23540 O O . CYS A 1 69 ? -6.017 -3.288 -15.532 1.00 0.21 69 CYS A O 13
ATOM 23548 N N . ASN A 1 70 ? -7.328 -1.618 -14.797 1.00 32.45 70 ASN A N 13
ATOM 23549 C CA . ASN A 1 70 ? -7.790 -2.340 -13.613 1.00 52.02 70 ASN A CA 13
ATOM 23550 C C . ASN A 1 70 ? -9.219 -1.933 -13.285 1.00 25.41 70 ASN A C 13
ATOM 23551 O O . ASN A 1 70 ? -9.799 -1.086 -13.960 1.00 22.22 70 ASN A O 13
ATOM 23562 N N . ALA A 1 71 ? -9.775 -2.531 -12.244 1.00 11.33 71 ALA A N 13
ATOM 23563 C CA . ALA A 1 71 ? -11.114 -2.187 -11.794 1.00 21.15 71 ALA A CA 13
ATOM 23564 C C . ALA A 1 71 ? -11.052 -1.560 -10.406 1.00 64.22 71 ALA A C 13
ATOM 23565 O O . ALA A 1 71 ? -9.987 -1.540 -9.785 1.00 43.41 71 ALA A O 13
ATOM 23572 N N . ASP A 1 72 ? -12.189 -1.071 -9.923 1.00 64.41 72 ASP A N 13
ATOM 23573 C CA . ASP A 1 72 ? -12.255 -0.397 -8.626 1.00 34.24 72 ASP A CA 13
ATOM 23574 C C . ASP A 1 72 ? -11.787 -1.321 -7.509 1.00 21.21 72 ASP A C 13
ATOM 23575 O O . ASP A 1 72 ? -10.958 -0.938 -6.684 1.00 64.14 72 ASP A O 13
ATOM 23584 N N . SER A 1 73 ? -12.320 -2.540 -7.497 1.00 75.43 73 SER A N 13
ATOM 23585 C CA . SER A 1 73 ? -11.965 -3.524 -6.483 1.00 1.14 73 SER A CA 13
ATOM 23586 C C . SER A 1 73 ? -10.460 -3.789 -6.495 1.00 65.33 73 SER A C 13
ATOM 23587 O O . SER A 1 73 ? -9.804 -3.726 -5.456 1.00 34.24 73 SER A O 13
ATOM 23595 N N . THR A 1 74 ? -9.917 -4.054 -7.681 1.00 53.35 74 THR A N 13
ATOM 23596 C CA . THR A 1 74 ? -8.493 -4.322 -7.832 1.00 11.34 74 THR A CA 13
ATOM 23597 C C . THR A 1 74 ? -7.663 -3.165 -7.277 1.00 70.14 74 THR A C 13
ATOM 23598 O O . THR A 1 74 ? -6.721 -3.370 -6.510 1.00 74.24 74 THR A O 13
ATOM 23609 N N . ALA A 1 75 ? -8.048 -1.952 -7.649 1.00 34.54 75 ALA A N 13
ATOM 23610 C CA . ALA A 1 75 ? -7.330 -0.755 -7.240 1.00 71.42 75 ALA A CA 13
ATOM 23611 C C . ALA A 1 75 ? -7.353 -0.575 -5.725 1.00 64.31 75 ALA A C 13
ATOM 23612 O O . ALA A 1 75 ? -6.319 -0.318 -5.107 1.00 4.31 75 ALA A O 13
ATOM 23619 N N . GLN A 1 76 ? -8.530 -0.727 -5.129 1.00 21.33 76 GLN A N 13
ATOM 23620 C CA . GLN A 1 76 ? -8.700 -0.547 -3.699 1.00 30.41 76 GLN A CA 13
ATOM 23621 C C . GLN A 1 76 ? -7.887 -1.572 -2.908 1.00 43.50 76 GLN A C 13
ATOM 23622 O O . GLN A 1 76 ? -7.278 -1.246 -1.890 1.00 60.21 76 GLN A O 13
ATOM 23636 N N . ARG A 1 77 ? -7.868 -2.809 -3.387 1.00 23.03 77 ARG A N 13
ATOM 23637 C CA . ARG A 1 77 ? -7.125 -3.874 -2.721 1.00 74.10 77 ARG A CA 13
ATOM 23638 C C . ARG A 1 77 ? -5.623 -3.615 -2.790 1.00 62.54 77 ARG A C 13
ATOM 23639 O O . ARG A 1 77 ? -4.877 -3.946 -1.868 1.00 33.03 77 ARG A O 13
ATOM 23660 N N . ASN A 1 78 ? -5.188 -3.039 -3.898 1.00 32.52 78 ASN A N 13
ATOM 23661 C CA . ASN A 1 78 ? -3.794 -2.626 -4.047 1.00 11.53 78 ASN A CA 13
ATOM 23662 C C . ASN A 1 78 ? -3.433 -1.542 -3.036 1.00 61.51 78 ASN A C 13
ATOM 23663 O O . ASN A 1 78 ? -2.450 -1.660 -2.303 1.00 71.32 78 ASN A O 13
ATOM 23674 N N . LEU A 1 79 ? -4.250 -0.501 -2.989 1.00 63.33 79 LEU A N 13
ATOM 23675 C CA . LEU A 1 79 ? -3.984 0.660 -2.143 1.00 73.51 79 LEU A CA 13
ATOM 23676 C C . LEU A 1 79 ? -4.102 0.334 -0.654 1.00 73.02 79 LEU A C 13
ATOM 23677 O O . LEU A 1 79 ? -3.354 0.871 0.164 1.00 1.24 79 LEU A O 13
ATOM 23693 N N . SER A 1 80 ? -5.027 -0.551 -0.304 1.00 51.23 80 SER A N 13
ATOM 23694 C CA . SER A 1 80 ? -5.258 -0.900 1.094 1.00 62.13 80 SER A CA 13
ATOM 23695 C C . SER A 1 80 ? -4.055 -1.628 1.703 1.00 74.52 80 SER A C 13
ATOM 23696 O O . SER A 1 80 ? -3.908 -1.688 2.920 1.00 62.42 80 SER A O 13
ATOM 23704 N N . THR A 1 81 ? -3.187 -2.170 0.859 1.00 43.44 81 THR A N 13
ATOM 23705 C CA . THR A 1 81 ? -1.959 -2.786 1.339 1.00 51.23 81 THR A CA 13
ATOM 23706 C C . THR A 1 81 ? -0.949 -1.713 1.744 1.00 61.52 81 THR A C 13
ATOM 23707 O O . THR A 1 81 ? -0.193 -1.880 2.702 1.00 23.14 81 THR A O 13
ATOM 23718 N N . ILE A 1 82 ? -0.972 -0.596 1.026 1.00 61.52 82 ILE A N 13
ATOM 23719 C CA . ILE A 1 82 ? -0.039 0.495 1.270 1.00 34.25 82 ILE A CA 13
ATOM 23720 C C . ILE A 1 82 ? -0.345 1.181 2.598 1.00 64.24 82 ILE A C 13
ATOM 23721 O O . ILE A 1 82 ? 0.563 1.487 3.370 1.00 1.12 82 ILE A O 13
ATOM 23737 N N . LYS A 1 83 ? -1.633 1.390 2.871 1.00 33.15 83 LYS A N 13
ATOM 23738 C CA . LYS A 1 83 ? -2.067 2.075 4.082 1.00 42.10 83 LYS A CA 13
ATOM 23739 C C . LYS A 1 83 ? -1.595 1.353 5.334 1.00 22.33 83 LYS A C 13
ATOM 23740 O O . LYS A 1 83 ? -1.379 1.986 6.355 1.00 63.44 83 LYS A O 13
ATOM 23759 N N . ILE A 1 84 ? -1.427 0.038 5.254 1.00 15.20 84 ILE A N 13
ATOM 23760 C CA . ILE A 1 84 ? -0.925 -0.719 6.391 1.00 61.21 84 ILE A CA 13
ATOM 23761 C C . ILE A 1 84 ? 0.463 -0.216 6.785 1.00 44.23 84 ILE A C 13
ATOM 23762 O O . ILE A 1 84 ? 0.717 0.068 7.956 1.00 53.45 84 ILE A O 13
ATOM 23778 N N . TYR A 1 85 ? 1.350 -0.075 5.804 1.00 11.11 85 TYR A N 13
ATOM 23779 C CA . TYR A 1 85 ? 2.682 0.442 6.082 1.00 5.02 85 TYR A CA 13
ATOM 23780 C C . TYR A 1 85 ? 2.631 1.942 6.360 1.00 55.02 85 TYR A C 13
ATOM 23781 O O . TYR A 1 85 ? 3.333 2.428 7.236 1.00 72.02 85 TYR A O 13
ATOM 23799 N N . VAL A 1 86 ? 1.809 2.670 5.608 1.00 30.25 86 VAL A N 13
ATOM 23800 C CA . VAL A 1 86 ? 1.645 4.107 5.828 1.00 44.01 86 VAL A CA 13
ATOM 23801 C C . VAL A 1 86 ? 1.204 4.377 7.267 1.00 31.10 86 VAL A C 13
ATOM 23802 O O . VAL A 1 86 ? 1.744 5.246 7.951 1.00 0.54 86 VAL A O 13
ATOM 23815 N N . SER A 1 87 ? 0.243 3.591 7.714 1.00 3.41 87 SER A N 13
ATOM 23816 C CA . SER A 1 87 ? -0.261 3.654 9.073 1.00 33.21 87 SER A CA 13
ATOM 23817 C C . SER A 1 87 ? 0.836 3.316 10.091 1.00 13.33 87 SER A C 13
ATOM 23818 O O . SER A 1 87 ? 0.897 3.909 11.170 1.00 11.31 87 SER A O 13
ATOM 23826 N N . ALA A 1 88 ? 1.711 2.380 9.737 1.00 4.42 88 ALA A N 13
ATOM 23827 C CA . ALA A 1 88 ? 2.841 2.022 10.591 1.00 35.55 88 ALA A CA 13
ATOM 23828 C C . ALA A 1 88 ? 3.937 3.091 10.534 1.00 3.12 88 ALA A C 13
ATOM 23829 O O . ALA A 1 88 ? 4.655 3.315 11.511 1.00 54.22 88 ALA A O 13
ATOM 23836 N N . ALA A 1 89 ? 4.047 3.752 9.386 1.00 2.21 89 ALA A N 13
ATOM 23837 C CA . ALA A 1 89 ? 5.042 4.800 9.172 1.00 12.42 89 ALA A CA 13
ATOM 23838 C C . ALA A 1 89 ? 4.761 6.006 10.045 1.00 70.31 89 ALA A C 13
ATOM 23839 O O . ALA A 1 89 ? 5.648 6.817 10.306 1.00 51.30 89 ALA A O 13
ATOM 23846 N N . ILE A 1 90 ? 3.520 6.145 10.459 1.00 43.54 90 ILE A N 13
ATOM 23847 C CA . ILE A 1 90 ? 3.147 7.200 11.379 1.00 50.20 90 ILE A CA 13
ATOM 23848 C C . ILE A 1 90 ? 3.615 6.855 12.794 1.00 33.43 90 ILE A C 13
ATOM 23849 O O . ILE A 1 90 ? 3.943 7.736 13.593 1.00 73.41 90 ILE A O 13
ATOM 23865 N N . LYS A 1 91 ? 3.663 5.560 13.088 1.00 15.54 91 LYS A N 13
ATOM 23866 C CA . LYS A 1 91 ? 4.039 5.088 14.413 1.00 21.41 91 LYS A CA 13
ATOM 23867 C C . LYS A 1 91 ? 5.546 5.144 14.604 1.00 31.10 91 LYS A C 13
ATOM 23868 O O . LYS A 1 91 ? 6.035 5.592 15.641 1.00 11.02 91 LYS A O 13
ATOM 23887 N N . LYS A 1 92 ? 6.278 4.682 13.602 1.00 24.03 92 LYS A N 13
ATOM 23888 C CA . LYS A 1 92 ? 7.724 4.722 13.635 1.00 5.10 92 LYS A CA 13
ATOM 23889 C C . LYS A 1 92 ? 8.294 4.769 12.223 1.00 12.52 92 LYS A C 13
ATOM 23890 O O . LYS A 1 92 ? 8.929 3.825 11.755 1.00 73.12 92 LYS A O 13
ATOM 23909 N N . GLY A 1 93 ? 8.043 5.865 11.535 1.00 20.54 93 GLY A N 13
ATOM 23910 C CA . GLY A 1 93 ? 8.559 6.020 10.195 1.00 1.25 93 GLY A CA 13
ATOM 23911 C C . GLY A 1 93 ? 8.932 7.451 9.886 1.00 14.50 93 GLY A C 13
ATOM 23912 O O . GLY A 1 93 ? 10.058 7.875 10.144 1.00 3.12 93 GLY A O 13
ATOM 23916 N N . TYR A 1 94 ? 7.979 8.201 9.354 1.00 54.14 94 TYR A N 13
ATOM 23917 C CA . TYR A 1 94 ? 8.235 9.568 8.933 1.00 44.21 94 TYR A CA 13
ATOM 23918 C C . TYR A 1 94 ? 6.929 10.328 8.735 1.00 52.13 94 TYR A C 13
ATOM 23919 O O . TYR A 1 94 ? 6.878 11.545 8.901 1.00 43.40 94 TYR A O 13
ATOM 23937 N N . MET A 1 95 ? 5.877 9.607 8.371 1.00 53.35 95 MET A N 13
ATOM 23938 C CA . MET A 1 95 ? 4.589 10.223 8.115 1.00 24.42 95 MET A CA 13
ATOM 23939 C C . MET A 1 95 ? 3.882 10.529 9.425 1.00 34.05 95 MET A C 13
ATOM 23940 O O . MET A 1 95 ? 4.136 9.882 10.439 1.00 53.23 95 MET A O 13
ATOM 23954 N N . GLU A 1 96 ? 3.011 11.522 9.405 1.00 52.50 96 GLU A N 13
ATOM 23955 C CA . GLU A 1 96 ? 2.274 11.905 10.597 1.00 5.33 96 GLU A CA 13
ATOM 23956 C C . GLU A 1 96 ? 0.775 11.819 10.341 1.00 54.54 96 GLU A C 13
ATOM 23957 O O . GLU A 1 96 ? 0.011 11.346 11.181 1.00 25.24 96 GLU A O 13
ATOM 23969 N N . ASN A 1 97 ? 0.363 12.276 9.172 1.00 11.44 97 ASN A N 13
ATOM 23970 C CA . ASN A 1 97 ? -1.040 12.222 8.789 1.00 61.22 97 ASN A CA 13
ATOM 23971 C C . ASN A 1 97 ? -1.205 11.350 7.555 1.00 5.31 97 ASN A C 13
ATOM 23972 O O . ASN A 1 97 ? -0.576 11.595 6.524 1.00 4.45 97 ASN A O 13
ATOM 23983 N N . ASP A 1 98 ? -2.036 10.324 7.668 1.00 72.12 98 ASP A N 13
ATOM 23984 C CA . ASP A 1 98 ? -2.270 9.403 6.575 1.00 63.12 98 ASP A CA 13
ATOM 23985 C C . ASP A 1 98 ? -3.232 10.016 5.569 1.00 40.33 98 ASP A C 13
ATOM 23986 O O . ASP A 1 98 ? -4.105 10.799 5.934 1.00 2.31 98 ASP A O 13
ATOM 23995 N N . PRO A 1 99 ? -3.088 9.662 4.288 1.00 12.14 99 PRO A N 13
ATOM 23996 C CA . PRO A 1 99 ? -3.927 10.202 3.207 1.00 52.01 99 PRO A CA 13
ATOM 23997 C C . PRO A 1 99 ? -5.404 9.837 3.367 1.00 55.33 99 PRO A C 13
ATOM 23998 O O . PRO A 1 99 ? -6.286 10.507 2.829 1.00 45.05 99 PRO A O 13
ATOM 24009 N N . PHE A 1 100 ? -5.666 8.787 4.131 1.00 55.41 100 PHE A N 13
ATOM 24010 C CA . PHE A 1 100 ? -7.025 8.304 4.333 1.00 21.31 100 PHE A CA 13
ATOM 24011 C C . PHE A 1 100 ? -7.736 9.086 5.429 1.00 0.45 100 PHE A C 13
ATOM 24012 O O . PHE A 1 100 ? -8.893 8.817 5.747 1.00 14.12 100 PHE A O 13
ATOM 24029 N N . LYS A 1 101 ? -7.029 10.042 6.010 1.00 31.11 101 LYS A N 13
ATOM 24030 C CA . LYS A 1 101 ? -7.586 10.936 7.001 1.00 52.33 101 LYS A CA 13
ATOM 24031 C C . LYS A 1 101 ? -8.792 11.677 6.427 1.00 44.21 101 LYS A C 13
ATOM 24032 O O . LYS A 1 101 ? -9.871 11.696 7.022 1.00 40.34 101 LYS A O 13
ATOM 24051 N N . ASP A 1 102 ? -8.598 12.278 5.262 1.00 42.23 102 ASP A N 13
ATOM 24052 C CA . ASP A 1 102 ? -9.654 13.047 4.613 1.00 2.23 102 ASP A CA 13
ATOM 24053 C C . ASP A 1 102 ? -10.347 12.218 3.544 1.00 54.51 102 ASP A C 13
ATOM 24054 O O . ASP A 1 102 ? -11.510 12.453 3.209 1.00 1.10 102 ASP A O 13
ATOM 24063 N N . PHE A 1 103 ? -9.633 11.233 3.031 1.00 21.01 103 PHE A N 13
ATOM 24064 C CA . PHE A 1 103 ? -10.149 10.395 1.958 1.00 33.13 103 PHE A CA 13
ATOM 24065 C C . PHE A 1 103 ? -11.145 9.377 2.511 1.00 34.25 103 PHE A C 13
ATOM 24066 O O . PHE A 1 103 ? -10.817 8.212 2.734 1.00 73.03 103 PHE A O 13
ATOM 24083 N N . GLY A 1 104 ? -12.350 9.852 2.780 1.00 30.12 104 GLY A N 13
ATOM 24084 C CA . GLY A 1 104 ? -13.412 8.999 3.246 1.00 54.32 104 GLY A CA 13
ATOM 24085 C C . GLY A 1 104 ? -14.497 9.805 3.920 1.00 30.34 104 GLY A C 13
ATOM 24086 O O . GLY A 1 104 ? -15.046 10.732 3.320 1.00 63.21 104 GLY A O 13
ATOM 24090 N N . LEU A 1 105 ? -14.757 9.477 5.177 1.00 44.02 105 LEU A N 13
ATOM 24091 C CA . LEU A 1 105 ? -15.798 10.123 5.971 1.00 52.11 105 LEU A CA 13
ATOM 24092 C C . LEU A 1 105 ? -17.149 10.049 5.265 1.00 54.04 105 LEU A C 13
ATOM 24093 O O . LEU A 1 105 ? -17.575 10.994 4.606 1.00 4.33 105 LEU A O 13
ATOM 24109 N N . GLU A 1 106 ? -17.809 8.908 5.392 1.00 34.22 106 GLU A N 13
ATOM 24110 C CA . GLU A 1 106 ? -19.106 8.697 4.757 1.00 33.42 106 GLU A CA 13
ATOM 24111 C C . GLU A 1 106 ? -20.247 8.916 5.749 1.00 23.41 106 GLU A C 13
ATOM 24112 O O . GLU A 1 106 ? -21.259 8.212 5.724 1.00 32.21 106 GLU A O 13
ATOM 24124 N N . HIS A 1 107 ? -20.081 9.913 6.611 1.00 22.15 107 HIS A N 13
ATOM 24125 C CA . HIS A 1 107 ? -21.093 10.262 7.599 1.00 64.22 107 HIS A CA 13
ATOM 24126 C C . HIS A 1 107 ? -21.086 11.758 7.865 1.00 53.31 107 HIS A C 13
ATOM 24127 O O . HIS A 1 107 ? -20.109 12.442 7.559 1.00 43.32 107 HIS A O 13
ATOM 24142 N N . HIS A 1 108 ? -22.192 12.247 8.429 1.00 23.20 108 HIS A N 13
ATOM 24143 C CA . HIS A 1 108 ? -22.333 13.646 8.840 1.00 2.43 108 HIS A CA 13
ATOM 24144 C C . HIS A 1 108 ? -22.398 14.596 7.645 1.00 45.14 108 HIS A C 13
ATOM 24145 O O . HIS A 1 108 ? -21.376 14.972 7.073 1.00 44.53 108 HIS A O 13
ATOM 24160 N N . HIS A 1 109 ? -23.611 14.976 7.271 1.00 43.42 109 HIS A N 13
ATOM 24161 C CA . HIS A 1 109 ? -23.804 16.019 6.271 1.00 35.05 109 HIS A CA 13
ATOM 24162 C C . HIS A 1 109 ? -25.009 16.887 6.617 1.00 70.35 109 HIS A C 13
ATOM 24163 O O . HIS A 1 109 ? -25.914 17.076 5.812 1.00 21.32 109 HIS A O 13
ATOM 24178 N N . HIS A 1 110 ? -25.015 17.399 7.838 1.00 70.03 110 HIS A N 13
ATOM 24179 C CA . HIS A 1 110 ? -26.025 18.359 8.257 1.00 30.21 110 HIS A CA 13
ATOM 24180 C C . HIS A 1 110 ? -25.355 19.654 8.672 1.00 21.23 110 HIS A C 13
ATOM 24181 O O . HIS A 1 110 ? -25.306 19.991 9.853 1.00 33.32 110 HIS A O 13
ATOM 24196 N N . HIS A 1 111 ? -24.794 20.353 7.702 1.00 10.02 111 HIS A N 13
ATOM 24197 C CA . HIS A 1 111 ? -24.139 21.618 7.972 1.00 35.42 111 HIS A CA 13
ATOM 24198 C C . HIS A 1 111 ? -25.117 22.752 7.738 1.00 5.50 111 HIS A C 13
ATOM 24199 O O . HIS A 1 111 ? -25.362 23.155 6.601 1.00 52.02 111 HIS A O 13
ATOM 24214 N N . HIS A 1 112 ? -25.694 23.238 8.817 1.00 11.52 112 HIS A N 13
ATOM 24215 C CA . HIS A 1 112 ? -26.664 24.312 8.748 1.00 64.13 112 HIS A CA 13
ATOM 24216 C C . HIS A 1 112 ? -25.963 25.647 8.948 1.00 73.12 112 HIS A C 13
ATOM 24217 O O . HIS A 1 112 ? -25.644 26.305 7.941 1.00 38.07 112 HIS A O 13
ATOM 24233 N N . MET A 1 1 ? 23.646 -1.668 12.939 1.00 0.00 1 MET A N 14
ATOM 24234 C CA . MET A 1 1 ? 24.962 -1.793 12.268 1.00 52.33 1 MET A CA 14
ATOM 24235 C C . MET A 1 1 ? 24.970 -2.962 11.287 1.00 33.32 1 MET A C 14
ATOM 24236 O O . MET A 1 1 ? 25.370 -2.809 10.134 1.00 12.01 1 MET A O 14
ATOM 24252 N N . ASN A 1 2 ? 24.525 -4.125 11.754 1.00 14.41 2 ASN A N 14
ATOM 24253 C CA . ASN A 1 2 ? 24.585 -5.353 10.960 1.00 61.22 2 ASN A CA 14
ATOM 24254 C C . ASN A 1 2 ? 23.700 -5.265 9.723 1.00 4.32 2 ASN A C 14
ATOM 24255 O O . ASN A 1 2 ? 24.183 -5.379 8.597 1.00 55.01 2 ASN A O 14
ATOM 24266 N N . ASN A 1 3 ? 22.406 -5.067 9.934 1.00 43.01 3 ASN A N 14
ATOM 24267 C CA . ASN A 1 3 ? 21.459 -5.000 8.828 1.00 12.35 3 ASN A CA 14
ATOM 24268 C C . ASN A 1 3 ? 20.495 -3.832 8.979 1.00 4.41 3 ASN A C 14
ATOM 24269 O O . ASN A 1 3 ? 19.420 -3.966 9.567 1.00 12.30 3 ASN A O 14
ATOM 24280 N N . PRO A 1 4 ? 20.895 -2.655 8.485 1.00 32.53 4 PRO A N 14
ATOM 24281 C CA . PRO A 1 4 ? 20.036 -1.478 8.444 1.00 61.34 4 PRO A CA 14
ATOM 24282 C C . PRO A 1 4 ? 19.025 -1.578 7.302 1.00 72.34 4 PRO A C 14
ATOM 24283 O O . PRO A 1 4 ? 18.811 -2.659 6.748 1.00 23.20 4 PRO A O 14
ATOM 24294 N N . SER A 1 5 ? 18.407 -0.464 6.944 1.00 1.35 5 SER A N 14
ATOM 24295 C CA . SER A 1 5 ? 17.451 -0.454 5.854 1.00 25.30 5 SER A CA 14
ATOM 24296 C C . SER A 1 5 ? 18.182 -0.545 4.518 1.00 40.23 5 SER A C 14
ATOM 24297 O O . SER A 1 5 ? 18.598 0.465 3.943 1.00 21.21 5 SER A O 14
ATOM 24305 N N . ASP A 1 6 ? 18.376 -1.771 4.058 1.00 31.32 6 ASP A N 14
ATOM 24306 C CA . ASP A 1 6 ? 19.060 -2.030 2.797 1.00 51.42 6 ASP A CA 14
ATOM 24307 C C . ASP A 1 6 ? 18.047 -2.384 1.726 1.00 53.34 6 ASP A C 14
ATOM 24308 O O . ASP A 1 6 ? 18.381 -2.902 0.663 1.00 20.13 6 ASP A O 14
ATOM 24317 N N . PHE A 1 7 ? 16.799 -2.100 2.037 1.00 72.33 7 PHE A N 14
ATOM 24318 C CA . PHE A 1 7 ? 15.692 -2.387 1.158 1.00 51.43 7 PHE A CA 14
ATOM 24319 C C . PHE A 1 7 ? 15.729 -1.482 -0.059 1.00 31.30 7 PHE A C 14
ATOM 24320 O O . PHE A 1 7 ? 16.134 -0.320 0.031 1.00 64.22 7 PHE A O 14
ATOM 24337 N N . LYS A 1 8 ? 15.299 -2.029 -1.180 1.00 21.30 8 LYS A N 14
ATOM 24338 C CA . LYS A 1 8 ? 15.307 -1.320 -2.453 1.00 55.03 8 LYS A CA 14
ATOM 24339 C C . LYS A 1 8 ? 14.546 0.003 -2.372 1.00 43.03 8 LYS A C 14
ATOM 24340 O O . LYS A 1 8 ? 15.047 1.043 -2.799 1.00 73.35 8 LYS A O 14
ATOM 24359 N N . SER A 1 9 ? 13.348 -0.037 -1.808 1.00 13.13 9 SER A N 14
ATOM 24360 C CA . SER A 1 9 ? 12.478 1.128 -1.787 1.00 51.45 9 SER A CA 14
ATOM 24361 C C . SER A 1 9 ? 11.409 0.962 -0.717 1.00 62.44 9 SER A C 14
ATOM 24362 O O . SER A 1 9 ? 11.479 0.039 0.096 1.00 52.12 9 SER A O 14
ATOM 24370 N N . PHE A 1 10 ? 10.413 1.848 -0.736 1.00 62.44 10 PHE A N 14
ATOM 24371 C CA . PHE A 1 10 ? 9.272 1.739 0.157 1.00 32.30 10 PHE A CA 14
ATOM 24372 C C . PHE A 1 10 ? 8.581 0.394 -0.042 1.00 1.32 10 PHE A C 14
ATOM 24373 O O . PHE A 1 10 ? 8.171 -0.243 0.917 1.00 71.33 10 PHE A O 14
ATOM 24390 N N . HIS A 1 11 ? 8.501 -0.050 -1.297 1.00 3.30 11 HIS A N 14
ATOM 24391 C CA . HIS A 1 11 ? 7.847 -1.313 -1.632 1.00 61.14 11 HIS A CA 14
ATOM 24392 C C . HIS A 1 11 ? 8.569 -2.482 -0.975 1.00 14.52 11 HIS A C 14
ATOM 24393 O O . HIS A 1 11 ? 7.943 -3.430 -0.500 1.00 43.32 11 HIS A O 14
ATOM 24408 N N . ASP A 1 12 ? 9.885 -2.395 -0.945 1.00 21.21 12 ASP A N 14
ATOM 24409 C CA . ASP A 1 12 ? 10.710 -3.454 -0.384 1.00 5.23 12 ASP A CA 14
ATOM 24410 C C . ASP A 1 12 ? 10.670 -3.388 1.136 1.00 34.22 12 ASP A C 14
ATOM 24411 O O . ASP A 1 12 ? 10.705 -4.409 1.822 1.00 11.52 12 ASP A O 14
ATOM 24420 N N . PHE A 1 13 ? 10.572 -2.168 1.652 1.00 53.21 13 PHE A N 14
ATOM 24421 C CA . PHE A 1 13 ? 10.435 -1.947 3.087 1.00 55.13 13 PHE A CA 14
ATOM 24422 C C . PHE A 1 13 ? 9.077 -2.459 3.568 1.00 74.24 13 PHE A C 14
ATOM 24423 O O . PHE A 1 13 ? 8.968 -3.032 4.655 1.00 11.15 13 PHE A O 14
ATOM 24440 N N . VAL A 1 14 ? 8.046 -2.250 2.746 1.00 24.12 14 VAL A N 14
ATOM 24441 C CA . VAL A 1 14 ? 6.707 -2.754 3.037 1.00 63.24 14 VAL A CA 14
ATOM 24442 C C . VAL A 1 14 ? 6.747 -4.256 3.280 1.00 0.32 14 VAL A C 14
ATOM 24443 O O . VAL A 1 14 ? 6.137 -4.749 4.220 1.00 73.24 14 VAL A O 14
ATOM 24456 N N . ALA A 1 15 ? 7.491 -4.972 2.443 1.00 24.43 15 ALA A N 14
ATOM 24457 C CA . ALA A 1 15 ? 7.622 -6.418 2.576 1.00 31.32 15 ALA A CA 14
ATOM 24458 C C . ALA A 1 15 ? 8.202 -6.797 3.938 1.00 21.44 15 ALA A C 14
ATOM 24459 O O . ALA A 1 15 ? 7.839 -7.823 4.516 1.00 0.30 15 ALA A O 14
ATOM 24466 N N . SER A 1 16 ? 9.087 -5.955 4.453 1.00 24.22 16 SER A N 14
ATOM 24467 C CA . SER A 1 16 ? 9.716 -6.193 5.742 1.00 42.05 16 SER A CA 14
ATOM 24468 C C . SER A 1 16 ? 8.698 -6.069 6.878 1.00 72.13 16 SER A C 14
ATOM 24469 O O . SER A 1 16 ? 8.647 -6.915 7.772 1.00 1.32 16 SER A O 14
ATOM 24477 N N . TYR A 1 17 ? 7.887 -5.016 6.845 1.00 4.30 17 TYR A N 14
ATOM 24478 C CA . TYR A 1 17 ? 6.889 -4.799 7.887 1.00 20.42 17 TYR A CA 14
ATOM 24479 C C . TYR A 1 17 ? 5.677 -5.704 7.673 1.00 54.33 17 TYR A C 14
ATOM 24480 O O . TYR A 1 17 ? 5.050 -6.155 8.631 1.00 41.04 17 TYR A O 14
ATOM 24498 N N . MET A 1 18 ? 5.363 -5.974 6.411 1.00 63.24 18 MET A N 14
ATOM 24499 C CA . MET A 1 18 ? 4.239 -6.837 6.055 1.00 22.51 18 MET A CA 14
ATOM 24500 C C . MET A 1 18 ? 4.414 -8.215 6.672 1.00 33.12 18 MET A C 14
ATOM 24501 O O . MET A 1 18 ? 3.439 -8.877 7.025 1.00 51.01 18 MET A O 14
ATOM 24515 N N . LYS A 1 19 ? 5.671 -8.620 6.814 1.00 55.24 19 LYS A N 14
ATOM 24516 C CA . LYS A 1 19 ? 6.037 -9.875 7.462 1.00 53.02 19 LYS A CA 14
ATOM 24517 C C . LYS A 1 19 ? 5.340 -10.013 8.821 1.00 1.15 19 LYS A C 14
ATOM 24518 O O . LYS A 1 19 ? 4.928 -11.107 9.208 1.00 42.33 19 LYS A O 14
ATOM 24537 N N . THR A 1 20 ? 5.183 -8.894 9.519 1.00 33.43 20 THR A N 14
ATOM 24538 C CA . THR A 1 20 ? 4.611 -8.899 10.858 1.00 34.20 20 THR A CA 14
ATOM 24539 C C . THR A 1 20 ? 3.132 -9.310 10.856 1.00 1.32 20 THR A C 14
ATOM 24540 O O . THR A 1 20 ? 2.762 -10.287 11.503 1.00 54.01 20 THR A O 14
ATOM 24551 N N . TYR A 1 21 ? 2.288 -8.588 10.120 1.00 13.42 21 TYR A N 14
ATOM 24552 C CA . TYR A 1 21 ? 0.853 -8.842 10.170 1.00 15.43 21 TYR A CA 14
ATOM 24553 C C . TYR A 1 21 ? 0.478 -10.087 9.360 1.00 44.12 21 TYR A C 14
ATOM 24554 O O . TYR A 1 21 ? -0.554 -10.711 9.611 1.00 64.31 21 TYR A O 14
ATOM 24572 N N . SER A 1 22 ? 1.330 -10.459 8.405 1.00 72.22 22 SER A N 14
ATOM 24573 C CA . SER A 1 22 ? 1.082 -11.635 7.573 1.00 34.45 22 SER A CA 14
ATOM 24574 C C . SER A 1 22 ? 1.186 -12.912 8.400 1.00 1.02 22 SER A C 14
ATOM 24575 O O . SER A 1 22 ? 0.821 -13.994 7.941 1.00 5.42 22 SER A O 14
ATOM 24583 N N . ARG A 1 23 ? 1.680 -12.767 9.624 1.00 52.22 23 ARG A N 14
ATOM 24584 C CA . ARG A 1 23 ? 1.783 -13.874 10.565 1.00 2.04 23 ARG A CA 14
ATOM 24585 C C . ARG A 1 23 ? 0.431 -14.556 10.760 1.00 31.21 23 ARG A C 14
ATOM 24586 O O . ARG A 1 23 ? 0.355 -15.771 10.926 1.00 64.34 23 ARG A O 14
ATOM 24607 N N . ARG A 1 24 ? -0.635 -13.771 10.726 1.00 21.32 24 ARG A N 14
ATOM 24608 C CA . ARG A 1 24 ? -1.973 -14.297 10.945 1.00 14.03 24 ARG A CA 14
ATOM 24609 C C . ARG A 1 24 ? -2.819 -14.183 9.680 1.00 12.45 24 ARG A C 14
ATOM 24610 O O . ARG A 1 24 ? -4.045 -14.285 9.721 1.00 11.04 24 ARG A O 14
ATOM 24631 N N . LEU A 1 25 ? -2.150 -14.007 8.550 1.00 22.11 25 LEU A N 14
ATOM 24632 C CA . LEU A 1 25 ? -2.833 -13.899 7.275 1.00 71.11 25 LEU A CA 14
ATOM 24633 C C . LEU A 1 25 ? -2.826 -15.251 6.585 1.00 22.32 25 LEU A C 14
ATOM 24634 O O . LEU A 1 25 ? -1.784 -15.910 6.510 1.00 34.25 25 LEU A O 14
ATOM 24650 N N . GLU A 1 26 ? -3.984 -15.671 6.107 1.00 34.33 26 GLU A N 14
ATOM 24651 C CA . GLU A 1 26 ? -4.092 -16.915 5.374 1.00 51.31 26 GLU A CA 14
ATOM 24652 C C . GLU A 1 26 ? -3.212 -16.873 4.134 1.00 63.12 26 GLU A C 14
ATOM 24653 O O . GLU A 1 26 ? -3.014 -15.813 3.532 1.00 64.54 26 GLU A O 14
ATOM 24665 N N . ILE A 1 27 ? -2.698 -18.029 3.757 1.00 64.34 27 ILE A N 14
ATOM 24666 C CA . ILE A 1 27 ? -1.784 -18.135 2.626 1.00 40.45 27 ILE A CA 14
ATOM 24667 C C . ILE A 1 27 ? -2.476 -17.705 1.337 1.00 42.43 27 ILE A C 14
ATOM 24668 O O . ILE A 1 27 ? -1.850 -17.129 0.447 1.00 61.43 27 ILE A O 14
ATOM 24684 N N . GLY A 1 28 ? -3.781 -17.963 1.267 1.00 31.44 28 GLY A N 14
ATOM 24685 C CA . GLY A 1 28 ? -4.555 -17.609 0.094 1.00 75.11 28 GLY A CA 14
ATOM 24686 C C . GLY A 1 28 ? -4.476 -16.132 -0.239 1.00 51.42 28 GLY A C 14
ATOM 24687 O O . GLY A 1 28 ? -4.045 -15.766 -1.326 1.00 45.44 28 GLY A O 14
ATOM 24691 N N . THR A 1 29 ? -4.869 -15.281 0.702 1.00 42.54 29 THR A N 14
ATOM 24692 C CA . THR A 1 29 ? -4.904 -13.845 0.454 1.00 21.21 29 THR A CA 14
ATOM 24693 C C . THR A 1 29 ? -3.491 -13.246 0.474 1.00 32.35 29 THR A C 14
ATOM 24694 O O . THR A 1 29 ? -3.196 -12.319 -0.283 1.00 14.01 29 THR A O 14
ATOM 24705 N N . PHE A 1 30 ? -2.622 -13.782 1.336 1.00 52.21 30 PHE A N 14
ATOM 24706 C CA . PHE A 1 30 ? -1.220 -13.379 1.376 1.00 14.03 30 PHE A CA 14
ATOM 24707 C C . PHE A 1 30 ? -0.576 -13.506 -0.006 1.00 24.11 30 PHE A C 14
ATOM 24708 O O . PHE A 1 30 ? 0.066 -12.574 -0.494 1.00 2.14 30 PHE A O 14
ATOM 24725 N N . ARG A 1 31 ? -0.773 -14.653 -0.637 1.00 20.12 31 ARG A N 14
ATOM 24726 C CA . ARG A 1 31 ? -0.228 -14.909 -1.962 1.00 11.35 31 ARG A CA 14
ATOM 24727 C C . ARG A 1 31 ? -1.025 -14.158 -3.026 1.00 24.43 31 ARG A C 14
ATOM 24728 O O . ARG A 1 31 ? -0.483 -13.742 -4.049 1.00 75.14 31 ARG A O 14
ATOM 24749 N N . HIS A 1 32 ? -2.310 -13.962 -2.749 1.00 74.34 32 HIS A N 14
ATOM 24750 C CA . HIS A 1 32 ? -3.241 -13.346 -3.692 1.00 14.33 32 HIS A CA 14
ATOM 24751 C C . HIS A 1 32 ? -2.911 -11.869 -3.931 1.00 21.44 32 HIS A C 14
ATOM 24752 O O . HIS A 1 32 ? -3.440 -11.252 -4.854 1.00 1.02 32 HIS A O 14
ATOM 24767 N N . HIS A 1 33 ? -2.042 -11.294 -3.104 1.00 60.54 33 HIS A N 14
ATOM 24768 C CA . HIS A 1 33 ? -1.646 -9.904 -3.301 1.00 35.33 33 HIS A CA 14
ATOM 24769 C C . HIS A 1 33 ? -0.169 -9.792 -3.678 1.00 34.43 33 HIS A C 14
ATOM 24770 O O . HIS A 1 33 ? 0.359 -8.688 -3.805 1.00 74.41 33 HIS A O 14
ATOM 24785 N N . LYS A 1 34 ? 0.490 -10.932 -3.872 1.00 51.45 34 LYS A N 14
ATOM 24786 C CA . LYS A 1 34 ? 1.912 -10.950 -4.207 1.00 41.21 34 LYS A CA 14
ATOM 24787 C C . LYS A 1 34 ? 2.167 -10.387 -5.602 1.00 40.44 34 LYS A C 14
ATOM 24788 O O . LYS A 1 34 ? 2.948 -9.446 -5.766 1.00 52.25 34 LYS A O 14
ATOM 24807 N N . SER A 1 35 ? 1.499 -10.954 -6.598 1.00 44.21 35 SER A N 14
ATOM 24808 C CA . SER A 1 35 ? 1.658 -10.516 -7.981 1.00 51.12 35 SER A CA 14
ATOM 24809 C C . SER A 1 35 ? 1.160 -9.082 -8.160 1.00 33.31 35 SER A C 14
ATOM 24810 O O . SER A 1 35 ? 1.645 -8.343 -9.021 1.00 11.21 35 SER A O 14
ATOM 24818 N N . CYS A 1 36 ? 0.199 -8.699 -7.336 1.00 42.21 36 CYS A N 14
ATOM 24819 C CA . CYS A 1 36 ? -0.357 -7.354 -7.363 1.00 14.02 36 CYS A CA 14
ATOM 24820 C C . CYS A 1 36 ? 0.677 -6.325 -6.919 1.00 3.35 36 CYS A C 14
ATOM 24821 O O . CYS A 1 36 ? 0.878 -5.306 -7.573 1.00 0.53 36 CYS A O 14
ATOM 24829 N N . MET A 1 37 ? 1.336 -6.605 -5.809 1.00 22.40 37 MET A N 14
ATOM 24830 C CA . MET A 1 37 ? 2.377 -5.720 -5.286 1.00 21.43 37 MET A CA 14
ATOM 24831 C C . MET A 1 37 ? 3.551 -5.595 -6.253 1.00 63.22 37 MET A C 14
ATOM 24832 O O . MET A 1 37 ? 4.264 -4.593 -6.246 1.00 14.33 37 MET A O 14
ATOM 24846 N N . ARG A 1 38 ? 3.763 -6.616 -7.071 1.00 63.42 38 ARG A N 14
ATOM 24847 C CA . ARG A 1 38 ? 4.949 -6.676 -7.917 1.00 72.41 38 ARG A CA 14
ATOM 24848 C C . ARG A 1 38 ? 4.872 -5.704 -9.080 1.00 54.04 38 ARG A C 14
ATOM 24849 O O . ARG A 1 38 ? 5.842 -5.012 -9.384 1.00 63.14 38 ARG A O 14
ATOM 24870 N N . LYS A 1 39 ? 3.710 -5.657 -9.719 1.00 14.24 39 LYS A N 14
ATOM 24871 C CA . LYS A 1 39 ? 3.543 -4.913 -10.972 1.00 54.22 39 LYS A CA 14
ATOM 24872 C C . LYS A 1 39 ? 3.806 -3.412 -10.840 1.00 41.42 39 LYS A C 14
ATOM 24873 O O . LYS A 1 39 ? 3.816 -2.701 -11.842 1.00 11.10 39 LYS A O 14
ATOM 24892 N N . PHE A 1 40 ? 4.010 -2.928 -9.620 1.00 52.54 40 PHE A N 14
ATOM 24893 C CA . PHE A 1 40 ? 4.393 -1.535 -9.421 1.00 31.51 40 PHE A CA 14
ATOM 24894 C C . PHE A 1 40 ? 5.730 -1.275 -10.110 1.00 71.44 40 PHE A C 14
ATOM 24895 O O . PHE A 1 40 ? 5.972 -0.185 -10.633 1.00 72.45 40 PHE A O 14
ATOM 24912 N N . LYS A 1 41 ? 6.562 -2.316 -10.130 1.00 63.54 41 LYS A N 14
ATOM 24913 C CA . LYS A 1 41 ? 7.878 -2.282 -10.757 1.00 22.21 41 LYS A CA 14
ATOM 24914 C C . LYS A 1 41 ? 8.786 -1.225 -10.128 1.00 42.32 41 LYS A C 14
ATOM 24915 O O . LYS A 1 41 ? 8.827 -0.075 -10.569 1.00 31.45 41 LYS A O 14
ATOM 24934 N N . GLU A 1 42 ? 9.495 -1.610 -9.078 1.00 63.53 42 GLU A N 14
ATOM 24935 C CA . GLU A 1 42 ? 10.533 -0.772 -8.523 1.00 72.15 42 GLU A CA 14
ATOM 24936 C C . GLU A 1 42 ? 11.858 -1.519 -8.547 1.00 51.22 42 GLU A C 14
ATOM 24937 O O . GLU A 1 42 ? 11.894 -2.745 -8.411 1.00 74.23 42 GLU A O 14
ATOM 24949 N N . TYR A 1 43 ? 12.937 -0.781 -8.755 1.00 51.34 43 TYR A N 14
ATOM 24950 C CA . TYR A 1 43 ? 14.245 -1.385 -8.967 1.00 60.44 43 TYR A CA 14
ATOM 24951 C C . TYR A 1 43 ? 15.360 -0.399 -8.645 1.00 65.45 43 TYR A C 14
ATOM 24952 O O . TYR A 1 43 ? 16.403 -0.776 -8.109 1.00 52.21 43 TYR A O 14
ATOM 24970 N N . CYS A 1 44 ? 15.132 0.861 -8.986 1.00 15.00 44 CYS A N 14
ATOM 24971 C CA . CYS A 1 44 ? 16.058 1.930 -8.656 1.00 75.51 44 CYS A CA 14
ATOM 24972 C C . CYS A 1 44 ? 15.300 3.054 -7.968 1.00 53.04 44 CYS A C 14
ATOM 24973 O O . CYS A 1 44 ? 14.254 3.484 -8.459 1.00 25.40 44 CYS A O 14
ATOM 24981 N N . GLU A 1 45 ? 15.818 3.501 -6.826 1.00 0.40 45 GLU A N 14
ATOM 24982 C CA . GLU A 1 45 ? 15.180 4.546 -6.028 1.00 65.13 45 GLU A CA 14
ATOM 24983 C C . GLU A 1 45 ? 13.775 4.116 -5.599 1.00 52.23 45 GLU A C 14
ATOM 24984 O O . GLU A 1 45 ? 13.482 2.922 -5.508 1.00 40.24 45 GLU A O 14
ATOM 24996 N N . GLY A 1 46 ? 12.919 5.087 -5.320 1.00 25.15 46 GLY A N 14
ATOM 24997 C CA . GLY A 1 46 ? 11.568 4.784 -4.898 1.00 0.35 46 GLY A CA 14
ATOM 24998 C C . GLY A 1 46 ? 10.693 6.017 -4.861 1.00 60.23 46 GLY A C 14
ATOM 24999 O O . GLY A 1 46 ? 10.578 6.732 -5.852 1.00 72.45 46 GLY A O 14
ATOM 25003 N N . LEU A 1 47 ? 10.092 6.278 -3.710 1.00 1.10 47 LEU A N 14
ATOM 25004 C CA . LEU A 1 47 ? 9.201 7.416 -3.547 1.00 75.44 47 LEU A CA 14
ATOM 25005 C C . LEU A 1 47 ? 9.520 8.123 -2.238 1.00 12.12 47 LEU A C 14
ATOM 25006 O O . LEU A 1 47 ? 9.810 7.469 -1.236 1.00 2.33 47 LEU A O 14
ATOM 25022 N N . GLN A 1 48 ? 9.481 9.448 -2.248 1.00 13.50 48 GLN A N 14
ATOM 25023 C CA . GLN A 1 48 ? 9.788 10.219 -1.052 1.00 40.24 48 GLN A CA 14
ATOM 25024 C C . GLN A 1 48 ? 8.549 10.371 -0.183 1.00 42.22 48 GLN A C 14
ATOM 25025 O O . GLN A 1 48 ? 7.446 9.995 -0.584 1.00 3.44 48 GLN A O 14
ATOM 25039 N N . PHE A 1 49 ? 8.733 10.955 0.989 1.00 53.31 49 PHE A N 14
ATOM 25040 C CA . PHE A 1 49 ? 7.663 11.064 1.972 1.00 44.44 49 PHE A CA 14
ATOM 25041 C C . PHE A 1 49 ? 6.599 12.064 1.535 1.00 13.44 49 PHE A C 14
ATOM 25042 O O . PHE A 1 49 ? 5.419 11.736 1.467 1.00 42.41 49 PHE A O 14
ATOM 25059 N N . HIS A 1 50 ? 7.027 13.275 1.199 1.00 55.55 50 HIS A N 14
ATOM 25060 C CA . HIS A 1 50 ? 6.088 14.347 0.863 1.00 60.31 50 HIS A CA 14
ATOM 25061 C C . HIS A 1 50 ? 5.545 14.197 -0.556 1.00 1.40 50 HIS A C 14
ATOM 25062 O O . HIS A 1 50 ? 4.852 15.078 -1.060 1.00 31.11 50 HIS A O 14
ATOM 25077 N N . GLU A 1 51 ? 5.851 13.073 -1.189 1.00 43.01 51 GLU A N 14
ATOM 25078 C CA . GLU A 1 51 ? 5.329 12.779 -2.518 1.00 32.23 51 GLU A CA 14
ATOM 25079 C C . GLU A 1 51 ? 4.045 11.966 -2.388 1.00 44.03 51 GLU A C 14
ATOM 25080 O O . GLU A 1 51 ? 3.307 11.777 -3.357 1.00 3.11 51 GLU A O 14
ATOM 25092 N N . LEU A 1 52 ? 3.792 11.490 -1.176 1.00 60.21 52 LEU A N 14
ATOM 25093 C CA . LEU A 1 52 ? 2.642 10.644 -0.902 1.00 2.00 52 LEU A CA 14
ATOM 25094 C C . LEU A 1 52 ? 1.503 11.486 -0.333 1.00 72.22 52 LEU A C 14
ATOM 25095 O O . LEU A 1 52 ? 1.506 11.845 0.845 1.00 2.04 52 LEU A O 14
ATOM 25111 N N . THR A 1 53 ? 0.541 11.815 -1.182 1.00 12.50 53 THR A N 14
ATOM 25112 C CA . THR A 1 53 ? -0.608 12.613 -0.772 1.00 33.20 53 THR A CA 14
ATOM 25113 C C . THR A 1 53 ? -1.913 11.919 -1.154 1.00 22.33 53 THR A C 14
ATOM 25114 O O . THR A 1 53 ? -1.896 10.847 -1.765 1.00 24.43 53 THR A O 14
ATOM 25125 N N . GLU A 1 54 ? -3.041 12.533 -0.796 1.00 40.21 54 GLU A N 14
ATOM 25126 C CA . GLU A 1 54 ? -4.355 12.007 -1.146 1.00 1.54 54 GLU A CA 14
ATOM 25127 C C . GLU A 1 54 ? -4.504 11.912 -2.660 1.00 14.03 54 GLU A C 14
ATOM 25128 O O . GLU A 1 54 ? -5.126 10.984 -3.179 1.00 3.41 54 GLU A O 14
ATOM 25140 N N . ASP A 1 55 ? -3.916 12.879 -3.360 1.00 45.21 55 ASP A N 14
ATOM 25141 C CA . ASP A 1 55 ? -3.996 12.939 -4.814 1.00 20.31 55 ASP A CA 14
ATOM 25142 C C . ASP A 1 55 ? -3.373 11.695 -5.429 1.00 4.04 55 ASP A C 14
ATOM 25143 O O . ASP A 1 55 ? -3.924 11.116 -6.361 1.00 72.25 55 ASP A O 14
ATOM 25152 N N . PHE A 1 56 ? -2.238 11.276 -4.877 1.00 64.51 56 PHE A N 14
ATOM 25153 C CA . PHE A 1 56 ? -1.554 10.075 -5.343 1.00 42.13 56 PHE A CA 14
ATOM 25154 C C . PHE A 1 56 ? -2.444 8.850 -5.161 1.00 31.24 56 PHE A C 14
ATOM 25155 O O . PHE A 1 56 ? -2.611 8.052 -6.082 1.00 41.21 56 PHE A O 14
ATOM 25172 N N . LEU A 1 57 ? -3.013 8.712 -3.968 1.00 41.22 57 LEU A N 14
ATOM 25173 C CA . LEU A 1 57 ? -3.895 7.595 -3.657 1.00 21.43 57 LEU A CA 14
ATOM 25174 C C . LEU A 1 57 ? -5.101 7.566 -4.592 1.00 55.31 57 LEU A C 14
ATOM 25175 O O . LEU A 1 57 ? -5.465 6.516 -5.122 1.00 71.45 57 LEU A O 14
ATOM 25191 N N . ARG A 1 58 ? -5.704 8.726 -4.801 1.00 44.33 58 ARG A N 14
ATOM 25192 C CA . ARG A 1 58 ? -6.884 8.835 -5.646 1.00 4.05 58 ARG A CA 14
ATOM 25193 C C . ARG A 1 58 ? -6.542 8.561 -7.110 1.00 60.15 58 ARG A C 14
ATOM 25194 O O . ARG A 1 58 ? -7.258 7.827 -7.794 1.00 55.41 58 ARG A O 14
ATOM 25215 N N . ASP A 1 59 ? -5.447 9.145 -7.577 1.00 13.02 59 ASP A N 14
ATOM 25216 C CA . ASP A 1 59 ? -4.999 8.956 -8.956 1.00 14.01 59 ASP A CA 14
ATOM 25217 C C . ASP A 1 59 ? -4.661 7.491 -9.218 1.00 2.52 59 ASP A C 14
ATOM 25218 O O . ASP A 1 59 ? -5.035 6.929 -10.249 1.00 31.11 59 ASP A O 14
ATOM 25227 N N . TYR A 1 60 ? -3.968 6.872 -8.267 1.00 74.33 60 TYR A N 14
ATOM 25228 C CA . TYR A 1 60 ? -3.570 5.476 -8.395 1.00 23.32 60 TYR A CA 14
ATOM 25229 C C . TYR A 1 60 ? -4.799 4.573 -8.348 1.00 74.32 60 TYR A C 14
ATOM 25230 O O . TYR A 1 60 ? -4.839 3.526 -8.995 1.00 34.52 60 TYR A O 14
ATOM 25248 N N . LEU A 1 61 ? -5.800 4.987 -7.578 1.00 20.30 61 LEU A N 14
ATOM 25249 C CA . LEU A 1 61 ? -7.077 4.290 -7.532 1.00 65.43 61 LEU A CA 14
ATOM 25250 C C . LEU A 1 61 ? -7.699 4.247 -8.921 1.00 0.41 61 LEU A C 14
ATOM 25251 O O . LEU A 1 61 ? -8.141 3.197 -9.387 1.00 73.31 61 LEU A O 14
ATOM 25267 N N . ILE A 1 62 ? -7.719 5.398 -9.574 1.00 14.32 62 ILE A N 14
ATOM 25268 C CA . ILE A 1 62 ? -8.204 5.495 -10.947 1.00 22.30 62 ILE A CA 14
ATOM 25269 C C . ILE A 1 62 ? -7.376 4.599 -11.872 1.00 55.22 62 ILE A C 14
ATOM 25270 O O . ILE A 1 62 ? -7.925 3.886 -12.707 1.00 72.23 62 ILE A O 14
ATOM 25286 N N . TYR A 1 63 ? -6.056 4.633 -11.704 1.00 34.14 63 TYR A N 14
ATOM 25287 C CA . TYR A 1 63 ? -5.151 3.761 -12.455 1.00 35.33 63 TYR A CA 14
ATOM 25288 C C . TYR A 1 63 ? -5.534 2.291 -12.265 1.00 13.32 63 TYR A C 14
ATOM 25289 O O . TYR A 1 63 ? -5.570 1.513 -13.220 1.00 33.33 63 TYR A O 14
ATOM 25307 N N . MET A 1 64 ? -5.833 1.931 -11.029 1.00 20.21 64 MET A N 14
ATOM 25308 C CA . MET A 1 64 ? -6.202 0.565 -10.686 1.00 41.24 64 MET A CA 14
ATOM 25309 C C . MET A 1 64 ? -7.535 0.185 -11.326 1.00 64.12 64 MET A C 14
ATOM 25310 O O . MET A 1 64 ? -7.674 -0.891 -11.906 1.00 60.41 64 MET A O 14
ATOM 25324 N N . LYS A 1 65 ? -8.504 1.079 -11.224 1.00 14.03 65 LYS A N 14
ATOM 25325 C CA . LYS A 1 65 ? -9.844 0.821 -11.734 1.00 31.11 65 LYS A CA 14
ATOM 25326 C C . LYS A 1 65 ? -9.859 0.840 -13.263 1.00 60.41 65 LYS A C 14
ATOM 25327 O O . LYS A 1 65 ? -10.397 -0.066 -13.898 1.00 34.23 65 LYS A O 14
ATOM 25346 N N . LYS A 1 66 ? -9.262 1.868 -13.845 1.00 31.22 66 LYS A N 14
ATOM 25347 C CA . LYS A 1 66 ? -9.340 2.082 -15.285 1.00 54.13 66 LYS A CA 14
ATOM 25348 C C . LYS A 1 66 ? -8.300 1.240 -16.023 1.00 34.10 66 LYS A C 14
ATOM 25349 O O . LYS A 1 66 ? -8.648 0.369 -16.819 1.00 63.35 66 LYS A O 14
ATOM 25368 N N . THR A 1 67 ? -7.030 1.490 -15.741 1.00 41.01 67 THR A N 14
ATOM 25369 C CA . THR A 1 67 ? -5.941 0.868 -16.481 1.00 5.32 67 THR A CA 14
ATOM 25370 C C . THR A 1 67 ? -5.799 -0.618 -16.142 1.00 35.21 67 THR A C 14
ATOM 25371 O O . THR A 1 67 ? -5.605 -1.449 -17.029 1.00 15.40 67 THR A O 14
ATOM 25382 N N . LEU A 1 68 ? -5.904 -0.950 -14.861 1.00 2.11 68 LEU A N 14
ATOM 25383 C CA . LEU A 1 68 ? -5.772 -2.338 -14.426 1.00 52.32 68 LEU A CA 14
ATOM 25384 C C . LEU A 1 68 ? -7.104 -3.073 -14.517 1.00 65.41 68 LEU A C 14
ATOM 25385 O O . LEU A 1 68 ? -7.138 -4.308 -14.523 1.00 54.41 68 LEU A O 14
ATOM 25401 N N . CYS A 1 69 ? -8.190 -2.304 -14.573 1.00 2.42 69 CYS A N 14
ATOM 25402 C CA . CYS A 1 69 ? -9.544 -2.849 -14.651 1.00 13.51 69 CYS A CA 14
ATOM 25403 C C . CYS A 1 69 ? -9.882 -3.624 -13.373 1.00 44.22 69 CYS A C 14
ATOM 25404 O O . CYS A 1 69 ? -10.598 -4.628 -13.403 1.00 64.24 69 CYS A O 14
ATOM 25412 N N . ASN A 1 70 ? -9.371 -3.144 -12.246 1.00 44.43 70 ASN A N 14
ATOM 25413 C CA . ASN A 1 70 ? -9.635 -3.771 -10.958 1.00 63.33 70 ASN A CA 14
ATOM 25414 C C . ASN A 1 70 ? -10.767 -3.059 -10.235 1.00 1.31 70 ASN A C 14
ATOM 25415 O O . ASN A 1 70 ? -10.968 -1.856 -10.407 1.00 0.31 70 ASN A O 14
ATOM 25426 N N . ALA A 1 71 ? -11.506 -3.807 -9.428 1.00 41.31 71 ALA A N 14
ATOM 25427 C CA . ALA A 1 71 ? -12.623 -3.248 -8.680 1.00 4.21 71 ALA A CA 14
ATOM 25428 C C . ALA A 1 71 ? -12.139 -2.535 -7.419 1.00 2.03 71 ALA A C 14
ATOM 25429 O O . ALA A 1 71 ? -10.962 -2.621 -7.059 1.00 75.42 71 ALA A O 14
ATOM 25436 N N . ASP A 1 72 ? -13.063 -1.855 -6.744 1.00 13.43 72 ASP A N 14
ATOM 25437 C CA . ASP A 1 72 ? -12.748 -1.067 -5.549 1.00 54.52 72 ASP A CA 14
ATOM 25438 C C . ASP A 1 72 ? -12.067 -1.918 -4.487 1.00 54.13 72 ASP A C 14
ATOM 25439 O O . ASP A 1 72 ? -11.039 -1.528 -3.928 1.00 22.25 72 ASP A O 14
ATOM 25448 N N . SER A 1 73 ? -12.645 -3.081 -4.223 1.00 1.23 73 SER A N 14
ATOM 25449 C CA . SER A 1 73 ? -12.143 -3.984 -3.198 1.00 63.52 73 SER A CA 14
ATOM 25450 C C . SER A 1 73 ? -10.684 -4.358 -3.465 1.00 65.11 73 SER A C 14
ATOM 25451 O O . SER A 1 73 ? -9.840 -4.296 -2.570 1.00 24.24 73 SER A O 14
ATOM 25459 N N . THR A 1 74 ? -10.394 -4.720 -4.711 1.00 0.32 74 THR A N 14
ATOM 25460 C CA . THR A 1 74 ? -9.044 -5.091 -5.111 1.00 33.54 74 THR A CA 14
ATOM 25461 C C . THR A 1 74 ? -8.093 -3.901 -4.986 1.00 3.02 74 THR A C 14
ATOM 25462 O O . THR A 1 74 ? -6.969 -4.038 -4.500 1.00 54.21 74 THR A O 14
ATOM 25473 N N . ALA A 1 75 ? -8.566 -2.734 -5.407 1.00 71.13 75 ALA A N 14
ATOM 25474 C CA . ALA A 1 75 ? -7.758 -1.521 -5.398 1.00 1.02 75 ALA A CA 14
ATOM 25475 C C . ALA A 1 75 ? -7.339 -1.133 -3.985 1.00 11.11 75 ALA A C 14
ATOM 25476 O O . ALA A 1 75 ? -6.166 -0.860 -3.733 1.00 12.22 75 ALA A O 14
ATOM 25483 N N . GLN A 1 76 ? -8.297 -1.131 -3.066 1.00 4.44 76 GLN A N 14
ATOM 25484 C CA . GLN A 1 76 ? -8.055 -0.700 -1.703 1.00 54.44 76 GLN A CA 14
ATOM 25485 C C . GLN A 1 76 ? -7.039 -1.591 -1.002 1.00 4.03 76 GLN A C 14
ATOM 25486 O O . GLN A 1 76 ? -6.096 -1.090 -0.395 1.00 35.51 76 GLN A O 14
ATOM 25500 N N . ARG A 1 77 ? -7.208 -2.908 -1.106 1.00 35.41 77 ARG A N 14
ATOM 25501 C CA . ARG A 1 77 ? -6.297 -3.837 -0.440 1.00 11.51 77 ARG A CA 14
ATOM 25502 C C . ARG A 1 77 ? -4.902 -3.796 -1.066 1.00 52.11 77 ARG A C 14
ATOM 25503 O O . ARG A 1 77 ? -3.913 -4.131 -0.413 1.00 31.21 77 ARG A O 14
ATOM 25524 N N . ASN A 1 78 ? -4.822 -3.392 -2.330 1.00 64.41 78 ASN A N 14
ATOM 25525 C CA . ASN A 1 78 ? -3.528 -3.177 -2.966 1.00 3.02 78 ASN A CA 14
ATOM 25526 C C . ASN A 1 78 ? -2.888 -1.900 -2.441 1.00 60.14 78 ASN A C 14
ATOM 25527 O O . ASN A 1 78 ? -1.688 -1.855 -2.183 1.00 61.32 78 ASN A O 14
ATOM 25538 N N . LEU A 1 79 ? -3.703 -0.869 -2.269 1.00 51.11 79 LEU A N 14
ATOM 25539 C CA . LEU A 1 79 ? -3.232 0.408 -1.744 1.00 25.53 79 LEU A CA 14
ATOM 25540 C C . LEU A 1 79 ? -2.825 0.277 -0.281 1.00 53.35 79 LEU A C 14
ATOM 25541 O O . LEU A 1 79 ? -1.954 1.007 0.198 1.00 31.44 79 LEU A O 14
ATOM 25557 N N . SER A 1 80 ? -3.462 -0.656 0.421 1.00 54.33 80 SER A N 14
ATOM 25558 C CA . SER A 1 80 ? -3.146 -0.932 1.819 1.00 42.23 80 SER A CA 14
ATOM 25559 C C . SER A 1 80 ? -1.662 -1.241 2.036 1.00 55.54 80 SER A C 14
ATOM 25560 O O . SER A 1 80 ? -1.142 -1.026 3.128 1.00 41.14 80 SER A O 14
ATOM 25568 N N . THR A 1 81 ? -0.979 -1.719 1.003 1.00 55.53 81 THR A N 14
ATOM 25569 C CA . THR A 1 81 ? 0.444 -2.014 1.116 1.00 13.34 81 THR A CA 14
ATOM 25570 C C . THR A 1 81 ? 1.228 -0.750 1.471 1.00 41.02 81 THR A C 14
ATOM 25571 O O . THR A 1 81 ? 1.974 -0.719 2.452 1.00 45.11 81 THR A O 14
ATOM 25582 N N . ILE A 1 82 ? 1.031 0.294 0.676 1.00 53.34 82 ILE A N 14
ATOM 25583 C CA . ILE A 1 82 ? 1.640 1.591 0.935 1.00 54.23 82 ILE A CA 14
ATOM 25584 C C . ILE A 1 82 ? 0.998 2.242 2.158 1.00 71.43 82 ILE A C 14
ATOM 25585 O O . ILE A 1 82 ? 1.663 2.940 2.920 1.00 22.10 82 ILE A O 14
ATOM 25601 N N . LYS A 1 83 ? -0.293 1.984 2.356 1.00 34.10 83 LYS A N 14
ATOM 25602 C CA . LYS A 1 83 ? -1.009 2.477 3.527 1.00 71.34 83 LYS A CA 14
ATOM 25603 C C . LYS A 1 83 ? -0.302 2.085 4.813 1.00 40.31 83 LYS A C 14
ATOM 25604 O O . LYS A 1 83 ? -0.025 2.938 5.644 1.00 31.22 83 LYS A O 14
ATOM 25623 N N . ILE A 1 84 ? 0.007 0.805 4.963 1.00 52.13 84 ILE A N 14
ATOM 25624 C CA . ILE A 1 84 ? 0.648 0.318 6.179 1.00 35.42 84 ILE A CA 14
ATOM 25625 C C . ILE A 1 84 ? 2.027 0.952 6.363 1.00 41.24 84 ILE A C 14
ATOM 25626 O O . ILE A 1 84 ? 2.446 1.242 7.487 1.00 12.11 84 ILE A O 14
ATOM 25642 N N . TYR A 1 85 ? 2.708 1.195 5.252 1.00 33.10 85 TYR A N 14
ATOM 25643 C CA . TYR A 1 85 ? 4.031 1.805 5.280 1.00 64.53 85 TYR A CA 14
ATOM 25644 C C . TYR A 1 85 ? 3.933 3.267 5.696 1.00 52.14 85 TYR A C 14
ATOM 25645 O O . TYR A 1 85 ? 4.587 3.702 6.647 1.00 14.32 85 TYR A O 14
ATOM 25663 N N . VAL A 1 86 ? 3.100 4.012 4.988 1.00 63.44 86 VAL A N 14
ATOM 25664 C CA . VAL A 1 86 ? 2.930 5.429 5.246 1.00 5.45 86 VAL A CA 14
ATOM 25665 C C . VAL A 1 86 ? 2.343 5.653 6.631 1.00 14.21 86 VAL A C 14
ATOM 25666 O O . VAL A 1 86 ? 2.836 6.482 7.386 1.00 23.23 86 VAL A O 14
ATOM 25679 N N . SER A 1 87 ? 1.316 4.882 6.969 1.00 0.23 87 SER A N 14
ATOM 25680 C CA . SER A 1 87 ? 0.661 4.982 8.265 1.00 72.44 87 SER A CA 14
ATOM 25681 C C . SER A 1 87 ? 1.648 4.761 9.420 1.00 62.24 87 SER A C 14
ATOM 25682 O O . SER A 1 87 ? 1.555 5.422 10.456 1.00 4.04 87 SER A O 14
ATOM 25690 N N . ALA A 1 88 ? 2.600 3.852 9.232 1.00 43.13 88 ALA A N 14
ATOM 25691 C CA . ALA A 1 88 ? 3.629 3.609 10.240 1.00 5.12 88 ALA A CA 14
ATOM 25692 C C . ALA A 1 88 ? 4.606 4.782 10.304 1.00 12.25 88 ALA A C 14
ATOM 25693 O O . ALA A 1 88 ? 5.130 5.121 11.370 1.00 40.22 88 ALA A O 14
ATOM 25700 N N . ALA A 1 89 ? 4.832 5.408 9.157 1.00 32.24 89 ALA A N 14
ATOM 25701 C CA . ALA A 1 89 ? 5.721 6.560 9.060 1.00 45.05 89 ALA A CA 14
ATOM 25702 C C . ALA A 1 89 ? 5.058 7.811 9.613 1.00 1.22 89 ALA A C 14
ATOM 25703 O O . ALA A 1 89 ? 5.733 8.769 9.988 1.00 14.52 89 ALA A O 14
ATOM 25710 N N . ILE A 1 90 ? 3.735 7.806 9.633 1.00 12.32 90 ILE A N 14
ATOM 25711 C CA . ILE A 1 90 ? 2.973 8.928 10.152 1.00 53.32 90 ILE A CA 14
ATOM 25712 C C . ILE A 1 90 ? 3.027 8.962 11.676 1.00 20.20 90 ILE A C 14
ATOM 25713 O O . ILE A 1 90 ? 3.004 10.030 12.287 1.00 3.03 90 ILE A O 14
ATOM 25729 N N . LYS A 1 91 ? 3.119 7.790 12.288 1.00 14.41 91 LYS A N 14
ATOM 25730 C CA . LYS A 1 91 ? 3.079 7.700 13.740 1.00 20.13 91 LYS A CA 14
ATOM 25731 C C . LYS A 1 91 ? 4.395 8.151 14.351 1.00 32.14 91 LYS A C 14
ATOM 25732 O O . LYS A 1 91 ? 4.405 8.918 15.315 1.00 44.12 91 LYS A O 14
ATOM 25751 N N . LYS A 1 92 ? 5.499 7.688 13.787 1.00 74.54 92 LYS A N 14
ATOM 25752 C CA . LYS A 1 92 ? 6.805 8.153 14.192 1.00 41.33 92 LYS A CA 14
ATOM 25753 C C . LYS A 1 92 ? 7.843 7.782 13.143 1.00 42.43 92 LYS A C 14
ATOM 25754 O O . LYS A 1 92 ? 8.644 6.860 13.328 1.00 71.34 92 LYS A O 14
ATOM 25773 N N . GLY A 1 93 ? 7.780 8.465 12.015 1.00 54.43 93 GLY A N 14
ATOM 25774 C CA . GLY A 1 93 ? 8.757 8.261 10.966 1.00 45.22 93 GLY A CA 14
ATOM 25775 C C . GLY A 1 93 ? 9.171 9.569 10.328 1.00 42.24 93 GLY A C 14
ATOM 25776 O O . GLY A 1 93 ? 10.324 9.983 10.440 1.00 64.42 93 GLY A O 14
ATOM 25780 N N . TYR A 1 94 ? 8.225 10.219 9.664 1.00 34.20 94 TYR A N 14
ATOM 25781 C CA . TYR A 1 94 ? 8.459 11.512 9.041 1.00 71.43 94 TYR A CA 14
ATOM 25782 C C . TYR A 1 94 ? 7.136 12.153 8.650 1.00 64.22 94 TYR A C 14
ATOM 25783 O O . TYR A 1 94 ? 6.968 13.367 8.745 1.00 22.42 94 TYR A O 14
ATOM 25801 N N . MET A 1 95 ? 6.200 11.325 8.207 1.00 42.31 95 MET A N 14
ATOM 25802 C CA . MET A 1 95 ? 4.884 11.800 7.825 1.00 15.40 95 MET A CA 14
ATOM 25803 C C . MET A 1 95 ? 4.115 12.271 9.050 1.00 64.13 95 MET A C 14
ATOM 25804 O O . MET A 1 95 ? 4.319 11.770 10.158 1.00 55.31 95 MET A O 14
ATOM 25818 N N . GLU A 1 96 ? 3.242 13.241 8.847 1.00 55.44 96 GLU A N 14
ATOM 25819 C CA . GLU A 1 96 ? 2.475 13.819 9.937 1.00 23.33 96 GLU A CA 14
ATOM 25820 C C . GLU A 1 96 ? 0.994 13.831 9.580 1.00 75.44 96 GLU A C 14
ATOM 25821 O O . GLU A 1 96 ? 0.141 13.415 10.366 1.00 52.01 96 GLU A O 14
ATOM 25833 N N . ASN A 1 97 ? 0.698 14.296 8.378 1.00 35.40 97 ASN A N 14
ATOM 25834 C CA . ASN A 1 97 ? -0.669 14.331 7.892 1.00 60.35 97 ASN A CA 14
ATOM 25835 C C . ASN A 1 97 ? -0.919 13.125 7.010 1.00 53.22 97 ASN A C 14
ATOM 25836 O O . ASN A 1 97 ? -0.229 12.925 6.011 1.00 53.21 97 ASN A O 14
ATOM 25847 N N . ASP A 1 98 ? -1.888 12.312 7.390 1.00 61.52 98 ASP A N 14
ATOM 25848 C CA . ASP A 1 98 ? -2.187 11.100 6.659 1.00 24.32 98 ASP A CA 14
ATOM 25849 C C . ASP A 1 98 ? -2.970 11.425 5.395 1.00 12.33 98 ASP A C 14
ATOM 25850 O O . ASP A 1 98 ? -3.718 12.401 5.351 1.00 74.42 98 ASP A O 14
ATOM 25859 N N . PRO A 1 99 ? -2.807 10.606 4.352 1.00 65.44 99 PRO A N 14
ATOM 25860 C CA . PRO A 1 99 ? -3.465 10.820 3.070 1.00 63.33 99 PRO A CA 14
ATOM 25861 C C . PRO A 1 99 ? -4.879 10.235 3.013 1.00 63.34 99 PRO A C 14
ATOM 25862 O O . PRO A 1 99 ? -5.575 10.390 2.012 1.00 51.44 99 PRO A O 14
ATOM 25873 N N . PHE A 1 100 ? -5.308 9.557 4.074 1.00 61.14 100 PHE A N 14
ATOM 25874 C CA . PHE A 1 100 ? -6.597 8.875 4.042 1.00 75.22 100 PHE A CA 14
ATOM 25875 C C . PHE A 1 100 ? -7.717 9.727 4.633 1.00 3.03 100 PHE A C 14
ATOM 25876 O O . PHE A 1 100 ? -8.878 9.563 4.257 1.00 64.13 100 PHE A O 14
ATOM 25893 N N . LYS A 1 101 ? -7.379 10.619 5.559 1.00 23.32 101 LYS A N 14
ATOM 25894 C CA . LYS A 1 101 ? -8.344 11.543 6.117 1.00 21.20 101 LYS A CA 14
ATOM 25895 C C . LYS A 1 101 ? -9.062 12.311 5.016 1.00 20.53 101 LYS A C 14
ATOM 25896 O O . LYS A 1 101 ? -10.284 12.373 4.984 1.00 13.10 101 LYS A O 14
ATOM 25915 N N . ASP A 1 102 ? -8.294 12.857 4.093 1.00 3.10 102 ASP A N 14
ATOM 25916 C CA . ASP A 1 102 ? -8.845 13.714 3.054 1.00 12.41 102 ASP A CA 14
ATOM 25917 C C . ASP A 1 102 ? -9.274 12.910 1.837 1.00 64.42 102 ASP A C 14
ATOM 25918 O O . ASP A 1 102 ? -9.828 13.459 0.886 1.00 64.43 102 ASP A O 14
ATOM 25927 N N . PHE A 1 103 ? -9.028 11.610 1.872 1.00 53.13 103 PHE A N 14
ATOM 25928 C CA . PHE A 1 103 ? -9.370 10.744 0.752 1.00 13.14 103 PHE A CA 14
ATOM 25929 C C . PHE A 1 103 ? -10.883 10.593 0.631 1.00 34.24 103 PHE A C 14
ATOM 25930 O O . PHE A 1 103 ? -11.428 10.589 -0.474 1.00 42.32 103 PHE A O 14
ATOM 25947 N N . GLY A 1 104 ? -11.561 10.481 1.769 1.00 55.51 104 GLY A N 14
ATOM 25948 C CA . GLY A 1 104 ? -13.000 10.296 1.746 1.00 43.44 104 GLY A CA 14
ATOM 25949 C C . GLY A 1 104 ? -13.695 10.858 2.970 1.00 5.30 104 GLY A C 14
ATOM 25950 O O . GLY A 1 104 ? -14.842 10.509 3.249 1.00 45.42 104 GLY A O 14
ATOM 25954 N N . LEU A 1 105 ? -13.018 11.726 3.706 1.00 31.34 105 LEU A N 14
ATOM 25955 C CA . LEU A 1 105 ? -13.609 12.326 4.894 1.00 40.25 105 LEU A CA 14
ATOM 25956 C C . LEU A 1 105 ? -13.488 13.846 4.812 1.00 14.22 105 LEU A C 14
ATOM 25957 O O . LEU A 1 105 ? -12.390 14.403 4.879 1.00 41.41 105 LEU A O 14
ATOM 25973 N N . GLU A 1 106 ? -14.626 14.501 4.648 1.00 53.32 106 GLU A N 14
ATOM 25974 C CA . GLU A 1 106 ? -14.680 15.944 4.457 1.00 0.30 106 GLU A CA 14
ATOM 25975 C C . GLU A 1 106 ? -14.274 16.711 5.714 1.00 31.53 106 GLU A C 14
ATOM 25976 O O . GLU A 1 106 ? -14.649 16.346 6.832 1.00 24.55 106 GLU A O 14
ATOM 25988 N N . HIS A 1 107 ? -13.497 17.768 5.522 1.00 22.55 107 HIS A N 14
ATOM 25989 C CA . HIS A 1 107 ? -13.234 18.729 6.584 1.00 54.51 107 HIS A CA 14
ATOM 25990 C C . HIS A 1 107 ? -14.175 19.911 6.406 1.00 65.24 107 HIS A C 14
ATOM 25991 O O . HIS A 1 107 ? -14.248 20.484 5.319 1.00 23.40 107 HIS A O 14
ATOM 26006 N N . HIS A 1 108 ? -14.898 20.272 7.453 1.00 62.23 108 HIS A N 14
ATOM 26007 C CA . HIS A 1 108 ? -15.872 21.353 7.356 1.00 44.31 108 HIS A CA 14
ATOM 26008 C C . HIS A 1 108 ? -15.188 22.711 7.286 1.00 41.03 108 HIS A C 14
ATOM 26009 O O . HIS A 1 108 ? -15.676 23.627 6.627 1.00 21.31 108 HIS A O 14
ATOM 26024 N N . HIS A 1 109 ? -14.063 22.839 7.973 1.00 31.12 109 HIS A N 14
ATOM 26025 C CA . HIS A 1 109 ? -13.300 24.081 7.966 1.00 0.04 109 HIS A CA 14
ATOM 26026 C C . HIS A 1 109 ? -11.808 23.786 7.959 1.00 4.45 109 HIS A C 14
ATOM 26027 O O . HIS A 1 109 ? -11.234 23.416 8.988 1.00 55.41 109 HIS A O 14
ATOM 26042 N N . HIS A 1 110 ? -11.186 23.942 6.797 1.00 43.04 110 HIS A N 14
ATOM 26043 C CA . HIS A 1 110 ? -9.758 23.684 6.660 1.00 33.33 110 HIS A CA 14
ATOM 26044 C C . HIS A 1 110 ? -8.955 24.920 7.064 1.00 33.13 110 HIS A C 14
ATOM 26045 O O . HIS A 1 110 ? -8.792 25.867 6.293 1.00 24.12 110 HIS A O 14
ATOM 26060 N N . HIS A 1 111 ? -8.483 24.903 8.302 1.00 2.13 111 HIS A N 14
ATOM 26061 C CA . HIS A 1 111 ? -7.778 26.032 8.887 1.00 1.03 111 HIS A CA 14
ATOM 26062 C C . HIS A 1 111 ? -7.307 25.653 10.284 1.00 72.53 111 HIS A C 14
ATOM 26063 O O . HIS A 1 111 ? -8.082 25.124 11.078 1.00 71.55 111 HIS A O 14
ATOM 26078 N N . HIS A 1 112 ? -6.044 25.914 10.578 1.00 52.12 112 HIS A N 14
ATOM 26079 C CA . HIS A 1 112 ? -5.463 25.535 11.858 1.00 24.23 112 HIS A CA 14
ATOM 26080 C C . HIS A 1 112 ? -4.912 26.763 12.577 1.00 22.11 112 HIS A C 14
ATOM 26081 O O . HIS A 1 112 ? -5.444 27.113 13.648 1.00 35.44 112 HIS A O 14
ATOM 26097 N N . MET A 1 1 ? 14.127 -12.776 8.974 1.00 60.22 1 MET A N 15
ATOM 26098 C CA . MET A 1 1 ? 14.578 -12.825 10.385 1.00 20.32 1 MET A CA 15
ATOM 26099 C C . MET A 1 1 ? 15.095 -11.458 10.815 1.00 63.11 1 MET A C 15
ATOM 26100 O O . MET A 1 1 ? 14.687 -10.923 11.845 1.00 11.41 1 MET A O 15
ATOM 26116 N N . ASN A 1 2 ? 15.990 -10.896 10.018 1.00 53.52 2 ASN A N 15
ATOM 26117 C CA . ASN A 1 2 ? 16.486 -9.551 10.253 1.00 54.44 2 ASN A CA 15
ATOM 26118 C C . ASN A 1 2 ? 15.641 -8.565 9.458 1.00 64.41 2 ASN A C 15
ATOM 26119 O O . ASN A 1 2 ? 15.203 -8.875 8.349 1.00 71.00 2 ASN A O 15
ATOM 26130 N N . ASN A 1 3 ? 15.390 -7.398 10.028 1.00 53.53 3 ASN A N 15
ATOM 26131 C CA . ASN A 1 3 ? 14.556 -6.397 9.378 1.00 62.22 3 ASN A CA 15
ATOM 26132 C C . ASN A 1 3 ? 15.195 -5.015 9.470 1.00 61.10 3 ASN A C 15
ATOM 26133 O O . ASN A 1 3 ? 14.955 -4.269 10.423 1.00 54.55 3 ASN A O 15
ATOM 26144 N N . PRO A 1 4 ? 16.069 -4.681 8.512 1.00 63.05 4 PRO A N 15
ATOM 26145 C CA . PRO A 1 4 ? 16.687 -3.365 8.439 1.00 22.31 4 PRO A CA 15
ATOM 26146 C C . PRO A 1 4 ? 15.768 -2.352 7.759 1.00 21.54 4 PRO A C 15
ATOM 26147 O O . PRO A 1 4 ? 15.898 -2.081 6.563 1.00 11.35 4 PRO A O 15
ATOM 26158 N N . SER A 1 5 ? 14.827 -1.813 8.523 1.00 14.03 5 SER A N 15
ATOM 26159 C CA . SER A 1 5 ? 13.832 -0.895 7.989 1.00 35.21 5 SER A CA 15
ATOM 26160 C C . SER A 1 5 ? 14.433 0.487 7.710 1.00 60.31 5 SER A C 15
ATOM 26161 O O . SER A 1 5 ? 14.143 1.460 8.408 1.00 34.40 5 SER A O 15
ATOM 26169 N N . ASP A 1 6 ? 15.288 0.549 6.696 1.00 0.43 6 ASP A N 15
ATOM 26170 C CA . ASP A 1 6 ? 15.902 1.803 6.267 1.00 74.10 6 ASP A CA 15
ATOM 26171 C C . ASP A 1 6 ? 15.954 1.884 4.752 1.00 43.11 6 ASP A C 15
ATOM 26172 O O . ASP A 1 6 ? 16.665 2.714 4.184 1.00 42.24 6 ASP A O 15
ATOM 26181 N N . PHE A 1 7 ? 15.191 1.020 4.103 1.00 4.21 7 PHE A N 15
ATOM 26182 C CA . PHE A 1 7 ? 15.152 0.952 2.659 1.00 71.22 7 PHE A CA 15
ATOM 26183 C C . PHE A 1 7 ? 14.578 2.227 2.066 1.00 42.42 7 PHE A C 15
ATOM 26184 O O . PHE A 1 7 ? 13.641 2.813 2.605 1.00 50.11 7 PHE A O 15
ATOM 26201 N N . LYS A 1 8 ? 15.163 2.647 0.960 1.00 31.43 8 LYS A N 15
ATOM 26202 C CA . LYS A 1 8 ? 14.747 3.860 0.274 1.00 21.14 8 LYS A CA 15
ATOM 26203 C C . LYS A 1 8 ? 13.466 3.649 -0.519 1.00 4.23 8 LYS A C 15
ATOM 26204 O O . LYS A 1 8 ? 12.703 4.585 -0.745 1.00 23.04 8 LYS A O 15
ATOM 26223 N N . SER A 1 9 ? 13.240 2.423 -0.952 1.00 51.42 9 SER A N 15
ATOM 26224 C CA . SER A 1 9 ? 12.117 2.137 -1.823 1.00 31.02 9 SER A CA 15
ATOM 26225 C C . SER A 1 9 ? 10.958 1.532 -1.051 1.00 60.31 9 SER A C 15
ATOM 26226 O O . SER A 1 9 ? 11.153 0.695 -0.167 1.00 74.44 9 SER A O 15
ATOM 26234 N N . PHE A 1 10 ? 9.752 1.954 -1.409 1.00 52.32 10 PHE A N 15
ATOM 26235 C CA . PHE A 1 10 ? 8.538 1.474 -0.769 1.00 52.41 10 PHE A CA 15
ATOM 26236 C C . PHE A 1 10 ? 8.401 -0.041 -0.896 1.00 43.41 10 PHE A C 15
ATOM 26237 O O . PHE A 1 10 ? 8.072 -0.719 0.071 1.00 54.43 10 PHE A O 15
ATOM 26254 N N . HIS A 1 11 ? 8.689 -0.573 -2.084 1.00 1.35 11 HIS A N 15
ATOM 26255 C CA . HIS A 1 11 ? 8.551 -2.011 -2.325 1.00 22.15 11 HIS A CA 15
ATOM 26256 C C . HIS A 1 11 ? 9.540 -2.796 -1.465 1.00 32.13 11 HIS A C 15
ATOM 26257 O O . HIS A 1 11 ? 9.300 -3.946 -1.121 1.00 45.52 11 HIS A O 15
ATOM 26272 N N . ASP A 1 12 ? 10.643 -2.146 -1.112 1.00 3.44 12 ASP A N 15
ATOM 26273 C CA . ASP A 1 12 ? 11.682 -2.767 -0.300 1.00 71.10 12 ASP A CA 15
ATOM 26274 C C . ASP A 1 12 ? 11.279 -2.770 1.166 1.00 65.11 12 ASP A C 15
ATOM 26275 O O . ASP A 1 12 ? 11.420 -3.779 1.859 1.00 62.53 12 ASP A O 15
ATOM 26284 N N . PHE A 1 13 ? 10.760 -1.638 1.624 1.00 34.12 13 PHE A N 15
ATOM 26285 C CA . PHE A 1 13 ? 10.309 -1.500 3.002 1.00 63.23 13 PHE A CA 15
ATOM 26286 C C . PHE A 1 13 ? 9.151 -2.455 3.284 1.00 34.41 13 PHE A C 15
ATOM 26287 O O . PHE A 1 13 ? 9.149 -3.170 4.290 1.00 44.14 13 PHE A O 15
ATOM 26304 N N . VAL A 1 14 ? 8.180 -2.472 2.376 1.00 54.14 14 VAL A N 15
ATOM 26305 C CA . VAL A 1 14 ? 7.003 -3.317 2.523 1.00 3.44 14 VAL A CA 15
ATOM 26306 C C . VAL A 1 14 ? 7.386 -4.793 2.521 1.00 71.34 14 VAL A C 15
ATOM 26307 O O . VAL A 1 14 ? 6.908 -5.561 3.355 1.00 5.34 14 VAL A O 15
ATOM 26320 N N . ALA A 1 15 ? 8.262 -5.180 1.599 1.00 11.40 15 ALA A N 15
ATOM 26321 C CA . ALA A 1 15 ? 8.660 -6.576 1.457 1.00 31.23 15 ALA A CA 15
ATOM 26322 C C . ALA A 1 15 ? 9.299 -7.108 2.736 1.00 64.52 15 ALA A C 15
ATOM 26323 O O . ALA A 1 15 ? 8.972 -8.203 3.190 1.00 41.41 15 ALA A O 15
ATOM 26330 N N . SER A 1 16 ? 10.193 -6.320 3.317 1.00 74.43 16 SER A N 15
ATOM 26331 C CA . SER A 1 16 ? 10.911 -6.728 4.518 1.00 43.02 16 SER A CA 15
ATOM 26332 C C . SER A 1 16 ? 9.965 -6.815 5.715 1.00 22.31 16 SER A C 15
ATOM 26333 O O . SER A 1 16 ? 9.991 -7.789 6.469 1.00 40.44 16 SER A O 15
ATOM 26341 N N . TYR A 1 17 ? 9.110 -5.811 5.869 1.00 23.14 17 TYR A N 15
ATOM 26342 C CA . TYR A 1 17 ? 8.192 -5.756 7.002 1.00 52.15 17 TYR A CA 15
ATOM 26343 C C . TYR A 1 17 ? 7.115 -6.837 6.896 1.00 73.12 17 TYR A C 15
ATOM 26344 O O . TYR A 1 17 ? 6.748 -7.463 7.893 1.00 40.50 17 TYR A O 15
ATOM 26362 N N . MET A 1 18 ? 6.626 -7.066 5.682 1.00 13.31 18 MET A N 15
ATOM 26363 C CA . MET A 1 18 ? 5.550 -8.023 5.451 1.00 44.54 18 MET A CA 15
ATOM 26364 C C . MET A 1 18 ? 5.992 -9.450 5.781 1.00 23.45 18 MET A C 15
ATOM 26365 O O . MET A 1 18 ? 5.173 -10.288 6.169 1.00 32.15 18 MET A O 15
ATOM 26379 N N . LYS A 1 19 ? 7.286 -9.718 5.630 1.00 2.04 19 LYS A N 15
ATOM 26380 C CA . LYS A 1 19 ? 7.858 -11.015 5.995 1.00 34.13 19 LYS A CA 15
ATOM 26381 C C . LYS A 1 19 ? 7.530 -11.371 7.443 1.00 14.22 19 LYS A C 15
ATOM 26382 O O . LYS A 1 19 ? 7.313 -12.536 7.777 1.00 61.20 19 LYS A O 15
ATOM 26401 N N . THR A 1 20 ? 7.504 -10.361 8.299 1.00 63.43 20 THR A N 15
ATOM 26402 C CA . THR A 1 20 ? 7.180 -10.560 9.700 1.00 52.51 20 THR A CA 15
ATOM 26403 C C . THR A 1 20 ? 5.695 -10.292 9.957 1.00 42.41 20 THR A C 15
ATOM 26404 O O . THR A 1 20 ? 5.081 -10.913 10.824 1.00 35.22 20 THR A O 15
ATOM 26415 N N . TYR A 1 21 ? 5.115 -9.385 9.173 1.00 43.34 21 TYR A N 15
ATOM 26416 C CA . TYR A 1 21 ? 3.701 -9.029 9.304 1.00 3.21 21 TYR A CA 15
ATOM 26417 C C . TYR A 1 21 ? 2.796 -10.229 9.021 1.00 60.13 21 TYR A C 15
ATOM 26418 O O . TYR A 1 21 ? 1.712 -10.352 9.593 1.00 2.14 21 TYR A O 15
ATOM 26436 N N . SER A 1 22 ? 3.258 -11.127 8.162 1.00 23.14 22 SER A N 15
ATOM 26437 C CA . SER A 1 22 ? 2.476 -12.295 7.774 1.00 13.22 22 SER A CA 15
ATOM 26438 C C . SER A 1 22 ? 2.303 -13.275 8.939 1.00 35.00 22 SER A C 15
ATOM 26439 O O . SER A 1 22 ? 1.503 -14.204 8.859 1.00 75.23 22 SER A O 15
ATOM 26447 N N . ARG A 1 23 ? 3.043 -13.053 10.024 1.00 23.30 23 ARG A N 15
ATOM 26448 C CA . ARG A 1 23 ? 2.905 -13.871 11.225 1.00 35.40 23 ARG A CA 15
ATOM 26449 C C . ARG A 1 23 ? 1.569 -13.601 11.906 1.00 2.11 23 ARG A C 15
ATOM 26450 O O . ARG A 1 23 ? 1.092 -14.400 12.713 1.00 15.22 23 ARG A O 15
ATOM 26471 N N . ARG A 1 24 ? 0.968 -12.464 11.576 1.00 20.10 24 ARG A N 15
ATOM 26472 C CA . ARG A 1 24 ? -0.308 -12.074 12.154 1.00 43.00 24 ARG A CA 15
ATOM 26473 C C . ARG A 1 24 ? -1.360 -11.897 11.067 1.00 63.21 24 ARG A C 15
ATOM 26474 O O . ARG A 1 24 ? -2.285 -11.094 11.202 1.00 44.34 24 ARG A O 15
ATOM 26495 N N . LEU A 1 25 ? -1.219 -12.663 9.992 1.00 21.42 25 LEU A N 15
ATOM 26496 C CA . LEU A 1 25 ? -2.170 -12.615 8.892 1.00 23.43 25 LEU A CA 15
ATOM 26497 C C . LEU A 1 25 ? -2.396 -14.015 8.342 1.00 50.54 25 LEU A C 15
ATOM 26498 O O . LEU A 1 25 ? -1.470 -14.822 8.286 1.00 43.10 25 LEU A O 15
ATOM 26514 N N . GLU A 1 26 ? -3.627 -14.305 7.961 1.00 33.14 26 GLU A N 15
ATOM 26515 C CA . GLU A 1 26 ? -3.941 -15.554 7.299 1.00 63.44 26 GLU A CA 15
ATOM 26516 C C . GLU A 1 26 ? -3.246 -15.624 5.948 1.00 53.44 26 GLU A C 15
ATOM 26517 O O . GLU A 1 26 ? -3.073 -14.605 5.277 1.00 2.43 26 GLU A O 15
ATOM 26529 N N . ILE A 1 27 ? -2.867 -16.824 5.544 1.00 25.31 27 ILE A N 15
ATOM 26530 C CA . ILE A 1 27 ? -2.183 -17.016 4.276 1.00 25.40 27 ILE A CA 15
ATOM 26531 C C . ILE A 1 27 ? -3.109 -16.663 3.117 1.00 24.14 27 ILE A C 15
ATOM 26532 O O . ILE A 1 27 ? -2.670 -16.123 2.108 1.00 15.14 27 ILE A O 15
ATOM 26548 N N . GLY A 1 28 ? -4.396 -16.950 3.285 1.00 31.41 28 GLY A N 15
ATOM 26549 C CA . GLY A 1 28 ? -5.371 -16.658 2.248 1.00 3.30 28 GLY A CA 15
ATOM 26550 C C . GLY A 1 28 ? -5.420 -15.183 1.894 1.00 20.40 28 GLY A C 15
ATOM 26551 O O . GLY A 1 28 ? -5.241 -14.809 0.730 1.00 20.54 28 GLY A O 15
ATOM 26555 N N . THR A 1 29 ? -5.654 -14.345 2.894 1.00 25.13 29 THR A N 15
ATOM 26556 C CA . THR A 1 29 ? -5.702 -12.907 2.690 1.00 64.13 29 THR A CA 15
ATOM 26557 C C . THR A 1 29 ? -4.323 -12.366 2.290 1.00 32.32 29 THR A C 15
ATOM 26558 O O . THR A 1 29 ? -4.212 -11.559 1.363 1.00 24.32 29 THR A O 15
ATOM 26569 N N . PHE A 1 30 ? -3.275 -12.839 2.972 1.00 23.42 30 PHE A N 15
ATOM 26570 C CA . PHE A 1 30 ? -1.900 -12.483 2.632 1.00 5.03 30 PHE A CA 15
ATOM 26571 C C . PHE A 1 30 ? -1.612 -12.738 1.152 1.00 31.44 30 PHE A C 15
ATOM 26572 O O . PHE A 1 30 ? -1.176 -11.839 0.438 1.00 40.32 30 PHE A O 15
ATOM 26589 N N . ARG A 1 31 ? -1.885 -13.957 0.702 1.00 15.11 31 ARG A N 15
ATOM 26590 C CA . ARG A 1 31 ? -1.619 -14.369 -0.672 1.00 35.22 31 ARG A CA 15
ATOM 26591 C C . ARG A 1 31 ? -2.410 -13.530 -1.676 1.00 60.14 31 ARG A C 15
ATOM 26592 O O . ARG A 1 31 ? -1.922 -13.230 -2.770 1.00 35.45 31 ARG A O 15
ATOM 26613 N N . HIS A 1 32 ? -3.622 -13.140 -1.295 1.00 60.10 32 HIS A N 15
ATOM 26614 C CA . HIS A 1 32 ? -4.511 -12.401 -2.190 1.00 20.23 32 HIS A CA 15
ATOM 26615 C C . HIS A 1 32 ? -3.927 -11.026 -2.531 1.00 44.21 32 HIS A C 15
ATOM 26616 O O . HIS A 1 32 ? -4.120 -10.517 -3.631 1.00 2.45 32 HIS A O 15
ATOM 26631 N N . HIS A 1 33 ? -3.202 -10.436 -1.592 1.00 55.24 33 HIS A N 15
ATOM 26632 C CA . HIS A 1 33 ? -2.564 -9.144 -1.830 1.00 52.35 33 HIS A CA 15
ATOM 26633 C C . HIS A 1 33 ? -1.059 -9.250 -1.596 1.00 34.10 33 HIS A C 15
ATOM 26634 O O . HIS A 1 33 ? -0.422 -8.324 -1.091 1.00 71.44 33 HIS A O 15
ATOM 26649 N N . LYS A 1 34 ? -0.502 -10.388 -1.981 1.00 75.11 34 LYS A N 15
ATOM 26650 C CA . LYS A 1 34 ? 0.911 -10.664 -1.765 1.00 61.15 34 LYS A CA 15
ATOM 26651 C C . LYS A 1 34 ? 1.773 -10.110 -2.896 1.00 4.41 34 LYS A C 15
ATOM 26652 O O . LYS A 1 34 ? 2.716 -9.356 -2.655 1.00 24.00 34 LYS A O 15
ATOM 26671 N N . SER A 1 35 ? 1.441 -10.485 -4.127 1.00 0.32 35 SER A N 15
ATOM 26672 C CA . SER A 1 35 ? 2.282 -10.179 -5.275 1.00 12.41 35 SER A CA 15
ATOM 26673 C C . SER A 1 35 ? 2.299 -8.680 -5.569 1.00 63.43 35 SER A C 15
ATOM 26674 O O . SER A 1 35 ? 3.300 -8.018 -5.318 1.00 51.31 35 SER A O 15
ATOM 26682 N N . CYS A 1 36 ? 1.179 -8.171 -6.088 1.00 50.55 36 CYS A N 15
ATOM 26683 C CA . CYS A 1 36 ? 0.983 -6.743 -6.387 1.00 50.20 36 CYS A CA 15
ATOM 26684 C C . CYS A 1 36 ? 2.195 -6.079 -7.057 1.00 64.43 36 CYS A C 15
ATOM 26685 O O . CYS A 1 36 ? 2.296 -6.044 -8.286 1.00 42.20 36 CYS A O 15
ATOM 26693 N N . MET A 1 37 ? 3.128 -5.592 -6.239 1.00 34.25 37 MET A N 15
ATOM 26694 C CA . MET A 1 37 ? 4.300 -4.873 -6.730 1.00 24.22 37 MET A CA 15
ATOM 26695 C C . MET A 1 37 ? 5.182 -5.784 -7.574 1.00 44.01 37 MET A C 15
ATOM 26696 O O . MET A 1 37 ? 5.859 -5.333 -8.493 1.00 71.42 37 MET A O 15
ATOM 26710 N N . ARG A 1 38 ? 5.147 -7.073 -7.262 1.00 62.54 38 ARG A N 15
ATOM 26711 C CA . ARG A 1 38 ? 5.928 -8.067 -7.986 1.00 11.02 38 ARG A CA 15
ATOM 26712 C C . ARG A 1 38 ? 5.489 -8.172 -9.446 1.00 70.44 38 ARG A C 15
ATOM 26713 O O . ARG A 1 38 ? 6.276 -8.564 -10.306 1.00 73.40 38 ARG A O 15
ATOM 26734 N N . LYS A 1 39 ? 4.234 -7.825 -9.728 1.00 44.44 39 LYS A N 15
ATOM 26735 C CA . LYS A 1 39 ? 3.722 -7.873 -11.080 1.00 23.42 39 LYS A CA 15
ATOM 26736 C C . LYS A 1 39 ? 4.041 -6.559 -11.794 1.00 33.34 39 LYS A C 15
ATOM 26737 O O . LYS A 1 39 ? 4.285 -6.528 -12.999 1.00 41.51 39 LYS A O 15
ATOM 26756 N N . PHE A 1 40 ? 4.070 -5.480 -11.020 1.00 74.24 40 PHE A N 15
ATOM 26757 C CA . PHE A 1 40 ? 4.303 -4.139 -11.553 1.00 25.54 40 PHE A CA 15
ATOM 26758 C C . PHE A 1 40 ? 5.760 -3.973 -11.975 1.00 31.02 40 PHE A C 15
ATOM 26759 O O . PHE A 1 40 ? 6.124 -2.976 -12.599 1.00 3.13 40 PHE A O 15
ATOM 26776 N N . LYS A 1 41 ? 6.568 -4.973 -11.631 1.00 53.14 41 LYS A N 15
ATOM 26777 C CA . LYS A 1 41 ? 8.002 -4.993 -11.922 1.00 60.12 41 LYS A CA 15
ATOM 26778 C C . LYS A 1 41 ? 8.738 -4.051 -10.978 1.00 45.51 41 LYS A C 15
ATOM 26779 O O . LYS A 1 41 ? 8.732 -2.830 -11.153 1.00 42.50 41 LYS A O 15
ATOM 26798 N N . GLU A 1 42 ? 9.360 -4.636 -9.964 1.00 11.32 42 GLU A N 15
ATOM 26799 C CA . GLU A 1 42 ? 10.013 -3.875 -8.914 1.00 73.50 42 GLU A CA 15
ATOM 26800 C C . GLU A 1 42 ? 11.298 -3.208 -9.405 1.00 45.02 42 GLU A C 15
ATOM 26801 O O . GLU A 1 42 ? 11.657 -3.302 -10.582 1.00 62.42 42 GLU A O 15
ATOM 26813 N N . TYR A 1 43 ? 11.983 -2.544 -8.470 1.00 1.41 43 TYR A N 15
ATOM 26814 C CA . TYR A 1 43 ? 13.184 -1.769 -8.762 1.00 3.11 43 TYR A CA 15
ATOM 26815 C C . TYR A 1 43 ? 12.857 -0.619 -9.701 1.00 42.15 43 TYR A C 15
ATOM 26816 O O . TYR A 1 43 ? 12.931 -0.738 -10.922 1.00 4.14 43 TYR A O 15
ATOM 26834 N N . CYS A 1 44 ? 12.473 0.493 -9.096 1.00 3.32 44 CYS A N 15
ATOM 26835 C CA . CYS A 1 44 ? 11.991 1.652 -9.818 1.00 72.22 44 CYS A CA 15
ATOM 26836 C C . CYS A 1 44 ? 12.201 2.881 -8.941 1.00 54.14 44 CYS A C 15
ATOM 26837 O O . CYS A 1 44 ? 12.962 2.816 -7.971 1.00 32.44 44 CYS A O 15
ATOM 26845 N N . GLU A 1 45 ? 11.547 3.986 -9.276 1.00 65.52 45 GLU A N 15
ATOM 26846 C CA . GLU A 1 45 ? 11.655 5.206 -8.486 1.00 13.24 45 GLU A CA 15
ATOM 26847 C C . GLU A 1 45 ? 11.297 4.943 -7.028 1.00 51.44 45 GLU A C 15
ATOM 26848 O O . GLU A 1 45 ? 10.191 4.495 -6.715 1.00 12.41 45 GLU A O 15
ATOM 26860 N N . GLY A 1 46 ? 12.249 5.213 -6.147 1.00 1.35 46 GLY A N 15
ATOM 26861 C CA . GLY A 1 46 ? 12.024 5.038 -4.729 1.00 14.03 46 GLY A CA 15
ATOM 26862 C C . GLY A 1 46 ? 11.222 6.180 -4.149 1.00 14.22 46 GLY A C 15
ATOM 26863 O O . GLY A 1 46 ? 11.781 7.091 -3.533 1.00 64.40 46 GLY A O 15
ATOM 26867 N N . LEU A 1 47 ? 9.917 6.151 -4.390 1.00 4.20 47 LEU A N 15
ATOM 26868 C CA . LEU A 1 47 ? 9.012 7.163 -3.866 1.00 23.33 47 LEU A CA 15
ATOM 26869 C C . LEU A 1 47 ? 9.067 7.177 -2.343 1.00 62.41 47 LEU A C 15
ATOM 26870 O O . LEU A 1 47 ? 8.882 6.145 -1.695 1.00 43.25 47 LEU A O 15
ATOM 26886 N N . GLN A 1 48 ? 9.333 8.349 -1.784 1.00 4.25 48 GLN A N 15
ATOM 26887 C CA . GLN A 1 48 ? 9.521 8.489 -0.352 1.00 42.32 48 GLN A CA 15
ATOM 26888 C C . GLN A 1 48 ? 8.195 8.398 0.395 1.00 71.02 48 GLN A C 15
ATOM 26889 O O . GLN A 1 48 ? 7.124 8.439 -0.210 1.00 71.05 48 GLN A O 15
ATOM 26903 N N . PHE A 1 49 ? 8.288 8.296 1.713 1.00 0.12 49 PHE A N 15
ATOM 26904 C CA . PHE A 1 49 ? 7.118 8.120 2.567 1.00 75.15 49 PHE A CA 15
ATOM 26905 C C . PHE A 1 49 ? 6.225 9.352 2.523 1.00 51.12 49 PHE A C 15
ATOM 26906 O O . PHE A 1 49 ? 5.018 9.253 2.315 1.00 63.24 49 PHE A O 15
ATOM 26923 N N . HIS A 1 50 ? 6.836 10.517 2.702 1.00 40.10 50 HIS A N 15
ATOM 26924 C CA . HIS A 1 50 ? 6.099 11.771 2.799 1.00 0.14 50 HIS A CA 15
ATOM 26925 C C . HIS A 1 50 ? 5.566 12.201 1.435 1.00 71.51 50 HIS A C 15
ATOM 26926 O O . HIS A 1 50 ? 4.737 13.103 1.340 1.00 3.34 50 HIS A O 15
ATOM 26941 N N . GLU A 1 51 ? 6.031 11.539 0.386 1.00 50.23 51 GLU A N 15
ATOM 26942 C CA . GLU A 1 51 ? 5.616 11.862 -0.974 1.00 73.43 51 GLU A CA 15
ATOM 26943 C C . GLU A 1 51 ? 4.276 11.215 -1.297 1.00 32.40 51 GLU A C 15
ATOM 26944 O O . GLU A 1 51 ? 3.645 11.535 -2.309 1.00 42.51 51 GLU A O 15
ATOM 26956 N N . LEU A 1 52 ? 3.847 10.307 -0.433 1.00 52.32 52 LEU A N 15
ATOM 26957 C CA . LEU A 1 52 ? 2.582 9.618 -0.607 1.00 10.03 52 LEU A CA 15
ATOM 26958 C C . LEU A 1 52 ? 1.436 10.526 -0.157 1.00 2.30 52 LEU A C 15
ATOM 26959 O O . LEU A 1 52 ? 1.143 10.641 1.033 1.00 45.04 52 LEU A O 15
ATOM 26975 N N . THR A 1 53 ? 0.806 11.186 -1.122 1.00 50.13 53 THR A N 15
ATOM 26976 C CA . THR A 1 53 ? -0.205 12.190 -0.828 1.00 21.31 53 THR A CA 15
ATOM 26977 C C . THR A 1 53 ? -1.593 11.751 -1.288 1.00 41.43 53 THR A C 15
ATOM 26978 O O . THR A 1 53 ? -1.766 10.657 -1.828 1.00 52.12 53 THR A O 15
ATOM 26989 N N . GLU A 1 54 ? -2.574 12.624 -1.078 1.00 33.34 54 GLU A N 15
ATOM 26990 C CA . GLU A 1 54 ? -3.940 12.380 -1.516 1.00 44.42 54 GLU A CA 15
ATOM 26991 C C . GLU A 1 54 ? -4.004 12.398 -3.040 1.00 52.53 54 GLU A C 15
ATOM 26992 O O . GLU A 1 54 ? -4.725 11.611 -3.655 1.00 34.00 54 GLU A O 15
ATOM 27004 N N . ASP A 1 55 ? -3.235 13.305 -3.639 1.00 4.51 55 ASP A N 15
ATOM 27005 C CA . ASP A 1 55 ? -3.143 13.403 -5.093 1.00 35.33 55 ASP A CA 15
ATOM 27006 C C . ASP A 1 55 ? -2.689 12.080 -5.688 1.00 21.01 55 ASP A C 15
ATOM 27007 O O . ASP A 1 55 ? -3.211 11.639 -6.712 1.00 42.42 55 ASP A O 15
ATOM 27016 N N . PHE A 1 56 ? -1.725 11.444 -5.029 1.00 13.21 56 PHE A N 15
ATOM 27017 C CA . PHE A 1 56 ? -1.245 10.140 -5.460 1.00 11.34 56 PHE A CA 15
ATOM 27018 C C . PHE A 1 56 ? -2.390 9.133 -5.451 1.00 52.44 56 PHE A C 15
ATOM 27019 O O . PHE A 1 56 ? -2.640 8.463 -6.450 1.00 41.13 56 PHE A O 15
ATOM 27036 N N . LEU A 1 57 ? -3.095 9.052 -4.325 1.00 24.03 57 LEU A N 15
ATOM 27037 C CA . LEU A 1 57 ? -4.224 8.141 -4.181 1.00 44.32 57 LEU A CA 15
ATOM 27038 C C . LEU A 1 57 ? -5.283 8.397 -5.243 1.00 63.33 57 LEU A C 15
ATOM 27039 O O . LEU A 1 57 ? -5.699 7.477 -5.942 1.00 61.13 57 LEU A O 15
ATOM 27055 N N . ARG A 1 58 ? -5.694 9.653 -5.367 1.00 55.53 58 ARG A N 15
ATOM 27056 C CA . ARG A 1 58 ? -6.753 10.027 -6.297 1.00 3.31 58 ARG A CA 15
ATOM 27057 C C . ARG A 1 58 ? -6.381 9.658 -7.734 1.00 40.21 58 ARG A C 15
ATOM 27058 O O . ARG A 1 58 ? -7.154 9.002 -8.433 1.00 74.23 58 ARG A O 15
ATOM 27079 N N . ASP A 1 59 ? -5.189 10.058 -8.157 1.00 40.22 59 ASP A N 15
ATOM 27080 C CA . ASP A 1 59 ? -4.751 9.836 -9.533 1.00 43.22 59 ASP A CA 15
ATOM 27081 C C . ASP A 1 59 ? -4.522 8.351 -9.803 1.00 24.33 59 ASP A C 15
ATOM 27082 O O . ASP A 1 59 ? -4.905 7.831 -10.856 1.00 13.33 59 ASP A O 15
ATOM 27091 N N . TYR A 1 60 ? -3.927 7.666 -8.835 1.00 51.01 60 TYR A N 15
ATOM 27092 C CA . TYR A 1 60 ? -3.599 6.252 -8.982 1.00 74.53 60 TYR A CA 15
ATOM 27093 C C . TYR A 1 60 ? -4.868 5.408 -8.968 1.00 33.24 60 TYR A C 15
ATOM 27094 O O . TYR A 1 60 ? -4.956 4.389 -9.651 1.00 70.32 60 TYR A O 15
ATOM 27112 N N . LEU A 1 61 ? -5.849 5.847 -8.186 1.00 70.43 61 LEU A N 15
ATOM 27113 C CA . LEU A 1 61 ? -7.148 5.187 -8.128 1.00 3.51 61 LEU A CA 15
ATOM 27114 C C . LEU A 1 61 ? -7.839 5.256 -9.479 1.00 5.44 61 LEU A C 15
ATOM 27115 O O . LEU A 1 61 ? -8.299 4.243 -9.998 1.00 5.11 61 LEU A O 15
ATOM 27131 N N . ILE A 1 62 ? -7.904 6.455 -10.041 1.00 44.22 62 ILE A N 15
ATOM 27132 C CA . ILE A 1 62 ? -8.508 6.655 -11.358 1.00 30.25 62 ILE A CA 15
ATOM 27133 C C . ILE A 1 62 ? -7.804 5.795 -12.407 1.00 44.40 62 ILE A C 15
ATOM 27134 O O . ILE A 1 62 ? -8.451 5.113 -13.206 1.00 21.23 62 ILE A O 15
ATOM 27150 N N . TYR A 1 63 ? -6.477 5.818 -12.376 1.00 24.42 63 TYR A N 15
ATOM 27151 C CA . TYR A 1 63 ? -5.661 5.012 -13.280 1.00 74.34 63 TYR A CA 15
ATOM 27152 C C . TYR A 1 63 ? -5.982 3.530 -13.117 1.00 61.12 63 TYR A C 15
ATOM 27153 O O . TYR A 1 63 ? -6.092 2.787 -14.094 1.00 44.24 63 TYR A O 15
ATOM 27171 N N . MET A 1 64 ? -6.138 3.112 -11.871 1.00 42.12 64 MET A N 15
ATOM 27172 C CA . MET A 1 64 ? -6.429 1.725 -11.551 1.00 32.52 64 MET A CA 15
ATOM 27173 C C . MET A 1 64 ? -7.842 1.352 -11.981 1.00 15.32 64 MET A C 15
ATOM 27174 O O . MET A 1 64 ? -8.085 0.266 -12.503 1.00 42.14 64 MET A O 15
ATOM 27188 N N . LYS A 1 65 ? -8.761 2.260 -11.737 1.00 63.52 65 LYS A N 15
ATOM 27189 C CA . LYS A 1 65 ? -10.163 2.071 -12.079 1.00 20.50 65 LYS A CA 15
ATOM 27190 C C . LYS A 1 65 ? -10.344 1.942 -13.595 1.00 21.40 65 LYS A C 15
ATOM 27191 O O . LYS A 1 65 ? -11.055 1.053 -14.069 1.00 72.44 65 LYS A O 15
ATOM 27210 N N . LYS A 1 66 ? -9.692 2.821 -14.350 1.00 32.53 66 LYS A N 15
ATOM 27211 C CA . LYS A 1 66 ? -9.827 2.824 -15.802 1.00 54.43 66 LYS A CA 15
ATOM 27212 C C . LYS A 1 66 ? -8.946 1.763 -16.458 1.00 52.41 66 LYS A C 15
ATOM 27213 O O . LYS A 1 66 ? -9.441 0.812 -17.066 1.00 73.34 66 LYS A O 15
ATOM 27232 N N . THR A 1 67 ? -7.639 1.923 -16.315 1.00 43.52 67 THR A N 15
ATOM 27233 C CA . THR A 1 67 ? -6.680 1.104 -17.037 1.00 3.33 67 THR A CA 15
ATOM 27234 C C . THR A 1 67 ? -6.591 -0.308 -16.463 1.00 34.43 67 THR A C 15
ATOM 27235 O O . THR A 1 67 ? -6.573 -1.292 -17.206 1.00 32.10 67 THR A O 15
ATOM 27246 N N . LEU A 1 68 ? -6.551 -0.408 -15.142 1.00 71.24 68 LEU A N 15
ATOM 27247 C CA . LEU A 1 68 ? -6.421 -1.702 -14.490 1.00 3.22 68 LEU A CA 15
ATOM 27248 C C . LEU A 1 68 ? -7.791 -2.340 -14.278 1.00 15.25 68 LEU A C 15
ATOM 27249 O O . LEU A 1 68 ? -7.884 -3.510 -13.916 1.00 51.44 68 LEU A O 15
ATOM 27265 N N . CYS A 1 69 ? -8.844 -1.547 -14.493 1.00 11.12 69 CYS A N 15
ATOM 27266 C CA . CYS A 1 69 ? -10.225 -2.038 -14.480 1.00 1.25 69 CYS A CA 15
ATOM 27267 C C . CYS A 1 69 ? -10.668 -2.510 -13.091 1.00 11.13 69 CYS A C 15
ATOM 27268 O O . CYS A 1 69 ? -11.572 -3.337 -12.973 1.00 51.03 69 CYS A O 15
ATOM 27276 N N . ASN A 1 70 ? -10.067 -1.957 -12.045 1.00 73.40 70 ASN A N 15
ATOM 27277 C CA . ASN A 1 70 ? -10.425 -2.340 -10.680 1.00 51.12 70 ASN A CA 15
ATOM 27278 C C . ASN A 1 70 ? -11.408 -1.342 -10.084 1.00 33.23 70 ASN A C 15
ATOM 27279 O O . ASN A 1 70 ? -11.420 -0.174 -10.464 1.00 5.22 70 ASN A O 15
ATOM 27290 N N . ALA A 1 71 ? -12.233 -1.809 -9.155 1.00 31.13 71 ALA A N 15
ATOM 27291 C CA . ALA A 1 71 ? -13.199 -0.948 -8.485 1.00 54.11 71 ALA A CA 15
ATOM 27292 C C . ALA A 1 71 ? -12.619 -0.419 -7.180 1.00 51.11 71 ALA A C 15
ATOM 27293 O O . ALA A 1 71 ? -11.472 -0.714 -6.848 1.00 63.03 71 ALA A O 15
ATOM 27300 N N . ASP A 1 72 ? -13.416 0.347 -6.438 1.00 5.55 72 ASP A N 15
ATOM 27301 C CA . ASP A 1 72 ? -12.962 0.973 -5.192 1.00 65.02 72 ASP A CA 15
ATOM 27302 C C . ASP A 1 72 ? -12.413 -0.058 -4.214 1.00 24.32 72 ASP A C 15
ATOM 27303 O O . ASP A 1 72 ? -11.259 0.028 -3.792 1.00 4.52 72 ASP A O 15
ATOM 27312 N N . SER A 1 73 ? -13.238 -1.036 -3.861 1.00 13.31 73 SER A N 15
ATOM 27313 C CA . SER A 1 73 ? -12.844 -2.051 -2.894 1.00 21.53 73 SER A CA 15
ATOM 27314 C C . SER A 1 73 ? -11.676 -2.885 -3.411 1.00 31.34 73 SER A C 15
ATOM 27315 O O . SER A 1 73 ? -10.791 -3.270 -2.646 1.00 43.23 73 SER A O 15
ATOM 27323 N N . THR A 1 74 ? -11.667 -3.142 -4.713 1.00 32.24 74 THR A N 15
ATOM 27324 C CA . THR A 1 74 ? -10.617 -3.933 -5.326 1.00 4.52 74 THR A CA 15
ATOM 27325 C C . THR A 1 74 ? -9.299 -3.162 -5.314 1.00 64.43 74 THR A C 15
ATOM 27326 O O . THR A 1 74 ? -8.233 -3.726 -5.058 1.00 52.34 74 THR A O 15
ATOM 27337 N N . ALA A 1 75 ? -9.387 -1.862 -5.575 1.00 41.54 75 ALA A N 15
ATOM 27338 C CA . ALA A 1 75 ? -8.225 -0.988 -5.541 1.00 10.43 75 ALA A CA 15
ATOM 27339 C C . ALA A 1 75 ? -7.672 -0.888 -4.130 1.00 74.02 75 ALA A C 15
ATOM 27340 O O . ALA A 1 75 ? -6.465 -0.942 -3.927 1.00 43.12 75 ALA A O 15
ATOM 27347 N N . GLN A 1 76 ? -8.568 -0.751 -3.159 1.00 53.14 76 GLN A N 15
ATOM 27348 C CA . GLN A 1 76 ? -8.188 -0.681 -1.761 1.00 75.45 76 GLN A CA 15
ATOM 27349 C C . GLN A 1 76 ? -7.422 -1.930 -1.337 1.00 64.24 76 GLN A C 15
ATOM 27350 O O . GLN A 1 76 ? -6.500 -1.850 -0.527 1.00 24.43 76 GLN A O 15
ATOM 27364 N N . ARG A 1 77 ? -7.801 -3.075 -1.894 1.00 0.24 77 ARG A N 15
ATOM 27365 C CA . ARG A 1 77 ? -7.115 -4.333 -1.613 1.00 40.31 77 ARG A CA 15
ATOM 27366 C C . ARG A 1 77 ? -5.667 -4.281 -2.091 1.00 62.33 77 ARG A C 15
ATOM 27367 O O . ARG A 1 77 ? -4.753 -4.721 -1.394 1.00 40.14 77 ARG A O 15
ATOM 27388 N N . ASN A 1 78 ? -5.475 -3.739 -3.283 1.00 75.04 78 ASN A N 15
ATOM 27389 C CA . ASN A 1 78 ? -4.158 -3.608 -3.875 1.00 4.44 78 ASN A CA 15
ATOM 27390 C C . ASN A 1 78 ? -3.358 -2.506 -3.180 1.00 33.43 78 ASN A C 15
ATOM 27391 O O . ASN A 1 78 ? -2.170 -2.662 -2.898 1.00 35.32 78 ASN A O 15
ATOM 27402 N N . LEU A 1 79 ? -4.037 -1.405 -2.888 1.00 32.22 79 LEU A N 15
ATOM 27403 C CA . LEU A 1 79 ? -3.416 -0.237 -2.269 1.00 71.12 79 LEU A CA 15
ATOM 27404 C C . LEU A 1 79 ? -2.927 -0.529 -0.856 1.00 23.34 79 LEU A C 15
ATOM 27405 O O . LEU A 1 79 ? -2.075 0.188 -0.334 1.00 12.05 79 LEU A O 15
ATOM 27421 N N . SER A 1 80 ? -3.485 -1.564 -0.238 1.00 0.12 80 SER A N 15
ATOM 27422 C CA . SER A 1 80 ? -3.060 -2.000 1.094 1.00 14.23 80 SER A CA 15
ATOM 27423 C C . SER A 1 80 ? -1.539 -2.177 1.186 1.00 5.13 80 SER A C 15
ATOM 27424 O O . SER A 1 80 ? -0.950 -1.942 2.240 1.00 11.34 80 SER A O 15
ATOM 27432 N N . THR A 1 81 ? -0.909 -2.576 0.087 1.00 61.51 81 THR A N 15
ATOM 27433 C CA . THR A 1 81 ? 0.537 -2.765 0.068 1.00 14.35 81 THR A CA 15
ATOM 27434 C C . THR A 1 81 ? 1.263 -1.444 0.316 1.00 70.43 81 THR A C 15
ATOM 27435 O O . THR A 1 81 ? 2.168 -1.360 1.147 1.00 1.34 81 THR A O 15
ATOM 27446 N N . ILE A 1 82 ? 0.837 -0.411 -0.395 1.00 70.14 82 ILE A N 15
ATOM 27447 C CA . ILE A 1 82 ? 1.390 0.925 -0.231 1.00 23.34 82 ILE A CA 15
ATOM 27448 C C . ILE A 1 82 ? 0.973 1.499 1.118 1.00 1.01 82 ILE A C 15
ATOM 27449 O O . ILE A 1 82 ? 1.744 2.191 1.783 1.00 5.43 82 ILE A O 15
ATOM 27465 N N . LYS A 1 83 ? -0.252 1.186 1.519 1.00 65.11 83 LYS A N 15
ATOM 27466 C CA . LYS A 1 83 ? -0.771 1.603 2.813 1.00 31.24 83 LYS A CA 15
ATOM 27467 C C . LYS A 1 83 ? 0.151 1.178 3.944 1.00 24.30 83 LYS A C 15
ATOM 27468 O O . LYS A 1 83 ? 0.415 1.962 4.844 1.00 74.11 83 LYS A O 15
ATOM 27487 N N . ILE A 1 84 ? 0.648 -0.048 3.882 1.00 12.31 84 ILE A N 15
ATOM 27488 C CA . ILE A 1 84 ? 1.476 -0.597 4.953 1.00 13.54 84 ILE A CA 15
ATOM 27489 C C . ILE A 1 84 ? 2.679 0.295 5.274 1.00 22.11 84 ILE A C 15
ATOM 27490 O O . ILE A 1 84 ? 2.885 0.658 6.434 1.00 1.42 84 ILE A O 15
ATOM 27506 N N . TYR A 1 85 ? 3.456 0.679 4.261 1.00 12.03 85 TYR A N 15
ATOM 27507 C CA . TYR A 1 85 ? 4.694 1.398 4.524 1.00 0.10 85 TYR A CA 15
ATOM 27508 C C . TYR A 1 85 ? 4.401 2.829 4.968 1.00 54.32 85 TYR A C 15
ATOM 27509 O O . TYR A 1 85 ? 5.160 3.421 5.736 1.00 2.21 85 TYR A O 15
ATOM 27527 N N . VAL A 1 86 ? 3.284 3.372 4.503 1.00 60.11 86 VAL A N 15
ATOM 27528 C CA . VAL A 1 86 ? 2.852 4.699 4.917 1.00 52.34 86 VAL A CA 15
ATOM 27529 C C . VAL A 1 86 ? 2.268 4.647 6.325 1.00 23.22 86 VAL A C 15
ATOM 27530 O O . VAL A 1 86 ? 2.629 5.439 7.195 1.00 20.23 86 VAL A O 15
ATOM 27543 N N . SER A 1 87 ? 1.385 3.682 6.535 1.00 23.23 87 SER A N 15
ATOM 27544 C CA . SER A 1 87 ? 0.669 3.520 7.792 1.00 73.25 87 SER A CA 15
ATOM 27545 C C . SER A 1 87 ? 1.614 3.242 8.962 1.00 14.35 87 SER A C 15
ATOM 27546 O O . SER A 1 87 ? 1.372 3.702 10.082 1.00 50.52 87 SER A O 15
ATOM 27554 N N . ALA A 1 88 ? 2.690 2.502 8.707 1.00 13.34 88 ALA A N 15
ATOM 27555 C CA . ALA A 1 88 ? 3.687 2.236 9.737 1.00 54.20 88 ALA A CA 15
ATOM 27556 C C . ALA A 1 88 ? 4.383 3.526 10.156 1.00 34.12 88 ALA A C 15
ATOM 27557 O O . ALA A 1 88 ? 4.692 3.731 11.332 1.00 10.21 88 ALA A O 15
ATOM 27564 N N . ALA A 1 89 ? 4.593 4.406 9.189 1.00 43.10 89 ALA A N 15
ATOM 27565 C CA . ALA A 1 89 ? 5.248 5.680 9.443 1.00 44.44 89 ALA A CA 15
ATOM 27566 C C . ALA A 1 89 ? 4.304 6.643 10.135 1.00 34.22 89 ALA A C 15
ATOM 27567 O O . ALA A 1 89 ? 4.739 7.520 10.882 1.00 63.41 89 ALA A O 15
ATOM 27574 N N . ILE A 1 90 ? 3.012 6.481 9.889 1.00 12.23 90 ILE A N 15
ATOM 27575 C CA . ILE A 1 90 ? 2.014 7.309 10.544 1.00 42.23 90 ILE A CA 15
ATOM 27576 C C . ILE A 1 90 ? 1.983 7.015 12.038 1.00 23.23 90 ILE A C 15
ATOM 27577 O O . ILE A 1 90 ? 1.961 7.928 12.866 1.00 35.30 90 ILE A O 15
ATOM 27593 N N . LYS A 1 91 ? 2.017 5.732 12.373 1.00 25.33 91 LYS A N 15
ATOM 27594 C CA . LYS A 1 91 ? 1.954 5.301 13.761 1.00 3.24 91 LYS A CA 15
ATOM 27595 C C . LYS A 1 91 ? 3.182 5.763 14.537 1.00 75.44 91 LYS A C 15
ATOM 27596 O O . LYS A 1 91 ? 3.073 6.224 15.674 1.00 51.23 91 LYS A O 15
ATOM 27615 N N . LYS A 1 92 ? 4.350 5.639 13.925 1.00 15.20 92 LYS A N 15
ATOM 27616 C CA . LYS A 1 92 ? 5.585 6.028 14.588 1.00 22.42 92 LYS A CA 15
ATOM 27617 C C . LYS A 1 92 ? 5.659 7.545 14.755 1.00 43.32 92 LYS A C 15
ATOM 27618 O O . LYS A 1 92 ? 6.184 8.042 15.748 1.00 72.53 92 LYS A O 15
ATOM 27637 N N . GLY A 1 93 ? 5.126 8.273 13.781 1.00 64.32 93 GLY A N 15
ATOM 27638 C CA . GLY A 1 93 ? 5.096 9.720 13.877 1.00 70.12 93 GLY A CA 15
ATOM 27639 C C . GLY A 1 93 ? 5.908 10.405 12.798 1.00 62.22 93 GLY A C 15
ATOM 27640 O O . GLY A 1 93 ? 6.242 11.585 12.917 1.00 23.23 93 GLY A O 15
ATOM 27644 N N . TYR A 1 94 ? 6.230 9.675 11.740 1.00 1.23 94 TYR A N 15
ATOM 27645 C CA . TYR A 1 94 ? 6.933 10.260 10.609 1.00 42.52 94 TYR A CA 15
ATOM 27646 C C . TYR A 1 94 ? 5.922 10.856 9.636 1.00 50.54 94 TYR A C 15
ATOM 27647 O O . TYR A 1 94 ? 6.079 11.987 9.170 1.00 22.24 94 TYR A O 15
ATOM 27665 N N . MET A 1 95 ? 4.882 10.089 9.339 1.00 43.35 95 MET A N 15
ATOM 27666 C CA . MET A 1 95 ? 3.792 10.571 8.517 1.00 44.55 95 MET A CA 15
ATOM 27667 C C . MET A 1 95 ? 2.700 11.132 9.406 1.00 23.41 95 MET A C 15
ATOM 27668 O O . MET A 1 95 ? 1.976 10.391 10.063 1.00 31.24 95 MET A O 15
ATOM 27682 N N . GLU A 1 96 ? 2.609 12.447 9.434 1.00 50.41 96 GLU A N 15
ATOM 27683 C CA . GLU A 1 96 ? 1.698 13.134 10.333 1.00 33.01 96 GLU A CA 15
ATOM 27684 C C . GLU A 1 96 ? 0.288 13.174 9.765 1.00 21.24 96 GLU A C 15
ATOM 27685 O O . GLU A 1 96 ? -0.693 13.126 10.507 1.00 70.31 96 GLU A O 15
ATOM 27697 N N . ASN A 1 97 ? 0.194 13.267 8.449 1.00 30.23 97 ASN A N 15
ATOM 27698 C CA . ASN A 1 97 ? -1.093 13.266 7.774 1.00 52.34 97 ASN A CA 15
ATOM 27699 C C . ASN A 1 97 ? -1.188 12.094 6.815 1.00 61.10 97 ASN A C 15
ATOM 27700 O O . ASN A 1 97 ? -0.249 11.809 6.067 1.00 40.52 97 ASN A O 15
ATOM 27711 N N . ASP A 1 98 ? -2.319 11.415 6.856 1.00 3.41 98 ASP A N 15
ATOM 27712 C CA . ASP A 1 98 ? -2.564 10.261 6.020 1.00 22.22 98 ASP A CA 15
ATOM 27713 C C . ASP A 1 98 ? -2.982 10.681 4.614 1.00 24.03 98 ASP A C 15
ATOM 27714 O O . ASP A 1 98 ? -3.572 11.743 4.420 1.00 13.21 98 ASP A O 15
ATOM 27723 N N . PRO A 1 99 ? -2.667 9.851 3.610 1.00 63.24 99 PRO A N 15
ATOM 27724 C CA . PRO A 1 99 ? -2.972 10.145 2.207 1.00 2.02 99 PRO A CA 15
ATOM 27725 C C . PRO A 1 99 ? -4.426 9.850 1.831 1.00 13.02 99 PRO A C 15
ATOM 27726 O O . PRO A 1 99 ? -4.851 10.109 0.704 1.00 25.20 99 PRO A O 15
ATOM 27737 N N . PHE A 1 100 ? -5.181 9.302 2.771 1.00 54.43 100 PHE A N 15
ATOM 27738 C CA . PHE A 1 100 ? -6.577 8.952 2.525 1.00 73.23 100 PHE A CA 15
ATOM 27739 C C . PHE A 1 100 ? -7.504 9.882 3.279 1.00 62.15 100 PHE A C 15
ATOM 27740 O O . PHE A 1 100 ? -8.685 9.604 3.498 1.00 72.04 100 PHE A O 15
ATOM 27757 N N . LYS A 1 101 ? -6.925 10.991 3.642 1.00 52.35 101 LYS A N 15
ATOM 27758 C CA . LYS A 1 101 ? -7.586 12.064 4.362 1.00 35.03 101 LYS A CA 15
ATOM 27759 C C . LYS A 1 101 ? -8.887 12.524 3.693 1.00 20.02 101 LYS A C 15
ATOM 27760 O O . LYS A 1 101 ? -9.785 13.039 4.364 1.00 64.22 101 LYS A O 15
ATOM 27779 N N . ASP A 1 102 ? -8.996 12.328 2.384 1.00 32.40 102 ASP A N 15
ATOM 27780 C CA . ASP A 1 102 ? -10.158 12.786 1.635 1.00 52.45 102 ASP A CA 15
ATOM 27781 C C . ASP A 1 102 ? -11.375 11.907 1.909 1.00 24.33 102 ASP A C 15
ATOM 27782 O O . ASP A 1 102 ? -12.511 12.295 1.632 1.00 52.10 102 ASP A O 15
ATOM 27791 N N . PHE A 1 103 ? -11.133 10.728 2.464 1.00 20.22 103 PHE A N 15
ATOM 27792 C CA . PHE A 1 103 ? -12.214 9.824 2.839 1.00 11.51 103 PHE A CA 15
ATOM 27793 C C . PHE A 1 103 ? -12.904 10.326 4.101 1.00 34.24 103 PHE A C 15
ATOM 27794 O O . PHE A 1 103 ? -14.063 9.996 4.363 1.00 13.51 103 PHE A O 15
ATOM 27811 N N . GLY A 1 104 ? -12.199 11.151 4.862 1.00 52.22 104 GLY A N 15
ATOM 27812 C CA . GLY A 1 104 ? -12.765 11.702 6.074 1.00 4.43 104 GLY A CA 15
ATOM 27813 C C . GLY A 1 104 ? -12.364 10.913 7.300 1.00 75.34 104 GLY A C 15
ATOM 27814 O O . GLY A 1 104 ? -12.856 9.804 7.521 1.00 73.43 104 GLY A O 15
ATOM 27818 N N . LEU A 1 105 ? -11.473 11.477 8.099 1.00 44.10 105 LEU A N 15
ATOM 27819 C CA . LEU A 1 105 ? -10.993 10.812 9.291 1.00 62.53 105 LEU A CA 15
ATOM 27820 C C . LEU A 1 105 ? -11.554 11.485 10.528 1.00 51.33 105 LEU A C 15
ATOM 27821 O O . LEU A 1 105 ? -11.986 12.638 10.479 1.00 44.02 105 LEU A O 15
ATOM 27837 N N . GLU A 1 106 ? -11.538 10.753 11.623 1.00 61.30 106 GLU A N 15
ATOM 27838 C CA . GLU A 1 106 ? -12.082 11.225 12.888 1.00 24.22 106 GLU A CA 15
ATOM 27839 C C . GLU A 1 106 ? -11.300 12.433 13.391 1.00 64.30 106 GLU A C 15
ATOM 27840 O O . GLU A 1 106 ? -10.072 12.391 13.491 1.00 42.13 106 GLU A O 15
ATOM 27852 N N . HIS A 1 107 ? -12.007 13.507 13.698 1.00 34.34 107 HIS A N 15
ATOM 27853 C CA . HIS A 1 107 ? -11.374 14.708 14.220 1.00 43.43 107 HIS A CA 15
ATOM 27854 C C . HIS A 1 107 ? -11.154 14.585 15.720 1.00 1.12 107 HIS A C 15
ATOM 27855 O O . HIS A 1 107 ? -11.858 15.199 16.523 1.00 33.22 107 HIS A O 15
ATOM 27870 N N . HIS A 1 108 ? -10.183 13.763 16.085 1.00 71.42 108 HIS A N 15
ATOM 27871 C CA . HIS A 1 108 ? -9.838 13.545 17.480 1.00 52.33 108 HIS A CA 15
ATOM 27872 C C . HIS A 1 108 ? -8.827 14.595 17.920 1.00 25.42 108 HIS A C 15
ATOM 27873 O O . HIS A 1 108 ? -7.641 14.294 18.089 1.00 71.04 108 HIS A O 15
ATOM 27888 N N . HIS A 1 109 ? -9.315 15.826 18.076 1.00 52.14 109 HIS A N 15
ATOM 27889 C CA . HIS A 1 109 ? -8.474 16.999 18.329 1.00 72.15 109 HIS A CA 15
ATOM 27890 C C . HIS A 1 109 ? -7.654 17.367 17.096 1.00 51.24 109 HIS A C 15
ATOM 27891 O O . HIS A 1 109 ? -7.360 16.527 16.245 1.00 72.14 109 HIS A O 15
ATOM 27906 N N . HIS A 1 110 ? -7.306 18.637 16.998 1.00 50.31 110 HIS A N 15
ATOM 27907 C CA . HIS A 1 110 ? -6.445 19.108 15.922 1.00 12.34 110 HIS A CA 15
ATOM 27908 C C . HIS A 1 110 ? -5.007 19.154 16.426 1.00 52.31 110 HIS A C 15
ATOM 27909 O O . HIS A 1 110 ? -4.057 19.286 15.654 1.00 10.15 110 HIS A O 15
ATOM 27924 N N . HIS A 1 111 ? -4.877 19.028 17.741 1.00 63.34 111 HIS A N 15
ATOM 27925 C CA . HIS A 1 111 ? -3.592 19.056 18.422 1.00 62.32 111 HIS A CA 15
ATOM 27926 C C . HIS A 1 111 ? -3.717 18.271 19.726 1.00 23.31 111 HIS A C 15
ATOM 27927 O O . HIS A 1 111 ? -4.766 18.315 20.368 1.00 11.22 111 HIS A O 15
ATOM 27942 N N . HIS A 1 112 ? -2.675 17.544 20.104 1.00 52.25 112 HIS A N 15
ATOM 27943 C CA . HIS A 1 112 ? -2.697 16.812 21.365 1.00 4.10 112 HIS A CA 15
ATOM 27944 C C . HIS A 1 112 ? -2.096 17.667 22.480 1.00 53.14 112 HIS A C 15
ATOM 27945 O O . HIS A 1 112 ? -2.419 18.869 22.538 1.00 38.21 112 HIS A O 15
ATOM 27961 N N . MET A 1 1 ? 18.845 14.842 0.318 1.00 45.20 1 MET A N 16
ATOM 27962 C CA . MET A 1 1 ? 17.707 14.050 -0.195 1.00 44.42 1 MET A CA 16
ATOM 27963 C C . MET A 1 1 ? 17.991 12.555 -0.079 1.00 55.44 1 MET A C 16
ATOM 27964 O O . MET A 1 1 ? 18.817 12.013 -0.812 1.00 34.24 1 MET A O 16
ATOM 27980 N N . ASN A 1 2 ? 17.324 11.895 0.862 1.00 61.55 2 ASN A N 16
ATOM 27981 C CA . ASN A 1 2 ? 17.409 10.441 0.989 1.00 35.22 2 ASN A CA 16
ATOM 27982 C C . ASN A 1 2 ? 16.031 9.848 1.229 1.00 3.12 2 ASN A C 16
ATOM 27983 O O . ASN A 1 2 ? 15.646 8.881 0.575 1.00 23.25 2 ASN A O 16
ATOM 27994 N N . ASN A 1 3 ? 15.289 10.465 2.158 1.00 3.44 3 ASN A N 16
ATOM 27995 C CA . ASN A 1 3 ? 13.996 9.951 2.623 1.00 40.11 3 ASN A CA 16
ATOM 27996 C C . ASN A 1 3 ? 14.193 8.693 3.467 1.00 51.43 3 ASN A C 16
ATOM 27997 O O . ASN A 1 3 ? 15.156 7.951 3.276 1.00 43.51 3 ASN A O 16
ATOM 28008 N N . PRO A 1 4 ? 13.302 8.455 4.442 1.00 0.04 4 PRO A N 16
ATOM 28009 C CA . PRO A 1 4 ? 13.370 7.272 5.305 1.00 71.13 4 PRO A CA 16
ATOM 28010 C C . PRO A 1 4 ? 13.155 5.977 4.526 1.00 61.01 4 PRO A C 16
ATOM 28011 O O . PRO A 1 4 ? 12.020 5.589 4.242 1.00 42.25 4 PRO A O 16
ATOM 28022 N N . SER A 1 5 ? 14.253 5.333 4.157 1.00 21.50 5 SER A N 16
ATOM 28023 C CA . SER A 1 5 ? 14.207 4.084 3.411 1.00 32.12 5 SER A CA 16
ATOM 28024 C C . SER A 1 5 ? 15.445 3.241 3.700 1.00 52.32 5 SER A C 16
ATOM 28025 O O . SER A 1 5 ? 16.545 3.559 3.251 1.00 1.23 5 SER A O 16
ATOM 28033 N N . ASP A 1 6 ? 15.264 2.173 4.468 1.00 50.42 6 ASP A N 16
ATOM 28034 C CA . ASP A 1 6 ? 16.368 1.284 4.825 1.00 31.33 6 ASP A CA 16
ATOM 28035 C C . ASP A 1 6 ? 16.399 0.077 3.900 1.00 35.33 6 ASP A C 16
ATOM 28036 O O . ASP A 1 6 ? 17.164 -0.871 4.091 1.00 43.05 6 ASP A O 16
ATOM 28045 N N . PHE A 1 7 ? 15.546 0.130 2.895 1.00 44.21 7 PHE A N 16
ATOM 28046 C CA . PHE A 1 7 ? 15.440 -0.909 1.897 1.00 43.12 7 PHE A CA 16
ATOM 28047 C C . PHE A 1 7 ? 15.582 -0.307 0.506 1.00 33.02 7 PHE A C 16
ATOM 28048 O O . PHE A 1 7 ? 15.681 0.914 0.368 1.00 40.33 7 PHE A O 16
ATOM 28065 N N . LYS A 1 8 ? 15.622 -1.154 -0.518 1.00 31.35 8 LYS A N 16
ATOM 28066 C CA . LYS A 1 8 ? 15.720 -0.690 -1.891 1.00 64.00 8 LYS A CA 16
ATOM 28067 C C . LYS A 1 8 ? 14.543 0.217 -2.240 1.00 61.50 8 LYS A C 16
ATOM 28068 O O . LYS A 1 8 ? 14.714 1.269 -2.861 1.00 65.42 8 LYS A O 16
ATOM 28087 N N . SER A 1 9 ? 13.352 -0.204 -1.843 1.00 33.53 9 SER A N 16
ATOM 28088 C CA . SER A 1 9 ? 12.140 0.556 -2.110 1.00 15.42 9 SER A CA 16
ATOM 28089 C C . SER A 1 9 ? 11.054 0.203 -1.099 1.00 22.43 9 SER A C 16
ATOM 28090 O O . SER A 1 9 ? 11.271 -0.615 -0.202 1.00 54.33 9 SER A O 16
ATOM 28098 N N . PHE A 1 10 ? 9.886 0.817 -1.264 1.00 23.24 10 PHE A N 16
ATOM 28099 C CA . PHE A 1 10 ? 8.747 0.572 -0.388 1.00 45.02 10 PHE A CA 16
ATOM 28100 C C . PHE A 1 10 ? 8.380 -0.908 -0.349 1.00 53.13 10 PHE A C 16
ATOM 28101 O O . PHE A 1 10 ? 8.094 -1.451 0.715 1.00 52.43 10 PHE A O 16
ATOM 28118 N N . HIS A 1 11 ? 8.418 -1.560 -1.511 1.00 15.14 11 HIS A N 16
ATOM 28119 C CA . HIS A 1 11 ? 7.984 -2.953 -1.624 1.00 71.50 11 HIS A CA 16
ATOM 28120 C C . HIS A 1 11 ? 8.852 -3.882 -0.778 1.00 62.41 11 HIS A C 16
ATOM 28121 O O . HIS A 1 11 ? 8.408 -4.949 -0.366 1.00 72.05 11 HIS A O 16
ATOM 28136 N N . ASP A 1 12 ? 10.081 -3.461 -0.506 1.00 3.42 12 ASP A N 16
ATOM 28137 C CA . ASP A 1 12 ? 11.002 -4.258 0.288 1.00 40.13 12 ASP A CA 16
ATOM 28138 C C . ASP A 1 12 ? 10.642 -4.170 1.761 1.00 14.24 12 ASP A C 16
ATOM 28139 O O . ASP A 1 12 ? 10.591 -5.182 2.462 1.00 72.51 12 ASP A O 16
ATOM 28148 N N . PHE A 1 13 ? 10.384 -2.953 2.224 1.00 64.41 13 PHE A N 16
ATOM 28149 C CA . PHE A 1 13 ? 10.037 -2.730 3.618 1.00 61.23 13 PHE A CA 16
ATOM 28150 C C . PHE A 1 13 ? 8.671 -3.334 3.923 1.00 21.53 13 PHE A C 16
ATOM 28151 O O . PHE A 1 13 ? 8.489 -3.991 4.949 1.00 4.41 13 PHE A O 16
ATOM 28168 N N . VAL A 1 14 ? 7.719 -3.123 3.015 1.00 55.14 14 VAL A N 16
ATOM 28169 C CA . VAL A 1 14 ? 6.374 -3.663 3.180 1.00 1.25 14 VAL A CA 16
ATOM 28170 C C . VAL A 1 14 ? 6.412 -5.184 3.237 1.00 33.24 14 VAL A C 16
ATOM 28171 O O . VAL A 1 14 ? 5.707 -5.795 4.034 1.00 41.01 14 VAL A O 16
ATOM 28184 N N . ALA A 1 15 ? 7.256 -5.788 2.406 1.00 43.34 15 ALA A N 16
ATOM 28185 C CA . ALA A 1 15 ? 7.392 -7.238 2.383 1.00 23.20 15 ALA A CA 16
ATOM 28186 C C . ALA A 1 15 ? 7.865 -7.759 3.733 1.00 33.04 15 ALA A C 16
ATOM 28187 O O . ALA A 1 15 ? 7.338 -8.745 4.245 1.00 74.01 15 ALA A O 16
ATOM 28194 N N . SER A 1 16 ? 8.842 -7.077 4.316 1.00 52.44 16 SER A N 16
ATOM 28195 C CA . SER A 1 16 ? 9.399 -7.486 5.597 1.00 54.11 16 SER A CA 16
ATOM 28196 C C . SER A 1 16 ? 8.397 -7.233 6.728 1.00 2.30 16 SER A C 16
ATOM 28197 O O . SER A 1 16 ? 8.268 -8.038 7.655 1.00 4.32 16 SER A O 16
ATOM 28205 N N . TYR A 1 17 ? 7.674 -6.122 6.638 1.00 55.32 17 TYR A N 16
ATOM 28206 C CA . TYR A 1 17 ? 6.681 -5.776 7.646 1.00 44.13 17 TYR A CA 16
ATOM 28207 C C . TYR A 1 17 ? 5.493 -6.732 7.558 1.00 43.10 17 TYR A C 16
ATOM 28208 O O . TYR A 1 17 ? 4.983 -7.207 8.574 1.00 31.10 17 TYR A O 16
ATOM 28226 N N . MET A 1 18 ? 5.070 -7.022 6.335 1.00 63.40 18 MET A N 16
ATOM 28227 C CA . MET A 1 18 ? 3.958 -7.934 6.102 1.00 30.51 18 MET A CA 16
ATOM 28228 C C . MET A 1 18 ? 4.347 -9.343 6.509 1.00 60.50 18 MET A C 16
ATOM 28229 O O . MET A 1 18 ? 3.526 -10.097 7.024 1.00 54.32 18 MET A O 16
ATOM 28243 N N . LYS A 1 19 ? 5.613 -9.675 6.289 1.00 34.32 19 LYS A N 16
ATOM 28244 C CA . LYS A 1 19 ? 6.182 -10.942 6.733 1.00 1.44 19 LYS A CA 16
ATOM 28245 C C . LYS A 1 19 ? 5.991 -11.116 8.238 1.00 24.40 19 LYS A C 16
ATOM 28246 O O . LYS A 1 19 ? 5.781 -12.224 8.727 1.00 12.11 19 LYS A O 16
ATOM 28265 N N . THR A 1 20 ? 6.043 -10.002 8.956 1.00 55.14 20 THR A N 16
ATOM 28266 C CA . THR A 1 20 ? 5.927 -10.012 10.402 1.00 72.31 20 THR A CA 16
ATOM 28267 C C . THR A 1 20 ? 4.512 -10.390 10.852 1.00 33.22 20 THR A C 16
ATOM 28268 O O . THR A 1 20 ? 4.338 -11.313 11.645 1.00 42.42 20 THR A O 16
ATOM 28279 N N . TYR A 1 21 ? 3.499 -9.697 10.336 1.00 44.44 21 TYR A N 16
ATOM 28280 C CA . TYR A 1 21 ? 2.134 -9.938 10.775 1.00 65.44 21 TYR A CA 16
ATOM 28281 C C . TYR A 1 21 ? 1.452 -11.014 9.926 1.00 12.34 21 TYR A C 16
ATOM 28282 O O . TYR A 1 21 ? 0.275 -11.322 10.129 1.00 5.23 21 TYR A O 16
ATOM 28300 N N . SER A 1 22 ? 2.201 -11.601 8.998 1.00 41.41 22 SER A N 16
ATOM 28301 C CA . SER A 1 22 ? 1.679 -12.657 8.126 1.00 22.42 22 SER A CA 16
ATOM 28302 C C . SER A 1 22 ? 1.253 -13.873 8.943 1.00 64.23 22 SER A C 16
ATOM 28303 O O . SER A 1 22 ? 0.611 -14.788 8.431 1.00 2.13 22 SER A O 16
ATOM 28311 N N . ARG A 1 23 ? 1.618 -13.866 10.213 1.00 22.32 23 ARG A N 16
ATOM 28312 C CA . ARG A 1 23 ? 1.257 -14.927 11.136 1.00 60.20 23 ARG A CA 16
ATOM 28313 C C . ARG A 1 23 ? -0.256 -14.949 11.357 1.00 52.25 23 ARG A C 16
ATOM 28314 O O . ARG A 1 23 ? -0.848 -16.003 11.593 1.00 34.25 23 ARG A O 16
ATOM 28335 N N . ARG A 1 24 ? -0.877 -13.777 11.266 1.00 54.22 24 ARG A N 16
ATOM 28336 C CA . ARG A 1 24 ? -2.320 -13.657 11.450 1.00 70.41 24 ARG A CA 16
ATOM 28337 C C . ARG A 1 24 ? -3.028 -13.514 10.104 1.00 11.13 24 ARG A C 16
ATOM 28338 O O . ARG A 1 24 ? -4.257 -13.576 10.031 1.00 33.11 24 ARG A O 16
ATOM 28359 N N . LEU A 1 25 ? -2.252 -13.322 9.044 1.00 55.34 25 LEU A N 16
ATOM 28360 C CA . LEU A 1 25 ? -2.814 -13.042 7.733 1.00 23.44 25 LEU A CA 16
ATOM 28361 C C . LEU A 1 25 ? -3.073 -14.336 6.987 1.00 45.22 25 LEU A C 16
ATOM 28362 O O . LEU A 1 25 ? -2.192 -15.191 6.887 1.00 63.34 25 LEU A O 16
ATOM 28378 N N . GLU A 1 26 ? -4.288 -14.481 6.491 1.00 30.40 26 GLU A N 16
ATOM 28379 C CA . GLU A 1 26 ? -4.636 -15.597 5.640 1.00 71.24 26 GLU A CA 16
ATOM 28380 C C . GLU A 1 26 ? -3.779 -15.564 4.380 1.00 4.13 26 GLU A C 16
ATOM 28381 O O . GLU A 1 26 ? -3.366 -14.495 3.921 1.00 43.52 26 GLU A O 16
ATOM 28393 N N . ILE A 1 27 ? -3.528 -16.730 3.824 1.00 25.25 27 ILE A N 16
ATOM 28394 C CA . ILE A 1 27 ? -2.665 -16.853 2.662 1.00 63.13 27 ILE A CA 16
ATOM 28395 C C . ILE A 1 27 ? -3.308 -16.199 1.446 1.00 2.41 27 ILE A C 16
ATOM 28396 O O . ILE A 1 27 ? -2.616 -15.632 0.607 1.00 22.41 27 ILE A O 16
ATOM 28412 N N . GLY A 1 28 ? -4.635 -16.251 1.378 1.00 3.30 28 GLY A N 16
ATOM 28413 C CA . GLY A 1 28 ? -5.354 -15.687 0.247 1.00 72.31 28 GLY A CA 16
ATOM 28414 C C . GLY A 1 28 ? -4.976 -14.246 -0.047 1.00 1.21 28 GLY A C 16
ATOM 28415 O O . GLY A 1 28 ? -4.599 -13.917 -1.174 1.00 31.21 28 GLY A O 16
ATOM 28419 N N . THR A 1 29 ? -5.068 -13.382 0.956 1.00 14.14 29 THR A N 16
ATOM 28420 C CA . THR A 1 29 ? -4.727 -11.980 0.777 1.00 75.42 29 THR A CA 16
ATOM 28421 C C . THR A 1 29 ? -3.228 -11.807 0.527 1.00 11.02 29 THR A C 16
ATOM 28422 O O . THR A 1 29 ? -2.834 -11.183 -0.465 1.00 3.24 29 THR A O 16
ATOM 28433 N N . PHE A 1 30 ? -2.403 -12.381 1.404 1.00 34.33 30 PHE A N 16
ATOM 28434 C CA . PHE A 1 30 ? -0.951 -12.313 1.270 1.00 41.10 30 PHE A CA 16
ATOM 28435 C C . PHE A 1 30 ? -0.493 -12.715 -0.134 1.00 73.01 30 PHE A C 16
ATOM 28436 O O . PHE A 1 30 ? 0.258 -11.984 -0.778 1.00 2.22 30 PHE A O 16
ATOM 28453 N N . ARG A 1 31 ? -0.985 -13.855 -0.611 1.00 0.24 31 ARG A N 16
ATOM 28454 C CA . ARG A 1 31 ? -0.555 -14.444 -1.873 1.00 31.32 31 ARG A CA 16
ATOM 28455 C C . ARG A 1 31 ? -0.843 -13.552 -3.085 1.00 13.51 31 ARG A C 16
ATOM 28456 O O . ARG A 1 31 ? -0.209 -13.698 -4.129 1.00 31.23 31 ARG A O 16
ATOM 28477 N N . HIS A 1 32 ? -1.790 -12.633 -2.953 1.00 44.23 32 HIS A N 16
ATOM 28478 C CA . HIS A 1 32 ? -2.191 -11.808 -4.088 1.00 53.42 32 HIS A CA 16
ATOM 28479 C C . HIS A 1 32 ? -1.305 -10.576 -4.247 1.00 1.14 32 HIS A C 16
ATOM 28480 O O . HIS A 1 32 ? -0.596 -10.443 -5.243 1.00 2.31 32 HIS A O 16
ATOM 28495 N N . HIS A 1 33 ? -1.313 -9.689 -3.258 1.00 3.33 33 HIS A N 16
ATOM 28496 C CA . HIS A 1 33 ? -0.627 -8.402 -3.405 1.00 70.43 33 HIS A CA 16
ATOM 28497 C C . HIS A 1 33 ? 0.864 -8.495 -3.081 1.00 14.11 33 HIS A C 16
ATOM 28498 O O . HIS A 1 33 ? 1.543 -7.476 -2.967 1.00 41.13 33 HIS A O 16
ATOM 28513 N N . LYS A 1 34 ? 1.382 -9.712 -2.958 1.00 53.31 34 LYS A N 16
ATOM 28514 C CA . LYS A 1 34 ? 2.811 -9.908 -2.808 1.00 33.13 34 LYS A CA 16
ATOM 28515 C C . LYS A 1 34 ? 3.496 -9.840 -4.168 1.00 43.13 34 LYS A C 16
ATOM 28516 O O . LYS A 1 34 ? 4.629 -9.372 -4.286 1.00 31.22 34 LYS A O 16
ATOM 28535 N N . SER A 1 35 ? 2.785 -10.302 -5.186 1.00 33.25 35 SER A N 16
ATOM 28536 C CA . SER A 1 35 ? 3.299 -10.323 -6.550 1.00 22.10 35 SER A CA 16
ATOM 28537 C C . SER A 1 35 ? 3.281 -8.923 -7.156 1.00 71.11 35 SER A C 16
ATOM 28538 O O . SER A 1 35 ? 4.159 -8.562 -7.940 1.00 24.05 35 SER A O 16
ATOM 28546 N N . CYS A 1 36 ? 2.280 -8.140 -6.772 1.00 55.42 36 CYS A N 16
ATOM 28547 C CA . CYS A 1 36 ? 2.118 -6.777 -7.265 1.00 13.22 36 CYS A CA 16
ATOM 28548 C C . CYS A 1 36 ? 3.367 -5.938 -7.011 1.00 22.34 36 CYS A C 16
ATOM 28549 O O . CYS A 1 36 ? 3.916 -5.317 -7.924 1.00 61.11 36 CYS A O 16
ATOM 28557 N N . MET A 1 37 ? 3.807 -5.943 -5.761 1.00 21.44 37 MET A N 16
ATOM 28558 C CA . MET A 1 37 ? 4.971 -5.167 -5.335 1.00 21.11 37 MET A CA 16
ATOM 28559 C C . MET A 1 37 ? 6.240 -5.583 -6.080 1.00 25.34 37 MET A C 16
ATOM 28560 O O . MET A 1 37 ? 7.160 -4.781 -6.248 1.00 11.33 37 MET A O 16
ATOM 28574 N N . ARG A 1 38 ? 6.286 -6.828 -6.528 1.00 43.43 38 ARG A N 16
ATOM 28575 C CA . ARG A 1 38 ? 7.431 -7.331 -7.277 1.00 63.25 38 ARG A CA 16
ATOM 28576 C C . ARG A 1 38 ? 7.404 -6.832 -8.719 1.00 50.24 38 ARG A C 16
ATOM 28577 O O . ARG A 1 38 ? 8.437 -6.491 -9.293 1.00 24.51 38 ARG A O 16
ATOM 28598 N N . LYS A 1 39 ? 6.208 -6.776 -9.285 1.00 73.30 39 LYS A N 16
ATOM 28599 C CA . LYS A 1 39 ? 6.016 -6.477 -10.692 1.00 13.25 39 LYS A CA 16
ATOM 28600 C C . LYS A 1 39 ? 6.265 -5.003 -11.010 1.00 61.14 39 LYS A C 16
ATOM 28601 O O . LYS A 1 39 ? 7.037 -4.672 -11.911 1.00 31.13 39 LYS A O 16
ATOM 28620 N N . PHE A 1 40 ? 5.616 -4.131 -10.250 1.00 4.41 40 PHE A N 16
ATOM 28621 C CA . PHE A 1 40 ? 5.567 -2.704 -10.549 1.00 13.31 40 PHE A CA 16
ATOM 28622 C C . PHE A 1 40 ? 6.915 -1.987 -10.383 1.00 10.00 40 PHE A C 16
ATOM 28623 O O . PHE A 1 40 ? 6.997 -0.774 -10.577 1.00 31.45 40 PHE A O 16
ATOM 28640 N N . LYS A 1 41 ? 7.974 -2.719 -10.061 1.00 42.53 41 LYS A N 16
ATOM 28641 C CA . LYS A 1 41 ? 9.270 -2.091 -9.802 1.00 32.41 41 LYS A CA 16
ATOM 28642 C C . LYS A 1 41 ? 10.053 -1.864 -11.093 1.00 70.42 41 LYS A C 16
ATOM 28643 O O . LYS A 1 41 ? 11.211 -1.447 -11.055 1.00 32.35 41 LYS A O 16
ATOM 28662 N N . GLU A 1 42 ? 9.416 -2.111 -12.226 1.00 22.10 42 GLU A N 16
ATOM 28663 C CA . GLU A 1 42 ? 10.100 -2.063 -13.514 1.00 73.15 42 GLU A CA 16
ATOM 28664 C C . GLU A 1 42 ? 10.616 -0.661 -13.834 1.00 64.00 42 GLU A C 16
ATOM 28665 O O . GLU A 1 42 ? 11.674 -0.509 -14.439 1.00 44.21 42 GLU A O 16
ATOM 28677 N N . TYR A 1 43 ? 9.878 0.360 -13.413 1.00 34.20 43 TYR A N 16
ATOM 28678 C CA . TYR A 1 43 ? 10.266 1.740 -13.693 1.00 22.21 43 TYR A CA 16
ATOM 28679 C C . TYR A 1 43 ? 11.388 2.190 -12.767 1.00 33.33 43 TYR A C 16
ATOM 28680 O O . TYR A 1 43 ? 12.031 3.212 -13.010 1.00 23.05 43 TYR A O 16
ATOM 28698 N N . CYS A 1 44 ? 11.614 1.413 -11.708 1.00 11.34 44 CYS A N 16
ATOM 28699 C CA . CYS A 1 44 ? 12.644 1.717 -10.718 1.00 73.11 44 CYS A CA 16
ATOM 28700 C C . CYS A 1 44 ? 12.396 3.093 -10.092 1.00 62.14 44 CYS A C 16
ATOM 28701 O O . CYS A 1 44 ? 13.332 3.823 -9.767 1.00 52.43 44 CYS A O 16
ATOM 28709 N N . GLU A 1 45 ? 11.127 3.437 -9.922 1.00 62.42 45 GLU A N 16
ATOM 28710 C CA . GLU A 1 45 ? 10.757 4.699 -9.304 1.00 50.12 45 GLU A CA 16
ATOM 28711 C C . GLU A 1 45 ? 10.136 4.458 -7.938 1.00 71.21 45 GLU A C 16
ATOM 28712 O O . GLU A 1 45 ? 9.410 3.482 -7.741 1.00 4.32 45 GLU A O 16
ATOM 28724 N N . GLY A 1 46 ? 10.443 5.333 -6.994 1.00 23.34 46 GLY A N 16
ATOM 28725 C CA . GLY A 1 46 ? 9.792 5.296 -5.711 1.00 21.32 46 GLY A CA 16
ATOM 28726 C C . GLY A 1 46 ? 8.854 6.468 -5.549 1.00 63.42 46 GLY A C 16
ATOM 28727 O O . GLY A 1 46 ? 8.162 6.852 -6.493 1.00 12.25 46 GLY A O 16
ATOM 28731 N N . LEU A 1 47 ? 8.850 7.058 -4.372 1.00 51.12 47 LEU A N 16
ATOM 28732 C CA . LEU A 1 47 ? 7.982 8.188 -4.092 1.00 50.43 47 LEU A CA 16
ATOM 28733 C C . LEU A 1 47 ? 8.424 8.857 -2.804 1.00 12.31 47 LEU A C 16
ATOM 28734 O O . LEU A 1 47 ? 8.734 8.177 -1.827 1.00 11.01 47 LEU A O 16
ATOM 28750 N N . GLN A 1 48 ? 8.485 10.179 -2.809 1.00 1.22 48 GLN A N 16
ATOM 28751 C CA . GLN A 1 48 ? 8.877 10.916 -1.625 1.00 65.13 48 GLN A CA 16
ATOM 28752 C C . GLN A 1 48 ? 7.699 11.078 -0.682 1.00 63.33 48 GLN A C 16
ATOM 28753 O O . GLN A 1 48 ? 6.548 10.843 -1.052 1.00 52.04 48 GLN A O 16
ATOM 28767 N N . PHE A 1 49 ? 8.001 11.516 0.524 1.00 52.53 49 PHE A N 16
ATOM 28768 C CA . PHE A 1 49 ? 7.002 11.648 1.577 1.00 14.13 49 PHE A CA 16
ATOM 28769 C C . PHE A 1 49 ? 5.926 12.660 1.202 1.00 61.54 49 PHE A C 16
ATOM 28770 O O . PHE A 1 49 ? 4.736 12.428 1.398 1.00 41.34 49 PHE A O 16
ATOM 28787 N N . HIS A 1 50 ? 6.354 13.771 0.634 1.00 42.02 50 HIS A N 16
ATOM 28788 C CA . HIS A 1 50 ? 5.441 14.852 0.282 1.00 31.31 50 HIS A CA 16
ATOM 28789 C C . HIS A 1 50 ? 4.663 14.530 -0.999 1.00 32.21 50 HIS A C 16
ATOM 28790 O O . HIS A 1 50 ? 3.705 15.222 -1.347 1.00 25.01 50 HIS A O 16
ATOM 28805 N N . GLU A 1 51 ? 5.069 13.478 -1.696 1.00 74.30 51 GLU A N 16
ATOM 28806 C CA . GLU A 1 51 ? 4.362 13.063 -2.900 1.00 5.54 51 GLU A CA 16
ATOM 28807 C C . GLU A 1 51 ? 3.180 12.176 -2.535 1.00 61.10 51 GLU A C 16
ATOM 28808 O O . GLU A 1 51 ? 2.158 12.165 -3.227 1.00 41.41 51 GLU A O 16
ATOM 28820 N N . LEU A 1 52 ? 3.318 11.444 -1.436 1.00 52.21 52 LEU A N 16
ATOM 28821 C CA . LEU A 1 52 ? 2.253 10.575 -0.961 1.00 23.34 52 LEU A CA 16
ATOM 28822 C C . LEU A 1 52 ? 1.130 11.428 -0.381 1.00 3.24 52 LEU A C 16
ATOM 28823 O O . LEU A 1 52 ? 1.205 11.894 0.756 1.00 55.43 52 LEU A O 16
ATOM 28839 N N . THR A 1 53 ? 0.102 11.644 -1.181 1.00 44.34 53 THR A N 16
ATOM 28840 C CA . THR A 1 53 ? -0.998 12.508 -0.802 1.00 42.13 53 THR A CA 16
ATOM 28841 C C . THR A 1 53 ? -2.331 11.886 -1.197 1.00 33.02 53 THR A C 16
ATOM 28842 O O . THR A 1 53 ? -2.361 10.864 -1.883 1.00 22.02 53 THR A O 16
ATOM 28853 N N . GLU A 1 54 ? -3.424 12.507 -0.763 1.00 20.42 54 GLU A N 16
ATOM 28854 C CA . GLU A 1 54 ? -4.763 12.087 -1.162 1.00 61.51 54 GLU A CA 16
ATOM 28855 C C . GLU A 1 54 ? -4.868 12.057 -2.684 1.00 14.15 54 GLU A C 16
ATOM 28856 O O . GLU A 1 54 ? -5.426 11.125 -3.266 1.00 30.32 54 GLU A O 16
ATOM 28868 N N . ASP A 1 55 ? -4.304 13.085 -3.305 1.00 54.33 55 ASP A N 16
ATOM 28869 C CA . ASP A 1 55 ? -4.231 13.198 -4.758 1.00 53.31 55 ASP A CA 16
ATOM 28870 C C . ASP A 1 55 ? -3.657 11.931 -5.383 1.00 4.33 55 ASP A C 16
ATOM 28871 O O . ASP A 1 55 ? -4.211 11.398 -6.345 1.00 43.11 55 ASP A O 16
ATOM 28880 N N . PHE A 1 56 ? -2.561 11.446 -4.814 1.00 14.43 56 PHE A N 16
ATOM 28881 C CA . PHE A 1 56 ? -1.918 10.231 -5.304 1.00 32.45 56 PHE A CA 16
ATOM 28882 C C . PHE A 1 56 ? -2.860 9.038 -5.190 1.00 45.35 56 PHE A C 16
ATOM 28883 O O . PHE A 1 56 ? -3.020 8.276 -6.143 1.00 3.13 56 PHE A O 16
ATOM 28900 N N . LEU A 1 57 ? -3.479 8.880 -4.022 1.00 15.34 57 LEU A N 16
ATOM 28901 C CA . LEU A 1 57 ? -4.415 7.786 -3.788 1.00 52.41 57 LEU A CA 16
ATOM 28902 C C . LEU A 1 57 ? -5.561 7.817 -4.795 1.00 54.12 57 LEU A C 16
ATOM 28903 O O . LEU A 1 57 ? -5.954 6.781 -5.328 1.00 35.32 57 LEU A O 16
ATOM 28919 N N . ARG A 1 58 ? -6.085 9.010 -5.056 1.00 4.53 58 ARG A N 16
ATOM 28920 C CA . ARG A 1 58 ? -7.173 9.184 -6.017 1.00 43.44 58 ARG A CA 16
ATOM 28921 C C . ARG A 1 58 ? -6.724 8.788 -7.412 1.00 3.44 58 ARG A C 16
ATOM 28922 O O . ARG A 1 58 ? -7.339 7.941 -8.060 1.00 33.54 58 ARG A O 16
ATOM 28943 N N . ASP A 1 59 ? -5.645 9.417 -7.859 1.00 11.31 59 ASP A N 16
ATOM 28944 C CA . ASP A 1 59 ? -5.108 9.188 -9.200 1.00 14.21 59 ASP A CA 16
ATOM 28945 C C . ASP A 1 59 ? -4.757 7.718 -9.425 1.00 51.54 59 ASP A C 16
ATOM 28946 O O . ASP A 1 59 ? -5.089 7.142 -10.464 1.00 15.14 59 ASP A O 16
ATOM 28955 N N . TYR A 1 60 ? -4.104 7.111 -8.441 1.00 14.20 60 TYR A N 16
ATOM 28956 C CA . TYR A 1 60 ? -3.680 5.722 -8.549 1.00 10.04 60 TYR A CA 16
ATOM 28957 C C . TYR A 1 60 ? -4.892 4.794 -8.536 1.00 62.32 60 TYR A C 16
ATOM 28958 O O . TYR A 1 60 ? -4.916 3.779 -9.232 1.00 62.13 60 TYR A O 16
ATOM 28976 N N . LEU A 1 61 ? -5.894 5.152 -7.741 1.00 32.02 61 LEU A N 16
ATOM 28977 C CA . LEU A 1 61 ? -7.144 4.402 -7.697 1.00 63.43 61 LEU A CA 16
ATOM 28978 C C . LEU A 1 61 ? -7.785 4.363 -9.073 1.00 12.31 61 LEU A C 16
ATOM 28979 O O . LEU A 1 61 ? -8.161 3.299 -9.569 1.00 71.53 61 LEU A O 16
ATOM 28995 N N . ILE A 1 62 ? -7.898 5.533 -9.685 1.00 22.32 62 ILE A N 16
ATOM 28996 C CA . ILE A 1 62 ? -8.464 5.646 -11.021 1.00 4.34 62 ILE A CA 16
ATOM 28997 C C . ILE A 1 62 ? -7.682 4.783 -12.008 1.00 62.02 62 ILE A C 16
ATOM 28998 O O . ILE A 1 62 ? -8.266 4.017 -12.764 1.00 51.11 62 ILE A O 16
ATOM 29014 N N . TYR A 1 63 ? -6.357 4.894 -11.972 1.00 14.04 63 TYR A N 16
ATOM 29015 C CA . TYR A 1 63 ? -5.490 4.107 -12.849 1.00 74.33 63 TYR A CA 16
ATOM 29016 C C . TYR A 1 63 ? -5.754 2.610 -12.674 1.00 25.45 63 TYR A C 16
ATOM 29017 O O . TYR A 1 63 ? -5.831 1.858 -13.646 1.00 12.13 63 TYR A O 16
ATOM 29035 N N . MET A 1 64 ? -5.919 2.197 -11.428 1.00 3.33 64 MET A N 16
ATOM 29036 C CA . MET A 1 64 ? -6.121 0.794 -11.095 1.00 32.52 64 MET A CA 16
ATOM 29037 C C . MET A 1 64 ? -7.473 0.287 -11.589 1.00 12.41 64 MET A C 16
ATOM 29038 O O . MET A 1 64 ? -7.589 -0.844 -12.057 1.00 21.44 64 MET A O 16
ATOM 29052 N N . LYS A 1 65 ? -8.492 1.118 -11.490 1.00 53.32 65 LYS A N 16
ATOM 29053 C CA . LYS A 1 65 ? -9.824 0.713 -11.929 1.00 71.32 65 LYS A CA 16
ATOM 29054 C C . LYS A 1 65 ? -10.022 0.934 -13.430 1.00 72.12 65 LYS A C 16
ATOM 29055 O O . LYS A 1 65 ? -10.864 0.289 -14.053 1.00 43.24 65 LYS A O 16
ATOM 29074 N N . LYS A 1 66 ? -9.244 1.836 -14.005 1.00 43.52 66 LYS A N 16
ATOM 29075 C CA . LYS A 1 66 ? -9.372 2.173 -15.419 1.00 23.32 66 LYS A CA 16
ATOM 29076 C C . LYS A 1 66 ? -8.469 1.286 -16.275 1.00 72.52 66 LYS A C 16
ATOM 29077 O O . LYS A 1 66 ? -8.954 0.514 -17.106 1.00 12.21 66 LYS A O 16
ATOM 29096 N N . THR A 1 67 ? -7.164 1.378 -16.054 1.00 20.34 67 THR A N 16
ATOM 29097 C CA . THR A 1 67 ? -6.200 0.624 -16.838 1.00 54.52 67 THR A CA 16
ATOM 29098 C C . THR A 1 67 ? -6.202 -0.850 -16.438 1.00 10.34 67 THR A C 16
ATOM 29099 O O . THR A 1 67 ? -6.270 -1.735 -17.290 1.00 22.34 67 THR A O 16
ATOM 29110 N N . LEU A 1 68 ? -6.152 -1.106 -15.136 1.00 21.50 68 LEU A N 16
ATOM 29111 C CA . LEU A 1 68 ? -6.110 -2.473 -14.628 1.00 41.40 68 LEU A CA 16
ATOM 29112 C C . LEU A 1 68 ? -7.517 -3.061 -14.528 1.00 5.41 68 LEU A C 16
ATOM 29113 O O . LEU A 1 68 ? -7.685 -4.278 -14.436 1.00 11.53 68 LEU A O 16
ATOM 29129 N N . CYS A 1 69 ? -8.518 -2.181 -14.538 1.00 54.12 69 CYS A N 16
ATOM 29130 C CA . CYS A 1 69 ? -9.930 -2.576 -14.533 1.00 32.32 69 CYS A CA 16
ATOM 29131 C C . CYS A 1 69 ? -10.309 -3.300 -13.237 1.00 74.21 69 CYS A C 16
ATOM 29132 O O . CYS A 1 69 ? -11.210 -4.139 -13.218 1.00 63.11 69 CYS A O 16
ATOM 29140 N N . ASN A 1 70 ? -9.638 -2.963 -12.145 1.00 75.54 70 ASN A N 16
ATOM 29141 C CA . ASN A 1 70 ? -9.956 -3.567 -10.854 1.00 73.34 70 ASN A CA 16
ATOM 29142 C C . ASN A 1 70 ? -11.016 -2.748 -10.134 1.00 32.21 70 ASN A C 16
ATOM 29143 O O . ASN A 1 70 ? -11.085 -1.532 -10.295 1.00 42.20 70 ASN A O 16
ATOM 29154 N N . ALA A 1 71 ? -11.845 -3.416 -9.349 1.00 21.55 71 ALA A N 16
ATOM 29155 C CA . ALA A 1 71 ? -12.923 -2.746 -8.631 1.00 3.14 71 ALA A CA 16
ATOM 29156 C C . ALA A 1 71 ? -12.400 -2.137 -7.336 1.00 3.04 71 ALA A C 16
ATOM 29157 O O . ALA A 1 71 ? -11.269 -2.410 -6.941 1.00 10.33 71 ALA A O 16
ATOM 29164 N N . ASP A 1 72 ? -13.220 -1.327 -6.672 1.00 3.33 72 ASP A N 16
ATOM 29165 C CA . ASP A 1 72 ? -12.824 -0.710 -5.405 1.00 70.43 72 ASP A CA 16
ATOM 29166 C C . ASP A 1 72 ? -12.503 -1.768 -4.365 1.00 3.31 72 ASP A C 16
ATOM 29167 O O . ASP A 1 72 ? -11.504 -1.676 -3.655 1.00 41.12 72 ASP A O 16
ATOM 29176 N N . SER A 1 73 ? -13.339 -2.787 -4.295 1.00 64.34 73 SER A N 16
ATOM 29177 C CA . SER A 1 73 ? -13.136 -3.870 -3.349 1.00 51.12 73 SER A CA 16
ATOM 29178 C C . SER A 1 73 ? -11.792 -4.565 -3.599 1.00 61.31 73 SER A C 16
ATOM 29179 O O . SER A 1 73 ? -11.211 -5.157 -2.696 1.00 34.35 73 SER A O 16
ATOM 29187 N N . THR A 1 74 ? -11.306 -4.489 -4.830 1.00 60.54 74 THR A N 16
ATOM 29188 C CA . THR A 1 74 ? -10.000 -5.030 -5.167 1.00 55.21 74 THR A CA 16
ATOM 29189 C C . THR A 1 74 ? -8.897 -3.996 -4.901 1.00 62.44 74 THR A C 16
ATOM 29190 O O . THR A 1 74 ? -7.937 -4.256 -4.171 1.00 3.32 74 THR A O 16
ATOM 29201 N N . ALA A 1 75 ? -9.075 -2.812 -5.478 1.00 54.54 75 ALA A N 16
ATOM 29202 C CA . ALA A 1 75 ? -8.067 -1.756 -5.449 1.00 22.14 75 ALA A CA 16
ATOM 29203 C C . ALA A 1 75 ? -7.767 -1.276 -4.032 1.00 10.15 75 ALA A C 16
ATOM 29204 O O . ALA A 1 75 ? -6.612 -1.049 -3.679 1.00 4.42 75 ALA A O 16
ATOM 29211 N N . GLN A 1 76 ? -8.812 -1.124 -3.230 1.00 50.24 76 GLN A N 16
ATOM 29212 C CA . GLN A 1 76 ? -8.693 -0.655 -1.857 1.00 4.32 76 GLN A CA 16
ATOM 29213 C C . GLN A 1 76 ? -7.791 -1.572 -1.035 1.00 70.50 76 GLN A C 16
ATOM 29214 O O . GLN A 1 76 ? -7.056 -1.113 -0.162 1.00 22.01 76 GLN A O 16
ATOM 29228 N N . ARG A 1 77 ? -7.832 -2.865 -1.333 1.00 62.13 77 ARG A N 16
ATOM 29229 C CA . ARG A 1 77 ? -7.033 -3.840 -0.600 1.00 3.55 77 ARG A CA 16
ATOM 29230 C C . ARG A 1 77 ? -5.584 -3.797 -1.066 1.00 71.04 77 ARG A C 16
ATOM 29231 O O . ARG A 1 77 ? -4.664 -4.055 -0.291 1.00 74.10 77 ARG A O 16
ATOM 29252 N N . ASN A 1 78 ? -5.382 -3.449 -2.333 1.00 31.13 78 ASN A N 16
ATOM 29253 C CA . ASN A 1 78 ? -4.048 -3.291 -2.868 1.00 53.43 78 ASN A CA 16
ATOM 29254 C C . ASN A 1 78 ? -3.425 -2.003 -2.343 1.00 21.35 78 ASN A C 16
ATOM 29255 O O . ASN A 1 78 ? -2.278 -1.988 -1.918 1.00 32.25 78 ASN A O 16
ATOM 29266 N N . LEU A 1 79 ? -4.207 -0.930 -2.343 1.00 35.55 79 LEU A N 16
ATOM 29267 C CA . LEU A 1 79 ? -3.753 0.347 -1.796 1.00 73.31 79 LEU A CA 16
ATOM 29268 C C . LEU A 1 79 ? -3.383 0.196 -0.327 1.00 63.42 79 LEU A C 16
ATOM 29269 O O . LEU A 1 79 ? -2.480 0.870 0.170 1.00 12.41 79 LEU A O 16
ATOM 29285 N N . SER A 1 80 ? -4.085 -0.696 0.361 1.00 11.24 80 SER A N 16
ATOM 29286 C CA . SER A 1 80 ? -3.795 -0.985 1.762 1.00 61.13 80 SER A CA 16
ATOM 29287 C C . SER A 1 80 ? -2.365 -1.504 1.964 1.00 34.34 80 SER A C 16
ATOM 29288 O O . SER A 1 80 ? -1.789 -1.321 3.036 1.00 0.10 80 SER A O 16
ATOM 29296 N N . THR A 1 81 ? -1.779 -2.131 0.941 1.00 64.02 81 THR A N 16
ATOM 29297 C CA . THR A 1 81 ? -0.432 -2.677 1.073 1.00 73.05 81 THR A CA 16
ATOM 29298 C C . THR A 1 81 ? 0.590 -1.534 1.130 1.00 71.23 81 THR A C 16
ATOM 29299 O O . THR A 1 81 ? 1.573 -1.601 1.867 1.00 75.51 81 THR A O 16
ATOM 29310 N N . ILE A 1 82 ? 0.333 -0.476 0.364 1.00 33.01 82 ILE A N 16
ATOM 29311 C CA . ILE A 1 82 ? 1.163 0.721 0.404 1.00 40.14 82 ILE A CA 16
ATOM 29312 C C . ILE A 1 82 ? 0.850 1.527 1.661 1.00 63.52 82 ILE A C 16
ATOM 29313 O O . ILE A 1 82 ? 1.730 2.166 2.242 1.00 13.13 82 ILE A O 16
ATOM 29329 N N . LYS A 1 83 ? -0.409 1.467 2.086 1.00 1.23 83 LYS A N 16
ATOM 29330 C CA . LYS A 1 83 ? -0.856 2.163 3.286 1.00 60.20 83 LYS A CA 16
ATOM 29331 C C . LYS A 1 83 ? -0.042 1.731 4.492 1.00 1.31 83 LYS A C 16
ATOM 29332 O O . LYS A 1 83 ? 0.263 2.547 5.349 1.00 3.15 83 LYS A O 16
ATOM 29351 N N . ILE A 1 84 ? 0.314 0.454 4.550 1.00 30.02 84 ILE A N 16
ATOM 29352 C CA . ILE A 1 84 ? 1.133 -0.057 5.644 1.00 22.11 84 ILE A CA 16
ATOM 29353 C C . ILE A 1 84 ? 2.468 0.683 5.708 1.00 32.44 84 ILE A C 16
ATOM 29354 O O . ILE A 1 84 ? 2.938 1.042 6.787 1.00 32.42 84 ILE A O 16
ATOM 29370 N N . TYR A 1 85 ? 3.055 0.938 4.544 1.00 30.03 85 TYR A N 16
ATOM 29371 C CA . TYR A 1 85 ? 4.332 1.640 4.465 1.00 24.42 85 TYR A CA 16
ATOM 29372 C C . TYR A 1 85 ? 4.144 3.097 4.862 1.00 61.12 85 TYR A C 16
ATOM 29373 O O . TYR A 1 85 ? 4.890 3.633 5.681 1.00 4.50 85 TYR A O 16
ATOM 29391 N N . VAL A 1 86 ? 3.130 3.721 4.280 1.00 13.13 86 VAL A N 16
ATOM 29392 C CA . VAL A 1 86 ? 2.808 5.112 4.566 1.00 64.31 86 VAL A CA 16
ATOM 29393 C C . VAL A 1 86 ? 2.487 5.297 6.044 1.00 44.22 86 VAL A C 16
ATOM 29394 O O . VAL A 1 86 ? 3.037 6.170 6.705 1.00 33.42 86 VAL A O 16
ATOM 29407 N N . SER A 1 87 ? 1.610 4.446 6.548 1.00 43.23 87 SER A N 16
ATOM 29408 C CA . SER A 1 87 ? 1.188 4.491 7.937 1.00 54.20 87 SER A CA 16
ATOM 29409 C C . SER A 1 87 ? 2.359 4.241 8.891 1.00 1.41 87 SER A C 16
ATOM 29410 O O . SER A 1 87 ? 2.461 4.882 9.938 1.00 22.32 87 SER A O 16
ATOM 29418 N N . ALA A 1 88 ? 3.258 3.332 8.520 1.00 23.13 88 ALA A N 16
ATOM 29419 C CA . ALA A 1 88 ? 4.463 3.093 9.308 1.00 14.42 88 ALA A CA 16
ATOM 29420 C C . ALA A 1 88 ? 5.353 4.331 9.290 1.00 64.00 88 ALA A C 16
ATOM 29421 O O . ALA A 1 88 ? 5.973 4.687 10.294 1.00 71.44 88 ALA A O 16
ATOM 29428 N N . ALA A 1 89 ? 5.387 4.997 8.143 1.00 3.34 89 ALA A N 16
ATOM 29429 C CA . ALA A 1 89 ? 6.148 6.230 7.985 1.00 62.11 89 ALA A CA 16
ATOM 29430 C C . ALA A 1 89 ? 5.533 7.365 8.790 1.00 0.05 89 ALA A C 16
ATOM 29431 O O . ALA A 1 89 ? 6.208 8.333 9.122 1.00 75.21 89 ALA A O 16
ATOM 29438 N N . ILE A 1 90 ? 4.251 7.257 9.080 1.00 34.11 90 ILE A N 16
ATOM 29439 C CA . ILE A 1 90 ? 3.582 8.240 9.915 1.00 55.14 90 ILE A CA 16
ATOM 29440 C C . ILE A 1 90 ? 3.883 7.972 11.385 1.00 1.33 90 ILE A C 16
ATOM 29441 O O . ILE A 1 90 ? 4.087 8.897 12.171 1.00 62.23 90 ILE A O 16
ATOM 29457 N N . LYS A 1 91 ? 3.918 6.697 11.745 1.00 73.34 91 LYS A N 16
ATOM 29458 C CA . LYS A 1 91 ? 4.095 6.302 13.134 1.00 53.53 91 LYS A CA 16
ATOM 29459 C C . LYS A 1 91 ? 5.557 6.438 13.569 1.00 55.31 91 LYS A C 16
ATOM 29460 O O . LYS A 1 91 ? 5.841 6.970 14.641 1.00 11.13 91 LYS A O 16
ATOM 29479 N N . LYS A 1 92 ? 6.482 5.975 12.735 1.00 32.32 92 LYS A N 16
ATOM 29480 C CA . LYS A 1 92 ? 7.893 5.960 13.105 1.00 12.30 92 LYS A CA 16
ATOM 29481 C C . LYS A 1 92 ? 8.794 6.330 11.926 1.00 21.23 92 LYS A C 16
ATOM 29482 O O . LYS A 1 92 ? 9.940 5.882 11.838 1.00 52.11 92 LYS A O 16
ATOM 29501 N N . GLY A 1 93 ? 8.291 7.179 11.042 1.00 20.33 93 GLY A N 16
ATOM 29502 C CA . GLY A 1 93 ? 9.066 7.575 9.882 1.00 41.15 93 GLY A CA 16
ATOM 29503 C C . GLY A 1 93 ? 9.302 9.072 9.818 1.00 62.33 93 GLY A C 16
ATOM 29504 O O . GLY A 1 93 ? 10.210 9.595 10.463 1.00 74.11 93 GLY A O 16
ATOM 29508 N N . TYR A 1 94 ? 8.476 9.759 9.042 1.00 43.41 94 TYR A N 16
ATOM 29509 C CA . TYR A 1 94 ? 8.628 11.189 8.825 1.00 15.13 94 TYR A CA 16
ATOM 29510 C C . TYR A 1 94 ? 7.273 11.854 8.608 1.00 3.41 94 TYR A C 16
ATOM 29511 O O . TYR A 1 94 ? 7.078 13.012 8.974 1.00 22.24 94 TYR A O 16
ATOM 29529 N N . MET A 1 95 ? 6.352 11.113 7.999 1.00 33.11 95 MET A N 16
ATOM 29530 C CA . MET A 1 95 ? 5.028 11.626 7.670 1.00 55.23 95 MET A CA 16
ATOM 29531 C C . MET A 1 95 ? 4.347 12.227 8.892 1.00 4.54 95 MET A C 16
ATOM 29532 O O . MET A 1 95 ? 4.310 11.615 9.962 1.00 35.14 95 MET A O 16
ATOM 29546 N N . GLU A 1 96 ? 3.816 13.427 8.722 1.00 75.15 96 GLU A N 16
ATOM 29547 C CA . GLU A 1 96 ? 3.199 14.153 9.816 1.00 53.51 96 GLU A CA 16
ATOM 29548 C C . GLU A 1 96 ? 1.803 13.605 10.091 1.00 63.13 96 GLU A C 16
ATOM 29549 O O . GLU A 1 96 ? 1.440 13.344 11.239 1.00 33.10 96 GLU A O 16
ATOM 29561 N N . ASN A 1 97 ? 1.033 13.413 9.028 1.00 40.21 97 ASN A N 16
ATOM 29562 C CA . ASN A 1 97 ? -0.322 12.895 9.144 1.00 23.55 97 ASN A CA 16
ATOM 29563 C C . ASN A 1 97 ? -0.612 11.934 8.005 1.00 74.41 97 ASN A C 16
ATOM 29564 O O . ASN A 1 97 ? 0.189 11.794 7.079 1.00 75.13 97 ASN A O 16
ATOM 29575 N N . ASP A 1 98 ? -1.755 11.278 8.082 1.00 73.21 98 ASP A N 16
ATOM 29576 C CA . ASP A 1 98 ? -2.190 10.355 7.057 1.00 32.41 98 ASP A CA 16
ATOM 29577 C C . ASP A 1 98 ? -2.919 11.095 5.941 1.00 25.14 98 ASP A C 16
ATOM 29578 O O . ASP A 1 98 ? -3.645 12.057 6.192 1.00 0.15 98 ASP A O 16
ATOM 29587 N N . PRO A 1 99 ? -2.743 10.644 4.691 1.00 11.43 99 PRO A N 16
ATOM 29588 C CA . PRO A 1 99 ? -3.278 11.336 3.514 1.00 23.12 99 PRO A CA 16
ATOM 29589 C C . PRO A 1 99 ? -4.777 11.126 3.304 1.00 65.51 99 PRO A C 16
ATOM 29590 O O . PRO A 1 99 ? -5.369 11.722 2.408 1.00 33.04 99 PRO A O 16
ATOM 29601 N N . PHE A 1 100 ? -5.393 10.288 4.125 1.00 14.23 100 PHE A N 16
ATOM 29602 C CA . PHE A 1 100 ? -6.815 10.000 3.967 1.00 44.54 100 PHE A CA 16
ATOM 29603 C C . PHE A 1 100 ? -7.647 10.749 4.990 1.00 54.53 100 PHE A C 16
ATOM 29604 O O . PHE A 1 100 ? -8.876 10.651 5.021 1.00 15.02 100 PHE A O 16
ATOM 29621 N N . LYS A 1 101 ? -6.958 11.499 5.817 1.00 73.43 101 LYS A N 16
ATOM 29622 C CA . LYS A 1 101 ? -7.587 12.364 6.797 1.00 30.35 101 LYS A CA 16
ATOM 29623 C C . LYS A 1 101 ? -8.556 13.332 6.121 1.00 41.41 101 LYS A C 16
ATOM 29624 O O . LYS A 1 101 ? -9.680 13.521 6.576 1.00 71.21 101 LYS A O 16
ATOM 29643 N N . ASP A 1 102 ? -8.107 13.917 5.017 1.00 65.03 102 ASP A N 16
ATOM 29644 C CA . ASP A 1 102 ? -8.885 14.916 4.284 1.00 63.20 102 ASP A CA 16
ATOM 29645 C C . ASP A 1 102 ? -9.423 14.309 2.990 1.00 25.11 102 ASP A C 16
ATOM 29646 O O . ASP A 1 102 ? -9.846 15.012 2.073 1.00 24.41 102 ASP A O 16
ATOM 29655 N N . PHE A 1 103 ? -9.422 12.984 2.946 1.00 73.24 103 PHE A N 16
ATOM 29656 C CA . PHE A 1 103 ? -9.811 12.236 1.750 1.00 40.10 103 PHE A CA 16
ATOM 29657 C C . PHE A 1 103 ? -11.240 12.569 1.312 1.00 11.52 103 PHE A C 16
ATOM 29658 O O . PHE A 1 103 ? -11.516 12.692 0.118 1.00 15.31 103 PHE A O 16
ATOM 29675 N N . GLY A 1 104 ? -12.153 12.710 2.268 1.00 54.45 104 GLY A N 16
ATOM 29676 C CA . GLY A 1 104 ? -13.528 13.009 1.916 1.00 42.20 104 GLY A CA 16
ATOM 29677 C C . GLY A 1 104 ? -14.410 13.292 3.117 1.00 72.04 104 GLY A C 16
ATOM 29678 O O . GLY A 1 104 ? -14.901 14.411 3.276 1.00 71.14 104 GLY A O 16
ATOM 29682 N N . LEU A 1 105 ? -14.609 12.280 3.957 1.00 0.23 105 LEU A N 16
ATOM 29683 C CA . LEU A 1 105 ? -15.515 12.382 5.102 1.00 61.13 105 LEU A CA 16
ATOM 29684 C C . LEU A 1 105 ? -15.091 13.520 6.027 1.00 0.31 105 LEU A C 16
ATOM 29685 O O . LEU A 1 105 ? -15.919 14.317 6.476 1.00 13.21 105 LEU A O 16
ATOM 29701 N N . GLU A 1 106 ? -13.802 13.601 6.306 1.00 72.43 106 GLU A N 16
ATOM 29702 C CA . GLU A 1 106 ? -13.285 14.667 7.139 1.00 25.41 106 GLU A CA 16
ATOM 29703 C C . GLU A 1 106 ? -12.470 15.633 6.298 1.00 35.21 106 GLU A C 16
ATOM 29704 O O . GLU A 1 106 ? -11.643 15.216 5.491 1.00 42.24 106 GLU A O 16
ATOM 29716 N N . HIS A 1 107 ? -12.730 16.918 6.464 1.00 1.34 107 HIS A N 16
ATOM 29717 C CA . HIS A 1 107 ? -11.989 17.947 5.749 1.00 61.12 107 HIS A CA 16
ATOM 29718 C C . HIS A 1 107 ? -11.435 18.972 6.721 1.00 31.52 107 HIS A C 16
ATOM 29719 O O . HIS A 1 107 ? -12.048 19.250 7.755 1.00 73.34 107 HIS A O 16
ATOM 29734 N N . HIS A 1 108 ? -10.265 19.511 6.391 1.00 24.50 108 HIS A N 16
ATOM 29735 C CA . HIS A 1 108 ? -9.613 20.541 7.200 1.00 24.43 108 HIS A CA 16
ATOM 29736 C C . HIS A 1 108 ? -9.276 19.981 8.580 1.00 31.42 108 HIS A C 16
ATOM 29737 O O . HIS A 1 108 ? -9.549 20.609 9.603 1.00 24.22 108 HIS A O 16
ATOM 29752 N N . HIS A 1 109 ? -8.709 18.773 8.592 1.00 73.32 109 HIS A N 16
ATOM 29753 C CA . HIS A 1 109 ? -8.289 18.111 9.833 1.00 63.12 109 HIS A CA 16
ATOM 29754 C C . HIS A 1 109 ? -9.499 17.708 10.691 1.00 73.55 109 HIS A C 16
ATOM 29755 O O . HIS A 1 109 ? -9.336 17.154 11.779 1.00 70.12 109 HIS A O 16
ATOM 29770 N N . HIS A 1 110 ? -10.708 17.955 10.169 1.00 31.41 110 HIS A N 16
ATOM 29771 C CA . HIS A 1 110 ? -11.953 17.705 10.901 1.00 14.00 110 HIS A CA 16
ATOM 29772 C C . HIS A 1 110 ? -12.113 18.711 12.041 1.00 54.44 110 HIS A C 16
ATOM 29773 O O . HIS A 1 110 ? -11.205 18.897 12.851 1.00 54.12 110 HIS A O 16
ATOM 29788 N N . HIS A 1 111 ? -13.266 19.370 12.084 1.00 52.03 111 HIS A N 16
ATOM 29789 C CA . HIS A 1 111 ? -13.543 20.364 13.116 1.00 64.32 111 HIS A CA 16
ATOM 29790 C C . HIS A 1 111 ? -13.400 19.737 14.497 1.00 43.23 111 HIS A C 16
ATOM 29791 O O . HIS A 1 111 ? -14.182 18.865 14.879 1.00 14.32 111 HIS A O 16
ATOM 29806 N N . HIS A 1 112 ? -12.390 20.175 15.227 1.00 51.00 112 HIS A N 16
ATOM 29807 C CA . HIS A 1 112 ? -12.088 19.609 16.526 1.00 12.33 112 HIS A CA 16
ATOM 29808 C C . HIS A 1 112 ? -12.682 20.486 17.618 1.00 52.44 112 HIS A C 16
ATOM 29809 O O . HIS A 1 112 ? -13.750 20.129 18.157 1.00 36.44 112 HIS A O 16
ATOM 29825 N N . MET A 1 1 ? 27.746 -8.973 6.573 1.00 15.23 1 MET A N 17
ATOM 29826 C CA . MET A 1 1 ? 26.440 -8.655 5.955 1.00 74.45 1 MET A CA 17
ATOM 29827 C C . MET A 1 1 ? 25.742 -7.558 6.746 1.00 62.34 1 MET A C 17
ATOM 29828 O O . MET A 1 1 ? 25.535 -7.680 7.955 1.00 74.12 1 MET A O 17
ATOM 29844 N N . ASN A 1 2 ? 25.404 -6.478 6.063 1.00 44.51 2 ASN A N 17
ATOM 29845 C CA . ASN A 1 2 ? 24.768 -5.332 6.694 1.00 60.44 2 ASN A CA 17
ATOM 29846 C C . ASN A 1 2 ? 24.118 -4.470 5.612 1.00 51.44 2 ASN A C 17
ATOM 29847 O O . ASN A 1 2 ? 23.835 -4.971 4.519 1.00 55.12 2 ASN A O 17
ATOM 29858 N N . ASN A 1 3 ? 23.885 -3.194 5.913 1.00 74.22 3 ASN A N 17
ATOM 29859 C CA . ASN A 1 3 ? 23.256 -2.264 4.973 1.00 72.32 3 ASN A CA 17
ATOM 29860 C C . ASN A 1 3 ? 21.809 -2.680 4.705 1.00 70.12 3 ASN A C 17
ATOM 29861 O O . ASN A 1 3 ? 21.518 -3.389 3.741 1.00 32.25 3 ASN A O 17
ATOM 29872 N N . PRO A 1 4 ? 20.884 -2.261 5.586 1.00 42.34 4 PRO A N 17
ATOM 29873 C CA . PRO A 1 4 ? 19.480 -2.662 5.511 1.00 62.32 4 PRO A CA 17
ATOM 29874 C C . PRO A 1 4 ? 18.652 -1.796 4.564 1.00 2.24 4 PRO A C 17
ATOM 29875 O O . PRO A 1 4 ? 17.514 -2.140 4.240 1.00 2.45 4 PRO A O 17
ATOM 29886 N N . SER A 1 5 ? 19.225 -0.690 4.106 1.00 32.01 5 SER A N 17
ATOM 29887 C CA . SER A 1 5 ? 18.515 0.235 3.232 1.00 61.13 5 SER A CA 17
ATOM 29888 C C . SER A 1 5 ? 18.508 -0.280 1.793 1.00 22.44 5 SER A C 17
ATOM 29889 O O . SER A 1 5 ? 18.837 0.444 0.851 1.00 41.41 5 SER A O 17
ATOM 29897 N N . ASP A 1 6 ? 18.103 -1.533 1.630 1.00 72.42 6 ASP A N 17
ATOM 29898 C CA . ASP A 1 6 ? 18.135 -2.186 0.327 1.00 54.01 6 ASP A CA 17
ATOM 29899 C C . ASP A 1 6 ? 16.788 -2.080 -0.369 1.00 3.13 6 ASP A C 17
ATOM 29900 O O . ASP A 1 6 ? 16.581 -2.613 -1.458 1.00 54.15 6 ASP A O 17
ATOM 29909 N N . PHE A 1 7 ? 15.877 -1.369 0.261 1.00 51.10 7 PHE A N 17
ATOM 29910 C CA . PHE A 1 7 ? 14.581 -1.119 -0.321 1.00 52.21 7 PHE A CA 17
ATOM 29911 C C . PHE A 1 7 ? 14.619 0.192 -1.075 1.00 3.44 7 PHE A C 17
ATOM 29912 O O . PHE A 1 7 ? 14.977 1.228 -0.515 1.00 40.30 7 PHE A O 17
ATOM 29929 N N . LYS A 1 8 ? 14.265 0.147 -2.341 1.00 30.11 8 LYS A N 17
ATOM 29930 C CA . LYS A 1 8 ? 14.310 1.326 -3.178 1.00 12.05 8 LYS A CA 17
ATOM 29931 C C . LYS A 1 8 ? 12.994 2.082 -3.132 1.00 73.03 8 LYS A C 17
ATOM 29932 O O . LYS A 1 8 ? 12.965 3.299 -3.282 1.00 12.24 8 LYS A O 17
ATOM 29951 N N . SER A 1 9 ? 11.911 1.362 -2.889 1.00 52.21 9 SER A N 17
ATOM 29952 C CA . SER A 1 9 ? 10.581 1.914 -3.113 1.00 55.44 9 SER A CA 17
ATOM 29953 C C . SER A 1 9 ? 9.583 1.427 -2.071 1.00 62.23 9 SER A C 17
ATOM 29954 O O . SER A 1 9 ? 9.903 0.580 -1.236 1.00 1.23 9 SER A O 17
ATOM 29962 N N . PHE A 1 10 ? 8.360 1.954 -2.148 1.00 14.12 10 PHE A N 17
ATOM 29963 C CA . PHE A 1 10 ? 7.294 1.577 -1.229 1.00 0.15 10 PHE A CA 17
ATOM 29964 C C . PHE A 1 10 ? 7.001 0.082 -1.294 1.00 63.11 10 PHE A C 17
ATOM 29965 O O . PHE A 1 10 ? 6.758 -0.544 -0.269 1.00 43.11 10 PHE A O 17
ATOM 29982 N N . HIS A 1 11 ? 7.048 -0.495 -2.496 1.00 43.54 11 HIS A N 17
ATOM 29983 C CA . HIS A 1 11 ? 6.742 -1.917 -2.657 1.00 32.10 11 HIS A CA 17
ATOM 29984 C C . HIS A 1 11 ? 7.775 -2.768 -1.932 1.00 22.34 11 HIS A C 17
ATOM 29985 O O . HIS A 1 11 ? 7.502 -3.901 -1.559 1.00 70.14 11 HIS A O 17
ATOM 30000 N N . ASP A 1 12 ? 8.963 -2.213 -1.742 1.00 22.12 12 ASP A N 17
ATOM 30001 C CA . ASP A 1 12 ? 10.009 -2.893 -1.000 1.00 64.12 12 ASP A CA 17
ATOM 30002 C C . ASP A 1 12 ? 9.779 -2.743 0.499 1.00 64.44 12 ASP A C 17
ATOM 30003 O O . ASP A 1 12 ? 9.828 -3.717 1.251 1.00 62.03 12 ASP A O 17
ATOM 30012 N N . PHE A 1 13 ? 9.522 -1.508 0.923 1.00 20.30 13 PHE A N 17
ATOM 30013 C CA . PHE A 1 13 ? 9.304 -1.194 2.324 1.00 32.35 13 PHE A CA 17
ATOM 30014 C C . PHE A 1 13 ? 8.072 -1.917 2.864 1.00 4.23 13 PHE A C 17
ATOM 30015 O O . PHE A 1 13 ? 8.127 -2.564 3.913 1.00 13.23 13 PHE A O 17
ATOM 30032 N N . VAL A 1 14 ? 6.968 -1.817 2.130 1.00 33.12 14 VAL A N 17
ATOM 30033 C CA . VAL A 1 14 ? 5.719 -2.454 2.529 1.00 24.23 14 VAL A CA 17
ATOM 30034 C C . VAL A 1 14 ? 5.865 -3.970 2.521 1.00 10.04 14 VAL A C 17
ATOM 30035 O O . VAL A 1 14 ? 5.296 -4.651 3.367 1.00 35.51 14 VAL A O 17
ATOM 30048 N N . ALA A 1 15 ? 6.657 -4.491 1.587 1.00 54.34 15 ALA A N 17
ATOM 30049 C CA . ALA A 1 15 ? 6.874 -5.930 1.498 1.00 50.40 15 ALA A CA 17
ATOM 30050 C C . ALA A 1 15 ? 7.547 -6.462 2.758 1.00 30.15 15 ALA A C 17
ATOM 30051 O O . ALA A 1 15 ? 7.181 -7.520 3.262 1.00 0.41 15 ALA A O 17
ATOM 30058 N N . SER A 1 16 ? 8.520 -5.715 3.267 1.00 1.42 16 SER A N 17
ATOM 30059 C CA . SER A 1 16 ? 9.238 -6.114 4.469 1.00 54.52 16 SER A CA 17
ATOM 30060 C C . SER A 1 16 ? 8.315 -6.051 5.689 1.00 0.33 16 SER A C 17
ATOM 30061 O O . SER A 1 16 ? 8.290 -6.970 6.512 1.00 30.20 16 SER A O 17
ATOM 30069 N N . TYR A 1 17 ? 7.548 -4.970 5.791 1.00 41.54 17 TYR A N 17
ATOM 30070 C CA . TYR A 1 17 ? 6.585 -4.811 6.876 1.00 21.33 17 TYR A CA 17
ATOM 30071 C C . TYR A 1 17 ? 5.526 -5.910 6.807 1.00 14.15 17 TYR A C 17
ATOM 30072 O O . TYR A 1 17 ? 5.154 -6.506 7.824 1.00 74.12 17 TYR A O 17
ATOM 30090 N N . MET A 1 18 ? 5.062 -6.172 5.594 1.00 3.53 18 MET A N 17
ATOM 30091 C CA . MET A 1 18 ? 4.077 -7.213 5.333 1.00 33.42 18 MET A CA 17
ATOM 30092 C C . MET A 1 18 ? 4.632 -8.577 5.740 1.00 53.31 18 MET A C 17
ATOM 30093 O O . MET A 1 18 ? 3.971 -9.352 6.431 1.00 71.34 18 MET A O 17
ATOM 30107 N N . LYS A 1 19 ? 5.863 -8.839 5.317 1.00 31.11 19 LYS A N 17
ATOM 30108 C CA . LYS A 1 19 ? 6.571 -10.074 5.645 1.00 21.14 19 LYS A CA 17
ATOM 30109 C C . LYS A 1 19 ? 6.686 -10.244 7.160 1.00 3.44 19 LYS A C 17
ATOM 30110 O O . LYS A 1 19 ? 6.545 -11.354 7.680 1.00 4.45 19 LYS A O 17
ATOM 30129 N N . THR A 1 20 ? 6.913 -9.136 7.859 1.00 15.21 20 THR A N 17
ATOM 30130 C CA . THR A 1 20 ? 7.124 -9.161 9.299 1.00 33.44 20 THR A CA 17
ATOM 30131 C C . THR A 1 20 ? 5.917 -9.739 10.048 1.00 30.13 20 THR A C 17
ATOM 30132 O O . THR A 1 20 ? 6.065 -10.658 10.852 1.00 1.33 20 THR A O 17
ATOM 30143 N N . TYR A 1 21 ? 4.720 -9.228 9.778 1.00 15.20 21 TYR A N 17
ATOM 30144 C CA . TYR A 1 21 ? 3.537 -9.701 10.483 1.00 41.45 21 TYR A CA 17
ATOM 30145 C C . TYR A 1 21 ? 2.976 -10.964 9.823 1.00 0.11 21 TYR A C 17
ATOM 30146 O O . TYR A 1 21 ? 2.159 -11.677 10.410 1.00 2.20 21 TYR A O 17
ATOM 30164 N N . SER A 1 22 ? 3.442 -11.246 8.609 1.00 43.20 22 SER A N 17
ATOM 30165 C CA . SER A 1 22 ? 3.042 -12.449 7.875 1.00 12.20 22 SER A CA 17
ATOM 30166 C C . SER A 1 22 ? 3.535 -13.718 8.570 1.00 65.12 22 SER A C 17
ATOM 30167 O O . SER A 1 22 ? 3.115 -14.821 8.224 1.00 13.44 22 SER A O 17
ATOM 30175 N N . ARG A 1 23 ? 4.417 -13.558 9.549 1.00 70.11 23 ARG A N 17
ATOM 30176 C CA . ARG A 1 23 ? 4.967 -14.692 10.282 1.00 21.10 23 ARG A CA 17
ATOM 30177 C C . ARG A 1 23 ? 3.880 -15.420 11.068 1.00 75.55 23 ARG A C 17
ATOM 30178 O O . ARG A 1 23 ? 4.028 -16.592 11.418 1.00 72.13 23 ARG A O 17
ATOM 30199 N N . ARG A 1 24 ? 2.793 -14.718 11.345 1.00 22.21 24 ARG A N 17
ATOM 30200 C CA . ARG A 1 24 ? 1.687 -15.298 12.093 1.00 12.33 24 ARG A CA 17
ATOM 30201 C C . ARG A 1 24 ? 0.709 -16.021 11.169 1.00 0.22 24 ARG A C 17
ATOM 30202 O O . ARG A 1 24 ? 0.234 -17.109 11.490 1.00 32.25 24 ARG A O 17
ATOM 30223 N N . LEU A 1 25 ? 0.422 -15.422 10.022 1.00 60.13 25 LEU A N 17
ATOM 30224 C CA . LEU A 1 25 ? -0.602 -15.929 9.130 1.00 50.24 25 LEU A CA 17
ATOM 30225 C C . LEU A 1 25 ? -0.032 -16.899 8.103 1.00 14.55 25 LEU A C 17
ATOM 30226 O O . LEU A 1 25 ? 1.181 -17.096 8.009 1.00 73.21 25 LEU A O 17
ATOM 30242 N N . GLU A 1 26 ? -0.926 -17.507 7.346 1.00 13.45 26 GLU A N 17
ATOM 30243 C CA . GLU A 1 26 ? -0.555 -18.435 6.294 1.00 74.33 26 GLU A CA 17
ATOM 30244 C C . GLU A 1 26 ? -0.318 -17.699 4.980 1.00 63.45 26 GLU A C 17
ATOM 30245 O O . GLU A 1 26 ? -0.680 -16.531 4.833 1.00 5.35 26 GLU A O 17
ATOM 30257 N N . ILE A 1 27 ? 0.253 -18.405 4.016 1.00 42.13 27 ILE A N 17
ATOM 30258 C CA . ILE A 1 27 ? 0.533 -17.829 2.709 1.00 64.05 27 ILE A CA 17
ATOM 30259 C C . ILE A 1 27 ? -0.770 -17.508 1.976 1.00 4.14 27 ILE A C 17
ATOM 30260 O O . ILE A 1 27 ? -0.833 -16.569 1.189 1.00 1.21 27 ILE A O 17
ATOM 30276 N N . GLY A 1 28 ? -1.812 -18.279 2.273 1.00 0.00 28 GLY A N 17
ATOM 30277 C CA . GLY A 1 28 ? -3.102 -18.092 1.624 1.00 2.13 28 GLY A CA 17
ATOM 30278 C C . GLY A 1 28 ? -3.635 -16.671 1.732 1.00 42.34 28 GLY A C 17
ATOM 30279 O O . GLY A 1 28 ? -4.002 -16.062 0.724 1.00 34.00 28 GLY A O 17
ATOM 30283 N N . THR A 1 29 ? -3.679 -16.140 2.945 1.00 33.13 29 THR A N 17
ATOM 30284 C CA . THR A 1 29 ? -4.174 -14.787 3.160 1.00 53.13 29 THR A CA 17
ATOM 30285 C C . THR A 1 29 ? -3.099 -13.756 2.803 1.00 25.53 29 THR A C 17
ATOM 30286 O O . THR A 1 29 ? -3.401 -12.692 2.256 1.00 44.40 29 THR A O 17
ATOM 30297 N N . PHE A 1 30 ? -1.842 -14.087 3.099 1.00 73.11 30 PHE A N 17
ATOM 30298 C CA . PHE A 1 30 ? -0.708 -13.245 2.732 1.00 33.41 30 PHE A CA 17
ATOM 30299 C C . PHE A 1 30 ? -0.702 -12.937 1.234 1.00 63.13 30 PHE A C 17
ATOM 30300 O O . PHE A 1 30 ? -0.671 -11.772 0.833 1.00 1.12 30 PHE A O 17
ATOM 30317 N N . ARG A 1 31 ? -0.765 -13.983 0.416 1.00 63.34 31 ARG A N 17
ATOM 30318 C CA . ARG A 1 31 ? -0.683 -13.837 -1.035 1.00 63.42 31 ARG A CA 17
ATOM 30319 C C . ARG A 1 31 ? -1.900 -13.098 -1.583 1.00 73.05 31 ARG A C 17
ATOM 30320 O O . ARG A 1 31 ? -1.824 -12.459 -2.632 1.00 50.44 31 ARG A O 17
ATOM 30341 N N . HIS A 1 32 ? -3.013 -13.174 -0.857 1.00 1.33 32 HIS A N 17
ATOM 30342 C CA . HIS A 1 32 ? -4.268 -12.583 -1.310 1.00 71.53 32 HIS A CA 17
ATOM 30343 C C . HIS A 1 32 ? -4.125 -11.073 -1.505 1.00 73.22 32 HIS A C 17
ATOM 30344 O O . HIS A 1 32 ? -4.720 -10.500 -2.413 1.00 75.35 32 HIS A O 17
ATOM 30359 N N . HIS A 1 33 ? -3.321 -10.435 -0.665 1.00 60.14 33 HIS A N 17
ATOM 30360 C CA . HIS A 1 33 ? -3.081 -9.002 -0.796 1.00 71.23 33 HIS A CA 17
ATOM 30361 C C . HIS A 1 33 ? -1.646 -8.734 -1.241 1.00 10.12 33 HIS A C 17
ATOM 30362 O O . HIS A 1 33 ? -1.207 -7.589 -1.304 1.00 35.00 33 HIS A O 17
ATOM 30377 N N . LYS A 1 34 ? -0.921 -9.806 -1.543 1.00 11.45 34 LYS A N 17
ATOM 30378 C CA . LYS A 1 34 ? 0.460 -9.705 -2.003 1.00 2.51 34 LYS A CA 17
ATOM 30379 C C . LYS A 1 34 ? 0.542 -9.750 -3.525 1.00 3.31 34 LYS A C 17
ATOM 30380 O O . LYS A 1 34 ? 1.268 -8.973 -4.144 1.00 13.01 34 LYS A O 17
ATOM 30399 N N . SER A 1 35 ? -0.238 -10.648 -4.112 1.00 20.32 35 SER A N 17
ATOM 30400 C CA . SER A 1 35 ? -0.089 -11.010 -5.518 1.00 5.41 35 SER A CA 17
ATOM 30401 C C . SER A 1 35 ? -0.342 -9.825 -6.450 1.00 44.13 35 SER A C 17
ATOM 30402 O O . SER A 1 35 ? 0.233 -9.760 -7.536 1.00 75.34 35 SER A O 17
ATOM 30410 N N . CYS A 1 36 ? -1.189 -8.896 -6.028 1.00 12.42 36 CYS A N 17
ATOM 30411 C CA . CYS A 1 36 ? -1.504 -7.725 -6.836 1.00 22.32 36 CYS A CA 17
ATOM 30412 C C . CYS A 1 36 ? -0.249 -6.892 -7.100 1.00 33.14 36 CYS A C 17
ATOM 30413 O O . CYS A 1 36 ? 0.186 -6.748 -8.246 1.00 31.33 36 CYS A O 17
ATOM 30421 N N . MET A 1 37 ? 0.342 -6.379 -6.027 1.00 74.23 37 MET A N 17
ATOM 30422 C CA . MET A 1 37 ? 1.533 -5.540 -6.123 1.00 10.22 37 MET A CA 17
ATOM 30423 C C . MET A 1 37 ? 2.742 -6.356 -6.581 1.00 43.33 37 MET A C 17
ATOM 30424 O O . MET A 1 37 ? 3.648 -5.831 -7.223 1.00 5.40 37 MET A O 17
ATOM 30438 N N . ARG A 1 38 ? 2.740 -7.643 -6.255 1.00 51.13 38 ARG A N 17
ATOM 30439 C CA . ARG A 1 38 ? 3.857 -8.526 -6.584 1.00 52.12 38 ARG A CA 17
ATOM 30440 C C . ARG A 1 38 ? 4.001 -8.684 -8.094 1.00 41.40 38 ARG A C 17
ATOM 30441 O O . ARG A 1 38 ? 5.110 -8.630 -8.631 1.00 70.22 38 ARG A O 17
ATOM 30462 N N . LYS A 1 39 ? 2.874 -8.880 -8.762 1.00 62.52 39 LYS A N 17
ATOM 30463 C CA . LYS A 1 39 ? 2.842 -9.111 -10.189 1.00 52.40 39 LYS A CA 17
ATOM 30464 C C . LYS A 1 39 ? 3.485 -7.965 -10.967 1.00 13.11 39 LYS A C 17
ATOM 30465 O O . LYS A 1 39 ? 4.539 -8.132 -11.581 1.00 32.11 39 LYS A O 17
ATOM 30484 N N . PHE A 1 40 ? 2.845 -6.807 -10.928 1.00 75.24 40 PHE A N 17
ATOM 30485 C CA . PHE A 1 40 ? 3.306 -5.651 -11.691 1.00 21.41 40 PHE A CA 17
ATOM 30486 C C . PHE A 1 40 ? 4.585 -5.065 -11.089 1.00 21.42 40 PHE A C 17
ATOM 30487 O O . PHE A 1 40 ? 5.345 -4.385 -11.784 1.00 72.24 40 PHE A O 17
ATOM 30504 N N . LYS A 1 41 ? 4.805 -5.351 -9.795 1.00 4.41 41 LYS A N 17
ATOM 30505 C CA . LYS A 1 41 ? 5.971 -4.872 -9.029 1.00 20.30 41 LYS A CA 17
ATOM 30506 C C . LYS A 1 41 ? 6.218 -3.380 -9.249 1.00 2.21 41 LYS A C 17
ATOM 30507 O O . LYS A 1 41 ? 7.357 -2.912 -9.231 1.00 1.12 41 LYS A O 17
ATOM 30526 N N . GLU A 1 42 ? 5.128 -2.642 -9.396 1.00 43.03 42 GLU A N 17
ATOM 30527 C CA . GLU A 1 42 ? 5.176 -1.221 -9.714 1.00 21.35 42 GLU A CA 17
ATOM 30528 C C . GLU A 1 42 ? 5.830 -0.400 -8.599 1.00 33.11 42 GLU A C 17
ATOM 30529 O O . GLU A 1 42 ? 5.803 -0.774 -7.423 1.00 52.15 42 GLU A O 17
ATOM 30541 N N . TYR A 1 43 ? 6.429 0.718 -8.987 1.00 42.53 43 TYR A N 17
ATOM 30542 C CA . TYR A 1 43 ? 7.152 1.578 -8.063 1.00 63.13 43 TYR A CA 17
ATOM 30543 C C . TYR A 1 43 ? 7.202 3.009 -8.584 1.00 33.53 43 TYR A C 17
ATOM 30544 O O . TYR A 1 43 ? 7.386 3.241 -9.779 1.00 12.54 43 TYR A O 17
ATOM 30562 N N . CYS A 1 44 ? 7.022 3.967 -7.690 1.00 71.34 44 CYS A N 17
ATOM 30563 C CA . CYS A 1 44 ? 7.158 5.370 -8.043 1.00 3.53 44 CYS A CA 17
ATOM 30564 C C . CYS A 1 44 ? 8.543 5.855 -7.633 1.00 2.04 44 CYS A C 17
ATOM 30565 O O . CYS A 1 44 ? 8.675 6.750 -6.801 1.00 13.45 44 CYS A O 17
ATOM 30573 N N . GLU A 1 45 ? 9.569 5.225 -8.219 1.00 14.44 45 GLU A N 17
ATOM 30574 C CA . GLU A 1 45 ? 10.975 5.499 -7.895 1.00 3.13 45 GLU A CA 17
ATOM 30575 C C . GLU A 1 45 ? 11.317 5.024 -6.486 1.00 70.23 45 GLU A C 17
ATOM 30576 O O . GLU A 1 45 ? 12.040 4.044 -6.310 1.00 13.12 45 GLU A O 17
ATOM 30588 N N . GLY A 1 46 ? 10.786 5.712 -5.491 1.00 24.11 46 GLY A N 17
ATOM 30589 C CA . GLY A 1 46 ? 10.999 5.331 -4.117 1.00 42.14 46 GLY A CA 17
ATOM 30590 C C . GLY A 1 46 ? 9.738 5.502 -3.307 1.00 1.45 46 GLY A C 17
ATOM 30591 O O . GLY A 1 46 ? 8.674 5.017 -3.709 1.00 3.11 46 GLY A O 17
ATOM 30595 N N . LEU A 1 47 ? 9.858 6.168 -2.166 1.00 34.44 47 LEU A N 17
ATOM 30596 C CA . LEU A 1 47 ? 8.698 6.575 -1.387 1.00 4.25 47 LEU A CA 17
ATOM 30597 C C . LEU A 1 47 ? 9.111 7.394 -0.181 1.00 72.42 47 LEU A C 17
ATOM 30598 O O . LEU A 1 47 ? 9.718 6.891 0.765 1.00 41.34 47 LEU A O 17
ATOM 30614 N N . GLN A 1 48 ? 8.744 8.651 -0.230 1.00 74.01 48 GLN A N 17
ATOM 30615 C CA . GLN A 1 48 ? 8.967 9.582 0.857 1.00 20.42 48 GLN A CA 17
ATOM 30616 C C . GLN A 1 48 ? 7.635 10.227 1.206 1.00 15.00 48 GLN A C 17
ATOM 30617 O O . GLN A 1 48 ? 6.620 9.907 0.589 1.00 40.15 48 GLN A O 17
ATOM 30631 N N . PHE A 1 49 ? 7.633 11.154 2.153 1.00 33.13 49 PHE A N 17
ATOM 30632 C CA . PHE A 1 49 ? 6.386 11.792 2.565 1.00 72.33 49 PHE A CA 17
ATOM 30633 C C . PHE A 1 49 ? 5.813 12.633 1.430 1.00 20.04 49 PHE A C 17
ATOM 30634 O O . PHE A 1 49 ? 4.601 12.718 1.252 1.00 33.44 49 PHE A O 17
ATOM 30651 N N . HIS A 1 50 ? 6.700 13.235 0.649 1.00 55.23 50 HIS A N 17
ATOM 30652 C CA . HIS A 1 50 ? 6.288 14.074 -0.478 1.00 3.32 50 HIS A CA 17
ATOM 30653 C C . HIS A 1 50 ? 5.760 13.229 -1.643 1.00 44.51 50 HIS A C 17
ATOM 30654 O O . HIS A 1 50 ? 5.234 13.761 -2.615 1.00 2.43 50 HIS A O 17
ATOM 30669 N N . GLU A 1 51 ? 5.904 11.912 -1.538 1.00 10.10 51 GLU A N 17
ATOM 30670 C CA . GLU A 1 51 ? 5.468 11.007 -2.598 1.00 3.11 51 GLU A CA 17
ATOM 30671 C C . GLU A 1 51 ? 4.254 10.197 -2.160 1.00 12.53 51 GLU A C 17
ATOM 30672 O O . GLU A 1 51 ? 3.797 9.308 -2.873 1.00 23.21 51 GLU A O 17
ATOM 30684 N N . LEU A 1 52 ? 3.726 10.520 -0.987 1.00 13.23 52 LEU A N 17
ATOM 30685 C CA . LEU A 1 52 ? 2.541 9.852 -0.476 1.00 62.11 52 LEU A CA 17
ATOM 30686 C C . LEU A 1 52 ? 1.515 10.904 -0.066 1.00 61.34 52 LEU A C 17
ATOM 30687 O O . LEU A 1 52 ? 1.484 11.347 1.083 1.00 74.41 52 LEU A O 17
ATOM 30703 N N . THR A 1 53 ? 0.700 11.326 -1.021 1.00 1.13 53 THR A N 17
ATOM 30704 C CA . THR A 1 53 ? -0.250 12.405 -0.796 1.00 12.11 53 THR A CA 17
ATOM 30705 C C . THR A 1 53 ? -1.637 12.032 -1.304 1.00 74.41 53 THR A C 17
ATOM 30706 O O . THR A 1 53 ? -1.839 10.936 -1.830 1.00 43.01 53 THR A O 17
ATOM 30717 N N . GLU A 1 54 ? -2.588 12.949 -1.141 1.00 33.43 54 GLU A N 17
ATOM 30718 C CA . GLU A 1 54 ? -3.914 12.796 -1.721 1.00 12.34 54 GLU A CA 17
ATOM 30719 C C . GLU A 1 54 ? -3.799 12.641 -3.228 1.00 53.52 54 GLU A C 17
ATOM 30720 O O . GLU A 1 54 ? -4.405 11.750 -3.818 1.00 73.42 54 GLU A O 17
ATOM 30732 N N . ASP A 1 55 ? -2.987 13.498 -3.834 1.00 24.51 55 ASP A N 17
ATOM 30733 C CA . ASP A 1 55 ? -2.803 13.497 -5.277 1.00 22.12 55 ASP A CA 17
ATOM 30734 C C . ASP A 1 55 ? -2.239 12.162 -5.746 1.00 54.33 55 ASP A C 17
ATOM 30735 O O . ASP A 1 55 ? -2.606 11.660 -6.808 1.00 14.12 55 ASP A O 17
ATOM 30744 N N . PHE A 1 56 ? -1.360 11.582 -4.936 1.00 22.51 56 PHE A N 17
ATOM 30745 C CA . PHE A 1 56 ? -0.801 10.269 -5.233 1.00 14.23 56 PHE A CA 17
ATOM 30746 C C . PHE A 1 56 ? -1.903 9.213 -5.242 1.00 33.23 56 PHE A C 17
ATOM 30747 O O . PHE A 1 56 ? -2.040 8.460 -6.200 1.00 33.44 56 PHE A O 17
ATOM 30764 N N . LEU A 1 57 ? -2.697 9.181 -4.174 1.00 61.11 57 LEU A N 17
ATOM 30765 C CA . LEU A 1 57 ? -3.807 8.241 -4.062 1.00 3.12 57 LEU A CA 17
ATOM 30766 C C . LEU A 1 57 ? -4.826 8.466 -5.176 1.00 34.54 57 LEU A C 17
ATOM 30767 O O . LEU A 1 57 ? -5.358 7.515 -5.750 1.00 70.11 57 LEU A O 17
ATOM 30783 N N . ARG A 1 58 ? -5.080 9.731 -5.472 1.00 2.32 58 ARG A N 17
ATOM 30784 C CA . ARG A 1 58 ? -5.999 10.125 -6.532 1.00 43.34 58 ARG A CA 17
ATOM 30785 C C . ARG A 1 58 ? -5.537 9.587 -7.885 1.00 42.14 58 ARG A C 17
ATOM 30786 O O . ARG A 1 58 ? -6.289 8.903 -8.583 1.00 2.31 58 ARG A O 17
ATOM 30807 N N . ASP A 1 59 ? -4.292 9.882 -8.239 1.00 71.52 59 ASP A N 17
ATOM 30808 C CA . ASP A 1 59 ? -3.726 9.440 -9.510 1.00 40.53 59 ASP A CA 17
ATOM 30809 C C . ASP A 1 59 ? -3.599 7.924 -9.554 1.00 23.42 59 ASP A C 17
ATOM 30810 O O . ASP A 1 59 ? -3.853 7.298 -10.584 1.00 31.34 59 ASP A O 17
ATOM 30819 N N . TYR A 1 60 ? -3.234 7.340 -8.421 1.00 51.13 60 TYR A N 17
ATOM 30820 C CA . TYR A 1 60 ? -3.001 5.906 -8.341 1.00 23.23 60 TYR A CA 17
ATOM 30821 C C . TYR A 1 60 ? -4.306 5.131 -8.435 1.00 64.01 60 TYR A C 17
ATOM 30822 O O . TYR A 1 60 ? -4.320 3.991 -8.890 1.00 74.33 60 TYR A O 17
ATOM 30840 N N . LEU A 1 61 ? -5.398 5.740 -7.992 1.00 31.04 61 LEU A N 17
ATOM 30841 C CA . LEU A 1 61 ? -6.717 5.146 -8.153 1.00 1.12 61 LEU A CA 17
ATOM 30842 C C . LEU A 1 61 ? -7.069 5.055 -9.631 1.00 23.24 61 LEU A C 17
ATOM 30843 O O . LEU A 1 61 ? -7.511 4.012 -10.119 1.00 2.01 61 LEU A O 17
ATOM 30859 N N . ILE A 1 62 ? -6.868 6.159 -10.333 1.00 60.50 62 ILE A N 17
ATOM 30860 C CA . ILE A 1 62 ? -7.067 6.194 -11.777 1.00 72.24 62 ILE A CA 17
ATOM 30861 C C . ILE A 1 62 ? -6.149 5.178 -12.450 1.00 53.44 62 ILE A C 17
ATOM 30862 O O . ILE A 1 62 ? -6.594 4.352 -13.239 1.00 53.32 62 ILE A O 17
ATOM 30878 N N . TYR A 1 63 ? -4.871 5.235 -12.088 1.00 34.15 63 TYR A N 17
ATOM 30879 C CA . TYR A 1 63 ? -3.856 4.311 -12.597 1.00 72.34 63 TYR A CA 17
ATOM 30880 C C . TYR A 1 63 ? -4.257 2.855 -12.344 1.00 21.33 63 TYR A C 17
ATOM 30881 O O . TYR A 1 63 ? -4.041 1.981 -13.186 1.00 43.14 63 TYR A O 17
ATOM 30899 N N . MET A 1 64 ? -4.854 2.612 -11.187 1.00 54.03 64 MET A N 17
ATOM 30900 C CA . MET A 1 64 ? -5.272 1.275 -10.783 1.00 45.31 64 MET A CA 17
ATOM 30901 C C . MET A 1 64 ? -6.328 0.709 -11.726 1.00 44.11 64 MET A C 17
ATOM 30902 O O . MET A 1 64 ? -6.233 -0.437 -12.173 1.00 75.22 64 MET A O 17
ATOM 30916 N N . LYS A 1 65 ? -7.336 1.519 -12.012 1.00 44.42 65 LYS A N 17
ATOM 30917 C CA . LYS A 1 65 ? -8.473 1.078 -12.808 1.00 44.13 65 LYS A CA 17
ATOM 30918 C C . LYS A 1 65 ? -8.151 1.172 -14.297 1.00 54.03 65 LYS A C 17
ATOM 30919 O O . LYS A 1 65 ? -8.456 0.264 -15.073 1.00 43.41 65 LYS A O 17
ATOM 30938 N N . LYS A 1 66 ? -7.517 2.268 -14.677 1.00 4.22 66 LYS A N 17
ATOM 30939 C CA . LYS A 1 66 ? -7.214 2.548 -16.071 1.00 43.31 66 LYS A CA 17
ATOM 30940 C C . LYS A 1 66 ? -6.073 1.669 -16.580 1.00 41.03 66 LYS A C 17
ATOM 30941 O O . LYS A 1 66 ? -6.250 0.887 -17.513 1.00 14.11 66 LYS A O 17
ATOM 30960 N N . THR A 1 67 ? -4.907 1.807 -15.964 1.00 3.32 67 THR A N 17
ATOM 30961 C CA . THR A 1 67 ? -3.705 1.142 -16.438 1.00 31.12 67 THR A CA 17
ATOM 30962 C C . THR A 1 67 ? -3.642 -0.322 -16.003 1.00 33.13 67 THR A C 17
ATOM 30963 O O . THR A 1 67 ? -3.366 -1.202 -16.823 1.00 12.31 67 THR A O 17
ATOM 30974 N N . LEU A 1 68 ? -3.897 -0.585 -14.725 1.00 44.15 68 LEU A N 17
ATOM 30975 C CA . LEU A 1 68 ? -3.682 -1.920 -14.182 1.00 31.31 68 LEU A CA 17
ATOM 30976 C C . LEU A 1 68 ? -4.847 -2.852 -14.529 1.00 50.41 68 LEU A C 17
ATOM 30977 O O . LEU A 1 68 ? -4.833 -3.487 -15.581 1.00 24.12 68 LEU A O 17
ATOM 30993 N N . CYS A 1 69 ? -5.876 -2.866 -13.680 1.00 73.11 69 CYS A N 17
ATOM 30994 C CA . CYS A 1 69 ? -6.970 -3.842 -13.779 1.00 43.43 69 CYS A CA 17
ATOM 30995 C C . CYS A 1 69 ? -8.064 -3.542 -12.760 1.00 72.20 69 CYS A C 17
ATOM 30996 O O . CYS A 1 69 ? -9.249 -3.495 -13.093 1.00 52.21 69 CYS A O 17
ATOM 31004 N N . ASN A 1 70 ? -7.635 -3.343 -11.518 1.00 14.04 70 ASN A N 17
ATOM 31005 C CA . ASN A 1 70 ? -8.537 -3.336 -10.368 1.00 75.24 70 ASN A CA 17
ATOM 31006 C C . ASN A 1 70 ? -9.589 -2.243 -10.457 1.00 30.13 70 ASN A C 17
ATOM 31007 O O . ASN A 1 70 ? -9.310 -1.123 -10.871 1.00 12.40 70 ASN A O 17
ATOM 31018 N N . ALA A 1 71 ? -10.799 -2.592 -10.051 1.00 3.42 71 ALA A N 17
ATOM 31019 C CA . ALA A 1 71 ? -11.889 -1.635 -9.955 1.00 31.12 71 ALA A CA 17
ATOM 31020 C C . ALA A 1 71 ? -11.804 -0.896 -8.625 1.00 33.11 71 ALA A C 17
ATOM 31021 O O . ALA A 1 71 ? -10.892 -1.150 -7.844 1.00 64.31 71 ALA A O 17
ATOM 31028 N N . ASP A 1 72 ? -12.764 -0.010 -8.363 1.00 53.10 72 ASP A N 17
ATOM 31029 C CA . ASP A 1 72 ? -12.753 0.831 -7.157 1.00 50.02 72 ASP A CA 17
ATOM 31030 C C . ASP A 1 72 ? -12.524 0.001 -5.900 1.00 1.23 72 ASP A C 17
ATOM 31031 O O . ASP A 1 72 ? -11.572 0.233 -5.154 1.00 3.21 72 ASP A O 17
ATOM 31040 N N . SER A 1 73 ? -13.398 -0.975 -5.685 1.00 62.02 73 SER A N 17
ATOM 31041 C CA . SER A 1 73 ? -13.353 -1.808 -4.492 1.00 13.10 73 SER A CA 17
ATOM 31042 C C . SER A 1 73 ? -12.001 -2.512 -4.349 1.00 2.24 73 SER A C 17
ATOM 31043 O O . SER A 1 73 ? -11.405 -2.505 -3.272 1.00 2.24 73 SER A O 17
ATOM 31051 N N . THR A 1 74 ? -11.511 -3.097 -5.436 1.00 4.01 74 THR A N 17
ATOM 31052 C CA . THR A 1 74 ? -10.255 -3.831 -5.406 1.00 13.43 74 THR A CA 17
ATOM 31053 C C . THR A 1 74 ? -9.070 -2.875 -5.258 1.00 45.25 74 THR A C 17
ATOM 31054 O O . THR A 1 74 ? -8.085 -3.186 -4.582 1.00 3.04 74 THR A O 17
ATOM 31065 N N . ALA A 1 75 ? -9.186 -1.704 -5.875 1.00 41.20 75 ALA A N 17
ATOM 31066 C CA . ALA A 1 75 ? -8.166 -0.668 -5.767 1.00 51.42 75 ALA A CA 17
ATOM 31067 C C . ALA A 1 75 ? -7.978 -0.270 -4.316 1.00 41.14 75 ALA A C 17
ATOM 31068 O O . ALA A 1 75 ? -6.859 -0.046 -3.859 1.00 44.13 75 ALA A O 17
ATOM 31075 N N . GLN A 1 76 ? -9.090 -0.207 -3.595 1.00 11.20 76 GLN A N 17
ATOM 31076 C CA . GLN A 1 76 ? -9.089 0.133 -2.189 1.00 11.33 76 GLN A CA 17
ATOM 31077 C C . GLN A 1 76 ? -8.229 -0.841 -1.393 1.00 31.33 76 GLN A C 17
ATOM 31078 O O . GLN A 1 76 ? -7.565 -0.454 -0.438 1.00 0.13 76 GLN A O 17
ATOM 31092 N N . ARG A 1 77 ? -8.231 -2.102 -1.808 1.00 42.54 77 ARG A N 17
ATOM 31093 C CA . ARG A 1 77 ? -7.436 -3.132 -1.145 1.00 72.53 77 ARG A CA 17
ATOM 31094 C C . ARG A 1 77 ? -5.946 -2.931 -1.410 1.00 42.31 77 ARG A C 17
ATOM 31095 O O . ARG A 1 77 ? -5.131 -2.989 -0.488 1.00 63.10 77 ARG A O 17
ATOM 31116 N N . ASN A 1 78 ? -5.594 -2.679 -2.668 1.00 51.41 78 ASN A N 17
ATOM 31117 C CA . ASN A 1 78 ? -4.207 -2.516 -3.060 1.00 24.34 78 ASN A CA 17
ATOM 31118 C C . ASN A 1 78 ? -3.637 -1.209 -2.507 1.00 14.01 78 ASN A C 17
ATOM 31119 O O . ASN A 1 78 ? -2.427 -1.050 -2.378 1.00 1.23 78 ASN A O 17
ATOM 31130 N N . LEU A 1 79 ? -4.520 -0.272 -2.190 1.00 63.12 79 LEU A N 17
ATOM 31131 C CA . LEU A 1 79 ? -4.112 0.970 -1.549 1.00 22.53 79 LEU A CA 17
ATOM 31132 C C . LEU A 1 79 ? -4.065 0.800 -0.032 1.00 2.52 79 LEU A C 17
ATOM 31133 O O . LEU A 1 79 ? -3.245 1.414 0.650 1.00 20.33 79 LEU A O 17
ATOM 31149 N N . SER A 1 80 ? -4.943 -0.052 0.487 1.00 70.14 80 SER A N 17
ATOM 31150 C CA . SER A 1 80 ? -5.023 -0.303 1.920 1.00 61.53 80 SER A CA 17
ATOM 31151 C C . SER A 1 80 ? -3.739 -0.941 2.439 1.00 41.11 80 SER A C 17
ATOM 31152 O O . SER A 1 80 ? -3.330 -0.679 3.570 1.00 53.04 80 SER A O 17
ATOM 31160 N N . THR A 1 81 ? -3.105 -1.770 1.615 1.00 43.13 81 THR A N 17
ATOM 31161 C CA . THR A 1 81 ? -1.853 -2.414 1.994 1.00 41.21 81 THR A CA 17
ATOM 31162 C C . THR A 1 81 ? -0.779 -1.368 2.277 1.00 13.31 81 THR A C 17
ATOM 31163 O O . THR A 1 81 ? -0.104 -1.412 3.309 1.00 61.54 81 THR A O 17
ATOM 31174 N N . ILE A 1 82 ? -0.642 -0.422 1.355 1.00 30.23 82 ILE A N 17
ATOM 31175 C CA . ILE A 1 82 ? 0.280 0.692 1.518 1.00 12.43 82 ILE A CA 17
ATOM 31176 C C . ILE A 1 82 ? -0.127 1.542 2.717 1.00 74.44 82 ILE A C 17
ATOM 31177 O O . ILE A 1 82 ? 0.717 1.983 3.499 1.00 32.11 82 ILE A O 17
ATOM 31193 N N . LYS A 1 83 ? -1.434 1.742 2.866 1.00 13.34 83 LYS A N 17
ATOM 31194 C CA . LYS A 1 83 ? -1.976 2.557 3.945 1.00 3.24 83 LYS A CA 17
ATOM 31195 C C . LYS A 1 83 ? -1.580 2.007 5.307 1.00 32.32 83 LYS A C 17
ATOM 31196 O O . LYS A 1 83 ? -1.348 2.772 6.231 1.00 43.31 83 LYS A O 17
ATOM 31215 N N . ILE A 1 84 ? -1.504 0.688 5.437 1.00 1.21 84 ILE A N 17
ATOM 31216 C CA . ILE A 1 84 ? -1.121 0.079 6.708 1.00 21.04 84 ILE A CA 17
ATOM 31217 C C . ILE A 1 84 ? 0.275 0.543 7.123 1.00 73.23 84 ILE A C 17
ATOM 31218 O O . ILE A 1 84 ? 0.523 0.837 8.293 1.00 72.12 84 ILE A O 17
ATOM 31234 N N . TYR A 1 85 ? 1.173 0.642 6.150 1.00 75.12 85 TYR A N 17
ATOM 31235 C CA . TYR A 1 85 ? 2.533 1.089 6.415 1.00 53.03 85 TYR A CA 17
ATOM 31236 C C . TYR A 1 85 ? 2.548 2.589 6.697 1.00 41.44 85 TYR A C 17
ATOM 31237 O O . TYR A 1 85 ? 3.200 3.049 7.632 1.00 43.05 85 TYR A O 17
ATOM 31255 N N . VAL A 1 86 ? 1.808 3.339 5.887 1.00 24.23 86 VAL A N 17
ATOM 31256 C CA . VAL A 1 86 ? 1.695 4.787 6.050 1.00 34.14 86 VAL A CA 17
ATOM 31257 C C . VAL A 1 86 ? 1.058 5.139 7.393 1.00 23.30 86 VAL A C 17
ATOM 31258 O O . VAL A 1 86 ? 1.601 5.928 8.165 1.00 24.42 86 VAL A O 17
ATOM 31271 N N . SER A 1 87 ? -0.087 4.532 7.662 1.00 22.32 87 SER A N 17
ATOM 31272 C CA . SER A 1 87 ? -0.821 4.743 8.900 1.00 51.24 87 SER A CA 17
ATOM 31273 C C . SER A 1 87 ? 0.037 4.406 10.125 1.00 30.43 87 SER A C 17
ATOM 31274 O O . SER A 1 87 ? -0.057 5.072 11.156 1.00 70.25 87 SER A O 17
ATOM 31282 N N . ALA A 1 88 ? 0.884 3.387 10.004 1.00 34.33 88 ALA A N 17
ATOM 31283 C CA . ALA A 1 88 ? 1.788 3.017 11.090 1.00 23.31 88 ALA A CA 17
ATOM 31284 C C . ALA A 1 88 ? 2.926 4.025 11.220 1.00 33.24 88 ALA A C 17
ATOM 31285 O O . ALA A 1 88 ? 3.400 4.308 12.321 1.00 24.21 88 ALA A O 17
ATOM 31292 N N . ALA A 1 89 ? 3.350 4.574 10.093 1.00 21.11 89 ALA A N 17
ATOM 31293 C CA . ALA A 1 89 ? 4.422 5.560 10.071 1.00 33.24 89 ALA A CA 17
ATOM 31294 C C . ALA A 1 89 ? 3.990 6.855 10.733 1.00 12.41 89 ALA A C 17
ATOM 31295 O O . ALA A 1 89 ? 4.819 7.608 11.237 1.00 33.34 89 ALA A O 17
ATOM 31302 N N . ILE A 1 90 ? 2.695 7.112 10.734 1.00 61.42 90 ILE A N 17
ATOM 31303 C CA . ILE A 1 90 ? 2.167 8.289 11.399 1.00 14.03 90 ILE A CA 17
ATOM 31304 C C . ILE A 1 90 ? 2.267 8.120 12.911 1.00 33.02 90 ILE A C 17
ATOM 31305 O O . ILE A 1 90 ? 2.605 9.058 13.635 1.00 53.02 90 ILE A O 17
ATOM 31321 N N . LYS A 1 91 ? 1.992 6.908 13.375 1.00 21.12 91 LYS A N 17
ATOM 31322 C CA . LYS A 1 91 ? 2.110 6.580 14.789 1.00 63.10 91 LYS A CA 17
ATOM 31323 C C . LYS A 1 91 ? 3.580 6.639 15.200 1.00 11.15 91 LYS A C 17
ATOM 31324 O O . LYS A 1 91 ? 3.925 7.107 16.287 1.00 4.54 91 LYS A O 17
ATOM 31343 N N . LYS A 1 92 ? 4.444 6.184 14.301 1.00 62.45 92 LYS A N 17
ATOM 31344 C CA . LYS A 1 92 ? 5.878 6.180 14.543 1.00 3.41 92 LYS A CA 17
ATOM 31345 C C . LYS A 1 92 ? 6.424 7.608 14.590 1.00 73.34 92 LYS A C 17
ATOM 31346 O O . LYS A 1 92 ? 7.367 7.901 15.325 1.00 10.43 92 LYS A O 17
ATOM 31365 N N . GLY A 1 93 ? 5.820 8.493 13.810 1.00 65.15 93 GLY A N 17
ATOM 31366 C CA . GLY A 1 93 ? 6.264 9.874 13.767 1.00 43.52 93 GLY A CA 17
ATOM 31367 C C . GLY A 1 93 ? 7.041 10.191 12.503 1.00 0.43 93 GLY A C 17
ATOM 31368 O O . GLY A 1 93 ? 7.859 11.108 12.478 1.00 41.22 93 GLY A O 17
ATOM 31372 N N . TYR A 1 94 ? 6.783 9.423 11.454 1.00 2.52 94 TYR A N 17
ATOM 31373 C CA . TYR A 1 94 ? 7.453 9.609 10.174 1.00 21.43 94 TYR A CA 17
ATOM 31374 C C . TYR A 1 94 ? 6.656 10.575 9.301 1.00 74.15 94 TYR A C 17
ATOM 31375 O O . TYR A 1 94 ? 7.212 11.498 8.706 1.00 4.32 94 TYR A O 17
ATOM 31393 N N . MET A 1 95 ? 5.349 10.362 9.237 1.00 14.40 95 MET A N 17
ATOM 31394 C CA . MET A 1 95 ? 4.471 11.224 8.473 1.00 5.33 95 MET A CA 17
ATOM 31395 C C . MET A 1 95 ? 3.588 12.045 9.400 1.00 32.21 95 MET A C 17
ATOM 31396 O O . MET A 1 95 ? 3.238 11.602 10.494 1.00 11.14 95 MET A O 17
ATOM 31410 N N . GLU A 1 96 ? 3.237 13.244 8.951 1.00 64.12 96 GLU A N 17
ATOM 31411 C CA . GLU A 1 96 ? 2.456 14.175 9.759 1.00 51.22 96 GLU A CA 17
ATOM 31412 C C . GLU A 1 96 ? 0.981 13.796 9.788 1.00 73.12 96 GLU A C 17
ATOM 31413 O O . GLU A 1 96 ? 0.304 13.982 10.799 1.00 21.41 96 GLU A O 17
ATOM 31425 N N . ASN A 1 97 ? 0.487 13.279 8.674 1.00 23.33 97 ASN A N 17
ATOM 31426 C CA . ASN A 1 97 ? -0.934 12.986 8.545 1.00 23.43 97 ASN A CA 17
ATOM 31427 C C . ASN A 1 97 ? -1.187 11.907 7.505 1.00 21.14 97 ASN A C 17
ATOM 31428 O O . ASN A 1 97 ? -0.357 11.668 6.628 1.00 74.01 97 ASN A O 17
ATOM 31439 N N . ASP A 1 98 ? -2.334 11.254 7.631 1.00 2.04 98 ASP A N 17
ATOM 31440 C CA . ASP A 1 98 ? -2.784 10.273 6.648 1.00 24.41 98 ASP A CA 17
ATOM 31441 C C . ASP A 1 98 ? -3.161 10.957 5.345 1.00 3.30 98 ASP A C 17
ATOM 31442 O O . ASP A 1 98 ? -3.704 12.064 5.355 1.00 52.14 98 ASP A O 17
ATOM 31451 N N . PRO A 1 99 ? -2.890 10.310 4.202 1.00 53.13 99 PRO A N 17
ATOM 31452 C CA . PRO A 1 99 ? -3.367 10.782 2.903 1.00 3.02 99 PRO A CA 17
ATOM 31453 C C . PRO A 1 99 ? -4.887 10.724 2.840 1.00 4.31 99 PRO A C 17
ATOM 31454 O O . PRO A 1 99 ? -5.525 11.501 2.139 1.00 15.12 99 PRO A O 17
ATOM 31465 N N . PHE A 1 100 ? -5.450 9.800 3.617 1.00 42.25 100 PHE A N 17
ATOM 31466 C CA . PHE A 1 100 ? -6.894 9.622 3.712 1.00 71.34 100 PHE A CA 17
ATOM 31467 C C . PHE A 1 100 ? -7.566 10.893 4.239 1.00 35.02 100 PHE A C 17
ATOM 31468 O O . PHE A 1 100 ? -8.710 11.189 3.896 1.00 1.12 100 PHE A O 17
ATOM 31485 N N . LYS A 1 101 ? -6.838 11.644 5.058 1.00 71.11 101 LYS A N 17
ATOM 31486 C CA . LYS A 1 101 ? -7.354 12.866 5.649 1.00 1.20 101 LYS A CA 17
ATOM 31487 C C . LYS A 1 101 ? -7.468 13.973 4.606 1.00 33.13 101 LYS A C 17
ATOM 31488 O O . LYS A 1 101 ? -8.488 14.656 4.518 1.00 62.33 101 LYS A O 17
ATOM 31507 N N . ASP A 1 102 ? -6.424 14.122 3.802 1.00 11.33 102 ASP A N 17
ATOM 31508 C CA . ASP A 1 102 ? -6.363 15.192 2.808 1.00 62.23 102 ASP A CA 17
ATOM 31509 C C . ASP A 1 102 ? -7.095 14.785 1.533 1.00 24.42 102 ASP A C 17
ATOM 31510 O O . ASP A 1 102 ? -7.365 15.612 0.660 1.00 60.05 102 ASP A O 17
ATOM 31519 N N . PHE A 1 103 ? -7.439 13.504 1.454 1.00 11.12 103 PHE A N 17
ATOM 31520 C CA . PHE A 1 103 ? -8.130 12.943 0.294 1.00 64.21 103 PHE A CA 17
ATOM 31521 C C . PHE A 1 103 ? -9.557 13.483 0.195 1.00 21.54 103 PHE A C 17
ATOM 31522 O O . PHE A 1 103 ? -10.189 13.420 -0.859 1.00 25.50 103 PHE A O 17
ATOM 31539 N N . GLY A 1 104 ? -10.061 14.010 1.302 1.00 24.54 104 GLY A N 17
ATOM 31540 C CA . GLY A 1 104 ? -11.406 14.533 1.320 1.00 11.14 104 GLY A CA 17
ATOM 31541 C C . GLY A 1 104 ? -11.502 15.838 2.076 1.00 11.23 104 GLY A C 17
ATOM 31542 O O . GLY A 1 104 ? -10.689 16.742 1.883 1.00 32.14 104 GLY A O 17
ATOM 31546 N N . LEU A 1 105 ? -12.484 15.926 2.956 1.00 22.33 105 LEU A N 17
ATOM 31547 C CA . LEU A 1 105 ? -12.744 17.151 3.695 1.00 25.34 105 LEU A CA 17
ATOM 31548 C C . LEU A 1 105 ? -13.390 16.823 5.037 1.00 41.23 105 LEU A C 17
ATOM 31549 O O . LEU A 1 105 ? -14.510 16.317 5.089 1.00 53.13 105 LEU A O 17
ATOM 31565 N N . GLU A 1 106 ? -12.670 17.082 6.116 1.00 63.14 106 GLU A N 17
ATOM 31566 C CA . GLU A 1 106 ? -13.239 16.940 7.446 1.00 42.32 106 GLU A CA 17
ATOM 31567 C C . GLU A 1 106 ? -13.839 18.263 7.898 1.00 75.34 106 GLU A C 17
ATOM 31568 O O . GLU A 1 106 ? -15.057 18.448 7.883 1.00 42.44 106 GLU A O 17
ATOM 31580 N N . HIS A 1 107 ? -12.965 19.182 8.274 1.00 22.44 107 HIS A N 17
ATOM 31581 C CA . HIS A 1 107 ? -13.369 20.488 8.760 1.00 33.10 107 HIS A CA 17
ATOM 31582 C C . HIS A 1 107 ? -12.247 21.479 8.491 1.00 65.51 107 HIS A C 17
ATOM 31583 O O . HIS A 1 107 ? -11.103 21.232 8.868 1.00 32.45 107 HIS A O 17
ATOM 31598 N N . HIS A 1 108 ? -12.558 22.572 7.813 1.00 53.41 108 HIS A N 17
ATOM 31599 C CA . HIS A 1 108 ? -11.565 23.610 7.558 1.00 35.35 108 HIS A CA 17
ATOM 31600 C C . HIS A 1 108 ? -11.225 24.314 8.865 1.00 3.44 108 HIS A C 17
ATOM 31601 O O . HIS A 1 108 ? -12.122 24.784 9.565 1.00 54.22 108 HIS A O 17
ATOM 31616 N N . HIS A 1 109 ? -9.934 24.377 9.187 1.00 13.53 109 HIS A N 17
ATOM 31617 C CA . HIS A 1 109 ? -9.474 24.979 10.440 1.00 42.24 109 HIS A CA 17
ATOM 31618 C C . HIS A 1 109 ? -10.020 26.392 10.588 1.00 62.11 109 HIS A C 17
ATOM 31619 O O . HIS A 1 109 ? -9.918 27.199 9.665 1.00 62.34 109 HIS A O 17
ATOM 31634 N N . HIS A 1 110 ? -10.609 26.684 11.740 1.00 2.31 110 HIS A N 17
ATOM 31635 C CA . HIS A 1 110 ? -11.193 27.997 11.973 1.00 54.22 110 HIS A CA 17
ATOM 31636 C C . HIS A 1 110 ? -10.107 29.040 12.211 1.00 42.14 110 HIS A C 17
ATOM 31637 O O . HIS A 1 110 ? -9.699 29.731 11.277 1.00 54.22 110 HIS A O 17
ATOM 31652 N N . HIS A 1 111 ? -9.634 29.134 13.453 1.00 63.42 111 HIS A N 17
ATOM 31653 C CA . HIS A 1 111 ? -8.647 30.140 13.836 1.00 61.32 111 HIS A CA 17
ATOM 31654 C C . HIS A 1 111 ? -8.452 30.125 15.349 1.00 72.42 111 HIS A C 17
ATOM 31655 O O . HIS A 1 111 ? -9.391 29.845 16.096 1.00 34.55 111 HIS A O 17
ATOM 31670 N N . HIS A 1 112 ? -7.239 30.418 15.794 1.00 25.14 112 HIS A N 17
ATOM 31671 C CA . HIS A 1 112 ? -6.944 30.481 17.218 1.00 10.30 112 HIS A CA 17
ATOM 31672 C C . HIS A 1 112 ? -7.228 31.887 17.745 1.00 53.34 112 HIS A C 17
ATOM 31673 O O . HIS A 1 112 ? -8.386 32.163 18.120 1.00 36.91 112 HIS A O 17
ATOM 31689 N N . MET A 1 1 ? 15.644 3.653 15.688 1.00 31.23 1 MET A N 18
ATOM 31690 C CA . MET A 1 1 ? 15.703 2.922 14.406 1.00 24.14 1 MET A CA 18
ATOM 31691 C C . MET A 1 1 ? 16.276 1.531 14.625 1.00 61.04 1 MET A C 18
ATOM 31692 O O . MET A 1 1 ? 17.005 1.293 15.590 1.00 2.44 1 MET A O 18
ATOM 31708 N N . ASN A 1 2 ? 15.927 0.611 13.745 1.00 24.43 2 ASN A N 18
ATOM 31709 C CA . ASN A 1 2 ? 16.409 -0.760 13.838 1.00 1.43 2 ASN A CA 18
ATOM 31710 C C . ASN A 1 2 ? 16.908 -1.227 12.480 1.00 73.10 2 ASN A C 18
ATOM 31711 O O . ASN A 1 2 ? 18.094 -1.515 12.304 1.00 33.14 2 ASN A O 18
ATOM 31722 N N . ASN A 1 3 ? 16.002 -1.276 11.516 1.00 25.34 3 ASN A N 18
ATOM 31723 C CA . ASN A 1 3 ? 16.344 -1.691 10.165 1.00 51.42 3 ASN A CA 18
ATOM 31724 C C . ASN A 1 3 ? 16.720 -0.480 9.322 1.00 42.34 3 ASN A C 18
ATOM 31725 O O . ASN A 1 3 ? 16.150 0.600 9.490 1.00 70.25 3 ASN A O 18
ATOM 31736 N N . PRO A 1 4 ? 17.691 -0.643 8.415 1.00 51.22 4 PRO A N 18
ATOM 31737 C CA . PRO A 1 4 ? 18.102 0.414 7.497 1.00 22.22 4 PRO A CA 18
ATOM 31738 C C . PRO A 1 4 ? 17.094 0.601 6.369 1.00 24.51 4 PRO A C 18
ATOM 31739 O O . PRO A 1 4 ? 16.226 -0.251 6.153 1.00 0.41 4 PRO A O 18
ATOM 31750 N N . SER A 1 5 ? 17.210 1.709 5.654 1.00 64.12 5 SER A N 18
ATOM 31751 C CA . SER A 1 5 ? 16.336 1.989 4.526 1.00 15.13 5 SER A CA 18
ATOM 31752 C C . SER A 1 5 ? 16.730 1.132 3.323 1.00 64.31 5 SER A C 18
ATOM 31753 O O . SER A 1 5 ? 17.394 1.599 2.396 1.00 11.43 5 SER A O 18
ATOM 31761 N N . ASP A 1 6 ? 16.343 -0.137 3.369 1.00 2.10 6 ASP A N 18
ATOM 31762 C CA . ASP A 1 6 ? 16.682 -1.089 2.314 1.00 1.41 6 ASP A CA 18
ATOM 31763 C C . ASP A 1 6 ? 15.513 -1.280 1.362 1.00 13.24 6 ASP A C 18
ATOM 31764 O O . ASP A 1 6 ? 15.568 -2.077 0.428 1.00 4.42 6 ASP A O 18
ATOM 31773 N N . PHE A 1 7 ? 14.467 -0.514 1.599 1.00 14.33 7 PHE A N 18
ATOM 31774 C CA . PHE A 1 7 ? 13.255 -0.603 0.813 1.00 43.35 7 PHE A CA 18
ATOM 31775 C C . PHE A 1 7 ? 13.351 0.335 -0.382 1.00 32.52 7 PHE A C 18
ATOM 31776 O O . PHE A 1 7 ? 13.524 1.543 -0.219 1.00 52.23 7 PHE A O 18
ATOM 31793 N N . LYS A 1 8 ? 13.253 -0.224 -1.575 1.00 31.11 8 LYS A N 18
ATOM 31794 C CA . LYS A 1 8 ? 13.376 0.554 -2.795 1.00 65.10 8 LYS A CA 18
ATOM 31795 C C . LYS A 1 8 ? 12.095 1.320 -3.098 1.00 54.01 8 LYS A C 18
ATOM 31796 O O . LYS A 1 8 ? 12.123 2.368 -3.746 1.00 21.24 8 LYS A O 18
ATOM 31815 N N . SER A 1 9 ? 10.977 0.806 -2.610 1.00 11.30 9 SER A N 18
ATOM 31816 C CA . SER A 1 9 ? 9.682 1.375 -2.939 1.00 21.24 9 SER A CA 18
ATOM 31817 C C . SER A 1 9 ? 8.633 1.012 -1.898 1.00 0.32 9 SER A C 18
ATOM 31818 O O . SER A 1 9 ? 8.941 0.403 -0.867 1.00 4.41 9 SER A O 18
ATOM 31826 N N . PHE A 1 10 ? 7.392 1.378 -2.193 1.00 35.41 10 PHE A N 18
ATOM 31827 C CA . PHE A 1 10 ? 6.265 1.121 -1.311 1.00 23.12 10 PHE A CA 18
ATOM 31828 C C . PHE A 1 10 ? 6.106 -0.370 -1.014 1.00 22.13 10 PHE A C 18
ATOM 31829 O O . PHE A 1 10 ? 5.853 -0.755 0.126 1.00 0.23 10 PHE A O 18
ATOM 31846 N N . HIS A 1 11 ? 6.293 -1.217 -2.027 1.00 30.51 11 HIS A N 18
ATOM 31847 C CA . HIS A 1 11 ? 6.034 -2.648 -1.862 1.00 44.10 11 HIS A CA 18
ATOM 31848 C C . HIS A 1 11 ? 7.120 -3.314 -1.025 1.00 1.51 11 HIS A C 18
ATOM 31849 O O . HIS A 1 11 ? 6.893 -4.365 -0.429 1.00 74.35 11 HIS A O 18
ATOM 31864 N N . ASP A 1 12 ? 8.300 -2.707 -0.987 1.00 64.22 12 ASP A N 18
ATOM 31865 C CA . ASP A 1 12 ? 9.409 -3.257 -0.224 1.00 63.12 12 ASP A CA 18
ATOM 31866 C C . ASP A 1 12 ? 9.205 -3.006 1.258 1.00 62.11 12 ASP A C 18
ATOM 31867 O O . ASP A 1 12 ? 9.442 -3.885 2.088 1.00 14.20 12 ASP A O 18
ATOM 31876 N N . PHE A 1 13 ? 8.746 -1.804 1.585 1.00 74.12 13 PHE A N 18
ATOM 31877 C CA . PHE A 1 13 ? 8.454 -1.454 2.965 1.00 12.21 13 PHE A CA 18
ATOM 31878 C C . PHE A 1 13 ? 7.335 -2.352 3.491 1.00 71.03 13 PHE A C 18
ATOM 31879 O O . PHE A 1 13 ? 7.397 -2.860 4.614 1.00 22.31 13 PHE A O 18
ATOM 31896 N N . VAL A 1 14 ? 6.323 -2.552 2.646 1.00 73.50 14 VAL A N 18
ATOM 31897 C CA . VAL A 1 14 ? 5.199 -3.431 2.958 1.00 53.25 14 VAL A CA 18
ATOM 31898 C C . VAL A 1 14 ? 5.677 -4.842 3.285 1.00 45.14 14 VAL A C 18
ATOM 31899 O O . VAL A 1 14 ? 5.399 -5.351 4.362 1.00 2.42 14 VAL A O 18
ATOM 31912 N N . ALA A 1 15 ? 6.432 -5.451 2.377 1.00 42.23 15 ALA A N 18
ATOM 31913 C CA . ALA A 1 15 ? 6.867 -6.837 2.547 1.00 45.03 15 ALA A CA 18
ATOM 31914 C C . ALA A 1 15 ? 7.644 -7.042 3.849 1.00 44.21 15 ALA A C 18
ATOM 31915 O O . ALA A 1 15 ? 7.622 -8.131 4.427 1.00 31.14 15 ALA A O 18
ATOM 31922 N N . SER A 1 16 ? 8.319 -5.997 4.312 1.00 34.34 16 SER A N 18
ATOM 31923 C CA . SER A 1 16 ? 9.107 -6.085 5.535 1.00 32.21 16 SER A CA 18
ATOM 31924 C C . SER A 1 16 ? 8.216 -5.991 6.777 1.00 3.35 16 SER A C 18
ATOM 31925 O O . SER A 1 16 ? 8.373 -6.770 7.717 1.00 40.41 16 SER A O 18
ATOM 31933 N N . TYR A 1 17 ? 7.283 -5.047 6.783 1.00 61.21 17 TYR A N 18
ATOM 31934 C CA . TYR A 1 17 ? 6.414 -4.845 7.941 1.00 74.11 17 TYR A CA 18
ATOM 31935 C C . TYR A 1 17 ? 5.320 -5.911 7.979 1.00 24.22 17 TYR A C 18
ATOM 31936 O O . TYR A 1 17 ? 4.983 -6.443 9.038 1.00 62.33 17 TYR A O 18
ATOM 31954 N N . MET A 1 18 ? 4.790 -6.222 6.807 1.00 73.24 18 MET A N 18
ATOM 31955 C CA . MET A 1 18 ? 3.760 -7.243 6.640 1.00 44.10 18 MET A CA 18
ATOM 31956 C C . MET A 1 18 ? 4.270 -8.622 7.045 1.00 4.31 18 MET A C 18
ATOM 31957 O O . MET A 1 18 ? 3.494 -9.481 7.468 1.00 1.00 18 MET A O 18
ATOM 31971 N N . LYS A 1 19 ? 5.577 -8.822 6.907 1.00 53.43 19 LYS A N 18
ATOM 31972 C CA . LYS A 1 19 ? 6.234 -10.057 7.330 1.00 72.13 19 LYS A CA 18
ATOM 31973 C C . LYS A 1 19 ? 5.839 -10.425 8.765 1.00 21.01 19 LYS A C 18
ATOM 31974 O O . LYS A 1 19 ? 5.729 -11.606 9.100 1.00 22.32 19 LYS A O 18
ATOM 31993 N N . THR A 1 20 ? 5.603 -9.409 9.590 1.00 0.33 20 THR A N 18
ATOM 31994 C CA . THR A 1 20 ? 5.255 -9.607 10.992 1.00 20.31 20 THR A CA 18
ATOM 31995 C C . THR A 1 20 ? 3.997 -10.470 11.158 1.00 33.52 20 THR A C 18
ATOM 31996 O O . THR A 1 20 ? 4.027 -11.503 11.832 1.00 53.11 20 THR A O 18
ATOM 32007 N N . TYR A 1 21 ? 2.892 -10.053 10.540 1.00 14.31 21 TYR A N 18
ATOM 32008 C CA . TYR A 1 21 ? 1.635 -10.760 10.697 1.00 44.05 21 TYR A CA 18
ATOM 32009 C C . TYR A 1 21 ? 1.480 -11.848 9.638 1.00 5.23 21 TYR A C 18
ATOM 32010 O O . TYR A 1 21 ? 0.542 -12.641 9.690 1.00 34.21 21 TYR A O 18
ATOM 32028 N N . SER A 1 22 ? 2.408 -11.883 8.681 1.00 5.51 22 SER A N 18
ATOM 32029 C CA . SER A 1 22 ? 2.422 -12.919 7.646 1.00 72.44 22 SER A CA 18
ATOM 32030 C C . SER A 1 22 ? 2.517 -14.323 8.258 1.00 71.22 22 SER A C 18
ATOM 32031 O O . SER A 1 22 ? 2.160 -15.312 7.619 1.00 62.14 22 SER A O 18
ATOM 32039 N N . ARG A 1 23 ? 2.995 -14.405 9.497 1.00 52.31 23 ARG A N 18
ATOM 32040 C CA . ARG A 1 23 ? 3.069 -15.674 10.212 1.00 13.43 23 ARG A CA 18
ATOM 32041 C C . ARG A 1 23 ? 1.673 -16.193 10.542 1.00 4.33 23 ARG A C 18
ATOM 32042 O O . ARG A 1 23 ? 1.473 -17.389 10.748 1.00 41.40 23 ARG A O 18
ATOM 32063 N N . ARG A 1 24 ? 0.713 -15.283 10.591 1.00 23.03 24 ARG A N 18
ATOM 32064 C CA . ARG A 1 24 ? -0.643 -15.616 10.999 1.00 52.21 24 ARG A CA 18
ATOM 32065 C C . ARG A 1 24 ? -1.603 -15.472 9.823 1.00 62.41 24 ARG A C 18
ATOM 32066 O O . ARG A 1 24 ? -2.822 -15.477 9.993 1.00 71.23 24 ARG A O 18
ATOM 32087 N N . LEU A 1 25 ? -1.040 -15.355 8.629 1.00 21.53 25 LEU A N 18
ATOM 32088 C CA . LEU A 1 25 ? -1.836 -15.192 7.424 1.00 4.22 25 LEU A CA 18
ATOM 32089 C C . LEU A 1 25 ? -1.418 -16.225 6.390 1.00 55.52 25 LEU A C 18
ATOM 32090 O O . LEU A 1 25 ? -0.232 -16.524 6.248 1.00 43.31 25 LEU A O 18
ATOM 32106 N N . GLU A 1 26 ? -2.392 -16.779 5.693 1.00 55.40 26 GLU A N 18
ATOM 32107 C CA . GLU A 1 26 ? -2.123 -17.710 4.619 1.00 21.33 26 GLU A CA 18
ATOM 32108 C C . GLU A 1 26 ? -1.391 -17.021 3.479 1.00 23.15 26 GLU A C 18
ATOM 32109 O O . GLU A 1 26 ? -1.676 -15.868 3.148 1.00 54.14 26 GLU A O 18
ATOM 32121 N N . ILE A 1 27 ? -0.465 -17.742 2.872 1.00 21.23 27 ILE A N 18
ATOM 32122 C CA . ILE A 1 27 ? 0.317 -17.208 1.764 1.00 11.42 27 ILE A CA 18
ATOM 32123 C C . ILE A 1 27 ? -0.600 -16.835 0.604 1.00 22.14 27 ILE A C 18
ATOM 32124 O O . ILE A 1 27 ? -0.373 -15.842 -0.084 1.00 34.11 27 ILE A O 18
ATOM 32140 N N . GLY A 1 28 ? -1.652 -17.629 0.418 1.00 42.20 28 GLY A N 18
ATOM 32141 C CA . GLY A 1 28 ? -2.607 -17.377 -0.646 1.00 50.43 28 GLY A CA 18
ATOM 32142 C C . GLY A 1 28 ? -3.213 -15.986 -0.572 1.00 32.20 28 GLY A C 18
ATOM 32143 O O . GLY A 1 28 ? -3.257 -15.269 -1.572 1.00 5.50 28 GLY A O 18
ATOM 32147 N N . THR A 1 29 ? -3.663 -15.590 0.611 1.00 63.34 29 THR A N 18
ATOM 32148 C CA . THR A 1 29 ? -4.287 -14.287 0.781 1.00 21.41 29 THR A CA 18
ATOM 32149 C C . THR A 1 29 ? -3.228 -13.183 0.879 1.00 24.53 29 THR A C 18
ATOM 32150 O O . THR A 1 29 ? -3.367 -12.128 0.254 1.00 51.33 29 THR A O 18
ATOM 32161 N N . PHE A 1 30 ? -2.163 -13.440 1.638 1.00 53.52 30 PHE A N 18
ATOM 32162 C CA . PHE A 1 30 ? -1.057 -12.494 1.775 1.00 63.31 30 PHE A CA 18
ATOM 32163 C C . PHE A 1 30 ? -0.478 -12.090 0.415 1.00 55.43 30 PHE A C 18
ATOM 32164 O O . PHE A 1 30 ? -0.230 -10.908 0.159 1.00 11.21 30 PHE A O 18
ATOM 32181 N N . ARG A 1 31 ? -0.280 -13.069 -0.466 1.00 32.21 31 ARG A N 18
ATOM 32182 C CA . ARG A 1 31 ? 0.363 -12.814 -1.751 1.00 51.15 31 ARG A CA 18
ATOM 32183 C C . ARG A 1 31 ? -0.531 -11.986 -2.675 1.00 3.51 31 ARG A C 18
ATOM 32184 O O . ARG A 1 31 ? -0.044 -11.380 -3.629 1.00 42.43 31 ARG A O 18
ATOM 32205 N N . HIS A 1 32 ? -1.837 -11.959 -2.386 1.00 45.53 32 HIS A N 18
ATOM 32206 C CA . HIS A 1 32 ? -2.786 -11.177 -3.187 1.00 30.53 32 HIS A CA 18
ATOM 32207 C C . HIS A 1 32 ? -2.381 -9.708 -3.232 1.00 52.33 32 HIS A C 18
ATOM 32208 O O . HIS A 1 32 ? -2.761 -8.977 -4.146 1.00 11.43 32 HIS A O 18
ATOM 32223 N N . HIS A 1 33 ? -1.627 -9.278 -2.230 1.00 15.21 33 HIS A N 18
ATOM 32224 C CA . HIS A 1 33 ? -1.101 -7.921 -2.196 1.00 14.32 33 HIS A CA 18
ATOM 32225 C C . HIS A 1 33 ? 0.384 -7.935 -2.536 1.00 75.11 33 HIS A C 18
ATOM 32226 O O . HIS A 1 33 ? 0.808 -7.364 -3.540 1.00 72.23 33 HIS A O 18
ATOM 32241 N N . LYS A 1 34 ? 1.151 -8.638 -1.706 1.00 73.42 34 LYS A N 18
ATOM 32242 C CA . LYS A 1 34 ? 2.610 -8.693 -1.811 1.00 32.12 34 LYS A CA 18
ATOM 32243 C C . LYS A 1 34 ? 3.091 -9.048 -3.224 1.00 33.41 34 LYS A C 18
ATOM 32244 O O . LYS A 1 34 ? 3.879 -8.310 -3.822 1.00 3.52 34 LYS A O 18
ATOM 32263 N N . SER A 1 35 ? 2.606 -10.158 -3.759 1.00 25.15 35 SER A N 18
ATOM 32264 C CA . SER A 1 35 ? 3.089 -10.661 -5.039 1.00 3.05 35 SER A CA 18
ATOM 32265 C C . SER A 1 35 ? 2.550 -9.834 -6.207 1.00 4.20 35 SER A C 18
ATOM 32266 O O . SER A 1 35 ? 3.157 -9.790 -7.279 1.00 14.30 35 SER A O 18
ATOM 32274 N N . CYS A 1 36 ? 1.425 -9.166 -5.993 1.00 33.04 36 CYS A N 18
ATOM 32275 C CA . CYS A 1 36 ? 0.817 -8.347 -7.034 1.00 12.34 36 CYS A CA 18
ATOM 32276 C C . CYS A 1 36 ? 1.497 -6.987 -7.145 1.00 13.25 36 CYS A C 18
ATOM 32277 O O . CYS A 1 36 ? 1.801 -6.521 -8.240 1.00 25.44 36 CYS A O 18
ATOM 32285 N N . MET A 1 37 ? 1.735 -6.360 -6.004 1.00 23.32 37 MET A N 18
ATOM 32286 C CA . MET A 1 37 ? 2.398 -5.057 -5.955 1.00 24.53 37 MET A CA 18
ATOM 32287 C C . MET A 1 37 ? 3.816 -5.133 -6.528 1.00 32.43 37 MET A C 18
ATOM 32288 O O . MET A 1 37 ? 4.355 -4.138 -7.014 1.00 41.14 37 MET A O 18
ATOM 32302 N N . ARG A 1 38 ? 4.422 -6.311 -6.448 1.00 74.20 38 ARG A N 18
ATOM 32303 C CA . ARG A 1 38 ? 5.739 -6.542 -7.026 1.00 1.10 38 ARG A CA 18
ATOM 32304 C C . ARG A 1 38 ? 5.672 -6.762 -8.538 1.00 13.52 38 ARG A C 18
ATOM 32305 O O . ARG A 1 38 ? 6.646 -6.512 -9.247 1.00 23.44 38 ARG A O 18
ATOM 32326 N N . LYS A 1 39 ? 4.525 -7.242 -9.004 1.00 42.22 39 LYS A N 18
ATOM 32327 C CA . LYS A 1 39 ? 4.351 -7.716 -10.370 1.00 62.31 39 LYS A CA 18
ATOM 32328 C C . LYS A 1 39 ? 4.783 -6.720 -11.440 1.00 30.31 39 LYS A C 18
ATOM 32329 O O . LYS A 1 39 ? 5.682 -7.015 -12.225 1.00 2.21 39 LYS A O 18
ATOM 32348 N N . PHE A 1 40 ? 4.108 -5.577 -11.483 1.00 11.31 40 PHE A N 18
ATOM 32349 C CA . PHE A 1 40 ? 4.313 -4.580 -12.539 1.00 1.54 40 PHE A CA 18
ATOM 32350 C C . PHE A 1 40 ? 5.801 -4.318 -12.785 1.00 22.34 40 PHE A C 18
ATOM 32351 O O . PHE A 1 40 ? 6.260 -4.393 -13.923 1.00 52.32 40 PHE A O 18
ATOM 32368 N N . LYS A 1 41 ? 6.534 -4.038 -11.706 1.00 11.13 41 LYS A N 18
ATOM 32369 C CA . LYS A 1 41 ? 7.997 -3.868 -11.745 1.00 13.31 41 LYS A CA 18
ATOM 32370 C C . LYS A 1 41 ? 8.485 -2.936 -12.869 1.00 52.43 41 LYS A C 18
ATOM 32371 O O . LYS A 1 41 ? 8.694 -3.364 -14.005 1.00 44.21 41 LYS A O 18
ATOM 32390 N N . GLU A 1 42 ? 8.675 -1.660 -12.556 1.00 73.30 42 GLU A N 18
ATOM 32391 C CA . GLU A 1 42 ? 9.331 -0.752 -13.488 1.00 54.12 42 GLU A CA 18
ATOM 32392 C C . GLU A 1 42 ? 10.839 -0.755 -13.250 1.00 71.24 42 GLU A C 18
ATOM 32393 O O . GLU A 1 42 ? 11.580 -1.493 -13.892 1.00 3.24 42 GLU A O 18
ATOM 32405 N N . TYR A 1 43 ? 11.284 0.064 -12.308 1.00 63.42 43 TYR A N 18
ATOM 32406 C CA . TYR A 1 43 ? 12.692 0.108 -11.921 1.00 1.33 43 TYR A CA 18
ATOM 32407 C C . TYR A 1 43 ? 12.846 -0.324 -10.472 1.00 35.14 43 TYR A C 18
ATOM 32408 O O . TYR A 1 43 ? 13.888 -0.105 -9.858 1.00 33.23 43 TYR A O 18
ATOM 32426 N N . CYS A 1 44 ? 11.785 -0.945 -9.949 1.00 42.54 44 CYS A N 18
ATOM 32427 C CA . CYS A 1 44 ? 11.679 -1.308 -8.532 1.00 34.21 44 CYS A CA 18
ATOM 32428 C C . CYS A 1 44 ? 11.451 -0.060 -7.677 1.00 1.03 44 CYS A C 18
ATOM 32429 O O . CYS A 1 44 ? 11.309 -0.142 -6.461 1.00 41.12 44 CYS A O 18
ATOM 32437 N N . GLU A 1 45 ? 11.400 1.085 -8.344 1.00 63.33 45 GLU A N 18
ATOM 32438 C CA . GLU A 1 45 ? 11.096 2.357 -7.711 1.00 52.43 45 GLU A CA 18
ATOM 32439 C C . GLU A 1 45 ? 9.616 2.655 -7.942 1.00 51.41 45 GLU A C 18
ATOM 32440 O O . GLU A 1 45 ? 9.048 2.210 -8.945 1.00 53.53 45 GLU A O 18
ATOM 32452 N N . GLY A 1 46 ? 8.991 3.384 -7.028 1.00 24.23 46 GLY A N 18
ATOM 32453 C CA . GLY A 1 46 ? 7.581 3.677 -7.168 1.00 41.32 46 GLY A CA 18
ATOM 32454 C C . GLY A 1 46 ? 7.007 4.428 -5.984 1.00 42.12 46 GLY A C 18
ATOM 32455 O O . GLY A 1 46 ? 6.705 3.822 -4.954 1.00 55.41 46 GLY A O 18
ATOM 32459 N N . LEU A 1 47 ? 6.887 5.751 -6.135 1.00 33.43 47 LEU A N 18
ATOM 32460 C CA . LEU A 1 47 ? 6.191 6.613 -5.173 1.00 21.24 47 LEU A CA 18
ATOM 32461 C C . LEU A 1 47 ? 7.017 6.829 -3.906 1.00 42.54 47 LEU A C 18
ATOM 32462 O O . LEU A 1 47 ? 7.475 5.884 -3.266 1.00 44.03 47 LEU A O 18
ATOM 32478 N N . GLN A 1 48 ? 7.204 8.093 -3.552 1.00 10.20 48 GLN A N 18
ATOM 32479 C CA . GLN A 1 48 ? 7.924 8.450 -2.337 1.00 33.44 48 GLN A CA 18
ATOM 32480 C C . GLN A 1 48 ? 6.973 9.109 -1.344 1.00 63.41 48 GLN A C 18
ATOM 32481 O O . GLN A 1 48 ? 5.775 9.217 -1.594 1.00 51.14 48 GLN A O 18
ATOM 32495 N N . PHE A 1 49 ? 7.518 9.584 -0.242 1.00 50.14 49 PHE A N 18
ATOM 32496 C CA . PHE A 1 49 ? 6.700 10.002 0.894 1.00 2.23 49 PHE A CA 18
ATOM 32497 C C . PHE A 1 49 ? 6.149 11.421 0.757 1.00 32.35 49 PHE A C 18
ATOM 32498 O O . PHE A 1 49 ? 5.135 11.752 1.367 1.00 3.00 49 PHE A O 18
ATOM 32515 N N . HIS A 1 50 ? 6.795 12.258 -0.038 1.00 21.41 50 HIS A N 18
ATOM 32516 C CA . HIS A 1 50 ? 6.339 13.640 -0.191 1.00 32.14 50 HIS A CA 18
ATOM 32517 C C . HIS A 1 50 ? 5.332 13.747 -1.326 1.00 63.34 50 HIS A C 18
ATOM 32518 O O . HIS A 1 50 ? 4.463 14.616 -1.329 1.00 15.21 50 HIS A O 18
ATOM 32533 N N . GLU A 1 51 ? 5.463 12.850 -2.284 1.00 33.34 51 GLU A N 18
ATOM 32534 C CA . GLU A 1 51 ? 4.553 12.776 -3.415 1.00 54.04 51 GLU A CA 18
ATOM 32535 C C . GLU A 1 51 ? 3.348 11.900 -3.084 1.00 45.33 51 GLU A C 18
ATOM 32536 O O . GLU A 1 51 ? 2.423 11.762 -3.888 1.00 51.22 51 GLU A O 18
ATOM 32548 N N . LEU A 1 52 ? 3.359 11.320 -1.890 1.00 74.11 52 LEU A N 18
ATOM 32549 C CA . LEU A 1 52 ? 2.235 10.535 -1.404 1.00 30.54 52 LEU A CA 18
ATOM 32550 C C . LEU A 1 52 ? 1.178 11.476 -0.837 1.00 74.13 52 LEU A C 18
ATOM 32551 O O . LEU A 1 52 ? 1.360 12.062 0.233 1.00 42.22 52 LEU A O 18
ATOM 32567 N N . THR A 1 53 ? 0.095 11.645 -1.578 1.00 70.41 53 THR A N 18
ATOM 32568 C CA . THR A 1 53 ? -0.974 12.546 -1.180 1.00 52.33 53 THR A CA 18
ATOM 32569 C C . THR A 1 53 ? -2.331 11.884 -1.381 1.00 72.11 53 THR A C 18
ATOM 32570 O O . THR A 1 53 ? -2.416 10.785 -1.932 1.00 13.40 53 THR A O 18
ATOM 32581 N N . GLU A 1 54 ? -3.383 12.561 -0.938 1.00 31.31 54 GLU A N 18
ATOM 32582 C CA . GLU A 1 54 ? -4.748 12.140 -1.230 1.00 21.01 54 GLU A CA 18
ATOM 32583 C C . GLU A 1 54 ? -4.940 12.071 -2.744 1.00 34.55 54 GLU A C 18
ATOM 32584 O O . GLU A 1 54 ? -5.583 11.155 -3.264 1.00 42.12 54 GLU A O 18
ATOM 32596 N N . ASP A 1 55 ? -4.345 13.035 -3.441 1.00 72.20 55 ASP A N 18
ATOM 32597 C CA . ASP A 1 55 ? -4.365 13.068 -4.900 1.00 53.31 55 ASP A CA 18
ATOM 32598 C C . ASP A 1 55 ? -3.741 11.804 -5.474 1.00 10.22 55 ASP A C 18
ATOM 32599 O O . ASP A 1 55 ? -4.261 11.230 -6.430 1.00 22.35 55 ASP A O 18
ATOM 32608 N N . PHE A 1 56 ? -2.633 11.361 -4.882 1.00 33.10 56 PHE A N 18
ATOM 32609 C CA . PHE A 1 56 ? -1.968 10.151 -5.349 1.00 72.42 56 PHE A CA 18
ATOM 32610 C C . PHE A 1 56 ? -2.841 8.928 -5.100 1.00 42.11 56 PHE A C 18
ATOM 32611 O O . PHE A 1 56 ? -2.973 8.078 -5.976 1.00 42.42 56 PHE A O 18
ATOM 32628 N N . LEU A 1 57 ? -3.433 8.834 -3.912 1.00 1.33 57 LEU A N 18
ATOM 32629 C CA . LEU A 1 57 ? -4.353 7.745 -3.602 1.00 22.42 57 LEU A CA 18
ATOM 32630 C C . LEU A 1 57 ? -5.463 7.684 -4.645 1.00 42.52 57 LEU A C 18
ATOM 32631 O O . LEU A 1 57 ? -5.838 6.610 -5.116 1.00 35.41 57 LEU A O 18
ATOM 32647 N N . ARG A 1 58 ? -5.963 8.854 -5.013 1.00 40.54 58 ARG A N 18
ATOM 32648 C CA . ARG A 1 58 ? -6.973 8.977 -6.054 1.00 40.21 58 ARG A CA 18
ATOM 32649 C C . ARG A 1 58 ? -6.411 8.587 -7.428 1.00 72.23 58 ARG A C 18
ATOM 32650 O O . ARG A 1 58 ? -7.060 7.869 -8.190 1.00 42.14 58 ARG A O 18
ATOM 32671 N N . ASP A 1 59 ? -5.202 9.046 -7.730 1.00 22.31 59 ASP A N 18
ATOM 32672 C CA . ASP A 1 59 ? -4.583 8.797 -9.034 1.00 54.25 59 ASP A CA 18
ATOM 32673 C C . ASP A 1 59 ? -4.221 7.328 -9.199 1.00 53.53 59 ASP A C 18
ATOM 32674 O O . ASP A 1 59 ? -4.456 6.735 -10.250 1.00 2.15 59 ASP A O 18
ATOM 32683 N N . TYR A 1 60 ? -3.669 6.738 -8.149 1.00 43.33 60 TYR A N 18
ATOM 32684 C CA . TYR A 1 60 ? -3.274 5.338 -8.179 1.00 14.30 60 TYR A CA 18
ATOM 32685 C C . TYR A 1 60 ? -4.509 4.452 -8.291 1.00 54.14 60 TYR A C 18
ATOM 32686 O O . TYR A 1 60 ? -4.466 3.388 -8.904 1.00 74.42 60 TYR A O 18
ATOM 32704 N N . LEU A 1 61 ? -5.606 4.908 -7.697 1.00 1.30 61 LEU A N 18
ATOM 32705 C CA . LEU A 1 61 ? -6.896 4.240 -7.832 1.00 61.13 61 LEU A CA 18
ATOM 32706 C C . LEU A 1 61 ? -7.305 4.176 -9.300 1.00 30.13 61 LEU A C 18
ATOM 32707 O O . LEU A 1 61 ? -7.669 3.118 -9.812 1.00 62.51 61 LEU A O 18
ATOM 32723 N N . ILE A 1 62 ? -7.231 5.320 -9.968 1.00 5.03 62 ILE A N 18
ATOM 32724 C CA . ILE A 1 62 ? -7.535 5.404 -11.392 1.00 71.43 62 ILE A CA 18
ATOM 32725 C C . ILE A 1 62 ? -6.571 4.540 -12.202 1.00 23.11 62 ILE A C 18
ATOM 32726 O O . ILE A 1 62 ? -6.989 3.768 -13.064 1.00 40.52 62 ILE A O 18
ATOM 32742 N N . TYR A 1 63 ? -5.282 4.660 -11.896 1.00 10.40 63 TYR A N 18
ATOM 32743 C CA . TYR A 1 63 ? -4.241 3.877 -12.562 1.00 54.25 63 TYR A CA 18
ATOM 32744 C C . TYR A 1 63 ? -4.510 2.379 -12.404 1.00 52.33 63 TYR A C 18
ATOM 32745 O O . TYR A 1 63 ? -4.286 1.589 -13.326 1.00 34.10 63 TYR A O 18
ATOM 32763 N N . MET A 1 64 ? -5.000 2.003 -11.229 1.00 22.14 64 MET A N 18
ATOM 32764 C CA . MET A 1 64 ? -5.338 0.617 -10.924 1.00 61.52 64 MET A CA 18
ATOM 32765 C C . MET A 1 64 ? -6.442 0.113 -11.848 1.00 14.51 64 MET A C 18
ATOM 32766 O O . MET A 1 64 ? -6.385 -1.007 -12.351 1.00 52.31 64 MET A O 18
ATOM 32780 N N . LYS A 1 65 ? -7.441 0.950 -12.065 1.00 34.42 65 LYS A N 18
ATOM 32781 C CA . LYS A 1 65 ? -8.591 0.581 -12.878 1.00 14.10 65 LYS A CA 18
ATOM 32782 C C . LYS A 1 65 ? -8.250 0.678 -14.365 1.00 63.34 65 LYS A C 18
ATOM 32783 O O . LYS A 1 65 ? -8.622 -0.186 -15.160 1.00 51.24 65 LYS A O 18
ATOM 32802 N N . LYS A 1 66 ? -7.522 1.725 -14.727 1.00 2.25 66 LYS A N 18
ATOM 32803 C CA . LYS A 1 66 ? -7.189 1.991 -16.119 1.00 54.31 66 LYS A CA 18
ATOM 32804 C C . LYS A 1 66 ? -6.112 1.034 -16.632 1.00 30.41 66 LYS A C 18
ATOM 32805 O O . LYS A 1 66 ? -6.367 0.209 -17.510 1.00 2.22 66 LYS A O 18
ATOM 32824 N N . THR A 1 67 ? -4.918 1.136 -16.064 1.00 42.03 67 THR A N 18
ATOM 32825 C CA . THR A 1 67 ? -3.777 0.368 -16.539 1.00 70.54 67 THR A CA 18
ATOM 32826 C C . THR A 1 67 ? -3.791 -1.060 -15.999 1.00 63.52 67 THR A C 18
ATOM 32827 O O . THR A 1 67 ? -3.673 -2.021 -16.759 1.00 42.21 67 THR A O 18
ATOM 32838 N N . LEU A 1 68 ? -3.965 -1.200 -14.691 1.00 33.53 68 LEU A N 18
ATOM 32839 C CA . LEU A 1 68 ? -3.872 -2.507 -14.050 1.00 74.13 68 LEU A CA 18
ATOM 32840 C C . LEU A 1 68 ? -5.139 -3.328 -14.275 1.00 70.41 68 LEU A C 18
ATOM 32841 O O . LEU A 1 68 ? -5.150 -4.535 -14.036 1.00 61.54 68 LEU A O 18
ATOM 32857 N N . CYS A 1 69 ? -6.197 -2.655 -14.725 1.00 34.35 69 CYS A N 18
ATOM 32858 C CA . CYS A 1 69 ? -7.451 -3.309 -15.103 1.00 13.43 69 CYS A CA 18
ATOM 32859 C C . CYS A 1 69 ? -8.138 -3.966 -13.903 1.00 70.51 69 CYS A C 18
ATOM 32860 O O . CYS A 1 69 ? -8.892 -4.930 -14.060 1.00 33.14 69 CYS A O 18
ATOM 32868 N N . ASN A 1 70 ? -7.903 -3.434 -12.711 1.00 51.25 70 ASN A N 18
ATOM 32869 C CA . ASN A 1 70 ? -8.523 -3.978 -11.511 1.00 23.23 70 ASN A CA 18
ATOM 32870 C C . ASN A 1 70 ? -9.652 -3.088 -11.025 1.00 20.23 70 ASN A C 18
ATOM 32871 O O . ASN A 1 70 ? -9.644 -1.875 -11.236 1.00 63.40 70 ASN A O 18
ATOM 32882 N N . ALA A 1 71 ? -10.623 -3.706 -10.375 1.00 72.54 71 ALA A N 18
ATOM 32883 C CA . ALA A 1 71 ? -11.812 -3.007 -9.909 1.00 64.43 71 ALA A CA 18
ATOM 32884 C C . ALA A 1 71 ? -11.533 -2.200 -8.645 1.00 42.42 71 ALA A C 18
ATOM 32885 O O . ALA A 1 71 ? -10.504 -2.392 -7.984 1.00 12.45 71 ALA A O 18
ATOM 32892 N N . ASP A 1 72 ? -12.465 -1.307 -8.312 1.00 72.42 72 ASP A N 18
ATOM 32893 C CA . ASP A 1 72 ? -12.336 -0.436 -7.143 1.00 23.32 72 ASP A CA 18
ATOM 32894 C C . ASP A 1 72 ? -12.132 -1.250 -5.869 1.00 54.45 72 ASP A C 18
ATOM 32895 O O . ASP A 1 72 ? -11.335 -0.877 -5.013 1.00 41.01 72 ASP A O 18
ATOM 32904 N N . SER A 1 73 ? -12.833 -2.375 -5.763 1.00 1.51 73 SER A N 18
ATOM 32905 C CA . SER A 1 73 ? -12.753 -3.223 -4.582 1.00 0.35 73 SER A CA 18
ATOM 32906 C C . SER A 1 73 ? -11.322 -3.714 -4.351 1.00 0.24 73 SER A C 18
ATOM 32907 O O . SER A 1 73 ? -10.835 -3.727 -3.219 1.00 21.10 73 SER A O 18
ATOM 32915 N N . THR A 1 74 ? -10.645 -4.081 -5.431 1.00 21.34 74 THR A N 18
ATOM 32916 C CA . THR A 1 74 ? -9.273 -4.550 -5.347 1.00 53.24 74 THR A CA 18
ATOM 32917 C C . THR A 1 74 ? -8.333 -3.382 -5.056 1.00 13.14 74 THR A C 18
ATOM 32918 O O . THR A 1 74 ? -7.425 -3.488 -4.228 1.00 40.44 74 THR A O 18
ATOM 32929 N N . ALA A 1 75 ? -8.577 -2.261 -5.725 1.00 34.24 75 ALA A N 18
ATOM 32930 C CA . ALA A 1 75 ? -7.766 -1.064 -5.554 1.00 32.51 75 ALA A CA 18
ATOM 32931 C C . ALA A 1 75 ? -7.831 -0.553 -4.121 1.00 72.13 75 ALA A C 18
ATOM 32932 O O . ALA A 1 75 ? -6.805 -0.265 -3.509 1.00 31.23 75 ALA A O 18
ATOM 32939 N N . GLN A 1 76 ? -9.046 -0.462 -3.590 1.00 1.44 76 GLN A N 18
ATOM 32940 C CA . GLN A 1 76 ? -9.271 -0.001 -2.234 1.00 34.20 76 GLN A CA 18
ATOM 32941 C C . GLN A 1 76 ? -8.523 -0.861 -1.225 1.00 62.23 76 GLN A C 18
ATOM 32942 O O . GLN A 1 76 ? -7.954 -0.352 -0.262 1.00 5.54 76 GLN A O 18
ATOM 32956 N N . ARG A 1 77 ? -8.508 -2.163 -1.464 1.00 54.24 77 ARG A N 18
ATOM 32957 C CA . ARG A 1 77 ? -7.829 -3.091 -0.574 1.00 14.24 77 ARG A CA 18
ATOM 32958 C C . ARG A 1 77 ? -6.317 -2.937 -0.666 1.00 62.52 77 ARG A C 18
ATOM 32959 O O . ARG A 1 77 ? -5.622 -3.003 0.347 1.00 22.00 77 ARG A O 18
ATOM 32980 N N . ASN A 1 78 ? -5.810 -2.718 -1.873 1.00 34.30 78 ASN A N 18
ATOM 32981 C CA . ASN A 1 78 ? -4.381 -2.487 -2.061 1.00 61.13 78 ASN A CA 18
ATOM 32982 C C . ASN A 1 78 ? -3.964 -1.183 -1.394 1.00 22.11 78 ASN A C 18
ATOM 32983 O O . ASN A 1 78 ? -2.899 -1.096 -0.778 1.00 4.53 78 ASN A O 18
ATOM 32994 N N . LEU A 1 79 ? -4.824 -0.183 -1.499 1.00 41.12 79 LEU A N 18
ATOM 32995 C CA . LEU A 1 79 ? -4.588 1.105 -0.858 1.00 62.12 79 LEU A CA 18
ATOM 32996 C C . LEU A 1 79 ? -4.689 0.970 0.658 1.00 62.45 79 LEU A C 18
ATOM 32997 O O . LEU A 1 79 ? -3.989 1.655 1.404 1.00 75.45 79 LEU A O 18
ATOM 33013 N N . SER A 1 80 ? -5.563 0.076 1.107 1.00 1.22 80 SER A N 18
ATOM 33014 C CA . SER A 1 80 ? -5.736 -0.184 2.526 1.00 75.53 80 SER A CA 18
ATOM 33015 C C . SER A 1 80 ? -4.452 -0.739 3.147 1.00 34.15 80 SER A C 18
ATOM 33016 O O . SER A 1 80 ? -4.159 -0.475 4.314 1.00 64.40 80 SER A O 18
ATOM 33024 N N . THR A 1 81 ? -3.690 -1.512 2.384 1.00 74.31 81 THR A N 18
ATOM 33025 C CA . THR A 1 81 ? -2.402 -1.996 2.864 1.00 32.00 81 THR A CA 18
ATOM 33026 C C . THR A 1 81 ? -1.354 -0.884 2.830 1.00 35.40 81 THR A C 18
ATOM 33027 O O . THR A 1 81 ? -0.412 -0.883 3.620 1.00 62.45 81 THR A O 18
ATOM 33038 N N . ILE A 1 82 ? -1.542 0.071 1.924 1.00 22.02 82 ILE A N 18
ATOM 33039 C CA . ILE A 1 82 ? -0.638 1.210 1.807 1.00 63.23 82 ILE A CA 18
ATOM 33040 C C . ILE A 1 82 ? -0.716 2.103 3.047 1.00 13.11 82 ILE A C 18
ATOM 33041 O O . ILE A 1 82 ? 0.309 2.477 3.616 1.00 64.43 82 ILE A O 18
ATOM 33057 N N . LYS A 1 83 ? -1.933 2.410 3.488 1.00 53.15 83 LYS A N 18
ATOM 33058 C CA . LYS A 1 83 ? -2.126 3.243 4.667 1.00 44.22 83 LYS A CA 18
ATOM 33059 C C . LYS A 1 83 ? -1.473 2.622 5.889 1.00 12.14 83 LYS A C 18
ATOM 33060 O O . LYS A 1 83 ? -1.042 3.338 6.777 1.00 30.01 83 LYS A O 18
ATOM 33079 N N . ILE A 1 84 ? -1.373 1.301 5.922 1.00 2.23 84 ILE A N 18
ATOM 33080 C CA . ILE A 1 84 ? -0.719 0.624 7.034 1.00 62.20 84 ILE A CA 18
ATOM 33081 C C . ILE A 1 84 ? 0.751 1.045 7.154 1.00 2.33 84 ILE A C 18
ATOM 33082 O O . ILE A 1 84 ? 1.184 1.484 8.220 1.00 44.31 84 ILE A O 18
ATOM 33098 N N . TYR A 1 85 ? 1.514 0.940 6.064 1.00 43.33 85 TYR A N 18
ATOM 33099 C CA . TYR A 1 85 ? 2.935 1.241 6.124 1.00 1.44 85 TYR A CA 18
ATOM 33100 C C . TYR A 1 85 ? 3.158 2.750 6.230 1.00 63.42 85 TYR A C 18
ATOM 33101 O O . TYR A 1 85 ? 4.102 3.202 6.878 1.00 73.40 85 TYR A O 18
ATOM 33119 N N . VAL A 1 86 ? 2.276 3.524 5.608 1.00 22.22 86 VAL A N 18
ATOM 33120 C CA . VAL A 1 86 ? 2.332 4.976 5.716 1.00 43.43 86 VAL A CA 18
ATOM 33121 C C . VAL A 1 86 ? 2.081 5.393 7.159 1.00 2.25 86 VAL A C 18
ATOM 33122 O O . VAL A 1 86 ? 2.840 6.170 7.734 1.00 61.42 86 VAL A O 18
ATOM 33135 N N . SER A 1 87 ? 1.025 4.841 7.739 1.00 34.35 87 SER A N 18
ATOM 33136 C CA . SER A 1 87 ? 0.683 5.078 9.131 1.00 75.21 87 SER A CA 18
ATOM 33137 C C . SER A 1 87 ? 1.833 4.671 10.061 1.00 22.14 87 SER A C 18
ATOM 33138 O O . SER A 1 87 ? 2.120 5.357 11.044 1.00 73.13 87 SER A O 18
ATOM 33146 N N . ALA A 1 88 ? 2.502 3.569 9.731 1.00 3.33 88 ALA A N 18
ATOM 33147 C CA . ALA A 1 88 ? 3.652 3.110 10.503 1.00 42.12 88 ALA A CA 18
ATOM 33148 C C . ALA A 1 88 ? 4.813 4.100 10.407 1.00 43.21 88 ALA A C 18
ATOM 33149 O O . ALA A 1 88 ? 5.571 4.284 11.360 1.00 11.54 88 ALA A O 18
ATOM 33156 N N . ALA A 1 89 ? 4.944 4.741 9.256 1.00 13.22 89 ALA A N 18
ATOM 33157 C CA . ALA A 1 89 ? 5.977 5.747 9.056 1.00 31.21 89 ALA A CA 18
ATOM 33158 C C . ALA A 1 89 ? 5.614 7.042 9.756 1.00 24.33 89 ALA A C 18
ATOM 33159 O O . ALA A 1 89 ? 6.491 7.797 10.171 1.00 24.11 89 ALA A O 18
ATOM 33166 N N . ILE A 1 90 ? 4.325 7.290 9.904 1.00 61.42 90 ILE A N 18
ATOM 33167 C CA . ILE A 1 90 ? 3.867 8.507 10.546 1.00 72.41 90 ILE A CA 18
ATOM 33168 C C . ILE A 1 90 ? 4.169 8.485 12.042 1.00 71.04 90 ILE A C 18
ATOM 33169 O O . ILE A 1 90 ? 4.615 9.488 12.599 1.00 44.54 90 ILE A O 18
ATOM 33185 N N . LYS A 1 91 ? 3.957 7.338 12.689 1.00 5.31 91 LYS A N 18
ATOM 33186 C CA . LYS A 1 91 ? 4.205 7.231 14.127 1.00 25.55 91 LYS A CA 18
ATOM 33187 C C . LYS A 1 91 ? 5.694 7.391 14.442 1.00 72.43 91 LYS A C 18
ATOM 33188 O O . LYS A 1 91 ? 6.062 7.962 15.468 1.00 41.33 91 LYS A O 18
ATOM 33207 N N . LYS A 1 92 ? 6.551 6.906 13.549 1.00 12.05 92 LYS A N 18
ATOM 33208 C CA . LYS A 1 92 ? 7.991 6.974 13.769 1.00 13.11 92 LYS A CA 18
ATOM 33209 C C . LYS A 1 92 ? 8.567 8.271 13.210 1.00 1.34 92 LYS A C 18
ATOM 33210 O O . LYS A 1 92 ? 9.765 8.533 13.313 1.00 62.41 92 LYS A O 18
ATOM 33229 N N . GLY A 1 93 ? 7.700 9.080 12.618 1.00 13.22 93 GLY A N 18
ATOM 33230 C CA . GLY A 1 93 ? 8.090 10.407 12.185 1.00 45.32 93 GLY A CA 18
ATOM 33231 C C . GLY A 1 93 ? 8.838 10.428 10.868 1.00 71.23 93 GLY A C 18
ATOM 33232 O O . GLY A 1 93 ? 9.505 11.412 10.548 1.00 5.44 93 GLY A O 18
ATOM 33236 N N . TYR A 1 94 ? 8.734 9.351 10.106 1.00 31.23 94 TYR A N 18
ATOM 33237 C CA . TYR A 1 94 ? 9.333 9.307 8.778 1.00 41.33 94 TYR A CA 18
ATOM 33238 C C . TYR A 1 94 ? 8.380 9.971 7.793 1.00 12.44 94 TYR A C 18
ATOM 33239 O O . TYR A 1 94 ? 8.791 10.550 6.785 1.00 51.50 94 TYR A O 18
ATOM 33257 N N . MET A 1 95 ? 7.095 9.876 8.111 1.00 43.41 95 MET A N 18
ATOM 33258 C CA . MET A 1 95 ? 6.062 10.590 7.384 1.00 3.35 95 MET A CA 18
ATOM 33259 C C . MET A 1 95 ? 5.495 11.662 8.308 1.00 72.11 95 MET A C 18
ATOM 33260 O O . MET A 1 95 ? 5.055 11.364 9.421 1.00 50.45 95 MET A O 18
ATOM 33274 N N . GLU A 1 96 ? 5.523 12.903 7.855 1.00 31.23 96 GLU A N 18
ATOM 33275 C CA . GLU A 1 96 ? 5.243 14.037 8.722 1.00 30.23 96 GLU A CA 18
ATOM 33276 C C . GLU A 1 96 ? 3.758 14.298 8.914 1.00 52.12 96 GLU A C 18
ATOM 33277 O O . GLU A 1 96 ? 3.330 14.665 10.007 1.00 24.34 96 GLU A O 18
ATOM 33289 N N . ASN A 1 97 ? 2.971 14.109 7.874 1.00 64.13 97 ASN A N 18
ATOM 33290 C CA . ASN A 1 97 ? 1.579 14.526 7.918 1.00 30.21 97 ASN A CA 18
ATOM 33291 C C . ASN A 1 97 ? 0.675 13.495 7.263 1.00 74.23 97 ASN A C 18
ATOM 33292 O O . ASN A 1 97 ? 1.074 12.816 6.321 1.00 61.15 97 ASN A O 18
ATOM 33303 N N . ASP A 1 98 ? -0.537 13.378 7.776 1.00 70.53 98 ASP A N 18
ATOM 33304 C CA . ASP A 1 98 ? -1.488 12.402 7.262 1.00 2.12 98 ASP A CA 18
ATOM 33305 C C . ASP A 1 98 ? -2.106 12.869 5.956 1.00 35.32 98 ASP A C 18
ATOM 33306 O O . ASP A 1 98 ? -2.454 14.041 5.804 1.00 55.23 98 ASP A O 18
ATOM 33315 N N . PRO A 1 99 ? -2.270 11.947 5.004 1.00 62.13 99 PRO A N 18
ATOM 33316 C CA . PRO A 1 99 ? -3.023 12.187 3.791 1.00 0.11 99 PRO A CA 18
ATOM 33317 C C . PRO A 1 99 ? -4.464 11.690 3.907 1.00 0.22 99 PRO A C 18
ATOM 33318 O O . PRO A 1 99 ? -5.367 12.183 3.228 1.00 41.55 99 PRO A O 18
ATOM 33329 N N . PHE A 1 100 ? -4.679 10.729 4.801 1.00 74.33 100 PHE A N 18
ATOM 33330 C CA . PHE A 1 100 ? -5.977 10.088 4.941 1.00 24.04 100 PHE A CA 18
ATOM 33331 C C . PHE A 1 100 ? -6.885 10.899 5.849 1.00 13.04 100 PHE A C 18
ATOM 33332 O O . PHE A 1 100 ? -8.100 10.705 5.860 1.00 71.41 100 PHE A O 18
ATOM 33349 N N . LYS A 1 101 ? -6.294 11.825 6.588 1.00 41.34 101 LYS A N 18
ATOM 33350 C CA . LYS A 1 101 ? -7.053 12.736 7.414 1.00 20.23 101 LYS A CA 18
ATOM 33351 C C . LYS A 1 101 ? -7.912 13.633 6.521 1.00 71.42 101 LYS A C 18
ATOM 33352 O O . LYS A 1 101 ? -9.064 13.929 6.837 1.00 23.23 101 LYS A O 18
ATOM 33371 N N . ASP A 1 102 ? -7.345 14.035 5.387 1.00 52.30 102 ASP A N 18
ATOM 33372 C CA . ASP A 1 102 ? -8.075 14.817 4.398 1.00 42.42 102 ASP A CA 18
ATOM 33373 C C . ASP A 1 102 ? -8.829 13.908 3.450 1.00 42.33 102 ASP A C 18
ATOM 33374 O O . ASP A 1 102 ? -9.875 14.277 2.914 1.00 51.33 102 ASP A O 18
ATOM 33383 N N . PHE A 1 103 ? -8.290 12.714 3.254 1.00 75.20 103 PHE A N 18
ATOM 33384 C CA . PHE A 1 103 ? -8.921 11.704 2.410 1.00 34.12 103 PHE A CA 18
ATOM 33385 C C . PHE A 1 103 ? -10.283 11.327 2.983 1.00 20.23 103 PHE A C 18
ATOM 33386 O O . PHE A 1 103 ? -11.226 11.045 2.244 1.00 75.32 103 PHE A O 18
ATOM 33403 N N . GLY A 1 104 ? -10.371 11.312 4.308 1.00 44.12 104 GLY A N 18
ATOM 33404 C CA . GLY A 1 104 ? -11.651 11.151 4.960 1.00 4.02 104 GLY A CA 18
ATOM 33405 C C . GLY A 1 104 ? -12.487 12.408 4.841 1.00 2.14 104 GLY A C 18
ATOM 33406 O O . GLY A 1 104 ? -13.486 12.427 4.120 1.00 20.35 104 GLY A O 18
ATOM 33410 N N . LEU A 1 105 ? -12.065 13.459 5.543 1.00 35.34 105 LEU A N 18
ATOM 33411 C CA . LEU A 1 105 ? -12.722 14.762 5.487 1.00 5.43 105 LEU A CA 18
ATOM 33412 C C . LEU A 1 105 ? -12.022 15.729 6.434 1.00 4.44 105 LEU A C 18
ATOM 33413 O O . LEU A 1 105 ? -11.571 15.329 7.508 1.00 73.14 105 LEU A O 18
ATOM 33429 N N . GLU A 1 106 ? -11.921 16.990 6.030 1.00 50.32 106 GLU A N 18
ATOM 33430 C CA . GLU A 1 106 ? -11.338 18.021 6.879 1.00 71.25 106 GLU A CA 18
ATOM 33431 C C . GLU A 1 106 ? -12.360 18.427 7.939 1.00 24.34 106 GLU A C 18
ATOM 33432 O O . GLU A 1 106 ? -13.191 19.311 7.714 1.00 74.55 106 GLU A O 18
ATOM 33444 N N . HIS A 1 107 ? -12.319 17.745 9.076 1.00 75.15 107 HIS A N 18
ATOM 33445 C CA . HIS A 1 107 ? -13.294 17.959 10.134 1.00 22.24 107 HIS A CA 18
ATOM 33446 C C . HIS A 1 107 ? -12.891 19.146 10.999 1.00 74.23 107 HIS A C 18
ATOM 33447 O O . HIS A 1 107 ? -11.865 19.114 11.680 1.00 15.41 107 HIS A O 18
ATOM 33462 N N . HIS A 1 108 ? -13.713 20.187 10.962 1.00 75.50 108 HIS A N 18
ATOM 33463 C CA . HIS A 1 108 ? -13.462 21.399 11.729 1.00 4.40 108 HIS A CA 18
ATOM 33464 C C . HIS A 1 108 ? -13.736 21.181 13.210 1.00 21.14 108 HIS A C 18
ATOM 33465 O O . HIS A 1 108 ? -14.770 21.600 13.739 1.00 12.54 108 HIS A O 18
ATOM 33480 N N . HIS A 1 109 ? -12.821 20.483 13.860 1.00 73.53 109 HIS A N 18
ATOM 33481 C CA . HIS A 1 109 ? -12.864 20.312 15.301 1.00 61.55 109 HIS A CA 18
ATOM 33482 C C . HIS A 1 109 ? -12.256 21.538 15.964 1.00 4.50 109 HIS A C 18
ATOM 33483 O O . HIS A 1 109 ? -11.042 21.737 15.901 1.00 43.53 109 HIS A O 18
ATOM 33498 N N . HIS A 1 110 ? -13.107 22.368 16.567 1.00 51.34 110 HIS A N 18
ATOM 33499 C CA . HIS A 1 110 ? -12.658 23.606 17.199 1.00 2.45 110 HIS A CA 18
ATOM 33500 C C . HIS A 1 110 ? -12.048 24.507 16.119 1.00 71.33 110 HIS A C 18
ATOM 33501 O O . HIS A 1 110 ? -12.576 24.570 15.005 1.00 12.30 110 HIS A O 18
ATOM 33516 N N . HIS A 1 111 ? -10.952 25.199 16.439 1.00 40.05 111 HIS A N 18
ATOM 33517 C CA . HIS A 1 111 ? -10.198 25.980 15.448 1.00 33.41 111 HIS A CA 18
ATOM 33518 C C . HIS A 1 111 ? -10.986 27.206 14.976 1.00 73.42 111 HIS A C 18
ATOM 33519 O O . HIS A 1 111 ? -10.653 27.813 13.960 1.00 12.11 111 HIS A O 18
ATOM 33534 N N . HIS A 1 112 ? -12.023 27.564 15.720 1.00 72.00 112 HIS A N 18
ATOM 33535 C CA . HIS A 1 112 ? -12.831 28.729 15.396 1.00 1.13 112 HIS A CA 18
ATOM 33536 C C . HIS A 1 112 ? -12.654 29.796 16.471 1.00 65.24 112 HIS A C 18
ATOM 33537 O O . HIS A 1 112 ? -13.278 29.669 17.542 1.00 38.06 112 HIS A O 18
ATOM 33553 N N . MET A 1 1 ? 25.186 -9.724 5.927 1.00 52.21 1 MET A N 19
ATOM 33554 C CA . MET A 1 1 ? 25.687 -8.895 7.047 1.00 42.11 1 MET A CA 19
ATOM 33555 C C . MET A 1 1 ? 25.581 -7.414 6.710 1.00 73.41 1 MET A C 19
ATOM 33556 O O . MET A 1 1 ? 24.973 -6.635 7.450 1.00 5.51 1 MET A O 19
ATOM 33572 N N . ASN A 1 2 ? 26.168 -7.027 5.588 1.00 31.23 2 ASN A N 19
ATOM 33573 C CA . ASN A 1 2 ? 26.159 -5.638 5.166 1.00 42.43 2 ASN A CA 19
ATOM 33574 C C . ASN A 1 2 ? 24.872 -5.337 4.415 1.00 50.22 2 ASN A C 19
ATOM 33575 O O . ASN A 1 2 ? 24.249 -6.248 3.867 1.00 35.33 2 ASN A O 19
ATOM 33586 N N . ASN A 1 3 ? 24.485 -4.065 4.396 1.00 32.13 3 ASN A N 19
ATOM 33587 C CA . ASN A 1 3 ? 23.188 -3.650 3.860 1.00 40.52 3 ASN A CA 19
ATOM 33588 C C . ASN A 1 3 ? 22.064 -4.364 4.616 1.00 21.44 3 ASN A C 19
ATOM 33589 O O . ASN A 1 3 ? 21.534 -5.378 4.159 1.00 34.14 3 ASN A O 19
ATOM 33600 N N . PRO A 1 4 ? 21.720 -3.862 5.813 1.00 2.51 4 PRO A N 19
ATOM 33601 C CA . PRO A 1 4 ? 20.712 -4.486 6.677 1.00 13.11 4 PRO A CA 19
ATOM 33602 C C . PRO A 1 4 ? 19.323 -4.464 6.049 1.00 35.12 4 PRO A C 19
ATOM 33603 O O . PRO A 1 4 ? 18.639 -5.489 5.989 1.00 33.52 4 PRO A O 19
ATOM 33614 N N . SER A 1 5 ? 18.912 -3.294 5.587 1.00 2.12 5 SER A N 19
ATOM 33615 C CA . SER A 1 5 ? 17.619 -3.144 4.948 1.00 23.30 5 SER A CA 19
ATOM 33616 C C . SER A 1 5 ? 17.725 -3.437 3.451 1.00 5.42 5 SER A C 19
ATOM 33617 O O . SER A 1 5 ? 18.329 -2.675 2.697 1.00 2.43 5 SER A O 19
ATOM 33625 N N . ASP A 1 6 ? 17.143 -4.553 3.032 1.00 21.34 6 ASP A N 19
ATOM 33626 C CA . ASP A 1 6 ? 17.168 -4.964 1.629 1.00 44.14 6 ASP A CA 19
ATOM 33627 C C . ASP A 1 6 ? 16.035 -4.316 0.852 1.00 10.25 6 ASP A C 19
ATOM 33628 O O . ASP A 1 6 ? 15.813 -4.601 -0.323 1.00 33.43 6 ASP A O 19
ATOM 33637 N N . PHE A 1 7 ? 15.336 -3.426 1.517 1.00 43.23 7 PHE A N 19
ATOM 33638 C CA . PHE A 1 7 ? 14.187 -2.766 0.929 1.00 52.12 7 PHE A CA 19
ATOM 33639 C C . PHE A 1 7 ? 14.395 -1.266 0.832 1.00 10.50 7 PHE A C 19
ATOM 33640 O O . PHE A 1 7 ? 14.410 -0.555 1.834 1.00 22.43 7 PHE A O 19
ATOM 33657 N N . LYS A 1 8 ? 14.590 -0.805 -0.390 1.00 54.03 8 LYS A N 19
ATOM 33658 C CA . LYS A 1 8 ? 14.648 0.615 -0.680 1.00 2.05 8 LYS A CA 19
ATOM 33659 C C . LYS A 1 8 ? 13.279 1.104 -1.115 1.00 74.14 8 LYS A C 19
ATOM 33660 O O . LYS A 1 8 ? 12.992 2.300 -1.105 1.00 41.20 8 LYS A O 19
ATOM 33679 N N . SER A 1 9 ? 12.432 0.153 -1.471 1.00 24.13 9 SER A N 19
ATOM 33680 C CA . SER A 1 9 ? 11.157 0.462 -2.086 1.00 74.24 9 SER A CA 19
ATOM 33681 C C . SER A 1 9 ? 10.015 0.343 -1.091 1.00 4.22 9 SER A C 19
ATOM 33682 O O . SER A 1 9 ? 10.038 -0.517 -0.211 1.00 4.33 9 SER A O 19
ATOM 33690 N N . PHE A 1 10 ? 9.013 1.205 -1.244 1.00 44.35 10 PHE A N 19
ATOM 33691 C CA . PHE A 1 10 ? 7.825 1.165 -0.400 1.00 50.15 10 PHE A CA 19
ATOM 33692 C C . PHE A 1 10 ? 7.176 -0.215 -0.441 1.00 60.22 10 PHE A C 19
ATOM 33693 O O . PHE A 1 10 ? 6.782 -0.752 0.590 1.00 10.10 10 PHE A O 19
ATOM 33710 N N . HIS A 1 11 ? 7.094 -0.800 -1.635 1.00 43.54 11 HIS A N 19
ATOM 33711 C CA . HIS A 1 11 ? 6.459 -2.103 -1.797 1.00 12.01 11 HIS A CA 19
ATOM 33712 C C . HIS A 1 11 ? 7.249 -3.204 -1.098 1.00 15.33 11 HIS A C 19
ATOM 33713 O O . HIS A 1 11 ? 6.672 -4.165 -0.599 1.00 32.13 11 HIS A O 19
ATOM 33728 N N . ASP A 1 12 ? 8.562 -3.057 -1.057 1.00 64.13 12 ASP A N 19
ATOM 33729 C CA . ASP A 1 12 ? 9.414 -4.040 -0.399 1.00 5.53 12 ASP A CA 19
ATOM 33730 C C . ASP A 1 12 ? 9.428 -3.831 1.107 1.00 4.01 12 ASP A C 19
ATOM 33731 O O . ASP A 1 12 ? 9.498 -4.793 1.869 1.00 73.32 12 ASP A O 19
ATOM 33740 N N . PHE A 1 13 ? 9.354 -2.575 1.533 1.00 75.35 13 PHE A N 19
ATOM 33741 C CA . PHE A 1 13 ? 9.249 -2.260 2.953 1.00 63.42 13 PHE A CA 19
ATOM 33742 C C . PHE A 1 13 ? 7.991 -2.893 3.527 1.00 13.11 13 PHE A C 19
ATOM 33743 O O . PHE A 1 13 ? 8.038 -3.567 4.559 1.00 33.32 13 PHE A O 19
ATOM 33760 N N . VAL A 1 14 ? 6.870 -2.679 2.842 1.00 45.31 14 VAL A N 19
ATOM 33761 C CA . VAL A 1 14 ? 5.599 -3.259 3.250 1.00 50.24 14 VAL A CA 19
ATOM 33762 C C . VAL A 1 14 ? 5.692 -4.780 3.297 1.00 32.13 14 VAL A C 19
ATOM 33763 O O . VAL A 1 14 ? 5.250 -5.400 4.257 1.00 2.04 14 VAL A O 19
ATOM 33776 N N . ALA A 1 15 ? 6.291 -5.368 2.266 1.00 53.12 15 ALA A N 19
ATOM 33777 C CA . ALA A 1 15 ? 6.437 -6.817 2.179 1.00 12.31 15 ALA A CA 19
ATOM 33778 C C . ALA A 1 15 ? 7.273 -7.364 3.335 1.00 54.13 15 ALA A C 19
ATOM 33779 O O . ALA A 1 15 ? 6.945 -8.400 3.913 1.00 54.13 15 ALA A O 19
ATOM 33786 N N . SER A 1 16 ? 8.345 -6.659 3.678 1.00 32.12 16 SER A N 19
ATOM 33787 C CA . SER A 1 16 ? 9.228 -7.078 4.746 1.00 63.23 16 SER A CA 19
ATOM 33788 C C . SER A 1 16 ? 8.534 -6.963 6.102 1.00 75.25 16 SER A C 19
ATOM 33789 O O . SER A 1 16 ? 8.611 -7.873 6.928 1.00 33.22 16 SER A O 19
ATOM 33797 N N . TYR A 1 17 ? 7.842 -5.851 6.316 1.00 22.14 17 TYR A N 19
ATOM 33798 C CA . TYR A 1 17 ? 7.073 -5.649 7.537 1.00 23.53 17 TYR A CA 19
ATOM 33799 C C . TYR A 1 17 ? 5.936 -6.665 7.606 1.00 10.14 17 TYR A C 19
ATOM 33800 O O . TYR A 1 17 ? 5.569 -7.151 8.680 1.00 14.44 17 TYR A O 19
ATOM 33818 N N . MET A 1 18 ? 5.400 -6.990 6.441 1.00 51.23 18 MET A N 19
ATOM 33819 C CA . MET A 1 18 ? 4.299 -7.928 6.325 1.00 13.23 18 MET A CA 19
ATOM 33820 C C . MET A 1 18 ? 4.756 -9.356 6.616 1.00 24.45 18 MET A C 19
ATOM 33821 O O . MET A 1 18 ? 3.952 -10.181 7.012 1.00 11.24 18 MET A O 19
ATOM 33835 N N . LYS A 1 19 ? 6.034 -9.652 6.387 1.00 73.12 19 LYS A N 19
ATOM 33836 C CA . LYS A 1 19 ? 6.589 -10.969 6.718 1.00 63.11 19 LYS A CA 19
ATOM 33837 C C . LYS A 1 19 ? 6.262 -11.367 8.159 1.00 5.43 19 LYS A C 19
ATOM 33838 O O . LYS A 1 19 ? 5.796 -12.480 8.415 1.00 52.55 19 LYS A O 19
ATOM 33857 N N . THR A 1 20 ? 6.503 -10.462 9.098 1.00 35.32 20 THR A N 19
ATOM 33858 C CA . THR A 1 20 ? 6.185 -10.712 10.499 1.00 43.00 20 THR A CA 19
ATOM 33859 C C . THR A 1 20 ? 4.666 -10.735 10.702 1.00 3.12 20 THR A C 19
ATOM 33860 O O . THR A 1 20 ? 4.140 -11.493 11.516 1.00 23.43 20 THR A O 19
ATOM 33871 N N . TYR A 1 21 ? 3.972 -9.916 9.925 1.00 75.31 21 TYR A N 19
ATOM 33872 C CA . TYR A 1 21 ? 2.513 -9.859 9.950 1.00 75.05 21 TYR A CA 19
ATOM 33873 C C . TYR A 1 21 ? 1.916 -11.167 9.421 1.00 5.14 21 TYR A C 19
ATOM 33874 O O . TYR A 1 21 ? 0.849 -11.599 9.856 1.00 34.12 21 TYR A O 19
ATOM 33892 N N . SER A 1 22 ? 2.639 -11.804 8.505 1.00 64.02 22 SER A N 19
ATOM 33893 C CA . SER A 1 22 ? 2.203 -13.044 7.876 1.00 12.24 22 SER A CA 19
ATOM 33894 C C . SER A 1 22 ? 2.260 -14.210 8.859 1.00 22.11 22 SER A C 19
ATOM 33895 O O . SER A 1 22 ? 1.694 -15.271 8.603 1.00 3.25 22 SER A O 19
ATOM 33903 N N . ARG A 1 23 ? 2.947 -14.016 9.981 1.00 53.31 23 ARG A N 19
ATOM 33904 C CA . ARG A 1 23 ? 2.952 -15.011 11.044 1.00 62.31 23 ARG A CA 19
ATOM 33905 C C . ARG A 1 23 ? 1.541 -15.180 11.590 1.00 71.34 23 ARG A C 19
ATOM 33906 O O . ARG A 1 23 ? 1.140 -16.268 12.000 1.00 64.32 23 ARG A O 19
ATOM 33927 N N . ARG A 1 24 ? 0.784 -14.092 11.560 1.00 12.34 24 ARG A N 19
ATOM 33928 C CA . ARG A 1 24 ? -0.587 -14.089 12.046 1.00 11.22 24 ARG A CA 19
ATOM 33929 C C . ARG A 1 24 ? -1.562 -14.056 10.870 1.00 14.42 24 ARG A C 19
ATOM 33930 O O . ARG A 1 24 ? -2.758 -13.813 11.041 1.00 34.53 24 ARG A O 19
ATOM 33951 N N . LEU A 1 25 ? -1.046 -14.311 9.675 1.00 23.31 25 LEU A N 19
ATOM 33952 C CA . LEU A 1 25 ? -1.847 -14.238 8.462 1.00 52.42 25 LEU A CA 19
ATOM 33953 C C . LEU A 1 25 ? -1.767 -15.556 7.703 1.00 11.11 25 LEU A C 19
ATOM 33954 O O . LEU A 1 25 ? -0.722 -16.205 7.682 1.00 13.12 25 LEU A O 19
ATOM 33970 N N . GLU A 1 26 ? -2.873 -15.967 7.109 1.00 73.44 26 GLU A N 19
ATOM 33971 C CA . GLU A 1 26 ? -2.887 -17.133 6.254 1.00 12.15 26 GLU A CA 19
ATOM 33972 C C . GLU A 1 26 ? -2.144 -16.845 4.956 1.00 70.21 26 GLU A C 19
ATOM 33973 O O . GLU A 1 26 ? -2.053 -15.694 4.523 1.00 20.41 26 GLU A O 19
ATOM 33985 N N . ILE A 1 27 ? -1.639 -17.897 4.334 1.00 31.14 27 ILE A N 19
ATOM 33986 C CA . ILE A 1 27 ? -0.940 -17.778 3.063 1.00 74.42 27 ILE A CA 19
ATOM 33987 C C . ILE A 1 27 ? -1.905 -17.322 1.972 1.00 13.50 27 ILE A C 19
ATOM 33988 O O . ILE A 1 27 ? -1.530 -16.571 1.072 1.00 43.15 27 ILE A O 19
ATOM 34004 N N . GLY A 1 28 ? -3.152 -17.774 2.075 1.00 44.31 28 GLY A N 19
ATOM 34005 C CA . GLY A 1 28 ? -4.172 -17.403 1.110 1.00 52.33 28 GLY A CA 19
ATOM 34006 C C . GLY A 1 28 ? -4.342 -15.899 0.990 1.00 23.13 28 GLY A C 19
ATOM 34007 O O . GLY A 1 28 ? -4.172 -15.334 -0.092 1.00 43.21 28 GLY A O 19
ATOM 34011 N N . THR A 1 29 ? -4.671 -15.251 2.099 1.00 55.13 29 THR A N 19
ATOM 34012 C CA . THR A 1 29 ? -4.848 -13.806 2.108 1.00 0.43 29 THR A CA 19
ATOM 34013 C C . THR A 1 29 ? -3.524 -13.089 1.830 1.00 33.34 29 THR A C 19
ATOM 34014 O O . THR A 1 29 ? -3.489 -12.127 1.059 1.00 34.00 29 THR A O 19
ATOM 34025 N N . PHE A 1 30 ? -2.434 -13.565 2.441 1.00 62.21 30 PHE A N 19
ATOM 34026 C CA . PHE A 1 30 ? -1.105 -13.008 2.193 1.00 42.53 30 PHE A CA 19
ATOM 34027 C C . PHE A 1 30 ? -0.793 -12.938 0.697 1.00 61.41 30 PHE A C 19
ATOM 34028 O O . PHE A 1 30 ? -0.455 -11.874 0.183 1.00 43.04 30 PHE A O 19
ATOM 34045 N N . ARG A 1 31 ? -0.936 -14.061 -0.001 1.00 10.42 31 ARG A N 19
ATOM 34046 C CA . ARG A 1 31 ? -0.575 -14.128 -1.417 1.00 44.35 31 ARG A CA 19
ATOM 34047 C C . ARG A 1 31 ? -1.568 -13.349 -2.281 1.00 21.21 31 ARG A C 19
ATOM 34048 O O . ARG A 1 31 ? -1.247 -12.960 -3.402 1.00 63.43 31 ARG A O 19
ATOM 34069 N N . HIS A 1 32 ? -2.765 -13.113 -1.751 1.00 55.33 32 HIS A N 19
ATOM 34070 C CA . HIS A 1 32 ? -3.796 -12.376 -2.478 1.00 34.12 32 HIS A CA 19
ATOM 34071 C C . HIS A 1 32 ? -3.371 -10.922 -2.674 1.00 22.15 32 HIS A C 19
ATOM 34072 O O . HIS A 1 32 ? -3.819 -10.248 -3.598 1.00 11.43 32 HIS A O 19
ATOM 34087 N N . HIS A 1 33 ? -2.502 -10.456 -1.792 1.00 1.45 33 HIS A N 19
ATOM 34088 C CA . HIS A 1 33 ? -1.935 -9.118 -1.891 1.00 13.31 33 HIS A CA 19
ATOM 34089 C C . HIS A 1 33 ? -0.428 -9.204 -1.705 1.00 4.31 33 HIS A C 19
ATOM 34090 O O . HIS A 1 33 ? 0.188 -8.357 -1.059 1.00 44.21 33 HIS A O 19
ATOM 34105 N N . LYS A 1 34 ? 0.145 -10.248 -2.286 1.00 14.32 34 LYS A N 19
ATOM 34106 C CA . LYS A 1 34 ? 1.561 -10.542 -2.136 1.00 11.04 34 LYS A CA 19
ATOM 34107 C C . LYS A 1 34 ? 2.420 -9.554 -2.917 1.00 52.43 34 LYS A C 19
ATOM 34108 O O . LYS A 1 34 ? 3.116 -8.727 -2.332 1.00 33.12 34 LYS A O 19
ATOM 34127 N N . SER A 1 35 ? 2.378 -9.642 -4.240 1.00 70.41 35 SER A N 19
ATOM 34128 C CA . SER A 1 35 ? 3.203 -8.787 -5.070 1.00 54.23 35 SER A CA 19
ATOM 34129 C C . SER A 1 35 ? 2.446 -7.528 -5.482 1.00 42.21 35 SER A C 19
ATOM 34130 O O . SER A 1 35 ? 2.722 -6.449 -4.962 1.00 34.22 35 SER A O 19
ATOM 34138 N N . CYS A 1 36 ? 1.473 -7.697 -6.382 1.00 23.00 36 CYS A N 19
ATOM 34139 C CA . CYS A 1 36 ? 0.636 -6.604 -6.899 1.00 43.40 36 CYS A CA 19
ATOM 34140 C C . CYS A 1 36 ? 1.450 -5.353 -7.268 1.00 73.13 36 CYS A C 19
ATOM 34141 O O . CYS A 1 36 ? 1.891 -5.204 -8.407 1.00 31.31 36 CYS A O 19
ATOM 34149 N N . MET A 1 37 ? 1.681 -4.486 -6.287 1.00 14.22 37 MET A N 19
ATOM 34150 C CA . MET A 1 37 ? 2.432 -3.250 -6.496 1.00 22.23 37 MET A CA 19
ATOM 34151 C C . MET A 1 37 ? 3.916 -3.538 -6.723 1.00 25.20 37 MET A C 19
ATOM 34152 O O . MET A 1 37 ? 4.615 -2.768 -7.376 1.00 21.41 37 MET A O 19
ATOM 34166 N N . ARG A 1 38 ? 4.386 -4.657 -6.183 1.00 74.30 38 ARG A N 19
ATOM 34167 C CA . ARG A 1 38 ? 5.779 -5.067 -6.336 1.00 44.14 38 ARG A CA 19
ATOM 34168 C C . ARG A 1 38 ? 6.000 -5.610 -7.736 1.00 33.02 38 ARG A C 19
ATOM 34169 O O . ARG A 1 38 ? 7.090 -5.534 -8.298 1.00 51.31 38 ARG A O 19
ATOM 34190 N N . LYS A 1 39 ? 4.937 -6.171 -8.273 1.00 34.42 39 LYS A N 19
ATOM 34191 C CA . LYS A 1 39 ? 4.946 -6.761 -9.598 1.00 1.24 39 LYS A CA 19
ATOM 34192 C C . LYS A 1 39 ? 4.732 -5.708 -10.677 1.00 51.41 39 LYS A C 19
ATOM 34193 O O . LYS A 1 39 ? 5.315 -5.781 -11.761 1.00 44.51 39 LYS A O 19
ATOM 34212 N N . PHE A 1 40 ? 3.896 -4.729 -10.377 1.00 74.23 40 PHE A N 19
ATOM 34213 C CA . PHE A 1 40 ? 3.625 -3.655 -11.313 1.00 31.44 40 PHE A CA 19
ATOM 34214 C C . PHE A 1 40 ? 4.826 -2.718 -11.392 1.00 44.42 40 PHE A C 19
ATOM 34215 O O . PHE A 1 40 ? 5.091 -2.112 -12.429 1.00 42.14 40 PHE A O 19
ATOM 34232 N N . LYS A 1 41 ? 5.570 -2.639 -10.298 1.00 40.24 41 LYS A N 19
ATOM 34233 C CA . LYS A 1 41 ? 6.730 -1.762 -10.216 1.00 15.23 41 LYS A CA 19
ATOM 34234 C C . LYS A 1 41 ? 7.877 -2.453 -9.493 1.00 31.02 41 LYS A C 19
ATOM 34235 O O . LYS A 1 41 ? 7.887 -2.537 -8.263 1.00 1.45 41 LYS A O 19
ATOM 34254 N N . GLU A 1 42 ? 8.824 -2.965 -10.264 1.00 45.42 42 GLU A N 19
ATOM 34255 C CA . GLU A 1 42 ? 10.032 -3.561 -9.706 1.00 22.44 42 GLU A CA 19
ATOM 34256 C C . GLU A 1 42 ? 10.842 -2.485 -8.992 1.00 63.35 42 GLU A C 19
ATOM 34257 O O . GLU A 1 42 ? 10.959 -2.472 -7.768 1.00 13.10 42 GLU A O 19
ATOM 34269 N N . TYR A 1 43 ? 11.375 -1.570 -9.783 1.00 33.14 43 TYR A N 19
ATOM 34270 C CA . TYR A 1 43 ? 12.109 -0.424 -9.275 1.00 34.04 43 TYR A CA 19
ATOM 34271 C C . TYR A 1 43 ? 11.465 0.847 -9.802 1.00 43.11 43 TYR A C 19
ATOM 34272 O O . TYR A 1 43 ? 11.263 0.994 -11.010 1.00 24.53 43 TYR A O 19
ATOM 34290 N N . CYS A 1 44 ? 11.117 1.747 -8.900 1.00 50.21 44 CYS A N 19
ATOM 34291 C CA . CYS A 1 44 ? 10.355 2.928 -9.257 1.00 41.11 44 CYS A CA 19
ATOM 34292 C C . CYS A 1 44 ? 10.755 4.121 -8.394 1.00 64.44 44 CYS A C 19
ATOM 34293 O O . CYS A 1 44 ? 11.637 4.898 -8.775 1.00 21.23 44 CYS A O 19
ATOM 34301 N N . GLU A 1 45 ? 10.120 4.229 -7.212 1.00 72.23 45 GLU A N 19
ATOM 34302 C CA . GLU A 1 45 ? 10.378 5.306 -6.249 1.00 54.30 45 GLU A CA 19
ATOM 34303 C C . GLU A 1 45 ? 10.495 6.673 -6.917 1.00 3.23 45 GLU A C 19
ATOM 34304 O O . GLU A 1 45 ? 9.888 6.923 -7.959 1.00 2.32 45 GLU A O 19
ATOM 34316 N N . GLY A 1 46 ? 11.221 7.576 -6.281 1.00 11.44 46 GLY A N 19
ATOM 34317 C CA . GLY A 1 46 ? 11.354 8.917 -6.811 1.00 33.41 46 GLY A CA 19
ATOM 34318 C C . GLY A 1 46 ? 10.300 9.845 -6.249 1.00 43.22 46 GLY A C 19
ATOM 34319 O O . GLY A 1 46 ? 10.392 11.062 -6.391 1.00 52.14 46 GLY A O 19
ATOM 34323 N N . LEU A 1 47 ? 9.291 9.261 -5.615 1.00 42.53 47 LEU A N 19
ATOM 34324 C CA . LEU A 1 47 ? 8.255 10.041 -4.961 1.00 41.13 47 LEU A CA 19
ATOM 34325 C C . LEU A 1 47 ? 8.670 10.377 -3.539 1.00 61.04 47 LEU A C 19
ATOM 34326 O O . LEU A 1 47 ? 9.490 9.680 -2.937 1.00 24.53 47 LEU A O 19
ATOM 34342 N N . GLN A 1 48 ? 8.097 11.440 -3.012 1.00 53.43 48 GLN A N 19
ATOM 34343 C CA . GLN A 1 48 ? 8.502 11.970 -1.718 1.00 53.12 48 GLN A CA 19
ATOM 34344 C C . GLN A 1 48 ? 7.426 11.761 -0.665 1.00 20.13 48 GLN A C 19
ATOM 34345 O O . GLN A 1 48 ? 6.359 11.214 -0.940 1.00 2.32 48 GLN A O 19
ATOM 34359 N N . PHE A 1 49 ? 7.717 12.238 0.534 1.00 20.22 49 PHE A N 19
ATOM 34360 C CA . PHE A 1 49 ? 6.843 12.050 1.684 1.00 4.42 49 PHE A CA 19
ATOM 34361 C C . PHE A 1 49 ? 5.534 12.819 1.521 1.00 73.31 49 PHE A C 19
ATOM 34362 O O . PHE A 1 49 ? 4.455 12.243 1.599 1.00 5.32 49 PHE A O 19
ATOM 34379 N N . HIS A 1 50 ? 5.631 14.113 1.247 1.00 24.45 50 HIS A N 19
ATOM 34380 C CA . HIS A 1 50 ? 4.446 14.949 1.152 1.00 63.22 50 HIS A CA 19
ATOM 34381 C C . HIS A 1 50 ? 3.877 14.876 -0.260 1.00 54.33 50 HIS A C 19
ATOM 34382 O O . HIS A 1 50 ? 2.905 15.553 -0.596 1.00 12.13 50 HIS A O 19
ATOM 34397 N N . GLU A 1 51 ? 4.502 14.049 -1.085 1.00 45.42 51 GLU A N 19
ATOM 34398 C CA . GLU A 1 51 ? 3.998 13.765 -2.414 1.00 23.33 51 GLU A CA 19
ATOM 34399 C C . GLU A 1 51 ? 2.903 12.712 -2.312 1.00 40.41 51 GLU A C 19
ATOM 34400 O O . GLU A 1 51 ? 1.954 12.700 -3.099 1.00 24.13 51 GLU A O 19
ATOM 34412 N N . LEU A 1 52 ? 3.041 11.837 -1.316 1.00 13.11 52 LEU A N 19
ATOM 34413 C CA . LEU A 1 52 ? 2.052 10.805 -1.046 1.00 12.33 52 LEU A CA 19
ATOM 34414 C C . LEU A 1 52 ? 0.823 11.447 -0.401 1.00 51.31 52 LEU A C 19
ATOM 34415 O O . LEU A 1 52 ? 0.706 11.515 0.822 1.00 71.44 52 LEU A O 19
ATOM 34431 N N . THR A 1 53 ? -0.071 11.945 -1.238 1.00 34.14 53 THR A N 19
ATOM 34432 C CA . THR A 1 53 ? -1.228 12.697 -0.776 1.00 53.22 53 THR A CA 19
ATOM 34433 C C . THR A 1 53 ? -2.505 12.232 -1.468 1.00 14.50 53 THR A C 19
ATOM 34434 O O . THR A 1 53 ? -2.476 11.294 -2.268 1.00 2.23 53 THR A O 19
ATOM 34445 N N . GLU A 1 54 ? -3.615 12.895 -1.152 1.00 32.04 54 GLU A N 19
ATOM 34446 C CA . GLU A 1 54 ? -4.908 12.600 -1.763 1.00 23.21 54 GLU A CA 19
ATOM 34447 C C . GLU A 1 54 ? -4.801 12.621 -3.284 1.00 75.41 54 GLU A C 19
ATOM 34448 O O . GLU A 1 54 ? -5.301 11.725 -3.961 1.00 71.23 54 GLU A O 19
ATOM 34460 N N . ASP A 1 55 ? -4.104 13.625 -3.801 1.00 42.02 55 ASP A N 19
ATOM 34461 C CA . ASP A 1 55 ? -3.900 13.779 -5.240 1.00 42.23 55 ASP A CA 19
ATOM 34462 C C . ASP A 1 55 ? -3.240 12.536 -5.843 1.00 62.40 55 ASP A C 19
ATOM 34463 O O . ASP A 1 55 ? -3.599 12.100 -6.940 1.00 12.34 55 ASP A O 19
ATOM 34472 N N . PHE A 1 56 ? -2.292 11.960 -5.109 1.00 52.32 56 PHE A N 19
ATOM 34473 C CA . PHE A 1 56 ? -1.579 10.772 -5.572 1.00 42.22 56 PHE A CA 19
ATOM 34474 C C . PHE A 1 56 ? -2.500 9.559 -5.575 1.00 34.15 56 PHE A C 19
ATOM 34475 O O . PHE A 1 56 ? -2.618 8.858 -6.581 1.00 74.42 56 PHE A O 19
ATOM 34492 N N . LEU A 1 57 ? -3.154 9.322 -4.442 1.00 20.50 57 LEU A N 19
ATOM 34493 C CA . LEU A 1 57 ? -4.063 8.192 -4.294 1.00 2.15 57 LEU A CA 19
ATOM 34494 C C . LEU A 1 57 ? -5.189 8.276 -5.312 1.00 71.31 57 LEU A C 19
ATOM 34495 O O . LEU A 1 57 ? -5.623 7.261 -5.854 1.00 74.11 57 LEU A O 19
ATOM 34511 N N . ARG A 1 58 ? -5.635 9.496 -5.569 1.00 1.34 58 ARG A N 19
ATOM 34512 C CA . ARG A 1 58 ? -6.694 9.758 -6.533 1.00 11.25 58 ARG A CA 19
ATOM 34513 C C . ARG A 1 58 ? -6.298 9.249 -7.917 1.00 42.53 58 ARG A C 19
ATOM 34514 O O . ARG A 1 58 ? -7.026 8.473 -8.534 1.00 10.04 58 ARG A O 19
ATOM 34535 N N . ASP A 1 59 ? -5.126 9.666 -8.382 1.00 74.14 59 ASP A N 19
ATOM 34536 C CA . ASP A 1 59 ? -4.664 9.317 -9.723 1.00 42.52 59 ASP A CA 19
ATOM 34537 C C . ASP A 1 59 ? -4.288 7.843 -9.818 1.00 4.40 59 ASP A C 19
ATOM 34538 O O . ASP A 1 59 ? -4.620 7.172 -10.798 1.00 2.01 59 ASP A O 19
ATOM 34547 N N . TYR A 1 60 ? -3.604 7.341 -8.794 1.00 2.41 60 TYR A N 19
ATOM 34548 C CA . TYR A 1 60 ? -3.153 5.957 -8.787 1.00 44.23 60 TYR A CA 19
ATOM 34549 C C . TYR A 1 60 ? -4.352 5.013 -8.765 1.00 4.42 60 TYR A C 19
ATOM 34550 O O . TYR A 1 60 ? -4.342 3.965 -9.412 1.00 3.33 60 TYR A O 19
ATOM 34568 N N . LEU A 1 61 ? -5.385 5.404 -8.025 1.00 23.53 61 LEU A N 19
ATOM 34569 C CA . LEU A 1 61 ? -6.633 4.653 -7.989 1.00 31.22 61 LEU A CA 19
ATOM 34570 C C . LEU A 1 61 ? -7.229 4.564 -9.386 1.00 21.15 61 LEU A C 19
ATOM 34571 O O . LEU A 1 61 ? -7.531 3.476 -9.876 1.00 12.23 61 LEU A O 19
ATOM 34587 N N . ILE A 1 62 ? -7.380 5.719 -10.022 1.00 22.33 62 ILE A N 19
ATOM 34588 C CA . ILE A 1 62 ? -7.942 5.800 -11.367 1.00 51.22 62 ILE A CA 19
ATOM 34589 C C . ILE A 1 62 ? -7.117 4.987 -12.369 1.00 35.11 62 ILE A C 19
ATOM 34590 O O . ILE A 1 62 ? -7.670 4.254 -13.187 1.00 13.01 62 ILE A O 19
ATOM 34606 N N . TYR A 1 63 ? -5.799 5.111 -12.290 1.00 41.33 63 TYR A N 19
ATOM 34607 C CA . TYR A 1 63 ? -4.899 4.370 -13.171 1.00 13.11 63 TYR A CA 19
ATOM 34608 C C . TYR A 1 63 ? -5.085 2.867 -12.982 1.00 20.14 63 TYR A C 19
ATOM 34609 O O . TYR A 1 63 ? -5.154 2.104 -13.947 1.00 44.03 63 TYR A O 19
ATOM 34627 N N . MET A 1 64 ? -5.187 2.461 -11.731 1.00 54.22 64 MET A N 19
ATOM 34628 C CA . MET A 1 64 ? -5.317 1.057 -11.379 1.00 43.54 64 MET A CA 19
ATOM 34629 C C . MET A 1 64 ? -6.669 0.501 -11.808 1.00 14.02 64 MET A C 19
ATOM 34630 O O . MET A 1 64 ? -6.754 -0.608 -12.341 1.00 20.05 64 MET A O 19
ATOM 34644 N N . LYS A 1 65 ? -7.720 1.276 -11.594 1.00 14.54 65 LYS A N 19
ATOM 34645 C CA . LYS A 1 65 ? -9.070 0.819 -11.907 1.00 3.12 65 LYS A CA 19
ATOM 34646 C C . LYS A 1 65 ? -9.349 0.852 -13.413 1.00 24.43 65 LYS A C 19
ATOM 34647 O O . LYS A 1 65 ? -10.308 0.238 -13.883 1.00 0.50 65 LYS A O 19
ATOM 34666 N N . LYS A 1 66 ? -8.516 1.561 -14.167 1.00 4.24 66 LYS A N 19
ATOM 34667 C CA . LYS A 1 66 ? -8.663 1.608 -15.615 1.00 24.30 66 LYS A CA 19
ATOM 34668 C C . LYS A 1 66 ? -7.699 0.646 -16.300 1.00 51.32 66 LYS A C 19
ATOM 34669 O O . LYS A 1 66 ? -8.114 -0.309 -16.957 1.00 2.52 66 LYS A O 19
ATOM 34688 N N . THR A 1 67 ? -6.412 0.903 -16.133 1.00 45.22 67 THR A N 19
ATOM 34689 C CA . THR A 1 67 ? -5.380 0.179 -16.858 1.00 23.24 67 THR A CA 19
ATOM 34690 C C . THR A 1 67 ? -5.164 -1.227 -16.299 1.00 1.21 67 THR A C 19
ATOM 34691 O O . THR A 1 67 ? -5.058 -2.192 -17.056 1.00 22.25 67 THR A O 19
ATOM 34702 N N . LEU A 1 68 ? -5.126 -1.349 -14.977 1.00 44.21 68 LEU A N 19
ATOM 34703 C CA . LEU A 1 68 ? -4.823 -2.632 -14.350 1.00 1.42 68 LEU A CA 19
ATOM 34704 C C . LEU A 1 68 ? -6.035 -3.557 -14.358 1.00 33.12 68 LEU A C 19
ATOM 34705 O O . LEU A 1 68 ? -5.969 -4.677 -13.856 1.00 54.42 68 LEU A O 19
ATOM 34721 N N . CYS A 1 69 ? -7.139 -3.067 -14.921 1.00 3.32 69 CYS A N 19
ATOM 34722 C CA . CYS A 1 69 ? -8.328 -3.884 -15.172 1.00 44.35 69 CYS A CA 19
ATOM 34723 C C . CYS A 1 69 ? -8.936 -4.433 -13.880 1.00 14.42 69 CYS A C 19
ATOM 34724 O O . CYS A 1 69 ? -9.586 -5.481 -13.879 1.00 32.21 69 CYS A O 19
ATOM 34732 N N . ASN A 1 70 ? -8.748 -3.711 -12.785 1.00 44.22 70 ASN A N 19
ATOM 34733 C CA . ASN A 1 70 ? -9.352 -4.087 -11.515 1.00 22.44 70 ASN A CA 19
ATOM 34734 C C . ASN A 1 70 ? -10.235 -2.963 -11.013 1.00 51.51 70 ASN A C 19
ATOM 34735 O O . ASN A 1 70 ? -9.994 -1.801 -11.317 1.00 53.43 70 ASN A O 19
ATOM 34746 N N . ALA A 1 71 ? -11.258 -3.307 -10.257 1.00 20.13 71 ALA A N 19
ATOM 34747 C CA . ALA A 1 71 ? -12.181 -2.312 -9.735 1.00 72.43 71 ALA A CA 19
ATOM 34748 C C . ALA A 1 71 ? -11.602 -1.626 -8.505 1.00 43.51 71 ALA A C 19
ATOM 34749 O O . ALA A 1 71 ? -10.621 -2.098 -7.922 1.00 64.53 71 ALA A O 19
ATOM 34756 N N . ASP A 1 72 ? -12.223 -0.520 -8.106 1.00 3.35 72 ASP A N 19
ATOM 34757 C CA . ASP A 1 72 ? -11.794 0.236 -6.932 1.00 41.01 72 ASP A CA 19
ATOM 34758 C C . ASP A 1 72 ? -11.819 -0.630 -5.681 1.00 43.33 72 ASP A C 19
ATOM 34759 O O . ASP A 1 72 ? -10.962 -0.495 -4.815 1.00 52.32 72 ASP A O 19
ATOM 34768 N N . SER A 1 73 ? -12.787 -1.534 -5.607 1.00 42.40 73 SER A N 19
ATOM 34769 C CA . SER A 1 73 ? -12.900 -2.450 -4.480 1.00 1.12 73 SER A CA 19
ATOM 34770 C C . SER A 1 73 ? -11.609 -3.255 -4.301 1.00 33.11 73 SER A C 19
ATOM 34771 O O . SER A 1 73 ? -11.162 -3.491 -3.177 1.00 12.41 73 SER A O 19
ATOM 34779 N N . THR A 1 74 ? -10.999 -3.648 -5.414 1.00 2.14 74 THR A N 19
ATOM 34780 C CA . THR A 1 74 ? -9.737 -4.366 -5.382 1.00 4.04 74 THR A CA 19
ATOM 34781 C C . THR A 1 74 ? -8.579 -3.389 -5.182 1.00 61.44 74 THR A C 19
ATOM 34782 O O . THR A 1 74 ? -7.673 -3.630 -4.384 1.00 44.12 74 THR A O 19
ATOM 34793 N N . ALA A 1 75 ? -8.641 -2.274 -5.901 1.00 52.13 75 ALA A N 19
ATOM 34794 C CA . ALA A 1 75 ? -7.592 -1.259 -5.872 1.00 22.34 75 ALA A CA 19
ATOM 34795 C C . ALA A 1 75 ? -7.387 -0.693 -4.470 1.00 63.42 75 ALA A C 19
ATOM 34796 O O . ALA A 1 75 ? -6.264 -0.393 -4.072 1.00 65.12 75 ALA A O 19
ATOM 34803 N N . GLN A 1 76 ? -8.475 -0.559 -3.723 1.00 11.41 76 GLN A N 19
ATOM 34804 C CA . GLN A 1 76 ? -8.422 -0.051 -2.367 1.00 43.44 76 GLN A CA 19
ATOM 34805 C C . GLN A 1 76 ? -7.569 -0.940 -1.473 1.00 21.44 76 GLN A C 19
ATOM 34806 O O . GLN A 1 76 ? -6.900 -0.452 -0.566 1.00 61.23 76 GLN A O 19
ATOM 34820 N N . ARG A 1 77 ? -7.576 -2.239 -1.742 1.00 33.31 77 ARG A N 19
ATOM 34821 C CA . ARG A 1 77 ? -6.729 -3.172 -1.004 1.00 4.33 77 ARG A CA 19
ATOM 34822 C C . ARG A 1 77 ? -5.262 -2.927 -1.335 1.00 42.25 77 ARG A C 19
ATOM 34823 O O . ARG A 1 77 ? -4.403 -2.981 -0.456 1.00 44.04 77 ARG A O 19
ATOM 34844 N N . ASN A 1 78 ? -4.992 -2.631 -2.601 1.00 10.20 78 ASN A N 19
ATOM 34845 C CA . ASN A 1 78 ? -3.639 -2.352 -3.061 1.00 1.25 78 ASN A CA 19
ATOM 34846 C C . ASN A 1 78 ? -3.169 -1.005 -2.509 1.00 33.15 78 ASN A C 19
ATOM 34847 O O . ASN A 1 78 ? -1.972 -0.752 -2.370 1.00 33.44 78 ASN A O 19
ATOM 34858 N N . LEU A 1 79 ? -4.116 -0.139 -2.191 1.00 42.41 79 LEU A N 19
ATOM 34859 C CA . LEU A 1 79 ? -3.805 1.138 -1.568 1.00 14.45 79 LEU A CA 19
ATOM 34860 C C . LEU A 1 79 ? -3.601 0.959 -0.067 1.00 4.45 79 LEU A C 19
ATOM 34861 O O . LEU A 1 79 ? -2.780 1.640 0.551 1.00 43.22 79 LEU A O 19
ATOM 34877 N N . SER A 1 80 ? -4.340 0.021 0.508 1.00 30.43 80 SER A N 19
ATOM 34878 C CA . SER A 1 80 ? -4.275 -0.242 1.941 1.00 5.23 80 SER A CA 19
ATOM 34879 C C . SER A 1 80 ? -2.930 -0.850 2.350 1.00 11.45 80 SER A C 19
ATOM 34880 O O . SER A 1 80 ? -2.523 -0.744 3.508 1.00 52.34 80 SER A O 19
ATOM 34888 N N . THR A 1 81 ? -2.237 -1.483 1.411 1.00 35.13 81 THR A N 19
ATOM 34889 C CA . THR A 1 81 ? -0.911 -2.011 1.692 1.00 21.31 81 THR A CA 19
ATOM 34890 C C . THR A 1 81 ? 0.103 -0.873 1.785 1.00 64.22 81 THR A C 19
ATOM 34891 O O . THR A 1 81 ? 1.007 -0.895 2.622 1.00 51.14 81 THR A O 19
ATOM 34902 N N . ILE A 1 82 ? -0.075 0.136 0.938 1.00 44.30 82 ILE A N 19
ATOM 34903 C CA . ILE A 1 82 ? 0.741 1.344 0.994 1.00 51.13 82 ILE A CA 19
ATOM 34904 C C . ILE A 1 82 ? 0.457 2.098 2.292 1.00 71.31 82 ILE A C 19
ATOM 34905 O O . ILE A 1 82 ? 1.342 2.731 2.866 1.00 42.31 82 ILE A O 19
ATOM 34921 N N . LYS A 1 83 ? -0.785 2.003 2.759 1.00 74.04 83 LYS A N 19
ATOM 34922 C CA . LYS A 1 83 ? -1.192 2.630 4.014 1.00 25.03 83 LYS A CA 19
ATOM 34923 C C . LYS A 1 83 ? -0.387 2.059 5.178 1.00 52.15 83 LYS A C 19
ATOM 34924 O O . LYS A 1 83 ? -0.105 2.766 6.136 1.00 52.15 83 LYS A O 19
ATOM 34943 N N . ILE A 1 84 ? 0.014 0.796 5.074 1.00 31.15 84 ILE A N 19
ATOM 34944 C CA . ILE A 1 84 ? 0.858 0.187 6.095 1.00 1.34 84 ILE A CA 19
ATOM 34945 C C . ILE A 1 84 ? 2.231 0.868 6.121 1.00 71.41 84 ILE A C 19
ATOM 34946 O O . ILE A 1 84 ? 2.797 1.108 7.188 1.00 64.13 84 ILE A O 19
ATOM 34962 N N . TYR A 1 85 ? 2.736 1.209 4.939 1.00 44.30 85 TYR A N 19
ATOM 34963 C CA . TYR A 1 85 ? 4.012 1.910 4.813 1.00 15.21 85 TYR A CA 19
ATOM 34964 C C . TYR A 1 85 ? 3.886 3.331 5.347 1.00 2.40 85 TYR A C 19
ATOM 34965 O O . TYR A 1 85 ? 4.696 3.781 6.161 1.00 25.23 85 TYR A O 19
ATOM 34983 N N . VAL A 1 86 ? 2.855 4.026 4.887 1.00 23.42 86 VAL A N 19
ATOM 34984 C CA . VAL A 1 86 ? 2.596 5.396 5.304 1.00 23.13 86 VAL A CA 19
ATOM 34985 C C . VAL A 1 86 ? 2.374 5.474 6.812 1.00 53.32 86 VAL A C 19
ATOM 34986 O O . VAL A 1 86 ? 2.943 6.330 7.485 1.00 5.31 86 VAL A O 19
ATOM 34999 N N . SER A 1 87 ? 1.560 4.565 7.329 1.00 33.31 87 SER A N 19
ATOM 35000 C CA . SER A 1 87 ? 1.248 4.517 8.749 1.00 75.02 87 SER A CA 19
ATOM 35001 C C . SER A 1 87 ? 2.503 4.315 9.598 1.00 72.04 87 SER A C 19
ATOM 35002 O O . SER A 1 87 ? 2.641 4.925 10.659 1.00 12.02 87 SER A O 19
ATOM 35010 N N . ALA A 1 88 ? 3.422 3.478 9.131 1.00 53.50 88 ALA A N 19
ATOM 35011 C CA . ALA A 1 88 ? 4.686 3.275 9.832 1.00 74.34 88 ALA A CA 19
ATOM 35012 C C . ALA A 1 88 ? 5.485 4.576 9.863 1.00 55.33 88 ALA A C 19
ATOM 35013 O O . ALA A 1 88 ? 6.107 4.922 10.871 1.00 3.31 88 ALA A O 19
ATOM 35020 N N . ALA A 1 89 ? 5.430 5.303 8.753 1.00 40.55 89 ALA A N 19
ATOM 35021 C CA . ALA A 1 89 ? 6.099 6.589 8.626 1.00 5.21 89 ALA A CA 19
ATOM 35022 C C . ALA A 1 89 ? 5.413 7.657 9.466 1.00 31.34 89 ALA A C 19
ATOM 35023 O O . ALA A 1 89 ? 6.005 8.688 9.780 1.00 12.11 89 ALA A O 19
ATOM 35030 N N . ILE A 1 90 ? 4.153 7.433 9.790 1.00 12.40 90 ILE A N 19
ATOM 35031 C CA . ILE A 1 90 ? 3.416 8.368 10.619 1.00 50.34 90 ILE A CA 19
ATOM 35032 C C . ILE A 1 90 ? 3.870 8.289 12.075 1.00 71.03 90 ILE A C 19
ATOM 35033 O O . ILE A 1 90 ? 4.041 9.316 12.733 1.00 22.14 90 ILE A O 19
ATOM 35049 N N . LYS A 1 91 ? 4.084 7.073 12.574 1.00 72.11 91 LYS A N 19
ATOM 35050 C CA . LYS A 1 91 ? 4.415 6.893 13.985 1.00 54.41 91 LYS A CA 19
ATOM 35051 C C . LYS A 1 91 ? 5.832 7.357 14.269 1.00 71.12 91 LYS A C 19
ATOM 35052 O O . LYS A 1 91 ? 6.061 8.112 15.215 1.00 21.24 91 LYS A O 19
ATOM 35071 N N . LYS A 1 92 ? 6.766 6.927 13.433 1.00 72.13 92 LYS A N 19
ATOM 35072 C CA . LYS A 1 92 ? 8.152 7.332 13.540 1.00 1.44 92 LYS A CA 19
ATOM 35073 C C . LYS A 1 92 ? 8.828 7.252 12.182 1.00 31.43 92 LYS A C 19
ATOM 35074 O O . LYS A 1 92 ? 9.677 6.391 11.947 1.00 40.40 92 LYS A O 19
ATOM 35093 N N . GLY A 1 93 ? 8.409 8.114 11.275 1.00 2.30 93 GLY A N 19
ATOM 35094 C CA . GLY A 1 93 ? 9.019 8.156 9.965 1.00 73.22 93 GLY A CA 19
ATOM 35095 C C . GLY A 1 93 ? 9.241 9.569 9.474 1.00 60.42 93 GLY A C 19
ATOM 35096 O O . GLY A 1 93 ? 10.326 10.127 9.640 1.00 55.13 93 GLY A O 19
ATOM 35100 N N . TYR A 1 94 ? 8.206 10.161 8.888 1.00 20.11 94 TYR A N 19
ATOM 35101 C CA . TYR A 1 94 ? 8.332 11.467 8.255 1.00 14.25 94 TYR A CA 19
ATOM 35102 C C . TYR A 1 94 ? 6.956 12.030 7.898 1.00 21.22 94 TYR A C 19
ATOM 35103 O O . TYR A 1 94 ? 6.809 13.221 7.624 1.00 25.43 94 TYR A O 19
ATOM 35121 N N . MET A 1 95 ? 5.955 11.159 7.898 1.00 70.33 95 MET A N 19
ATOM 35122 C CA . MET A 1 95 ? 4.594 11.545 7.567 1.00 23.34 95 MET A CA 19
ATOM 35123 C C . MET A 1 95 ? 3.893 12.155 8.772 1.00 21.34 95 MET A C 19
ATOM 35124 O O . MET A 1 95 ? 4.030 11.668 9.898 1.00 13.53 95 MET A O 19
ATOM 35138 N N . GLU A 1 96 ? 3.155 13.223 8.528 1.00 1.14 96 GLU A N 19
ATOM 35139 C CA . GLU A 1 96 ? 2.390 13.881 9.575 1.00 62.21 96 GLU A CA 19
ATOM 35140 C C . GLU A 1 96 ? 1.116 13.091 9.841 1.00 23.51 96 GLU A C 19
ATOM 35141 O O . GLU A 1 96 ? 0.791 12.770 10.982 1.00 73.22 96 GLU A O 19
ATOM 35153 N N . ASN A 1 97 ? 0.416 12.765 8.763 1.00 63.41 97 ASN A N 19
ATOM 35154 C CA . ASN A 1 97 ? -0.772 11.921 8.821 1.00 3.23 97 ASN A CA 19
ATOM 35155 C C . ASN A 1 97 ? -0.867 11.130 7.532 1.00 32.02 97 ASN A C 19
ATOM 35156 O O . ASN A 1 97 ? -0.031 11.293 6.641 1.00 13.53 97 ASN A O 19
ATOM 35167 N N . ASP A 1 98 ? -1.872 10.279 7.429 1.00 2.11 98 ASP A N 19
ATOM 35168 C CA . ASP A 1 98 ? -2.069 9.481 6.245 1.00 22.23 98 ASP A CA 19
ATOM 35169 C C . ASP A 1 98 ? -2.951 10.225 5.258 1.00 70.43 98 ASP A C 19
ATOM 35170 O O . ASP A 1 98 ? -3.844 10.974 5.654 1.00 11.40 98 ASP A O 19
ATOM 35179 N N . PRO A 1 99 ? -2.708 10.034 3.956 1.00 63.11 99 PRO A N 19
ATOM 35180 C CA . PRO A 1 99 ? -3.514 10.657 2.901 1.00 4.14 99 PRO A CA 19
ATOM 35181 C C . PRO A 1 99 ? -4.952 10.148 2.909 1.00 13.53 99 PRO A C 19
ATOM 35182 O O . PRO A 1 99 ? -5.847 10.780 2.356 1.00 14.24 99 PRO A O 19
ATOM 35193 N N . PHE A 1 100 ? -5.163 9.007 3.559 1.00 22.34 100 PHE A N 19
ATOM 35194 C CA . PHE A 1 100 ? -6.486 8.400 3.650 1.00 72.13 100 PHE A CA 19
ATOM 35195 C C . PHE A 1 100 ? -7.347 9.137 4.668 1.00 33.01 100 PHE A C 19
ATOM 35196 O O . PHE A 1 100 ? -8.573 9.028 4.655 1.00 53.44 100 PHE A O 19
ATOM 35213 N N . LYS A 1 101 ? -6.698 9.892 5.545 1.00 42.42 101 LYS A N 19
ATOM 35214 C CA . LYS A 1 101 ? -7.386 10.717 6.511 1.00 72.42 101 LYS A CA 19
ATOM 35215 C C . LYS A 1 101 ? -8.089 11.856 5.780 1.00 63.13 101 LYS A C 19
ATOM 35216 O O . LYS A 1 101 ? -9.198 12.261 6.127 1.00 32.12 101 LYS A O 19
ATOM 35235 N N . ASP A 1 102 ? -7.430 12.353 4.747 1.00 55.12 102 ASP A N 19
ATOM 35236 C CA . ASP A 1 102 ? -7.921 13.500 4.002 1.00 74.25 102 ASP A CA 19
ATOM 35237 C C . ASP A 1 102 ? -8.520 13.048 2.676 1.00 44.43 102 ASP A C 19
ATOM 35238 O O . ASP A 1 102 ? -8.904 13.858 1.833 1.00 2.21 102 ASP A O 19
ATOM 35247 N N . PHE A 1 103 ? -8.610 11.737 2.510 1.00 73.41 103 PHE A N 19
ATOM 35248 C CA . PHE A 1 103 ? -9.118 11.146 1.285 1.00 22.01 103 PHE A CA 19
ATOM 35249 C C . PHE A 1 103 ? -10.640 11.161 1.296 1.00 52.14 103 PHE A C 19
ATOM 35250 O O . PHE A 1 103 ? -11.291 10.170 1.625 1.00 41.04 103 PHE A O 19
ATOM 35267 N N . GLY A 1 104 ? -11.192 12.315 0.980 1.00 25.43 104 GLY A N 19
ATOM 35268 C CA . GLY A 1 104 ? -12.629 12.480 0.967 1.00 61.32 104 GLY A CA 19
ATOM 35269 C C . GLY A 1 104 ? -13.075 13.526 1.965 1.00 45.13 104 GLY A C 19
ATOM 35270 O O . GLY A 1 104 ? -13.229 14.693 1.608 1.00 2.24 104 GLY A O 19
ATOM 35274 N N . LEU A 1 105 ? -13.257 13.100 3.216 1.00 33.53 105 LEU A N 19
ATOM 35275 C CA . LEU A 1 105 ? -13.633 13.989 4.320 1.00 33.40 105 LEU A CA 19
ATOM 35276 C C . LEU A 1 105 ? -14.887 14.802 3.995 1.00 71.04 105 LEU A C 19
ATOM 35277 O O . LEU A 1 105 ? -14.807 15.897 3.436 1.00 60.24 105 LEU A O 19
ATOM 35293 N N . GLU A 1 106 ? -16.047 14.265 4.342 1.00 44.10 106 GLU A N 19
ATOM 35294 C CA . GLU A 1 106 ? -17.298 14.963 4.089 1.00 24.23 106 GLU A CA 19
ATOM 35295 C C . GLU A 1 106 ? -17.454 16.134 5.059 1.00 54.10 106 GLU A C 19
ATOM 35296 O O . GLU A 1 106 ? -16.683 16.260 6.013 1.00 13.35 106 GLU A O 19
ATOM 35308 N N . HIS A 1 107 ? -18.451 16.976 4.810 1.00 41.30 107 HIS A N 19
ATOM 35309 C CA . HIS A 1 107 ? -18.585 18.266 5.488 1.00 54.34 107 HIS A CA 19
ATOM 35310 C C . HIS A 1 107 ? -17.368 19.142 5.189 1.00 51.53 107 HIS A C 19
ATOM 35311 O O . HIS A 1 107 ? -16.462 19.292 6.013 1.00 44.13 107 HIS A O 19
ATOM 35326 N N . HIS A 1 108 ? -17.336 19.678 3.981 1.00 72.32 108 HIS A N 19
ATOM 35327 C CA . HIS A 1 108 ? -16.287 20.597 3.575 1.00 14.14 108 HIS A CA 19
ATOM 35328 C C . HIS A 1 108 ? -16.885 21.702 2.720 1.00 52.35 108 HIS A C 19
ATOM 35329 O O . HIS A 1 108 ? -17.841 21.457 1.985 1.00 41.31 108 HIS A O 19
ATOM 35344 N N . HIS A 1 109 ? -16.327 22.909 2.834 1.00 61.03 109 HIS A N 19
ATOM 35345 C CA . HIS A 1 109 ? -16.871 24.097 2.170 1.00 62.55 109 HIS A CA 19
ATOM 35346 C C . HIS A 1 109 ? -18.156 24.540 2.873 1.00 31.42 109 HIS A C 19
ATOM 35347 O O . HIS A 1 109 ? -18.486 24.028 3.944 1.00 3.04 109 HIS A O 19
ATOM 35362 N N . HIS A 1 110 ? -18.862 25.497 2.274 1.00 22.23 110 HIS A N 19
ATOM 35363 C CA . HIS A 1 110 ? -20.115 26.017 2.829 1.00 63.53 110 HIS A CA 19
ATOM 35364 C C . HIS A 1 110 ? -19.909 26.682 4.184 1.00 3.21 110 HIS A C 19
ATOM 35365 O O . HIS A 1 110 ? -20.608 26.375 5.154 1.00 21.45 110 HIS A O 19
ATOM 35380 N N . HIS A 1 111 ? -18.963 27.605 4.244 1.00 3.34 111 HIS A N 19
ATOM 35381 C CA . HIS A 1 111 ? -18.778 28.416 5.442 1.00 73.35 111 HIS A CA 19
ATOM 35382 C C . HIS A 1 111 ? -19.862 29.481 5.469 1.00 72.14 111 HIS A C 19
ATOM 35383 O O . HIS A 1 111 ? -20.392 29.839 6.521 1.00 12.34 111 HIS A O 19
ATOM 35398 N N . HIS A 1 112 ? -20.180 29.972 4.282 1.00 3.51 112 HIS A N 19
ATOM 35399 C CA . HIS A 1 112 ? -21.306 30.860 4.073 1.00 10.24 112 HIS A CA 19
ATOM 35400 C C . HIS A 1 112 ? -21.750 30.744 2.624 1.00 3.15 112 HIS A C 19
ATOM 35401 O O . HIS A 1 112 ? -22.954 30.567 2.379 1.00 37.25 112 HIS A O 19
ATOM 35417 N N . MET A 1 1 ? 18.342 10.191 8.457 1.00 50.20 1 MET A N 20
ATOM 35418 C CA . MET A 1 1 ? 17.083 10.678 9.066 1.00 12.23 1 MET A CA 20
ATOM 35419 C C . MET A 1 1 ? 15.881 10.141 8.292 1.00 53.43 1 MET A C 20
ATOM 35420 O O . MET A 1 1 ? 15.032 10.904 7.836 1.00 13.41 1 MET A O 20
ATOM 35436 N N . ASN A 1 2 ? 15.806 8.814 8.205 1.00 61.45 2 ASN A N 20
ATOM 35437 C CA . ASN A 1 2 ? 14.819 8.121 7.372 1.00 64.25 2 ASN A CA 20
ATOM 35438 C C . ASN A 1 2 ? 15.112 8.377 5.904 1.00 31.41 2 ASN A C 20
ATOM 35439 O O . ASN A 1 2 ? 14.609 9.331 5.312 1.00 15.51 2 ASN A O 20
ATOM 35450 N N . ASN A 1 3 ? 15.955 7.534 5.331 1.00 63.53 3 ASN A N 20
ATOM 35451 C CA . ASN A 1 3 ? 16.382 7.705 3.951 1.00 53.33 3 ASN A CA 20
ATOM 35452 C C . ASN A 1 3 ? 15.228 7.442 2.998 1.00 12.20 3 ASN A C 20
ATOM 35453 O O . ASN A 1 3 ? 14.403 6.555 3.237 1.00 63.41 3 ASN A O 20
ATOM 35464 N N . PRO A 1 4 ? 15.154 8.211 1.905 1.00 51.15 4 PRO A N 20
ATOM 35465 C CA . PRO A 1 4 ? 14.164 7.997 0.856 1.00 3.14 4 PRO A CA 20
ATOM 35466 C C . PRO A 1 4 ? 14.448 6.712 0.095 1.00 33.32 4 PRO A C 20
ATOM 35467 O O . PRO A 1 4 ? 15.357 6.664 -0.737 1.00 34.23 4 PRO A O 20
ATOM 35478 N N . SER A 1 5 ? 13.679 5.674 0.413 1.00 43.14 5 SER A N 20
ATOM 35479 C CA . SER A 1 5 ? 13.878 4.343 -0.142 1.00 12.33 5 SER A CA 20
ATOM 35480 C C . SER A 1 5 ? 15.199 3.740 0.344 1.00 3.21 5 SER A C 20
ATOM 35481 O O . SER A 1 5 ? 16.200 3.739 -0.374 1.00 44.53 5 SER A O 20
ATOM 35489 N N . ASP A 1 6 ? 15.200 3.240 1.578 1.00 34.22 6 ASP A N 20
ATOM 35490 C CA . ASP A 1 6 ? 16.363 2.531 2.112 1.00 50.42 6 ASP A CA 20
ATOM 35491 C C . ASP A 1 6 ? 16.302 1.079 1.666 1.00 55.13 6 ASP A C 20
ATOM 35492 O O . ASP A 1 6 ? 17.130 0.245 2.028 1.00 63.24 6 ASP A O 20
ATOM 35501 N N . PHE A 1 7 ? 15.297 0.811 0.861 1.00 45.15 7 PHE A N 20
ATOM 35502 C CA . PHE A 1 7 ? 15.120 -0.447 0.189 1.00 13.25 7 PHE A CA 20
ATOM 35503 C C . PHE A 1 7 ? 14.960 -0.164 -1.296 1.00 52.50 7 PHE A C 20
ATOM 35504 O O . PHE A 1 7 ? 14.523 0.929 -1.669 1.00 31.14 7 PHE A O 20
ATOM 35521 N N . LYS A 1 8 ? 15.316 -1.122 -2.139 1.00 70.24 8 LYS A N 20
ATOM 35522 C CA . LYS A 1 8 ? 15.267 -0.916 -3.581 1.00 70.40 8 LYS A CA 20
ATOM 35523 C C . LYS A 1 8 ? 13.838 -0.752 -4.079 1.00 10.01 8 LYS A C 20
ATOM 35524 O O . LYS A 1 8 ? 13.599 -0.168 -5.138 1.00 62.01 8 LYS A O 20
ATOM 35543 N N . SER A 1 9 ? 12.894 -1.262 -3.315 1.00 50.51 9 SER A N 20
ATOM 35544 C CA . SER A 1 9 ? 11.484 -1.082 -3.632 1.00 44.12 9 SER A CA 20
ATOM 35545 C C . SER A 1 9 ? 10.683 -0.831 -2.361 1.00 35.25 9 SER A C 20
ATOM 35546 O O . SER A 1 9 ? 11.070 -1.275 -1.279 1.00 33.14 9 SER A O 20
ATOM 35554 N N . PHE A 1 10 ? 9.567 -0.114 -2.495 1.00 70.33 10 PHE A N 20
ATOM 35555 C CA . PHE A 1 10 ? 8.668 0.102 -1.373 1.00 73.31 10 PHE A CA 20
ATOM 35556 C C . PHE A 1 10 ? 8.050 -1.221 -0.955 1.00 43.13 10 PHE A C 20
ATOM 35557 O O . PHE A 1 10 ? 7.729 -1.421 0.209 1.00 61.11 10 PHE A O 20
ATOM 35574 N N . HIS A 1 11 ? 7.921 -2.134 -1.918 1.00 55.42 11 HIS A N 20
ATOM 35575 C CA . HIS A 1 11 ? 7.444 -3.487 -1.642 1.00 70.43 11 HIS A CA 20
ATOM 35576 C C . HIS A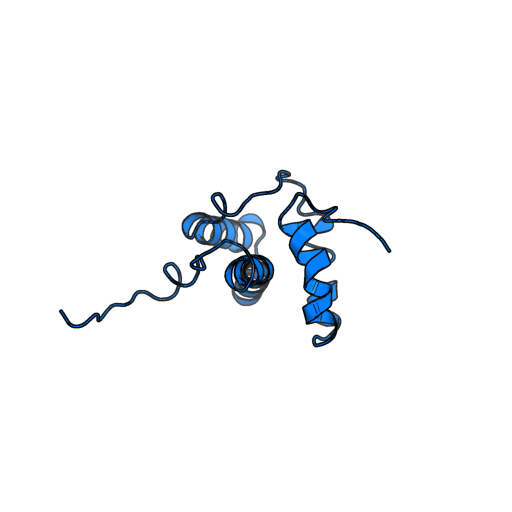 1 11 ? 8.327 -4.155 -0.594 1.00 64.12 11 HIS A C 20
ATOM 35577 O O . HIS A 1 11 ? 7.841 -4.859 0.287 1.00 64.42 11 HIS A O 20
ATOM 35592 N N . ASP A 1 12 ? 9.623 -3.916 -0.707 1.00 33.21 12 ASP A N 20
ATOM 35593 C CA . ASP A 1 12 ? 10.606 -4.495 0.195 1.00 4.00 12 ASP A CA 20
ATOM 35594 C C . ASP A 1 12 ? 10.476 -3.903 1.593 1.00 12.20 12 ASP A C 20
ATOM 35595 O O . ASP A 1 12 ? 10.615 -4.607 2.594 1.00 64.35 12 ASP A O 20
ATOM 35604 N N . PHE A 1 13 ? 10.194 -2.609 1.651 1.00 32.24 13 PHE A N 20
ATOM 35605 C CA . PHE A 1 13 ? 9.989 -1.931 2.923 1.00 52.12 13 PHE A CA 20
ATOM 35606 C C . PHE A 1 13 ? 8.677 -2.386 3.558 1.00 23.21 13 PHE A C 20
ATOM 35607 O O . PHE A 1 13 ? 8.626 -2.692 4.752 1.00 25.21 13 PHE A O 20
ATOM 35624 N N . VAL A 1 14 ? 7.624 -2.440 2.747 1.00 14.12 14 VAL A N 20
ATOM 35625 C CA . VAL A 1 14 ? 6.314 -2.880 3.213 1.00 63.54 14 VAL A CA 20
ATOM 35626 C C . VAL A 1 14 ? 6.379 -4.307 3.738 1.00 62.14 14 VAL A C 20
ATOM 35627 O O . VAL A 1 14 ? 5.879 -4.591 4.820 1.00 1.12 14 VAL A O 20
ATOM 35640 N N . ALA A 1 15 ? 7.018 -5.189 2.971 1.00 14.42 15 ALA A N 20
ATOM 35641 C CA . ALA A 1 15 ? 7.104 -6.606 3.317 1.00 71.22 15 ALA A CA 20
ATOM 35642 C C . ALA A 1 15 ? 7.725 -6.816 4.693 1.00 12.43 15 ALA A C 20
ATOM 35643 O O . ALA A 1 15 ? 7.351 -7.743 5.412 1.00 44.04 15 ALA A O 20
ATOM 35650 N N . SER A 1 16 ? 8.656 -5.946 5.059 1.00 32.22 16 SER A N 20
ATOM 35651 C CA . SER A 1 16 ? 9.328 -6.039 6.345 1.00 72.24 16 SER A CA 20
ATOM 35652 C C . SER A 1 16 ? 8.322 -5.904 7.487 1.00 74.43 16 SER A C 20
ATOM 35653 O O . SER A 1 16 ? 8.336 -6.687 8.436 1.00 51.44 16 SER A O 20
ATOM 35661 N N . TYR A 1 17 ? 7.438 -4.922 7.386 1.00 40.42 17 TYR A N 20
ATOM 35662 C CA . TYR A 1 17 ? 6.383 -4.756 8.376 1.00 51.51 17 TYR A CA 20
ATOM 35663 C C . TYR A 1 17 ? 5.263 -5.767 8.131 1.00 11.01 17 TYR A C 20
ATOM 35664 O O . TYR A 1 17 ? 4.698 -6.331 9.069 1.00 3.44 17 TYR A O 20
ATOM 35682 N N . MET A 1 18 ? 4.976 -5.997 6.857 1.00 71.21 18 MET A N 20
ATOM 35683 C CA . MET A 1 18 ? 3.881 -6.864 6.426 1.00 12.11 18 MET A CA 20
ATOM 35684 C C . MET A 1 18 ? 4.012 -8.276 6.988 1.00 3.51 18 MET A C 20
ATOM 35685 O O . MET A 1 18 ? 3.026 -8.857 7.448 1.00 54.33 18 MET A O 20
ATOM 35699 N N . LYS A 1 19 ? 5.230 -8.819 6.972 1.00 61.14 19 LYS A N 20
ATOM 35700 C CA . LYS A 1 19 ? 5.458 -10.200 7.397 1.00 71.54 19 LYS A CA 20
ATOM 35701 C C . LYS A 1 19 ? 5.089 -10.410 8.866 1.00 64.43 19 LYS A C 20
ATOM 35702 O O . LYS A 1 19 ? 4.827 -11.534 9.285 1.00 13.32 19 LYS A O 20
ATOM 35721 N N . THR A 1 20 ? 5.058 -9.325 9.633 1.00 71.33 20 THR A N 20
ATOM 35722 C CA . THR A 1 20 ? 4.742 -9.399 11.051 1.00 34.35 20 THR A CA 20
ATOM 35723 C C . THR A 1 20 ? 3.362 -10.020 11.278 1.00 51.41 20 THR A C 20
ATOM 35724 O O . THR A 1 20 ? 3.242 -11.067 11.914 1.00 14.05 20 THR A O 20
ATOM 35735 N N . TYR A 1 21 ? 2.321 -9.390 10.739 1.00 14.50 21 TYR A N 20
ATOM 35736 C CA . TYR A 1 21 ? 0.968 -9.884 10.938 1.00 53.42 21 TYR A CA 20
ATOM 35737 C C . TYR A 1 21 ? 0.653 -10.995 9.939 1.00 42.30 21 TYR A C 20
ATOM 35738 O O . TYR A 1 21 ? -0.165 -11.872 10.212 1.00 74.42 21 TYR A O 20
ATOM 35756 N N . SER A 1 22 ? 1.329 -10.973 8.790 1.00 32.10 22 SER A N 20
ATOM 35757 C CA . SER A 1 22 ? 1.125 -11.993 7.765 1.00 42.35 22 SER A CA 20
ATOM 35758 C C . SER A 1 22 ? 1.655 -13.348 8.228 1.00 35.02 22 SER A C 20
ATOM 35759 O O . SER A 1 22 ? 1.288 -14.391 7.687 1.00 3.12 22 SER A O 20
ATOM 35767 N N . ARG A 1 23 ? 2.508 -13.320 9.244 1.00 34.51 23 ARG A N 20
ATOM 35768 C CA . ARG A 1 23 ? 3.034 -14.537 9.843 1.00 72.21 23 ARG A CA 20
ATOM 35769 C C . ARG A 1 23 ? 1.893 -15.321 10.486 1.00 14.15 23 ARG A C 20
ATOM 35770 O O . ARG A 1 23 ? 1.956 -16.539 10.619 1.00 53.15 23 ARG A O 20
ATOM 35791 N N . ARG A 1 24 ? 0.836 -14.610 10.860 1.00 51.33 24 ARG A N 20
ATOM 35792 C CA . ARG A 1 24 ? -0.319 -15.227 11.493 1.00 50.00 24 ARG A CA 20
ATOM 35793 C C . ARG A 1 24 ? -1.489 -15.307 10.517 1.00 21.00 24 ARG A C 20
ATOM 35794 O O . ARG A 1 24 ? -2.648 -15.408 10.925 1.00 60.44 24 ARG A O 20
ATOM 35815 N N . LEU A 1 25 ? -1.184 -15.258 9.228 1.00 4.14 25 LEU A N 20
ATOM 35816 C CA . LEU A 1 25 ? -2.183 -15.420 8.201 1.00 41.03 25 LEU A CA 20
ATOM 35817 C C . LEU A 1 25 ? -2.086 -16.812 7.610 1.00 21.53 25 LEU A C 20
ATOM 35818 O O . LEU A 1 25 ? -1.105 -17.526 7.828 1.00 62.31 25 LEU A O 20
ATOM 35834 N N . GLU A 1 26 ? -3.105 -17.199 6.879 1.00 11.14 26 GLU A N 20
ATOM 35835 C CA . GLU A 1 26 ? -3.074 -18.431 6.128 1.00 34.41 26 GLU A CA 20
ATOM 35836 C C . GLU A 1 26 ? -2.319 -18.227 4.829 1.00 22.15 26 GLU A C 20
ATOM 35837 O O . GLU A 1 26 ? -2.079 -17.091 4.417 1.00 73.45 26 GLU A O 20
ATOM 35849 N N . ILE A 1 27 ? -1.964 -19.325 4.187 1.00 31.14 27 ILE A N 20
ATOM 35850 C CA . ILE A 1 27 ? -1.261 -19.270 2.913 1.00 32.31 27 ILE A CA 20
ATOM 35851 C C . ILE A 1 27 ? -2.092 -18.519 1.878 1.00 55.31 27 ILE A C 20
ATOM 35852 O O . ILE A 1 27 ? -1.575 -17.671 1.151 1.00 14.34 27 ILE A O 20
ATOM 35868 N N . GLY A 1 28 ? -3.387 -18.810 1.845 1.00 51.14 28 GLY A N 20
ATOM 35869 C CA . GLY A 1 28 ? -4.274 -18.149 0.911 1.00 11.22 28 GLY A CA 20
ATOM 35870 C C . GLY A 1 28 ? -4.404 -16.665 1.189 1.00 20.23 28 GLY A C 20
ATOM 35871 O O . GLY A 1 28 ? -4.515 -15.863 0.261 1.00 51.24 28 GLY A O 20
ATOM 35875 N N . THR A 1 29 ? -4.372 -16.299 2.464 1.00 61.11 29 THR A N 20
ATOM 35876 C CA . THR A 1 29 ? -4.489 -14.906 2.870 1.00 0.42 29 THR A CA 20
ATOM 35877 C C . THR A 1 29 ? -3.182 -14.153 2.617 1.00 61.43 29 THR A C 20
ATOM 35878 O O . THR A 1 29 ? -3.186 -13.049 2.070 1.00 3.22 29 THR A O 20
ATOM 35889 N N . PHE A 1 30 ? -2.068 -14.757 3.013 1.00 34.21 30 PHE A N 20
ATOM 35890 C CA . PHE A 1 30 ? -0.751 -14.186 2.755 1.00 33.33 30 PHE A CA 20
ATOM 35891 C C . PHE A 1 30 ? -0.555 -13.985 1.252 1.00 3.11 30 PHE A C 20
ATOM 35892 O O . PHE A 1 30 ? -0.178 -12.899 0.802 1.00 44.43 30 PHE A O 20
ATOM 35909 N N . ARG A 1 31 ? -0.845 -15.029 0.478 1.00 4.24 31 ARG A N 20
ATOM 35910 C CA . ARG A 1 31 ? -0.670 -14.996 -0.970 1.00 12.40 31 ARG A CA 20
ATOM 35911 C C . ARG A 1 31 ? -1.652 -14.030 -1.630 1.00 23.02 31 ARG A C 20
ATOM 35912 O O . ARG A 1 31 ? -1.412 -13.549 -2.738 1.00 62.12 31 ARG A O 20
ATOM 35933 N N . HIS A 1 32 ? -2.741 -13.734 -0.927 1.00 73.10 32 HIS A N 20
ATOM 35934 C CA . HIS A 1 32 ? -3.778 -12.837 -1.434 1.00 45.23 32 HIS A CA 20
ATOM 35935 C C . HIS A 1 32 ? -3.209 -11.449 -1.727 1.00 31.32 32 HIS A C 20
ATOM 35936 O O . HIS A 1 32 ? -3.764 -10.698 -2.527 1.00 4.44 32 HIS A O 20
ATOM 35951 N N . HIS A 1 33 ? -2.099 -11.118 -1.078 1.00 22.32 33 HIS A N 20
ATOM 35952 C CA . HIS A 1 33 ? -1.428 -9.844 -1.316 1.00 21.11 33 HIS A CA 20
ATOM 35953 C C . HIS A 1 33 ? 0.074 -10.054 -1.523 1.00 73.43 33 HIS A C 20
ATOM 35954 O O . HIS A 1 33 ? 0.899 -9.271 -1.050 1.00 71.43 33 HIS A O 20
ATOM 35969 N N . LYS A 1 34 ? 0.416 -11.119 -2.242 1.00 52.22 34 LYS A N 20
ATOM 35970 C CA . LYS A 1 34 ? 1.802 -11.410 -2.590 1.00 71.01 34 LYS A CA 20
ATOM 35971 C C . LYS A 1 34 ? 2.165 -10.820 -3.954 1.00 1.24 34 LYS A C 20
ATOM 35972 O O . LYS A 1 34 ? 2.906 -9.836 -4.047 1.00 72.31 34 LYS A O 20
ATOM 35991 N N . SER A 1 35 ? 1.613 -11.416 -5.006 1.00 13.34 35 SER A N 20
ATOM 35992 C CA . SER A 1 35 ? 1.989 -11.092 -6.376 1.00 74.43 35 SER A CA 20
ATOM 35993 C C . SER A 1 35 ? 1.471 -9.720 -6.806 1.00 75.42 35 SER A C 20
ATOM 35994 O O . SER A 1 35 ? 1.999 -9.120 -7.743 1.00 12.25 35 SER A O 20
ATOM 36002 N N . CYS A 1 36 ? 0.452 -9.226 -6.112 1.00 15.32 36 CYS A N 20
ATOM 36003 C CA . CYS A 1 36 ? -0.156 -7.941 -6.436 1.00 10.41 36 CYS A CA 20
ATOM 36004 C C . CYS A 1 36 ? 0.886 -6.826 -6.481 1.00 70.32 36 CYS A C 20
ATOM 36005 O O . CYS A 1 36 ? 1.069 -6.178 -7.507 1.00 71.14 36 CYS A O 20
ATOM 36013 N N . MET A 1 37 ? 1.584 -6.628 -5.373 1.00 11.15 37 MET A N 20
ATOM 36014 C CA . MET A 1 37 ? 2.596 -5.579 -5.280 1.00 32.23 37 MET A CA 20
ATOM 36015 C C . MET A 1 37 ? 3.787 -5.887 -6.185 1.00 32.34 37 MET A C 20
ATOM 36016 O O . MET A 1 37 ? 4.506 -4.987 -6.612 1.00 42.13 37 MET A O 20
ATOM 36030 N N . ARG A 1 38 ? 3.988 -7.168 -6.462 1.00 54.14 38 ARG A N 20
ATOM 36031 C CA . ARG A 1 38 ? 5.155 -7.629 -7.207 1.00 53.33 38 ARG A CA 20
ATOM 36032 C C . ARG A 1 38 ? 5.094 -7.187 -8.671 1.00 42.24 38 ARG A C 20
ATOM 36033 O O . ARG A 1 38 ? 6.087 -6.724 -9.232 1.00 61.40 38 ARG A O 20
ATOM 36054 N N . LYS A 1 39 ? 3.924 -7.323 -9.281 1.00 13.25 39 LYS A N 20
ATOM 36055 C CA . LYS A 1 39 ? 3.768 -7.025 -10.704 1.00 14.04 39 LYS A CA 20
ATOM 36056 C C . LYS A 1 39 ? 3.593 -5.524 -10.953 1.00 74.12 39 LYS A C 20
ATOM 36057 O O . LYS A 1 39 ? 3.692 -5.060 -12.088 1.00 20.43 39 LYS A O 20
ATOM 36076 N N . PHE A 1 40 ? 3.336 -4.773 -9.891 1.00 64.55 40 PHE A N 20
ATOM 36077 C CA . PHE A 1 40 ? 3.080 -3.344 -9.996 1.00 0.35 40 PHE A CA 20
ATOM 36078 C C . PHE A 1 40 ? 4.370 -2.535 -10.107 1.00 53.22 40 PHE A C 20
ATOM 36079 O O . PHE A 1 40 ? 4.343 -1.303 -10.138 1.00 51.22 40 PHE A O 20
ATOM 36096 N N . LYS A 1 41 ? 5.497 -3.227 -10.178 1.00 75.11 41 LYS A N 20
ATOM 36097 C CA . LYS A 1 41 ? 6.780 -2.566 -10.253 1.00 22.13 41 LYS A CA 20
ATOM 36098 C C . LYS A 1 41 ? 7.140 -2.293 -11.701 1.00 53.22 41 LYS A C 20
ATOM 36099 O O . LYS A 1 41 ? 7.661 -3.156 -12.410 1.00 74.41 41 LYS A O 20
ATOM 36118 N N . GLU A 1 42 ? 6.796 -1.107 -12.141 1.00 32.12 42 GLU A N 20
ATOM 36119 C CA . GLU A 1 42 ? 7.341 -0.554 -13.361 1.00 75.25 42 GLU A CA 20
ATOM 36120 C C . GLU A 1 42 ? 8.489 0.379 -13.002 1.00 11.13 42 GLU A C 20
ATOM 36121 O O . GLU A 1 42 ? 9.652 0.105 -13.305 1.00 22.03 42 GLU A O 20
ATOM 36133 N N . TYR A 1 43 ? 8.153 1.459 -12.309 1.00 31.30 43 TYR A N 20
ATOM 36134 C CA . TYR A 1 43 ? 9.143 2.429 -11.863 1.00 21.31 43 TYR A CA 20
ATOM 36135 C C . TYR A 1 43 ? 8.857 2.884 -10.440 1.00 43.35 43 TYR A C 20
ATOM 36136 O O . TYR A 1 43 ? 7.854 3.552 -10.179 1.00 62.55 43 TYR A O 20
ATOM 36154 N N . CYS A 1 44 ? 9.732 2.513 -9.521 1.00 73.31 44 CYS A N 20
ATOM 36155 C CA . CYS A 1 44 ? 9.658 3.008 -8.161 1.00 11.44 44 CYS A CA 20
ATOM 36156 C C . CYS A 1 44 ? 10.510 4.265 -8.038 1.00 40.20 44 CYS A C 20
ATOM 36157 O O . CYS A 1 44 ? 11.654 4.224 -7.573 1.00 2.41 44 CYS A O 20
ATOM 36165 N N . GLU A 1 45 ? 9.941 5.373 -8.497 1.00 3.11 45 GLU A N 20
ATOM 36166 C CA . GLU A 1 45 ? 10.653 6.637 -8.610 1.00 53.52 45 GLU A CA 20
ATOM 36167 C C . GLU A 1 45 ? 10.940 7.232 -7.230 1.00 22.13 45 GLU A C 20
ATOM 36168 O O . GLU A 1 45 ? 10.569 6.657 -6.202 1.00 54.42 45 GLU A O 20
ATOM 36180 N N . GLY A 1 46 ? 11.609 8.377 -7.215 1.00 63.24 46 GLY A N 20
ATOM 36181 C CA . GLY A 1 46 ? 11.951 9.037 -5.977 1.00 63.40 46 GLY A CA 20
ATOM 36182 C C . GLY A 1 46 ? 10.756 9.703 -5.338 1.00 74.22 46 GLY A C 20
ATOM 36183 O O . GLY A 1 46 ? 10.503 10.891 -5.546 1.00 31.41 46 GLY A O 20
ATOM 36187 N N . LEU A 1 47 ? 10.013 8.925 -4.583 1.00 12.31 47 LEU A N 20
ATOM 36188 C CA . LEU A 1 47 ? 8.845 9.418 -3.877 1.00 51.33 47 LEU A CA 20
ATOM 36189 C C . LEU A 1 47 ? 9.249 10.020 -2.530 1.00 70.14 47 LEU A C 20
ATOM 36190 O O . LEU A 1 47 ? 9.656 9.303 -1.614 1.00 10.14 47 LEU A O 20
ATOM 36206 N N . GLN A 1 48 ? 9.165 11.343 -2.428 1.00 44.14 48 GLN A N 20
ATOM 36207 C CA . GLN A 1 48 ? 9.439 12.033 -1.175 1.00 2.22 48 GLN A CA 20
ATOM 36208 C C . GLN A 1 48 ? 8.213 12.005 -0.269 1.00 0.43 48 GLN A C 20
ATOM 36209 O O . GLN A 1 48 ? 7.147 11.537 -0.664 1.00 61.21 48 GLN A O 20
ATOM 36223 N N . PHE A 1 49 ? 8.366 12.549 0.931 1.00 63.44 49 PHE A N 20
ATOM 36224 C CA . PHE A 1 49 ? 7.299 12.544 1.930 1.00 12.21 49 PHE A CA 20
ATOM 36225 C C . PHE A 1 49 ? 6.040 13.247 1.421 1.00 4.15 49 PHE A C 20
ATOM 36226 O O . PHE A 1 49 ? 4.923 12.783 1.645 1.00 41.04 49 PHE A O 20
ATOM 36243 N N . HIS A 1 50 ? 6.224 14.358 0.720 1.00 55.32 50 HIS A N 20
ATOM 36244 C CA . HIS A 1 50 ? 5.093 15.139 0.228 1.00 35.43 50 HIS A CA 20
ATOM 36245 C C . HIS A 1 50 ? 4.684 14.680 -1.175 1.00 15.33 50 HIS A C 20
ATOM 36246 O O . HIS A 1 50 ? 3.852 15.303 -1.828 1.00 60.33 50 HIS A O 20
ATOM 36261 N N . GLU A 1 51 ? 5.262 13.579 -1.631 1.00 74.12 51 GLU A N 20
ATOM 36262 C CA . GLU A 1 51 ? 4.855 12.990 -2.899 1.00 62.33 51 GLU A CA 20
ATOM 36263 C C . GLU A 1 51 ? 3.735 11.989 -2.655 1.00 43.44 51 GLU A C 20
ATOM 36264 O O . GLU A 1 51 ? 2.922 11.713 -3.538 1.00 30.32 51 GLU A O 20
ATOM 36276 N N . LEU A 1 52 ? 3.697 11.463 -1.439 1.00 43.11 52 LEU A N 20
ATOM 36277 C CA . LEU A 1 52 ? 2.633 10.567 -1.019 1.00 24.45 52 LEU A CA 20
ATOM 36278 C C . LEU A 1 52 ? 1.484 11.403 -0.448 1.00 44.23 52 LEU A C 20
ATOM 36279 O O . LEU A 1 52 ? 1.447 11.694 0.749 1.00 44.21 52 LEU A O 20
ATOM 36295 N N . THR A 1 53 ? 0.573 11.821 -1.316 1.00 61.41 53 THR A N 20
ATOM 36296 C CA . THR A 1 53 ? -0.513 12.707 -0.920 1.00 44.44 53 THR A CA 20
ATOM 36297 C C . THR A 1 53 ? -1.869 12.105 -1.263 1.00 53.43 53 THR A C 20
ATOM 36298 O O . THR A 1 53 ? -1.947 11.029 -1.857 1.00 53.11 53 THR A O 20
ATOM 36309 N N . GLU A 1 54 ? -2.931 12.812 -0.890 1.00 25.31 54 GLU A N 20
ATOM 36310 C CA . GLU A 1 54 ? -4.283 12.429 -1.267 1.00 50.21 54 GLU A CA 20
ATOM 36311 C C . GLU A 1 54 ? -4.417 12.449 -2.784 1.00 73.45 54 GLU A C 20
ATOM 36312 O O . GLU A 1 54 ? -5.085 11.600 -3.373 1.00 4.44 54 GLU A O 20
ATOM 36324 N N . ASP A 1 55 ? -3.758 13.423 -3.406 1.00 2.11 55 ASP A N 20
ATOM 36325 C CA . ASP A 1 55 ? -3.741 13.532 -4.859 1.00 31.33 55 ASP A CA 20
ATOM 36326 C C . ASP A 1 55 ? -3.115 12.289 -5.470 1.00 45.01 55 ASP A C 20
ATOM 36327 O O . ASP A 1 55 ? -3.639 11.729 -6.432 1.00 63.52 55 ASP A O 20
ATOM 36336 N N . PHE A 1 56 ? -2.005 11.851 -4.885 1.00 44.53 56 PHE A N 20
ATOM 36337 C CA . PHE A 1 56 ? -1.324 10.648 -5.341 1.00 60.33 56 PHE A CA 20
ATOM 36338 C C . PHE A 1 56 ? -2.248 9.439 -5.241 1.00 65.12 56 PHE A C 20
ATOM 36339 O O . PHE A 1 56 ? -2.427 8.711 -6.214 1.00 15.24 56 PHE A O 20
ATOM 36356 N N . LEU A 1 57 ? -2.844 9.245 -4.067 1.00 72.34 57 LEU A N 20
ATOM 36357 C CA . LEU A 1 57 ? -3.762 8.134 -3.841 1.00 51.12 57 LEU A CA 20
ATOM 36358 C C . LEU A 1 57 ? -4.929 8.186 -4.820 1.00 52.13 57 LEU A C 20
ATOM 36359 O O . LEU A 1 57 ? -5.322 7.169 -5.388 1.00 34.12 57 LEU A O 20
ATOM 36375 N N . ARG A 1 58 ? -5.460 9.384 -5.019 1.00 64.22 58 ARG A N 20
ATOM 36376 C CA . ARG A 1 58 ? -6.601 9.593 -5.900 1.00 45.22 58 ARG A CA 20
ATOM 36377 C C . ARG A 1 58 ? -6.248 9.270 -7.350 1.00 22.33 58 ARG A C 20
ATOM 36378 O O . ARG A 1 58 ? -6.960 8.520 -8.020 1.00 43.45 58 ARG A O 20
ATOM 36399 N N . ASP A 1 59 ? -5.142 9.826 -7.823 1.00 51.33 59 ASP A N 20
ATOM 36400 C CA . ASP A 1 59 ? -4.728 9.651 -9.212 1.00 72.33 59 ASP A CA 20
ATOM 36401 C C . ASP A 1 59 ? -4.278 8.220 -9.472 1.00 53.10 59 ASP A C 20
ATOM 36402 O O . ASP A 1 59 ? -4.566 7.650 -10.524 1.00 35.01 59 ASP A O 20
ATOM 36411 N N . TYR A 1 60 ? -3.586 7.641 -8.502 1.00 13.43 60 TYR A N 20
ATOM 36412 C CA . TYR A 1 60 ? -3.116 6.267 -8.604 1.00 40.35 60 TYR A CA 20
ATOM 36413 C C . TYR A 1 60 ? -4.311 5.319 -8.652 1.00 74.11 60 TYR A C 20
ATOM 36414 O O . TYR A 1 60 ? -4.301 4.317 -9.370 1.00 54.24 60 TYR A O 20
ATOM 36432 N N . LEU A 1 61 ? -5.342 5.660 -7.886 1.00 2.24 61 LEU A N 20
ATOM 36433 C CA . LEU A 1 61 ? -6.598 4.922 -7.884 1.00 54.03 61 LEU A CA 20
ATOM 36434 C C . LEU A 1 61 ? -7.240 4.957 -9.266 1.00 73.34 61 LEU A C 20
ATOM 36435 O O . LEU A 1 61 ? -7.579 3.917 -9.830 1.00 20.35 61 LEU A O 20
ATOM 36451 N N . ILE A 1 62 ? -7.392 6.163 -9.802 1.00 23.31 62 ILE A N 20
ATOM 36452 C CA . ILE A 1 62 ? -7.989 6.353 -11.122 1.00 41.01 62 ILE A CA 20
ATOM 36453 C C . ILE A 1 62 ? -7.179 5.631 -12.198 1.00 74.12 62 ILE A C 20
ATOM 36454 O O . ILE A 1 62 ? -7.743 4.954 -13.058 1.00 71.41 62 ILE A O 20
ATOM 36470 N N . TYR A 1 63 ? -5.858 5.762 -12.132 1.00 22.02 63 TYR A N 20
ATOM 36471 C CA . TYR A 1 63 ? -4.969 5.093 -13.078 1.00 10.50 63 TYR A CA 20
ATOM 36472 C C . TYR A 1 63 ? -5.171 3.581 -13.029 1.00 13.42 63 TYR A C 20
ATOM 36473 O O . TYR A 1 63 ? -5.266 2.918 -14.065 1.00 23.40 63 TYR A O 20
ATOM 36491 N N . MET A 1 64 ? -5.244 3.046 -11.819 1.00 74.12 64 MET A N 20
ATOM 36492 C CA . MET A 1 64 ? -5.422 1.619 -11.617 1.00 51.53 64 MET A CA 20
ATOM 36493 C C . MET A 1 64 ? -6.777 1.168 -12.144 1.00 73.35 64 MET A C 20
ATOM 36494 O O . MET A 1 64 ? -6.884 0.194 -12.889 1.00 4.24 64 MET A O 20
ATOM 36508 N N . LYS A 1 65 ? -7.802 1.891 -11.735 1.00 74.21 65 LYS A N 20
ATOM 36509 C CA . LYS A 1 65 ? -9.175 1.619 -12.147 1.00 1.33 65 LYS A CA 20
ATOM 36510 C C . LYS A 1 65 ? -9.313 1.674 -13.672 1.00 31.24 65 LYS A C 20
ATOM 36511 O O . LYS A 1 65 ? -9.835 0.746 -14.288 1.00 43.40 65 LYS A O 20
ATOM 36530 N N . LYS A 1 66 ? -8.834 2.756 -14.278 1.00 50.41 66 LYS A N 20
ATOM 36531 C CA . LYS A 1 66 ? -9.041 2.986 -15.706 1.00 13.45 66 LYS A CA 20
ATOM 36532 C C . LYS A 1 66 ? -8.051 2.220 -16.578 1.00 32.31 66 LYS A C 20
ATOM 36533 O O . LYS A 1 66 ? -8.444 1.334 -17.338 1.00 41.42 66 LYS A O 20
ATOM 36552 N N . THR A 1 67 ? -6.773 2.552 -16.457 1.00 55.34 67 THR A N 20
ATOM 36553 C CA . THR A 1 67 ? -5.754 2.022 -17.357 1.00 33.52 67 THR A CA 20
ATOM 36554 C C . THR A 1 67 ? -5.448 0.553 -17.067 1.00 55.40 67 THR A C 20
ATOM 36555 O O . THR A 1 67 ? -5.323 -0.259 -17.988 1.00 51.15 67 THR A O 20
ATOM 36566 N N . LEU A 1 68 ? -5.341 0.207 -15.792 1.00 12.43 68 LEU A N 20
ATOM 36567 C CA . LEU A 1 68 ? -5.030 -1.164 -15.406 1.00 42.03 68 LEU A CA 20
ATOM 36568 C C . LEU A 1 68 ? -6.299 -2.009 -15.362 1.00 12.14 68 LEU A C 20
ATOM 36569 O O . LEU A 1 68 ? -6.236 -3.239 -15.338 1.00 70.13 68 LEU A O 20
ATOM 36585 N N . CYS A 1 69 ? -7.444 -1.326 -15.353 1.00 73.42 69 CYS A N 20
ATOM 36586 C CA . CYS A 1 69 ? -8.756 -1.974 -15.350 1.00 2.42 69 CYS A CA 20
ATOM 36587 C C . CYS A 1 69 ? -8.947 -2.818 -14.087 1.00 54.54 69 CYS A C 20
ATOM 36588 O O . CYS A 1 69 ? -9.467 -3.934 -14.138 1.00 33.23 69 CYS A O 20
ATOM 36596 N N . ASN A 1 70 ? -8.529 -2.278 -12.950 1.00 42.42 70 ASN A N 20
ATOM 36597 C CA . ASN A 1 70 ? -8.759 -2.938 -11.670 1.00 25.40 70 ASN A CA 20
ATOM 36598 C C . ASN A 1 70 ? -10.063 -2.457 -11.063 1.00 1.33 70 ASN A C 20
ATOM 36599 O O . ASN A 1 70 ? -10.459 -1.306 -11.256 1.00 1.15 70 ASN A O 20
ATOM 36610 N N . ALA A 1 71 ? -10.730 -3.341 -10.345 1.00 54.24 71 ALA A N 20
ATOM 36611 C CA . ALA A 1 71 ? -11.983 -3.005 -9.692 1.00 23.21 71 ALA A CA 20
ATOM 36612 C C . ALA A 1 71 ? -11.733 -2.182 -8.436 1.00 55.14 71 ALA A C 20
ATOM 36613 O O . ALA A 1 71 ? -10.599 -2.099 -7.957 1.00 60.31 71 ALA A O 20
ATOM 36620 N N . ASP A 1 72 ? -12.798 -1.587 -7.905 1.00 51.22 72 ASP A N 20
ATOM 36621 C CA . ASP A 1 72 ? -12.709 -0.750 -6.708 1.00 61.01 72 ASP A CA 20
ATOM 36622 C C . ASP A 1 72 ? -12.037 -1.488 -5.558 1.00 63.22 72 ASP A C 20
ATOM 36623 O O . ASP A 1 72 ? -11.063 -1.003 -4.989 1.00 53.11 72 ASP A O 20
ATOM 36632 N N . SER A 1 73 ? -12.538 -2.671 -5.236 1.00 11.05 73 SER A N 20
ATOM 36633 C CA . SER A 1 73 ? -12.011 -3.443 -4.122 1.00 32.13 73 SER A CA 20
ATOM 36634 C C . SER A 1 73 ? -10.576 -3.886 -4.393 1.00 30.21 73 SER A C 20
ATOM 36635 O O . SER A 1 73 ? -9.768 -4.012 -3.471 1.00 2.41 73 SER A O 20
ATOM 36643 N N . THR A 1 74 ? -10.259 -4.096 -5.662 1.00 74.13 74 THR A N 20
ATOM 36644 C CA . THR A 1 74 ? -8.919 -4.482 -6.064 1.00 53.12 74 THR A CA 20
ATOM 36645 C C . THR A 1 74 ? -7.950 -3.320 -5.858 1.00 13.13 74 THR A C 20
ATOM 36646 O O . THR A 1 74 ? -6.826 -3.502 -5.392 1.00 11.52 74 THR A O 20
ATOM 36657 N N . ALA A 1 75 ? -8.407 -2.121 -6.189 1.00 51.31 75 ALA A N 20
ATOM 36658 C CA . ALA A 1 75 ? -7.604 -0.922 -6.015 1.00 52.31 75 ALA A CA 20
ATOM 36659 C C . ALA A 1 75 ? -7.458 -0.581 -4.536 1.00 12.10 75 ALA A C 20
ATOM 36660 O O . ALA A 1 75 ? -6.370 -0.234 -4.071 1.00 63.23 75 ALA A O 20
ATOM 36667 N N . GLN A 1 76 ? -8.560 -0.708 -3.803 1.00 14.11 76 GLN A N 20
ATOM 36668 C CA . GLN A 1 76 ? -8.595 -0.425 -2.382 1.00 32.43 76 GLN A CA 20
ATOM 36669 C C . GLN A 1 76 ? -7.585 -1.276 -1.621 1.00 44.22 76 GLN A C 20
ATOM 36670 O O . GLN A 1 76 ? -6.821 -0.761 -0.804 1.00 24.15 76 GLN A O 20
ATOM 36684 N N . ARG A 1 77 ? -7.564 -2.575 -1.905 1.00 23.52 77 ARG A N 20
ATOM 36685 C CA . ARG A 1 77 ? -6.672 -3.490 -1.199 1.00 42.11 77 ARG A CA 20
ATOM 36686 C C . ARG A 1 77 ? -5.209 -3.205 -1.546 1.00 40.31 77 ARG A C 20
ATOM 36687 O O . ARG A 1 77 ? -4.316 -3.414 -0.723 1.00 71.35 77 ARG A O 20
ATOM 36708 N N . ASN A 1 78 ? -4.969 -2.699 -2.752 1.00 21.30 78 ASN A N 20
ATOM 36709 C CA . ASN A 1 78 ? -3.620 -2.322 -3.160 1.00 70.52 78 ASN A CA 20
ATOM 36710 C C . ASN A 1 78 ? -3.173 -1.083 -2.407 1.00 31.21 78 ASN A C 20
ATOM 36711 O O . ASN A 1 78 ? -2.095 -1.056 -1.817 1.00 44.04 78 ASN A O 20
ATOM 36722 N N . LEU A 1 79 ? -4.024 -0.069 -2.408 1.00 33.35 79 LEU A N 20
ATOM 36723 C CA . LEU A 1 79 ? -3.743 1.172 -1.697 1.00 22.22 79 LEU A CA 20
ATOM 36724 C C . LEU A 1 79 ? -3.607 0.916 -0.200 1.00 74.21 79 LEU A C 20
ATOM 36725 O O . LEU A 1 79 ? -2.874 1.619 0.497 1.00 71.05 79 LEU A O 20
ATOM 36741 N N . SER A 1 80 ? -4.320 -0.096 0.282 1.00 15.33 80 SER A N 20
ATOM 36742 C CA . SER A 1 80 ? -4.237 -0.505 1.677 1.00 33.45 80 SER A CA 20
ATOM 36743 C C . SER A 1 80 ? -2.797 -0.811 2.089 1.00 63.05 80 SER A C 20
ATOM 36744 O O . SER A 1 80 ? -2.334 -0.330 3.119 1.00 41.32 80 SER A O 20
ATOM 36752 N N . THR A 1 81 ? -2.083 -1.589 1.278 1.00 4.23 81 THR A N 20
ATOM 36753 C CA . THR A 1 81 ? -0.709 -1.962 1.608 1.00 71.34 81 THR A CA 20
ATOM 36754 C C . THR A 1 81 ? 0.186 -0.724 1.699 1.00 41.23 81 THR A C 20
ATOM 36755 O O . THR A 1 81 ? 1.074 -0.640 2.551 1.00 53.01 81 THR A O 20
ATOM 36766 N N . ILE A 1 82 ? -0.081 0.243 0.832 1.00 52.52 82 ILE A N 20
ATOM 36767 C CA . ILE A 1 82 ? 0.654 1.498 0.817 1.00 5.02 82 ILE A CA 20
ATOM 36768 C C . ILE A 1 82 ? 0.354 2.310 2.078 1.00 61.55 82 ILE A C 20
ATOM 36769 O O . ILE A 1 82 ? 1.264 2.720 2.797 1.00 22.34 82 ILE A O 20
ATOM 36785 N N . LYS A 1 83 ? -0.927 2.522 2.356 1.00 64.31 83 LYS A N 20
ATOM 36786 C CA . LYS A 1 83 ? -1.333 3.310 3.509 1.00 52.40 83 LYS A CA 20
ATOM 36787 C C . LYS A 1 83 ? -0.883 2.659 4.806 1.00 52.33 83 LYS A C 20
ATOM 36788 O O . LYS A 1 83 ? -0.630 3.355 5.775 1.00 44.52 83 LYS A O 20
ATOM 36807 N N . ILE A 1 84 ? -0.771 1.336 4.822 1.00 23.51 84 ILE A N 20
ATOM 36808 C CA . ILE A 1 84 ? -0.249 0.636 5.991 1.00 11.44 84 ILE A CA 20
ATOM 36809 C C . ILE A 1 84 ? 1.195 1.058 6.287 1.00 21.51 84 ILE A C 20
ATOM 36810 O O . ILE A 1 84 ? 1.510 1.445 7.414 1.00 5.42 84 ILE A O 20
ATOM 36826 N N . TYR A 1 85 ? 2.072 1.011 5.281 1.00 35.15 85 TYR A N 20
ATOM 36827 C CA . TYR A 1 85 ? 3.475 1.327 5.511 1.00 71.14 85 TYR A CA 20
ATOM 36828 C C . TYR A 1 85 ? 3.660 2.829 5.714 1.00 63.21 85 TYR A C 20
ATOM 36829 O O . TYR A 1 85 ? 4.498 3.257 6.506 1.00 22.12 85 TYR A O 20
ATOM 36847 N N . VAL A 1 86 ? 2.863 3.625 5.008 1.00 74.32 86 VAL A N 20
ATOM 36848 C CA . VAL A 1 86 ? 2.880 5.071 5.186 1.00 32.23 86 VAL A CA 20
ATOM 36849 C C . VAL A 1 86 ? 2.427 5.423 6.598 1.00 22.13 86 VAL A C 20
ATOM 36850 O O . VAL A 1 86 ? 3.043 6.240 7.273 1.00 72.31 86 VAL A O 20
ATOM 36863 N N . SER A 1 87 ? 1.359 4.772 7.034 1.00 33.20 87 SER A N 20
ATOM 36864 C CA . SER A 1 87 ? 0.819 4.960 8.372 1.00 21.41 87 SER A CA 20
ATOM 36865 C C . SER A 1 87 ? 1.837 4.561 9.445 1.00 61.32 87 SER A C 20
ATOM 36866 O O . SER A 1 87 ? 1.949 5.218 10.482 1.00 3.11 87 SER A O 20
ATOM 36874 N N . ALA A 1 88 ? 2.595 3.498 9.186 1.00 31.44 88 ALA A N 20
ATOM 36875 C CA . ALA A 1 88 ? 3.657 3.083 10.094 1.00 3.14 88 ALA A CA 20
ATOM 36876 C C . ALA A 1 88 ? 4.761 4.139 10.132 1.00 23.44 88 ALA A C 20
ATOM 36877 O O . ALA A 1 88 ? 5.337 4.420 11.184 1.00 3.35 88 ALA A O 20
ATOM 36884 N N . ALA A 1 89 ? 5.020 4.739 8.977 1.00 34.51 89 ALA A N 20
ATOM 36885 C CA . ALA A 1 89 ? 6.012 5.802 8.849 1.00 22.32 89 ALA A CA 20
ATOM 36886 C C . ALA A 1 89 ? 5.566 7.065 9.573 1.00 64.22 89 ALA A C 20
ATOM 36887 O O . ALA A 1 89 ? 6.379 7.929 9.900 1.00 3.04 89 ALA A O 20
ATOM 36894 N N . ILE A 1 90 ? 4.269 7.191 9.784 1.00 4.21 90 ILE A N 20
ATOM 36895 C CA . ILE A 1 90 ? 3.727 8.330 10.505 1.00 14.43 90 ILE A CA 20
ATOM 36896 C C . ILE A 1 90 ? 3.931 8.158 12.010 1.00 11.12 90 ILE A C 20
ATOM 36897 O O . ILE A 1 90 ? 4.104 9.134 12.743 1.00 13.40 90 ILE A O 20
ATOM 36913 N N . LYS A 1 91 ? 3.933 6.908 12.463 1.00 13.10 91 LYS A N 20
ATOM 36914 C CA . LYS A 1 91 ? 4.039 6.615 13.887 1.00 61.12 91 LYS A CA 20
ATOM 36915 C C . LYS A 1 91 ? 5.424 6.965 14.419 1.00 64.30 91 LYS A C 20
ATOM 36916 O O . LYS A 1 91 ? 5.556 7.570 15.485 1.00 41.35 91 LYS A O 20
ATOM 36935 N N . LYS A 1 92 ? 6.453 6.590 13.677 1.00 12.15 92 LYS A N 20
ATOM 36936 C CA . LYS A 1 92 ? 7.818 6.876 14.082 1.00 21.45 92 LYS A CA 20
ATOM 36937 C C . LYS A 1 92 ? 8.736 6.862 12.869 1.00 3.20 92 LYS A C 20
ATOM 36938 O O . LYS A 1 92 ? 9.661 6.051 12.775 1.00 1.53 92 LYS A O 20
ATOM 36957 N N . GLY A 1 93 ? 8.454 7.740 11.926 1.00 23.50 93 GLY A N 20
ATOM 36958 C CA . GLY A 1 93 ? 9.283 7.838 10.747 1.00 74.53 93 GLY A CA 20
ATOM 36959 C C . GLY A 1 93 ? 9.542 9.270 10.339 1.00 55.11 93 GLY A C 20
ATOM 36960 O O . GLY A 1 93 ? 10.392 9.946 10.921 1.00 14.54 93 GLY A O 20
ATOM 36964 N N . TYR A 1 94 ? 8.789 9.742 9.357 1.00 62.11 94 TYR A N 20
ATOM 36965 C CA . TYR A 1 94 ? 9.029 11.060 8.782 1.00 52.13 94 TYR A CA 20
ATOM 36966 C C . TYR A 1 94 ? 7.728 11.679 8.277 1.00 63.51 94 TYR A C 20
ATOM 36967 O O . TYR A 1 94 ? 7.574 12.899 8.260 1.00 13.01 94 TYR A O 20
ATOM 36985 N N . MET A 1 95 ? 6.798 10.826 7.857 1.00 44.22 95 MET A N 20
ATOM 36986 C CA . MET A 1 95 ? 5.503 11.279 7.372 1.00 21.14 95 MET A CA 20
ATOM 36987 C C . MET A 1 95 ? 4.738 12.000 8.473 1.00 54.34 95 MET A C 20
ATOM 36988 O O . MET A 1 95 ? 4.560 11.461 9.566 1.00 63.50 95 MET A O 20
ATOM 37002 N N . GLU A 1 96 ? 4.300 13.221 8.177 1.00 42.34 96 GLU A N 20
ATOM 37003 C CA . GLU A 1 96 ? 3.559 14.039 9.138 1.00 1.14 96 GLU A CA 20
ATOM 37004 C C . GLU A 1 96 ? 2.295 13.344 9.586 1.00 64.32 96 GLU A C 20
ATOM 37005 O O . GLU A 1 96 ? 2.030 13.185 10.777 1.00 10.21 96 GLU A O 20
ATOM 37017 N N . ASN A 1 97 ? 1.537 12.926 8.600 1.00 12.10 97 ASN A N 20
ATOM 37018 C CA . ASN A 1 97 ? 0.126 12.691 8.768 1.00 35.43 97 ASN A CA 20
ATOM 37019 C C . ASN A 1 97 ? -0.382 11.922 7.560 1.00 73.14 97 ASN A C 20
ATOM 37020 O O . ASN A 1 97 ? 0.275 11.930 6.515 1.00 61.13 97 ASN A O 20
ATOM 37031 N N . ASP A 1 98 ? -1.510 11.241 7.681 1.00 52.33 98 ASP A N 20
ATOM 37032 C CA . ASP A 1 98 ? -1.960 10.382 6.611 1.00 33.35 98 ASP A CA 20
ATOM 37033 C C . ASP A 1 98 ? -2.670 11.162 5.516 1.00 44.32 98 ASP A C 20
ATOM 37034 O O . ASP A 1 98 ? -3.408 12.110 5.779 1.00 40.41 98 ASP A O 20
ATOM 37043 N N . PRO A 1 99 ? -2.441 10.754 4.261 1.00 13.25 99 PRO A N 20
ATOM 37044 C CA . PRO A 1 99 ? -3.165 11.270 3.103 1.00 13.51 99 PRO A CA 20
ATOM 37045 C C . PRO A 1 99 ? -4.487 10.533 2.927 1.00 34.32 99 PRO A C 20
ATOM 37046 O O . PRO A 1 99 ? -5.279 10.826 2.033 1.00 3.12 99 PRO A O 20
ATOM 37057 N N . PHE A 1 100 ? -4.690 9.559 3.804 1.00 62.41 100 PHE A N 20
ATOM 37058 C CA . PHE A 1 100 ? -5.870 8.707 3.799 1.00 74.04 100 PHE A CA 20
ATOM 37059 C C . PHE A 1 100 ? -6.922 9.277 4.746 1.00 11.50 100 PHE A C 20
ATOM 37060 O O . PHE A 1 100 ? -7.930 8.632 5.046 1.00 13.05 100 PHE A O 20
ATOM 37077 N N . LYS A 1 101 ? -6.649 10.485 5.217 1.00 3.14 101 LYS A N 20
ATOM 37078 C CA . LYS A 1 101 ? -7.475 11.185 6.177 1.00 61.33 101 LYS A CA 20
ATOM 37079 C C . LYS A 1 101 ? -8.955 11.167 5.790 1.00 21.20 101 LYS A C 20
ATOM 37080 O O . LYS A 1 101 ? -9.807 10.776 6.589 1.00 32.54 101 LYS A O 20
ATOM 37099 N N . ASP A 1 102 ? -9.245 11.564 4.557 1.00 41.05 102 ASP A N 20
ATOM 37100 C CA . ASP A 1 102 ? -10.629 11.691 4.091 1.00 62.04 102 ASP A CA 20
ATOM 37101 C C . ASP A 1 102 ? -11.178 10.363 3.613 1.00 30.41 102 ASP A C 20
ATOM 37102 O O . ASP A 1 102 ? -12.390 10.185 3.500 1.00 74.20 102 ASP A O 20
ATOM 37111 N N . PHE A 1 103 ? -10.282 9.435 3.332 1.00 43.05 103 PHE A N 20
ATOM 37112 C CA . PHE A 1 103 ? -10.684 8.098 2.928 1.00 63.44 103 PHE A CA 20
ATOM 37113 C C . PHE A 1 103 ? -11.216 7.347 4.141 1.00 12.11 103 PHE A C 20
ATOM 37114 O O . PHE A 1 103 ? -12.065 6.464 4.022 1.00 25.51 103 PHE A O 20
ATOM 37131 N N . GLY A 1 104 ? -10.709 7.715 5.311 1.00 45.21 104 GLY A N 20
ATOM 37132 C CA . GLY A 1 104 ? -11.272 7.225 6.551 1.00 65.22 104 GLY A CA 20
ATOM 37133 C C . GLY A 1 104 ? -12.438 8.090 6.983 1.00 55.13 104 GLY A C 20
ATOM 37134 O O . GLY A 1 104 ? -13.585 7.643 6.963 1.00 54.32 104 GLY A O 20
ATOM 37138 N N . LEU A 1 105 ? -12.123 9.336 7.341 1.00 64.31 105 LEU A N 20
ATOM 37139 C CA . LEU A 1 105 ? -13.113 10.366 7.674 1.00 63.42 105 LEU A CA 20
ATOM 37140 C C . LEU A 1 105 ? -14.064 9.912 8.782 1.00 74.44 105 LEU A C 20
ATOM 37141 O O . LEU A 1 105 ? -15.073 9.253 8.524 1.00 33.14 105 LEU A O 20
ATOM 37157 N N . GLU A 1 106 ? -13.747 10.281 10.012 1.00 45.41 106 GLU A N 20
ATOM 37158 C CA . GLU A 1 106 ? -14.588 9.927 11.143 1.00 15.45 106 GLU A CA 20
ATOM 37159 C C . GLU A 1 106 ? -15.504 11.085 11.520 1.00 43.23 106 GLU A C 20
ATOM 37160 O O . GLU A 1 106 ? -15.047 12.206 11.750 1.00 10.32 106 GLU A O 20
ATOM 37172 N N . HIS A 1 107 ? -16.797 10.807 11.577 1.00 52.51 107 HIS A N 20
ATOM 37173 C CA . HIS A 1 107 ? -17.765 11.790 12.036 1.00 73.02 107 HIS A CA 20
ATOM 37174 C C . HIS A 1 107 ? -17.969 11.648 13.535 1.00 3.24 107 HIS A C 20
ATOM 37175 O O . HIS A 1 107 ? -18.439 10.617 14.013 1.00 11.31 107 HIS A O 20
ATOM 37190 N N . HIS A 1 108 ? -17.601 12.685 14.267 1.00 64.21 108 HIS A N 20
ATOM 37191 C CA . HIS A 1 108 ? -17.654 12.658 15.723 1.00 34.33 108 HIS A CA 20
ATOM 37192 C C . HIS A 1 108 ? -19.086 12.815 16.217 1.00 20.24 108 HIS A C 20
ATOM 37193 O O . HIS A 1 108 ? -19.969 13.253 15.475 1.00 34.21 108 HIS A O 20
ATOM 37208 N N . HIS A 1 109 ? -19.311 12.452 17.469 1.00 52.51 109 HIS A N 20
ATOM 37209 C CA . HIS A 1 109 ? -20.632 12.534 18.069 1.00 52.34 109 HIS A CA 20
ATOM 37210 C C . HIS A 1 109 ? -20.649 13.638 19.117 1.00 53.22 109 HIS A C 20
ATOM 37211 O O . HIS A 1 109 ? -19.861 13.605 20.061 1.00 63.32 109 HIS A O 20
ATOM 37226 N N . HIS A 1 110 ? -21.532 14.617 18.951 1.00 70.42 110 HIS A N 20
ATOM 37227 C CA . HIS A 1 110 ? -21.562 15.760 19.861 1.00 24.41 110 HIS A CA 20
ATOM 37228 C C . HIS A 1 110 ? -22.032 15.336 21.251 1.00 24.11 110 HIS A C 20
ATOM 37229 O O . HIS A 1 110 ? -23.014 14.602 21.394 1.00 11.24 110 HIS A O 20
ATOM 37244 N N . HIS A 1 111 ? -21.308 15.785 22.263 1.00 31.14 111 HIS A N 20
ATOM 37245 C CA . HIS A 1 111 ? -21.655 15.499 23.647 1.00 74.30 111 HIS A CA 20
ATOM 37246 C C . HIS A 1 111 ? -22.793 16.412 24.077 1.00 50.15 111 HIS A C 20
ATOM 37247 O O . HIS A 1 111 ? -23.816 15.955 24.588 1.00 44.05 111 HIS A O 20
ATOM 37262 N N . HIS A 1 112 ? -22.606 17.701 23.849 1.00 21.24 112 HIS A N 20
ATOM 37263 C CA . HIS A 1 112 ? -23.634 18.688 24.119 1.00 2.43 112 HIS A CA 20
ATOM 37264 C C . HIS A 1 112 ? -23.639 19.716 22.996 1.00 35.34 112 HIS A C 20
ATOM 37265 O O . HIS A 1 112 ? -22.969 20.759 23.137 1.00 37.49 112 HIS A O 20
#

Solvent-accessible surface area: 8570 Å² total; per-residue (Å²): 214,133,100,132,81,111,51,184,11,22,5,33,64,1,30,41,47,15,125,61,55,24,217,161,84,103,110,22,29,52,136,114,28,122,69,41,18,117,158,32,108,118,123,76,133,5,20,94,100,161,81,7,53,73,82,46,0,118,77,19,38,77,41,5,120,154,82,69,100,58,60,93,68,65,0,82,157,25,1,47,8,16,66,44,16,2,28,6,10,44,179,154,41,202,30,150,67,33,7,36,68,78,72,48,123,140,117,166,139,134,150,206

Nearest PDB structures (foldseek):
  2key-assembly1_A  TM=8.431E-01  e=7.885E-14  Bacteroides fragilis NCTC 9343
  2key-assembly1_A  TM=8.398E-01  e=1.755E-14  Bacteroides fragilis NCTC 9343
  6en1-assembly1_A  TM=7.863E-01  e=7.128E-02  Enterococcus faecalis
  7aju-assembly1_DN  TM=2.546E-01  e=6.503E+00  Saccharomyces cerevisiae S288C
  2key-assembly1_A  TM=8.007E-01  e=4.330E-14  Bacteroides fragilis NCTC 9343

InterPro domains:
  IPR002104 Integrase, catalytic domain [PF00589] (232-372)
  IPR002104 Integrase, catalytic domain [PS51898] (204-380)
  IPR010998 Integrase/recombinase, N-terminal [G3DSA:1.10.150.130] (95-204)
  IPR011010 DNA breaking-rejoining enzyme, catalytic core [SSF56349] (103-378)
  IPR013762 Integrase-like, catalytic domain superfamily [G3DSA:1.10.443.10] (205-383)
  IPR025269 Phage integrase SAM-like domain [PF13102] (103-197)
  IPR035386 Arm, DNA-binding domain [PF17293] (9-89)
  IPR044068 Core-binding (CB) domain [PS51900] (102-184)
  IPR050090 Bacterial tyrosine recombinase XerC/XerD complex [PTHR30349] (106-379)

Sequence (112 aa):
MNNPSDFKSFHDFVASYMKTYSRRLEIGTFRHHKSCMRKFKEYCEGLQFHELTEDFLRDYLIYMKKTLCNADSTAQRNLSTIKIYVSAAIKKGYMENDPFKDFGLEHHHHHHMNNPSDFKSFHDFVASYMKTYSRRLEIGTFRHHKSCMRKFKEYCEGLQFHELTEDFLRDYLIYMKKTLCNADSTAQRNLSTIKIYVSAAIKKGYMENDPFKDFGLEHHHHHHMNNPSDFKSFHDFVASYMKTYSRRLEIGTFRHHKSCMRKFKEYCEGLQFHELTEDFLRDYLIYMKKTLCNADSTAQRNLSTIKIYVSAAIKKGYMENDPFKDFGLEHHHHHHMNNPSDFKSFHDFVASYMKTYSRRLEIGTFRHHKSCMRKFKEYCEGLQFHELTEDFLRDYLIYMKKTLCNADSTAQRNLSTIKIYVSAAIKKGYMENDPFKDFGLEHHHHHHMNNPSDFKSFHDFVASYMKTYSRRLEIGTFRHHKSCMRKFKEYCEGLQFHELTEDFLRDYLIYMKKTLCNADSTAQRNLSTIKIYVSAAIKKGYMENDPFKDFGLEHHHHHHMNNPSDFKSFHDFVASYMKTYSRRLEIGTFRHHKSCMRKFKEYCEGLQFHELTEDFLRDYLIYMKKTLCNADSTAQRNLSTIKIYVSAAIKKGYMENDPFKDFGLEHHHHHHMNNPSDFKSFHDFVASYMKTYSRRLEIGTFRHHKSCMRKFKEYCEGLQFHELTEDFLRDYLIYMKKTLCNADSTAQRNLSTIKIYVSAAIKKGYMENDPFKDFGLEHHHHHHMNNPSDFKSFHDFVASYMKTYSRRLEIGTFRHHKSCMRKFKEYCEGLQFHELTEDFLRDYLIYMKKTLCNADSTAQRNLSTIKIYVSAAIKKGYMENDPFKDFGLEHHHHHHMNNPSDFKSFHDFVASYMKTYSRRLEIGTFRHHKSCMRKFKEYCEGLQFHELTEDFLRDYLIYMKKTLCNADSTAQRNLSTIKIYVSAAIKKGYMENDPFKDFGLEHHHHHHMNNPSDFKSFHDFVASYMKTYSRRLEIGTFRHHKSCMRKFKEYCEGLQFHELTEDFLRDYLIYMKKTLCNADSTAQRNLSTIKIYVSAAIKKGYMENDPFKDFGLEHHHHHHMNNPSDFKSFHDFVASYMKTYSRRLEIGTFRHHKSCMRKFKEYCEGLQFHELTEDFLRDYLIYMKKTLCNADSTAQRNLSTIKIYVSAAIKKGYMENDPFKDFGLEHHHHHHMNNPSDFKSFHDFVASYMKTYSRRLEIGTFRHHKSCMRKFKEYCEGLQFHELTEDFLRDYLIYMKKTLCNADSTAQRNLSTIKIYVSAAIKKGYMENDPFKDFGLEHHHHHHMNNPSDFKSFHDFVASYMKTYSRRLEIGTFRHHKSCMRKFKEYCEGLQFHELTEDFLRDYLIYMKKTLCNADSTAQRNLSTIKIYVSAAIKKGYMENDPFKDFGLEHHHHHHMNNPSDFKSFHDFVASYMKTYSRRLEIGTFRHHKSCMRKFKEYCEGLQFHELTEDFLRDYLIYMKKTLCNADSTAQRNLSTIKIYVSAAIKKGYMENDPFKDFGLEHHHHHHMNNPSDFKSFHDFVASYMKTYSRRLEIGTFRHHKSCMRKFKEYCEGLQFHELTEDFLRDYLIYMKKTLCNADSTAQRNLSTIKIYVSAAIKKGYMENDPFKDFGLEHHHHHHMNNPSDFKSFHDFVASYMKTYSRRLEIGTFRHHKSCMRKFKEYCEGLQFHELTEDFLRDYLIYMKKTLCNADSTAQRNLSTIKIYVSAAIKKGYMENDPFKDFGLEHHHHHHMNNPSDFKSFHDFVASYMKTYSRRLEIGTFRHHKSCMRKFKEYCEGLQFHELTEDFLRDYLIYMKKTLCNADSTAQRNLSTIKIYVSAAIKKGYMENDPFKDFGLEHHHHHHMNNPSDFKSFHDFVASYMKTYSRRLEIGTFRHHKSCMRKFKEYCEGLQFHELTEDFLRDYLIYMKKTLCNADSTAQRNLSTIKIYVSAAIKKGYMENDPFKDFGLEHHHHHHMNNPSDFKSFHDFVASYMKTYSRRLEIGTFRHHKSCMRKFKEYCEGLQFHELTEDFLRDYLIYMKKTLCNADSTAQRNLSTIKIYVSAAIKKGYMENDPFKDFGLEHHHHHHMNNPSDFKSFHDFVASYMKTYSRRLEIGTFRHHKSCMRKFKEYCEGLQFHELTEDFLRDYLIYMKKTLCNADSTAQRNLSTIKIYVSAAIKKGYMENDPFKDFGLEHHHHHH

Organism: Bacteroides fragilis (strain ATCC 25285 / DSM 2151 / CCUG 4856 / JCM 11019 / LMG 10263 / NCTC 9343 / Onslow / VPI 2553 / EN-2) (NCBI:txid272559)